Protein AF-0000000074316775 (afdb_homodimer)

Foldseek 3Di:
DPVVVVVPVPPPPPPDPPFPFWAKAKEFEAAPQRAGDFQKWKDQPPDPFIDTAHPRRMDIGTGGPPTFWIWTGDPQWDIDIDGHDPDRYDYHYTYGCPPVQQDWDDLAPDTDRNLQDQFDKDKDFLVQQPPDPAQFQQVSCDFRDWQWHWFQFFQFHQWFIAIFGLDAFFDQFDLGAFEAEPNRTEDHTRRNFDDSNFWGMKMKTHFCLRQCVVFARAQRTYIYTYGDWADAPDKKKKKKKKKWKWDADDFQFFFDWLVRLLVVLCVQCHAPNNVQDCVDPVSVVVSVLLVVFFAQLLVVWFDMKIKIKIKMKIHYYHDFKTKIKMWIWIWIDAGTPFWIKIKIKIWIWMWGPPDPFKIKIKTKIKMKMKTWDQPPFQDCACLGSLNCSRWFHRSDDCADPVGHGPADPLGRHFSNSCCRVQKTKMKMKIWMKIKIKMKGHPDPFKIKMKMKIKIKMKIKMWIWGACPGPPQPLIKIKIKMKIKIKMKIKMKIWGWDDDVQKTKIKIKMKMKMKIKIKMKMKMWGRADNVDGRDPVRGDDDDPVDRDMDIDIDIDMKMKIKIKMKMWMDGNSFKIKIKMKMKMAILQAAPVARIDMKMKIKMKGWPCPDPVNVPPQFWPTKMKHKMKIKHWHDRSDDSHQQDWDWDWDDDDPDIDIDTDHPHNNPQHIWMKIKIKIKIWTAGNPNQKTKMKMWMKIKIFQHWDWAADDCVVVDGTGTGRAWMKMKTWMKMWMKGFPDDDNQKTKIKIKMKMFIDIFTQTDGPDQWDDDVQAIDGGGHHPAWGKFWAWDAAALAAQATWTQFQVRDIDSDDDRVTHIDTDFGQDFRMWHKMKMWIGGQQKIKIWMKIWTFGGKAFEVVQVLQQWLVNSNIIHTPLVVQGRDHRRRHDRRGDNVYGDDRGCVRIDTLIKIWRAKIKIKGKDDCVPVDPPWNIKMKMKMKGRPDMGGPDSGSHSSHPDRYDGSRNHNIIMIMIMMMTMD/DVVVVVVVVPPPPPPDPPFDFWAKAKEFEAAPQRAGDFQKWKDQPPDPFIDTAHPRRMDIGGGTPPTFWIWTGDPQWDIDIDGHDPDRYDYHYTYGCPPVQQDWDDLAPDTDRNLQDQFDKDKDFLVQQPPDQAQFQQVSCDFRDWQWHWFQFFQFHQWFIAIFGLDAFFFQFDLGAFEAEPNRTEDHTRRNFDDSNFWGMKMKTHFCLRQCVVFARAQRTYIYTYGDWADAPDKKKKKKKKKWKWDADDFQFFFDWLVLLLVVLCVQCHAPNNVQDCVDPVSVVVSVLLVVFFAQLCVVWFDMKIKIKIKMKIWYDHPFKTKIKMWIWIWIDAGTPFWIKIKIKIWIWMWGPPDPFKIKIKTKIKMKMKTWDQPPFQDCACLGSLNCSRWFHRSDDQADPVGHGPADPLGSHFSNSCCRVQKTKMKMKIWMKIKIKMKGHPDPFKIKMKMKIKIKMKIKMWIWGACPGPPQPLIKIKIKMKIKIKMKIKMKIWGWDDDVQKTKIKIKMKMKMKIKIKMKMKMWGRADNVDGRDPVRGDDDDPVDRDMDIDIDIDMKMKIKIKMKMWMDGNSFKIKIKMKMKMAILQAAPVARIDMKMKIKMKGWPCPDPVNVPDQFWPTKMKHKMKIKHWHDRSGDSHQQDFDWDWDDDDPDIDIDTDHPHNNPQHIWMKIKIKIKIWTAGNPNQKTKMKMWMKIKIFQHWDWAADDCVVVDGTGTGRAWMKMKTWMKMWMKGFPDDDNQKTKIKIKMKMFIAIFTQTDGPDQWDDDVQAIDGGGHHPAWGKFWAWDAAQAAAQATWTQFQVRDIDSDDDRPTHIDTDFGQDFRMWHKMKMWIGGQQKIKIWMKIWTFGGKAFEVVQVLQQWLVNSSIIHTPLVVQGHDHHRRHDRRGDNVYGDDRGCVRIDTLIKMWRAKIKIKGKDPCVPVPPPWNIKMKMKMKGRPDMGGPDSGSHSSHPDRYDGSRNHNIIMIMIMMMIMD

Solvent-accessible surface area (backbone atoms only — not comparable to full-atom values): 95181 Å² total; per-residue (Å²): 129,73,80,67,60,67,64,67,74,69,62,78,74,70,74,80,80,80,78,55,76,50,48,64,36,30,32,37,32,17,31,81,81,66,42,52,37,52,63,26,38,37,28,37,66,97,54,92,54,61,40,52,19,38,84,72,3,39,38,70,43,76,40,52,59,95,64,39,39,36,32,35,37,40,95,64,30,39,70,41,76,43,75,51,82,87,65,50,64,57,73,43,68,34,41,66,36,74,77,50,52,76,40,65,41,65,61,70,96,48,70,38,42,52,72,58,49,25,47,55,69,41,74,45,48,31,85,78,49,47,94,57,107,56,59,27,52,66,62,65,49,47,32,70,35,60,41,43,44,56,28,50,40,47,40,48,57,58,46,48,49,50,51,30,41,64,54,78,74,47,87,62,31,64,39,57,45,33,37,26,51,62,83,23,71,44,74,80,61,64,34,44,44,47,63,60,75,49,32,41,34,37,32,39,27,69,34,26,50,40,17,24,86,52,27,48,52,16,58,30,17,29,38,36,35,36,61,52,68,33,42,62,76,36,54,38,37,37,39,38,40,37,42,31,42,30,36,76,62,81,67,73,68,55,63,40,51,30,71,56,44,43,53,49,19,43,68,68,68,40,41,84,55,13,69,41,50,75,85,37,74,70,39,33,52,54,49,50,52,30,70,72,26,68,45,61,43,49,70,74,41,47,45,76,8,50,32,40,37,43,35,44,34,43,31,16,31,37,95,48,33,25,29,22,38,36,43,37,40,37,42,36,42,28,40,46,66,72,24,23,28,39,33,40,33,40,36,44,28,41,40,30,51,57,42,98,48,32,39,42,38,39,41,38,40,37,15,37,26,45,27,35,47,64,58,56,75,44,34,94,38,47,60,9,65,60,27,28,43,57,33,45,47,20,35,49,55,75,47,40,96,92,68,46,71,44,62,51,90,93,41,76,52,63,38,36,65,51,54,58,72,48,28,48,38,39,45,34,36,42,38,41,38,41,27,42,34,42,34,39,45,84,43,95,42,35,34,39,36,41,35,45,20,39,31,38,38,38,39,39,38,40,38,29,35,34,36,84,37,87,86,33,51,50,9,35,44,30,44,35,40,41,38,41,40,34,42,36,44,38,40,36,43,36,36,47,48,76,53,92,59,35,36,43,35,39,36,41,38,42,39,42,38,42,42,42,38,44,35,39,35,40,35,35,21,42,37,38,79,88,37,66,90,43,57,65,16,41,39,79,45,44,71,89,42,46,62,35,46,74,50,36,41,73,49,63,48,44,38,42,36,43,36,40,39,38,40,40,30,44,72,83,30,43,23,39,39,40,40,42,32,39,42,33,39,59,41,34,19,89,83,35,24,60,51,76,31,32,21,38,19,31,21,40,37,49,38,77,33,84,99,43,54,82,46,72,58,52,69,34,39,31,42,26,33,27,33,22,30,19,25,38,61,73,49,53,55,62,57,48,24,40,64,38,71,38,81,35,72,63,82,94,41,79,45,78,36,86,69,40,77,36,32,46,78,33,56,61,25,37,34,40,27,37,37,42,34,41,40,41,19,27,63,81,63,34,34,34,38,37,39,36,40,40,44,34,40,23,34,35,27,59,38,79,41,76,47,62,65,88,76,75,43,64,54,44,70,35,60,43,22,30,36,36,34,35,36,44,32,38,37,45,38,32,56,78,42,77,60,90,67,35,40,34,37,42,35,36,25,37,18,38,44,48,50,29,27,71,37,52,60,92,41,63,56,49,76,56,84,60,20,35,45,35,55,77,34,34,72,52,18,33,39,37,38,38,60,66,48,38,38,37,71,78,18,42,50,28,23,39,40,78,86,65,43,79,31,71,69,85,47,91,87,45,42,61,42,76,70,55,25,48,54,56,32,32,37,28,13,44,35,40,36,40,37,45,87,46,36,35,40,40,38,35,30,32,37,37,36,77,20,31,30,34,35,50,55,52,55,51,28,65,28,69,90,39,46,77,32,25,33,30,53,68,53,79,54,32,33,84,53,68,73,42,88,39,87,39,42,17,78,90,45,86,81,74,95,35,45,75,37,51,38,53,32,29,37,40,29,40,47,36,37,36,45,33,39,43,53,56,48,86,73,52,43,95,66,26,66,33,42,34,41,36,43,38,38,26,48,74,46,70,55,56,77,40,64,57,86,58,64,64,44,76,56,56,58,43,53,40,47,48,56,64,53,23,37,42,35,41,36,39,38,38,29,60,124,75,72,66,62,59,59,70,69,64,62,75,67,68,73,79,78,78,76,52,75,50,48,59,36,29,29,36,34,18,32,79,82,67,42,51,37,54,62,25,37,37,28,37,67,98,54,91,56,60,39,54,20,38,84,71,2,39,36,69,43,76,40,53,59,92,64,38,40,37,33,37,36,38,95,64,28,41,70,41,77,44,75,50,83,88,64,49,66,57,72,42,69,32,41,64,36,72,75,49,53,76,39,65,42,64,62,69,95,46,68,38,41,53,73,61,50,26,47,55,69,41,73,44,49,30,86,77,47,46,93,54,98,59,60,28,51,67,62,65,51,49,31,70,35,59,43,44,46,57,28,49,41,45,41,49,56,56,47,49,45,50,53,29,40,65,54,77,73,47,87,62,32,61,38,58,44,32,37,27,51,61,82,23,70,45,73,80,60,67,35,44,42,48,65,58,73,49,34,42,33,38,30,37,26,69,36,26,52,41,16,24,86,52,26,47,52,17,58,30,18,29,38,38,35,36,58,50,68,34,42,65,75,37,54,38,38,38,40,39,40,37,41,33,43,32,36,76,61,82,69,74,70,56,64,41,51,32,70,56,45,41,53,49,20,45,69,68,67,41,39,84,56,13,69,42,44,76,86,38,72,69,40,32,52,54,49,51,52,31,70,73,28,68,45,59,43,48,70,75,43,49,42,76,10,48,32,40,37,44,35,45,33,43,32,16,32,37,94,49,36,27,28,21,37,34,44,39,40,38,42,36,43,27,41,46,67,71,24,24,29,38,31,40,34,42,37,45,26,39,39,31,50,58,42,99,49,32,38,39,39,37,41,37,40,37,16,38,28,44,26,35,49,63,58,57,73,44,36,92,37,47,60,9,64,62,26,28,42,56,33,44,47,20,37,50,54,74,48,41,98,89,67,43,73,44,62,46,90,96,39,76,45,64,36,36,67,51,53,58,72,48,28,49,36,39,46,35,35,41,38,41,38,40,28,41,35,41,34,40,45,84,42,96,40,33,35,38,36,41,35,44,22,39,30,39,37,36,39,39,37,39,39,30,35,34,37,86,38,86,84,34,54,49,10,34,46,30,43,35,41,40,38,42,41,34,41,38,43,38,41,35,44,36,37,47,48,75,57,94,57,35,36,44,35,38,36,41,36,42,38,41,37,40,41,42,38,42,34,40,35,40,36,36,21,43,38,39,82,89,36,67,89,44,56,66,17,41,38,80,45,44,70,89,42,44,62,35,46,72,52,37,42,74,50,63,50,42,38,42,38,44,35,38,38,39,40,38,29,44,72,83,32,43,24,39,37,41,39,41,31,38,42,33,38,59,40,34,19,89,82,35,26,60,51,76,32,32,22,38,18,30,22,40,37,51,38,77,34,84,101,44,54,82,47,72,56,52,69,35,39,32,44,27,34,26,34,22,31,18,24,38,61,72,50,54,56,60,57,48,24,40,65,37,68,36,80,35,72,62,82,97,41,79,44,76,36,87,68,39,77,36,30,46,78,31,57,62,24,37,33,40,28,38,38,41,34,41,38,41,20,27,62,79,63,35,34,35,38,38,41,37,40,41,44,33,40,23,35,36,26,60,38,79,41,77,45,63,64,87,78,76,46,64,53,43,68,36,58,42,21,28,34,34,31,34,37,42,33,38,36,44,36,33,56,79,42,78,60,90,68,34,40,35,37,41,32,36,24,37,18,37,45,48,52,28,26,72,38,52,60,93,40,62,55,50,74,56,84,61,21,34,46,36,58,80,34,33,70,54,18,33,38,36,38,39,58,65,47,38,39,38,66,84,17,44,49,27,23,37,41,78,86,65,44,79,31,72,69,85,47,92,84,45,40,61,42,78,71,55,26,49,54,58,33,33,37,27,14,42,36,40,36,39,36,46,88,46,37,35,40,39,39,34,32,32,37,36,36,76,18,28,30,34,35,50,56,52,56,50,26,64,28,69,89,39,47,78,31,26,36,32,52,68,53,78,54,34,34,85,52,61,69,40,86,40,86,38,44,17,79,89,47,85,81,73,95,36,46,75,37,52,37,54,32,29,37,40,29,41,48,35,38,37,44,34,41,43,52,56,46,87,74,53,43,95,66,27,64,32,42,35,41,36,42,37,38,27,46,75,47,70,53,55,78,41,62,59,86,58,65,64,43,76,55,57,57,42,52,39,46,48,58,63,55,22,35,42,36,42,36,39,39,38,28,61

pLDDT: mean 86.79, std 12.25, range [25.06, 98.17]

Nearest PDB structures (foldseek):
  8ypt-assembly1_D  TM=9.002E-01  e=1.276E-70  Bacteroides fragilis
  6zm1-assembly1_B  TM=8.806E-01  e=8.532E-60  Bacteroides thetaiotaomicron VPI-5482
  6z8a-assembly1_A  TM=6.923E-01  e=7.657E-22  Pseudomonas aeruginosa PAO1
  6e4v-assembly1_A  TM=6.858E-01  e=3.384E-20  Escherichia coli BW25113
  8the-assembly1_A  TM=6.339E-01  e=4.425E-22  Pseudomonas aeruginosa

Sequence (1952 aa):
MYRLLVLIFLSFMLQIEVSGQGKVITGTVTDQDNAPIPGANVIIRGTAQGTVTDVDGNYSINMPPGYTILVFSFVGFMNEEVRVTTETTIDVTLYPDIQSLTELVITGYTSEKLDRLSGSVGTVESKQMEDIPIPSFDQVLQGKTAGLYISSGSGQPGSSATVRLRGSGSINAGNTPLYILDNVPISAGEFSTLNVNDFESVTVLKDASATAIYGSRGANGVIVITSKSGKKNSANITYRMQYGISQQAREKFEMMNTEEKIAFEQYIGRGPAGTLDPNDAADRKILEEYQRTNTDWKNVFIREGKLQSHEIAFSGGGDKTTYYTSLGYLDQEGQALKSDLKRYTLRLNLSSHALDRIKLDFNSSFGYSRANVIPAEGQIMTSNPFATVYLANPYISPYTDSGDYNTGPGRVGPNTLELVEEGTRTDNQIKAIVSTSGQFNISEPLYIKTTFGIDYTQTNTERYISPDSYEGGAGSFGQGQLQDFSYVWTNLLGYSKNFSDHFLEATFGHEIYTNLLNSYGYTGYGINPKLPQTPEGITPGSEDGFIPDIDGFKSSYSLHSLFAIANYSFQDKYNFKASIRRDGSSRFGENNRFAIFWSLGASWSLKKEAFLENSQLFDELKLRASYGTVGNQSGIGNFQSLPTYSPVNYGSNQGNGIFNAGNSNLKWEVSNQANIGIDFSLLNNKIFGKLDLYNNITSDLFVQYQLSRTIGYRSIQSNEGKMNNRGVELTLNADILTINDFVWTIGGNIAYNQNEILDLGQVNEFEQGTSIVKVGLPLGTHYITEWAGVNQSNGEPLYYGQNGEITENYDQAGPKAIFGTSQPPLTGGVFSTFNYKGLKLDAFFTFAQGYSRFNNQLFFSENPNFVNYNLSKKMTTMWKEPGDITEIQSYLYERQFSSRDIEDASFLRLRNIRLSYTFSEKLTGKMLKGLNIYLQGQNLYTWTNFTGFDPEDSNNIAQFEYPASKVYSIGLSAKFMYRLLVLIFLSFMLQIEVSGQGKVITGTVTDQDNAPIPGANVIIRGTAQGTVTDVDGNYSINMPPGYTILVFSFVGFMNEEVRVTTETTIDVTLYPDIQSLTELVITGYTSEKLDRLSGSVGTVESKQMEDIPIPSFDQVLQGKTAGLYISSGSGQPGSSATVRLRGSGSINAGNTPLYILDNVPISAGEFSTLNVNDFESVTVLKDASATAIYGSRGANGVIVITSKSGKKNSANITYRMQYGISQQAREKFEMMNTEEKIAFEQYIGRGPAGTLDPNDAADRKILEEYQRTNTDWKNVFIREGKLQSHEIAFSGGGDKTTYYTSLGYLDQEGQALKSDLKRYTLRLNLSSHALDRIKLDFNSSFGYSRANVIPAEGQIMTSNPFATVYLANPYISPYTDSGDYNTGPGRVGPNTLELVEEGTRTDNQIKAIVSTSGQFNISEPLYIKTTFGIDYTQTNTERYISPDSYEGGAGSFGQGQLQDFSYVWTNLLGYSKNFSDHFLEATFGHEIYTNLLNSYGYTGYGINPKLPQTPEGITPGSEDGFIPDIDGFKSSYSLHSLFAIANYSFQDKYNFKASIRRDGSSRFGENNRFAIFWSLGASWSLKKEAFLENSQLFDELKLRASYGTVGNQSGIGNFQSLPTYSPVNYGSNQGNGIFNAGNSNLKWEVSNQANIGIDFSLLNNKIFGKLDLYNNITSDLFVQYQLSRTIGYRSIQSNEGKMNNRGVELTLNADILTINDFVWTIGGNIAYNQNEILDLGQVNEFEQGTSIVKVGLPLGTHYITEWAGVNQSNGEPLYYGQNGEITENYDQAGPKAIFGTSQPPLTGGVFSTFNYKGLKLDAFFTFAQGYSRFNNQLFFSENPNFVNYNLSKKMTTMWKEPGDITEIQSYLYERQFSSRDIEDASFLRLRNIRLSYTFSEKLTGKMLKGLNIYLQGQNLYTWTNFTGFDPEDSNNIAQFEYPASKVYSIGLSAKF

Radius of gyration: 41.33 Å; Cα contacts (8 Å, |Δi|>4): 5565; chains: 2; bounding box: 124×113×105 Å

InterPro domains:
  IPR000531 TonB-dependent receptor-like, beta-barrel [PF00593] (397-940)
  IPR008969 Carboxypeptidase-like, regulatory domain superfamily [SSF49464] (24-103)
  IPR012910 TonB-dependent receptor, plug domain [PF07715] (116-222)
  IPR023996 TonB-dependent outer membrane protein, SusC/RagA [TIGR04056] (24-976)
  IPR023997 TonB-dependent outer membrane protein SusC/RagA, conserved site [TIGR04057] (198-228)
  IPR036942 TonB-dependent receptor-like, beta-barrel domain superfamily [G3DSA:2.40.170.20] (304-976)
  IPR037066 TonB-dependent receptor, plug domain superfamily [G3DSA:2.170.130.10] (97-226)
  IPR039426 TonB-dependent receptor-like [PS52016] (113-976)

Structure (mmCIF, N/CA/C/O backbone):
data_AF-0000000074316775-model_v1
#
loop_
_entity.id
_entity.type
_entity.pdbx_description
1 polymer 'TonB-linked outer membrane protein, SusC/RagA family'
#
loop_
_atom_site.group_PDB
_atom_site.id
_atom_site.type_symbol
_atom_site.label_atom_id
_atom_site.label_alt_id
_atom_site.label_comp_id
_atom_site.label_asym_id
_atom_site.label_entity_id
_atom_site.label_seq_id
_atom_site.pdbx_PDB_ins_code
_atom_site.Cartn_x
_atom_site.Cartn_y
_atom_site.Cartn_z
_atom_site.occupancy
_atom_site.B_iso_or_equiv
_atom_site.auth_seq_id
_atom_site.auth_comp_id
_atom_site.auth_asym_id
_atom_site.auth_atom_id
_atom_site.pdbx_PDB_model_num
ATOM 1 N N . MET A 1 1 ? 67.697 21.241 -51.792 1 25.55 1 MET A N 1
ATOM 2 C CA . MET A 1 1 ? 67.09 21.926 -50.654 1 25.55 1 MET A CA 1
ATOM 3 C C . MET A 1 1 ? 66.351 20.939 -49.757 1 25.55 1 MET A C 1
ATOM 5 O O . MET A 1 1 ? 65.926 21.292 -48.656 1 25.55 1 MET A O 1
ATOM 9 N N . TYR A 1 2 ? 65.897 19.728 -50.267 1 25.06 2 TYR A N 1
ATOM 10 C CA . TYR A 1 2 ? 65.074 18.631 -49.769 1 25.06 2 TYR A CA 1
ATOM 11 C C . TYR A 1 2 ? 65.761 17.915 -48.613 1 25.06 2 TYR A C 1
ATOM 13 O O . TYR A 1 2 ? 65.105 17.496 -47.656 1 25.06 2 TYR A O 1
ATOM 21 N N . ARG A 1 3 ? 67.084 17.479 -48.904 1 30.71 3 ARG A N 1
ATOM 22 C CA . ARG A 1 3 ? 67.859 16.532 -48.11 1 30.71 3 ARG A CA 1
ATOM 23 C C . ARG A 1 3 ? 68.093 17.062 -46.7 1 30.71 3 ARG A C 1
ATOM 25 O O . ARG A 1 3 ? 68.28 16.284 -45.762 1 30.71 3 ARG A O 1
ATOM 32 N N . LEU A 1 4 ? 68.315 18.428 -46.658 1 30.47 4 LEU A N 1
ATOM 33 C CA . LEU A 1 4 ? 68.731 19.144 -45.458 1 30.47 4 LEU A CA 1
ATOM 34 C C . LEU A 1 4 ? 67.628 19.126 -44.405 1 30.47 4 LEU A C 1
ATOM 36 O O . LEU A 1 4 ? 67.909 19.157 -43.204 1 30.47 4 LEU A O 1
ATOM 40 N N . LEU A 1 5 ? 66.303 18.973 -44.866 1 31.12 5 LEU A N 1
ATOM 41 C CA . LEU A 1 5 ? 65.165 19.233 -43.99 1 31.12 5 LEU A CA 1
ATOM 42 C C . LEU A 1 5 ? 65.001 18.115 -42.966 1 31.12 5 LEU A C 1
ATOM 44 O O . LEU A 1 5 ? 64.48 18.342 -41.872 1 31.12 5 LEU A O 1
ATOM 48 N N . VAL A 1 6 ? 65.483 16.863 -43.29 1 35.67 6 VAL A N 1
ATOM 49 C CA . VAL A 1 6 ? 65.26 15.667 -42.484 1 35.67 6 VAL A CA 1
ATOM 50 C C . VAL A 1 6 ? 66.017 15.786 -41.163 1 35.67 6 VAL A C 1
ATOM 52 O O . VAL A 1 6 ? 65.568 15.275 -40.135 1 35.67 6 VAL A O 1
ATOM 55 N N . LEU A 1 7 ? 67.238 16.523 -41.167 1 33.39 7 LEU A N 1
ATOM 56 C CA . LEU A 1 7 ? 68.169 16.551 -40.044 1 33.39 7 LEU A CA 1
ATOM 57 C C . LEU A 1 7 ? 67.54 17.234 -38.834 1 33.39 7 LEU A C 1
ATOM 59 O O . LEU A 1 7 ? 67.814 16.858 -37.692 1 33.39 7 LEU A O 1
ATOM 63 N N . ILE A 1 8 ? 66.774 18.381 -39.071 1 33.02 8 ILE A N 1
ATOM 64 C CA . ILE A 1 8 ? 66.427 19.27 -37.968 1 33.02 8 ILE A CA 1
ATOM 65 C C . ILE A 1 8 ? 65.373 18.609 -37.083 1 33.02 8 ILE A C 1
ATOM 67 O O . ILE A 1 8 ? 65.287 18.899 -35.887 1 33.02 8 ILE A O 1
ATOM 71 N N . PHE A 1 9 ? 64.546 17.629 -37.606 1 31.76 9 PHE A N 1
ATOM 72 C CA . PHE A 1 9 ? 63.417 17.143 -36.823 1 31.76 9 PHE A CA 1
ATOM 73 C C . PHE A 1 9 ? 63.895 16.272 -35.667 1 31.76 9 PHE A C 1
ATOM 75 O O . PHE A 1 9 ? 63.121 15.951 -34.763 1 31.76 9 PHE A O 1
ATOM 82 N N . LEU A 1 10 ? 65.155 15.651 -35.679 1 31.12 10 LEU A N 1
ATOM 83 C CA . LEU A 1 10 ? 65.671 14.722 -34.68 1 31.12 10 LEU A CA 1
ATOM 84 C C . LEU A 1 10 ? 65.984 15.446 -33.374 1 31.12 10 LEU A C 1
ATOM 86 O O . LEU A 1 10 ? 66.168 14.809 -32.335 1 31.12 10 LEU A O 1
ATOM 90 N N . SER A 1 11 ? 66.364 16.698 -33.41 1 30.11 11 SER A N 1
ATOM 91 C CA . SER A 1 11 ? 67.027 17.284 -32.249 1 30.11 11 SER A CA 1
ATOM 92 C C . SER A 1 11 ? 66.059 17.444 -31.082 1 30.11 11 SER A C 1
ATOM 94 O O . SER A 1 11 ? 66.48 17.537 -29.927 1 30.11 11 SER A O 1
ATOM 96 N N . PHE A 1 12 ? 64.838 17.935 -31.284 1 30.03 12 PHE A N 1
ATOM 97 C CA . PHE A 1 12 ? 64.228 18.598 -30.138 1 30.03 12 PHE A CA 1
ATOM 98 C C . PHE A 1 12 ? 63.766 17.577 -29.105 1 30.03 12 PHE A C 1
ATOM 100 O O . PHE A 1 12 ? 63.122 17.935 -28.116 1 30.03 12 PHE A O 1
ATOM 107 N N . MET A 1 13 ? 63.862 16.257 -29.281 1 28.68 13 MET A N 1
ATOM 108 C CA . MET A 1 13 ? 63.211 15.36 -28.329 1 28.68 13 MET A CA 1
ATOM 109 C C . MET A 1 13 ? 64.044 15.218 -27.059 1 28.68 13 MET A C 1
ATOM 111 O O . MET A 1 13 ? 63.727 14.401 -26.193 1 28.68 13 MET A O 1
ATOM 115 N N . LEU A 1 14 ? 65.261 15.709 -26.951 1 29.45 14 LEU A N 1
ATOM 116 C CA . LEU A 1 14 ? 66.051 15.238 -25.819 1 29.45 14 LEU A CA 1
ATOM 117 C C . LEU A 1 14 ? 65.657 15.967 -24.539 1 29.45 14 LEU A C 1
ATOM 119 O O . LEU A 1 14 ? 66.376 16.858 -24.08 1 29.45 14 LEU A O 1
ATOM 123 N N . GLN A 1 15 ? 64.512 16.564 -24.301 1 29.01 15 GLN A N 1
ATOM 124 C CA . GLN A 1 15 ? 64.518 17.278 -23.029 1 29.01 15 GLN A CA 1
ATOM 125 C C . GLN A 1 15 ? 64.695 16.316 -21.858 1 29.01 15 GLN A C 1
ATOM 127 O O . GLN A 1 15 ? 64.015 15.29 -21.783 1 29.01 15 GLN A O 1
ATOM 132 N N . ILE A 1 16 ? 65.867 16.338 -21.144 1 31.42 16 ILE A N 1
ATOM 133 C CA . ILE A 1 16 ? 66.39 15.7 -19.94 1 31.42 16 ILE A CA 1
ATOM 134 C C . ILE A 1 16 ? 65.469 15.995 -18.758 1 31.42 16 ILE A C 1
ATOM 136 O O . ILE A 1 16 ? 65.243 17.157 -18.414 1 31.42 16 ILE A O 1
ATOM 140 N N . GLU A 1 17 ? 64.528 15.145 -18.383 1 31 17 GLU A N 1
ATOM 141 C CA . GLU A 1 17 ? 63.708 15.166 -17.176 1 31 17 GLU A CA 1
ATOM 142 C C . GLU A 1 17 ? 64.574 15.179 -15.92 1 31 17 GLU A C 1
ATOM 144 O O . GLU A 1 17 ? 65.369 14.263 -15.699 1 31 17 GLU A O 1
ATOM 149 N N . VAL A 1 18 ? 65.077 16.347 -15.452 1 34.76 18 VAL A N 1
ATOM 150 C CA . VAL A 1 18 ? 65.675 16.54 -14.135 1 34.76 18 VAL A CA 1
ATOM 151 C C . VAL A 1 18 ? 64.743 15.989 -13.058 1 34.76 18 VAL A C 1
ATOM 153 O O . VAL A 1 18 ? 63.6 16.433 -12.931 1 34.76 18 VAL A O 1
ATOM 156 N N . SER A 1 19 ? 64.857 14.796 -12.645 1 36.53 19 SER A N 1
ATOM 157 C CA . SER A 1 19 ? 64.234 14.058 -11.552 1 36.53 19 SER A CA 1
ATOM 158 C C . SER A 1 19 ? 64.471 14.748 -10.213 1 36.53 19 SER A C 1
ATOM 160 O O . SER A 1 19 ? 65.574 14.69 -9.665 1 36.53 19 SER A O 1
ATOM 162 N N . GLY A 1 20 ? 64.099 15.955 -9.968 1 40.63 20 GLY A N 1
ATOM 163 C CA . GLY A 1 20 ? 64.136 16.493 -8.617 1 40.63 20 GLY A CA 1
ATOM 164 C C . GLY A 1 20 ? 63.565 15.544 -7.581 1 40.63 20 GLY A C 1
ATOM 165 O O . GLY A 1 20 ? 62.583 14.846 -7.845 1 40.63 20 GLY A O 1
ATOM 166 N N . GLN A 1 21 ? 64.406 15.152 -6.601 1 51.34 21 GLN A N 1
ATOM 167 C CA . GLN A 1 21 ? 64.148 14.231 -5.499 1 51.34 21 GLN A CA 1
ATOM 168 C C . GLN A 1 21 ? 62.919 14.658 -4.701 1 51.34 21 GLN A C 1
ATOM 170 O O . GLN A 1 21 ? 62.775 15.832 -4.354 1 51.34 21 GLN A O 1
ATOM 175 N N . GLY A 1 22 ? 61.899 14.011 -4.641 1 61.38 22 GLY A N 1
ATOM 176 C CA . GLY A 1 22 ? 60.704 14.188 -3.832 1 61.38 22 GLY A CA 1
ATOM 177 C C . GLY A 1 22 ? 60.998 14.293 -2.348 1 61.38 22 GLY A C 1
ATOM 178 O O . GLY A 1 22 ? 62.018 13.787 -1.874 1 61.38 22 GLY A O 1
ATOM 179 N N . LYS A 1 23 ? 60.585 15.266 -1.665 1 76.04 23 LYS A N 1
ATOM 180 C CA . LYS A 1 23 ? 60.753 15.428 -0.223 1 76.04 23 LYS A CA 1
ATOM 181 C C . LYS A 1 23 ? 59.576 14.826 0.538 1 76.04 23 LYS A C 1
ATOM 183 O O . LYS A 1 23 ? 58.438 14.869 0.067 1 76.04 23 LYS A O 1
ATOM 188 N N . VAL A 1 24 ? 60.003 14.294 1.705 1 81.74 24 VAL A N 1
ATOM 189 C CA . VAL A 1 24 ? 58.992 13.728 2.592 1 81.74 24 VAL A CA 1
ATOM 190 C C . VAL A 1 24 ? 58.48 14.805 3.546 1 81.74 24 VAL A C 1
ATOM 192 O O . VAL A 1 24 ? 59.265 15.437 4.257 1 81.74 24 VAL A O 1
ATOM 195 N N . ILE A 1 25 ? 57.241 15.167 3.447 1 84.12 25 ILE A N 1
ATOM 196 C CA . ILE A 1 25 ? 56.594 16.118 4.346 1 84.12 25 ILE A CA 1
ATOM 197 C C . ILE A 1 25 ? 55.83 15.364 5.432 1 84.12 25 ILE A C 1
ATOM 199 O O . ILE A 1 25 ? 55.098 14.415 5.139 1 84.12 25 ILE A O 1
ATOM 203 N N . THR A 1 26 ? 56.168 15.676 6.672 1 84.9 26 THR A N 1
ATOM 204 C CA . THR A 1 26 ? 55.483 15.103 7.825 1 84.9 26 THR A CA 1
ATOM 205 C C . THR A 1 26 ? 54.759 16.188 8.618 1 84.9 26 THR A C 1
ATOM 207 O O . THR A 1 26 ? 55.061 17.374 8.474 1 84.9 26 THR A O 1
ATOM 210 N N . GLY A 1 27 ? 53.703 15.919 9.287 1 84.66 27 GLY A N 1
ATOM 211 C CA . GLY A 1 27 ? 53.006 16.864 10.146 1 84.66 27 GLY A CA 1
ATOM 212 C C . GLY A 1 27 ? 51.82 16.252 10.867 1 84.66 27 GLY A C 1
ATOM 213 O O . GLY A 1 27 ? 51.59 15.044 10.781 1 84.66 27 GLY A O 1
ATOM 214 N N . THR A 1 28 ? 51.184 17.072 11.689 1 84.74 28 THR A N 1
ATOM 215 C CA . THR A 1 28 ? 49.992 16.694 12.439 1 84.74 28 THR A CA 1
ATOM 216 C C . THR A 1 28 ? 48.799 17.551 12.026 1 84.74 28 THR A C 1
ATOM 218 O O . THR A 1 28 ? 48.937 18.759 11.821 1 84.74 28 THR A O 1
ATOM 221 N N . VAL A 1 29 ? 47.741 16.932 11.702 1 83.96 29 VAL A N 1
ATOM 222 C CA . VAL A 1 29 ? 46.484 17.626 11.441 1 83.96 29 VAL A CA 1
ATOM 223 C C . VAL A 1 29 ? 45.631 17.643 12.707 1 83.96 29 VAL A C 1
ATOM 225 O O . VAL A 1 29 ? 45.31 16.589 13.262 1 83.96 29 VAL A O 1
ATOM 228 N N . THR A 1 30 ? 45.293 18.774 13.169 1 79.57 30 THR A N 1
ATOM 229 C CA . THR A 1 30 ? 44.495 18.956 14.377 1 79.57 30 THR A CA 1
ATOM 230 C C . THR A 1 30 ? 43.271 19.82 14.091 1 79.57 30 THR A C 1
ATOM 232 O O . THR A 1 30 ? 43.2 20.482 13.054 1 79.57 30 THR A O 1
ATOM 235 N N . ASP A 1 31 ? 42.268 19.702 14.946 1 71.69 31 ASP A N 1
ATOM 236 C CA . ASP A 1 31 ? 41.143 20.63 14.877 1 71.69 31 ASP A CA 1
ATOM 237 C C . ASP A 1 31 ? 41.431 21.902 15.67 1 71.69 31 ASP A C 1
ATOM 239 O O . ASP A 1 31 ? 42.538 22.085 16.181 1 71.69 31 ASP A O 1
ATOM 243 N N . GLN A 1 32 ? 40.493 22.861 15.668 1 64.83 32 GLN A N 1
ATOM 244 C CA . GLN A 1 32 ? 40.665 24.161 16.307 1 64.83 32 GLN A CA 1
ATOM 245 C C . GLN A 1 32 ? 41.025 24.007 17.782 1 64.83 32 GLN A C 1
ATOM 247 O O . GLN A 1 32 ? 41.631 24.901 18.375 1 64.83 32 GLN A O 1
ATOM 252 N N . ASP A 1 33 ? 40.665 22.914 18.261 1 59.31 33 ASP A N 1
ATOM 253 C CA . ASP A 1 33 ? 40.965 22.687 19.671 1 59.31 33 ASP A CA 1
ATOM 254 C C . ASP A 1 33 ? 42.264 21.903 19.837 1 59.31 33 ASP A C 1
ATOM 256 O O . ASP A 1 33 ? 42.519 21.331 20.9 1 59.31 33 ASP A O 1
ATOM 260 N N . ASN A 1 34 ? 43.012 21.786 18.863 1 63.68 34 ASN A N 1
ATOM 261 C CA . ASN A 1 34 ? 44.314 21.129 18.816 1 63.68 34 ASN A CA 1
ATOM 262 C C . ASN A 1 34 ? 44.192 19.627 19.054 1 63.68 34 ASN A C 1
ATOM 264 O O . ASN A 1 34 ? 45.145 18.986 19.502 1 63.68 34 ASN A O 1
ATOM 268 N N . ALA A 1 35 ? 43.04 19.145 18.89 1 71.03 35 ALA A N 1
ATOM 269 C CA . ALA A 1 35 ? 42.878 17.694 18.92 1 71.03 35 ALA A CA 1
ATOM 270 C C . ALA A 1 35 ? 43.268 17.07 17.583 1 71.03 35 ALA A C 1
ATOM 272 O O . ALA A 1 35 ? 42.886 17.57 16.522 1 71.03 35 ALA A O 1
ATOM 273 N N . PRO A 1 36 ? 44.005 15.854 17.676 1 74.35 36 PRO A N 1
ATOM 274 C CA . PRO A 1 36 ? 44.385 15.235 16.404 1 74.35 36 PRO A CA 1
ATOM 275 C C . PRO A 1 36 ? 43.18 14.755 15.598 1 74.35 36 PRO A C 1
ATOM 277 O O . PRO A 1 36 ? 42.185 14.309 16.175 1 74.35 36 PRO A O 1
ATOM 280 N N . ILE A 1 37 ? 43.09 15.134 14.362 1 74.77 37 ILE A N 1
ATOM 281 C CA . ILE A 1 37 ? 42.057 14.655 13.45 1 74.77 37 ILE A CA 1
ATOM 282 C C . ILE A 1 37 ? 42.54 13.391 12.743 1 74.77 37 ILE A C 1
ATOM 284 O O . ILE A 1 37 ? 43.321 13.464 11.791 1 74.77 37 ILE A O 1
ATOM 288 N N . PRO A 1 38 ? 42.058 12.264 13.339 1 74.04 38 PRO A N 1
ATOM 289 C CA . PRO A 1 38 ? 42.414 11.026 12.64 1 74.04 38 PRO A CA 1
ATOM 290 C C . PRO A 1 38 ? 41.607 10.819 11.36 1 74.04 38 PRO A C 1
ATOM 292 O O . PRO A 1 38 ? 40.413 11.125 11.323 1 74.04 38 PRO A O 1
ATOM 295 N N . GLY A 1 39 ? 42.217 10.391 10.215 1 72.53 39 GLY A N 1
ATOM 296 C CA . GLY A 1 39 ? 41.541 10.068 8.969 1 72.53 39 GLY A CA 1
ATOM 297 C C . GLY A 1 39 ? 41.38 11.264 8.05 1 72.53 39 GLY A C 1
ATOM 298 O O . GLY A 1 39 ? 40.592 11.224 7.103 1 72.53 39 GLY A O 1
ATOM 299 N N . ALA A 1 40 ? 42.001 12.394 8.362 1 77.22 40 ALA A N 1
ATOM 300 C CA . ALA A 1 40 ? 41.987 13.535 7.449 1 77.22 40 ALA A CA 1
ATOM 301 C C . ALA A 1 40 ? 42.747 13.218 6.164 1 77.22 40 ALA A C 1
ATOM 303 O O . ALA A 1 40 ? 43.831 12.632 6.204 1 77.22 40 ALA A O 1
ATOM 304 N N . ASN A 1 41 ? 42.163 13.583 5.134 1 81.73 41 ASN A N 1
ATOM 305 C CA . ASN A 1 41 ? 42.824 13.421 3.844 1 81.73 41 ASN A CA 1
ATOM 306 C C . ASN A 1 41 ? 43.889 14.49 3.621 1 81.73 41 ASN A C 1
ATOM 308 O O . ASN A 1 41 ? 43.624 15.682 3.789 1 81.73 41 ASN A O 1
ATOM 312 N N . VAL A 1 42 ? 45.083 14.028 3.33 1 84.41 42 VAL A N 1
ATOM 313 C CA . VAL A 1 42 ? 46.168 14.903 2.898 1 84.41 42 VAL A CA 1
ATOM 314 C C . VAL A 1 42 ? 46.555 14.575 1.457 1 84.41 42 VAL A C 1
ATOM 316 O O . VAL A 1 42 ? 47.119 13.513 1.185 1 84.41 42 VAL A O 1
ATOM 319 N N . ILE A 1 43 ? 46.149 15.437 0.591 1 81.26 43 ILE A N 1
ATOM 320 C CA . ILE A 1 43 ? 46.351 15.188 -0.832 1 81.26 43 ILE A CA 1
ATOM 321 C C . ILE A 1 43 ? 47.219 16.293 -1.432 1 81.26 43 ILE A C 1
ATOM 323 O O . ILE A 1 43 ? 47.126 17.453 -1.025 1 81.26 43 ILE A O 1
ATOM 327 N N . ILE A 1 44 ? 48.207 15.913 -2.358 1 78.98 44 ILE A N 1
ATOM 328 C CA . ILE A 1 44 ? 48.959 16.884 -3.144 1 78.98 44 ILE A CA 1
ATOM 329 C C . ILE A 1 44 ? 48.055 17.491 -4.215 1 78.98 44 ILE A C 1
ATOM 331 O O . ILE A 1 44 ? 47.51 16.773 -5.057 1 78.98 44 ILE A O 1
ATOM 335 N N . ARG A 1 45 ? 47.819 18.861 -4.015 1 75.2 45 ARG A N 1
ATOM 336 C CA . ARG A 1 45 ? 46.926 19.528 -4.956 1 75.2 45 ARG A CA 1
ATOM 337 C C . ARG A 1 45 ? 47.309 19.206 -6.397 1 75.2 45 ARG A C 1
ATOM 339 O O . ARG A 1 45 ? 48.473 19.339 -6.78 1 75.2 45 ARG A O 1
ATOM 346 N N . GLY A 1 46 ? 46.382 18.708 -7.299 1 66.59 46 GLY A N 1
ATOM 347 C CA . GLY A 1 46 ? 46.581 18.43 -8.713 1 66.59 46 GLY A CA 1
ATOM 348 C C . GLY A 1 46 ? 46.977 16.992 -8.988 1 66.59 46 GLY A C 1
ATOM 349 O O . GLY A 1 46 ? 47.212 16.616 -10.138 1 66.59 46 GLY A O 1
ATOM 350 N N . THR A 1 47 ? 47.307 16.198 -7.898 1 67.11 47 THR A N 1
ATOM 351 C CA . THR A 1 47 ? 47.65 14.792 -8.086 1 67.11 47 THR A CA 1
ATOM 352 C C . THR A 1 47 ? 46.697 13.894 -7.302 1 67.11 47 THR A C 1
ATOM 354 O O . THR A 1 47 ? 45.929 14.375 -6.465 1 67.11 47 THR A O 1
ATOM 357 N N . ALA A 1 48 ? 46.66 12.572 -7.613 1 64.7 48 ALA A N 1
ATOM 358 C CA . ALA A 1 48 ? 45.9 11.591 -6.842 1 64.7 48 ALA A CA 1
ATOM 359 C C . ALA A 1 48 ? 46.744 11.009 -5.712 1 64.7 48 ALA A C 1
ATOM 361 O O . ALA A 1 48 ? 46.298 10.109 -4.996 1 64.7 48 ALA A O 1
ATOM 362 N N . GLN A 1 49 ? 47.848 11.575 -5.522 1 73.94 49 GLN A N 1
ATOM 363 C CA . GLN A 1 49 ? 48.722 11.094 -4.457 1 73.94 49 GLN A CA 1
ATOM 364 C C . GLN A 1 49 ? 48.378 11.751 -3.124 1 73.94 49 GLN A C 1
ATOM 366 O O . GLN A 1 49 ? 48.275 12.976 -3.038 1 73.94 49 GLN A O 1
ATOM 371 N N . GLY A 1 50 ? 47.853 11.037 -2.227 1 76.56 50 GLY A N 1
ATOM 372 C CA . GLY A 1 50 ? 47.522 11.533 -0.901 1 76.56 50 GLY A CA 1
ATOM 373 C C . GLY A 1 50 ? 47.721 10.499 0.19 1 76.56 50 GLY A C 1
ATOM 374 O O . GLY A 1 50 ? 48.125 9.368 -0.086 1 76.56 50 GLY A O 1
ATOM 375 N N . THR A 1 51 ? 47.76 10.977 1.437 1 79.94 51 THR A N 1
ATOM 376 C CA . THR A 1 51 ? 47.791 10.143 2.633 1 79.94 51 THR A CA 1
ATOM 377 C C . THR A 1 51 ? 46.679 10.542 3.6 1 79.94 51 THR A C 1
ATOM 379 O O . THR A 1 51 ? 45.997 11.547 3.388 1 79.94 51 THR A O 1
ATOM 382 N N . VAL A 1 52 ? 46.385 9.709 4.521 1 80.45 52 VAL A N 1
ATOM 383 C CA . VAL A 1 52 ? 45.436 10.025 5.582 1 80.45 52 VAL A CA 1
ATOM 384 C C . VAL A 1 52 ? 46.158 10.067 6.927 1 80.45 52 VAL A C 1
ATOM 386 O O . VAL A 1 52 ? 47.147 9.358 7.129 1 80.45 52 VAL A O 1
ATOM 389 N N . THR A 1 53 ? 45.658 10.944 7.754 1 80.43 53 THR A N 1
ATOM 390 C CA . THR A 1 53 ? 46.286 11.08 9.064 1 80.43 53 THR A CA 1
ATOM 391 C C . THR A 1 53 ? 46.04 9.837 9.914 1 80.43 53 THR A C 1
ATOM 393 O O . THR A 1 53 ? 45.024 9.158 9.751 1 80.43 53 THR A O 1
ATOM 396 N N . ASP A 1 54 ? 47.017 9.466 10.81 1 78.19 54 ASP A N 1
ATOM 397 C CA . ASP A 1 54 ? 46.879 8.337 11.725 1 78.19 54 ASP A CA 1
ATOM 398 C C . ASP A 1 54 ? 46.056 8.722 12.952 1 78.19 54 ASP A C 1
ATOM 400 O O . ASP A 1 54 ? 45.499 9.82 13.013 1 78.19 54 ASP A O 1
ATOM 404 N N . VAL A 1 55 ? 45.97 7.876 13.949 1 74.59 55 VAL A N 1
ATOM 405 C CA . VAL A 1 55 ? 45.111 8.044 15.117 1 74.59 55 VAL A CA 1
ATOM 406 C C . VAL A 1 55 ? 45.533 9.289 15.894 1 74.59 55 VAL A C 1
ATOM 408 O O . VAL A 1 55 ? 44.749 9.837 16.673 1 74.59 55 VAL A O 1
ATOM 411 N N . ASP A 1 56 ? 46.73 9.65 15.803 1 75.11 56 ASP A N 1
ATOM 412 C CA . ASP A 1 56 ? 47.24 10.825 16.504 1 75.11 56 ASP A CA 1
ATOM 413 C C . ASP A 1 56 ? 47.281 12.041 15.581 1 75.11 56 ASP A C 1
ATOM 415 O O . ASP A 1 56 ? 47.899 13.055 15.91 1 75.11 56 ASP A O 1
ATOM 419 N N . GLY A 1 57 ? 46.689 11.976 14.4 1 76.73 57 GLY A N 1
ATOM 420 C CA . GLY A 1 57 ? 46.621 13.06 13.433 1 76.73 57 GLY A CA 1
ATOM 421 C C . GLY A 1 57 ? 47.899 13.227 12.633 1 76.73 57 GLY A C 1
ATOM 422 O O . GLY A 1 57 ? 48.056 14.207 11.902 1 76.73 57 GLY A O 1
ATOM 423 N N . ASN A 1 58 ? 48.858 12.327 12.761 1 80.77 58 ASN A N 1
ATOM 424 C CA . ASN A 1 58 ? 50.125 12.457 12.05 1 80.77 58 ASN A CA 1
ATOM 425 C C . ASN A 1 58 ? 50.004 11.992 10.601 1 80.77 58 ASN A C 1
ATOM 427 O O . ASN A 1 58 ? 49.279 11.039 10.308 1 80.77 58 ASN A O 1
ATOM 431 N N . TYR A 1 59 ? 50.662 12.748 9.658 1 84.08 59 TYR A N 1
ATOM 432 C CA . TYR A 1 59 ? 50.727 12.334 8.261 1 84.08 59 TYR A CA 1
ATOM 433 C C . TYR A 1 59 ? 52.158 12.393 7.741 1 84.08 59 TYR A C 1
ATOM 435 O O . TYR A 1 59 ? 52.998 13.105 8.296 1 84.08 59 TYR A O 1
ATOM 443 N N . SER A 1 60 ? 52.531 11.426 6.838 1 85.09 60 SER A N 1
ATOM 444 C CA . SER A 1 60 ? 53.752 11.438 6.038 1 85.09 60 SER A CA 1
ATOM 445 C C . SER A 1 60 ? 53.441 11.281 4.553 1 85.09 60 SER A C 1
ATOM 447 O O . SER A 1 60 ? 52.75 10.341 4.154 1 85.09 60 SER A O 1
ATOM 449 N N . ILE A 1 61 ? 53.864 12.259 3.75 1 81.1 61 ILE A N 1
ATOM 450 C CA . ILE A 1 61 ? 53.59 12.206 2.318 1 81.1 61 ILE A CA 1
ATOM 451 C C . ILE A 1 61 ? 54.851 12.571 1.538 1 81.1 61 ILE A C 1
ATOM 453 O O . ILE A 1 61 ? 55.573 13.498 1.912 1 81.1 61 ILE A O 1
ATOM 457 N N . ASN A 1 62 ? 55.151 11.77 0.565 1 79.92 62 ASN A N 1
ATOM 458 C CA . ASN A 1 62 ? 56.239 12.085 -0.355 1 79.92 62 ASN A CA 1
ATOM 459 C C . ASN A 1 62 ? 55.788 13.052 -1.446 1 79.92 62 ASN A C 1
ATOM 461 O O . ASN A 1 62 ? 54.917 12.722 -2.253 1 79.92 62 ASN A O 1
ATOM 465 N N . MET A 1 63 ? 56.28 14.202 -1.42 1 75.41 63 MET A N 1
ATOM 466 C CA . MET A 1 63 ? 55.938 15.244 -2.383 1 75.41 63 MET A CA 1
ATOM 467 C C . MET A 1 63 ? 56.9 15.227 -3.567 1 75.41 63 MET A C 1
ATOM 469 O O . MET A 1 63 ? 58.093 15.487 -3.406 1 75.41 63 MET A O 1
ATOM 473 N N . PRO A 1 64 ? 56.52 14.807 -4.748 1 76.69 64 PRO A N 1
ATOM 474 C CA . PRO A 1 64 ? 57.41 14.868 -5.91 1 76.69 64 PRO A CA 1
ATOM 475 C C . PRO A 1 64 ? 57.89 16.286 -6.212 1 76.69 64 PRO A C 1
ATOM 477 O O . PRO A 1 64 ? 57.236 17.258 -5.827 1 76.69 64 PRO A O 1
ATOM 480 N N . PRO A 1 65 ? 59.009 16.372 -6.835 1 74.18 65 PRO A N 1
ATOM 481 C CA . PRO A 1 65 ? 59.483 17.701 -7.227 1 74.18 65 PRO A CA 1
ATOM 482 C C . PRO A 1 65 ? 58.502 18.432 -8.141 1 74.18 65 PRO A C 1
ATOM 484 O O . PRO A 1 65 ? 57.863 17.807 -8.991 1 74.18 65 PRO A O 1
ATOM 487 N N . GLY A 1 66 ? 58.104 19.814 -7.92 1 72.24 66 GLY A N 1
ATOM 488 C CA . GLY A 1 66 ? 57.225 20.642 -8.73 1 72.24 66 GLY A CA 1
ATOM 489 C C . GLY A 1 66 ? 55.878 20.896 -8.079 1 72.24 66 GLY A C 1
ATOM 490 O O . GLY A 1 66 ? 55.148 21.803 -8.483 1 72.24 66 GLY A O 1
ATOM 491 N N . TYR A 1 67 ? 55.6 20.152 -7.082 1 74.39 67 TYR A N 1
ATOM 492 C CA . TYR A 1 67 ? 54.349 20.359 -6.361 1 74.39 67 TYR A CA 1
ATOM 493 C C . TYR A 1 67 ? 54.599 21.036 -5.018 1 74.39 67 TYR A C 1
ATOM 495 O O . TYR A 1 67 ? 55.583 20.735 -4.338 1 74.39 67 TYR A O 1
ATOM 503 N N . THR A 1 68 ? 53.681 22.013 -4.695 1 77.94 68 THR A N 1
ATOM 504 C CA . THR A 1 68 ? 54.007 22.805 -3.514 1 77.94 68 THR A CA 1
ATOM 505 C C . THR A 1 68 ? 52.791 22.945 -2.603 1 77.94 68 THR A C 1
ATOM 507 O O . THR A 1 68 ? 52.85 23.633 -1.582 1 77.94 68 THR A O 1
ATOM 510 N N . ILE A 1 69 ? 51.693 22.355 -2.953 1 80.26 69 ILE A N 1
ATOM 511 C CA . ILE A 1 69 ? 50.518 22.586 -2.12 1 80.26 69 ILE A CA 1
ATOM 512 C C . ILE A 1 69 ? 49.959 21.251 -1.634 1 80.26 69 ILE A C 1
ATOM 514 O O . ILE A 1 69 ? 49.753 20.331 -2.429 1 80.26 69 ILE A O 1
ATOM 518 N N . LEU A 1 70 ? 49.729 21.188 -0.354 1 82.09 70 LEU A N 1
ATOM 519 C CA . LEU A 1 70 ? 48.996 20.099 0.284 1 82.09 70 LEU A CA 1
ATOM 520 C C . LEU A 1 70 ? 47.581 20.535 0.647 1 82.09 70 LEU A C 1
ATOM 522 O O . LEU A 1 70 ? 47.376 21.647 1.138 1 82.09 70 LEU A O 1
ATOM 526 N N . VAL A 1 71 ? 46.671 19.723 0.29 1 81.16 71 VAL A N 1
ATOM 527 C CA . VAL A 1 71 ? 45.284 19.947 0.683 1 81.16 71 VAL A CA 1
ATOM 528 C C . VAL A 1 71 ? 44.898 18.974 1.795 1 81.16 71 VAL A C 1
ATOM 530 O O . VAL A 1 71 ? 45.003 17.757 1.628 1 81.16 71 VAL A O 1
ATOM 533 N N . PHE A 1 72 ? 44.497 19.548 2.946 1 79.44 72 PHE A N 1
ATOM 534 C CA . PHE A 1 72 ? 43.999 18.803 4.096 1 79.44 72 PHE A CA 1
ATOM 535 C C . PHE A 1 72 ? 42.479 18.873 4.17 1 79.44 72 PHE A C 1
ATOM 537 O O . PHE A 1 72 ? 41.902 19.963 4.158 1 79.44 72 PHE A O 1
ATOM 544 N N . SER A 1 73 ? 41.869 17.757 4.049 1 75.92 73 SER A N 1
ATOM 545 C CA . SER A 1 73 ? 40.411 17.743 4.104 1 75.92 73 SER A CA 1
ATOM 546 C C . SER A 1 73 ? 39.904 16.672 5.064 1 75.92 73 SER A C 1
ATOM 548 O O . SER A 1 73 ? 40.54 15.629 5.231 1 75.92 73 SER A O 1
ATOM 550 N N . PHE A 1 74 ? 38.92 17.038 5.919 1 70.89 74 PHE A N 1
ATOM 551 C CA . PHE A 1 74 ? 38.203 16.14 6.816 1 70.89 74 PHE A CA 1
ATOM 552 C C . PHE A 1 74 ? 36.733 16.531 6.911 1 70.89 74 PHE A C 1
ATOM 554 O O . PHE A 1 74 ? 36.401 17.717 6.941 1 70.89 74 PHE A O 1
ATOM 561 N N . VAL A 1 75 ? 35.848 15.547 6.848 1 58.72 75 VAL A N 1
ATOM 562 C CA . VAL A 1 75 ? 34.413 15.8 6.908 1 58.72 75 VAL A CA 1
ATOM 563 C C . VAL A 1 75 ? 34.084 16.62 8.154 1 58.72 75 VAL A C 1
ATOM 565 O O . VAL A 1 75 ? 34.506 16.275 9.26 1 58.72 75 VAL A O 1
ATOM 568 N N . GLY A 1 76 ? 33.335 17.731 8.046 1 56.82 76 GLY A N 1
ATOM 569 C CA . GLY A 1 76 ? 32.964 18.648 9.112 1 56.82 76 GLY A CA 1
ATOM 570 C C . GLY A 1 76 ? 33.965 19.771 9.308 1 56.82 76 GLY A C 1
ATOM 571 O O . GLY A 1 76 ? 33.769 20.642 10.159 1 56.82 76 GLY A O 1
ATOM 572 N N . PHE A 1 77 ? 35.149 19.676 8.571 1 62.97 77 PHE A N 1
ATOM 573 C CA . PHE A 1 77 ? 36.173 20.709 8.679 1 62.97 77 PHE A CA 1
ATOM 574 C C . PHE A 1 77 ? 36.419 21.371 7.328 1 62.97 77 PHE A C 1
ATOM 576 O O . PHE A 1 77 ? 36.198 20.758 6.282 1 62.97 77 PHE A O 1
ATOM 583 N N . MET A 1 78 ? 36.775 22.618 7.231 1 62.73 78 MET A N 1
ATOM 584 C CA . MET A 1 78 ? 37.2 23.34 6.035 1 62.73 78 MET A CA 1
ATOM 585 C C . MET A 1 78 ? 38.493 22.755 5.477 1 62.73 78 MET A C 1
ATOM 587 O O . MET A 1 78 ? 39.403 22.414 6.235 1 62.73 78 MET A O 1
ATOM 591 N N . ASN A 1 79 ? 38.444 22.533 4.114 1 68.89 79 ASN A N 1
ATOM 592 C CA . ASN A 1 79 ? 39.71 22.145 3.501 1 68.89 79 ASN A CA 1
ATOM 593 C C . ASN A 1 79 ? 40.802 23.176 3.77 1 68.89 79 ASN A C 1
ATOM 595 O O . ASN A 1 79 ? 40.552 24.381 3.711 1 68.89 79 ASN A O 1
ATOM 599 N N . GLU A 1 80 ? 41.938 22.755 4.212 1 72.31 80 GLU A N 1
ATOM 600 C CA . GLU A 1 80 ? 43.097 23.624 4.394 1 72.31 80 GLU A CA 1
ATOM 601 C C . GLU A 1 80 ? 44.191 23.304 3.38 1 72.31 80 GLU A C 1
ATOM 603 O O . GLU A 1 80 ? 44.613 22.152 3.256 1 72.31 80 GLU A O 1
ATOM 608 N N . GLU A 1 81 ? 44.47 24.29 2.477 1 76.02 81 GLU A N 1
ATOM 609 C CA . GLU A 1 81 ? 45.594 24.164 1.554 1 76.02 81 GLU A CA 1
ATOM 610 C C . GLU A 1 81 ? 46.86 24.785 2.137 1 76.02 81 GLU A C 1
ATOM 612 O O . GLU A 1 81 ? 46.852 25.944 2.557 1 76.02 81 GLU A O 1
ATOM 617 N N . VAL A 1 82 ? 47.883 24.012 2.22 1 78.94 82 VAL A N 1
ATOM 618 C CA . VAL A 1 82 ? 49.149 24.498 2.759 1 78.94 82 VAL A CA 1
ATOM 619 C C . VAL A 1 82 ? 50.239 24.39 1.696 1 78.94 82 VAL A C 1
ATOM 621 O O . VAL A 1 82 ? 50.458 23.316 1.129 1 78.94 82 VAL A O 1
ATOM 624 N N . ARG A 1 83 ? 50.898 25.516 1.35 1 76.67 83 ARG A N 1
ATOM 625 C CA . ARG A 1 83 ? 52.028 25.512 0.427 1 76.67 83 ARG A CA 1
ATOM 626 C C . ARG A 1 83 ? 53.291 24.996 1.108 1 76.67 83 ARG A C 1
ATOM 628 O O . ARG A 1 83 ? 53.655 25.465 2.189 1 76.67 83 ARG A O 1
ATOM 635 N N . VAL A 1 84 ? 53.893 24.051 0.529 1 76.76 84 VAL A N 1
ATOM 636 C CA . VAL A 1 84 ? 55.143 23.471 1.011 1 76.76 84 VAL A CA 1
ATOM 637 C C . VAL A 1 84 ? 56.325 24.132 0.306 1 76.76 84 VAL A C 1
ATOM 639 O O . VAL A 1 84 ? 56.469 24.021 -0.914 1 76.76 84 VAL A O 1
ATOM 642 N N . THR A 1 85 ? 57.054 24.99 0.936 1 72.36 85 THR A N 1
ATOM 643 C CA . THR A 1 85 ? 58.238 25.603 0.344 1 72.36 85 THR A CA 1
ATOM 644 C C . THR A 1 85 ? 59.493 24.816 0.709 1 72.36 85 THR A C 1
ATOM 646 O O . THR A 1 85 ? 60.064 24.121 -0.135 1 72.36 85 THR A O 1
ATOM 649 N N . THR A 1 86 ? 60.156 25.062 1.994 1 70.56 86 THR A N 1
ATOM 650 C CA . THR A 1 86 ? 61.383 24.405 2.43 1 70.56 86 THR A CA 1
ATOM 651 C C . THR A 1 86 ? 61.129 23.555 3.672 1 70.56 86 THR A C 1
ATOM 653 O O . THR A 1 86 ? 61.996 22.786 4.092 1 70.56 86 THR A O 1
ATOM 656 N N . GLU A 1 87 ? 59.931 23.582 4.136 1 72.92 87 GLU A N 1
ATOM 657 C CA . GLU A 1 87 ? 59.659 22.898 5.397 1 72.92 87 GLU A CA 1
ATOM 658 C C . GLU A 1 87 ? 59.409 21.409 5.174 1 72.92 87 GLU A C 1
ATOM 660 O O . GLU A 1 87 ? 58.818 21.017 4.166 1 72.92 87 GLU A O 1
ATOM 665 N N . THR A 1 88 ? 60.001 20.627 6.028 1 78.8 88 THR A N 1
ATOM 666 C CA . THR A 1 88 ? 59.812 19.182 5.968 1 78.8 88 THR A CA 1
ATOM 667 C C . THR A 1 88 ? 58.793 18.727 7.009 1 78.8 88 THR A C 1
ATOM 669 O O . THR A 1 88 ? 58.422 17.552 7.049 1 78.8 88 THR A O 1
ATOM 672 N N . THR A 1 89 ? 58.315 19.596 7.906 1 80.51 89 THR A N 1
ATOM 673 C CA . THR A 1 89 ? 57.252 19.325 8.867 1 80.51 89 THR A CA 1
ATOM 674 C C . THR A 1 89 ? 56.174 20.402 8.799 1 80.51 89 THR A C 1
ATOM 676 O O . THR A 1 89 ? 56.462 21.588 8.975 1 80.51 89 THR A O 1
ATOM 679 N N . ILE A 1 90 ? 54.916 20.093 8.402 1 81.82 90 ILE A N 1
ATOM 680 C CA . ILE A 1 90 ? 53.795 21.021 8.297 1 81.82 90 ILE A CA 1
ATOM 681 C C . ILE A 1 90 ? 52.64 20.536 9.17 1 81.82 90 ILE A C 1
ATOM 683 O O . ILE A 1 90 ? 52.04 19.495 8.895 1 81.82 90 ILE A O 1
ATOM 687 N N . ASP A 1 91 ? 52.388 21.262 10.276 1 81.3 91 ASP A N 1
ATOM 688 C CA . ASP A 1 91 ? 51.219 21.022 11.116 1 81.3 91 ASP A CA 1
ATOM 689 C C . ASP A 1 91 ? 50.036 21.879 10.667 1 81.3 91 ASP A C 1
ATOM 691 O O . ASP A 1 91 ? 50.201 23.06 10.357 1 81.3 91 ASP A O 1
ATOM 695 N N . VAL A 1 92 ? 48.924 21.252 10.45 1 79.72 92 VAL A N 1
ATOM 696 C CA . VAL A 1 92 ? 47.75 21.965 9.956 1 79.72 92 VAL A CA 1
ATOM 697 C C . VAL A 1 92 ? 46.6 21.818 10.949 1 79.72 92 VAL A C 1
ATOM 699 O O . VAL A 1 92 ? 46.373 20.733 11.489 1 79.72 92 VAL A O 1
ATOM 702 N N . THR A 1 93 ? 45.963 22.858 11.31 1 75.65 93 THR A N 1
ATOM 703 C CA . THR A 1 93 ? 44.716 22.879 12.066 1 75.65 93 THR A CA 1
ATOM 704 C C . THR A 1 93 ? 43.518 23.007 11.13 1 75.65 93 THR A C 1
ATOM 706 O O . THR A 1 93 ? 43.456 23.93 10.315 1 75.65 93 THR A O 1
ATOM 709 N N . LEU A 1 94 ? 42.689 21.981 11.18 1 70.86 94 LEU A N 1
ATOM 710 C CA . LEU A 1 94 ? 41.445 22.079 10.425 1 70.86 94 LEU A CA 1
ATOM 711 C C . LEU A 1 94 ? 40.347 22.721 11.266 1 70.86 94 LEU A C 1
ATOM 713 O O . LEU A 1 94 ? 40.235 22.445 12.463 1 70.86 94 LEU A O 1
ATOM 717 N N . TYR A 1 95 ? 39.728 23.709 10.84 1 62.13 95 TYR A N 1
ATOM 718 C CA . TYR A 1 95 ? 38.615 24.374 11.508 1 62.13 95 TYR A CA 1
ATOM 719 C C . TYR A 1 95 ? 37.283 23.774 11.076 1 62.13 95 TYR A C 1
ATOM 721 O O . TYR A 1 95 ? 37.117 23.382 9.919 1 62.13 95 TYR A O 1
ATOM 729 N N . PRO A 1 96 ? 36.422 23.479 12.108 1 53.39 96 PRO A N 1
ATOM 730 C CA . PRO A 1 96 ? 35.112 22.951 11.719 1 53.39 96 PRO A CA 1
ATOM 731 C C . PRO A 1 96 ? 34.465 23.751 10.591 1 53.39 96 PRO A C 1
ATOM 733 O O . PRO A 1 96 ? 34.631 24.972 10.521 1 53.39 96 PRO A O 1
ATOM 736 N N . ASP A 1 97 ? 34.148 23.062 9.578 1 44.01 97 ASP A N 1
ATOM 737 C CA . ASP A 1 97 ? 33.39 23.7 8.507 1 44.01 97 ASP A CA 1
ATOM 738 C C . ASP A 1 97 ? 32.06 24.244 9.024 1 44.01 97 ASP A C 1
ATOM 740 O O . ASP A 1 97 ? 31.068 23.514 9.089 1 44.01 97 ASP A O 1
ATOM 744 N N . ILE A 1 98 ? 32.132 25.019 10.095 1 38.35 98 ILE A N 1
ATOM 745 C CA . ILE A 1 98 ? 30.837 25.599 10.434 1 38.35 98 ILE A CA 1
ATOM 746 C C . ILE A 1 98 ? 30.084 25.962 9.155 1 38.35 98 ILE A C 1
ATOM 748 O O . ILE A 1 98 ? 28.907 25.627 9.005 1 38.35 98 ILE A O 1
ATOM 752 N N . GLN A 1 99 ? 30.16 27.312 8.73 1 37.85 99 GLN A N 1
ATOM 753 C CA . GLN A 1 99 ? 29.467 27.963 7.622 1 37.85 99 GLN A CA 1
ATOM 754 C C . GLN A 1 99 ? 30.055 27.537 6.28 1 37.85 99 GLN A C 1
ATOM 756 O O . GLN A 1 99 ? 30.789 28.299 5.647 1 37.85 99 GLN A O 1
ATOM 761 N N . SER A 1 100 ? 30.636 26.557 6.073 1 38.17 100 SER A N 1
ATOM 762 C CA . SER A 1 100 ? 31.265 26.531 4.756 1 38.17 100 SER A CA 1
ATOM 763 C C . SER A 1 100 ? 30.293 26.982 3.671 1 38.17 100 SER A C 1
ATOM 765 O O . SER A 1 100 ? 29.174 26.472 3.581 1 38.17 100 SER A O 1
ATOM 767 N N . LEU A 1 101 ? 30.384 28.135 3.273 1 39.05 101 LEU A N 1
ATOM 768 C CA . LEU A 1 101 ? 29.9 28.767 2.05 1 39.05 101 LEU A CA 1
ATOM 769 C C . LEU A 1 101 ? 29.842 27.762 0.905 1 39.05 101 LEU A C 1
ATOM 771 O O . LEU A 1 101 ? 29.319 28.067 -0.169 1 39.05 101 LEU A O 1
ATOM 775 N N . THR A 1 102 ? 30.536 26.62 0.981 1 44.34 102 THR A N 1
ATOM 776 C CA . THR A 1 102 ? 30.524 25.659 -0.116 1 44.34 102 THR A CA 1
ATOM 777 C C . THR A 1 102 ? 29.407 24.636 0.072 1 44.34 102 THR A C 1
ATOM 779 O O . THR A 1 102 ? 29.323 23.657 -0.672 1 44.34 102 THR A O 1
ATOM 782 N N . GLU A 1 103 ? 28.526 24.958 1.084 1 57.58 103 GLU A N 1
ATOM 783 C CA . GLU A 1 103 ? 27.4 24.059 1.315 1 57.58 103 GLU A CA 1
ATOM 784 C C . GLU A 1 103 ? 26.356 24.186 0.21 1 57.58 103 GLU A C 1
ATOM 786 O O . GLU A 1 103 ? 26.102 25.284 -0.288 1 57.58 103 GLU A O 1
ATOM 791 N N . LEU A 1 104 ? 26.196 23.133 -0.337 1 67.01 104 LEU A N 1
ATOM 792 C CA . LEU A 1 104 ? 25.151 23.071 -1.353 1 67.01 104 LEU A CA 1
ATOM 793 C C . LEU A 1 104 ? 23.768 23.065 -0.71 1 67.01 104 LEU A C 1
ATOM 795 O O . LEU A 1 104 ? 23.552 22.395 0.303 1 67.01 104 LEU A O 1
ATOM 799 N N . VAL A 1 105 ? 23.089 24.089 -1.026 1 71.48 105 VAL A N 1
ATOM 800 C CA . VAL A 1 105 ? 21.693 24.141 -0.605 1 71.48 105 VAL A CA 1
ATOM 801 C C . VAL A 1 105 ? 20.795 23.621 -1.726 1 71.48 105 VAL A C 1
ATOM 803 O O . VAL A 1 105 ? 20.926 24.039 -2.878 1 71.48 105 VAL A O 1
ATOM 806 N N . ILE A 1 106 ? 20.081 22.688 -1.342 1 71.62 106 ILE A N 1
ATOM 807 C CA . ILE A 1 106 ? 19.15 22.142 -2.323 1 71.62 106 ILE A CA 1
ATOM 808 C C . ILE A 1 106 ? 17.925 23.048 -2.432 1 71.62 106 ILE A C 1
ATOM 810 O O . ILE A 1 106 ? 17.227 23.279 -1.442 1 71.62 106 ILE A O 1
ATOM 814 N N . THR A 1 107 ? 17.771 23.657 -3.513 1 64.39 107 THR A N 1
ATOM 815 C CA . THR A 1 107 ? 16.645 24.565 -3.708 1 64.39 107 THR A CA 1
ATOM 816 C C . THR A 1 107 ? 15.645 23.98 -4.701 1 64.39 107 THR A C 1
ATOM 818 O O . THR A 1 107 ? 14.971 24.721 -5.421 1 64.39 107 THR A O 1
ATOM 821 N N . GLY A 1 108 ? 15.553 22.684 -4.592 1 65.14 108 GLY A N 1
ATOM 822 C CA . GLY A 1 108 ? 14.591 22.085 -5.504 1 65.14 108 GLY A CA 1
ATOM 823 C C . GLY A 1 108 ? 15.214 21.074 -6.448 1 65.14 108 GLY A C 1
ATOM 824 O O . GLY A 1 108 ? 15.803 20.085 -6.007 1 65.14 108 GLY A O 1
ATOM 825 N N . TYR A 1 109 ? 15.127 21.629 -7.69 1 77.15 109 TYR A N 1
ATOM 826 C CA . TYR A 1 109 ? 15.573 20.781 -8.79 1 77.15 109 TYR A CA 1
ATOM 827 C C . TYR A 1 109 ? 17.086 20.851 -8.953 1 77.15 109 TYR A C 1
ATOM 829 O O . TYR A 1 109 ? 17.684 20.007 -9.624 1 77.15 109 TYR A O 1
ATOM 837 N N . THR A 1 110 ? 17.591 21.899 -8.216 1 73.8 110 THR A N 1
ATOM 838 C CA . THR A 1 110 ? 19.028 22.118 -8.344 1 73.8 110 THR A CA 1
ATOM 839 C C . THR A 1 110 ? 19.671 22.303 -6.972 1 73.8 110 THR A C 1
ATOM 841 O O . THR A 1 110 ? 18.972 22.469 -5.971 1 73.8 110 THR A O 1
ATOM 844 N N . SER A 1 111 ? 20.858 22.096 -6.967 1 77.8 111 SER A N 1
ATOM 845 C CA . SER A 1 111 ? 21.671 22.421 -5.8 1 77.8 111 SER A CA 1
ATOM 846 C C . SER A 1 111 ? 22.582 23.611 -6.075 1 77.8 111 SER A C 1
ATOM 848 O O . SER A 1 111 ? 23.159 23.721 -7.159 1 77.8 111 SER A O 1
ATOM 850 N N . GLU A 1 112 ? 22.489 24.532 -5.165 1 77.99 112 GLU A N 1
ATOM 851 C CA . GLU A 1 112 ? 23.288 25.741 -5.343 1 77.99 112 GLU A CA 1
ATOM 852 C C . GLU A 1 112 ? 24.236 25.954 -4.166 1 77.99 112 GLU A C 1
ATOM 854 O O . GLU A 1 112 ? 23.898 25.633 -3.025 1 77.99 112 GLU A O 1
ATOM 859 N N . LYS A 1 113 ? 25.349 26.619 -4.548 1 76.31 113 LYS A N 1
ATOM 860 C CA . LYS A 1 113 ? 26.273 27.04 -3.498 1 76.31 113 LYS A CA 1
ATOM 861 C C . LYS A 1 113 ? 25.699 28.205 -2.696 1 76.31 113 LYS A C 1
ATOM 863 O O . LYS A 1 113 ? 25.084 29.112 -3.262 1 76.31 113 LYS A O 1
ATOM 868 N N . LEU A 1 114 ? 25.832 28.083 -1.506 1 74.98 114 LEU A N 1
ATOM 869 C CA . LEU A 1 114 ? 25.296 29.088 -0.594 1 74.98 114 LEU A CA 1
ATOM 870 C C . LEU A 1 114 ? 25.783 30.482 -0.975 1 74.98 114 LEU A C 1
ATOM 872 O O . LEU A 1 114 ? 25.042 31.459 -0.847 1 74.98 114 LEU A O 1
ATOM 876 N N . ASP A 1 115 ? 27.062 30.575 -1.41 1 76.15 115 ASP A N 1
ATOM 877 C CA . ASP A 1 115 ? 27.649 31.874 -1.724 1 76.15 115 ASP A CA 1
ATOM 878 C C . ASP A 1 115 ? 27.013 32.477 -2.974 1 76.15 115 ASP A C 1
ATOM 880 O O . ASP A 1 115 ? 27.104 33.685 -3.203 1 76.15 115 ASP A O 1
ATOM 884 N N . ARG A 1 116 ? 26.335 31.848 -3.825 1 82 116 ARG A N 1
ATOM 885 C CA . ARG A 1 116 ? 25.76 32.35 -5.069 1 82 116 ARG A CA 1
ATOM 886 C C . ARG A 1 116 ? 24.251 32.528 -4.943 1 82 116 ARG A C 1
ATOM 888 O O . ARG A 1 116 ? 23.589 32.953 -5.892 1 82 116 ARG A O 1
ATOM 895 N N . LEU A 1 117 ? 23.831 32.119 -3.773 1 84.89 117 LEU A N 1
ATOM 896 C CA . LEU A 1 117 ? 22.385 32.139 -3.583 1 84.89 117 LEU A CA 1
ATOM 897 C C . LEU A 1 117 ? 21.853 33.568 -3.613 1 84.89 117 LEU A C 1
ATOM 899 O O . LEU A 1 117 ? 22.377 34.445 -2.922 1 84.89 117 LEU A O 1
ATOM 903 N N . SER A 1 118 ? 20.889 33.79 -4.371 1 85.13 118 SER A N 1
ATOM 904 C CA . SER A 1 118 ? 20.249 35.099 -4.454 1 85.13 118 SER A CA 1
ATOM 905 C C . SER A 1 118 ? 18.958 35.135 -3.643 1 85.13 118 SER A C 1
ATOM 907 O O . SER A 1 118 ? 18.44 36.212 -3.34 1 85.13 118 SER A O 1
ATOM 909 N N . GLY A 1 119 ? 18.41 33.998 -3.268 1 84.93 119 GLY A N 1
ATOM 910 C CA . GLY A 1 119 ? 17.131 33.938 -2.579 1 84.93 119 GLY A CA 1
ATOM 911 C C . GLY A 1 119 ? 17.27 33.847 -1.071 1 84.93 119 GLY A C 1
ATOM 912 O O . GLY A 1 119 ? 18.358 33.579 -0.557 1 84.93 119 GLY A O 1
ATOM 913 N N . SER A 1 120 ? 16.152 34.185 -0.425 1 88.85 120 SER A N 1
ATOM 914 C CA . SER A 1 120 ? 16.078 34.031 1.024 1 88.85 120 SER A CA 1
ATOM 915 C C . SER A 1 120 ? 15.785 32.586 1.413 1 88.85 120 SER A C 1
ATOM 917 O O . SER A 1 120 ? 14.737 32.042 1.056 1 88.85 120 SER A O 1
ATOM 919 N N . VAL A 1 121 ? 16.691 31.964 2.093 1 88.54 121 VAL A N 1
ATOM 920 C CA . VAL A 1 121 ? 16.544 30.566 2.486 1 88.54 121 VAL A CA 1
ATOM 921 C C . VAL A 1 121 ? 16.93 30.398 3.954 1 88.54 121 VAL A C 1
ATOM 923 O O . VAL A 1 121 ? 17.815 31.097 4.454 1 88.54 121 VAL A O 1
ATOM 926 N N . GLY A 1 122 ? 16.139 29.655 4.685 1 88.28 122 GLY A N 1
ATOM 927 C CA . GLY A 1 122 ? 16.494 29.184 6.015 1 88.28 122 GLY A CA 1
ATOM 928 C C . GLY A 1 122 ? 16.731 27.687 6.074 1 88.28 122 GLY A C 1
ATOM 929 O O . GLY A 1 122 ? 15.961 26.908 5.509 1 88.28 122 GLY A O 1
ATOM 930 N N . THR A 1 123 ? 17.842 27.265 6.6 1 88.11 123 THR A N 1
ATOM 931 C CA . THR A 1 123 ? 18.166 25.843 6.652 1 88.11 123 THR A CA 1
ATOM 932 C C . THR A 1 123 ? 18.283 25.368 8.098 1 88.11 123 THR A C 1
ATOM 934 O O . THR A 1 123 ? 18.897 26.04 8.929 1 88.11 123 THR A O 1
ATOM 937 N N . VAL A 1 124 ? 17.665 24.301 8.343 1 89.4 124 VAL A N 1
ATOM 938 C CA . VAL A 1 124 ? 17.774 23.611 9.624 1 89.4 124 VAL A CA 1
ATOM 939 C C . VAL A 1 124 ? 18.519 22.291 9.439 1 89.4 124 VAL A C 1
ATOM 941 O O . VAL A 1 124 ? 18.089 21.431 8.667 1 89.4 124 VAL A O 1
ATOM 944 N N . GLU A 1 125 ? 19.527 22.168 10.214 1 87.55 125 GLU A N 1
ATOM 945 C CA . GLU A 1 125 ? 20.364 20.981 10.07 1 87.55 125 GLU A CA 1
ATOM 946 C C . GLU A 1 125 ? 19.919 19.874 11.021 1 87.55 125 GLU A C 1
ATOM 948 O O . GLU A 1 125 ? 19.185 20.128 11.978 1 87.55 125 GLU A O 1
ATOM 953 N N . SER A 1 126 ? 20.422 18.75 10.791 1 85.83 126 SER A N 1
ATOM 954 C CA . SER A 1 126 ? 20.038 17.55 11.526 1 85.83 126 SER A CA 1
ATOM 955 C C . SER A 1 126 ? 20.311 17.705 13.019 1 85.83 126 SER A C 1
ATOM 957 O O . SER A 1 126 ? 19.512 17.268 13.85 1 85.83 126 SER A O 1
ATOM 959 N N . LYS A 1 127 ? 21.4 18.277 13.387 1 78.39 127 LYS A N 1
ATOM 960 C CA . LYS A 1 127 ? 21.798 18.405 14.786 1 78.39 127 LYS A CA 1
ATOM 961 C C . LYS A 1 127 ? 20.77 19.207 15.579 1 78.39 127 LYS A C 1
ATOM 963 O O . LYS A 1 127 ? 20.634 19.025 16.79 1 78.39 127 LYS A O 1
ATOM 968 N N . GLN A 1 128 ? 20.085 20.026 14.862 1 80.52 128 GLN A N 1
ATOM 969 C CA . GLN A 1 128 ? 19.093 20.871 15.518 1 80.52 128 GLN A CA 1
ATOM 970 C C . GLN A 1 128 ? 17.758 20.145 15.659 1 80.52 128 GLN A C 1
ATOM 972 O O . GLN A 1 128 ? 16.886 20.581 16.413 1 80.52 128 GLN A O 1
ATOM 977 N N . MET A 1 129 ? 17.592 19.01 14.997 1 82.5 129 MET A N 1
ATOM 978 C CA . MET A 1 129 ? 16.295 18.34 14.962 1 82.5 129 MET A CA 1
ATOM 979 C C . MET A 1 129 ? 16.371 16.975 15.638 1 82.5 129 MET A C 1
ATOM 981 O O . MET A 1 129 ? 15.348 16.423 16.049 1 82.5 129 MET A O 1
ATOM 985 N N . GLU A 1 130 ? 17.488 16.509 15.807 1 81.23 130 GLU A N 1
ATOM 986 C CA . GLU A 1 130 ? 17.638 15.133 16.271 1 81.23 130 GLU A CA 1
ATOM 987 C C . GLU A 1 130 ? 17.276 15.006 17.748 1 81.23 130 GLU A C 1
ATOM 989 O O . GLU A 1 130 ? 17.497 15.934 18.529 1 81.23 130 GLU A O 1
ATOM 994 N N . ASP A 1 131 ? 16.704 13.933 18.18 1 74.04 131 ASP A N 1
ATOM 995 C CA . ASP A 1 131 ? 16.453 13.454 19.536 1 74.04 131 ASP A CA 1
ATOM 996 C C . ASP A 1 131 ? 15.441 14.344 20.255 1 74.04 131 ASP A C 1
ATOM 998 O O . ASP A 1 131 ? 15.567 14.591 21.456 1 74.04 131 ASP A O 1
ATOM 1002 N N . ILE A 1 132 ? 14.597 15.028 19.54 1 77.47 132 ILE A N 1
ATOM 1003 C CA . ILE A 1 132 ? 13.492 15.772 20.135 1 77.47 132 ILE A CA 1
ATOM 1004 C C . ILE A 1 132 ? 12.26 14.875 20.234 1 77.47 132 ILE A C 1
ATOM 1006 O O . ILE A 1 132 ? 11.841 14.274 19.243 1 77.47 132 ILE A O 1
ATOM 1010 N N . PRO A 1 133 ? 11.242 15.095 21.682 1 70.73 133 PRO A N 1
ATOM 1011 C CA . PRO A 1 133 ? 10.148 14.146 21.904 1 70.73 133 PRO A CA 1
ATOM 1012 C C . PRO A 1 133 ? 8.806 14.663 21.391 1 70.73 133 PRO A C 1
ATOM 1014 O O . PRO A 1 133 ? 7.822 14.679 22.134 1 70.73 133 PRO A O 1
ATOM 1017 N N . ILE A 1 134 ? 9.213 14.762 19.899 1 74.11 134 ILE A N 1
ATOM 1018 C CA . ILE A 1 134 ? 7.979 15.199 19.255 1 74.11 134 ILE A CA 1
ATOM 1019 C C . ILE A 1 134 ? 7.688 14.315 18.044 1 74.11 134 ILE A C 1
ATOM 1021 O O . ILE A 1 134 ? 8.546 14.139 17.177 1 74.11 134 ILE A O 1
ATOM 1025 N N . PRO A 1 135 ? 6.504 13.834 18.091 1 69.12 135 PRO A N 1
ATOM 1026 C CA . PRO A 1 135 ? 6.209 12.825 17.071 1 69.12 135 PRO A CA 1
ATOM 1027 C C . PRO A 1 135 ? 5.968 13.433 15.691 1 69.12 135 PRO A C 1
ATOM 1029 O O . PRO A 1 135 ? 6.008 12.723 14.683 1 69.12 135 PRO A O 1
ATOM 1032 N N . SER A 1 136 ? 5.693 14.691 15.582 1 79.47 136 SER A N 1
ATOM 1033 C CA . SER A 1 136 ? 5.399 15.251 14.267 1 79.47 136 SER A CA 1
ATOM 1034 C C . SER A 1 136 ? 6.528 16.156 13.787 1 79.47 136 SER A C 1
ATOM 1036 O O . SER A 1 136 ? 6.928 17.085 14.491 1 79.47 136 SER A O 1
ATOM 1038 N N . PHE A 1 137 ? 6.927 16.025 12.614 1 80.46 137 PHE A N 1
ATOM 1039 C CA . PHE A 1 137 ? 8.065 16.698 12 1 80.46 137 PHE A CA 1
ATOM 1040 C C . PHE A 1 137 ? 7.843 18.205 11.955 1 80.46 137 PHE A C 1
ATOM 1042 O O . PHE A 1 137 ? 8.765 18.982 12.213 1 80.46 137 PHE A O 1
ATOM 1049 N N . ASP A 1 138 ? 6.714 18.6 11.68 1 79.36 138 ASP A N 1
ATOM 1050 C CA . ASP A 1 138 ? 6.436 20.022 11.509 1 79.36 138 ASP A CA 1
ATOM 1051 C C . ASP A 1 138 ? 6.658 20.785 12.813 1 79.36 138 ASP A C 1
ATOM 1053 O O . ASP A 1 138 ? 7.137 21.921 12.8 1 79.36 138 ASP A O 1
ATOM 1057 N N . GLN A 1 139 ? 6.482 20.152 13.873 1 81.69 139 GLN A N 1
ATOM 1058 C CA . GLN A 1 139 ? 6.604 20.815 15.167 1 81.69 139 GLN A CA 1
ATOM 1059 C C . GLN A 1 139 ? 8.069 21.013 15.547 1 81.69 139 GLN A C 1
ATOM 1061 O O . GLN A 1 139 ? 8.398 21.912 16.324 1 81.69 139 GLN A O 1
ATOM 1066 N N . VAL A 1 140 ? 8.913 20.26 14.96 1 83.06 140 VAL A N 1
ATOM 1067 C CA . VAL A 1 140 ? 10.332 20.343 15.292 1 83.06 140 VAL A CA 1
ATOM 1068 C C . VAL A 1 140 ? 10.927 21.618 14.699 1 83.06 140 VAL A C 1
ATOM 1070 O O . VAL A 1 140 ? 11.923 22.139 15.206 1 83.06 140 VAL A O 1
ATOM 1073 N N . LEU A 1 141 ? 10.278 22.205 13.742 1 87.72 141 LEU A N 1
ATOM 1074 C CA . LEU A 1 141 ? 10.803 23.375 13.046 1 87.72 141 LEU A CA 1
ATOM 1075 C C . LEU A 1 141 ? 10.371 24.661 13.744 1 87.72 141 LEU A C 1
ATOM 1077 O O . LEU A 1 141 ? 10.824 25.75 13.383 1 87.72 141 LEU A O 1
ATOM 1081 N N . GLN A 1 142 ? 9.67 24.545 14.727 1 89.05 142 GLN A N 1
ATOM 1082 C CA . GLN A 1 142 ? 9.135 25.725 15.4 1 89.05 142 GLN A CA 1
ATOM 1083 C C . GLN A 1 142 ? 10.258 26.621 15.914 1 89.05 142 GLN A C 1
ATOM 1085 O O . GLN A 1 142 ? 11.118 26.174 16.676 1 89.05 142 GLN A O 1
ATOM 1090 N N . GLY A 1 143 ? 10.286 27.844 15.461 1 90.07 143 GLY A N 1
ATOM 1091 C CA . GLY A 1 143 ? 11.203 28.86 15.95 1 90.07 143 GLY A CA 1
ATOM 1092 C C . GLY A 1 143 ? 12.61 28.708 15.403 1 90.07 143 GLY A C 1
ATOM 1093 O O . GLY A 1 143 ? 13.523 29.427 15.814 1 90.07 143 GLY A O 1
ATOM 1094 N N . LYS A 1 144 ? 12.747 27.864 14.49 1 91.18 144 LYS A N 1
ATOM 1095 C CA . LYS A 1 144 ? 14.108 27.591 14.037 1 91.18 144 LYS A CA 1
ATOM 1096 C C . LYS A 1 144 ? 14.442 28.396 12.784 1 91.18 144 LYS A C 1
ATOM 1098 O O . LYS A 1 144 ? 15.614 28.559 12.438 1 91.18 144 LYS A O 1
ATOM 1103 N N . THR A 1 145 ? 13.451 28.855 12.17 1 91.25 145 THR A N 1
ATOM 1104 C CA . THR A 1 145 ? 13.638 29.687 10.988 1 91.25 145 THR A CA 1
ATOM 1105 C C . THR A 1 145 ? 12.779 30.946 11.07 1 91.25 145 THR A C 1
ATOM 1107 O O . THR A 1 145 ? 11.607 30.88 11.446 1 91.25 145 THR A O 1
ATOM 1110 N N . ALA A 1 146 ? 13.401 31.999 10.664 1 93.96 146 ALA A N 1
ATOM 1111 C CA . ALA A 1 146 ? 12.656 33.255 10.69 1 93.96 146 ALA A CA 1
ATOM 1112 C C . ALA A 1 146 ? 11.516 33.236 9.675 1 93.96 146 ALA A C 1
ATOM 1114 O O . ALA A 1 146 ? 11.678 32.739 8.558 1 93.96 146 ALA A O 1
ATOM 1115 N N . GLY A 1 147 ? 10.411 33.722 10.146 1 93.58 147 GLY A N 1
ATOM 1116 C CA . GLY A 1 147 ? 9.271 33.863 9.254 1 93.58 147 GLY A CA 1
ATOM 1117 C C . GLY A 1 147 ? 8.385 32.633 9.219 1 93.58 147 GLY A C 1
ATOM 1118 O O . GLY A 1 147 ? 7.273 32.677 8.687 1 93.58 147 GLY A O 1
ATOM 1119 N N . LEU A 1 148 ? 8.897 31.579 9.686 1 93.41 148 LEU A N 1
ATOM 1120 C CA . LEU A 1 148 ? 8.111 30.351 9.747 1 93.41 148 LEU A CA 1
ATOM 1121 C C . LEU A 1 148 ? 7.39 30.234 11.086 1 93.41 148 LEU A C 1
ATOM 1123 O O . LEU A 1 148 ? 8.024 30.018 12.121 1 93.41 148 LEU A O 1
ATOM 1127 N N . TYR A 1 149 ? 6.153 30.361 10.987 1 92.41 149 TYR A N 1
ATOM 1128 C CA . TYR A 1 149 ? 5.342 30.228 12.192 1 92.41 149 TYR A CA 1
ATOM 1129 C C . TYR A 1 149 ? 4.613 28.89 12.214 1 92.41 149 TYR A C 1
ATOM 1131 O O . TYR A 1 149 ? 3.893 28.553 11.271 1 92.41 149 TYR A O 1
ATOM 1139 N N . ILE A 1 150 ? 4.813 28.114 13.272 1 90.53 150 ILE A N 1
ATOM 1140 C CA . ILE A 1 150 ? 4.181 26.81 13.439 1 90.53 150 ILE A CA 1
ATOM 1141 C C . ILE A 1 150 ? 3.351 26.799 14.721 1 90.53 150 ILE A C 1
ATOM 1143 O O . ILE A 1 150 ? 3.87 27.065 15.807 1 90.53 150 ILE A O 1
ATOM 1147 N N . SER A 1 151 ? 2.125 26.504 14.497 1 87.35 151 SER A N 1
ATOM 1148 C CA . SER A 1 151 ? 1.228 26.357 15.64 1 87.35 151 SER A CA 1
ATOM 1149 C C . SER A 1 151 ? 0.822 24.901 15.84 1 87.35 151 SER A C 1
ATOM 1151 O O . SER A 1 151 ? 0.269 24.275 14.933 1 87.35 151 SER A O 1
ATOM 1153 N N . SER A 1 152 ? 1.055 24.235 16.912 1 76.96 152 SER A N 1
ATOM 1154 C CA . SER A 1 152 ? 0.823 22.818 17.173 1 76.96 152 SER A CA 1
ATOM 1155 C C . SER A 1 152 ? -0.666 22.518 17.308 1 76.96 152 SER A C 1
ATOM 1157 O O . SER A 1 152 ? -1.103 21.394 17.055 1 76.96 152 SER A O 1
ATOM 1159 N N . GLY A 1 153 ? -1.487 23.456 17.457 1 73.98 153 GLY A N 1
ATOM 1160 C CA . GLY A 1 153 ? -2.918 23.244 17.603 1 73.98 153 GLY A CA 1
ATOM 1161 C C . GLY A 1 153 ? -3.267 22.285 18.726 1 73.98 153 GLY A C 1
ATOM 1162 O O . GLY A 1 153 ? -3.012 22.573 19.897 1 73.98 153 GLY A O 1
ATOM 1163 N N . SER A 1 154 ? -3.497 20.834 18.383 1 81.01 154 SER A N 1
ATOM 1164 C CA . SER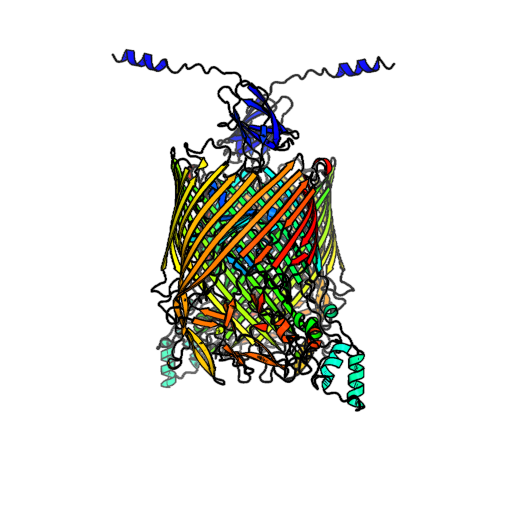 A 1 154 ? -3.859 19.805 19.352 1 81.01 154 SER A CA 1
ATOM 1165 C C . SER A 1 154 ? -2.623 19.091 19.889 1 81.01 154 SER A C 1
ATOM 1167 O O . SER A 1 154 ? -1.689 18.806 19.137 1 81.01 154 SER A O 1
ATOM 1169 N N . GLY A 1 155 ? -2.632 18.969 21.208 1 82.22 155 GLY A N 1
ATOM 1170 C CA . GLY A 1 155 ? -1.553 18.221 21.833 1 82.22 155 GLY A CA 1
ATOM 1171 C C . GLY A 1 155 ? -1.74 16.718 21.748 1 82.22 155 GLY A C 1
ATOM 1172 O O . GLY A 1 155 ? -0.944 15.956 22.299 1 82.22 155 GLY A O 1
ATOM 1173 N N . GLN A 1 156 ? -2.77 16.3 21.098 1 88.28 156 GLN A N 1
ATOM 1174 C CA . GLN A 1 156 ? -3.006 14.868 20.951 1 88.28 156 GLN A CA 1
ATOM 1175 C C . GLN A 1 156 ? -1.881 14.202 20.164 1 88.28 156 GLN A C 1
ATOM 1177 O O . GLN A 1 156 ? -1.447 14.72 19.133 1 88.28 156 GLN A O 1
ATOM 1182 N N . PRO A 1 157 ? -1.407 13.067 20.672 1 86.65 157 PRO A N 1
ATOM 1183 C CA . PRO A 1 157 ? -0.307 12.409 19.963 1 86.65 157 PRO A CA 1
ATOM 1184 C C . PRO A 1 157 ? -0.617 12.167 18.487 1 86.65 157 PRO A C 1
ATOM 1186 O O . PRO A 1 157 ? -1.665 11.608 18.157 1 86.65 157 PRO A O 1
ATOM 1189 N N . GLY A 1 158 ? 0.29 12.689 17.665 1 79.93 158 GLY A N 1
ATOM 1190 C CA . GLY A 1 158 ? 0.171 12.437 16.238 1 79.93 158 GLY A CA 1
ATOM 1191 C C . GLY A 1 158 ? -0.509 13.566 15.487 1 79.93 158 GLY A C 1
ATOM 1192 O O . GLY A 1 158 ? -0.605 13.532 14.259 1 79.93 158 GLY A O 1
ATOM 1193 N N . SER A 1 159 ? -0.977 14.537 16.122 1 82.96 159 SER A N 1
ATOM 1194 C CA . SER A 1 159 ? -1.664 15.652 15.478 1 82.96 159 SER A CA 1
ATOM 1195 C C . SER A 1 159 ? -0.69 16.518 14.686 1 82.96 159 SER A C 1
ATOM 1197 O O . SER A 1 159 ? 0.467 16.679 15.079 1 82.96 159 SER A O 1
ATOM 1199 N N . SER A 1 160 ? -1.206 17.066 13.643 1 81.41 160 SER A N 1
ATOM 1200 C CA . SER A 1 160 ? -0.392 17.927 12.792 1 81.41 160 SER A CA 1
ATOM 1201 C C . SER A 1 160 ? -0.515 19.39 13.205 1 81.41 160 SER A C 1
ATOM 1203 O O . SER A 1 160 ? -1.513 19.787 13.81 1 81.41 160 SER A O 1
ATOM 1205 N N . ALA A 1 161 ? 0.538 20.14 12.857 1 84.68 161 ALA A N 1
ATOM 1206 C CA . ALA A 1 161 ? 0.569 21.57 13.149 1 84.68 161 ALA A CA 1
ATOM 1207 C C . ALA A 1 161 ? 0.172 22.388 11.923 1 84.68 161 ALA A C 1
ATOM 1209 O O . ALA A 1 161 ? 0.153 21.872 10.803 1 84.68 161 ALA A O 1
ATOM 1210 N N . THR A 1 162 ? -0.192 23.527 12.218 1 88.21 162 THR A N 1
ATOM 1211 C CA . THR A 1 162 ? -0.408 24.498 11.152 1 88.21 162 THR A CA 1
ATOM 1212 C C . THR A 1 162 ? 0.869 25.286 10.871 1 88.21 162 THR A C 1
ATOM 1214 O O . THR A 1 162 ? 1.469 25.853 11.786 1 88.21 162 THR A O 1
ATOM 1217 N N . VAL A 1 163 ? 1.22 25.352 9.614 1 90.89 163 VAL A N 1
ATOM 1218 C CA . VAL A 1 163 ? 2.466 26.004 9.227 1 90.89 163 VAL A CA 1
ATOM 1219 C C . VAL A 1 163 ? 2.168 27.181 8.3 1 90.89 163 VAL A C 1
ATOM 1221 O O . VAL A 1 163 ? 1.411 27.043 7.335 1 90.89 163 VAL A O 1
ATOM 1224 N N . ARG A 1 164 ? 2.727 28.339 8.661 1 92.83 164 ARG A N 1
ATOM 1225 C CA . ARG A 1 164 ? 2.61 29.543 7.846 1 92.83 164 ARG A CA 1
ATOM 1226 C C . ARG A 1 164 ? 3.974 30.188 7.621 1 92.83 164 ARG A C 1
ATOM 1228 O O . ARG A 1 164 ? 4.788 30.266 8.543 1 92.83 164 ARG A O 1
ATOM 1235 N N . LEU A 1 165 ? 4.194 30.506 6.468 1 94.31 165 LEU A N 1
ATOM 1236 C CA . LEU A 1 165 ? 5.418 31.218 6.117 1 94.31 165 LEU A CA 1
ATOM 1237 C C . LEU A 1 165 ? 5.109 32.64 5.661 1 94.31 165 LEU A C 1
ATOM 1239 O O . LEU A 1 165 ? 4.416 32.839 4.661 1 94.31 165 LEU A O 1
ATOM 1243 N N . ARG A 1 166 ? 5.669 33.66 6.376 1 95.21 166 ARG A N 1
ATOM 1244 C CA . ARG A 1 166 ? 5.506 35.079 6.078 1 95.21 166 ARG A CA 1
ATOM 1245 C C . ARG A 1 166 ? 4.03 35.452 5.982 1 95.21 166 ARG A C 1
ATOM 1247 O O . ARG A 1 166 ? 3.621 36.154 5.055 1 95.21 166 ARG A O 1
ATOM 1254 N N . GLY A 1 167 ? 3.254 34.803 6.865 1 92.31 167 GLY A N 1
ATOM 1255 C CA . GLY A 1 167 ? 1.854 35.165 7.017 1 92.31 167 GLY A CA 1
ATOM 1256 C C . GLY A 1 167 ? 0.94 34.431 6.054 1 92.31 167 GLY A C 1
ATOM 1257 O O . GLY A 1 167 ? 1.394 33.579 5.287 1 92.31 167 GLY A O 1
ATOM 1258 N N . SER A 1 168 ? -0.344 34.737 6.079 1 91.6 168 SER A N 1
ATOM 1259 C CA . SER A 1 168 ? -1.345 34.139 5.201 1 91.6 168 SER A CA 1
ATOM 1260 C C . SER A 1 168 ? -1.417 34.871 3.865 1 91.6 168 SER A C 1
ATOM 1262 O O . SER A 1 168 ? -1.634 36.084 3.827 1 91.6 168 SER A O 1
ATOM 1264 N N . GLY A 1 169 ? -1.279 34.118 2.856 1 88.37 169 GLY A N 1
ATOM 1265 C CA . GLY A 1 169 ? -1.253 34.731 1.538 1 88.37 169 GLY A CA 1
ATOM 1266 C C . GLY A 1 169 ? -2.587 34.657 0.819 1 88.37 169 GLY A C 1
ATOM 1267 O O . GLY A 1 169 ? -2.745 35.218 -0.268 1 88.37 169 GLY A O 1
ATOM 1268 N N . SER A 1 170 ? -3.548 33.976 1.431 1 91.16 170 SER A N 1
ATOM 1269 C CA . SER A 1 170 ? -4.852 33.817 0.795 1 91.16 170 SER A CA 1
ATOM 1270 C C . SER A 1 170 ? -5.978 33.869 1.823 1 91.16 170 SER A C 1
ATOM 1272 O O . SER A 1 170 ? -5.775 33.529 2.991 1 91.16 170 SER A O 1
ATOM 1274 N N . ILE A 1 171 ? -7.114 34.243 1.363 1 88.51 171 ILE A N 1
ATOM 1275 C CA . ILE A 1 171 ? -8.264 34.364 2.253 1 88.51 171 ILE A CA 1
ATOM 1276 C C . ILE A 1 171 ? -8.994 33.025 2.337 1 88.51 171 ILE A C 1
ATOM 1278 O O . ILE A 1 171 ? -9.314 32.552 3.43 1 88.51 171 ILE A O 1
ATOM 1282 N N . ASN A 1 172 ? -9.197 32.431 1.172 1 80.6 172 ASN A N 1
ATOM 1283 C CA . ASN A 1 172 ? -10.022 31.228 1.149 1 80.6 172 ASN A CA 1
ATOM 1284 C C . ASN A 1 172 ? -9.237 30.019 0.648 1 80.6 172 ASN A C 1
ATOM 1286 O O . ASN A 1 172 ? -9.755 28.901 0.633 1 80.6 172 ASN A O 1
ATOM 1290 N N . ALA A 1 173 ? -8.068 30.264 0.248 1 80.36 173 ALA A N 1
ATOM 1291 C CA . ALA A 1 173 ? -7.28 29.153 -0.281 1 80.36 173 ALA A CA 1
ATOM 1292 C C . ALA A 1 173 ? -6.286 28.642 0.757 1 80.36 173 ALA A C 1
ATOM 1294 O O . ALA A 1 173 ? -6.205 29.179 1.865 1 80.36 173 ALA A O 1
ATOM 1295 N N . GLY A 1 174 ? -5.683 27.603 0.331 1 80.54 174 GLY A N 1
ATOM 1296 C CA . GLY A 1 174 ? -4.703 27.003 1.222 1 80.54 174 GLY A CA 1
ATOM 1297 C C . GLY A 1 174 ? -3.493 27.886 1.461 1 80.54 174 GLY A C 1
ATOM 1298 O O . GLY A 1 174 ? -3.027 28.57 0.547 1 80.54 174 GLY A O 1
ATOM 1299 N N . ASN A 1 175 ? -3.035 27.954 2.689 1 87.28 175 ASN A N 1
ATOM 1300 C CA . ASN A 1 175 ? -1.877 28.741 3.098 1 87.28 175 ASN A CA 1
ATOM 1301 C C . ASN A 1 175 ? -0.719 27.849 3.535 1 87.28 175 ASN A C 1
ATOM 1303 O O . ASN A 1 175 ? 0.273 28.335 4.082 1 87.28 175 ASN A O 1
ATOM 1307 N N . THR A 1 176 ? -0.894 26.573 3.243 1 89.12 176 THR A N 1
ATOM 1308 C CA . THR A 1 176 ? 0.128 25.625 3.674 1 89.12 176 THR A CA 1
ATOM 1309 C C . THR A 1 176 ? 1.281 25.582 2.676 1 89.12 176 THR A C 1
ATOM 1311 O O . THR A 1 176 ? 1.059 25.564 1.463 1 89.12 176 THR A O 1
ATOM 1314 N N . PRO A 1 177 ? 2.499 25.61 3.189 1 91.85 177 PRO A N 1
ATOM 1315 C CA . PRO A 1 177 ? 3.632 25.471 2.272 1 91.85 177 PRO A CA 1
ATOM 1316 C C . PRO A 1 177 ? 3.677 24.105 1.591 1 91.85 177 PRO A C 1
ATOM 1318 O O . PRO A 1 177 ? 3.054 23.153 2.068 1 91.85 177 PRO A O 1
ATOM 1321 N N . LEU A 1 178 ? 4.355 24.135 0.442 1 92.84 178 LEU A N 1
ATOM 1322 C CA . LEU A 1 178 ? 4.627 22.877 -0.245 1 92.84 178 LEU A CA 1
ATOM 1323 C C . LEU A 1 178 ? 5.744 22.108 0.451 1 92.84 178 LEU A C 1
ATOM 1325 O O . LEU A 1 178 ? 6.778 22.684 0.797 1 92.84 178 LEU A O 1
ATOM 1329 N N . TYR A 1 179 ? 5.533 20.888 0.73 1 93.3 179 TYR A N 1
ATOM 1330 C CA . TYR A 1 179 ? 6.568 20.03 1.296 1 93.3 179 TYR A CA 1
ATOM 1331 C C . TYR A 1 179 ? 7.166 19.121 0.23 1 93.3 179 TYR A C 1
ATOM 1333 O O . TYR A 1 179 ? 6.437 18.437 -0.493 1 93.3 179 TYR A O 1
ATOM 1341 N N . ILE A 1 180 ? 8.434 19.152 0.117 1 94.6 180 ILE A N 1
ATOM 1342 C CA . ILE A 1 180 ? 9.16 18.277 -0.798 1 94.6 180 ILE A CA 1
ATOM 1343 C C . ILE A 1 180 ? 10.125 17.393 -0.01 1 94.6 180 ILE A C 1
ATOM 1345 O O . ILE A 1 180 ? 11.01 17.897 0.686 1 94.6 180 ILE A O 1
ATOM 1349 N N . LEU A 1 181 ? 9.994 16.163 -0.053 1 94.48 181 LEU A N 1
ATOM 1350 C CA . LEU A 1 181 ? 10.929 15.216 0.545 1 94.48 181 LEU A CA 1
ATOM 1351 C C . LEU A 1 181 ? 11.703 14.463 -0.532 1 94.48 181 LEU A C 1
ATOM 1353 O O . LEU A 1 181 ? 11.132 13.641 -1.253 1 94.48 181 LEU A O 1
ATOM 1357 N N . ASP A 1 182 ? 12.984 14.719 -0.665 1 93.15 182 ASP A N 1
ATOM 1358 C CA . ASP A 1 182 ? 13.833 14.078 -1.663 1 93.15 182 ASP A CA 1
ATOM 1359 C C . ASP A 1 182 ? 13.229 14.203 -3.06 1 93.15 182 ASP A C 1
ATOM 1361 O O . ASP A 1 182 ? 13.077 13.206 -3.768 1 93.15 182 ASP A O 1
ATOM 1365 N N . ASN A 1 183 ? 12.754 15.382 -3.397 1 90.36 183 ASN A N 1
ATOM 1366 C CA . ASN A 1 183 ? 12.268 15.764 -4.719 1 90.36 183 ASN A CA 1
ATOM 1367 C C . ASN A 1 183 ? 10.84 15.28 -4.952 1 90.36 183 ASN A C 1
ATOM 1369 O O . ASN A 1 183 ? 10.343 15.32 -6.079 1 90.36 183 ASN A O 1
ATOM 1373 N N . VAL A 1 184 ? 10.169 14.792 -3.901 1 93.63 184 VAL A N 1
ATOM 1374 C CA . VAL A 1 184 ? 8.778 14.368 -4.024 1 93.63 184 VAL A CA 1
ATOM 1375 C C . VAL A 1 184 ? 7.882 15.287 -3.196 1 93.63 184 VAL A C 1
ATOM 1377 O O . VAL A 1 184 ? 8.092 15.448 -1.992 1 93.63 184 VAL A O 1
ATOM 1380 N N . PRO A 1 185 ? 6.892 15.894 -3.828 1 93.55 185 PRO A N 1
ATOM 1381 C CA . PRO A 1 185 ? 5.892 16.597 -3.021 1 93.55 185 PRO A CA 1
ATOM 1382 C C . PRO A 1 185 ? 5.091 15.656 -2.123 1 93.55 185 PRO A C 1
ATOM 1384 O O . PRO A 1 185 ? 4.607 14.619 -2.586 1 93.55 185 PRO A O 1
ATOM 1387 N N . ILE A 1 186 ? 4.992 15.971 -0.893 1 92.41 186 ILE A N 1
ATOM 1388 C CA . ILE A 1 186 ? 4.259 15.091 0.01 1 92.41 186 ILE A CA 1
ATOM 1389 C C . ILE A 1 186 ? 3.092 15.851 0.637 1 92.41 186 ILE A C 1
ATOM 1391 O O . ILE A 1 186 ? 3.108 17.083 0.7 1 92.41 186 ILE A O 1
ATOM 1395 N N . SER A 1 187 ? 2.172 15.148 1.07 1 86.31 187 SER A N 1
ATOM 1396 C CA . SER A 1 187 ? 0.979 15.723 1.683 1 86.31 187 SER A CA 1
ATOM 1397 C C . SER A 1 187 ? 1.308 16.391 3.014 1 86.31 187 SER A C 1
ATOM 1399 O O . SER A 1 187 ? 2.031 15.825 3.836 1 86.31 187 SER A O 1
ATOM 1401 N N . ALA A 1 188 ? 0.685 17.504 3.162 1 74.43 188 ALA A N 1
ATOM 1402 C CA . ALA A 1 188 ? 0.881 18.263 4.394 1 74.43 188 ALA A CA 1
ATOM 1403 C C . ALA A 1 188 ? 0.066 17.67 5.54 1 74.43 188 ALA A C 1
ATOM 1405 O O . ALA A 1 188 ? -1.049 17.186 5.332 1 74.43 188 ALA A O 1
ATOM 1406 N N . GLY A 1 189 ? 0.597 17.62 6.592 1 66.73 189 GLY A N 1
ATOM 1407 C CA . GLY A 1 189 ? -0.183 17.267 7.767 1 66.73 189 GLY A CA 1
ATOM 1408 C C . GLY A 1 189 ? -0.07 15.801 8.14 1 66.73 189 GLY A C 1
ATOM 1409 O O . GLY A 1 189 ? -0.625 15.368 9.153 1 66.73 189 GLY A O 1
ATOM 1410 N N . GLU A 1 190 ? 0.564 15.108 7.32 1 75.77 190 GLU A N 1
ATOM 1411 C CA . GLU A 1 190 ? 0.666 13.684 7.626 1 75.77 190 GLU A CA 1
ATOM 1412 C C . GLU A 1 190 ? 2.111 13.282 7.907 1 75.77 190 GLU A C 1
ATOM 1414 O O . GLU A 1 190 ? 2.684 12.462 7.186 1 75.77 190 GLU A O 1
ATOM 1419 N N . PHE A 1 191 ? 2.527 13.814 9.01 1 81.69 191 PHE A N 1
ATOM 1420 C CA . PHE A 1 191 ? 3.942 13.605 9.292 1 81.69 191 PHE A CA 1
ATOM 1421 C C . PHE A 1 191 ? 4.126 12.616 10.437 1 81.69 191 PHE A C 1
ATOM 1423 O O . PHE A 1 191 ? 5.25 12.374 10.881 1 81.69 191 PHE A O 1
ATOM 1430 N N . SER A 1 192 ? 3.008 12.09 10.939 1 81.63 192 SER A N 1
ATOM 1431 C CA . SER A 1 192 ? 3.096 11.208 12.098 1 81.63 192 SER A CA 1
ATOM 1432 C C . SER A 1 192 ? 3.794 9.899 11.745 1 81.63 192 SER A C 1
ATOM 1434 O O . SER A 1 192 ? 4.206 9.15 12.634 1 81.63 192 SER A O 1
ATOM 1436 N N . THR A 1 193 ? 4.001 9.669 10.432 1 88.01 193 THR A N 1
ATOM 1437 C CA . THR A 1 193 ? 4.624 8.422 10.004 1 88.01 193 THR A CA 1
ATOM 1438 C C . THR A 1 193 ? 6.06 8.663 9.547 1 88.01 193 THR A C 1
ATOM 1440 O O . THR A 1 193 ? 6.68 7.786 8.941 1 88.01 193 THR A O 1
ATOM 1443 N N . LEU A 1 194 ? 6.577 9.831 9.859 1 90.02 194 LEU A N 1
ATOM 1444 C CA . LEU A 1 194 ? 7.949 10.148 9.475 1 90.02 194 LEU A CA 1
ATOM 1445 C C . LEU A 1 194 ? 8.841 10.276 10.705 1 90.02 194 LEU A C 1
ATOM 1447 O O . LEU A 1 194 ? 8.41 10.791 11.74 1 90.02 194 LEU A O 1
ATOM 1451 N N . ASN A 1 195 ? 10.036 9.848 10.546 1 91.19 195 ASN A N 1
ATOM 1452 C CA . ASN A 1 195 ? 11.044 9.987 11.592 1 91.19 195 ASN A CA 1
ATOM 1453 C C . ASN A 1 195 ? 11.983 11.157 11.313 1 91.19 195 ASN A C 1
ATOM 1455 O O . ASN A 1 195 ? 12.773 11.113 10.369 1 91.19 195 ASN A O 1
ATOM 1459 N N . VAL A 1 196 ? 11.989 12.075 12.13 1 89.63 196 VAL A N 1
ATOM 1460 C CA . VAL A 1 196 ? 12.749 13.306 11.939 1 89.63 196 VAL A CA 1
ATOM 1461 C C . VAL A 1 196 ? 14.244 12.998 11.956 1 89.63 196 VAL A C 1
ATOM 1463 O O . VAL A 1 196 ? 15.03 13.668 11.281 1 89.63 196 VAL A O 1
ATOM 1466 N N . ASN A 1 197 ? 14.674 11.957 12.647 1 91.61 197 ASN A N 1
ATOM 1467 C CA . ASN A 1 197 ? 16.087 11.607 12.752 1 91.61 197 ASN A CA 1
ATOM 1468 C C . ASN A 1 197 ? 16.655 11.16 11.409 1 91.61 197 ASN A C 1
ATOM 1470 O O . ASN A 1 197 ? 17.873 11.081 11.24 1 91.61 197 ASN A O 1
ATOM 1474 N N . ASP A 1 198 ? 15.807 10.977 10.47 1 93.3 198 ASP A N 1
ATOM 1475 C CA . ASP A 1 198 ? 16.246 10.529 9.152 1 93.3 198 ASP A CA 1
ATOM 1476 C C . ASP A 1 198 ? 16.576 11.715 8.249 1 93.3 198 ASP A C 1
ATOM 1478 O O . ASP A 1 198 ? 17.085 11.536 7.141 1 93.3 198 ASP A O 1
ATOM 1482 N N . PHE A 1 199 ? 16.354 12.888 8.699 1 93 199 PHE A N 1
ATOM 1483 C CA . PHE A 1 199 ? 16.53 14.053 7.84 1 93 199 PHE A CA 1
ATOM 1484 C C . PHE A 1 199 ? 17.895 14.692 8.067 1 93 199 PHE A C 1
ATOM 1486 O O . PHE A 1 199 ? 18.339 14.831 9.208 1 93 199 PHE A O 1
ATOM 1493 N N . GLU A 1 200 ? 18.553 14.988 7.035 1 92.09 200 GLU A N 1
ATOM 1494 C CA . GLU A 1 200 ? 19.845 15.666 7.068 1 92.09 200 GLU A CA 1
ATOM 1495 C C . GLU A 1 200 ? 19.672 17.176 7.206 1 92.09 200 GLU A C 1
ATOM 1497 O O . GLU A 1 200 ? 20.456 17.836 7.891 1 92.09 200 GLU A O 1
ATOM 1502 N N . SER A 1 201 ? 18.726 17.66 6.447 1 91.03 201 SER A N 1
ATOM 1503 C CA . SER A 1 201 ? 18.487 19.098 6.502 1 91.03 201 SER A CA 1
ATOM 1504 C C . SER A 1 201 ? 17.082 19.443 6.02 1 91.03 201 SER A C 1
ATOM 1506 O O . SER A 1 201 ? 16.453 18.657 5.308 1 91.03 201 SER A O 1
ATOM 1508 N N . VAL A 1 202 ? 16.564 20.475 6.482 1 92.14 202 VAL A N 1
ATOM 1509 C CA . VAL A 1 202 ? 15.31 21.076 6.038 1 92.14 202 VAL A CA 1
ATOM 1510 C C . VAL A 1 202 ? 15.558 22.511 5.58 1 92.14 202 VAL A C 1
ATOM 1512 O O . VAL A 1 202 ? 16.1 23.325 6.332 1 92.14 202 VAL A O 1
ATOM 1515 N N . THR A 1 203 ? 15.212 22.767 4.355 1 92.03 203 THR A N 1
ATOM 1516 C CA . THR A 1 203 ? 15.4 24.099 3.792 1 92.03 203 THR A CA 1
ATOM 1517 C C . THR A 1 203 ? 14.055 24.768 3.522 1 92.03 203 THR A C 1
ATOM 1519 O O . THR A 1 203 ? 13.196 24.195 2.849 1 92.03 203 THR A O 1
ATOM 1522 N N . VAL A 1 204 ? 13.919 25.916 4.019 1 93.41 204 VAL A N 1
ATOM 1523 C CA . VAL A 1 204 ? 12.7 26.691 3.811 1 93.41 204 VAL A CA 1
ATOM 1524 C C . VAL A 1 204 ? 12.949 27.775 2.765 1 93.41 204 VAL A C 1
ATOM 1526 O O . VAL A 1 204 ? 13.786 28.658 2.964 1 93.41 204 VAL A O 1
ATOM 1529 N N . LEU A 1 205 ? 12.31 27.677 1.709 1 93.09 205 LEU A N 1
ATOM 1530 C CA . LEU A 1 205 ? 12.382 28.67 0.643 1 93.09 205 LEU A CA 1
ATOM 1531 C C . LEU A 1 205 ? 11.294 29.726 0.808 1 93.09 205 LEU A C 1
ATOM 1533 O O . LEU A 1 205 ? 10.107 29.397 0.859 1 93.09 205 LEU A O 1
ATOM 1537 N N . LYS A 1 206 ? 11.653 31.007 0.722 1 92.87 206 LYS A N 1
ATOM 1538 C CA . LYS A 1 206 ? 10.712 32.01 1.214 1 92.87 206 LYS A CA 1
ATOM 1539 C C . LYS A 1 206 ? 10.376 33.028 0.128 1 92.87 206 LYS A C 1
ATOM 1541 O O . LYS A 1 206 ? 9.362 33.724 0.214 1 92.87 206 LYS A O 1
ATOM 1546 N N . ASP A 1 207 ? 11.29 33.249 -0.785 1 90.59 207 ASP A N 1
ATOM 1547 C CA . ASP A 1 207 ? 11.032 34.303 -1.762 1 90.59 207 ASP A CA 1
ATOM 1548 C C . ASP A 1 207 ? 10.887 33.725 -3.168 1 90.59 207 ASP A C 1
ATOM 1550 O O . ASP A 1 207 ? 10.981 32.51 -3.359 1 90.59 207 ASP A O 1
ATOM 1554 N N . ALA A 1 208 ? 10.675 34.57 -4.135 1 87.25 208 ALA A N 1
ATOM 1555 C CA . ALA A 1 208 ? 10.325 34.146 -5.488 1 87.25 208 ALA A CA 1
ATOM 1556 C C . ALA A 1 208 ? 11.499 33.441 -6.163 1 87.25 208 ALA A C 1
ATOM 1558 O O . ALA A 1 208 ? 11.304 32.505 -6.942 1 87.25 208 ALA A O 1
ATOM 1559 N N . SER A 1 209 ? 12.632 33.915 -5.92 1 84.99 209 SER A N 1
ATOM 1560 C CA . SER A 1 209 ? 13.797 33.312 -6.558 1 84.99 209 SER A CA 1
ATOM 1561 C C . SER A 1 209 ? 13.943 31.845 -6.169 1 84.99 209 SER A C 1
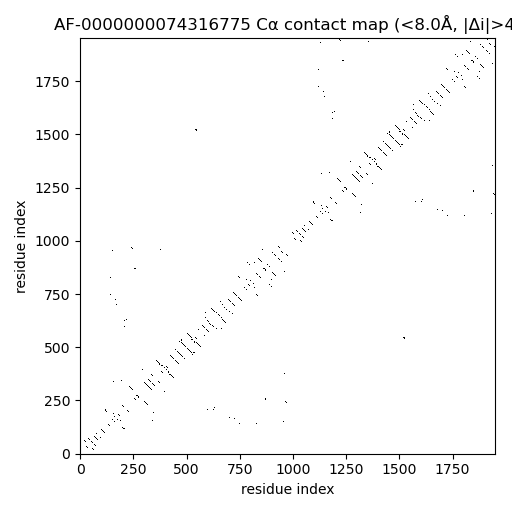ATOM 1563 O O . SER A 1 209 ? 14.52 31.053 -6.917 1 84.99 209 SER A O 1
ATOM 1565 N N . ALA A 1 210 ? 13.446 31.55 -5.07 1 79.04 210 ALA A N 1
ATOM 1566 C CA . ALA A 1 210 ? 13.578 30.187 -4.562 1 79.04 210 ALA A CA 1
ATOM 1567 C C . ALA A 1 210 ? 12.316 29.375 -4.836 1 79.04 210 ALA A C 1
ATOM 1569 O O . ALA A 1 210 ? 12.381 28.156 -5.014 1 79.04 210 ALA A O 1
ATOM 1570 N N . THR A 1 211 ? 11.135 29.927 -4.845 1 83.95 211 THR A N 1
ATOM 1571 C CA . THR A 1 211 ? 9.88 29.182 -4.828 1 83.95 211 THR A CA 1
ATOM 1572 C C . THR A 1 211 ? 9.264 29.131 -6.223 1 83.95 211 THR A C 1
ATOM 1574 O O . THR A 1 211 ? 8.452 28.251 -6.517 1 83.95 211 THR A O 1
ATOM 1577 N N . ALA A 1 212 ? 9.659 30.054 -7.06 1 83.38 212 ALA A N 1
ATOM 1578 C CA . ALA A 1 212 ? 9 30.174 -8.358 1 83.38 212 ALA A CA 1
ATOM 1579 C C . ALA A 1 212 ? 9.212 28.919 -9.199 1 83.38 212 ALA A C 1
ATOM 1581 O O . ALA A 1 212 ? 8.409 28.615 -10.085 1 83.38 212 ALA A O 1
ATOM 1582 N N . ILE A 1 213 ? 10.194 28.284 -8.895 1 84.11 213 ILE A N 1
ATOM 1583 C CA . ILE A 1 213 ? 10.497 27.072 -9.649 1 84.11 213 ILE A CA 1
ATOM 1584 C C . ILE A 1 213 ? 9.423 26.019 -9.385 1 84.11 213 ILE A C 1
ATOM 1586 O O . ILE A 1 213 ? 9.29 25.056 -10.144 1 84.11 213 ILE A O 1
ATOM 1590 N N . TYR A 1 214 ? 8.67 26.257 -8.382 1 87.58 214 TYR A N 1
ATOM 1591 C CA . TYR A 1 214 ? 7.593 25.326 -8.063 1 87.58 214 TYR A CA 1
ATOM 1592 C C . TYR A 1 214 ? 6.248 25.864 -8.538 1 87.58 214 TYR A C 1
ATOM 1594 O O . TYR A 1 214 ? 5.21 25.235 -8.322 1 87.58 214 TYR A O 1
ATOM 1602 N N . GLY A 1 215 ? 6.32 27.02 -9.03 1 86.72 215 GLY A N 1
ATOM 1603 C CA . GLY A 1 215 ? 5.16 27.595 -9.692 1 86.72 215 GLY A CA 1
ATOM 1604 C C . GLY A 1 215 ? 3.975 27.782 -8.763 1 86.72 215 GLY A C 1
ATOM 1605 O O . GLY A 1 215 ? 4.096 28.418 -7.714 1 86.72 215 GLY A O 1
ATOM 1606 N N . SER A 1 216 ? 2.856 27.068 -9.199 1 84.82 216 SER A N 1
ATOM 1607 C CA . SER A 1 216 ? 1.551 27.25 -8.573 1 84.82 216 SER A CA 1
ATOM 1608 C C . SER A 1 216 ? 1.488 26.561 -7.214 1 84.82 216 SER A C 1
ATOM 1610 O O . SER A 1 216 ? 0.486 26.666 -6.504 1 84.82 216 SER A O 1
ATOM 1612 N N . ARG A 1 217 ? 2.452 25.955 -6.781 1 84.02 217 ARG A N 1
ATOM 1613 C CA . ARG A 1 217 ? 2.443 25.261 -5.497 1 84.02 217 ARG A CA 1
ATOM 1614 C C . ARG A 1 217 ? 3.373 25.944 -4.5 1 84.02 217 ARG A C 1
ATOM 1616 O O . ARG A 1 217 ? 3.417 25.567 -3.327 1 84.02 217 ARG A O 1
ATOM 1623 N N . GLY A 1 218 ? 4.061 26.978 -4.913 1 85.34 218 GLY A N 1
ATOM 1624 C CA . GLY A 1 218 ? 5.085 27.58 -4.073 1 85.34 218 GLY A CA 1
ATOM 1625 C C . GLY A 1 218 ? 4.667 28.915 -3.487 1 85.34 218 GLY A C 1
ATOM 1626 O O . GLY A 1 218 ? 5.472 29.599 -2.851 1 85.34 218 GLY A O 1
ATOM 1627 N N . ALA A 1 219 ? 3.489 29.252 -3.67 1 85.3 219 ALA A N 1
ATOM 1628 C CA . ALA A 1 219 ? 3.053 30.591 -3.281 1 85.3 219 ALA A CA 1
ATOM 1629 C C . ALA A 1 219 ? 3.182 30.793 -1.774 1 85.3 219 ALA A C 1
ATOM 1631 O O . ALA A 1 219 ? 3.458 31.902 -1.311 1 85.3 219 ALA A O 1
ATOM 1632 N N . ASN A 1 220 ? 2.999 29.775 -1.069 1 88.88 220 ASN A N 1
ATOM 1633 C CA . ASN A 1 220 ? 3.026 29.871 0.387 1 88.88 220 ASN A CA 1
ATOM 1634 C C . ASN A 1 220 ? 4.353 29.377 0.956 1 88.88 220 ASN A C 1
ATOM 1636 O O . ASN A 1 220 ? 4.436 29.029 2.135 1 88.88 220 ASN A O 1
ATOM 1640 N N . GLY A 1 221 ? 5.35 29.309 0.09 1 91.04 221 GLY A N 1
ATOM 1641 C CA . GLY A 1 221 ? 6.645 28.816 0.531 1 91.04 221 GLY A CA 1
ATOM 1642 C C . GLY A 1 221 ? 6.834 27.331 0.284 1 91.04 221 GLY A C 1
ATOM 1643 O O . GLY A 1 221 ? 5.867 26.612 0.022 1 91.04 221 GLY A O 1
ATOM 1644 N N . VAL A 1 222 ? 8.067 26.949 0.294 1 92.83 222 VAL A N 1
ATOM 1645 C CA . VAL A 1 222 ? 8.401 25.548 0.062 1 92.83 222 VAL A CA 1
ATOM 1646 C C . VAL A 1 222 ? 9.356 25.058 1.148 1 92.83 222 VAL A C 1
ATOM 1648 O O . VAL A 1 222 ? 10.308 25.755 1.507 1 92.83 222 VAL A O 1
ATOM 1651 N N . ILE A 1 223 ? 9.073 23.952 1.682 1 93.67 223 ILE A N 1
ATOM 1652 C CA . ILE A 1 223 ? 9.947 23.279 2.636 1 93.67 223 ILE A CA 1
ATOM 1653 C C . ILE A 1 223 ? 10.542 22.027 1.997 1 93.67 223 ILE A C 1
ATOM 1655 O O . ILE A 1 223 ? 9.821 21.074 1.695 1 93.67 223 ILE A O 1
ATOM 1659 N N . VAL A 1 224 ? 11.805 22.076 1.809 1 93.32 224 VAL A N 1
ATOM 1660 C CA . VAL A 1 224 ? 12.512 20.967 1.176 1 93.32 224 VAL A CA 1
ATOM 1661 C C . VAL A 1 224 ? 13.217 20.129 2.24 1 93.32 224 VAL A C 1
ATOM 1663 O O . VAL A 1 224 ? 14.063 20.637 2.98 1 93.32 224 VAL A O 1
ATOM 1666 N N . ILE A 1 225 ? 12.889 18.924 2.314 1 93.58 225 ILE A N 1
ATOM 1667 C CA . ILE A 1 225 ? 13.468 17.992 3.275 1 93.58 225 ILE A CA 1
ATOM 1668 C C . ILE A 1 225 ? 14.423 17.04 2.558 1 93.58 225 ILE A C 1
ATOM 1670 O O . ILE A 1 225 ? 14.051 16.406 1.568 1 93.58 225 ILE A O 1
ATOM 1674 N N . THR A 1 226 ? 15.602 17.023 3.021 1 92.89 226 THR A N 1
ATOM 1675 C CA . THR A 1 226 ? 16.606 16.099 2.505 1 92.89 226 THR A CA 1
ATOM 1676 C C . THR A 1 226 ? 16.916 15.01 3.528 1 92.89 226 THR A C 1
ATOM 1678 O O . THR A 1 226 ? 17.258 15.307 4.674 1 92.89 226 THR A O 1
ATOM 1681 N N . SER A 1 227 ? 16.831 13.845 3.142 1 93.96 227 SER A N 1
ATOM 1682 C CA . SER A 1 227 ? 17.097 12.736 4.052 1 93.96 227 SER A CA 1
ATOM 1683 C C . SER A 1 227 ? 18.585 12.405 4.1 1 93.96 227 SER A C 1
ATOM 1685 O O . SER A 1 227 ? 19.348 12.823 3.226 1 93.96 227 SER A O 1
ATOM 1687 N N . LYS A 1 228 ? 18.962 11.803 5.15 1 93.02 228 LYS A N 1
ATOM 1688 C CA . LYS A 1 228 ? 20.355 11.414 5.349 1 93.02 228 LYS A CA 1
ATOM 1689 C C . LYS A 1 228 ? 20.804 10.415 4.286 1 93.02 228 LYS A C 1
ATOM 1691 O O . LYS A 1 228 ? 20 9.617 3.798 1 93.02 228 LYS A O 1
ATOM 1696 N N . SER A 1 229 ? 22.074 10.552 3.906 1 88.48 229 SER A N 1
ATOM 1697 C CA . SER A 1 229 ? 22.698 9.647 2.946 1 88.48 229 SER A CA 1
ATOM 1698 C C . SER A 1 229 ? 23.923 8.964 3.545 1 88.48 229 SER A C 1
ATOM 1700 O O . SER A 1 229 ? 24.397 9.354 4.614 1 88.48 229 SER A O 1
ATOM 1702 N N . GLY A 1 230 ? 24.346 7.942 2.88 1 84.78 230 GLY A N 1
ATOM 1703 C CA . GLY A 1 230 ? 25.54 7.254 3.341 1 84.78 230 GLY A CA 1
ATOM 1704 C C . GLY A 1 230 ? 26.814 8.04 3.096 1 84.78 230 GLY A C 1
ATOM 1705 O O . GLY A 1 230 ? 26.828 8.976 2.294 1 84.78 230 GLY A O 1
ATOM 1706 N N . LYS A 1 231 ? 27.762 7.742 3.931 1 77.35 231 LYS A N 1
ATOM 1707 C CA . LYS A 1 231 ? 29.08 8.34 3.734 1 77.35 231 LYS A CA 1
ATOM 1708 C C . LYS A 1 231 ? 30.058 7.331 3.139 1 77.35 231 LYS A C 1
ATOM 1710 O O . LYS A 1 231 ? 30.024 6.148 3.483 1 77.35 231 LYS A O 1
ATOM 1715 N N . LYS A 1 232 ? 30.858 7.764 2.285 1 74.85 232 LYS A N 1
ATOM 1716 C CA . LYS A 1 232 ? 31.83 6.904 1.616 1 74.85 232 LYS A CA 1
ATOM 1717 C C . LYS A 1 232 ? 32.839 6.338 2.61 1 74.85 232 LYS A C 1
ATOM 1719 O O . LYS A 1 232 ? 33.286 7.042 3.519 1 74.85 232 LYS A O 1
ATOM 1724 N N . ASN A 1 233 ? 33.141 5.135 2.448 1 64.14 233 ASN A N 1
ATOM 1725 C CA . ASN A 1 233 ? 34.196 4.396 3.133 1 64.14 233 ASN A CA 1
ATOM 1726 C C . ASN A 1 233 ? 34.05 4.486 4.649 1 64.14 233 ASN A C 1
ATOM 1728 O O . ASN A 1 233 ? 35.038 4.667 5.363 1 64.14 233 ASN A O 1
ATOM 1732 N N . SER A 1 234 ? 32.882 4.651 5.107 1 70.98 234 SER A N 1
ATOM 1733 C CA . SER A 1 234 ? 32.597 4.703 6.538 1 70.98 234 SER A CA 1
ATOM 1734 C C . SER A 1 234 ? 31.37 3.869 6.888 1 70.98 234 SER A C 1
ATOM 1736 O O . SER A 1 234 ? 30.393 3.848 6.137 1 70.98 234 SER A O 1
ATOM 1738 N N . ALA A 1 235 ? 31.549 2.855 7.74 1 77.02 235 ALA A N 1
ATOM 1739 C CA . ALA A 1 235 ? 30.392 2.127 8.255 1 77.02 235 ALA A CA 1
ATOM 1740 C C . ALA A 1 235 ? 30.085 2.533 9.694 1 77.02 235 ALA A C 1
ATOM 1742 O O . ALA A 1 235 ? 30.954 2.455 10.566 1 77.02 235 ALA A O 1
ATOM 1743 N N . ASN A 1 236 ? 28.998 3.147 9.898 1 83.01 236 ASN A N 1
ATOM 1744 C CA . ASN A 1 236 ? 28.582 3.613 11.217 1 83.01 236 ASN A CA 1
ATOM 1745 C C . ASN A 1 236 ? 27.217 3.052 11.604 1 83.01 236 ASN A C 1
ATOM 1747 O O . ASN A 1 236 ? 26.322 2.951 10.764 1 83.01 236 ASN A O 1
ATOM 1751 N N . ILE A 1 237 ? 27.154 2.544 12.792 1 87.65 237 ILE A N 1
ATOM 1752 C CA . ILE A 1 237 ? 25.881 2.144 13.383 1 87.65 237 ILE A CA 1
ATOM 1753 C C . ILE A 1 237 ? 25.532 3.079 14.538 1 87.65 237 ILE A C 1
ATOM 1755 O O . ILE A 1 237 ? 26.346 3.294 15.439 1 87.65 237 ILE A O 1
ATOM 1759 N N . THR A 1 238 ? 24.399 3.618 14.452 1 91.25 238 THR A N 1
ATOM 1760 C CA . THR A 1 238 ? 23.939 4.504 15.516 1 91.25 238 THR A CA 1
ATOM 1761 C C . THR A 1 238 ? 22.691 3.938 16.188 1 91.25 238 THR A C 1
ATOM 1763 O O . THR A 1 238 ? 21.711 3.613 15.515 1 91.25 238 THR A O 1
ATOM 1766 N N . TYR A 1 239 ? 22.754 3.748 17.409 1 92.71 239 TYR A N 1
ATOM 1767 C CA . TYR A 1 239 ? 21.589 3.364 18.197 1 92.71 239 TYR A CA 1
ATOM 1768 C C . TYR A 1 239 ? 21.129 4.513 19.087 1 92.71 239 TYR A C 1
ATOM 1770 O O . TYR A 1 239 ? 21.923 5.074 19.846 1 92.71 239 TYR A O 1
ATOM 1778 N N . ARG A 1 240 ? 19.854 4.832 19.027 1 95.1 240 ARG A N 1
ATOM 1779 C CA . ARG A 1 240 ? 19.255 5.88 19.847 1 95.1 240 ARG A CA 1
ATOM 1780 C C . ARG A 1 240 ? 18.098 5.334 20.676 1 95.1 240 ARG A C 1
ATOM 1782 O O . ARG A 1 240 ? 17.235 4.625 20.154 1 95.1 240 ARG A O 1
ATOM 1789 N N . MET A 1 241 ? 18.124 5.626 21.893 1 95.34 241 MET A N 1
ATOM 1790 C CA . MET A 1 241 ? 17.058 5.246 22.816 1 95.34 241 MET A CA 1
ATOM 1791 C C . MET A 1 241 ? 16.605 6.442 23.647 1 95.34 241 MET A C 1
ATOM 1793 O O . MET A 1 241 ? 17.427 7.258 24.067 1 95.34 241 MET A O 1
ATOM 1797 N N . GLN A 1 242 ? 15.303 6.556 23.829 1 95.62 242 GLN A N 1
ATOM 1798 C CA . GLN A 1 242 ? 14.739 7.633 24.636 1 95.62 242 GLN A CA 1
ATOM 1799 C C . GLN A 1 242 ? 13.543 7.144 25.448 1 95.62 242 GLN A C 1
ATOM 1801 O O . GLN A 1 242 ? 12.691 6.419 24.932 1 95.62 242 GLN A O 1
ATOM 1806 N N . TYR A 1 243 ? 13.499 7.414 26.707 1 96.42 243 TYR A N 1
ATOM 1807 C CA . TYR A 1 243 ? 12.384 7.163 27.613 1 96.42 243 TYR A CA 1
ATOM 1808 C C . TYR A 1 243 ? 11.925 8.453 28.282 1 96.42 243 TYR A C 1
ATOM 1810 O O . TYR A 1 243 ? 12.748 9.289 28.663 1 96.42 243 TYR A O 1
ATOM 1818 N N . GLY A 1 244 ? 10.589 8.636 28.304 1 95.2 244 GLY A N 1
ATOM 1819 C CA . GLY A 1 244 ? 10.113 9.87 28.908 1 95.2 244 GLY A CA 1
ATOM 1820 C C . GLY A 1 244 ? 8.731 9.741 29.522 1 95.2 244 GLY A C 1
ATOM 1821 O O . GLY A 1 244 ? 8.106 8.682 29.437 1 95.2 244 GLY A O 1
ATOM 1822 N N . ILE A 1 245 ? 8.348 10.763 30.238 1 95.52 245 ILE A N 1
ATOM 1823 C CA . ILE A 1 245 ? 7.037 10.894 30.865 1 95.52 245 ILE A CA 1
ATOM 1824 C C . ILE A 1 245 ? 6.407 12.228 30.469 1 95.52 245 ILE A C 1
ATOM 1826 O O . ILE A 1 245 ? 7.095 13.249 30.394 1 95.52 245 ILE A O 1
ATOM 1830 N N . SER A 1 246 ? 5.12 12.191 30.138 1 92.47 246 SER A N 1
ATOM 1831 C CA . SER A 1 246 ? 4.376 13.393 29.775 1 92.47 246 SER A CA 1
ATOM 1832 C C . SER A 1 246 ? 3.338 13.742 30.836 1 92.47 246 SER A C 1
ATOM 1834 O O . SER A 1 246 ? 2.691 12.854 31.396 1 92.47 246 SER A O 1
ATOM 1836 N N . GLN A 1 247 ? 3.267 15.025 31.095 1 91.05 247 GLN A N 1
ATOM 1837 C CA . GLN A 1 247 ? 2.327 15.54 32.086 1 91.05 247 GLN A CA 1
ATOM 1838 C C . GLN A 1 247 ? 1.579 16.759 31.554 1 91.05 247 GLN A C 1
ATOM 1840 O O . GLN A 1 247 ? 2.044 17.421 30.624 1 91.05 247 GLN A O 1
ATOM 1845 N N . GLN A 1 248 ? 0.408 16.928 32.068 1 87.67 248 GLN A N 1
ATOM 1846 C CA . GLN A 1 248 ? -0.355 18.115 31.696 1 87.67 248 GLN A CA 1
ATOM 1847 C C . GLN A 1 248 ? 0.25 19.374 32.31 1 87.67 248 GLN A C 1
ATOM 1849 O O . GLN A 1 248 ? 0.716 19.351 33.451 1 87.67 248 GLN A O 1
ATOM 1854 N N . ALA A 1 249 ? 0.16 20.409 31.526 1 80.95 249 ALA A N 1
ATOM 1855 C CA . ALA A 1 249 ? 0.602 21.7 32.046 1 80.95 249 ALA A CA 1
ATOM 1856 C C . ALA A 1 249 ? -0.402 22.26 33.049 1 80.95 249 ALA A C 1
ATOM 1858 O O . ALA A 1 249 ? -1.591 21.936 32.994 1 80.95 249 ALA A O 1
ATOM 1859 N N . ARG A 1 250 ? 0.022 23.026 33.924 1 76.29 250 ARG A N 1
ATOM 1860 C CA . ARG A 1 250 ? -0.835 23.595 34.959 1 76.29 250 ARG A CA 1
ATOM 1861 C C . ARG A 1 250 ? -1.8 24.619 34.37 1 76.29 250 ARG A C 1
ATOM 1863 O O . ARG A 1 250 ? -1.404 25.455 33.555 1 76.29 250 ARG A O 1
ATOM 1870 N N . GLU A 1 251 ? -2.982 24.486 34.755 1 77.6 251 GLU A N 1
ATOM 1871 C CA . GLU A 1 251 ? -4 25.443 34.333 1 77.6 251 GLU A CA 1
ATOM 1872 C C . GLU A 1 251 ? -3.959 26.705 35.189 1 77.6 251 GLU A C 1
ATOM 1874 O O . GLU A 1 251 ? -3.497 26.673 36.332 1 77.6 251 GLU A O 1
ATOM 1879 N N . LYS A 1 252 ? -4.477 27.775 34.66 1 79.77 252 LYS A N 1
ATOM 1880 C CA . LYS A 1 252 ? -4.43 29.053 35.364 1 79.77 252 LYS A CA 1
ATOM 1881 C C . LYS A 1 252 ? -5.781 29.384 35.994 1 79.77 252 LYS A C 1
ATOM 1883 O O . LYS A 1 252 ? -6.015 30.52 36.412 1 79.77 252 LYS A O 1
ATOM 1888 N N . PHE A 1 253 ? -6.709 28.59 35.929 1 83.02 253 PHE A N 1
ATOM 1889 C CA . PHE A 1 253 ? -7.986 28.846 36.586 1 83.02 253 PHE A CA 1
ATOM 1890 C C . PHE A 1 253 ? -8.378 27.677 37.481 1 83.02 253 PHE A C 1
ATOM 1892 O O . PHE A 1 253 ? -7.891 26.559 37.3 1 83.02 253 PHE A O 1
ATOM 1899 N N . GLU A 1 254 ? -9.165 28.029 38.48 1 89.4 254 GLU A N 1
ATOM 1900 C CA . GLU A 1 254 ? -9.64 27.04 39.443 1 89.4 254 GLU A CA 1
ATOM 1901 C C . GLU A 1 254 ? -11.157 26.888 39.375 1 89.4 254 GLU A C 1
ATOM 1903 O O . GLU A 1 254 ? -11.879 27.874 39.217 1 89.4 254 GLU A O 1
ATOM 1908 N N . MET A 1 255 ? -11.596 25.731 39.442 1 93.53 255 MET A N 1
ATOM 1909 C CA . MET A 1 255 ? -13.028 25.446 39.404 1 93.53 255 MET A CA 1
ATOM 1910 C C . MET A 1 255 ? -13.594 25.313 40.814 1 93.53 255 MET A C 1
ATOM 1912 O O . MET A 1 255 ? -12.848 25.085 41.768 1 93.53 255 MET A O 1
ATOM 1916 N N . MET A 1 256 ? -14.9 25.419 40.921 1 95.84 256 MET A N 1
ATOM 1917 C CA . MET A 1 256 ? -15.548 25.31 42.225 1 95.84 256 MET A CA 1
ATOM 1918 C C . MET A 1 256 ? -15.572 23.862 42.701 1 95.84 256 MET A C 1
ATOM 1920 O O . MET A 1 256 ? -15.749 22.943 41.899 1 95.84 256 MET A O 1
ATOM 1924 N N . ASN A 1 257 ? -15.232 23.646 43.966 1 95.28 257 ASN A N 1
ATOM 1925 C CA . ASN A 1 257 ? -15.507 22.341 44.558 1 95.28 257 ASN A CA 1
ATOM 1926 C C . ASN A 1 257 ? -16.981 22.19 44.922 1 95.28 257 ASN A C 1
ATOM 1928 O O . ASN A 1 257 ? -17.787 23.08 44.646 1 95.28 257 ASN A O 1
ATOM 1932 N N . THR A 1 258 ? -17.405 21.123 45.496 1 95.93 258 THR A N 1
ATOM 1933 C CA . THR A 1 258 ? -18.801 20.799 45.768 1 95.93 258 THR A CA 1
ATOM 1934 C C . THR A 1 258 ? -19.426 21.835 46.698 1 95.93 258 THR A C 1
ATOM 1936 O O . THR A 1 258 ? -20.515 22.344 46.427 1 95.93 258 THR A O 1
ATOM 1939 N N . GLU A 1 259 ? -18.744 22.16 47.812 1 95.61 259 GLU A N 1
ATOM 1940 C CA . GLU A 1 259 ? -19.266 23.112 48.787 1 95.61 259 GLU A CA 1
ATOM 1941 C C . GLU A 1 259 ? -19.488 24.483 48.156 1 95.61 259 GLU A C 1
ATOM 1943 O O . GLU A 1 259 ? -20.542 25.095 48.344 1 95.61 259 GLU A O 1
ATOM 1948 N N . GLU A 1 260 ? -18.517 24.87 47.46 1 95.89 260 GLU A N 1
ATOM 1949 C CA . GLU A 1 260 ? -18.602 26.172 46.805 1 95.89 260 GLU A CA 1
ATOM 1950 C C . GLU A 1 260 ? -19.703 26.188 45.748 1 95.89 260 GLU A C 1
ATOM 1952 O O . GLU A 1 260 ? -20.44 27.169 45.628 1 95.89 260 GLU A O 1
ATOM 1957 N N . LYS A 1 261 ? -19.793 25.15 44.986 1 95.69 261 LYS A N 1
ATOM 1958 C CA . LYS A 1 261 ? -20.769 25.064 43.904 1 95.69 261 LYS A CA 1
ATOM 1959 C C . LYS A 1 261 ? -22.195 25.048 44.449 1 95.69 261 LYS A C 1
ATOM 1961 O O . LYS A 1 261 ? -23.067 25.754 43.94 1 95.69 261 LYS A O 1
ATOM 1966 N N . ILE A 1 262 ? -22.466 24.297 45.499 1 94.61 262 ILE A N 1
ATOM 1967 C CA . ILE A 1 262 ? -23.791 24.231 46.107 1 94.61 262 ILE A CA 1
ATOM 1968 C C . ILE A 1 262 ? -24.161 25.595 46.686 1 94.61 262 ILE A C 1
ATOM 1970 O O . ILE A 1 262 ? -25.277 26.079 46.486 1 94.61 262 ILE A O 1
ATOM 1974 N N . ALA A 1 263 ? -23.198 26.177 47.402 1 94.56 263 ALA A N 1
ATOM 1975 C CA . ALA A 1 263 ? -23.446 27.494 47.983 1 94.56 263 ALA A CA 1
ATOM 1976 C C . ALA A 1 263 ? -23.797 28.513 46.903 1 94.56 263 ALA A C 1
ATOM 1978 O O . ALA A 1 263 ? -24.696 29.337 47.087 1 94.56 263 ALA A O 1
ATOM 1979 N N . PHE A 1 264 ? -23.092 28.428 45.87 1 96.03 264 PHE A N 1
ATOM 1980 C CA . PHE A 1 264 ? -23.334 29.362 44.777 1 96.03 264 PHE A CA 1
ATOM 1981 C C . PHE A 1 264 ? -24.707 29.125 44.157 1 96.03 264 PHE A C 1
ATOM 1983 O O . PHE A 1 264 ? -25.452 30.074 43.907 1 96.03 264 PHE A O 1
ATOM 1990 N N . GLU A 1 265 ? -25.058 27.93 43.839 1 95.6 265 GLU A N 1
ATOM 1991 C CA . GLU A 1 265 ? -26.344 27.58 43.243 1 95.6 265 GLU A CA 1
ATOM 1992 C C . GLU A 1 265 ? -27.502 27.997 44.146 1 95.6 265 GLU A C 1
ATOM 1994 O O . GLU A 1 265 ? -28.526 28.486 43.665 1 95.6 265 GLU A O 1
ATOM 1999 N N . GLN A 1 266 ? -27.359 27.813 45.419 1 93.01 266 GLN A N 1
ATOM 2000 C CA . GLN A 1 266 ? -28.393 28.205 46.371 1 93.01 266 GLN A CA 1
ATOM 2001 C C . GLN A 1 266 ? -28.54 29.723 46.429 1 93.01 266 GLN A C 1
ATOM 2003 O O . GLN A 1 266 ? -29.653 30.24 46.543 1 93.01 266 GLN A O 1
ATOM 2008 N N . TYR A 1 267 ? -27.508 30.304 46.345 1 93.51 267 TYR A N 1
ATOM 2009 C CA . TYR A 1 267 ? -27.532 31.762 46.378 1 93.51 267 TYR A CA 1
ATOM 2010 C C . TYR A 1 267 ? -28.313 32.321 45.195 1 93.51 267 TYR A C 1
ATOM 2012 O O . TYR A 1 267 ? -29.144 33.218 45.36 1 93.51 267 TYR A O 1
ATOM 2020 N N . ILE A 1 268 ? -28.078 31.844 44.001 1 94.6 268 ILE A N 1
ATOM 2021 C CA . ILE A 1 268 ? -28.704 32.441 42.827 1 94.6 268 ILE A CA 1
ATOM 2022 C C . ILE A 1 268 ? -30.057 31.78 42.572 1 94.6 268 ILE A C 1
ATOM 2024 O O . ILE A 1 268 ? -30.806 32.205 41.689 1 94.6 268 ILE A O 1
ATOM 2028 N N . GLY A 1 269 ? -30.747 31.241 43.263 1 92.4 269 GLY A N 1
ATOM 2029 C CA . GLY A 1 269 ? -32.018 30.545 43.145 1 92.4 269 GLY A CA 1
ATOM 2030 C C . GLY A 1 269 ? -32.165 29.789 41.838 1 92.4 269 GLY A C 1
ATOM 2031 O O . GLY A 1 269 ? -33.272 29.654 41.314 1 92.4 269 GLY A O 1
ATOM 2032 N N . ARG A 1 270 ? -30.596 28.92 41.264 1 93.12 270 ARG A N 1
ATOM 2033 C CA . ARG A 1 270 ? -30.554 28.182 40.005 1 93.12 270 ARG A CA 1
ATOM 2034 C C . ARG A 1 270 ? -29.589 27.004 40.094 1 93.12 270 ARG A C 1
ATOM 2036 O O . ARG A 1 270 ? -28.758 26.943 41.002 1 93.12 270 ARG A O 1
ATOM 2043 N N . GLY A 1 271 ? -29.712 26.03 39.084 1 90.3 271 GLY A N 1
ATOM 2044 C CA . GLY A 1 271 ? -28.874 24.842 39.06 1 90.3 271 GLY A CA 1
ATOM 2045 C C . GLY A 1 271 ? -29.477 23.67 39.812 1 90.3 271 GLY A C 1
ATOM 2046 O O . GLY A 1 271 ? -30.463 23.831 40.535 1 90.3 271 GLY A O 1
ATOM 2047 N N . PRO A 1 272 ? -28.795 22.599 39.695 1 87.06 272 PRO A N 1
ATOM 2048 C CA . PRO A 1 272 ? -29.362 21.384 40.283 1 87.06 272 PRO A CA 1
ATOM 2049 C C . PRO A 1 272 ? -29.514 21.477 41.8 1 87.06 272 PRO A C 1
ATOM 2051 O O . PRO A 1 272 ? -30.471 20.939 42.362 1 87.06 272 PRO A O 1
ATOM 2054 N N . ALA A 1 273 ? -28.63 22.191 42.487 1 90.16 273 ALA A N 1
ATOM 2055 C CA . ALA A 1 273 ? -28.695 22.286 43.943 1 90.16 273 ALA A CA 1
ATOM 2056 C C . ALA A 1 273 ? -29.444 23.543 44.377 1 90.16 273 ALA A C 1
ATOM 2058 O O . ALA A 1 273 ? -29.892 23.641 45.522 1 90.16 273 ALA A O 1
ATOM 2059 N N . GLY A 1 274 ? -29.534 24.506 43.464 1 91 274 GLY A N 1
ATOM 2060 C CA . GLY A 1 274 ? -30.122 25.792 43.804 1 91 274 GLY A CA 1
ATOM 2061 C C . GLY A 1 274 ? -31.633 25.741 43.937 1 91 274 GLY A C 1
ATOM 2062 O O . GLY A 1 274 ? -32.229 26.569 44.629 1 91 274 GLY A O 1
ATOM 2063 N N . THR A 1 275 ? -32.198 24.783 43.33 1 87.85 275 THR A N 1
ATOM 2064 C CA . THR A 1 275 ? -33.655 24.704 43.319 1 87.85 275 THR A CA 1
ATOM 2065 C C . THR A 1 275 ? -34.152 23.743 44.395 1 87.85 275 THR A C 1
ATOM 2067 O O . THR A 1 275 ? -35.359 23.542 44.545 1 87.85 275 THR A O 1
ATOM 2070 N N . LEU A 1 276 ? -33.193 23.281 45.156 1 90.27 276 LEU A N 1
ATOM 2071 C CA . LEU A 1 276 ? -33.554 22.337 46.208 1 90.27 276 LEU A CA 1
ATOM 2072 C C . LEU A 1 276 ? -33.865 23.068 47.51 1 90.27 276 LEU A C 1
ATOM 2074 O O . LEU A 1 276 ? -33.129 23.973 47.91 1 90.27 276 LEU A O 1
ATOM 2078 N N . ASP A 1 277 ? -35.051 23.037 48.089 1 88.6 277 ASP A N 1
ATOM 2079 C CA . ASP A 1 277 ? -35.469 23.613 49.364 1 88.6 277 ASP A CA 1
ATOM 2080 C C . ASP A 1 277 ? -34.946 22.788 50.538 1 88.6 277 ASP A C 1
ATOM 2082 O O . ASP A 1 277 ? -35.385 21.657 50.753 1 88.6 277 ASP A O 1
ATOM 2086 N N . PRO A 1 278 ? -34.037 23.089 51.336 1 85.23 278 PRO A N 1
ATOM 2087 C CA . PRO A 1 278 ? -33.44 22.34 52.444 1 85.23 278 PRO A CA 1
ATOM 2088 C C . PRO A 1 278 ? -34.472 21.887 53.474 1 85.23 278 PRO A C 1
ATOM 2090 O O . PRO A 1 278 ? -34.188 21.011 54.295 1 85.23 278 PRO A O 1
ATOM 2093 N N . ASN A 1 279 ? -35.713 22.388 53.415 1 87.93 279 ASN A N 1
ATOM 2094 C CA . ASN A 1 279 ? -36.742 22.036 54.387 1 87.93 279 ASN A CA 1
ATOM 2095 C C . ASN A 1 279 ? -37.578 20.851 53.914 1 87.93 279 ASN A C 1
ATOM 2097 O O . ASN A 1 279 ? -38.308 20.246 54.702 1 87.93 279 ASN A O 1
ATOM 2101 N N . ASP A 1 280 ? -37.481 20.546 52.67 1 92.69 280 ASP A N 1
ATOM 2102 C CA . ASP A 1 280 ? -38.135 19.364 52.115 1 92.69 280 ASP A CA 1
ATOM 2103 C C . ASP A 1 280 ? -37.258 18.125 52.274 1 92.69 280 ASP A C 1
ATOM 2105 O O . ASP A 1 280 ? -36.07 18.152 51.944 1 92.69 280 ASP A O 1
ATOM 2109 N N . ALA A 1 281 ? -37.885 17.049 52.825 1 90.22 281 ALA A N 1
ATOM 2110 C CA . ALA A 1 281 ? -37.139 15.839 53.162 1 90.22 281 ALA A CA 1
ATOM 2111 C C . ALA A 1 281 ? -36.481 15.238 51.924 1 90.22 281 ALA A C 1
ATOM 2113 O O . ALA A 1 281 ? -35.342 14.768 51.985 1 90.22 281 ALA A O 1
ATOM 2114 N N . ALA A 1 282 ? -37.137 15.251 50.831 1 87.11 282 ALA A N 1
ATOM 2115 C CA . ALA A 1 282 ? -36.612 14.685 49.591 1 87.11 282 ALA A CA 1
ATOM 2116 C C . ALA A 1 282 ? -35.453 15.52 49.054 1 87.11 282 ALA A C 1
ATOM 2118 O O . ALA A 1 282 ? -34.435 14.974 48.623 1 87.11 282 ALA A O 1
ATOM 2119 N N . ASP A 1 283 ? -35.831 17.404 49.02 1 90.17 283 ASP A N 1
ATOM 2120 C CA . ASP A 1 283 ? -34.781 18.31 48.563 1 90.17 283 ASP A CA 1
ATOM 2121 C C . ASP A 1 283 ? -33.574 18.268 49.498 1 90.17 283 ASP A C 1
ATOM 2123 O O . ASP A 1 283 ? -32.429 18.335 49.046 1 90.17 283 ASP A O 1
ATOM 2127 N N . ARG A 1 284 ? -33.592 17.519 50.664 1 90.36 284 ARG A N 1
ATOM 2128 C CA . ARG A 1 284 ? -32.504 17.426 51.632 1 90.36 284 ARG A CA 1
ATOM 2129 C C . ARG A 1 284 ? -31.668 16.173 51.396 1 90.36 284 ARG A C 1
ATOM 2131 O O . ARG A 1 284 ? -30.445 16.198 51.551 1 90.36 284 ARG A O 1
ATOM 2138 N N . LYS A 1 285 ? -32.289 15.046 51.061 1 90.57 285 LYS A N 1
ATOM 2139 C CA . LYS A 1 285 ? -31.573 13.809 50.763 1 90.57 285 LYS A CA 1
ATOM 2140 C C . LYS A 1 285 ? -30.654 13.982 49.556 1 90.57 285 LYS A C 1
ATOM 2142 O O . LYS A 1 285 ? -29.516 13.509 49.563 1 90.57 285 LYS A O 1
ATOM 2147 N N . ILE A 1 286 ? -31.167 14.638 48.523 1 88.5 286 ILE A N 1
ATOM 2148 C CA . ILE A 1 286 ? -30.384 14.896 47.32 1 88.5 286 ILE A CA 1
ATOM 2149 C C . ILE A 1 286 ? -29.206 15.806 47.656 1 88.5 286 ILE A C 1
ATOM 2151 O O . ILE A 1 286 ? -28.084 15.575 47.199 1 88.5 286 ILE A O 1
ATOM 2155 N N . LEU A 1 287 ? -29.447 16.789 48.43 1 91.09 287 LEU A N 1
ATOM 2156 C CA . LEU A 1 287 ? -28.401 17.725 48.828 1 91.09 287 LEU A CA 1
ATOM 2157 C C . LEU A 1 287 ? -27.322 17.02 49.644 1 91.09 287 LEU A C 1
ATOM 2159 O O . LEU A 1 287 ? -26.134 17.316 49.499 1 91.09 287 LEU A O 1
ATOM 2163 N N . GLU A 1 288 ? -27.793 16.125 50.472 1 90.58 288 GLU A N 1
ATOM 2164 C CA . GLU A 1 288 ? -26.841 15.354 51.266 1 90.58 288 GLU A CA 1
ATOM 2165 C C . GLU A 1 288 ? -25.991 14.447 50.381 1 90.58 288 GLU A C 1
ATOM 2167 O O . GLU A 1 288 ? -24.8 14.258 50.639 1 90.58 288 GLU A O 1
ATOM 2172 N N . GLU A 1 289 ? -26.582 13.96 49.42 1 87 289 GLU A N 1
ATOM 2173 C CA . GLU A 1 289 ? -25.845 13.132 48.47 1 87 289 GLU A CA 1
ATOM 2174 C C . GLU A 1 289 ? -24.799 13.952 47.719 1 87 289 GLU A C 1
ATOM 2176 O O . GLU A 1 289 ? -23.673 13.495 47.516 1 87 289 GLU A O 1
ATOM 2181 N N . TYR A 1 290 ? -25.258 15.143 47.224 1 90.64 290 TYR A N 1
ATOM 2182 C CA . TYR A 1 290 ? -24.324 16.043 46.557 1 90.64 290 TYR A CA 1
ATOM 2183 C C . TYR A 1 290 ? -23.15 16.383 47.467 1 90.64 290 TYR A C 1
ATOM 2185 O O . TYR A 1 290 ? -21.996 16.374 47.032 1 90.64 290 TYR A O 1
ATOM 2193 N N . GLN A 1 291 ? -23.419 16.648 48.665 1 91.57 291 GLN A N 1
ATOM 2194 C CA . GLN A 1 291 ? -22.41 17.117 49.609 1 91.57 291 GLN A CA 1
ATOM 2195 C C . GLN A 1 291 ? -21.414 16.01 49.946 1 91.57 291 GLN A C 1
ATOM 2197 O O . GLN A 1 291 ? -20.283 16.288 50.348 1 91.57 291 GLN A O 1
ATOM 2202 N N . ARG A 1 292 ? -21.885 14.76 49.717 1 90.88 292 ARG A N 1
ATOM 2203 C CA . ARG A 1 292 ? -21.029 13.623 50.042 1 90.88 292 ARG A CA 1
ATOM 2204 C C . ARG A 1 292 ? -20.018 13.364 48.931 1 90.88 292 ARG A C 1
ATOM 2206 O O . ARG A 1 292 ? -19.069 12.599 49.114 1 90.88 292 ARG A O 1
ATOM 2213 N N . THR A 1 293 ? -20.212 14.048 47.884 1 91.72 293 THR A N 1
ATOM 2214 C CA . THR A 1 293 ? -19.38 13.767 46.72 1 91.72 293 THR A CA 1
ATOM 2215 C C . THR A 1 293 ? -18.581 15.003 46.316 1 91.72 293 THR A C 1
ATOM 2217 O O . THR A 1 293 ? -19.112 16.116 46.305 1 91.72 293 THR A O 1
ATOM 2220 N N . ASN A 1 294 ? -17.285 14.902 46.04 1 94.17 294 ASN A N 1
ATOM 2221 C CA . ASN A 1 294 ? -16.414 15.914 45.451 1 94.17 294 ASN A CA 1
ATOM 2222 C C . ASN A 1 294 ? -15.451 15.303 44.437 1 94.17 294 ASN A C 1
ATOM 2224 O O . ASN A 1 294 ? -14.275 15.092 44.739 1 94.17 294 ASN A O 1
ATOM 2228 N N . THR A 1 295 ? -15.922 15.153 43.313 1 91.79 295 THR A N 1
ATOM 2229 C CA . THR A 1 295 ? -15.165 14.446 42.285 1 91.79 295 THR A CA 1
ATOM 2230 C C . THR A 1 295 ? -14.132 15.368 41.644 1 91.79 295 THR A C 1
ATOM 2232 O O . THR A 1 295 ? -14.473 16.449 41.16 1 91.79 295 THR A O 1
ATOM 2235 N N . ASP A 1 296 ? -12.92 15.004 41.661 1 91.6 296 ASP A N 1
ATOM 2236 C CA . ASP A 1 296 ? -11.885 15.638 40.85 1 91.6 296 ASP A CA 1
ATOM 2237 C C . ASP A 1 296 ? -11.789 14.984 39.473 1 91.6 296 ASP A C 1
ATOM 2239 O O . ASP A 1 296 ? -11.033 14.029 39.285 1 91.6 296 ASP A O 1
ATOM 2243 N N . TRP A 1 297 ? -12.429 15.578 38.604 1 90.61 297 TRP A N 1
ATOM 2244 C CA . TRP A 1 297 ? -12.57 14.998 37.272 1 90.61 297 TRP A CA 1
ATOM 2245 C C . TRP A 1 297 ? -11.224 14.941 36.558 1 90.61 297 TRP A C 1
ATOM 2247 O O . TRP A 1 297 ? -11.043 14.157 35.624 1 90.61 297 TRP A O 1
ATOM 2257 N N . LYS A 1 298 ? -10.305 15.695 36.858 1 89.93 298 LYS A N 1
ATOM 2258 C CA . LYS A 1 298 ? -8.968 15.641 36.273 1 89.93 298 LYS A CA 1
ATOM 2259 C C . LYS A 1 298 ? -8.3 14.298 36.554 1 89.93 298 LYS A C 1
ATOM 2261 O O . LYS A 1 298 ? -7.673 13.713 35.668 1 89.93 298 LYS A O 1
ATOM 2266 N N . ASN A 1 299 ? -8.461 13.856 37.72 1 90.72 299 ASN A N 1
ATOM 2267 C CA . ASN A 1 299 ? -7.856 12.586 38.108 1 90.72 299 ASN A CA 1
ATOM 2268 C C . ASN A 1 299 ? -8.531 11.408 37.412 1 90.72 299 ASN A C 1
ATOM 2270 O O . ASN A 1 299 ? -7.943 10.331 37.294 1 90.72 299 ASN A O 1
ATOM 2274 N N . VAL A 1 300 ? -9.774 11.644 37.112 1 90.23 300 VAL A N 1
ATOM 2275 C CA . VAL A 1 300 ? -10.523 10.576 36.457 1 90.23 300 VAL A CA 1
ATOM 2276 C C . VAL A 1 300 ? -10.059 10.432 35.01 1 90.23 300 VAL A C 1
ATOM 2278 O O . VAL A 1 300 ? -9.931 9.316 34.501 1 90.23 300 VAL A O 1
ATOM 2281 N N . PHE A 1 301 ? -9.696 11.547 34.318 1 91.22 301 PHE A N 1
ATOM 2282 C CA . PHE A 1 301 ? -9.531 11.495 32.87 1 91.22 301 PHE A CA 1
ATOM 2283 C C . PHE A 1 301 ? -8.073 11.71 32.483 1 91.22 301 PHE A C 1
ATOM 2285 O O . PHE A 1 301 ? -7.655 11.336 31.385 1 91.22 301 PHE A O 1
ATOM 2292 N N . ILE A 1 302 ? -7.261 12.358 33.272 1 91.58 302 ILE A N 1
ATOM 2293 C CA . ILE A 1 302 ? -5.904 12.739 32.899 1 91.58 302 ILE A CA 1
ATOM 2294 C C . ILE A 1 302 ? -4.903 11.794 33.56 1 91.58 302 ILE A C 1
ATOM 2296 O O . ILE A 1 302 ? -5.051 11.445 34.734 1 91.58 302 ILE A O 1
ATOM 2300 N N . ARG A 1 303 ? -3.947 11.364 32.818 1 92.39 303 ARG A N 1
ATOM 2301 C CA . ARG A 1 303 ? -2.905 10.472 33.316 1 92.39 303 ARG A CA 1
ATOM 2302 C C . ARG A 1 303 ? -1.52 10.98 32.931 1 92.39 303 ARG A C 1
ATOM 2304 O O . ARG A 1 303 ? -1.393 11.898 32.118 1 92.39 303 ARG A O 1
ATOM 2311 N N . GLU A 1 304 ? -0.588 10.366 33.592 1 93.28 304 GLU A N 1
ATOM 2312 C CA . GLU A 1 304 ? 0.785 10.532 33.126 1 93.28 304 GLU A CA 1
ATOM 2313 C C . GLU A 1 304 ? 1.099 9.573 31.981 1 93.28 304 GLU A C 1
ATOM 2315 O O . GLU A 1 304 ? 0.938 8.359 32.119 1 93.28 304 GLU A O 1
ATOM 2320 N N . GLY A 1 305 ? 1.459 10.171 30.896 1 93.95 305 GLY A N 1
ATOM 2321 C CA . GLY A 1 305 ? 1.745 9.346 29.733 1 93.95 305 GLY A CA 1
ATOM 2322 C C . GLY A 1 305 ? 3.185 8.872 29.678 1 93.95 305 GLY A C 1
ATOM 2323 O O . GLY A 1 305 ? 4.099 9.599 30.073 1 93.95 305 GLY A O 1
ATOM 2324 N N . LYS A 1 306 ? 3.417 7.717 29.194 1 95.44 306 LYS A N 1
ATOM 2325 C CA . LYS A 1 306 ? 4.755 7.174 28.978 1 95.44 306 LYS A CA 1
ATOM 2326 C C . LYS A 1 306 ? 5.178 7.317 27.519 1 95.44 306 LYS A C 1
ATOM 2328 O O . LYS A 1 306 ? 4.339 7.269 26.617 1 95.44 306 LYS A O 1
ATOM 2333 N N . LEU A 1 307 ? 6.484 7.572 27.333 1 94.52 307 LEU A N 1
ATOM 2334 C CA . LEU A 1 307 ? 7.073 7.704 26.005 1 94.52 307 LEU A CA 1
ATOM 2335 C C . LEU A 1 307 ? 8.306 6.817 25.867 1 94.52 307 LEU A C 1
ATOM 2337 O O . LEU A 1 307 ? 9.14 6.761 26.773 1 94.52 307 LEU A O 1
ATOM 2341 N N . GLN A 1 308 ? 8.414 6.083 24.866 1 95.51 308 GLN A N 1
ATOM 2342 C CA . GLN A 1 308 ? 9.621 5.328 24.542 1 95.51 308 GLN A CA 1
ATOM 2343 C C . GLN A 1 308 ? 9.894 5.346 23.041 1 95.51 308 GLN A C 1
ATOM 2345 O O . GLN A 1 308 ? 8.962 5.295 22.234 1 95.51 308 GLN A O 1
ATOM 2350 N N . SER A 1 309 ? 11.114 5.513 22.659 1 94.59 309 SER A N 1
ATOM 2351 C CA . SER A 1 309 ? 11.547 5.528 21.266 1 94.59 309 SER A CA 1
ATOM 2352 C C . SER A 1 309 ? 12.837 4.737 21.08 1 94.59 309 SER A C 1
ATOM 2354 O O . SER A 1 309 ? 13.729 4.785 21.929 1 94.59 309 SER A O 1
ATOM 2356 N N . HIS A 1 310 ? 12.949 3.91 20.102 1 94.92 310 HIS A N 1
ATOM 2357 C CA . HIS A 1 310 ? 14.127 3.153 19.695 1 94.92 310 HIS A CA 1
ATOM 2358 C C . HIS A 1 310 ? 14.408 3.329 18.207 1 94.92 310 HIS A C 1
ATOM 2360 O O . HIS A 1 310 ? 13.485 3.301 17.389 1 94.92 310 HIS A O 1
ATOM 2366 N N . GLU A 1 311 ? 15.645 3.61 17.912 1 94.79 311 GLU A N 1
ATOM 2367 C CA . GLU A 1 311 ? 16.053 3.739 16.517 1 94.79 311 GLU A CA 1
ATOM 2368 C C . GLU A 1 311 ? 17.423 3.109 16.281 1 94.79 311 GLU A C 1
ATOM 2370 O O . GLU A 1 311 ? 18.33 3.259 17.102 1 94.79 311 GLU A O 1
ATOM 2375 N N . ILE A 1 312 ? 17.605 2.403 15.279 1 92.11 312 ILE A N 1
ATOM 2376 C CA . ILE A 1 312 ? 18.894 1.9 14.814 1 92.11 312 ILE A CA 1
ATOM 2377 C C . ILE A 1 312 ? 19.122 2.328 13.366 1 92.11 312 ILE A C 1
ATOM 2379 O O . ILE A 1 312 ? 18.256 2.132 12.511 1 92.11 312 ILE A O 1
ATOM 2383 N N . ALA A 1 313 ? 20.199 2.972 13.12 1 92.16 313 ALA A N 1
ATOM 2384 C CA . ALA A 1 313 ? 20.538 3.461 11.786 1 92.16 313 ALA A CA 1
ATOM 2385 C C . ALA A 1 313 ? 21.884 2.909 11.325 1 92.16 313 ALA A C 1
ATOM 2387 O O . ALA A 1 313 ? 22.823 2.803 12.118 1 92.16 313 ALA A O 1
ATOM 2388 N N . PHE A 1 314 ? 21.975 2.518 10.136 1 87.28 314 PHE A N 1
ATOM 2389 C CA . PHE A 1 314 ? 23.186 2.043 9.477 1 87.28 314 PHE A CA 1
ATOM 2390 C C . PHE A 1 314 ? 23.573 2.964 8.326 1 87.28 314 PHE A C 1
ATOM 2392 O O . PHE A 1 314 ? 22.737 3.297 7.483 1 87.28 314 PHE A O 1
ATOM 2399 N N . SER A 1 315 ? 24.729 3.52 8.342 1 89.34 315 SER A N 1
ATOM 2400 C CA . SER A 1 315 ? 25.241 4.364 7.267 1 89.34 315 SER A CA 1
ATOM 2401 C C . SER A 1 315 ? 26.621 3.902 6.812 1 89.34 315 SER A C 1
ATOM 2403 O O . SER A 1 315 ? 27.453 3.51 7.633 1 89.34 315 SER A O 1
ATOM 2405 N N . GLY A 1 316 ? 26.833 3.825 5.451 1 83.57 316 GLY A N 1
ATOM 2406 C CA . GLY A 1 316 ? 28.125 3.43 4.915 1 83.57 316 GLY A CA 1
ATOM 2407 C C . GLY A 1 316 ? 28.124 3.277 3.406 1 83.57 316 GLY A C 1
ATOM 2408 O O . GLY A 1 316 ? 27.249 3.813 2.723 1 83.57 316 GLY A O 1
ATOM 2409 N N . GLY A 1 317 ? 29.199 2.825 2.876 1 79.03 317 GLY A N 1
ATOM 2410 C CA . GLY A 1 317 ? 29.329 2.57 1.45 1 79.03 317 GLY A CA 1
ATOM 2411 C C . GLY A 1 317 ? 30.764 2.623 0.962 1 79.03 317 GLY A C 1
ATOM 2412 O O . GLY A 1 317 ? 31.683 2.872 1.745 1 79.03 317 GLY A O 1
ATOM 2413 N N . GLY A 1 318 ? 30.928 2.191 -0.295 1 75.72 318 GLY A N 1
ATOM 2414 C CA . GLY A 1 318 ? 32.214 2.283 -0.969 1 75.72 318 GLY A CA 1
ATOM 2415 C C . GLY A 1 318 ? 32.361 3.542 -1.803 1 75.72 318 GLY A C 1
ATOM 2416 O O . GLY A 1 318 ? 31.676 4.537 -1.56 1 75.72 318 GLY A O 1
ATOM 2417 N N . ASP A 1 319 ? 33.275 3.544 -2.694 1 73.52 319 ASP A N 1
ATOM 2418 C CA . ASP A 1 319 ? 33.565 4.715 -3.517 1 73.52 319 ASP A CA 1
ATOM 2419 C C . ASP A 1 319 ? 32.431 4.988 -4.502 1 73.52 319 ASP A C 1
ATOM 2421 O O . ASP A 1 319 ? 32.136 6.145 -4.812 1 73.52 319 ASP A O 1
ATOM 2425 N N . LYS A 1 320 ? 31.829 3.953 -4.986 1 78.76 320 LYS A N 1
ATOM 2426 C CA . LYS A 1 320 ? 30.852 4.141 -6.055 1 78.76 320 LYS A CA 1
ATOM 2427 C C . LYS A 1 320 ? 29.427 4.015 -5.526 1 78.76 320 LYS A C 1
ATOM 2429 O O . LYS A 1 320 ? 28.478 4.469 -6.168 1 78.76 320 LYS A O 1
ATOM 2434 N N . THR A 1 321 ? 29.277 3.376 -4.342 1 82.57 321 THR A N 1
ATOM 2435 C CA . THR A 1 321 ? 27.935 3.152 -3.818 1 82.57 321 THR A CA 1
ATOM 2436 C C . THR A 1 321 ? 27.876 3.473 -2.327 1 82.57 321 THR A C 1
ATOM 2438 O O . THR A 1 321 ? 28.752 3.062 -1.563 1 82.57 321 THR A O 1
ATOM 2441 N N . THR A 1 322 ? 26.912 4.244 -1.93 1 87.14 322 THR A N 1
ATOM 2442 C CA . THR A 1 322 ? 26.669 4.557 -0.526 1 87.14 322 THR A CA 1
ATOM 2443 C C . THR A 1 322 ? 25.227 4.238 -0.143 1 87.14 322 THR A C 1
ATOM 2445 O O . THR A 1 322 ? 24.344 4.205 -1.002 1 87.14 322 THR A O 1
ATOM 2448 N N . TYR A 1 323 ? 25.022 3.921 1.168 1 87.56 323 TYR A N 1
ATOM 2449 C CA . TYR A 1 323 ? 23.677 3.578 1.615 1 87.56 323 TYR A CA 1
ATOM 2450 C C . TYR A 1 323 ? 23.398 4.155 2.997 1 87.56 323 TYR A C 1
ATOM 2452 O O . TYR A 1 323 ? 24.327 4.457 3.75 1 87.56 323 TYR A O 1
ATOM 2460 N N . TYR A 1 324 ? 22.153 4.375 3.316 1 92.07 324 TYR A N 1
ATOM 2461 C CA . TYR A 1 324 ? 21.611 4.732 4.622 1 92.07 324 TYR A CA 1
ATOM 2462 C C . TYR A 1 324 ? 20.303 3.997 4.889 1 92.07 324 TYR A C 1
ATOM 2464 O O . TYR A 1 324 ? 19.372 4.06 4.083 1 92.07 324 TYR A O 1
ATOM 2472 N N . THR A 1 325 ? 20.238 3.253 5.995 1 89.51 325 THR A N 1
ATOM 2473 C CA . THR A 1 325 ? 19.026 2.555 6.409 1 89.51 325 THR A CA 1
ATOM 2474 C C . THR A 1 325 ? 18.73 2.812 7.883 1 89.51 325 THR A C 1
ATOM 2476 O O . THR A 1 325 ? 19.648 2.882 8.703 1 89.51 325 THR A O 1
ATOM 2479 N N . SER A 1 326 ? 17.481 2.976 8.187 1 93.72 326 SER A N 1
ATOM 2480 C CA . SER A 1 326 ? 17.101 3.208 9.577 1 93.72 326 SER A CA 1
ATOM 2481 C C . SER A 1 326 ? 15.771 2.537 9.905 1 93.72 326 SER A C 1
ATOM 2483 O O . SER A 1 326 ? 14.864 2.503 9.071 1 93.72 326 SER A O 1
ATOM 2485 N N . LEU A 1 327 ? 15.735 1.968 11.094 1 91.56 327 LEU A N 1
ATOM 2486 C CA . LEU A 1 327 ? 14.527 1.411 11.694 1 91.56 327 LEU A CA 1
ATOM 2487 C C . LEU A 1 327 ? 14.154 2.166 12.966 1 91.56 327 LEU A C 1
ATOM 2489 O O . LEU A 1 327 ? 15.001 2.377 13.838 1 91.56 327 LEU A O 1
ATOM 2493 N N . GLY A 1 328 ? 12.856 2.553 12.99 1 93.84 328 GLY A N 1
ATOM 2494 C CA . GLY A 1 328 ? 12.411 3.312 14.148 1 93.84 328 GLY A CA 1
ATOM 2495 C C . GLY A 1 328 ? 11.118 2.789 14.744 1 93.84 328 GLY A C 1
ATOM 2496 O O . GLY A 1 328 ? 10.241 2.315 14.019 1 93.84 328 GLY A O 1
ATOM 2497 N N . TYR A 1 329 ? 11.021 2.868 16.069 1 94.3 329 TYR A N 1
ATOM 2498 C CA . TYR A 1 329 ? 9.824 2.556 16.841 1 94.3 329 TYR A CA 1
ATOM 2499 C C . TYR A 1 329 ? 9.536 3.648 17.865 1 94.3 329 TYR A C 1
ATOM 2501 O O . TYR A 1 329 ? 10.432 4.073 18.597 1 94.3 329 TYR A O 1
ATOM 2509 N N . LEU A 1 330 ? 8.288 4.131 17.891 1 95.74 330 LEU A N 1
ATOM 2510 C CA . LEU A 1 330 ? 7.845 5.129 18.859 1 95.74 330 LEU A CA 1
ATOM 2511 C C . LEU A 1 330 ? 6.529 4.711 19.506 1 95.74 330 LEU A C 1
ATOM 2513 O O . LEU A 1 330 ? 5.588 4.318 18.812 1 95.74 330 LEU A O 1
ATOM 2517 N N . ASP A 1 331 ? 6.463 4.717 20.786 1 96.12 331 ASP A N 1
ATOM 2518 C CA . ASP A 1 331 ? 5.261 4.514 21.589 1 96.12 331 ASP A CA 1
ATOM 2519 C C . ASP A 1 331 ? 5.034 5.685 22.543 1 96.12 331 ASP A C 1
ATOM 2521 O O . ASP A 1 331 ? 5.786 5.864 23.503 1 96.12 331 ASP A O 1
ATOM 2525 N N . GLN A 1 332 ? 3.952 6.43 22.269 1 94.38 332 GLN A N 1
ATOM 2526 C CA . GLN A 1 332 ? 3.645 7.61 23.071 1 94.38 332 GLN A CA 1
ATOM 2527 C C . GLN A 1 332 ? 2.216 7.556 23.604 1 94.38 332 GLN A C 1
ATOM 2529 O O . GLN A 1 332 ? 1.257 7.587 22.83 1 94.38 332 GLN A O 1
ATOM 2534 N N . GLU A 1 333 ? 2.177 7.522 24.907 1 94.71 333 GLU A N 1
ATOM 2535 C CA . GLU A 1 333 ? 0.873 7.645 25.552 1 94.71 333 GLU A CA 1
ATOM 2536 C C . GLU A 1 333 ? 0.489 9.11 25.746 1 94.71 333 GLU A C 1
ATOM 2538 O O . GLU A 1 333 ? 1.336 9.94 26.082 1 94.71 333 GLU A O 1
ATOM 2543 N N . GLY A 1 334 ? -0.82 9.406 25.41 1 91.71 334 GLY A N 1
ATOM 2544 C CA . GLY A 1 334 ? -1.299 10.758 25.651 1 91.71 334 GLY A CA 1
ATOM 2545 C C . GLY A 1 334 ? -1.68 11.007 27.098 1 91.71 334 GLY A C 1
ATOM 2546 O O . GLY A 1 334 ? -1.601 10.101 27.931 1 91.71 334 GLY A O 1
ATOM 2547 N N . GLN A 1 335 ? -2.05 12.168 27.405 1 90.35 335 GLN A N 1
ATOM 2548 C CA . GLN A 1 335 ? -2.422 12.535 28.767 1 90.35 335 GLN A CA 1
ATOM 2549 C C . GLN A 1 335 ? -3.866 12.144 29.068 1 90.35 335 GLN A C 1
ATOM 2551 O O . GLN A 1 335 ? -4.216 11.878 30.219 1 90.35 335 GLN A O 1
ATOM 2556 N N . ALA A 1 336 ? -4.664 12.153 28.062 1 91.62 336 ALA A N 1
ATOM 2557 C CA . ALA A 1 336 ? -6.044 11.718 28.261 1 91.62 336 ALA A CA 1
ATOM 2558 C C . ALA A 1 336 ? -6.151 10.196 28.22 1 91.62 336 ALA A C 1
ATOM 2560 O O . ALA A 1 336 ? -5.402 9.534 27.498 1 91.62 336 ALA A O 1
ATOM 2561 N N . LEU A 1 337 ? -7.148 9.772 28.893 1 91.16 337 LEU A N 1
ATOM 2562 C CA . LEU A 1 337 ? -7.415 8.339 28.859 1 91.16 337 LEU A CA 1
ATOM 2563 C C . LEU A 1 337 ? -7.72 7.875 27.439 1 91.16 337 LEU A C 1
ATOM 2565 O O . LEU A 1 337 ? -8.443 8.551 26.703 1 91.16 337 LEU A O 1
ATOM 2569 N N . LYS A 1 338 ? -7.085 6.739 27.034 1 89.79 338 LYS A N 1
ATOM 2570 C CA . LYS A 1 338 ? -7.292 6.05 25.763 1 89.79 338 LYS A CA 1
ATOM 2571 C C . LYS A 1 338 ? -6.775 6.884 24.595 1 89.79 338 LYS A C 1
ATOM 2573 O O . LYS A 1 338 ? -7.395 6.923 23.531 1 89.79 338 LYS A O 1
ATOM 2578 N N . SER A 1 339 ? -5.846 7.697 24.808 1 92.55 339 SER A N 1
ATOM 2579 C CA . SER A 1 339 ? -5.137 8.408 23.749 1 92.55 339 SER A CA 1
ATOM 2580 C C . SER A 1 339 ? -3.686 7.949 23.649 1 92.55 339 SER A C 1
ATOM 2582 O O . SER A 1 339 ? -2.972 7.91 24.653 1 92.55 339 SER A O 1
ATOM 2584 N N . ASP A 1 340 ? -3.273 7.57 22.496 1 94.95 340 ASP A N 1
ATOM 2585 C CA . ASP A 1 340 ? -1.895 7.128 22.307 1 94.95 340 ASP A CA 1
ATOM 2586 C C . ASP A 1 340 ? -1.537 7.065 20.824 1 94.95 340 ASP A C 1
ATOM 2588 O O . ASP A 1 340 ? -2.399 7.252 19.963 1 94.95 340 ASP A O 1
ATOM 2592 N N . LEU A 1 341 ? -0.223 6.941 20.552 1 94.78 341 LEU A N 1
ATOM 2593 C CA . LEU A 1 341 ? 0.318 6.798 19.205 1 94.78 341 LEU A CA 1
ATOM 2594 C C . LEU A 1 341 ? 1.453 5.78 19.18 1 94.78 341 LEU A C 1
ATOM 2596 O O . LEU A 1 341 ? 2.395 5.876 19.97 1 94.78 341 LEU A O 1
ATOM 2600 N N . LYS A 1 342 ? 1.373 4.826 18.375 1 95.44 342 LYS A N 1
ATOM 2601 C CA . LYS A 1 342 ? 2.458 3.906 18.049 1 95.44 342 LYS A CA 1
ATOM 2602 C C . LYS A 1 342 ? 2.888 4.057 16.592 1 95.44 342 LYS A C 1
ATOM 2604 O O . LYS A 1 342 ? 2.046 4.122 15.694 1 95.44 342 LYS A O 1
ATOM 2609 N N . ARG A 1 343 ? 4.207 4.143 16.359 1 95.02 343 ARG A N 1
ATOM 2610 C CA . ARG A 1 343 ? 4.708 4.374 15.008 1 95.02 343 ARG A CA 1
ATOM 2611 C C . ARG A 1 343 ? 5.873 3.444 14.689 1 95.02 343 ARG A C 1
ATOM 2613 O O . ARG A 1 343 ? 6.758 3.241 15.524 1 95.02 343 ARG A O 1
ATOM 2620 N N . TYR A 1 344 ? 5.924 2.889 13.594 1 93.23 344 TYR A N 1
ATOM 2621 C CA . TYR A 1 344 ? 7.01 2.107 13.015 1 93.23 344 TYR A CA 1
ATOM 2622 C C . TYR A 1 344 ? 7.499 2.732 11.714 1 93.23 344 TYR A C 1
ATOM 2624 O O . TYR A 1 344 ? 6.698 3.063 10.837 1 93.23 344 TYR A O 1
ATOM 2632 N N . THR A 1 345 ? 8.795 2.936 11.573 1 93.85 345 THR A N 1
ATOM 2633 C CA . THR A 1 345 ? 9.319 3.584 10.376 1 93.85 345 THR A CA 1
ATOM 2634 C C . THR A 1 345 ? 10.499 2.799 9.809 1 93.85 345 THR A C 1
ATOM 2636 O O . THR A 1 345 ? 11.254 2.176 10.558 1 93.85 345 THR A O 1
ATOM 2639 N N . LEU A 1 346 ? 10.708 2.83 8.525 1 91.64 346 LEU A N 1
ATOM 2640 C CA . LEU A 1 346 ? 11.816 2.261 7.765 1 91.64 346 LEU A CA 1
ATOM 2641 C C . LEU A 1 346 ? 12.281 3.225 6.678 1 91.64 346 LEU A C 1
ATOM 2643 O O . LEU A 1 346 ? 11.465 3.744 5.913 1 91.64 346 LEU A O 1
ATOM 2647 N N . ARG A 1 347 ? 13.502 3.53 6.665 1 94.09 347 ARG A N 1
ATOM 2648 C CA . ARG A 1 347 ? 14.112 4.345 5.62 1 94.09 347 ARG A CA 1
ATOM 2649 C C . ARG A 1 347 ? 15.198 3.568 4.883 1 94.09 347 ARG A C 1
ATOM 2651 O O . ARG A 1 347 ? 15.985 2.851 5.504 1 94.09 347 ARG A O 1
ATOM 2658 N N . LEU A 1 348 ? 15.286 3.728 3.595 1 90.4 348 LEU A N 1
ATOM 2659 C CA . LEU A 1 348 ? 16.317 3.142 2.746 1 90.4 348 LEU A CA 1
ATOM 2660 C C . LEU A 1 348 ? 16.741 4.118 1.653 1 90.4 348 LEU A C 1
ATOM 2662 O O . LEU A 1 348 ? 15.935 4.48 0.792 1 90.4 348 LEU A O 1
ATOM 2666 N N . ASN A 1 349 ? 17.914 4.509 1.707 1 93.33 349 ASN A N 1
ATOM 2667 C CA . ASN A 1 349 ? 18.514 5.368 0.692 1 93.33 349 ASN A CA 1
ATOM 2668 C C . ASN A 1 349 ? 19.738 4.715 0.057 1 93.33 349 ASN A C 1
ATOM 2670 O O . ASN A 1 349 ? 20.598 4.181 0.761 1 93.33 349 ASN A O 1
ATOM 2674 N N . LEU A 1 350 ? 19.818 4.736 -1.259 1 88.67 350 LEU A N 1
ATOM 2675 C CA . LEU A 1 350 ? 20.919 4.168 -2.029 1 88.67 350 LEU A CA 1
ATOM 2676 C C . LEU A 1 350 ? 21.361 5.125 -3.131 1 88.67 350 LEU A C 1
ATOM 2678 O O . LEU A 1 350 ? 20.527 5.679 -3.851 1 88.67 350 LEU A O 1
ATOM 2682 N N . SER A 1 351 ? 22.593 5.393 -3.201 1 88.63 351 SER A N 1
ATOM 2683 C CA . SER A 1 351 ? 23.21 6.169 -4.272 1 88.63 351 SER A CA 1
ATOM 2684 C C . SER A 1 351 ? 24.344 5.393 -4.934 1 88.63 351 SER A C 1
ATOM 2686 O O . SER A 1 351 ? 25.211 4.845 -4.249 1 88.63 351 SER A O 1
ATOM 2688 N N . SER A 1 352 ? 24.356 5.339 -6.251 1 83.59 352 SER A N 1
ATOM 2689 C CA . SER A 1 352 ? 25.371 4.552 -6.944 1 83.59 352 SER A CA 1
ATOM 2690 C C . SER A 1 352 ? 25.813 5.233 -8.235 1 83.59 352 SER A C 1
ATOM 2692 O O . SER A 1 352 ? 24.98 5.71 -9.008 1 83.59 352 SER A O 1
ATOM 2694 N N . HIS A 1 353 ? 27.104 5.38 -8.345 1 82.67 353 HIS A N 1
ATOM 2695 C CA . HIS A 1 353 ? 27.666 5.665 -9.661 1 82.67 353 HIS A CA 1
ATOM 2696 C C . HIS A 1 353 ? 27.853 4.385 -10.469 1 82.67 353 HIS A C 1
ATOM 2698 O O . HIS A 1 353 ? 28.963 3.852 -10.546 1 82.67 353 HIS A O 1
ATOM 2704 N N . ALA A 1 354 ? 26.749 3.887 -11.004 1 72.12 354 ALA A N 1
ATOM 2705 C CA . ALA A 1 354 ? 26.704 2.581 -11.657 1 72.12 354 ALA A CA 1
ATOM 2706 C C . ALA A 1 354 ? 27.735 2.493 -12.779 1 72.12 354 ALA A C 1
ATOM 2708 O O . ALA A 1 354 ? 28.376 1.455 -12.962 1 72.12 354 ALA A O 1
ATOM 2709 N N . LEU A 1 355 ? 27.719 3.537 -13.682 1 75.89 355 LEU A N 1
ATOM 2710 C CA . LEU A 1 355 ? 28.728 3.724 -14.719 1 75.89 355 LEU A CA 1
ATOM 2711 C C . LEU A 1 355 ? 29.355 5.111 -14.624 1 75.89 355 LEU A C 1
ATOM 2713 O O . LEU A 1 355 ? 28.843 5.981 -13.916 1 75.89 355 LEU A O 1
ATOM 2717 N N . ASP A 1 356 ? 30.43 5.285 -15.173 1 75.85 356 ASP A N 1
ATOM 2718 C CA . ASP A 1 356 ? 31.127 6.564 -15.09 1 75.85 356 ASP A CA 1
ATOM 2719 C C . ASP A 1 356 ? 30.216 7.715 -15.513 1 75.85 356 ASP A C 1
ATOM 2721 O O . ASP A 1 356 ? 30.307 8.817 -14.969 1 75.85 356 ASP A O 1
ATOM 2725 N N . ARG A 1 357 ? 29.261 7.4 -16.407 1 83.36 357 ARG A N 1
ATOM 2726 C CA . ARG A 1 357 ? 28.418 8.474 -16.923 1 83.36 357 ARG A CA 1
ATOM 2727 C C . ARG A 1 357 ? 27.006 8.383 -16.353 1 83.36 357 ARG A C 1
ATOM 2729 O O . ARG A 1 357 ? 26.154 9.222 -16.654 1 83.36 357 ARG A O 1
ATOM 2736 N N . ILE A 1 358 ? 26.672 7.402 -15.489 1 87.02 358 ILE A N 1
ATOM 2737 C CA . ILE A 1 358 ? 25.303 7.219 -15.02 1 87.02 358 ILE A CA 1
ATOM 2738 C C . ILE A 1 358 ? 25.281 7.177 -13.493 1 87.02 358 ILE A C 1
ATOM 2740 O O . ILE A 1 358 ? 25.963 6.353 -12.879 1 87.02 358 ILE A O 1
ATOM 2744 N N . LYS A 1 359 ? 24.569 8.028 -12.901 1 88.28 359 LYS A N 1
ATOM 2745 C CA . LYS A 1 359 ? 24.32 8.049 -11.463 1 88.28 359 LYS A CA 1
ATOM 2746 C C . LYS A 1 359 ? 22.874 7.674 -11.15 1 88.28 359 LYS A C 1
ATOM 2748 O O . LYS A 1 359 ? 21.944 8.199 -11.766 1 88.28 359 LYS A O 1
ATOM 2753 N N . LEU A 1 360 ? 22.721 6.759 -10.238 1 87.43 360 LEU A N 1
ATOM 2754 C CA . LEU A 1 360 ? 21.399 6.315 -9.808 1 87.43 360 LEU A CA 1
ATOM 2755 C C . LEU A 1 360 ? 21.183 6.607 -8.327 1 87.43 360 LEU A C 1
ATOM 2757 O O . LEU A 1 360 ? 22.061 6.341 -7.503 1 87.43 360 LEU A O 1
ATOM 2761 N N . ASP A 1 361 ? 20.049 7.23 -8.002 1 91.07 361 ASP A N 1
ATOM 2762 C CA . ASP A 1 361 ? 19.659 7.486 -6.619 1 91.07 361 ASP A CA 1
ATOM 2763 C C . ASP A 1 361 ? 18.294 6.876 -6.31 1 91.07 361 ASP A C 1
ATOM 2765 O O . ASP A 1 361 ? 17.348 7.034 -7.085 1 91.07 361 ASP A O 1
ATOM 2769 N N . PHE A 1 362 ? 18.235 6.16 -5.228 1 89.43 362 PHE A N 1
ATOM 2770 C CA . PHE A 1 362 ? 16.991 5.587 -4.729 1 89.43 362 PHE A CA 1
ATOM 2771 C C . PHE A 1 362 ? 16.751 5.994 -3.28 1 89.43 362 PHE A C 1
ATOM 2773 O O . PHE A 1 362 ? 17.564 5.694 -2.403 1 89.43 362 PHE A O 1
ATOM 2780 N N . ASN A 1 363 ? 15.635 6.707 -2.979 1 93.73 363 ASN A N 1
ATOM 2781 C CA . ASN A 1 363 ? 15.226 7.113 -1.638 1 93.73 363 ASN A CA 1
ATOM 2782 C C . ASN A 1 363 ? 13.822 6.616 -1.307 1 93.73 363 ASN A C 1
ATOM 2784 O O . ASN A 1 363 ? 12.892 6.799 -2.094 1 93.73 363 ASN A O 1
ATOM 2788 N N . SER A 1 364 ? 13.722 5.997 -0.202 1 91.69 364 SER A N 1
ATOM 2789 C CA . SER A 1 364 ? 12.406 5.493 0.177 1 91.69 364 SER A CA 1
ATOM 2790 C C . SER A 1 364 ? 12.155 5.669 1.671 1 91.69 364 SER A C 1
ATOM 2792 O O . SER A 1 364 ? 13.092 5.627 2.472 1 91.69 364 SER A O 1
ATOM 2794 N N . SER A 1 365 ? 10.892 5.91 2.076 1 93.76 365 SER A N 1
ATOM 2795 C CA . SER A 1 365 ? 10.407 6.004 3.449 1 93.76 365 SER A CA 1
ATOM 2796 C C . SER A 1 365 ? 9.076 5.28 3.616 1 93.76 365 SER A C 1
ATOM 2798 O O . SER A 1 365 ? 8.128 5.531 2.868 1 93.76 365 SER A O 1
ATOM 2800 N N . PHE A 1 366 ? 9.078 4.373 4.485 1 91.05 366 PHE A N 1
ATOM 2801 C CA . PHE A 1 366 ? 7.858 3.65 4.825 1 91.05 366 PHE A CA 1
ATOM 2802 C C . PHE A 1 366 ? 7.488 3.868 6.287 1 91.05 366 PHE A C 1
ATOM 2804 O O . PHE A 1 366 ? 8.361 3.879 7.158 1 91.05 366 PHE A O 1
ATOM 2811 N N . GLY A 1 367 ? 6.16 4.07 6.553 1 93.05 367 GLY A N 1
ATOM 2812 C CA . GLY A 1 367 ? 5.698 4.274 7.917 1 93.05 367 GLY A CA 1
ATOM 2813 C C . GLY A 1 367 ? 4.32 3.695 8.173 1 93.05 367 GLY A C 1
ATOM 2814 O O . GLY A 1 367 ? 3.472 3.676 7.278 1 93.05 367 GLY A O 1
ATOM 2815 N N . TYR A 1 368 ? 4.11 3.125 9.318 1 92.91 368 TYR A N 1
ATOM 2816 C CA . TYR A 1 368 ? 2.813 2.72 9.847 1 92.91 368 TYR A CA 1
ATOM 2817 C C . TYR A 1 368 ? 2.562 3.344 11.215 1 92.91 368 TYR A C 1
ATOM 2819 O O . TYR A 1 368 ? 3.45 3.353 12.072 1 92.91 368 TYR A O 1
ATOM 2827 N N . SER A 1 369 ? 1.426 3.897 11.392 1 94 369 SER A N 1
ATOM 2828 C CA . SER A 1 369 ? 1.071 4.448 12.696 1 94 369 SER A CA 1
ATOM 2829 C C . SER A 1 369 ? -0.345 4.047 13.098 1 94 369 SER A C 1
ATOM 2831 O O . SER A 1 369 ? -1.222 3.904 12.243 1 94 369 SER A O 1
ATOM 2833 N N . ARG A 1 370 ? -0.533 3.809 14.355 1 93.45 370 ARG A N 1
ATOM 2834 C CA . ARG A 1 370 ? -1.826 3.571 14.988 1 93.45 370 ARG A CA 1
ATOM 2835 C C . ARG A 1 370 ? -2.079 4.571 16.111 1 93.45 370 ARG A C 1
ATOM 2837 O O . ARG A 1 370 ? -1.283 4.676 17.046 1 93.45 370 ARG A O 1
ATOM 2844 N N . ALA A 1 371 ? -3.184 5.251 16.017 1 93.71 371 ALA A N 1
ATOM 2845 C CA . ALA A 1 371 ? -3.521 6.255 17.023 1 93.71 371 ALA A CA 1
ATOM 2846 C C . ALA A 1 371 ? -4.91 6.006 17.604 1 93.71 371 ALA A C 1
ATOM 2848 O O . ALA A 1 371 ? -5.859 5.734 16.865 1 93.71 371 ALA A O 1
ATOM 2849 N N . ASN A 1 372 ? -4.959 5.963 18.901 1 94.69 372 ASN A N 1
ATOM 2850 C CA . ASN A 1 372 ? -6.232 6.095 19.602 1 94.69 372 ASN A CA 1
ATOM 2851 C C . ASN A 1 372 ? -6.545 7.554 19.925 1 94.69 372 ASN A C 1
ATOM 2853 O O . ASN A 1 372 ? -5.701 8.268 20.47 1 94.69 372 ASN A O 1
ATOM 2857 N N . VAL A 1 373 ? -7.75 7.981 19.567 1 91.59 373 VAL A N 1
ATOM 2858 C CA . VAL A 1 373 ? -8.089 9.391 19.732 1 91.59 373 VAL A CA 1
ATOM 2859 C C . VAL A 1 373 ? -9.32 9.525 20.626 1 91.59 373 VAL A C 1
ATOM 2861 O O . VAL A 1 373 ? -10.165 8.627 20.669 1 91.59 373 VAL A O 1
ATOM 2864 N N . ILE A 1 374 ? -9.405 10.648 21.258 1 88.75 374 ILE A N 1
ATOM 2865 C CA . ILE A 1 374 ? -10.527 10.883 22.16 1 88.75 374 ILE A CA 1
ATOM 2866 C C . ILE A 1 374 ? -11.765 11.271 21.355 1 88.75 374 ILE A C 1
ATOM 2868 O O . ILE A 1 374 ? -11.651 11.796 20.245 1 88.75 374 ILE A O 1
ATOM 2872 N N . PRO A 1 375 ? -12.833 10.999 22.022 1 81.96 375 PRO A N 1
ATOM 2873 C CA . PRO A 1 375 ? -14.055 11.409 21.326 1 81.96 375 PRO A CA 1
ATOM 2874 C C . PRO A 1 375 ? -14.262 12.922 21.34 1 81.96 375 PRO A C 1
ATOM 2876 O O . PRO A 1 375 ? -13.965 13.58 22.34 1 81.96 375 PRO A O 1
ATOM 2879 N N . ALA A 1 376 ? -14.645 13.604 20.284 1 77.53 376 ALA A N 1
ATOM 2880 C CA . ALA A 1 376 ? -15.179 14.959 20.166 1 77.53 376 ALA A CA 1
ATOM 2881 C C . ALA A 1 376 ? -14.134 15.997 20.565 1 77.53 376 ALA A C 1
ATOM 2883 O O . ALA A 1 376 ? -14.449 16.971 21.252 1 77.53 376 ALA A O 1
ATOM 2884 N N . GLU A 1 377 ? -12.964 15.821 20.233 1 77.5 377 GLU A N 1
ATOM 2885 C CA . GLU A 1 377 ? -11.934 16.797 20.576 1 77.5 377 GLU A CA 1
ATOM 2886 C C . GLU A 1 377 ? -12.329 18.199 20.12 1 77.5 377 GLU A C 1
ATOM 2888 O O . GLU A 1 377 ? -12.764 18.388 18.982 1 77.5 377 GLU A O 1
ATOM 2893 N N . GLY A 1 378 ? -12.195 19.141 21.01 1 71.69 378 GLY A N 1
ATOM 2894 C CA . GLY A 1 378 ? -12.434 20.538 20.683 1 71.69 378 GLY A CA 1
ATOM 2895 C C . GLY A 1 378 ? -13.889 20.943 20.821 1 71.69 378 GLY A C 1
ATOM 2896 O O . GLY A 1 378 ? -14.224 22.124 20.713 1 71.69 378 GLY A O 1
ATOM 2897 N N . GLN A 1 379 ? -14.716 20.037 21.086 1 75.07 379 GLN A N 1
ATOM 2898 C CA . GLN A 1 379 ? -16.133 20.354 21.226 1 75.07 379 GLN A CA 1
ATOM 2899 C C . GLN A 1 379 ? -16.477 20.714 22.668 1 75.07 379 GLN A C 1
ATOM 2901 O O . GLN A 1 379 ? -15.823 20.248 23.603 1 75.07 379 GLN A O 1
ATOM 2906 N N . ILE A 1 380 ? -17.457 21.591 22.676 1 80.22 380 ILE A N 1
ATOM 2907 C CA . ILE A 1 380 ? -17.944 21.998 23.99 1 80.22 380 ILE A CA 1
ATOM 2908 C C . ILE A 1 380 ? -19.117 21.112 24.402 1 80.22 380 ILE A C 1
ATOM 2910 O O . ILE A 1 380 ? -20.274 21.533 24.336 1 80.22 380 ILE A O 1
ATOM 2914 N N . MET A 1 381 ? -18.722 19.966 24.725 1 76.46 381 MET A N 1
ATOM 2915 C CA . MET A 1 381 ? -19.711 19 25.193 1 76.46 381 MET A CA 1
ATOM 2916 C C . MET A 1 381 ? -19.08 17.996 26.152 1 76.46 381 MET A C 1
ATOM 2918 O O . MET A 1 381 ? -17.872 17.757 26.101 1 76.46 381 MET A O 1
ATOM 2922 N N . THR A 1 382 ? -19.883 17.577 26.991 1 74.09 382 THR A N 1
ATOM 2923 C CA . THR A 1 382 ? -19.372 16.708 28.045 1 74.09 382 THR A CA 1
ATOM 2924 C C . THR A 1 382 ? -18.994 15.341 27.484 1 74.09 382 THR A C 1
ATOM 2926 O O . THR A 1 382 ? -18.623 14.436 28.235 1 74.09 382 THR A O 1
ATOM 2929 N N . SER A 1 383 ? -19.018 15.186 26.172 1 78.44 383 SER A N 1
ATOM 2930 C CA . SER A 1 383 ? -18.428 13.996 25.569 1 78.44 383 SER A CA 1
ATOM 2931 C C . SER A 1 383 ? -16.927 14.168 25.359 1 78.44 383 SER A C 1
ATOM 2933 O O . SER A 1 383 ? -16.215 13.195 25.104 1 78.44 383 SER A O 1
ATOM 2935 N N . ASN A 1 384 ? -16.551 15.386 25.418 1 87 384 ASN A N 1
ATOM 2936 C CA . ASN A 1 384 ? -15.131 15.72 25.378 1 87 384 ASN A CA 1
ATOM 2937 C C . ASN A 1 384 ? -14.494 15.628 26.762 1 87 384 ASN A C 1
ATOM 2939 O O . ASN A 1 384 ? -14.835 16.401 27.659 1 87 384 ASN A O 1
ATOM 2943 N N . PRO A 1 385 ? -13.537 14.776 26.95 1 87.96 385 PRO A N 1
ATOM 2944 C CA . PRO A 1 385 ? -12.904 14.62 28.261 1 87.96 385 PRO A CA 1
ATOM 2945 C C . PRO A 1 385 ? -12.311 15.925 28.789 1 87.96 385 PRO A C 1
ATOM 2947 O O . PRO A 1 385 ? -12.376 16.195 29.991 1 87.96 385 PRO A O 1
ATOM 2950 N N . PHE A 1 386 ? -11.837 16.767 28.002 1 87.09 386 PHE A N 1
ATOM 2951 C CA . PHE A 1 386 ? -11.206 17.995 28.473 1 87.09 386 PHE A CA 1
ATOM 2952 C C . PHE A 1 386 ? -12.256 19.035 28.845 1 87.09 386 PHE A C 1
ATOM 2954 O O . PHE A 1 386 ? -12.017 19.886 29.704 1 87.09 386 PHE A O 1
ATOM 2961 N N . ALA A 1 387 ? -13.394 18.93 28.197 1 88.76 387 ALA A N 1
ATOM 2962 C CA . ALA A 1 387 ? -14.5 19.768 28.654 1 88.76 387 ALA A CA 1
ATOM 2963 C C . ALA A 1 387 ? -15.064 19.257 29.977 1 88.76 387 ALA A C 1
ATOM 2965 O O . ALA A 1 387 ? -15.389 20.047 30.867 1 88.76 387 ALA A O 1
ATOM 2966 N N . THR A 1 388 ? -15.135 17.991 30.083 1 88.83 388 THR A N 1
ATOM 2967 C CA . THR A 1 388 ? -15.702 17.366 31.273 1 88.83 388 THR A CA 1
ATOM 2968 C C . THR A 1 388 ? -14.858 17.682 32.505 1 88.83 388 THR A C 1
ATOM 2970 O O . THR A 1 388 ? -15.396 17.905 33.592 1 88.83 388 THR A O 1
ATOM 2973 N N . VAL A 1 389 ? -13.629 17.655 32.458 1 88.47 389 VAL A N 1
ATOM 2974 C CA . VAL A 1 389 ? -12.718 17.913 33.568 1 88.47 389 VAL A CA 1
ATOM 2975 C C . VAL A 1 389 ? -13.058 19.254 34.215 1 88.47 389 VAL A C 1
ATOM 2977 O O . VAL A 1 389 ? -12.952 19.406 35.434 1 88.47 389 VAL A O 1
ATOM 2980 N N . TYR A 1 390 ? -13.602 20.194 33.44 1 88.08 390 TYR A N 1
ATOM 2981 C CA . TYR A 1 390 ? -13.784 21.542 33.967 1 88.08 390 TYR A CA 1
ATOM 2982 C C . TYR A 1 390 ? -15.264 21.873 34.119 1 88.08 390 TYR A C 1
ATOM 2984 O O . TYR A 1 390 ? -15.641 22.681 34.971 1 88.08 390 TYR A O 1
ATOM 2992 N N . LEU A 1 391 ? -16.092 21.212 33.309 1 89.51 391 LEU A N 1
ATOM 2993 C CA . LEU A 1 391 ? -17.488 21.634 33.278 1 89.51 391 LEU A CA 1
ATOM 2994 C C . LEU A 1 391 ? -18.365 20.672 34.073 1 89.51 391 LEU A C 1
ATOM 2996 O O . LEU A 1 391 ? -19.476 21.024 34.473 1 89.51 391 LEU A O 1
ATOM 3000 N N . ALA A 1 392 ? -17.865 19.54 34.287 1 89.93 392 ALA A N 1
ATOM 3001 C CA . ALA A 1 392 ? -18.697 18.599 35.032 1 89.93 392 ALA A CA 1
ATOM 3002 C C . ALA A 1 392 ? -18.827 19.019 36.493 1 89.93 392 ALA A C 1
ATOM 3004 O O . ALA A 1 392 ? -17.865 19.501 37.095 1 89.93 392 ALA A O 1
ATOM 3005 N N . ASN A 1 393 ? -19.979 18.777 37.024 1 91.35 393 ASN A N 1
ATOM 3006 C CA . ASN A 1 393 ? -20.213 19.153 38.414 1 91.35 393 ASN A CA 1
ATOM 3007 C C . ASN A 1 393 ? -19.427 18.264 39.374 1 91.35 393 ASN A C 1
ATOM 3009 O O . ASN A 1 393 ? -19.444 17.039 39.248 1 91.35 393 ASN A O 1
ATOM 3013 N N . PRO A 1 394 ? -18.746 18.857 40.356 1 92.65 394 PRO A N 1
ATOM 3014 C CA . PRO A 1 394 ? -17.917 18.083 41.283 1 92.65 394 PRO A CA 1
ATOM 3015 C C . PRO A 1 394 ? -18.744 17.219 42.233 1 92.65 394 PRO A C 1
ATOM 3017 O O . PRO A 1 394 ? -18.212 16.295 42.854 1 92.65 394 PRO A O 1
ATOM 3020 N N . TYR A 1 395 ? -20.059 17.514 42.369 1 92.18 395 TYR A N 1
ATOM 3021 C CA . TYR A 1 395 ? -20.884 16.747 43.296 1 92.18 395 TYR A CA 1
ATOM 3022 C C . TYR A 1 395 ? -21.491 15.53 42.607 1 92.18 395 TYR A C 1
ATOM 3024 O O . TYR A 1 395 ? -22.344 14.847 43.179 1 92.18 395 TYR A O 1
ATOM 3032 N N . ILE A 1 396 ? -21.123 15.275 41.347 1 89.22 396 ILE A N 1
ATOM 3033 C CA . ILE A 1 396 ? -21.535 14.076 40.626 1 89.22 396 ILE A CA 1
ATOM 3034 C C . ILE A 1 396 ? -20.396 13.059 40.621 1 89.22 396 ILE A C 1
ATOM 3036 O O . ILE A 1 396 ? -19.252 13.401 40.309 1 89.22 396 ILE A O 1
ATOM 3040 N N . SER A 1 397 ? -20.701 11.851 40.986 1 88.54 397 SER A N 1
ATOM 3041 C CA . SER A 1 397 ? -19.717 10.774 40.933 1 88.54 397 SER A CA 1
ATOM 3042 C C . SER A 1 397 ? -19.737 10.073 39.578 1 88.54 397 SER A C 1
ATOM 3044 O O . SER A 1 397 ? -20.793 9.942 38.957 1 88.54 397 SER A O 1
ATOM 3046 N N . PRO A 1 398 ? -18.572 9.671 39.121 1 88.62 398 PRO A N 1
ATOM 3047 C CA . PRO A 1 398 ? -18.561 8.926 37.86 1 88.62 398 PRO A CA 1
ATOM 3048 C C . PRO A 1 398 ? -19.306 7.596 37.954 1 88.62 398 PRO A C 1
ATOM 3050 O O . PRO A 1 398 ? -19.787 7.081 36.942 1 88.62 398 PRO A O 1
ATOM 3053 N N . TYR A 1 399 ? -19.413 7.089 39.208 1 90.05 399 TYR A N 1
ATOM 3054 C CA . TYR A 1 399 ? -20.044 5.791 39.42 1 90.05 399 TYR A CA 1
ATOM 3055 C C . TYR A 1 399 ? -21.161 5.889 40.452 1 90.05 399 TYR A C 1
ATOM 3057 O O . TYR A 1 399 ? -21.126 6.751 41.333 1 90.05 399 TYR A O 1
ATOM 3065 N N . THR A 1 400 ? -22.195 4.933 40.287 1 86.48 400 THR A N 1
ATOM 3066 C CA . THR A 1 400 ? -23.211 4.757 41.319 1 86.48 400 THR A CA 1
ATOM 3067 C C . THR A 1 400 ? -22.658 3.949 42.49 1 86.48 400 THR A C 1
ATOM 3069 O O . THR A 1 400 ? -21.549 3.415 42.414 1 86.48 400 THR A O 1
ATOM 3072 N N . ASP A 1 401 ? -23.525 3.951 43.605 1 82.7 401 ASP A N 1
ATOM 3073 C CA . ASP A 1 401 ? -23.116 3.196 44.785 1 82.7 401 ASP A CA 1
ATOM 3074 C C . ASP A 1 401 ? -22.993 1.707 44.47 1 82.7 401 ASP A C 1
ATOM 3076 O O . ASP A 1 401 ? -22.246 0.986 45.134 1 82.7 401 ASP A O 1
ATOM 3080 N N . SER A 1 402 ? -23.811 1.37 43.465 1 83.37 402 SER A N 1
ATOM 3081 C CA . SER A 1 402 ? -23.806 -0.04 43.089 1 83.37 402 SER A CA 1
ATOM 3082 C C . SER A 1 402 ? -22.625 -0.366 42.181 1 83.37 402 SER A C 1
ATOM 3084 O O . SER A 1 402 ? -22.418 -1.524 41.814 1 83.37 402 SER A O 1
ATOM 3086 N N . GLY A 1 403 ? -21.633 0.713 41.622 1 85.51 403 GLY A N 1
ATOM 3087 C CA . GLY A 1 403 ? -20.443 0.535 40.805 1 85.51 403 GLY A CA 1
ATOM 3088 C C . GLY A 1 403 ? -20.698 0.75 39.325 1 85.51 403 GLY A C 1
ATOM 3089 O O . GLY A 1 403 ? -19.772 0.68 38.514 1 85.51 403 GLY A O 1
ATOM 3090 N N . ASP A 1 404 ? -21.84 0.975 38.88 1 84.93 404 ASP A N 1
ATOM 3091 C CA . ASP A 1 404 ? -22.184 1.26 37.49 1 84.93 404 ASP A CA 1
ATOM 3092 C C . ASP A 1 404 ? -21.897 2.719 37.142 1 84.93 404 ASP A C 1
ATOM 3094 O O . ASP A 1 404 ? -21.826 3.572 38.029 1 84.93 404 ASP A O 1
ATOM 3098 N N . TYR A 1 405 ? -21.684 2.979 35.897 1 88.2 405 TYR A N 1
ATOM 3099 C CA . TYR A 1 405 ? -21.513 4.368 35.485 1 88.2 405 TYR A CA 1
ATOM 3100 C C . TYR A 1 405 ? -22.736 5.2 35.852 1 88.2 405 TYR A C 1
ATOM 3102 O O . TYR A 1 405 ? -23.872 4.743 35.707 1 88.2 405 TYR A O 1
ATOM 3110 N N . ASN A 1 406 ? -22.505 6.306 36.348 1 86.9 406 ASN A N 1
ATOM 3111 C CA . ASN A 1 406 ? -23.574 7.216 36.745 1 86.9 406 ASN A CA 1
ATOM 3112 C C . ASN A 1 406 ? -24.152 7.96 35.545 1 86.9 406 ASN A C 1
ATOM 3114 O O . ASN A 1 406 ? -23.705 9.06 35.217 1 86.9 406 ASN A O 1
ATOM 3118 N N . THR A 1 407 ? -25.047 7.228 34.726 1 79.69 407 THR A N 1
ATOM 3119 C CA . THR A 1 407 ? -25.648 7.795 33.523 1 79.69 407 THR A CA 1
ATOM 3120 C C . THR A 1 407 ? -27.072 8.268 33.801 1 79.69 407 THR A C 1
ATOM 3122 O O . THR A 1 407 ? -27.641 7.957 34.849 1 79.69 407 THR A O 1
ATOM 3125 N N . GLY A 1 408 ? -27.669 9.14 32.966 1 63.52 408 GLY A N 1
ATOM 3126 C CA . GLY A 1 408 ? -29.074 9.498 33.08 1 63.52 408 GLY A CA 1
ATOM 3127 C C . GLY A 1 408 ? -29.306 10.996 33.135 1 63.52 408 GLY A C 1
ATOM 3128 O O . GLY A 1 408 ? -28.352 11.778 33.127 1 63.52 408 GLY A O 1
ATOM 3129 N N . PRO A 1 409 ? -30.681 11.349 33.172 1 56.74 409 PRO A N 1
ATOM 3130 C CA . PRO A 1 409 ? -31.116 12.747 33.162 1 56.74 409 PRO A CA 1
ATOM 3131 C C . PRO A 1 409 ? -30.59 13.537 34.358 1 56.74 409 PRO A C 1
ATOM 3133 O O . PRO A 1 409 ? -30.514 13.005 35.469 1 56.74 409 PRO A O 1
ATOM 3136 N N . GLY A 1 410 ? -30.254 14.775 34.312 1 52.17 410 GLY A N 1
ATOM 3137 C CA . GLY A 1 410 ? -29.771 15.69 35.335 1 52.17 410 GLY A CA 1
ATOM 3138 C C . GLY A 1 410 ? -28.265 15.649 35.509 1 52.17 410 GLY A C 1
ATOM 3139 O O . GLY A 1 410 ? -27.706 16.406 36.306 1 52.17 410 GLY A O 1
ATOM 3140 N N . ARG A 1 411 ? -27.854 14.55 34.984 1 54.72 411 ARG A N 1
ATOM 3141 C CA . ARG A 1 411 ? -26.4 14.428 35.039 1 54.72 411 ARG A CA 1
ATOM 3142 C C . ARG A 1 411 ? -25.758 14.943 33.755 1 54.72 411 ARG A C 1
ATOM 3144 O O . ARG A 1 411 ? -26.442 15.138 32.748 1 54.72 411 ARG A O 1
ATOM 3151 N N . VAL A 1 412 ? -24.834 15.619 33.952 1 51.38 412 VAL A N 1
ATOM 3152 C CA . VAL A 1 412 ? -24.217 16.277 32.806 1 51.38 412 VAL A CA 1
ATOM 3153 C C . VAL A 1 412 ? -24.019 15.269 31.675 1 51.38 412 VAL A C 1
ATOM 3155 O O . VAL A 1 412 ? -22.959 14.65 31.567 1 51.38 412 VAL A O 1
ATOM 3158 N N . GLY A 1 413 ? -25.25 14.91 31.042 1 53.63 413 GLY A N 1
ATOM 3159 C CA . GLY A 1 413 ? -25.202 14.185 29.781 1 53.63 413 GLY A CA 1
ATOM 3160 C C . GLY A 1 413 ? -24.653 12.778 29.922 1 53.63 413 GLY A C 1
ATOM 3161 O O . GLY A 1 413 ? -24.787 12.157 30.979 1 53.63 413 GLY A O 1
ATOM 3162 N N . PRO A 1 414 ? -24.109 12.217 28.751 1 60.4 414 PRO A N 1
ATOM 3163 C CA . PRO A 1 414 ? -23.419 10.927 28.824 1 60.4 414 PRO A CA 1
ATOM 3164 C C . PRO A 1 414 ? -22.21 10.957 29.757 1 60.4 414 PRO A C 1
ATOM 3166 O O . PRO A 1 414 ? -21.57 12 29.912 1 60.4 414 PRO A O 1
ATOM 3169 N N . ASN A 1 415 ? -22.218 9.985 30.71 1 80.16 415 ASN A N 1
ATOM 3170 C CA . ASN A 1 415 ? -20.979 9.756 31.445 1 80.16 415 ASN A CA 1
ATOM 3171 C C . ASN A 1 415 ? -19.789 9.6 30.503 1 80.16 415 ASN A C 1
ATOM 3173 O O . ASN A 1 415 ? -19.674 8.593 29.802 1 80.16 415 ASN A O 1
ATOM 3177 N N . THR A 1 416 ? -19.073 10.727 30.342 1 84.12 416 THR A N 1
ATOM 3178 C CA . THR A 1 416 ? -17.928 10.77 29.44 1 84.12 416 THR A CA 1
ATOM 3179 C C . THR A 1 416 ? -17.016 9.567 29.664 1 84.12 416 THR A C 1
ATOM 3181 O O . THR A 1 416 ? -16.408 9.057 28.721 1 84.12 416 THR A O 1
ATOM 3184 N N . LEU A 1 417 ? -16.927 9.17 30.918 1 88.08 417 LEU A N 1
ATOM 3185 C CA . LEU A 1 417 ? -16.072 8.029 31.23 1 88.08 417 LEU A CA 1
ATOM 3186 C C . LEU A 1 417 ? -16.58 6.765 30.545 1 88.08 417 LEU A C 1
ATOM 3188 O O . LEU A 1 417 ? -15.787 5.957 30.057 1 88.08 417 LEU A O 1
ATOM 3192 N N . GLU A 1 418 ? -17.882 6.628 30.549 1 87.67 418 GLU A N 1
ATOM 3193 C CA . GLU A 1 418 ? -18.472 5.497 29.839 1 87.67 418 GLU A CA 1
ATOM 3194 C C . GLU A 1 418 ? -18.156 5.557 28.348 1 87.67 418 GLU A C 1
ATOM 3196 O O . GLU A 1 418 ? -17.832 4.537 27.735 1 87.67 418 GLU A O 1
ATOM 3201 N N . LEU A 1 419 ? -18.304 6.697 27.813 1 83.93 419 LEU A N 1
ATOM 3202 C CA . LEU A 1 419 ? -18.053 6.876 26.387 1 83.93 419 LEU A CA 1
ATOM 3203 C C . LEU A 1 419 ? -16.615 6.505 26.037 1 83.93 419 LEU A C 1
ATOM 3205 O O . LEU A 1 419 ? -16.363 5.9 24.993 1 83.93 419 LEU A O 1
ATOM 3209 N N . VAL A 1 420 ? -15.72 6.881 26.892 1 88.07 420 VAL A N 1
ATOM 3210 C CA . VAL A 1 420 ? -14.302 6.651 26.637 1 88.07 420 VAL A CA 1
ATOM 3211 C C . VAL A 1 420 ? -13.974 5.173 26.835 1 88.07 420 VAL A C 1
ATOM 3213 O O . VAL A 1 420 ? -13.212 4.591 26.059 1 88.07 420 VAL A O 1
ATOM 3216 N N . GLU A 1 421 ? -14.527 4.607 27.808 1 87.46 421 GLU A N 1
ATOM 3217 C CA . GLU A 1 421 ? -14.168 3.234 28.148 1 87.46 421 GLU A CA 1
ATOM 3218 C C . GLU A 1 421 ? -14.928 2.234 27.282 1 87.46 421 GLU A C 1
ATOM 3220 O O . GLU A 1 421 ? -14.412 1.16 26.966 1 87.46 421 GLU A O 1
ATOM 3225 N N . GLU A 1 422 ? -16.186 2.59 26.905 1 88.24 422 GLU A N 1
ATOM 3226 C CA . GLU A 1 422 ? -17.035 1.654 26.174 1 88.24 422 GLU A CA 1
ATOM 3227 C C . GLU A 1 422 ? -17.007 1.939 24.675 1 88.24 422 GLU A C 1
ATOM 3229 O O . GLU A 1 422 ? -17.713 1.288 23.902 1 88.24 422 GLU A O 1
ATOM 3234 N N . GLY A 1 423 ? -16.293 2.869 24.279 1 89.2 423 GLY A N 1
ATOM 3235 C CA . GLY A 1 423 ? -16.111 3.176 22.869 1 89.2 423 GLY A CA 1
ATOM 3236 C C . GLY A 1 423 ? -14.654 3.214 22.449 1 89.2 423 GLY A C 1
ATOM 3237 O O . GLY A 1 423 ? -13.76 3.276 23.296 1 89.2 423 GLY A O 1
ATOM 3238 N N . THR A 1 424 ? -14.491 3.003 21.177 1 91.29 424 THR A N 1
ATOM 3239 C CA . THR A 1 424 ? -13.142 3.115 20.632 1 91.29 424 THR A CA 1
ATOM 3240 C C . THR A 1 424 ? -13.152 3.895 19.32 1 91.29 424 THR A C 1
ATOM 3242 O O . THR A 1 424 ? -14.117 3.823 18.556 1 91.29 424 THR A O 1
ATOM 3245 N N . ARG A 1 425 ? -12.125 4.716 19.146 1 92.61 425 ARG A N 1
ATOM 3246 C CA . ARG A 1 425 ? -11.844 5.387 17.881 1 92.61 425 ARG A CA 1
ATOM 3247 C C . ARG A 1 425 ? -10.368 5.267 17.514 1 92.61 425 ARG A C 1
ATOM 3249 O O . ARG A 1 425 ? -9.5 5.742 18.249 1 92.61 425 ARG A O 1
ATOM 3256 N N . THR A 1 426 ? -10.098 4.692 16.431 1 93.35 426 THR A N 1
ATOM 3257 C CA . THR A 1 426 ? -8.711 4.479 16.032 1 93.35 426 THR A CA 1
ATOM 3258 C C . THR A 1 426 ? -8.466 5.012 14.623 1 93.35 426 THR A C 1
ATOM 3260 O O . THR A 1 426 ? -9.359 4.971 13.774 1 93.35 426 THR A O 1
ATOM 3263 N N . ASP A 1 427 ? -7.228 5.552 14.386 1 92.88 427 ASP A N 1
ATOM 3264 C CA . ASP A 1 427 ? -6.718 5.965 13.083 1 92.88 427 ASP A CA 1
ATOM 3265 C C . ASP A 1 427 ? -5.415 5.242 12.749 1 92.88 427 ASP A C 1
ATOM 3267 O O . ASP A 1 427 ? -4.365 5.547 13.319 1 92.88 427 ASP A O 1
ATOM 3271 N N . ASN A 1 428 ? -5.497 4.36 11.82 1 92.18 428 ASN A N 1
ATOM 3272 C CA . ASN A 1 428 ? -4.313 3.659 11.335 1 92.18 428 ASN A CA 1
ATOM 3273 C C . ASN A 1 428 ? -3.851 4.204 9.987 1 92.18 428 ASN A C 1
ATOM 3275 O O . ASN A 1 428 ? -4.654 4.354 9.064 1 92.18 428 ASN A O 1
ATOM 3279 N N . GLN A 1 429 ? -2.591 4.53 9.89 1 93.53 429 GLN A N 1
ATOM 3280 C CA . GLN A 1 429 ? -2.099 5.138 8.658 1 93.53 429 GLN A CA 1
ATOM 3281 C C . GLN A 1 429 ? -0.9 4.372 8.107 1 93.53 429 GLN A C 1
ATOM 3283 O O . GLN A 1 429 ? -0.009 3.978 8.862 1 93.53 429 GLN A O 1
ATOM 3288 N N . ILE A 1 430 ? -0.911 4.086 6.871 1 92.39 430 ILE A N 1
ATOM 3289 C CA . ILE A 1 430 ? 0.233 3.6 6.108 1 92.39 430 ILE A CA 1
ATOM 3290 C C . ILE A 1 430 ? 0.704 4.683 5.14 1 92.39 430 ILE A C 1
ATOM 3292 O O . ILE A 1 430 ? -0.106 5.289 4.435 1 92.39 430 ILE A O 1
ATOM 3296 N N . LYS A 1 431 ? 1.982 4.932 5.158 1 94.58 431 LYS A N 1
ATOM 3297 C CA . LYS A 1 431 ? 2.548 5.93 4.256 1 94.58 431 LYS A CA 1
ATOM 3298 C C . LYS A 1 431 ? 3.798 5.397 3.562 1 94.58 431 LYS A C 1
ATOM 3300 O O . LYS A 1 431 ? 4.623 4.726 4.186 1 94.58 431 LYS A O 1
ATOM 3305 N N . ALA A 1 432 ? 3.905 5.628 2.292 1 92.89 432 ALA A N 1
ATOM 3306 C CA . ALA A 1 432 ? 5.076 5.28 1.49 1 92.89 432 ALA A CA 1
ATOM 3307 C C . ALA A 1 432 ? 5.484 6.439 0.585 1 92.89 432 ALA A C 1
ATOM 3309 O O . ALA A 1 432 ? 4.658 6.976 -0.157 1 92.89 432 ALA A O 1
ATOM 3310 N N . ILE A 1 433 ? 6.68 6.854 0.706 1 96.03 433 ILE A N 1
ATOM 3311 C CA . ILE A 1 433 ? 7.275 7.842 -0.188 1 96.03 433 ILE A CA 1
ATOM 3312 C C . ILE A 1 433 ? 8.481 7.233 -0.899 1 96.03 433 ILE A C 1
ATOM 3314 O O . ILE A 1 433 ? 9.42 6.763 -0.251 1 96.03 433 ILE A O 1
ATOM 3318 N N . VAL A 1 434 ? 8.541 7.23 -2.171 1 92.89 434 VAL A N 1
ATOM 3319 C CA . VAL A 1 434 ? 9.618 6.644 -2.961 1 92.89 434 VAL A CA 1
ATOM 3320 C C . VAL A 1 434 ? 10.069 7.632 -4.035 1 92.89 434 VAL A C 1
ATOM 3322 O O . VAL A 1 434 ? 9.241 8.287 -4.672 1 92.89 434 VAL A O 1
ATOM 3325 N N . SER A 1 435 ? 11.271 7.825 -4.133 1 94.62 435 SER A N 1
ATOM 3326 C CA . SER A 1 435 ? 11.877 8.659 -5.166 1 94.62 435 SER A CA 1
ATOM 3327 C C . SER A 1 435 ? 13.012 7.925 -5.873 1 94.62 435 SER A C 1
ATOM 3329 O O . SER A 1 435 ? 13.96 7.471 -5.229 1 94.62 435 SER A O 1
ATOM 3331 N N . THR A 1 436 ? 12.987 7.764 -7.156 1 90.44 436 THR A N 1
ATOM 3332 C CA . THR A 1 436 ? 14.041 7.184 -7.98 1 90.44 436 THR A CA 1
ATOM 3333 C C . THR A 1 436 ? 14.53 8.189 -9.02 1 90.44 436 THR A C 1
ATOM 3335 O O . THR A 1 436 ? 13.724 8.841 -9.686 1 90.44 436 THR A O 1
ATOM 3338 N N . SER A 1 437 ? 15.818 8.359 -9.09 1 92.37 437 SER A N 1
ATOM 3339 C CA . SER A 1 437 ? 16.392 9.302 -10.044 1 92.37 437 SER A CA 1
ATOM 3340 C C . SER A 1 437 ? 17.56 8.68 -10.802 1 92.37 437 SER A C 1
ATOM 3342 O O . SER A 1 437 ? 18.339 7.913 -10.231 1 92.37 437 SER A O 1
ATOM 3344 N N . GLY A 1 438 ? 17.658 8.971 -12.066 1 89.59 438 GLY A N 1
ATOM 3345 C CA . GLY A 1 438 ? 18.779 8.637 -12.931 1 89.59 438 GLY A CA 1
ATOM 3346 C C . GLY A 1 438 ? 19.341 9.837 -13.67 1 89.59 438 GLY A C 1
ATOM 3347 O O . GLY A 1 438 ? 18.586 10.655 -14.201 1 89.59 438 GLY A O 1
ATOM 3348 N N . GLN A 1 439 ? 20.619 10.023 -13.568 1 92.71 439 GLN A N 1
ATOM 3349 C CA . GLN A 1 439 ? 21.305 11.088 -14.293 1 92.71 439 GLN A CA 1
ATOM 3350 C C . GLN A 1 439 ? 22.306 10.515 -15.292 1 92.71 439 GLN A C 1
ATOM 3352 O O . GLN A 1 439 ? 23.12 9.658 -14.942 1 92.71 439 GLN A O 1
ATOM 3357 N N . PHE A 1 440 ? 22.212 10.911 -16.546 1 91.89 440 PHE A N 1
ATOM 3358 C CA . PHE A 1 440 ? 23.116 10.532 -17.625 1 91.89 440 PHE A CA 1
ATOM 3359 C C . PHE A 1 440 ? 23.917 11.735 -18.108 1 91.89 440 PHE A C 1
ATOM 3361 O O . PHE A 1 440 ? 23.349 12.698 -18.627 1 91.89 440 PHE A O 1
ATOM 3368 N N . ASN A 1 441 ? 25.177 11.635 -17.953 1 91.19 441 ASN A N 1
ATOM 3369 C CA . ASN A 1 441 ? 26.047 12.693 -18.453 1 91.19 441 ASN A CA 1
ATOM 3370 C C . ASN A 1 441 ? 26.42 12.468 -19.916 1 91.19 441 ASN A C 1
ATOM 3372 O O . ASN A 1 441 ? 27.32 11.682 -20.217 1 91.19 441 ASN A O 1
ATOM 3376 N N . ILE A 1 442 ? 25.817 13.099 -20.886 1 89.59 442 ILE A N 1
ATOM 3377 C CA . ILE A 1 442 ? 26.101 13.012 -22.315 1 89.59 442 ILE A CA 1
ATOM 3378 C C . ILE A 1 442 ? 27.532 13.473 -22.585 1 89.59 442 ILE A C 1
ATOM 3380 O O . ILE A 1 442 ? 28.269 12.825 -23.332 1 89.59 442 ILE A O 1
ATOM 3384 N N . SER A 1 443 ? 27.869 14.638 -21.95 1 87.76 443 SER A N 1
ATOM 3385 C CA . SER A 1 443 ? 29.215 15.2 -21.933 1 87.76 443 SER A CA 1
ATOM 3386 C C . SER A 1 443 ? 29.52 15.864 -20.594 1 87.76 443 SER A C 1
ATOM 3388 O O . SER A 1 443 ? 28.644 15.964 -19.732 1 87.76 443 SER A O 1
ATOM 3390 N N . GLU A 1 444 ? 30.703 16.239 -20.369 1 79.76 444 GLU A N 1
ATOM 3391 C CA . GLU A 1 444 ? 31.084 16.809 -19.081 1 79.76 444 GLU A CA 1
ATOM 3392 C C . GLU A 1 444 ? 30.121 17.916 -18.661 1 79.76 444 GLU A C 1
ATOM 3394 O O . GLU A 1 444 ? 29.671 17.953 -17.514 1 79.76 444 GLU A O 1
ATOM 3399 N N . PRO A 1 445 ? 29.781 18.838 -19.592 1 87.85 445 PRO A N 1
ATOM 3400 C CA . PRO A 1 445 ? 28.916 19.927 -19.131 1 87.85 445 PRO A CA 1
ATOM 3401 C C . PRO A 1 445 ? 27.431 19.611 -19.294 1 87.85 445 PRO A C 1
ATOM 3403 O O . PRO A 1 445 ? 26.582 20.312 -18.738 1 87.85 445 PRO A O 1
ATOM 3406 N N . LEU A 1 446 ? 27.062 18.636 -20.054 1 94.25 446 LEU A N 1
ATOM 3407 C CA . LEU A 1 446 ? 25.675 18.376 -20.425 1 94.25 446 LEU A CA 1
ATOM 3408 C C . LEU A 1 446 ? 25.181 17.075 -19.802 1 94.25 446 LEU A C 1
ATOM 3410 O O . LEU A 1 446 ? 25.838 16.038 -19.918 1 94.25 446 LEU A O 1
ATOM 3414 N N . TYR A 1 447 ? 24.013 17.152 -19.096 1 93.43 447 TYR A N 1
ATOM 3415 C CA . TYR A 1 447 ? 23.469 15.937 -18.5 1 93.43 447 TYR A CA 1
ATOM 3416 C C . TYR A 1 447 ? 21.951 15.899 -18.628 1 93.43 447 TYR A C 1
ATOM 3418 O O . TYR A 1 447 ? 21.313 16.934 -18.837 1 93.43 447 TYR A O 1
ATOM 3426 N N . ILE A 1 448 ? 21.346 14.701 -18.627 1 95.89 448 ILE A N 1
ATOM 3427 C CA . ILE A 1 448 ? 19.913 14.449 -18.533 1 95.89 448 ILE A CA 1
ATOM 3428 C C . ILE A 1 448 ? 19.598 13.745 -17.215 1 95.89 448 ILE A C 1
ATOM 3430 O O . ILE A 1 448 ? 20.29 12.801 -16.828 1 95.89 448 ILE A O 1
ATOM 3434 N N . LYS A 1 449 ? 18.671 14.306 -16.453 1 94.66 449 LYS A N 1
ATOM 3435 C CA . LYS A 1 449 ? 18.24 13.705 -15.194 1 94.66 449 LYS A CA 1
ATOM 3436 C C . LYS A 1 449 ? 16.737 13.439 -15.198 1 94.66 449 LYS A C 1
ATOM 3438 O O . LYS A 1 449 ? 15.948 14.315 -15.558 1 94.66 449 LYS A O 1
ATOM 3443 N N . THR A 1 450 ? 16.317 12.275 -14.924 1 94.8 450 THR A N 1
ATOM 3444 C CA . THR A 1 450 ? 14.915 11.897 -14.79 1 94.8 450 THR A CA 1
ATOM 3445 C C . THR A 1 450 ? 14.615 11.425 -13.37 1 94.8 450 THR A C 1
ATOM 3447 O O . THR A 1 450 ? 15.413 10.702 -12.77 1 94.8 450 THR A O 1
ATOM 3450 N N . THR A 1 451 ? 13.55 11.96 -12.762 1 94.72 451 THR A N 1
ATOM 3451 C CA . THR A 1 451 ? 13.144 11.589 -11.411 1 94.72 451 THR A CA 1
ATOM 3452 C C . THR A 1 451 ? 11.673 11.185 -11.381 1 94.72 451 THR A C 1
ATOM 3454 O O . THR A 1 451 ? 10.814 11.906 -11.893 1 94.72 451 THR A O 1
ATOM 3457 N N . PHE A 1 452 ? 11.392 10.04 -10.874 1 94.03 452 PHE A N 1
ATOM 3458 C CA . PHE A 1 452 ? 10.032 9.57 -10.636 1 94.03 452 PHE A CA 1
ATOM 3459 C C . PHE A 1 452 ? 9.765 9.418 -9.143 1 94.03 452 PHE A C 1
ATOM 3461 O O . PHE A 1 452 ? 10.526 8.756 -8.435 1 94.03 452 PHE A O 1
ATOM 3468 N N . GLY A 1 453 ? 8.685 10.125 -8.599 1 95.18 453 GLY A N 1
ATOM 3469 C CA . GLY A 1 453 ? 8.358 10.109 -7.182 1 95.18 453 GLY A CA 1
ATOM 3470 C C . GLY A 1 453 ? 6.925 9.695 -6.905 1 95.18 453 GLY A C 1
ATOM 3471 O O . GLY A 1 453 ? 6.019 10.024 -7.674 1 95.18 453 GLY A O 1
ATOM 3472 N N . ILE A 1 454 ? 6.744 8.979 -5.809 1 94.68 454 ILE A N 1
ATOM 3473 C CA . ILE A 1 454 ? 5.424 8.537 -5.373 1 94.68 454 ILE A CA 1
ATOM 3474 C C . ILE A 1 454 ? 5.197 8.946 -3.919 1 94.68 454 ILE A C 1
ATOM 3476 O O . ILE A 1 454 ? 6.112 8.867 -3.096 1 94.68 454 ILE A O 1
ATOM 3480 N N . ASP A 1 455 ? 3.935 9.372 -3.562 1 96.3 455 ASP A N 1
ATOM 3481 C CA . ASP A 1 455 ? 3.423 9.572 -2.21 1 96.3 455 ASP A CA 1
ATOM 3482 C C . ASP A 1 455 ? 2.098 8.842 -2.01 1 96.3 455 ASP A C 1
ATOM 3484 O O . ASP A 1 455 ? 1.083 9.213 -2.603 1 96.3 455 ASP A O 1
ATOM 3488 N N . TYR A 1 456 ? 2.172 7.809 -1.306 1 94.17 456 TYR A N 1
ATOM 3489 C CA . TYR A 1 456 ? 0.985 7.015 -1.008 1 94.17 456 TYR A CA 1
ATOM 3490 C C . TYR A 1 456 ? 0.628 7.103 0.471 1 94.17 456 TYR A C 1
ATOM 3492 O O . TYR A 1 456 ? 1.466 6.838 1.335 1 94.17 456 TYR A O 1
ATOM 3500 N N . THR A 1 457 ? -0.608 7.431 0.792 1 95.4 457 THR A N 1
ATOM 3501 C CA . THR A 1 457 ? -1.129 7.465 2.154 1 95.4 457 THR A CA 1
ATOM 3502 C C . THR A 1 457 ? -2.489 6.776 2.231 1 95.4 457 THR A C 1
ATOM 3504 O O . THR A 1 457 ? -3.385 7.07 1.437 1 95.4 457 THR A O 1
ATOM 3507 N N . GLN A 1 458 ? -2.592 5.892 3.084 1 93.73 458 GLN A N 1
ATOM 3508 C CA . GLN A 1 458 ? -3.861 5.24 3.388 1 93.73 458 GLN A CA 1
ATOM 3509 C C . GLN A 1 458 ? -4.212 5.382 4.867 1 93.73 458 GLN A C 1
ATOM 3511 O O . GLN A 1 458 ? -3.413 5.029 5.736 1 93.73 458 GLN A O 1
ATOM 3516 N N . THR A 1 459 ? -5.326 5.905 5.143 1 94.39 459 THR A N 1
ATOM 3517 C CA . THR A 1 459 ? -5.821 6.04 6.508 1 94.39 459 THR A CA 1
ATOM 3518 C C . THR A 1 459 ? -7.079 5.2 6.713 1 94.39 459 THR A C 1
ATOM 3520 O O . THR A 1 459 ? -8.056 5.346 5.975 1 94.39 459 THR A O 1
ATOM 3523 N N . ASN A 1 460 ? -7.018 4.29 7.625 1 93.59 460 ASN A N 1
ATOM 3524 C CA . ASN A 1 460 ? -8.174 3.501 8.037 1 93.59 460 ASN A CA 1
ATOM 3525 C C . ASN A 1 460 ? -8.704 3.949 9.396 1 93.59 460 ASN A C 1
ATOM 3527 O O . ASN A 1 460 ? -7.969 3.948 10.385 1 93.59 460 ASN A O 1
ATOM 3531 N N . THR A 1 461 ? -9.923 4.291 9.428 1 94.47 461 THR A N 1
ATOM 3532 C CA . THR A 1 461 ? -10.558 4.712 10.671 1 94.47 461 THR A CA 1
ATOM 3533 C C . THR A 1 461 ? -11.564 3.667 11.146 1 94.47 461 THR A C 1
ATOM 3535 O O . THR A 1 461 ? -12.26 3.054 10.334 1 94.47 461 THR A O 1
ATOM 3538 N N . GLU A 1 462 ? -11.588 3.435 12.434 1 94.7 462 GLU A N 1
ATOM 3539 C CA . GLU A 1 462 ? -12.565 2.566 13.083 1 94.7 462 GLU A CA 1
ATOM 3540 C C . GLU A 1 462 ? -13.22 3.263 14.272 1 94.7 462 GLU A C 1
ATOM 3542 O O . GLU A 1 462 ? -12.544 3.938 15.052 1 94.7 462 GLU A O 1
ATOM 3547 N N . ARG A 1 463 ? -14.529 3.09 14.36 1 94.69 463 ARG A N 1
ATOM 3548 C CA . ARG A 1 463 ? -15.285 3.636 15.482 1 94.69 463 ARG A CA 1
ATOM 3549 C C . ARG A 1 463 ? -16.284 2.617 16.018 1 94.69 463 ARG A C 1
ATOM 3551 O O . ARG A 1 463 ? -17.078 2.059 15.257 1 94.69 463 ARG A O 1
ATOM 3558 N N . TYR A 1 464 ? -16.213 2.416 17.293 1 94.73 464 TYR A N 1
ATOM 3559 C CA . TYR A 1 464 ? -17.105 1.481 17.969 1 94.73 464 TYR A CA 1
ATOM 3560 C C . TYR A 1 464 ? -17.794 2.144 19.156 1 94.73 464 TYR A C 1
ATOM 3562 O O . TYR A 1 464 ? -17.155 2.859 19.931 1 94.73 464 TYR A O 1
ATOM 3570 N N . ILE A 1 465 ? -19.047 1.921 19.267 1 93.27 465 ILE A N 1
ATOM 3571 C CA . ILE A 1 465 ? -19.855 2.294 20.423 1 93.27 465 ILE A CA 1
ATOM 3572 C C . ILE A 1 465 ? -20.581 1.063 20.962 1 93.27 465 ILE A C 1
ATOM 3574 O O . ILE A 1 465 ? -21.319 0.4 20.23 1 93.27 465 ILE A O 1
ATOM 3578 N N . SER A 1 466 ? -20.399 0.852 22.207 1 92.51 466 SER A N 1
ATOM 3579 C CA . SER A 1 466 ? -20.979 -0.332 22.832 1 92.51 466 SER A CA 1
ATOM 3580 C C . SER A 1 466 ? -22.494 -0.21 22.949 1 92.51 466 SER A C 1
ATOM 3582 O O . SER A 1 466 ? -23.014 0.868 23.247 1 92.51 466 SER A O 1
ATOM 3584 N N . PRO A 1 467 ? -23.175 -1.332 22.695 1 90.83 467 PRO A N 1
ATOM 3585 C CA . PRO A 1 467 ? -24.622 -1.312 22.921 1 90.83 467 PRO A CA 1
ATOM 3586 C C . PRO A 1 467 ? -24.986 -1.161 24.396 1 90.83 467 PRO A C 1
ATOM 3588 O O . PRO A 1 467 ? -26.137 -0.863 24.724 1 90.83 467 PRO A O 1
ATOM 3591 N N . ASP A 1 468 ? -24.002 -1.366 25.197 1 83.01 468 ASP A N 1
ATOM 3592 C CA . ASP A 1 468 ? -24.244 -1.26 26.633 1 83.01 468 ASP A CA 1
ATOM 3593 C C . ASP A 1 468 ? -24.093 0.183 27.11 1 83.01 468 ASP A C 1
ATOM 3595 O O . ASP A 1 468 ? -24.362 0.489 28.273 1 83.01 468 ASP A O 1
ATOM 3599 N N . SER A 1 469 ? -23.711 0.991 26.182 1 82.95 469 SER A N 1
ATOM 3600 C CA . SER A 1 469 ? -23.565 2.391 26.568 1 82.95 469 SER A CA 1
ATOM 3601 C C . SER A 1 469 ? -24.911 3.109 26.562 1 82.95 469 SER A C 1
ATOM 3603 O O . SER A 1 469 ? -25.804 2.759 25.788 1 82.95 469 SER A O 1
ATOM 3605 N N . TYR A 1 470 ? -25.063 4.037 27.399 1 77.33 470 TYR A N 1
ATOM 3606 C CA . TYR A 1 470 ? -26.308 4.788 27.519 1 77.33 470 TYR A CA 1
ATOM 3607 C C . TYR A 1 470 ? -26.644 5.499 26.214 1 77.33 470 TYR A C 1
ATOM 3609 O O . TYR A 1 470 ? -27.79 5.464 25.758 1 77.33 470 TYR A O 1
ATOM 3617 N N . GLU A 1 471 ? -25.712 6.107 25.549 1 70.09 471 GLU A N 1
ATOM 3618 C CA . GLU A 1 471 ? -25.97 6.896 24.348 1 70.09 471 GLU A CA 1
ATOM 3619 C C . GLU A 1 471 ? -25.842 6.042 23.089 1 70.09 471 GLU A C 1
ATOM 3621 O O . GLU A 1 471 ? -26.272 6.452 22.009 1 70.09 471 GLU A O 1
ATOM 3626 N N . GLY A 1 472 ? -25.392 4.934 23.284 1 76.86 472 GLY A N 1
ATOM 3627 C CA . GLY A 1 472 ? -25.045 4.166 22.099 1 76.86 472 GLY A CA 1
ATOM 3628 C C . GLY A 1 472 ? -26.203 3.351 21.555 1 76.86 472 GLY A C 1
ATOM 3629 O O . GLY A 1 472 ? -26.11 2.781 20.466 1 76.86 472 GLY A O 1
ATOM 3630 N N . GLY A 1 473 ? -27.347 3.424 22.374 1 81.07 473 GLY A N 1
ATOM 3631 C CA . GLY A 1 473 ? -28.463 2.622 21.898 1 81.07 473 GLY A CA 1
ATOM 3632 C C . GLY A 1 473 ? -28.117 1.154 21.736 1 81.07 473 GLY A C 1
ATOM 3633 O O . GLY A 1 473 ? -27.641 0.516 22.677 1 81.07 473 GLY A O 1
ATOM 3634 N N . ALA A 1 474 ? -28.357 0.755 20.423 1 87.57 474 ALA A N 1
ATOM 3635 C CA . ALA A 1 474 ? -28.024 -0.637 20.131 1 87.57 474 ALA A CA 1
ATOM 3636 C C . ALA A 1 474 ? -26.571 -0.771 19.683 1 87.57 474 ALA A C 1
ATOM 3638 O O . ALA A 1 474 ? -26.141 -1.849 19.264 1 87.57 474 ALA A O 1
ATOM 3639 N N . GLY A 1 475 ? -25.824 0.329 19.864 1 92.81 475 GLY A N 1
ATOM 3640 C CA . GLY A 1 475 ? -24.412 0.314 19.515 1 92.81 475 GLY A CA 1
ATOM 3641 C C . GLY A 1 475 ? -24.161 0.523 18.034 1 92.81 475 GLY A C 1
ATOM 3642 O O . GLY A 1 475 ? -25.085 0.429 17.223 1 92.81 475 GLY A O 1
ATOM 3643 N N . SER A 1 476 ? -22.944 0.826 17.667 1 95.19 476 SER A N 1
ATOM 3644 C CA . SER A 1 476 ? -22.569 1.018 16.27 1 95.19 476 SER A CA 1
ATOM 3645 C C . SER A 1 476 ? -21.098 0.686 16.042 1 95.19 476 SER A C 1
ATOM 3647 O O . SER A 1 476 ? -20.29 0.753 16.97 1 95.19 476 SER A O 1
ATOM 3649 N N . PHE A 1 477 ? -20.829 0.21 14.887 1 95.31 477 PHE A N 1
ATOM 3650 C CA . PHE A 1 477 ? -19.466 -0.029 14.427 1 95.31 477 PHE A CA 1
ATOM 3651 C C . PHE A 1 477 ? -19.262 0.533 13.025 1 95.31 477 PHE A C 1
ATOM 3653 O O . PHE A 1 477 ? -20.046 0.25 12.117 1 95.31 477 PHE A O 1
ATOM 3660 N N . GLY A 1 478 ? -18.291 1.402 12.914 1 95.57 478 GLY A N 1
ATOM 3661 C CA . GLY A 1 478 ? -17.981 2.001 11.626 1 95.57 478 GLY A CA 1
ATOM 3662 C C . GLY A 1 478 ? -16.527 1.836 11.226 1 95.57 478 GLY A C 1
ATOM 3663 O O . GLY A 1 478 ? -15.635 1.88 12.075 1 95.57 478 GLY A O 1
ATOM 3664 N N . GLN A 1 479 ? -16.332 1.62 9.904 1 94.76 479 GLN A N 1
ATOM 3665 C CA . GLN A 1 479 ? -15 1.591 9.308 1 94.76 479 GLN A CA 1
ATOM 3666 C C . GLN A 1 479 ? -14.942 2.449 8.048 1 94.76 479 GLN A C 1
ATOM 3668 O O . GLN A 1 479 ? -15.92 2.534 7.303 1 94.76 479 GLN A O 1
ATOM 3673 N N . GLY A 1 480 ? -13.87 3.183 7.892 1 93.7 480 GLY A N 1
ATOM 3674 C CA . GLY A 1 480 ? -13.644 3.999 6.709 1 93.7 480 GLY A CA 1
ATOM 3675 C C . GLY A 1 480 ? -12.204 3.972 6.233 1 93.7 480 GLY A C 1
ATOM 3676 O O . GLY A 1 480 ? -11.287 3.748 7.025 1 93.7 480 GLY A O 1
ATOM 3677 N N . GLN A 1 481 ? -12.07 4.113 4.945 1 93.38 481 GLN A N 1
ATOM 3678 C CA . GLN A 1 481 ? -10.745 4.192 4.339 1 93.38 481 GLN A CA 1
ATOM 3679 C C . GLN A 1 481 ? -10.618 5.428 3.452 1 93.38 481 GLN A C 1
ATOM 3681 O O . GLN A 1 481 ? -11.557 5.786 2.739 1 93.38 481 GLN A O 1
ATOM 3686 N N . LEU A 1 482 ? -9.502 6.098 3.571 1 95.33 482 LEU A N 1
ATOM 3687 C CA . LEU A 1 482 ? -9.098 7.169 2.666 1 95.33 482 LEU A CA 1
ATOM 3688 C C . LEU A 1 482 ? -7.743 6.865 2.036 1 95.33 482 LEU A C 1
ATOM 3690 O O . LEU A 1 482 ? -6.748 6.697 2.744 1 95.33 482 LEU A O 1
ATOM 3694 N N . GLN A 1 483 ? -7.734 6.749 0.763 1 93.42 483 GLN A N 1
ATOM 3695 C CA . GLN A 1 483 ? -6.505 6.535 0.006 1 93.42 483 GLN A CA 1
ATOM 3696 C C . GLN A 1 483 ? -6.136 7.774 -0.805 1 93.42 483 GLN A C 1
ATOM 3698 O O . GLN A 1 483 ? -6.927 8.243 -1.627 1 93.42 483 GLN A O 1
ATOM 3703 N N . ASP A 1 484 ? -4.938 8.266 -0.577 1 95.63 484 ASP A N 1
ATOM 3704 C CA . ASP A 1 484 ? -4.372 9.392 -1.313 1 95.63 484 ASP A CA 1
ATOM 3705 C C . ASP A 1 484 ? -3.092 8.986 -2.039 1 95.63 484 ASP A C 1
ATOM 3707 O O . ASP A 1 484 ? -2.063 8.74 -1.405 1 95.63 484 ASP A O 1
ATOM 3711 N N . PHE A 1 485 ? -3.165 8.923 -3.353 1 94.1 485 PHE A N 1
ATOM 3712 C CA . PHE A 1 485 ? -2.023 8.528 -4.169 1 94.1 485 PHE A CA 1
ATOM 3713 C C . PHE A 1 485 ? -1.607 9.658 -5.103 1 94.1 485 PHE A C 1
ATOM 3715 O O . PHE A 1 485 ? -2.424 10.162 -5.877 1 94.1 485 PHE A O 1
ATOM 3722 N N . SER A 1 486 ? -0.332 10.019 -5.028 1 96.38 486 SER A N 1
ATOM 3723 C CA . SER A 1 486 ? 0.21 11.014 -5.948 1 96.38 486 SER A CA 1
ATOM 3724 C C . SER A 1 486 ? 1.513 10.532 -6.578 1 96.38 486 SER A C 1
ATOM 3726 O O . SER A 1 486 ? 2.296 9.828 -5.937 1 96.38 486 SER A O 1
ATOM 3728 N N . TYR A 1 487 ? 1.737 10.927 -7.767 1 95.15 487 TYR A N 1
ATOM 3729 C CA . TYR A 1 487 ? 3.032 10.687 -8.393 1 95.15 487 TYR A CA 1
ATOM 3730 C C . TYR A 1 487 ? 3.514 11.924 -9.142 1 95.15 487 TYR A C 1
ATOM 3732 O O . TYR A 1 487 ? 2.708 12.766 -9.544 1 95.15 487 TYR A O 1
ATOM 3740 N N . VAL A 1 488 ? 4.808 12.078 -9.285 1 96.52 488 VAL A N 1
ATOM 3741 C CA . VAL A 1 488 ? 5.462 13.163 -10.009 1 96.52 488 VAL A CA 1
ATOM 3742 C C . VAL A 1 488 ? 6.55 12.596 -10.918 1 96.52 488 VAL A C 1
ATOM 3744 O O . VAL A 1 488 ? 7.265 11.667 -10.536 1 96.52 488 VAL A O 1
ATOM 3747 N N . TRP A 1 489 ? 6.566 12.992 -12.117 1 96.66 489 TRP A N 1
ATOM 3748 C CA . TRP A 1 489 ? 7.6 12.647 -13.088 1 96.66 489 TRP A CA 1
ATOM 3749 C C . TRP A 1 489 ? 8.297 13.899 -13.609 1 96.66 489 TRP A C 1
ATOM 3751 O O . TRP A 1 489 ? 7.687 14.709 -14.311 1 96.66 489 TRP A O 1
ATOM 3761 N N . THR A 1 490 ? 9.583 14.073 -13.265 1 96.31 490 THR A N 1
ATOM 3762 C CA . THR A 1 490 ? 10.361 15.248 -13.639 1 96.31 490 THR A CA 1
ATOM 3763 C C . THR A 1 490 ? 11.522 14.861 -14.551 1 96.31 490 THR A C 1
ATOM 3765 O O . THR A 1 490 ? 12.309 13.972 -14.22 1 96.31 490 THR A O 1
ATOM 3768 N N . ASN A 1 491 ? 11.683 15.516 -15.658 1 96.7 491 ASN A N 1
ATOM 3769 C CA . ASN A 1 491 ? 12.776 15.363 -16.612 1 96.7 491 ASN A CA 1
ATOM 3770 C C . ASN A 1 491 ? 13.552 16.665 -16.789 1 96.7 491 ASN A C 1
ATOM 3772 O O . ASN A 1 491 ? 12.971 17.699 -17.12 1 96.7 491 ASN A O 1
ATOM 3776 N N . LEU A 1 492 ? 14.834 16.595 -16.556 1 96.24 492 LEU A N 1
ATOM 3777 C CA . LEU A 1 492 ? 15.668 17.79 -16.621 1 96.24 492 LEU A CA 1
ATOM 3778 C C . LEU A 1 492 ? 16.773 17.626 -17.66 1 96.24 492 LEU A C 1
ATOM 3780 O O . LEU A 1 492 ? 17.38 16.558 -17.763 1 96.24 492 LEU A O 1
ATOM 3784 N N . LEU A 1 493 ? 16.987 18.585 -18.481 1 96.93 493 LEU A N 1
ATOM 3785 C CA . LEU A 1 493 ? 18.166 18.79 -19.315 1 96.93 493 LEU A CA 1
ATOM 3786 C C . LEU A 1 493 ? 19.031 19.918 -18.765 1 96.93 493 LEU A C 1
ATOM 3788 O O . LEU A 1 493 ? 18.604 21.074 -18.73 1 96.93 493 LEU A O 1
ATOM 3792 N N . GLY A 1 494 ? 20.203 19.532 -18.244 1 94.8 494 GLY A N 1
ATOM 3793 C CA . GLY A 1 494 ? 21.04 20.509 -17.567 1 94.8 494 GLY A CA 1
ATOM 3794 C C . GLY A 1 494 ? 22.36 20.755 -18.273 1 94.8 494 GLY A C 1
ATOM 3795 O O . GLY A 1 494 ? 22.905 19.853 -18.912 1 94.8 494 GLY A O 1
ATOM 3796 N N . TYR A 1 495 ? 22.787 21.927 -18.229 1 94.11 495 TYR A N 1
ATOM 3797 C CA . TYR A 1 495 ? 24.078 22.392 -18.722 1 94.11 495 TYR A CA 1
ATOM 3798 C C . TYR A 1 495 ? 24.82 23.18 -17.649 1 94.11 495 TYR A C 1
ATOM 3800 O O . TYR A 1 495 ? 24.258 24.092 -17.039 1 94.11 495 TYR A O 1
ATOM 3808 N N . SER A 1 496 ? 26.015 22.783 -17.253 1 91.15 496 SER A N 1
ATOM 3809 C CA . SER A 1 496 ? 26.836 23.47 -16.261 1 91.15 496 SER A CA 1
ATOM 3810 C C . SER A 1 496 ? 28.292 23.55 -16.708 1 91.15 496 SER A C 1
ATOM 3812 O O . SER A 1 496 ? 28.936 22.523 -16.929 1 91.15 496 SER A O 1
ATOM 3814 N N . LYS A 1 497 ? 28.874 24.735 -16.827 1 91.08 497 LYS A N 1
ATOM 3815 C CA . LYS A 1 497 ? 30.245 24.887 -17.303 1 91.08 497 LYS A CA 1
ATOM 3816 C C . LYS A 1 497 ? 30.897 26.134 -16.714 1 91.08 497 LYS A C 1
ATOM 3818 O O . LYS A 1 497 ? 30.254 27.178 -16.592 1 91.08 497 LYS A O 1
ATOM 3823 N N . ASN A 1 498 ? 32.019 25.955 -16.266 1 88.37 498 ASN A N 1
ATOM 3824 C CA . ASN A 1 498 ? 32.893 27.073 -15.927 1 88.37 498 ASN A CA 1
ATOM 3825 C C . ASN A 1 498 ? 33.744 27.501 -17.12 1 88.37 498 ASN A C 1
ATOM 3827 O O . ASN A 1 498 ? 34.343 26.661 -17.793 1 88.37 498 ASN A O 1
ATOM 3831 N N . PHE A 1 499 ? 33.73 28.691 -17.55 1 88.4 499 PHE A N 1
ATOM 3832 C CA . PHE A 1 499 ? 34.595 29.221 -18.597 1 88.4 499 PHE A CA 1
ATOM 3833 C C . PHE A 1 499 ? 35.306 30.484 -18.124 1 88.4 499 PHE A C 1
ATOM 3835 O O . PHE A 1 499 ? 34.72 31.568 -18.121 1 88.4 499 PHE A O 1
ATOM 3842 N N . SER A 1 500 ? 36.617 30.421 -17.835 1 87.59 500 SER A N 1
ATOM 3843 C CA . SER A 1 500 ? 37.429 31.509 -17.301 1 87.59 500 SER A CA 1
ATOM 3844 C C . SER A 1 500 ? 36.817 32.082 -16.027 1 87.59 500 SER A C 1
ATOM 3846 O O . SER A 1 500 ? 36.67 31.373 -15.03 1 87.59 500 SER A O 1
ATOM 3848 N N . ASP A 1 501 ? 36.331 33.31 -16.183 1 90.11 501 ASP A N 1
ATOM 3849 C CA . ASP A 1 501 ? 35.773 33.984 -15.015 1 90.11 501 ASP A CA 1
ATOM 3850 C C . ASP A 1 501 ? 34.253 33.844 -14.974 1 90.11 501 ASP A C 1
ATOM 3852 O O . ASP A 1 501 ? 33.597 34.394 -14.087 1 90.11 501 ASP A O 1
ATOM 3856 N N . HIS A 1 502 ? 33.63 32.88 -15.978 1 93.91 502 HIS A N 1
ATOM 3857 C CA . HIS A 1 502 ? 32.184 32.732 -16.101 1 93.91 502 HIS A CA 1
ATOM 3858 C C . HIS A 1 502 ? 31.739 31.326 -15.712 1 93.91 502 HIS A C 1
ATOM 3860 O O . HIS A 1 502 ? 32.432 30.348 -16.002 1 93.91 502 HIS A O 1
ATOM 3866 N N . PHE A 1 503 ? 30.75 31.384 -14.868 1 92.22 503 PHE A N 1
ATOM 3867 C CA . PHE A 1 503 ? 30.064 30.127 -14.592 1 92.22 503 PHE A CA 1
ATOM 3868 C C . PHE A 1 503 ? 28.617 30.185 -15.068 1 92.22 503 PHE A C 1
ATOM 3870 O O . PHE A 1 503 ? 27.922 31.177 -14.838 1 92.22 503 PHE A O 1
ATOM 3877 N N . LEU A 1 504 ? 28.17 29.222 -15.866 1 93.9 504 LEU A N 1
ATOM 3878 C CA . LEU A 1 504 ? 26.796 29.159 -16.353 1 93.9 504 LEU A CA 1
ATOM 3879 C C . LEU A 1 504 ? 2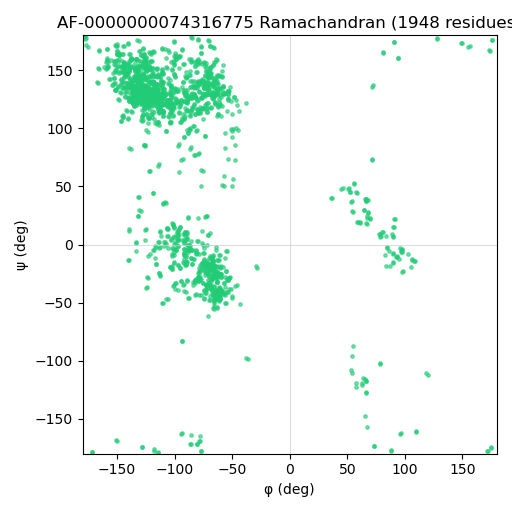6.177 27.797 -16.059 1 93.9 504 LEU A C 1
ATOM 3881 O O . LEU A 1 504 ? 26.77 26.761 -16.371 1 93.9 504 LEU A O 1
ATOM 3885 N N . GLU A 1 505 ? 25.089 27.836 -15.407 1 92.48 505 GLU A N 1
ATOM 3886 C CA . GLU A 1 505 ? 24.25 26.656 -15.222 1 92.48 505 GLU A CA 1
ATOM 3887 C C . GLU A 1 505 ? 22.838 26.895 -15.749 1 92.48 505 GLU A C 1
ATOM 3889 O O . GLU A 1 505 ? 22.168 27.845 -15.338 1 92.48 505 GLU A O 1
ATOM 3894 N N . ALA A 1 506 ? 22.424 26.108 -16.695 1 94.49 506 ALA A N 1
ATOM 3895 C CA . ALA A 1 506 ? 21.089 26.203 -17.28 1 94.49 506 ALA A CA 1
ATOM 3896 C C . ALA A 1 506 ? 20.37 24.858 -17.228 1 94.49 506 ALA A C 1
ATOM 3898 O O . ALA A 1 506 ? 20.981 23.812 -17.458 1 94.49 506 ALA A O 1
ATOM 3899 N N . THR A 1 507 ? 19.14 24.901 -16.85 1 94.41 507 THR A N 1
ATOM 3900 C CA . THR A 1 507 ? 18.345 23.682 -16.76 1 94.41 507 THR A CA 1
ATOM 3901 C C . THR A 1 507 ? 16.981 23.875 -17.415 1 94.41 507 THR A C 1
ATOM 3903 O O . THR A 1 507 ? 16.3 24.871 -17.162 1 94.41 507 THR A O 1
ATOM 3906 N N . PHE A 1 508 ? 16.608 22.999 -18.32 1 96.51 508 PHE A N 1
ATOM 3907 C CA . PHE A 1 508 ? 15.261 22.892 -18.867 1 96.51 508 PHE A CA 1
ATOM 3908 C C . PHE A 1 508 ? 14.526 21.699 -18.268 1 96.51 508 PHE A C 1
ATOM 3910 O O . PHE A 1 508 ? 15.072 20.596 -18.202 1 96.51 508 PHE A O 1
ATOM 3917 N N . GLY A 1 509 ? 13.273 21.958 -17.784 1 95.89 509 GLY A N 1
ATOM 3918 C CA . GLY A 1 509 ? 12.576 20.886 -17.091 1 95.89 509 GLY A CA 1
ATOM 3919 C C . GLY A 1 509 ? 11.153 20.687 -17.577 1 95.89 509 GLY A C 1
ATOM 3920 O O . GLY A 1 509 ? 10.502 21.639 -18.016 1 95.89 509 GLY A O 1
ATOM 3921 N N . HIS A 1 510 ? 10.708 19.457 -17.614 1 97.09 510 HIS A N 1
ATOM 3922 C CA . HIS A 1 510 ? 9.341 18.992 -17.82 1 97.09 510 HIS A CA 1
ATOM 3923 C C . HIS A 1 510 ? 8.836 18.212 -16.611 1 97.09 510 HIS A C 1
ATOM 3925 O O . HIS A 1 510 ? 9.535 17.335 -16.096 1 97.09 510 HIS A O 1
ATOM 3931 N N . GLU A 1 511 ? 7.594 18.57 -16.077 1 96.5 511 GLU A N 1
ATOM 3932 C CA . GLU A 1 511 ? 7.068 17.923 -14.879 1 96.5 511 GLU A CA 1
ATOM 3933 C C . GLU A 1 511 ? 5.584 17.602 -15.031 1 96.5 511 GLU A C 1
ATOM 3935 O O . GLU A 1 511 ? 4.81 18.433 -15.512 1 96.5 511 GLU A O 1
ATOM 3940 N N . ILE A 1 512 ? 5.205 16.368 -14.671 1 97.38 512 ILE A N 1
ATOM 3941 C CA . ILE A 1 512 ? 3.814 15.942 -14.555 1 97.38 512 ILE A CA 1
ATOM 3942 C C . ILE A 1 512 ? 3.521 15.522 -13.117 1 97.38 512 ILE A C 1
ATOM 3944 O O . ILE A 1 512 ? 4.25 14.712 -12.539 1 97.38 512 ILE A O 1
ATOM 3948 N N . TYR A 1 513 ? 2.45 16.124 -12.519 1 95.97 513 TYR A N 1
ATOM 3949 C CA . TYR A 1 513 ? 1.978 15.773 -11.184 1 95.97 513 TYR A CA 1
ATOM 3950 C C . TYR A 1 513 ? 0.507 15.376 -11.212 1 95.97 513 TYR A C 1
ATOM 3952 O O . TYR A 1 513 ? -0.327 16.098 -11.763 1 95.97 513 TYR A O 1
ATOM 3960 N N . THR A 1 514 ? 0.173 14.159 -10.65 1 97 514 THR A N 1
ATOM 3961 C CA . THR A 1 514 ? -1.203 13.678 -10.584 1 97 514 THR A CA 1
ATOM 3962 C C . THR A 1 514 ? -1.541 13.198 -9.175 1 97 514 THR A C 1
ATOM 3964 O O . THR A 1 514 ? -0.724 12.545 -8.523 1 97 514 THR A O 1
ATOM 3967 N N . ASN A 1 515 ? -2.736 13.606 -8.724 1 95.62 515 ASN A N 1
ATOM 3968 C CA . ASN A 1 515 ? -3.277 13.147 -7.449 1 95.62 515 ASN A CA 1
ATOM 3969 C C . ASN A 1 515 ? -4.571 12.361 -7.639 1 95.62 515 ASN A C 1
ATOM 3971 O O . ASN A 1 515 ? -5.434 12.758 -8.423 1 95.62 515 ASN A O 1
ATOM 3975 N N . LEU A 1 516 ? -4.648 11.201 -7.068 1 95.27 516 LEU A N 1
ATOM 3976 C CA . LEU A 1 516 ? -5.847 10.371 -7.042 1 95.27 516 LEU A CA 1
ATOM 3977 C C . LEU A 1 516 ? -6.329 10.156 -5.611 1 95.27 516 LEU A C 1
ATOM 3979 O O . LEU A 1 516 ? -5.586 9.642 -4.772 1 95.27 516 LEU A O 1
ATOM 3983 N N . LEU A 1 517 ? -7.649 10.504 -5.349 1 94.84 517 LEU A N 1
ATOM 3984 C CA . LEU A 1 517 ? -8.272 10.357 -4.039 1 94.84 517 LEU A CA 1
ATOM 3985 C C . LEU A 1 517 ? -9.434 9.371 -4.096 1 94.84 517 LEU A C 1
ATOM 3987 O O . LEU A 1 517 ? -10.288 9.463 -4.981 1 94.84 517 LEU A O 1
ATOM 3991 N N . ASN A 1 518 ? -9.375 8.349 -3.252 1 93.71 518 ASN A N 1
ATOM 3992 C CA . ASN A 1 518 ? -10.445 7.372 -3.082 1 93.71 518 ASN A CA 1
ATOM 3993 C C . ASN A 1 518 ? -10.83 7.213 -1.614 1 93.71 518 ASN A C 1
ATOM 3995 O O . ASN A 1 518 ? -9.975 6.945 -0.769 1 93.71 518 ASN A O 1
ATOM 3999 N N . SER A 1 519 ? -12.136 7.408 -1.323 1 95.07 519 SER A N 1
ATOM 4000 C CA . SER A 1 519 ? -12.641 7.267 0.038 1 95.07 519 SER A CA 1
ATOM 4001 C C . SER A 1 519 ? -13.917 6.431 0.07 1 95.07 519 SER A C 1
ATOM 4003 O O . SER A 1 519 ? -14.764 6.548 -0.818 1 95.07 519 SER A O 1
ATOM 4005 N N . TYR A 1 520 ? -14.071 5.537 1.002 1 94.18 520 TYR A N 1
ATOM 4006 C CA . TYR A 1 520 ? -15.327 4.831 1.235 1 94.18 520 TYR A CA 1
ATOM 4007 C C . TYR A 1 520 ? -15.415 4.337 2.674 1 94.18 520 TYR A C 1
ATOM 4009 O O . TYR A 1 520 ? -14.402 4.255 3.373 1 94.18 520 TYR A O 1
ATOM 4017 N N . GLY A 1 521 ? -16.588 4.079 3.14 1 95.04 521 GLY A N 1
ATOM 4018 C CA . GLY A 1 521 ? -16.828 3.586 4.487 1 95.04 521 GLY A CA 1
ATOM 4019 C C . GLY A 1 521 ? -18.284 3.251 4.75 1 95.04 521 GLY A C 1
ATOM 4020 O O . GLY A 1 521 ? -19.14 3.461 3.888 1 95.04 521 GLY A O 1
ATOM 4021 N N . TYR A 1 522 ? -18.5 2.606 5.908 1 96.25 522 TYR A N 1
ATOM 4022 C CA . TYR A 1 522 ? -19.853 2.278 6.343 1 96.25 522 TYR A CA 1
ATOM 4023 C C . TYR A 1 522 ? -19.983 2.395 7.857 1 96.25 522 TYR A C 1
ATOM 4025 O O . TYR A 1 522 ? -18.979 2.428 8.571 1 96.25 522 TYR A O 1
ATOM 4033 N N . THR A 1 523 ? -21.091 2.572 8.349 1 96.42 523 THR A N 1
ATOM 4034 C CA . THR A 1 523 ? -21.479 2.422 9.747 1 96.42 523 THR A CA 1
ATOM 4035 C C . THR A 1 523 ? -22.662 1.468 9.882 1 96.42 523 THR A C 1
ATOM 4037 O O . THR A 1 523 ? -23.711 1.683 9.272 1 96.42 523 THR A O 1
ATOM 4040 N N . GLY A 1 524 ? -22.411 0.399 10.571 1 95.27 524 GLY A N 1
ATOM 4041 C CA . GLY A 1 524 ? -23.473 -0.54 10.896 1 95.27 524 GLY A CA 1
ATOM 4042 C C . GLY A 1 524 ? -23.993 -0.386 12.313 1 95.27 524 GLY A C 1
ATOM 4043 O O . GLY A 1 524 ? -23.321 0.197 13.167 1 95.27 524 GLY A O 1
ATOM 4044 N N . TYR A 1 525 ? -25.208 -0.841 12.516 1 93.6 525 TYR A N 1
ATOM 4045 C CA . TYR A 1 525 ? -25.878 -0.638 13.795 1 93.6 525 TYR A CA 1
ATOM 4046 C C . TYR A 1 525 ? -26.393 -1.958 14.357 1 93.6 525 TYR A C 1
ATOM 4048 O O . TYR A 1 525 ? -26.37 -2.983 13.671 1 93.6 525 TYR A O 1
ATOM 4056 N N . GLY A 1 526 ? -26.795 -1.922 15.621 1 90.38 526 GLY A N 1
ATOM 4057 C CA . GLY A 1 526 ? -27.288 -3.126 16.27 1 90.38 526 GLY A CA 1
ATOM 4058 C C . GLY A 1 526 ? -26.194 -4.134 16.567 1 90.38 526 GLY A C 1
ATOM 4059 O O . GLY A 1 526 ? -26.175 -5.225 15.994 1 90.38 526 GLY A O 1
ATOM 4060 N N . ILE A 1 527 ? -25.405 -3.78 17.57 1 90.8 527 ILE A N 1
ATOM 4061 C CA . ILE A 1 527 ? -24.205 -4.574 17.814 1 90.8 527 ILE A CA 1
ATOM 4062 C C . ILE A 1 527 ? -24.521 -5.695 18.801 1 90.8 527 ILE A C 1
ATOM 4064 O O . ILE A 1 527 ? -25.086 -5.45 19.869 1 90.8 527 ILE A O 1
ATOM 4068 N N . ASN A 1 528 ? -24.119 -6.853 18.417 1 87.95 528 ASN A N 1
ATOM 4069 C CA . ASN A 1 528 ? -24.124 -7.953 19.377 1 87.95 528 ASN A CA 1
ATOM 4070 C C . ASN A 1 528 ? -23.083 -7.744 20.473 1 87.95 528 ASN A C 1
ATOM 4072 O O . ASN A 1 528 ? -21.882 -7.719 20.198 1 87.95 528 ASN A O 1
ATOM 4076 N N . PRO A 1 529 ? -23.476 -7.625 21.709 1 86.28 529 PRO A N 1
ATOM 4077 C CA . PRO A 1 529 ? -22.543 -7.328 22.798 1 86.28 529 PRO A CA 1
ATOM 4078 C C . PRO A 1 529 ? -21.48 -8.41 22.976 1 86.28 529 PRO A C 1
ATOM 4080 O O . PRO A 1 529 ? -20.445 -8.168 23.602 1 86.28 529 PRO A O 1
ATOM 4083 N N . LYS A 1 530 ? -21.664 -9.502 22.393 1 86.99 530 LYS A N 1
ATOM 4084 C CA . LYS A 1 530 ? -20.703 -10.592 22.529 1 86.99 530 LYS A CA 1
ATOM 4085 C C . LYS A 1 530 ? -19.623 -10.511 21.454 1 86.99 530 LYS A C 1
ATOM 4087 O O . LYS A 1 530 ? -18.599 -11.19 21.544 1 86.99 530 LYS A O 1
ATOM 4092 N N . LEU A 1 531 ? -19.858 -9.739 20.453 1 88.84 531 LEU A N 1
ATOM 4093 C CA . LEU A 1 531 ? -18.889 -9.517 19.385 1 88.84 531 LEU A CA 1
ATOM 4094 C C . LEU A 1 531 ? -18.544 -8.036 19.263 1 88.84 531 LEU A C 1
ATOM 4096 O O . LEU A 1 531 ? -18.712 -7.441 18.196 1 88.84 531 LEU A O 1
ATOM 4100 N N . PRO A 1 532 ? -17.969 -7.538 20.3 1 88.97 532 PRO A N 1
ATOM 4101 C CA . PRO A 1 532 ? -17.656 -6.108 20.252 1 88.97 532 PRO A CA 1
ATOM 4102 C C . PRO A 1 532 ? -16.494 -5.79 19.312 1 88.97 532 PRO A C 1
ATOM 4104 O O . PRO A 1 532 ? -15.633 -6.642 19.079 1 88.97 532 PRO A O 1
ATOM 4107 N N . GLN A 1 533 ? -16.54 -4.617 18.736 1 90.47 533 GLN A N 1
ATOM 4108 C CA . GLN A 1 533 ? -15.441 -4.003 17.999 1 90.47 533 GLN A CA 1
ATOM 4109 C C . GLN A 1 533 ? -15.101 -4.807 16.747 1 90.47 533 GLN A C 1
ATOM 4111 O O . GLN A 1 533 ? -13.93 -4.933 16.383 1 90.47 533 GLN A O 1
ATOM 4116 N N . THR A 1 534 ? -16.122 -5.512 16.145 1 91.26 534 THR A N 1
ATOM 4117 C CA . THR A 1 534 ? -15.95 -6.251 14.898 1 91.26 534 THR A CA 1
ATOM 4118 C C . THR A 1 534 ? -17.17 -6.081 13.997 1 91.26 534 THR A C 1
ATOM 4120 O O . THR A 1 534 ? -18.291 -5.918 14.485 1 91.26 534 THR A O 1
ATOM 4123 N N . PRO A 1 535 ? -16.934 -6.166 12.692 1 92.07 535 PRO A N 1
ATOM 4124 C CA . PRO A 1 535 ? -18.086 -6.065 11.793 1 92.07 535 PRO A CA 1
ATOM 4125 C C . PRO A 1 535 ? -19.059 -7.232 11.947 1 92.07 535 PRO A C 1
ATOM 4127 O O . PRO A 1 535 ? -20.232 -7.114 11.584 1 92.07 535 PRO A O 1
ATOM 4130 N N . GLU A 1 536 ? -18.666 -8.316 12.462 1 88.78 536 GLU A N 1
ATOM 4131 C CA . GLU A 1 536 ? -19.499 -9.506 12.606 1 88.78 536 GLU A CA 1
ATOM 4132 C C . GLU A 1 536 ? -20.609 -9.282 13.63 1 88.78 536 GLU A C 1
ATOM 4134 O O . GLU A 1 536 ? -21.597 -10.019 13.653 1 88.78 536 GLU A O 1
ATOM 4139 N N . GLY A 1 537 ? -20.357 -8.311 14.452 1 89.22 537 GLY A N 1
ATOM 4140 C CA . GLY A 1 537 ? -21.364 -8.017 15.459 1 89.22 537 GLY A CA 1
ATOM 4141 C C . GLY A 1 537 ? -22.517 -7.187 14.926 1 89.22 537 GLY A C 1
ATOM 4142 O O . GLY A 1 537 ? -23.536 -7.026 15.6 1 89.22 537 GLY A O 1
ATOM 4143 N N . ILE A 1 538 ? -22.477 -6.685 13.71 1 90.87 538 ILE A N 1
ATOM 4144 C CA . ILE A 1 538 ? -23.488 -5.806 13.132 1 90.87 538 ILE A CA 1
ATOM 4145 C C . ILE A 1 538 ? -24.727 -6.617 12.762 1 90.87 538 ILE A C 1
ATOM 4147 O O . ILE A 1 538 ? -24.616 -7.711 12.202 1 90.87 538 ILE A O 1
ATOM 4151 N N . THR A 1 539 ? -25.832 -6.041 13.047 1 88.72 539 THR A N 1
ATOM 4152 C CA . THR A 1 539 ? -27.096 -6.615 12.599 1 88.72 539 THR A CA 1
ATOM 4153 C C . THR A 1 539 ? -27.412 -6.179 11.172 1 88.72 539 THR A C 1
ATOM 4155 O O . THR A 1 539 ? -27.39 -4.986 10.862 1 88.72 539 THR A O 1
ATOM 4158 N N . PRO A 1 540 ? -27.696 -7.124 10.315 1 86.53 540 PRO A N 1
ATOM 4159 C CA . PRO A 1 540 ? -28.049 -6.73 8.949 1 86.53 540 PRO A CA 1
ATOM 4160 C C . PRO A 1 540 ? -29.253 -5.792 8.898 1 86.53 540 PRO A C 1
ATOM 4162 O O . PRO A 1 540 ? -30.226 -5.989 9.631 1 86.53 540 PRO A O 1
ATOM 4165 N N . GLY A 1 541 ? -29.128 -4.778 8.074 1 87.45 541 GLY A N 1
ATOM 4166 C CA . GLY A 1 541 ? -30.214 -3.823 7.916 1 87.45 541 GLY A CA 1
ATOM 4167 C C . GLY A 1 541 ? -31.465 -4.436 7.317 1 87.45 541 GLY A C 1
ATOM 4168 O O . GLY A 1 541 ? -31.381 -5.319 6.46 1 87.45 541 GLY A O 1
ATOM 4169 N N . SER A 1 542 ? -32.619 -3.961 7.887 1 84.77 542 SER A N 1
ATOM 4170 C CA . SER A 1 542 ? -33.918 -4.368 7.361 1 84.77 542 SER A CA 1
ATOM 4171 C C . SER A 1 542 ? -34.902 -3.203 7.356 1 84.77 542 SER A C 1
ATOM 4173 O O . SER A 1 542 ? -34.591 -2.119 7.853 1 84.77 542 SER A O 1
ATOM 4175 N N . GLU A 1 543 ? -36.012 -3.437 6.782 1 81.01 543 GLU A N 1
ATOM 4176 C CA . GLU A 1 543 ? -37.065 -2.426 6.767 1 81.01 543 GLU A CA 1
ATOM 4177 C C . GLU A 1 543 ? -37.497 -2.058 8.183 1 81.01 543 GLU A C 1
ATOM 4179 O O . GLU A 1 543 ? -38.032 -0.971 8.412 1 81.01 543 GLU A O 1
ATOM 4184 N N . ASP A 1 544 ? -37.16 -2.983 9.063 1 76.03 544 ASP A N 1
ATOM 4185 C CA . ASP A 1 544 ? -37.604 -2.771 10.438 1 76.03 544 ASP A CA 1
ATOM 4186 C C . ASP A 1 544 ? -36.55 -2.016 11.245 1 76.03 544 ASP A C 1
ATOM 4188 O O . ASP A 1 544 ? -36.765 -1.704 12.418 1 76.03 544 ASP A O 1
ATOM 4192 N N . GLY A 1 545 ? -35.371 -1.869 10.599 1 83.98 545 GLY A N 1
ATOM 4193 C CA . GLY A 1 545 ? -34.431 -1.029 11.323 1 83.98 545 GLY A CA 1
ATOM 4194 C C . GLY A 1 545 ? -32.982 -1.409 11.081 1 83.98 545 GLY A C 1
ATOM 4195 O O . GLY A 1 545 ? -32.696 -2.318 10.299 1 83.98 545 GLY A O 1
ATOM 4196 N N . PHE A 1 546 ? -32.043 -0.515 11.665 1 89.03 546 PHE A N 1
ATOM 4197 C CA . PHE A 1 546 ? -30.591 -0.653 11.683 1 89.03 546 PHE A CA 1
ATOM 4198 C C . PHE A 1 546 ? -30.019 -0.544 10.275 1 89.03 546 PHE A C 1
ATOM 4200 O O . PHE A 1 546 ? -29.211 -1.378 9.861 1 89.03 546 PHE A O 1
ATOM 4207 N N . ILE A 1 547 ? -30.564 0.272 9.519 1 92.63 547 ILE A N 1
ATOM 4208 C CA . ILE A 1 547 ? -30.111 0.507 8.153 1 92.63 547 ILE A CA 1
ATOM 4209 C C . ILE A 1 547 ? -28.711 1.115 8.17 1 92.63 547 ILE A C 1
ATOM 4211 O O . ILE A 1 547 ? -28.504 2.197 8.725 1 92.63 547 ILE A O 1
ATOM 4215 N N . PRO A 1 548 ? -27.783 0.423 7.525 1 94.56 548 PRO A N 1
ATOM 4216 C CA . PRO A 1 548 ? -26.412 0.94 7.547 1 94.56 548 PRO A CA 1
ATOM 4217 C C . PRO A 1 548 ? -26.255 2.23 6.744 1 94.56 548 PRO A C 1
ATOM 4219 O O . PRO A 1 548 ? -27.02 2.475 5.808 1 94.56 548 PRO A O 1
ATOM 4222 N N . ASP A 1 549 ? -25.271 3.001 7.182 1 93.79 549 ASP A N 1
ATOM 4223 C CA . ASP A 1 549 ? -24.838 4.168 6.419 1 93.79 549 ASP A CA 1
ATOM 4224 C C . ASP A 1 549 ? -23.582 3.858 5.608 1 93.79 549 ASP A C 1
ATOM 4226 O O . ASP A 1 549 ? -22.629 3.273 6.129 1 93.79 549 ASP A O 1
ATOM 4230 N N . ILE A 1 550 ? -23.707 4.137 4.349 1 94.05 550 ILE A N 1
ATOM 4231 C CA . ILE A 1 550 ? -22.519 3.985 3.516 1 94.05 550 ILE A CA 1
ATOM 4232 C C . ILE A 1 550 ? -22.176 5.319 2.857 1 94.05 550 ILE A C 1
ATOM 4234 O O . ILE A 1 550 ? -23.066 6.126 2.577 1 94.05 550 ILE A O 1
ATOM 4238 N N . ASP A 1 551 ? -20.897 5.573 2.698 1 88.39 551 ASP A N 1
ATOM 4239 C CA . ASP A 1 551 ? -20.43 6.789 2.039 1 88.39 551 ASP A CA 1
ATOM 4240 C C . ASP A 1 551 ? -19.099 6.553 1.329 1 88.39 551 ASP A C 1
ATOM 4242 O O . ASP A 1 551 ? -18.432 5.544 1.568 1 88.39 551 ASP A O 1
ATOM 4246 N N . GLY A 1 552 ? -18.88 7.483 0.352 1 91.63 552 GLY A N 1
ATOM 4247 C CA . GLY A 1 552 ? -17.61 7.448 -0.354 1 91.63 552 GLY A CA 1
ATOM 4248 C C . GLY A 1 552 ? -17.55 8.412 -1.524 1 91.63 552 GLY A C 1
ATOM 4249 O O . GLY A 1 552 ? -18.565 8.999 -1.903 1 91.63 552 GLY A O 1
ATOM 4250 N N . PHE A 1 553 ? -16.316 8.601 -2.026 1 92.82 553 PHE A N 1
ATOM 4251 C CA . PHE A 1 553 ? -16.123 9.448 -3.197 1 92.82 553 PHE A CA 1
ATOM 4252 C C . PHE A 1 553 ? -14.804 9.122 -3.888 1 92.82 553 PHE A C 1
ATOM 4254 O O . PHE A 1 553 ? -13.921 8.503 -3.292 1 92.82 553 PHE A O 1
ATOM 4261 N N . LYS A 1 554 ? -14.718 9.497 -5.155 1 92.77 554 LYS A N 1
ATOM 4262 C CA . LYS A 1 554 ? -13.497 9.472 -5.956 1 92.77 554 LYS A CA 1
ATOM 4263 C C . LYS A 1 554 ? -13.224 10.834 -6.587 1 92.77 554 LYS A C 1
ATOM 4265 O O . LYS A 1 554 ? -14.154 11.528 -7.004 1 92.77 554 LYS A O 1
ATOM 4270 N N . SER A 1 555 ? -11.921 11.25 -6.548 1 93.74 555 SER A N 1
ATOM 4271 C CA . SER A 1 555 ? -11.527 12.514 -7.162 1 93.74 555 SER A CA 1
ATOM 427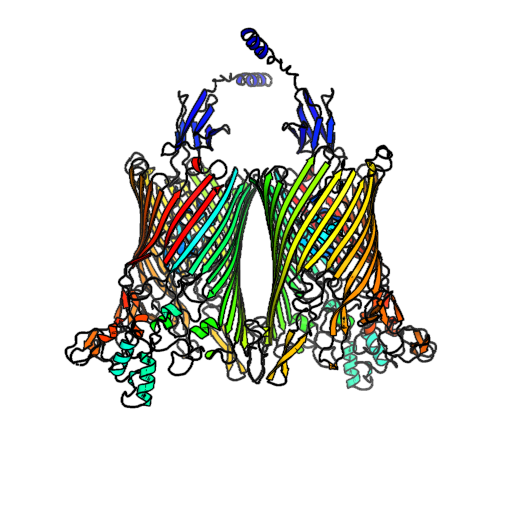2 C C . SER A 1 555 ? -10.091 12.457 -7.672 1 93.74 555 SER A C 1
ATOM 4274 O O . SER A 1 555 ? -9.285 11.663 -7.183 1 93.74 555 SER A O 1
ATOM 4276 N N . SER A 1 556 ? -9.796 13.283 -8.709 1 93.95 556 SER A N 1
ATOM 4277 C CA . SER A 1 556 ? -8.439 13.348 -9.241 1 93.95 556 SER A CA 1
ATOM 4278 C C . SER A 1 556 ? -8.151 14.714 -9.855 1 93.95 556 SER A C 1
ATOM 4280 O O . SER A 1 556 ? -9.075 15.453 -10.199 1 93.95 556 SER A O 1
ATOM 4282 N N . TYR A 1 557 ? -6.935 15.139 -9.929 1 94.83 557 TYR A N 1
ATOM 4283 C CA . TYR A 1 557 ? -6.484 16.3 -10.688 1 94.83 557 TYR A CA 1
ATOM 4284 C C . TYR A 1 557 ? -5.049 16.115 -11.168 1 94.83 557 TYR A C 1
ATOM 4286 O O . TYR A 1 557 ? -4.332 15.24 -10.677 1 94.83 557 TYR A O 1
ATOM 4294 N N . SER A 1 558 ? -4.621 16.918 -12.122 1 96.06 558 SER A N 1
ATOM 4295 C CA . SER A 1 558 ? -3.286 16.822 -12.703 1 96.06 558 SER A CA 1
ATOM 4296 C C . SER A 1 558 ? -2.708 18.204 -12.992 1 96.06 558 SER A C 1
ATOM 4298 O O . SER A 1 558 ? -3.453 19.156 -13.232 1 96.06 558 SER A O 1
ATOM 4300 N N . LEU A 1 559 ? -1.408 18.288 -12.881 1 96.22 559 LEU A N 1
ATOM 4301 C CA . LEU A 1 559 ? -0.617 19.466 -13.22 1 96.22 559 LEU A CA 1
ATOM 4302 C C . LEU A 1 559 ? 0.471 19.118 -14.231 1 96.22 559 LEU A C 1
ATOM 4304 O O . LEU A 1 559 ? 1.199 18.139 -14.053 1 96.22 559 LEU A O 1
ATOM 4308 N N . HIS A 1 560 ? 0.543 19.905 -15.314 1 96.64 560 HIS A N 1
ATOM 4309 C CA . HIS A 1 560 ? 1.567 19.792 -16.346 1 96.64 560 HIS A CA 1
ATOM 4310 C C . HIS A 1 560 ? 2.413 21.058 -16.424 1 96.64 560 HIS A C 1
ATOM 4312 O O . HIS A 1 560 ? 1.88 22.158 -16.587 1 96.64 560 HIS A O 1
ATOM 4318 N N . SER A 1 561 ? 3.781 20.936 -16.361 1 96.9 561 SER A N 1
ATOM 4319 C CA . SER A 1 561 ? 4.63 22.118 -16.258 1 96.9 561 SER A CA 1
ATOM 4320 C C . SER A 1 561 ? 5.841 22.01 -17.178 1 96.9 561 SER A C 1
ATOM 4322 O O . SER A 1 561 ? 6.404 20.926 -17.349 1 96.9 561 SER A O 1
ATOM 4324 N N . LEU A 1 562 ? 6.212 23.099 -17.791 1 97.3 562 LEU A N 1
ATOM 4325 C CA . LEU A 1 562 ? 7.473 23.342 -18.484 1 97.3 562 LEU A CA 1
ATOM 4326 C C . LEU A 1 562 ? 8.215 24.522 -17.865 1 97.3 562 LEU A C 1
ATOM 4328 O O . LEU A 1 562 ? 7.611 25.556 -17.571 1 97.3 562 LEU A O 1
ATOM 4332 N N . PHE A 1 563 ? 9.523 24.33 -17.606 1 95.33 563 PHE A N 1
ATOM 4333 C CA . PHE A 1 563 ? 10.21 25.45 -16.974 1 95.33 563 PHE A CA 1
ATOM 4334 C C . PHE A 1 563 ? 11.678 25.483 -17.379 1 95.33 563 PHE A C 1
ATOM 4336 O O . PHE A 1 563 ? 12.199 24.509 -17.926 1 95.33 563 PHE A O 1
ATOM 4343 N N . ALA A 1 564 ? 12.332 26.591 -17.16 1 96.23 564 ALA A N 1
ATOM 4344 C CA . ALA A 1 564 ? 13.753 26.829 -17.402 1 96.23 564 ALA A CA 1
ATOM 4345 C C . ALA A 1 564 ? 14.359 27.696 -16.301 1 96.23 564 ALA A C 1
ATOM 4347 O O . ALA A 1 564 ? 13.713 28.623 -15.807 1 96.23 564 ALA A O 1
ATOM 4348 N N . ILE A 1 565 ? 15.544 27.368 -15.87 1 94.67 565 ILE A N 1
ATOM 4349 C CA . ILE A 1 565 ? 16.294 28.111 -14.863 1 94.67 565 ILE A CA 1
ATOM 4350 C C . ILE A 1 565 ? 17.714 28.369 -15.363 1 94.67 565 ILE A C 1
ATOM 4352 O O . ILE A 1 565 ? 18.332 27.494 -15.974 1 94.67 565 ILE A O 1
ATOM 4356 N N . ALA A 1 566 ? 18.187 29.513 -15.127 1 94.23 566 ALA A N 1
ATOM 4357 C CA . ALA A 1 566 ? 19.558 29.866 -15.489 1 94.23 566 ALA A CA 1
ATOM 4358 C C . ALA A 1 566 ? 20.262 30.581 -14.339 1 94.23 566 ALA A C 1
ATOM 4360 O O . ALA A 1 566 ? 19.698 31.493 -13.729 1 94.23 566 ALA A O 1
ATOM 4361 N N . ASN A 1 567 ? 21.379 30.116 -13.956 1 92.6 567 ASN A N 1
ATOM 4362 C CA . ASN A 1 567 ? 22.274 30.734 -12.983 1 92.6 567 ASN A CA 1
ATOM 4363 C C . ASN A 1 567 ? 23.58 31.186 -13.63 1 92.6 567 ASN A C 1
ATOM 4365 O O . ASN A 1 567 ? 24.241 30.404 -14.316 1 92.6 567 ASN A O 1
ATOM 4369 N N . TYR A 1 568 ? 23.883 32.445 -13.469 1 94.82 568 TYR A N 1
ATOM 4370 C CA . TYR A 1 568 ? 25.107 33.016 -14.018 1 94.82 568 TYR A CA 1
ATOM 4371 C C . TYR A 1 568 ? 25.934 33.687 -12.928 1 94.82 568 TYR A C 1
ATOM 4373 O O . TYR A 1 568 ? 25.39 34.384 -12.068 1 94.82 568 TYR A O 1
ATOM 4381 N N . SER A 1 569 ? 27.185 33.372 -12.908 1 94.64 569 SER A N 1
ATOM 4382 C CA . SER A 1 569 ? 28.102 33.996 -11.961 1 94.64 569 SER A CA 1
ATOM 4383 C C . SER A 1 569 ? 29.328 34.562 -12.669 1 94.64 569 SER A C 1
ATOM 4385 O O . SER A 1 569 ? 29.874 33.932 -13.577 1 94.64 569 SER A O 1
ATOM 4387 N N . PHE A 1 570 ? 29.71 35.811 -12.281 1 95.46 570 PHE A N 1
ATOM 4388 C CA . PHE A 1 570 ? 30.941 36.439 -12.748 1 95.46 570 PHE A CA 1
ATOM 4389 C C . PHE A 1 570 ? 31.923 36.625 -11.597 1 95.46 570 PHE A C 1
ATOM 4391 O O . PHE A 1 570 ? 31.642 37.357 -10.646 1 95.46 570 PHE A O 1
ATOM 4398 N N . GLN A 1 571 ? 33.085 35.899 -11.618 1 91.39 571 GLN A N 1
ATOM 4399 C CA . GLN A 1 571 ? 34.169 35.941 -10.643 1 91.39 571 GLN A CA 1
ATOM 4400 C C . GLN A 1 571 ? 33.671 35.564 -9.25 1 91.39 571 GLN A C 1
ATOM 4402 O O . GLN A 1 571 ? 34.171 36.077 -8.247 1 91.39 571 GLN A O 1
ATOM 4407 N N . ASP A 1 572 ? 32.51 34.887 -9.175 1 87.48 572 ASP A N 1
ATOM 4408 C CA . ASP A 1 572 ? 31.881 34.497 -7.918 1 87.48 572 ASP A CA 1
ATOM 4409 C C . ASP A 1 572 ? 31.532 35.721 -7.075 1 87.48 572 ASP A C 1
ATOM 4411 O O . ASP A 1 572 ? 31.496 35.645 -5.845 1 87.48 572 ASP A O 1
ATOM 4415 N N . LYS A 1 573 ? 31.472 36.876 -7.762 1 91.11 573 LYS A N 1
ATOM 4416 C CA . LYS A 1 573 ? 31.181 38.156 -7.123 1 91.11 573 LYS A CA 1
ATOM 4417 C C . LYS A 1 573 ? 29.773 38.635 -7.466 1 91.11 573 LYS A C 1
ATOM 4419 O O . LYS A 1 573 ? 29.031 39.078 -6.587 1 91.11 573 LYS A O 1
ATOM 4424 N N . TYR A 1 574 ? 29.446 38.561 -8.708 1 95.76 574 TYR A N 1
ATOM 4425 C CA . TYR A 1 574 ? 28.135 38.941 -9.223 1 95.76 574 TYR A CA 1
ATOM 4426 C C . TYR A 1 574 ? 27.353 37.716 -9.681 1 95.76 574 TYR A C 1
ATOM 4428 O O . TYR A 1 574 ? 27.765 37.022 -10.614 1 95.76 574 TYR A O 1
ATOM 4436 N N . ASN A 1 575 ? 26.28 37.472 -8.989 1 94.86 575 ASN A N 1
ATOM 4437 C CA . ASN A 1 575 ? 25.472 36.296 -9.295 1 94.86 575 ASN A CA 1
ATOM 4438 C C . ASN A 1 575 ? 24.07 36.684 -9.755 1 94.86 575 ASN A C 1
ATOM 4440 O O . ASN A 1 575 ? 23.478 37.628 -9.229 1 94.86 575 ASN A O 1
ATOM 4444 N N . PHE A 1 576 ? 23.575 35.987 -10.8 1 95.45 576 PHE A N 1
ATOM 4445 C CA . PHE A 1 576 ? 22.249 36.215 -11.363 1 95.45 576 PHE A CA 1
ATOM 4446 C C . PHE A 1 576 ? 21.498 34.899 -11.53 1 95.45 576 PHE A C 1
ATOM 4448 O O . PHE A 1 576 ? 22.089 33.885 -11.906 1 95.45 576 PHE A O 1
ATOM 4455 N N . LYS A 1 577 ? 20.188 34.941 -11.101 1 91.51 577 LYS A N 1
ATOM 4456 C CA . LYS A 1 577 ? 19.311 33.786 -11.275 1 91.51 577 LYS A CA 1
ATOM 4457 C C . LYS A 1 577 ? 18.003 34.186 -11.951 1 91.51 577 LYS A C 1
ATOM 4459 O O . LYS A 1 577 ? 17.382 35.182 -11.574 1 91.51 577 LYS A O 1
ATOM 4464 N N . ALA A 1 578 ? 17.701 33.459 -12.982 1 94.93 578 ALA A N 1
ATOM 4465 C CA . ALA A 1 578 ? 16.435 33.677 -13.678 1 94.93 578 ALA A CA 1
ATOM 4466 C C . ALA A 1 578 ? 15.679 32.364 -13.864 1 94.93 578 ALA A C 1
ATOM 4468 O O . ALA A 1 578 ? 16.286 31.322 -14.122 1 94.93 578 ALA A O 1
ATOM 4469 N N . SER A 1 579 ? 14.362 32.462 -13.714 1 93.95 579 SER A N 1
ATOM 4470 C CA . SER A 1 579 ? 13.532 31.284 -13.946 1 93.95 579 SER A CA 1
ATOM 4471 C C . SER A 1 579 ? 12.208 31.661 -14.602 1 93.95 579 SER A C 1
ATOM 4473 O O . SER A 1 579 ? 11.694 32.761 -14.388 1 93.95 579 SER A O 1
ATOM 4475 N N . ILE A 1 580 ? 11.705 30.794 -15.444 1 96.14 580 ILE A N 1
ATOM 4476 C CA . ILE A 1 580 ? 10.396 30.909 -16.078 1 96.14 580 ILE A CA 1
ATOM 4477 C C . ILE A 1 580 ? 9.708 29.545 -16.092 1 96.14 580 ILE A C 1
ATOM 4479 O O . ILE A 1 580 ? 10.361 28.516 -16.278 1 96.14 580 ILE A O 1
ATOM 4483 N N . ARG A 1 581 ? 8.418 29.551 -15.795 1 95.96 581 ARG A N 1
ATOM 4484 C CA . ARG A 1 581 ? 7.66 28.307 -15.707 1 95.96 581 ARG A CA 1
ATOM 4485 C C . ARG A 1 581 ? 6.238 28.496 -16.224 1 95.96 581 ARG A C 1
ATOM 4487 O O . ARG A 1 581 ? 5.606 29.521 -15.96 1 95.96 581 ARG A O 1
ATOM 4494 N N . ARG A 1 582 ? 5.794 27.553 -17.011 1 96.88 582 ARG A N 1
ATOM 4495 C CA . ARG A 1 582 ? 4.41 27.478 -17.468 1 96.88 582 ARG A CA 1
ATOM 4496 C C . ARG A 1 582 ? 3.693 26.282 -16.85 1 96.88 582 ARG A C 1
ATOM 4498 O O . ARG A 1 582 ? 4.102 25.136 -17.048 1 96.88 582 ARG A O 1
ATOM 4505 N N . ASP A 1 583 ? 2.599 26.58 -16.124 1 96.63 583 ASP A N 1
ATOM 4506 C CA . ASP A 1 583 ? 1.818 25.532 -15.473 1 96.63 583 ASP A CA 1
ATOM 4507 C C . ASP A 1 583 ? 0.445 25.385 -16.127 1 96.63 583 ASP A C 1
ATOM 4509 O O . ASP A 1 583 ? -0.173 26.378 -16.516 1 96.63 583 ASP A O 1
ATOM 4513 N N . GLY A 1 584 ? 0.042 24.104 -16.322 1 96.62 584 GLY A N 1
ATOM 4514 C CA . GLY A 1 584 ? -1.322 23.752 -16.683 1 96.62 584 GLY A CA 1
ATOM 4515 C C . GLY A 1 584 ? -2.007 22.878 -15.649 1 96.62 584 GLY A C 1
ATOM 4516 O O . GLY A 1 584 ? -1.469 21.842 -15.25 1 96.62 584 GLY A O 1
ATOM 4517 N N . SER A 1 585 ? -3.248 23.334 -15.174 1 95.61 585 SER A N 1
ATOM 4518 C CA . SER A 1 585 ? -3.973 22.602 -14.141 1 95.61 585 SER A CA 1
ATOM 4519 C C . SER A 1 585 ? -5.351 22.173 -14.631 1 95.61 585 SER A C 1
ATOM 4521 O O . SER A 1 585 ? -6.033 22.93 -15.325 1 95.61 585 SER A O 1
ATOM 4523 N N . SER A 1 586 ? -5.767 20.971 -14.293 1 94.34 586 SER A N 1
ATOM 4524 C CA . SER A 1 586 ? -7.088 20.468 -14.657 1 94.34 586 SER A CA 1
ATOM 4525 C C . SER A 1 586 ? -8.178 21.11 -13.804 1 94.34 586 SER A C 1
ATOM 4527 O O . SER A 1 586 ? -9.368 20.929 -14.07 1 94.34 586 SER A O 1
ATOM 4529 N N . ARG A 1 587 ? -7.883 21.875 -12.815 1 92.37 587 ARG A N 1
ATOM 4530 C CA . ARG A 1 587 ? -8.844 22.489 -11.905 1 92.37 587 ARG A CA 1
ATOM 4531 C C . ARG A 1 587 ? -9.486 23.72 -12.536 1 92.37 587 ARG A C 1
ATOM 4533 O O . ARG A 1 587 ? -10.551 24.164 -12.1 1 92.37 587 ARG A O 1
ATOM 4540 N N . PHE A 1 588 ? -8.765 24.235 -13.476 1 93.63 588 PHE A N 1
ATOM 4541 C CA . PHE A 1 588 ? -9.253 25.449 -14.119 1 93.63 588 PHE A CA 1
ATOM 4542 C C . PHE A 1 588 ? -9.902 25.128 -15.46 1 93.63 588 PHE A C 1
ATOM 4544 O O . PHE A 1 588 ? -9.629 24.081 -16.053 1 93.63 588 PHE A O 1
ATOM 4551 N N . GLY A 1 589 ? -10.779 26.056 -15.817 1 89.76 589 GLY A N 1
ATOM 4552 C CA . GLY A 1 589 ? -11.449 25.896 -17.098 1 89.76 589 GLY A CA 1
ATOM 4553 C C . GLY A 1 589 ? -10.53 26.12 -18.284 1 89.76 589 GLY A C 1
ATOM 4554 O O . GLY A 1 589 ? -9.373 26.509 -18.114 1 89.76 589 GLY A O 1
ATOM 4555 N N . GLU A 1 590 ? -11.044 25.911 -19.427 1 85.88 590 GLU A N 1
ATOM 4556 C CA . GLU A 1 590 ? -10.263 25.925 -20.66 1 85.88 590 GLU A CA 1
ATOM 4557 C C . GLU A 1 590 ? -9.661 27.304 -20.916 1 85.88 590 GLU A C 1
ATOM 4559 O O . GLU A 1 590 ? -8.579 27.416 -21.497 1 85.88 590 GLU A O 1
ATOM 4564 N N . ASN A 1 591 ? -10.255 28.375 -20.421 1 86.88 591 ASN A N 1
ATOM 4565 C CA . ASN A 1 591 ? -9.804 29.733 -20.703 1 86.88 591 ASN A CA 1
ATOM 4566 C C . ASN A 1 591 ? -8.574 30.099 -19.876 1 86.88 591 ASN A C 1
ATOM 4568 O O . ASN A 1 591 ? -7.828 31.012 -20.235 1 86.88 591 ASN A O 1
ATOM 4572 N N . ASN A 1 592 ? -8.418 29.572 -18.718 1 92.5 592 ASN A N 1
ATOM 4573 C CA . ASN A 1 592 ? -7.349 29.95 -17.8 1 92.5 592 ASN A CA 1
ATOM 4574 C C . ASN A 1 592 ? -6.599 28.728 -17.279 1 92.5 592 ASN A C 1
ATOM 4576 O O . ASN A 1 592 ? -6.109 28.73 -16.148 1 92.5 592 ASN A O 1
ATOM 4580 N N . ARG A 1 593 ? -6.577 27.684 -18.093 1 93.09 593 ARG A N 1
ATOM 4581 C CA . ARG A 1 593 ? -5.967 26.421 -17.692 1 93.09 593 ARG A CA 1
ATOM 4582 C C . ARG A 1 593 ? -4.459 26.57 -17.523 1 93.09 593 ARG A C 1
ATOM 4584 O O . ARG A 1 593 ? -3.851 25.887 -16.696 1 93.09 593 ARG A O 1
ATOM 4591 N N . PHE A 1 594 ? -3.811 27.504 -18.27 1 95.34 594 PHE A N 1
ATOM 4592 C CA . PHE A 1 594 ? -2.362 27.665 -18.263 1 95.34 594 PHE A CA 1
ATOM 4593 C C . PHE A 1 594 ? -1.974 29.048 -17.754 1 95.34 594 PHE A C 1
ATOM 4595 O O . PHE A 1 594 ? -2.685 30.026 -17.995 1 95.34 594 PHE A O 1
ATOM 4602 N N . ALA A 1 595 ? -0.847 29.162 -17.022 1 94.9 595 ALA A N 1
ATOM 4603 C CA . ALA A 1 595 ? -0.278 30.425 -16.558 1 94.9 595 ALA A CA 1
ATOM 4604 C C . ALA A 1 595 ? 1.247 30.383 -16.59 1 94.9 595 ALA A C 1
ATOM 4606 O O . ALA A 1 595 ? 1.847 29.307 -16.524 1 94.9 595 ALA A O 1
ATOM 4607 N N . ILE A 1 596 ? 1.837 31.537 -16.663 1 95.84 596 ILE A N 1
ATOM 4608 C CA . ILE A 1 596 ? 3.289 31.67 -16.692 1 95.84 596 ILE A CA 1
ATOM 4609 C C . ILE A 1 596 ? 3.766 32.397 -15.437 1 95.84 596 ILE A C 1
ATOM 4611 O O . ILE A 1 596 ? 3.199 33.423 -15.053 1 95.84 596 ILE A O 1
ATOM 4615 N N . PHE A 1 597 ? 4.722 31.951 -14.798 1 95.67 597 PHE A N 1
ATOM 4616 C CA . PHE A 1 597 ? 5.365 32.537 -13.628 1 95.67 597 PHE A CA 1
ATOM 4617 C C . PHE A 1 597 ? 6.862 32.704 -13.86 1 95.67 597 PHE A C 1
ATOM 4619 O O . PHE A 1 597 ? 7.478 31.908 -14.572 1 95.67 597 PHE A O 1
ATOM 4626 N N . TRP A 1 598 ? 7.45 33.732 -13.238 1 95.69 598 TRP A N 1
ATOM 4627 C CA . TRP A 1 598 ? 8.866 34.007 -13.461 1 95.69 598 TRP A CA 1
ATOM 4628 C C . TRP A 1 598 ? 9.496 34.653 -12.232 1 95.69 598 TRP A C 1
ATOM 4630 O O . TRP A 1 598 ? 8.788 35.139 -11.347 1 95.69 598 TRP A O 1
ATOM 4640 N N . SER A 1 599 ? 10.589 34.877 -11.979 1 95.69 599 SER A N 1
ATOM 4641 C CA . SER A 1 599 ? 11.32 35.523 -10.893 1 95.69 599 SER A CA 1
ATOM 4642 C C . SER A 1 599 ? 12.709 35.96 -11.346 1 95.69 599 SER A C 1
ATOM 4644 O O . SER A 1 599 ? 13.296 35.352 -12.243 1 95.69 599 SER A O 1
ATOM 4646 N N . LEU A 1 600 ? 13.404 36.854 -10.974 1 96.53 600 LEU A N 1
ATOM 4647 C CA . LEU A 1 600 ? 14.758 37.374 -11.134 1 96.53 600 LEU A CA 1
ATOM 4648 C C . LEU A 1 600 ? 15.422 37.587 -9.778 1 96.53 600 LEU A C 1
ATOM 4650 O O . LEU A 1 600 ? 14.778 38.044 -8.831 1 96.53 600 LEU A O 1
ATOM 4654 N N . GLY A 1 601 ? 16.613 37.104 -9.647 1 95.6 601 GLY A N 1
ATOM 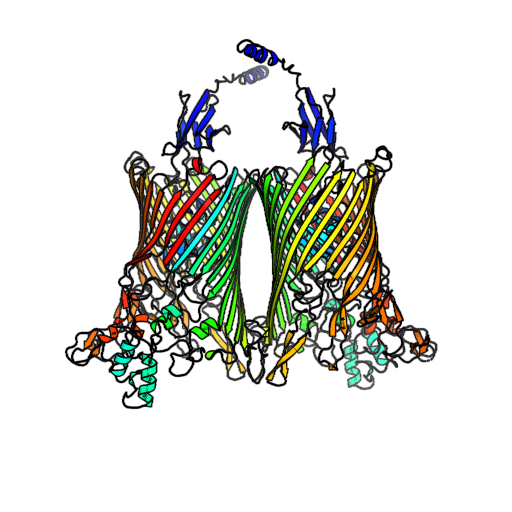4655 C CA . GLY A 1 601 ? 17.4 37.29 -8.438 1 95.6 601 GLY A CA 1
ATOM 4656 C C . GLY A 1 601 ? 18.835 37.693 -8.717 1 95.6 601 GLY A C 1
ATOM 4657 O O . GLY A 1 601 ? 19.402 37.318 -9.745 1 95.6 601 GLY A O 1
ATOM 4658 N N . ALA A 1 602 ? 19.429 38.441 -7.83 1 96.22 602 ALA A N 1
ATOM 4659 C CA . ALA A 1 602 ? 20.824 38.862 -7.921 1 96.22 602 ALA A CA 1
ATOM 4660 C C . ALA A 1 602 ? 21.473 38.913 -6.541 1 96.22 602 ALA A C 1
ATOM 4662 O O . ALA A 1 602 ? 20.803 39.189 -5.543 1 96.22 602 ALA A O 1
ATOM 4663 N N . SER A 1 603 ? 22.656 38.585 -6.48 1 95.64 603 SER A N 1
ATOM 4664 C CA . SER A 1 603 ? 23.443 38.749 -5.262 1 95.64 603 SER A CA 1
ATOM 4665 C C . SER A 1 603 ? 24.819 39.332 -5.567 1 95.64 603 SER A C 1
ATOM 4667 O O . SER A 1 603 ? 25.373 39.098 -6.643 1 95.64 603 SER A O 1
ATOM 4669 N N . TRP A 1 604 ? 25.345 40.188 -4.659 1 96.46 604 TRP A N 1
ATOM 4670 C CA . TRP A 1 604 ? 26.616 40.899 -4.758 1 96.46 604 TRP A CA 1
ATOM 4671 C C . TRP A 1 604 ? 27.462 40.679 -3.509 1 96.46 604 TRP A C 1
ATOM 4673 O O . TRP A 1 604 ? 27.105 41.136 -2.421 1 96.46 604 TRP A O 1
ATOM 4683 N N . SER A 1 605 ? 28.53 39.927 -3.722 1 94.51 605 SER A N 1
ATOM 4684 C CA . SER A 1 605 ? 29.457 39.708 -2.616 1 94.51 605 SER A CA 1
ATOM 4685 C C . SER A 1 605 ? 30.405 40.891 -2.448 1 94.51 605 SER A C 1
ATOM 4687 O O . SER A 1 605 ? 31.505 40.895 -3.004 1 94.51 605 SER A O 1
ATOM 4689 N N . LEU A 1 606 ? 30.15 41.727 -1.595 1 94.06 606 LEU A N 1
ATOM 4690 C CA . LEU A 1 606 ? 30.893 42.969 -1.408 1 94.06 606 LEU A CA 1
ATOM 4691 C C . LEU A 1 606 ? 32.279 42.692 -0.836 1 94.06 606 LEU A C 1
ATOM 4693 O O . LEU A 1 606 ? 33.229 43.426 -1.115 1 94.06 606 LEU A O 1
ATOM 4697 N N . LYS A 1 607 ? 32.384 41.703 -0.043 1 90.1 607 LYS A N 1
ATOM 4698 C CA . LYS A 1 607 ? 33.661 41.363 0.579 1 90.1 607 LYS A CA 1
ATOM 4699 C C . LYS A 1 607 ? 34.719 41.048 -0.475 1 90.1 607 LYS A C 1
ATOM 4701 O O . LYS A 1 607 ? 35.916 41.2 -0.226 1 90.1 607 LYS A O 1
ATOM 4706 N N . LYS A 1 608 ? 34.3 40.631 -1.614 1 89.25 608 LYS A N 1
ATOM 4707 C CA . LYS A 1 608 ? 35.231 40.233 -2.665 1 89.25 608 LYS A CA 1
ATOM 4708 C C . LYS A 1 608 ? 35.647 41.432 -3.514 1 89.25 608 LYS A C 1
ATOM 4710 O O . LYS A 1 608 ? 36.481 41.303 -4.413 1 89.25 608 LYS A O 1
ATOM 4715 N N . GLU A 1 609 ? 35.162 42.637 -3.243 1 93.59 609 GLU A N 1
ATOM 4716 C CA . GLU A 1 609 ? 35.559 43.857 -3.941 1 93.59 609 GLU A CA 1
ATOM 4717 C C . GLU A 1 609 ? 36.887 44.388 -3.41 1 93.59 609 GLU A C 1
ATOM 4719 O O . GLU A 1 609 ? 37.181 44.263 -2.219 1 93.59 609 GLU A O 1
ATOM 4724 N N . ALA A 1 610 ? 37.595 45.295 -4.329 1 90.42 610 ALA A N 1
ATOM 4725 C CA . ALA A 1 610 ? 38.911 45.838 -4 1 90.42 610 ALA A CA 1
ATOM 4726 C C . ALA A 1 610 ? 38.83 46.79 -2.81 1 90.42 610 ALA A C 1
ATOM 4728 O O . ALA A 1 610 ? 39.749 46.847 -1.99 1 90.42 610 ALA A O 1
ATOM 4729 N N . PHE A 1 611 ? 37.779 47.737 -3.331 1 91.58 611 PHE A N 1
ATOM 4730 C CA . PHE A 1 611 ? 37.662 48.763 -2.301 1 91.58 611 PHE A CA 1
ATOM 4731 C C . PHE A 1 611 ? 37.359 48.136 -0.945 1 91.58 611 PHE A C 1
ATOM 4733 O O . PHE A 1 611 ? 37.517 48.783 0.092 1 91.58 611 PHE A O 1
ATOM 4740 N N . LEU A 1 612 ? 36.957 46.437 -0.156 1 91.21 612 LEU A N 1
ATOM 4741 C CA . LEU A 1 612 ? 36.546 45.84 1.111 1 91.21 612 LEU A CA 1
ATOM 4742 C C . LEU A 1 612 ? 37.299 44.539 1.368 1 91.21 612 LEU A C 1
ATOM 4744 O O . LEU A 1 612 ? 37.243 43.992 2.471 1 91.21 612 LEU A O 1
ATOM 4748 N N . GLU A 1 613 ? 37.929 43.99 0.494 1 85.14 613 GLU A N 1
ATOM 4749 C CA . GLU A 1 613 ? 38.585 42.688 0.567 1 85.14 613 GLU A CA 1
ATOM 4750 C C . GLU A 1 613 ? 39.537 42.615 1.757 1 85.14 613 GLU A C 1
ATOM 4752 O O . GLU A 1 613 ? 39.671 41.565 2.388 1 85.14 613 GLU A O 1
ATOM 4757 N N . ASN A 1 614 ? 40.173 43.774 2.199 1 84.6 614 ASN A N 1
ATOM 4758 C CA . ASN A 1 614 ? 41.179 43.744 3.256 1 84.6 614 ASN A CA 1
ATOM 4759 C C . ASN A 1 614 ? 40.595 44.175 4.598 1 84.6 614 ASN A C 1
ATOM 4761 O O . ASN A 1 614 ? 41.315 44.26 5.595 1 84.6 614 ASN A O 1
ATOM 4765 N N . SER A 1 615 ? 39.335 44.37 4.644 1 86.16 615 SER A N 1
ATOM 4766 C CA . SER A 1 615 ? 38.746 44.81 5.904 1 86.16 615 SER A CA 1
ATOM 4767 C C . SER A 1 615 ? 38.76 43.691 6.941 1 86.16 615 SER A C 1
ATOM 4769 O O . SER A 1 615 ? 38.439 42.543 6.628 1 86.16 615 SER A O 1
ATOM 4771 N N . GLN A 1 616 ? 39.094 43.885 8.19 1 85.45 616 GLN A N 1
ATOM 4772 C CA . GLN A 1 616 ? 39.121 42.908 9.273 1 85.45 616 GLN A CA 1
ATOM 4773 C C . GLN A 1 616 ? 37.779 42.853 9.998 1 85.45 616 GLN A C 1
ATOM 4775 O O . GLN A 1 616 ? 37.499 41.897 10.724 1 85.45 616 GLN A O 1
ATOM 4780 N N . LEU A 1 617 ? 36.939 43.766 9.823 1 89.86 617 LEU A N 1
ATOM 4781 C CA . LEU A 1 617 ? 35.637 43.827 10.478 1 89.86 617 LEU A CA 1
ATOM 4782 C C . LEU A 1 617 ? 34.652 42.866 9.82 1 89.86 617 LEU A C 1
ATOM 4784 O O . LEU A 1 617 ? 33.868 42.208 10.507 1 89.86 617 LEU A O 1
ATOM 4788 N N . PHE A 1 618 ? 34.642 42.819 8.47 1 92.18 618 PHE A N 1
ATOM 4789 C CA . PHE A 1 618 ? 33.7 41.997 7.719 1 92.18 618 PHE A CA 1
ATOM 4790 C C . PHE A 1 618 ? 34.385 40.748 7.177 1 92.18 618 PHE A C 1
ATOM 4792 O O . PHE A 1 618 ? 35.388 40.842 6.467 1 92.18 618 PHE A O 1
ATOM 4799 N N . ASP A 1 619 ? 33.857 39.615 7.59 1 88.59 619 ASP A N 1
ATOM 4800 C CA . ASP A 1 619 ? 34.31 38.363 6.992 1 88.59 619 ASP A CA 1
ATOM 4801 C C . ASP A 1 619 ? 33.473 38.005 5.767 1 88.59 619 ASP A C 1
ATOM 4803 O O . ASP A 1 619 ? 33.963 37.355 4.841 1 88.59 619 ASP A O 1
ATOM 4807 N N . GLU A 1 620 ? 32.254 38.411 5.861 1 89.85 620 GLU A N 1
ATOM 4808 C CA . GLU A 1 620 ? 31.325 38.276 4.743 1 89.85 620 GLU A CA 1
ATOM 4809 C C . GLU A 1 620 ? 30.298 39.405 4.739 1 89.85 620 GLU A C 1
ATOM 4811 O O . GLU A 1 620 ? 29.823 39.824 5.796 1 89.85 620 GLU A O 1
ATOM 4816 N N . LEU A 1 621 ? 30.054 39.934 3.629 1 93.62 621 LEU A N 1
ATOM 4817 C CA . LEU A 1 621 ? 28.989 40.902 3.392 1 93.62 621 LEU A CA 1
ATOM 4818 C C . LEU A 1 621 ? 28.39 40.721 2.001 1 93.62 621 LEU A C 1
ATOM 4820 O O . LEU A 1 621 ? 29.066 40.949 0.995 1 93.62 621 LEU A O 1
ATOM 4824 N N . LYS A 1 622 ? 27.254 40.274 1.981 1 94.49 622 LYS A N 1
ATOM 4825 C CA . LYS A 1 622 ? 26.575 39.967 0.726 1 94.49 622 LYS A CA 1
ATOM 4826 C C . LYS A 1 622 ? 25.212 40.65 0.656 1 94.49 622 LYS A C 1
ATOM 4828 O O . LYS A 1 622 ? 24.429 40.583 1.606 1 94.49 622 LYS A O 1
ATOM 4833 N N . LEU A 1 623 ? 24.972 41.327 -0.419 1 96.27 623 LEU A N 1
ATOM 4834 C CA . LEU A 1 623 ? 23.662 41.904 -0.703 1 96.27 623 LEU A CA 1
ATOM 4835 C C . LEU A 1 623 ? 22.881 41.026 -1.675 1 96.27 623 LEU A C 1
ATOM 4837 O O . LEU A 1 623 ? 23.448 40.501 -2.637 1 96.27 623 LEU A O 1
ATOM 4841 N N . ARG A 1 624 ? 21.619 40.788 -1.367 1 95.83 624 ARG A N 1
ATOM 4842 C CA . ARG A 1 624 ? 20.748 39.992 -2.226 1 95.83 624 ARG A CA 1
ATOM 4843 C C . ARG A 1 624 ? 19.462 40.745 -2.55 1 95.83 624 ARG A C 1
ATOM 4845 O O . ARG A 1 624 ? 18.933 41.472 -1.707 1 95.83 624 ARG A O 1
ATOM 4852 N N . ALA A 1 625 ? 18.927 40.528 -3.728 1 96.43 625 ALA A N 1
ATOM 4853 C CA . ALA A 1 625 ? 17.639 41.064 -4.159 1 96.43 625 ALA A CA 1
ATOM 4854 C C . ALA A 1 625 ? 16.928 40.092 -5.098 1 96.43 625 ALA A C 1
ATOM 4856 O O . ALA A 1 625 ? 17.567 39.441 -5.927 1 96.43 625 ALA A O 1
ATOM 4857 N N . SER A 1 626 ? 15.653 39.945 -4.917 1 96.06 626 SER A N 1
ATOM 4858 C CA . SER A 1 626 ? 14.87 39.079 -5.792 1 96.06 626 SER A CA 1
ATOM 4859 C C . SER A 1 626 ? 13.473 39.646 -6.025 1 96.06 626 SER A C 1
ATOM 4861 O O . SER A 1 626 ? 12.942 40.368 -5.179 1 96.06 626 SER A O 1
ATOM 4863 N N . TYR A 1 627 ? 12.884 39.31 -7.153 1 96.6 627 TYR A N 1
ATOM 4864 C CA . TYR A 1 627 ? 11.523 39.67 -7.537 1 96.6 627 TYR A CA 1
ATOM 4865 C C . TYR A 1 627 ? 10.935 38.637 -8.491 1 96.6 627 TYR A C 1
ATOM 4867 O O . TYR A 1 627 ? 11.631 38.13 -9.373 1 96.6 627 TYR A O 1
ATOM 4875 N N . GLY A 1 628 ? 9.693 38.328 -8.282 1 96.05 628 GLY A N 1
ATOM 4876 C CA . GLY A 1 628 ? 9.062 37.376 -9.182 1 96.05 628 GLY A CA 1
ATOM 4877 C C . GLY A 1 628 ? 7.606 37.112 -8.846 1 96.05 628 GLY A C 1
ATOM 4878 O O . GLY A 1 628 ? 7.048 37.74 -7.944 1 96.05 628 GLY A O 1
ATOM 4879 N N . THR A 1 629 ? 6.989 36.232 -9.676 1 95.66 629 THR A N 1
ATOM 4880 C CA . THR A 1 629 ? 5.588 35.857 -9.517 1 95.66 629 THR A CA 1
ATOM 4881 C C . THR A 1 629 ? 5.455 34.36 -9.255 1 95.66 629 THR A C 1
ATOM 4883 O O . THR A 1 629 ? 6.198 33.557 -9.823 1 95.66 629 THR A O 1
ATOM 4886 N N . VAL A 1 630 ? 4.554 34.024 -8.362 1 93.39 630 VAL A N 1
ATOM 4887 C CA . VAL A 1 630 ? 4.239 32.634 -8.045 1 93.39 630 VAL A CA 1
ATOM 4888 C C . VAL A 1 630 ? 2.725 32.442 -8.012 1 93.39 630 VAL A C 1
ATOM 4890 O O . VAL A 1 630 ? 1.991 33.322 -7.555 1 93.39 630 VAL A O 1
ATOM 4893 N N . GLY A 1 631 ? 2.292 31.301 -8.471 1 90.7 631 GLY A N 1
ATOM 4894 C CA . GLY A 1 631 ? 0.863 31.04 -8.529 1 90.7 631 GLY A CA 1
ATOM 4895 C C . GLY A 1 631 ? 0.363 30.193 -7.373 1 90.7 631 GLY A C 1
ATOM 4896 O O . GLY A 1 631 ? 1.159 29.601 -6.642 1 90.7 631 GLY A O 1
ATOM 4897 N N . ASN A 1 632 ? -0.987 30.14 -7.149 1 91.03 632 ASN A N 1
ATOM 4898 C CA . ASN A 1 632 ? -1.68 29.298 -6.18 1 91.03 632 ASN A CA 1
ATOM 4899 C C . ASN A 1 632 ? -2.973 28.727 -6.757 1 91.03 632 ASN A C 1
ATOM 4901 O O . ASN A 1 632 ? -3.771 29.458 -7.345 1 91.03 632 ASN A O 1
ATOM 4905 N N . GLN A 1 633 ? -3.113 27.398 -6.581 1 88.98 633 GLN A N 1
ATOM 4906 C CA . GLN A 1 633 ? -4.327 26.749 -7.065 1 88.98 633 GLN A CA 1
ATOM 4907 C C . GLN A 1 633 ? -5.048 26.019 -5.935 1 88.98 633 GLN A C 1
ATOM 4909 O O . GLN A 1 633 ? -6.083 25.387 -6.158 1 88.98 633 GLN A O 1
ATOM 4914 N N . SER A 1 634 ? -4.529 25.816 -4.721 1 80.19 634 SER A N 1
ATOM 4915 C CA . SER A 1 634 ? -5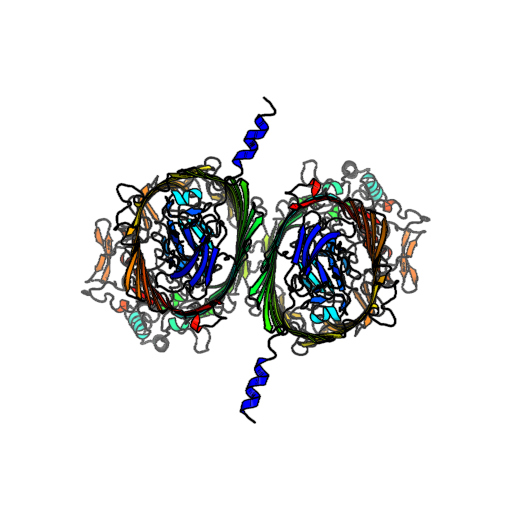.011 24.967 -3.637 1 80.19 634 SER A CA 1
ATOM 4916 C C . SER A 1 634 ? -6.294 25.523 -3.028 1 80.19 634 SER A C 1
ATOM 4918 O O . SER A 1 634 ? -6.958 24.846 -2.24 1 80.19 634 SER A O 1
ATOM 4920 N N . GLY A 1 635 ? -6.952 26.395 -3.443 1 73.51 635 GLY A N 1
ATOM 4921 C CA . GLY A 1 635 ? -8.095 27.02 -2.797 1 73.51 635 GLY A CA 1
ATOM 4922 C C . GLY A 1 635 ? -9.408 26.735 -3.501 1 73.51 635 GLY A C 1
ATOM 4923 O O . GLY A 1 635 ? -10.478 27.08 -2.995 1 73.51 635 GLY A O 1
ATOM 4924 N N . ILE A 1 636 ? -9.253 25.89 -4.433 1 81.42 636 ILE A N 1
ATOM 4925 C CA . ILE A 1 636 ? -10.482 25.579 -5.156 1 81.42 636 ILE A CA 1
ATOM 4926 C C . ILE A 1 636 ? -10.631 24.066 -5.293 1 81.42 636 ILE A C 1
ATOM 4928 O O . ILE A 1 636 ? -9.641 23.332 -5.26 1 81.42 636 ILE A O 1
ATOM 4932 N N . GLY A 1 637 ? -11.78 23.722 -5.36 1 87.38 637 GLY A N 1
ATOM 4933 C CA . GLY A 1 637 ? -12.039 22.311 -5.599 1 87.38 637 GLY A CA 1
ATOM 4934 C C . GLY A 1 637 ? -11.593 21.846 -6.972 1 87.38 637 GLY A C 1
ATOM 4935 O O . GLY A 1 637 ? -11.326 22.665 -7.854 1 87.38 637 GLY A O 1
ATOM 4936 N N . ASN A 1 638 ? -11.589 20.6 -7.228 1 91.68 638 ASN A N 1
ATOM 4937 C CA . ASN A 1 638 ? -11.061 20.02 -8.459 1 91.68 638 ASN A CA 1
ATOM 4938 C C . ASN A 1 638 ? -11.99 20.276 -9.642 1 91.68 638 ASN A C 1
ATOM 4940 O O . ASN A 1 638 ? -11.569 20.187 -10.797 1 91.68 638 ASN A O 1
ATOM 4944 N N . PHE A 1 639 ? -13.255 20.671 -9.304 1 91.09 639 PHE A N 1
ATOM 4945 C CA . PHE A 1 639 ? -14.217 20.845 -10.386 1 91.09 639 PHE A CA 1
ATOM 4946 C C . PHE A 1 639 ? -14.945 22.178 -10.253 1 91.09 639 PHE A C 1
ATOM 4948 O O . PHE A 1 639 ? -16.094 22.308 -10.682 1 91.09 639 PHE A O 1
ATOM 4955 N N . GLN A 1 640 ? -14.382 23.098 -9.636 1 89.09 640 GLN A N 1
ATOM 4956 C CA . GLN A 1 640 ? -15.029 24.368 -9.322 1 89.09 640 GLN A CA 1
ATOM 4957 C C . GLN A 1 640 ? -15.304 25.173 -10.588 1 89.09 640 GLN A C 1
ATOM 4959 O O . GLN A 1 640 ? -16.196 26.024 -10.608 1 89.09 640 GLN A O 1
ATOM 4964 N N . SER A 1 641 ? -14.56 24.983 -11.648 1 90.63 641 SER A N 1
ATOM 4965 C CA . SER A 1 641 ? -14.744 25.71 -12.899 1 90.63 641 SER A CA 1
ATOM 4966 C C . SER A 1 641 ? -15.974 25.213 -13.651 1 90.63 641 SER A C 1
ATOM 4968 O O . SER A 1 641 ? -16.455 25.876 -14.573 1 90.63 641 SER A O 1
ATOM 4970 N N . LEU A 1 642 ? -16.54 24.065 -13.244 1 90.07 642 LEU A N 1
ATOM 4971 C CA . LEU A 1 642 ? -17.656 23.439 -13.945 1 90.07 642 LEU A CA 1
ATOM 4972 C C . LEU A 1 642 ? -18.936 23.533 -13.122 1 90.07 642 LEU A C 1
ATOM 4974 O O . LEU A 1 642 ? -18.891 23.501 -11.89 1 90.07 642 LEU A O 1
ATOM 4978 N N . PRO A 1 643 ? -20.094 23.652 -13.791 1 88.66 643 PRO A N 1
ATOM 4979 C CA . PRO A 1 643 ? -21.339 23.418 -13.056 1 88.66 643 PRO A CA 1
ATOM 4980 C C . PRO A 1 643 ? -21.505 21.963 -12.624 1 88.66 643 PRO A C 1
ATOM 4982 O O . PRO A 1 643 ? -21.257 21.049 -13.414 1 88.66 643 PRO A O 1
ATOM 4985 N N . THR A 1 644 ? -21.713 21.82 -11.435 1 87.82 644 THR A N 1
ATOM 4986 C CA . THR A 1 644 ? -21.853 20.454 -10.943 1 87.82 644 THR A CA 1
ATOM 4987 C C . THR A 1 644 ? -23.232 20.242 -10.323 1 87.82 644 THR A C 1
ATOM 4989 O O . THR A 1 644 ? -23.873 21.197 -9.88 1 87.82 644 THR A O 1
ATOM 4992 N N . TYR A 1 645 ? -23.656 18.992 -10.388 1 85.71 645 TYR A N 1
ATOM 4993 C CA . TYR A 1 645 ? -24.906 18.54 -9.786 1 85.71 645 TYR A CA 1
ATOM 4994 C C . TYR A 1 645 ? -24.649 17.463 -8.739 1 85.71 645 TYR A C 1
ATOM 4996 O O . TYR A 1 645 ? -23.637 16.76 -8.798 1 85.71 645 TYR A O 1
ATOM 5004 N N . SER A 1 646 ? -25.464 17.471 -7.704 1 83.02 646 SER A N 1
ATOM 5005 C CA . SER A 1 646 ? -25.375 16.445 -6.67 1 83.02 646 SER A CA 1
ATOM 5006 C C . SER A 1 646 ? -26.708 15.728 -6.486 1 83.02 646 SER A C 1
ATOM 5008 O O . SER A 1 646 ? -27.769 16.308 -6.726 1 83.02 646 SER A O 1
ATOM 5010 N N . PRO A 1 647 ? -26.641 14.396 -6.07 1 77.07 647 PRO A N 1
ATOM 5011 C CA . PRO A 1 647 ? -27.89 13.71 -5.733 1 77.07 647 PRO A CA 1
ATOM 5012 C C . PRO A 1 647 ? -28.606 14.34 -4.54 1 77.07 647 PRO A C 1
ATOM 5014 O O . PRO A 1 647 ? -27.958 14.762 -3.579 1 77.07 647 PRO A O 1
ATOM 5017 N N . VAL A 1 648 ? -29.858 14.604 -4.766 1 76.9 648 VAL A N 1
ATOM 5018 C CA . VAL A 1 648 ? -30.705 15.111 -3.691 1 76.9 648 VAL A CA 1
ATOM 5019 C C . VAL A 1 648 ? -31.901 14.183 -3.494 1 76.9 648 VAL A C 1
ATOM 5021 O O . VAL A 1 648 ? -32.335 13.511 -4.433 1 76.9 648 VAL A O 1
ATOM 5024 N N . ASN A 1 649 ? -32.258 14.065 -2.243 1 70.55 649 ASN A N 1
ATOM 5025 C CA . ASN A 1 649 ? -33.451 13.286 -1.93 1 70.55 649 ASN A CA 1
ATOM 5026 C C . ASN A 1 649 ? -34.638 14.186 -1.598 1 70.55 649 ASN A C 1
ATOM 5028 O O . ASN A 1 649 ? -34.495 15.16 -0.857 1 70.55 649 ASN A O 1
ATOM 5032 N N . TYR A 1 650 ? -35.639 14.105 -2.38 1 71.33 650 TYR A N 1
ATOM 5033 C CA . TYR A 1 650 ? -36.912 14.741 -2.06 1 71.33 650 TYR A CA 1
ATOM 5034 C C . TYR A 1 650 ? -37.959 13.703 -1.676 1 71.33 650 TYR A C 1
ATOM 5036 O O . TYR A 1 650 ? -38.553 13.061 -2.546 1 71.33 650 TYR A O 1
ATOM 5044 N N . GLY A 1 651 ? -38.141 13.514 -0.566 1 61.35 651 GLY A N 1
ATOM 5045 C CA . GLY A 1 651 ? -38.926 12.382 -0.099 1 61.35 651 GLY A CA 1
ATOM 5046 C C . GLY A 1 651 ? -38.274 11.044 -0.391 1 61.35 651 GLY A C 1
ATOM 5047 O O . GLY A 1 651 ? -37.107 10.829 -0.056 1 61.35 651 GLY A O 1
ATOM 5048 N N . SER A 1 652 ? -38.944 10.117 -1.022 1 60.27 652 SER A N 1
ATOM 5049 C CA . SER A 1 652 ? -38.442 8.788 -1.354 1 60.27 652 SER A CA 1
ATOM 5050 C C . SER A 1 652 ? -37.838 8.759 -2.754 1 60.27 652 SER A C 1
ATOM 5052 O O . SER A 1 652 ? -37.377 7.712 -3.215 1 60.27 652 SER A O 1
ATOM 5054 N N . ASN A 1 653 ? -37.84 9.976 -3.32 1 67.92 653 ASN A N 1
ATOM 5055 C CA . ASN A 1 653 ? -37.366 10.011 -4.699 1 67.92 653 ASN A CA 1
ATOM 5056 C C . ASN A 1 653 ? -35.981 10.644 -4.801 1 67.92 653 ASN A C 1
ATOM 5058 O O . ASN A 1 653 ? -35.711 11.662 -4.161 1 67.92 653 ASN A O 1
ATOM 5062 N N . GLN A 1 654 ? -35.137 9.991 -5.451 1 71.55 654 GLN A N 1
ATOM 5063 C CA . GLN A 1 654 ? -33.81 10.535 -5.716 1 71.55 654 GLN A CA 1
ATOM 5064 C C . GLN A 1 654 ? -33.827 11.461 -6.929 1 71.55 654 GLN A C 1
ATOM 5066 O O . GLN A 1 654 ? -34.524 11.193 -7.91 1 71.55 654 GLN A O 1
ATOM 5071 N N . GLY A 1 655 ? -33.334 12.626 -6.82 1 76.76 655 GLY A N 1
ATOM 5072 C CA . GLY A 1 655 ? -33.137 13.553 -7.923 1 76.76 655 GLY A CA 1
ATOM 5073 C C . GLY A 1 655 ? -31.758 14.185 -7.933 1 76.76 655 GLY A C 1
ATOM 5074 O O . GLY A 1 655 ? -30.869 13.758 -7.195 1 76.76 655 GLY A O 1
ATOM 5075 N N . ASN A 1 656 ? -31.477 14.981 -8.97 1 82.28 656 ASN A N 1
ATOM 5076 C CA . ASN A 1 656 ? -30.25 15.764 -9.067 1 82.28 656 ASN A CA 1
ATOM 5077 C C . ASN A 1 656 ? -30.506 17.244 -8.796 1 82.28 656 ASN A C 1
ATOM 5079 O O . ASN A 1 656 ? -31.472 17.815 -9.306 1 82.28 656 ASN A O 1
ATOM 5083 N N . GLY A 1 657 ? -29.829 17.74 -7.85 1 81.48 657 GLY A N 1
ATOM 5084 C CA . GLY A 1 657 ? -29.889 19.167 -7.578 1 81.48 657 GLY A CA 1
ATOM 5085 C C . GLY A 1 657 ? -28.624 19.904 -7.975 1 81.48 657 GLY A C 1
ATOM 5086 O O . GLY A 1 657 ? -27.558 19.297 -8.094 1 81.48 657 GLY A O 1
ATOM 5087 N N . ILE A 1 658 ? -28.793 21.199 -8.284 1 81.07 658 ILE A N 1
ATOM 5088 C CA . ILE A 1 658 ? -27.653 22.048 -8.612 1 81.07 658 ILE A CA 1
ATOM 5089 C C . ILE A 1 658 ? -26.764 22.216 -7.381 1 81.07 658 ILE A C 1
ATOM 5091 O O . ILE A 1 658 ? -27.257 22.49 -6.285 1 81.07 658 ILE A O 1
ATOM 5095 N N . PHE A 1 659 ? -25.553 21.985 -7.515 1 81.13 659 PHE A N 1
ATOM 5096 C CA . PHE A 1 659 ? -24.62 22.076 -6.397 1 81.13 659 PHE A CA 1
ATOM 5097 C C . PHE A 1 659 ? -23.679 23.261 -6.574 1 81.13 659 PHE A C 1
ATOM 5099 O O . PHE A 1 659 ? -23.488 24.052 -5.647 1 81.13 659 PHE A O 1
ATOM 5106 N N . ASN A 1 660 ? -23.057 23.397 -7.715 1 85.85 660 ASN A N 1
ATOM 5107 C CA . ASN A 1 660 ? -22.108 24.461 -8.027 1 85.85 660 ASN A CA 1
ATOM 5108 C C . ASN A 1 660 ? -22.399 25.091 -9.386 1 85.85 660 ASN A C 1
ATOM 5110 O O . ASN A 1 660 ? -22.658 24.382 -10.361 1 85.85 660 ASN A O 1
ATOM 5114 N N . ALA A 1 661 ? -22.5 26.477 -9.443 1 87.15 661 ALA A N 1
ATOM 5115 C CA . ALA A 1 661 ? -22.773 27.184 -10.692 1 87.15 661 ALA A CA 1
ATOM 5116 C C . ALA A 1 661 ? -21.594 27.074 -11.654 1 87.15 661 ALA A C 1
ATOM 5118 O O . ALA A 1 661 ? -21.776 27.085 -12.874 1 87.15 661 ALA A O 1
ATOM 5119 N N . GLY A 1 662 ? -20.453 26.795 -11.138 1 87.84 662 GLY A N 1
ATOM 5120 C CA . GLY A 1 662 ? -19.259 26.754 -11.967 1 87.84 662 GLY A CA 1
ATOM 5121 C C . GLY A 1 662 ? -18.804 28.126 -12.427 1 87.84 662 GLY A C 1
ATOM 5122 O O . GLY A 1 662 ? -19.63 28.999 -12.702 1 87.84 662 GLY A O 1
ATOM 5123 N N . ASN A 1 663 ? -17.552 28.511 -12.395 1 89.86 663 ASN A N 1
ATOM 5124 C CA . ASN A 1 663 ? -16.943 29.723 -12.932 1 89.86 663 ASN A CA 1
ATOM 5125 C C . ASN A 1 663 ? -15.823 29.398 -13.917 1 89.86 663 ASN A C 1
ATOM 5127 O O . ASN A 1 663 ? -14.68 29.178 -13.513 1 89.86 663 ASN A O 1
ATOM 5131 N N . SER A 1 664 ? -16.096 29.399 -15.155 1 89.42 664 SER A N 1
ATOM 5132 C CA . SER A 1 664 ? -15.131 29.026 -16.184 1 89.42 664 SER A CA 1
ATOM 5133 C C . SER A 1 664 ? -14.005 30.05 -16.284 1 89.42 664 SER A C 1
ATOM 5135 O O . SER A 1 664 ? -12.98 29.792 -16.918 1 89.42 664 SER A O 1
ATOM 5137 N N . ASN A 1 665 ? -14.18 31.264 -15.605 1 89.33 665 ASN A N 1
ATOM 5138 C CA . ASN A 1 665 ? -13.165 32.309 -15.671 1 89.33 665 ASN A CA 1
ATOM 5139 C C . ASN A 1 665 ? -12.24 32.27 -14.457 1 89.33 665 ASN A C 1
ATOM 5141 O O . ASN A 1 665 ? -11.381 33.138 -14.298 1 89.33 665 ASN A O 1
ATOM 5145 N N . LEU A 1 666 ? -12.476 31.3 -13.68 1 91.04 666 LEU A N 1
ATOM 5146 C CA . LEU A 1 666 ? -11.578 31.161 -12.538 1 91.04 666 LEU A CA 1
ATOM 5147 C C . LEU A 1 666 ? -10.13 31.035 -12.998 1 91.04 666 LEU A C 1
ATOM 5149 O O . LEU A 1 666 ? -9.842 30.337 -13.974 1 91.04 666 LEU A O 1
ATOM 5153 N N . LYS A 1 667 ? -9.31 31.825 -12.422 1 91.53 667 LYS A N 1
ATOM 5154 C CA . LYS A 1 667 ? -7.889 31.776 -12.756 1 91.53 667 LYS A CA 1
ATOM 5155 C C . LYS A 1 667 ? -7.032 31.656 -11.499 1 91.53 667 LYS A C 1
ATOM 5157 O O . LYS A 1 667 ? -7.56 31.53 -10.391 1 91.53 667 LYS A O 1
ATOM 5162 N N . TRP A 1 668 ? -5.759 31.713 -11.644 1 92.25 668 TRP A N 1
ATOM 5163 C CA . TRP A 1 668 ? -4.791 31.501 -10.573 1 92.25 668 TRP A CA 1
ATOM 5164 C C . TRP A 1 668 ? -4.709 32.722 -9.664 1 92.25 668 TRP A C 1
ATOM 5166 O O . TRP A 1 668 ? -4.793 33.86 -10.133 1 92.25 668 TRP A O 1
ATOM 5176 N N . GLU A 1 669 ? -4.549 32.467 -8.314 1 93.5 669 GLU A N 1
ATOM 5177 C CA . GLU A 1 669 ? -4.004 33.525 -7.47 1 93.5 669 GLU A CA 1
ATOM 5178 C C . GLU A 1 669 ? -2.528 33.769 -7.774 1 93.5 669 GLU A C 1
ATOM 5180 O O . GLU A 1 669 ? -1.77 32.822 -7.994 1 93.5 669 GLU A O 1
ATOM 5185 N N . VAL A 1 670 ? -2.146 34.981 -7.812 1 94.14 670 VAL A N 1
ATOM 5186 C CA . VAL A 1 670 ? -0.765 35.284 -8.175 1 94.14 670 VAL A CA 1
ATOM 5187 C C . VAL A 1 670 ? -0.12 36.138 -7.086 1 94.14 670 VAL A C 1
ATOM 5189 O O . VAL A 1 670 ? -0.647 37.192 -6.721 1 94.14 670 VAL A O 1
ATOM 5192 N N . SER A 1 671 ? 0.943 35.739 -6.553 1 94.34 671 SER A N 1
ATOM 5193 C CA . SER A 1 671 ? 1.714 36.49 -5.567 1 94.34 671 SER A CA 1
ATOM 5194 C C . SER A 1 671 ? 2.935 37.145 -6.203 1 94.34 671 SER A C 1
ATOM 5196 O O . SER A 1 671 ? 3.781 36.462 -6.784 1 94.34 671 SER A O 1
ATOM 5198 N N . ASN A 1 672 ? 3.028 38.416 -6.174 1 95.82 672 ASN A N 1
ATOM 5199 C CA . ASN A 1 672 ? 4.223 39.17 -6.534 1 95.82 672 ASN A CA 1
ATOM 5200 C C . ASN A 1 672 ? 5.135 39.385 -5.329 1 95.82 672 ASN A C 1
ATOM 5202 O O . ASN A 1 672 ? 4.788 40.125 -4.407 1 95.82 672 ASN A O 1
ATOM 5206 N N . GLN A 1 673 ? 6.25 38.836 -5.394 1 96.79 673 GLN A N 1
ATOM 5207 C CA . GLN A 1 673 ? 7.11 38.807 -4.216 1 96.79 673 GLN A CA 1
ATOM 5208 C C . GLN A 1 673 ? 8.402 39.583 -4.458 1 96.79 673 GLN A C 1
ATOM 5210 O O . GLN A 1 673 ? 9.107 39.334 -5.438 1 96.79 673 GLN A O 1
ATOM 5215 N N . ALA A 1 674 ? 8.704 40.523 -3.591 1 97.16 674 ALA A N 1
ATOM 5216 C CA . ALA A 1 674 ? 9.96 41.268 -3.577 1 97.16 674 ALA A CA 1
ATOM 5217 C C . ALA A 1 674 ? 10.716 41.044 -2.27 1 97.16 674 ALA A C 1
ATOM 5219 O O . ALA A 1 674 ? 10.111 40.983 -1.198 1 97.16 674 ALA A O 1
ATOM 5220 N N . ASN A 1 675 ? 11.986 40.882 -2.424 1 97.5 675 ASN A N 1
ATOM 5221 C CA . ASN A 1 675 ? 12.823 40.651 -1.251 1 97.5 675 ASN A CA 1
ATOM 5222 C C . ASN A 1 675 ? 14.196 41.298 -1.407 1 97.5 675 ASN A C 1
ATOM 5224 O O . ASN A 1 675 ? 14.783 41.267 -2.49 1 97.5 675 ASN A O 1
ATOM 5228 N N . ILE A 1 676 ? 14.692 42.007 -0.355 1 97.59 676 ILE A N 1
ATOM 5229 C CA . ILE A 1 676 ? 16.059 42.501 -0.238 1 97.59 676 ILE A CA 1
ATOM 5230 C C . ILE A 1 676 ? 16.686 41.985 1.055 1 97.59 676 ILE A C 1
ATOM 5232 O O . ILE A 1 676 ? 16.04 41.979 2.106 1 97.59 676 ILE A O 1
ATOM 5236 N N . GLY A 1 677 ? 17.836 41.48 0.917 1 96.51 677 GLY A N 1
ATOM 5237 C CA . GLY A 1 677 ? 18.469 40.899 2.091 1 96.51 677 GLY A CA 1
ATOM 5238 C C . GLY A 1 677 ? 19.948 41.218 2.19 1 96.51 677 GLY A C 1
ATOM 5239 O O . GLY A 1 677 ? 20.579 41.579 1.194 1 96.51 677 GLY A O 1
ATOM 5240 N N . ILE A 1 678 ? 20.492 41.141 3.394 1 96.38 678 ILE A N 1
ATOM 5241 C CA . ILE A 1 678 ? 21.91 41.3 3.694 1 96.38 678 ILE A CA 1
ATOM 5242 C C . ILE A 1 678 ? 22.392 40.127 4.545 1 96.38 678 ILE A C 1
ATOM 5244 O O . ILE A 1 678 ? 21.764 39.779 5.547 1 96.38 678 ILE A O 1
ATOM 5248 N N . ASP A 1 679 ? 23.363 39.493 4.058 1 95.08 679 ASP A N 1
ATOM 5249 C CA . ASP A 1 679 ? 24.068 38.487 4.846 1 95.08 679 ASP A CA 1
ATOM 5250 C C . ASP A 1 679 ? 25.403 39.026 5.357 1 95.08 679 ASP A C 1
ATOM 5252 O O . ASP A 1 679 ? 26.132 39.691 4.619 1 95.08 679 ASP A O 1
ATOM 5256 N N . PHE A 1 680 ? 25.707 38.745 6.654 1 93.98 680 PHE A N 1
ATOM 5257 C CA . PHE A 1 680 ? 26.945 39.31 7.179 1 93.98 680 PHE A CA 1
ATOM 5258 C C . PHE A 1 680 ? 27.594 38.359 8.178 1 93.98 680 PHE A C 1
ATOM 5260 O O . PHE A 1 680 ? 26.911 37.539 8.795 1 93.98 680 PHE A O 1
ATOM 5267 N N . SER A 1 681 ? 28.782 38.364 8.244 1 92.92 681 SER A N 1
ATOM 5268 C CA . SER A 1 681 ? 29.635 37.768 9.268 1 92.92 681 SER A CA 1
ATOM 5269 C C . SER A 1 681 ? 30.711 38.746 9.728 1 92.92 681 SER A C 1
ATOM 5271 O O . SER A 1 681 ? 31.388 39.365 8.905 1 92.92 681 SER A O 1
ATOM 5273 N N . LEU A 1 682 ? 30.834 38.916 11.068 1 93.69 682 LEU A N 1
ATOM 5274 C CA . LEU A 1 682 ? 31.716 39.934 11.627 1 93.69 682 LEU A CA 1
ATOM 5275 C C . LEU A 1 682 ? 32.695 39.32 12.621 1 93.69 682 LEU A C 1
ATOM 5277 O O . LEU A 1 682 ? 32.4 38.29 13.233 1 93.69 682 LEU A O 1
ATOM 5281 N N . LEU A 1 683 ? 33.847 39.98 12.799 1 90.98 683 LEU A N 1
ATOM 5282 C CA . LEU A 1 683 ? 34.815 39.735 13.862 1 90.98 683 LEU A CA 1
ATOM 5283 C C . LEU A 1 683 ? 35.268 38.279 13.862 1 90.98 683 LEU A C 1
ATOM 5285 O O . LEU A 1 683 ? 35.167 37.593 14.881 1 90.98 683 LEU A O 1
ATOM 5289 N N . ASN A 1 684 ? 35.717 37.818 12.681 1 82.41 684 ASN A N 1
ATOM 5290 C CA . ASN A 1 684 ? 36.224 36.465 12.48 1 82.41 684 ASN A CA 1
ATOM 5291 C C . ASN A 1 684 ? 35.126 35.422 12.665 1 82.41 684 ASN A C 1
ATOM 5293 O O . ASN A 1 684 ? 35.311 34.442 13.389 1 82.41 684 ASN A O 1
ATOM 5297 N N . ASN A 1 685 ? 33.936 35.827 12.144 1 81.89 685 ASN A N 1
ATOM 5298 C CA . ASN A 1 685 ? 32.787 34.93 12.09 1 81.89 685 ASN A CA 1
ATOM 5299 C C . ASN A 1 685 ? 32.233 34.643 13.483 1 81.89 685 ASN A C 1
ATOM 5301 O O . ASN A 1 685 ? 31.621 33.597 13.708 1 81.89 685 ASN A O 1
ATOM 5305 N N . LYS A 1 686 ? 32.554 35.599 14.453 1 86.76 686 LYS A N 1
ATOM 5306 C CA . LYS A 1 686 ? 32.021 35.475 15.807 1 86.76 686 LYS A CA 1
ATOM 5307 C C . LYS A 1 686 ? 30.563 35.92 15.867 1 86.76 686 LYS A C 1
ATOM 5309 O O . LYS A 1 686 ? 29.826 35.53 16.774 1 86.76 686 LYS A O 1
ATOM 5314 N N . ILE A 1 687 ? 30.215 36.772 15.02 1 92.96 687 ILE A N 1
ATOM 5315 C CA . ILE A 1 687 ? 28.845 37.248 14.868 1 92.96 687 ILE A CA 1
ATOM 5316 C C . ILE A 1 687 ? 28.407 37.105 13.412 1 92.96 687 ILE A C 1
ATOM 5318 O O . ILE A 1 687 ? 29.085 37.588 12.503 1 92.96 687 ILE A O 1
ATOM 5322 N N . PHE A 1 688 ? 27.358 36.402 13.162 1 91.04 688 PHE A N 1
ATOM 5323 C CA . PHE A 1 688 ? 26.853 36.275 11.8 1 91.04 688 PHE A CA 1
ATOM 5324 C C . PHE A 1 688 ? 25.33 36.244 11.788 1 91.04 688 PHE A C 1
ATOM 5326 O O . PHE A 1 688 ? 24.703 35.881 12.786 1 91.04 688 PHE A O 1
ATOM 5333 N N . GLY A 1 689 ? 24.739 36.631 10.736 1 93.03 689 GLY A N 1
ATOM 5334 C CA . GLY A 1 689 ? 23.291 36.728 10.65 1 93.03 689 GLY A CA 1
ATOM 5335 C C . GLY A 1 689 ? 22.802 37.154 9.279 1 93.03 689 GLY A C 1
ATOM 5336 O O . GLY A 1 689 ? 23.585 37.228 8.33 1 93.03 689 GLY A O 1
ATOM 5337 N N . LYS A 1 690 ? 21.478 37.231 9.177 1 95.18 690 LYS A N 1
ATOM 5338 C CA . LYS A 1 690 ? 20.774 37.649 7.968 1 95.18 690 LYS A CA 1
ATOM 5339 C C . LYS A 1 690 ? 19.641 38.617 8.298 1 95.18 690 LYS A C 1
ATOM 5341 O O . LYS A 1 690 ? 18.951 38.453 9.306 1 95.18 690 LYS A O 1
ATOM 5346 N N . LEU A 1 691 ? 19.59 39.61 7.491 1 96.83 691 LEU A N 1
ATOM 5347 C CA . LEU A 1 691 ? 18.478 40.553 7.546 1 96.83 691 LEU A CA 1
ATOM 5348 C C . LEU A 1 691 ? 17.718 40.576 6.225 1 96.83 691 LEU A C 1
ATOM 5350 O O . LEU A 1 691 ? 18.32 40.728 5.159 1 96.83 691 LEU A O 1
ATOM 5354 N N . ASP A 1 692 ? 16.422 40.375 6.276 1 97.56 692 ASP A N 1
ATOM 5355 C CA . ASP A 1 692 ? 15.586 40.385 5.079 1 97.56 692 ASP A CA 1
ATOM 5356 C C . ASP A 1 692 ? 14.431 41.373 5.225 1 97.56 692 ASP A C 1
ATOM 5358 O O . ASP A 1 692 ? 13.812 41.46 6.287 1 97.56 692 ASP A O 1
ATOM 5362 N N . LEU A 1 693 ? 14.229 42.099 4.179 1 97.98 693 LEU A N 1
ATOM 5363 C CA . LEU A 1 693 ? 13.024 42.899 3.983 1 97.98 693 LEU A CA 1
ATOM 5364 C C . LEU A 1 693 ? 12.21 42.375 2.805 1 97.98 693 LEU A C 1
ATOM 5366 O O . LEU A 1 693 ? 12.762 42.098 1.737 1 97.98 693 LEU A O 1
ATOM 5370 N N . TYR A 1 694 ? 10.943 42.182 3.025 1 97.29 694 TYR A N 1
ATOM 5371 C CA . TYR A 1 694 ? 10.15 41.632 1.931 1 97.29 694 TYR A CA 1
ATOM 5372 C C . TYR A 1 694 ? 8.808 42.346 1.819 1 97.29 694 TYR A C 1
ATOM 5374 O O . TYR A 1 694 ? 8.35 42.975 2.775 1 97.29 694 TYR A O 1
ATOM 5382 N N . ASN A 1 695 ? 8.191 42.256 0.668 1 97.9 695 ASN A N 1
ATOM 5383 C CA . ASN A 1 695 ? 6.859 42.74 0.319 1 97.9 695 ASN A CA 1
ATOM 5384 C C . ASN A 1 695 ? 6.179 41.825 -0.695 1 97.9 695 ASN A C 1
ATOM 5386 O O . ASN A 1 695 ? 6.528 41.832 -1.877 1 97.9 695 ASN A O 1
ATOM 5390 N N . ASN A 1 696 ? 5.208 41.069 -0.227 1 96.67 696 ASN A N 1
ATOM 5391 C CA . ASN A 1 696 ? 4.455 40.142 -1.066 1 96.67 696 ASN A CA 1
ATOM 5392 C C . ASN A 1 696 ? 3.028 40.629 -1.299 1 96.67 696 ASN A C 1
ATOM 5394 O O . ASN A 1 696 ? 2.248 40.754 -0.353 1 96.67 696 ASN A O 1
ATOM 5398 N N . ILE A 1 697 ? 2.659 40.826 -2.517 1 97.06 697 ILE A N 1
ATOM 5399 C CA . ILE A 1 697 ? 1.302 41.226 -2.872 1 97.06 697 ILE A CA 1
ATOM 5400 C C . ILE A 1 697 ? 0.623 40.109 -3.66 1 97.06 697 ILE A C 1
ATOM 5402 O O . ILE A 1 697 ? 1.057 39.767 -4.763 1 97.06 697 ILE A O 1
ATOM 5406 N N . THR A 1 698 ? -0.372 39.564 -3.104 1 95.25 698 THR A N 1
ATOM 5407 C CA . THR A 1 698 ? -1.147 38.53 -3.78 1 95.25 698 THR A CA 1
ATOM 5408 C C . THR A 1 698 ? -2.398 39.123 -4.421 1 95.25 698 THR A C 1
ATOM 5410 O O . THR A 1 698 ? -3.204 39.764 -3.743 1 95.25 698 THR A O 1
ATOM 5413 N N . SER A 1 699 ? -2.485 38.913 -5.682 1 94.71 699 SER A N 1
ATOM 5414 C CA . SER A 1 699 ? -3.642 39.395 -6.429 1 94.71 699 SER A CA 1
ATOM 5415 C C . SER A 1 699 ? -4.514 38.239 -6.905 1 94.71 699 SER A C 1
ATOM 5417 O O . SER A 1 699 ? -4.114 37.076 -6.818 1 94.71 699 SER A O 1
ATOM 5419 N N . ASP A 1 700 ? -5.722 38.553 -7.396 1 92.89 700 ASP A N 1
ATOM 5420 C CA . ASP A 1 700 ? -6.694 37.601 -7.923 1 92.89 700 ASP A CA 1
ATOM 5421 C C . ASP A 1 700 ? -7.063 36.555 -6.873 1 92.89 700 ASP A C 1
ATOM 5423 O O . ASP A 1 700 ? -7.113 35.36 -7.17 1 92.89 700 ASP A O 1
ATOM 5427 N N . LEU A 1 701 ? -7.281 37.08 -5.675 1 93.02 701 LEU A N 1
ATOM 5428 C CA . LEU A 1 701 ? -7.644 36.193 -4.575 1 93.02 701 LEU A CA 1
ATOM 5429 C C . LEU A 1 701 ? -8.988 35.521 -4.838 1 93.02 701 LEU A C 1
ATOM 5431 O O . LEU A 1 701 ? -9.898 36.141 -5.393 1 93.02 701 LEU A O 1
ATOM 5435 N N . PHE A 1 702 ? -9.075 34.279 -4.419 1 90.14 702 PHE A N 1
ATOM 5436 C CA . PHE A 1 702 ? -10.369 33.608 -4.44 1 90.14 702 PHE A CA 1
ATOM 5437 C C . PHE A 1 702 ? -11.291 34.177 -3.368 1 90.14 702 PHE A C 1
ATOM 5439 O O . PHE A 1 702 ? -10.97 34.135 -2.179 1 90.14 702 PHE A O 1
ATOM 5446 N N . VAL A 1 703 ? -12.299 34.711 -3.765 1 86.94 703 VAL A N 1
ATOM 5447 C CA . VAL A 1 703 ? -13.313 35.23 -2.853 1 86.94 703 VAL A CA 1
ATOM 5448 C C . VAL A 1 703 ? -14.694 34.738 -3.282 1 86.94 703 VAL A C 1
ATOM 5450 O O . VAL A 1 703 ? -14.929 34.483 -4.465 1 86.94 703 VAL A O 1
ATOM 5453 N N . GLN A 1 704 ? -15.486 34.496 -2.26 1 82.23 704 GLN A N 1
ATOM 5454 C CA . GLN A 1 704 ? -16.857 34.103 -2.571 1 82.23 704 GLN A CA 1
ATOM 5455 C C . GLN A 1 704 ? -17.7 35.313 -2.964 1 82.23 704 GLN A C 1
ATOM 5457 O O . GLN A 1 704 ? -17.864 36.245 -2.174 1 82.23 704 GLN A O 1
ATOM 5462 N N . TYR A 1 705 ? -18.092 35.301 -4.2 1 80.28 705 TYR A N 1
ATOM 5463 C CA . TYR A 1 705 ? -19.001 36.324 -4.705 1 80.28 705 TYR A CA 1
ATOM 5464 C C . TYR A 1 705 ? -20.453 35.938 -4.447 1 80.28 705 TYR A C 1
ATOM 5466 O O . TYR A 1 705 ? -20.909 34.882 -4.892 1 80.28 705 TYR A O 1
ATOM 5474 N N . GLN A 1 706 ? -21.064 36.721 -3.662 1 79.95 706 GLN A N 1
ATOM 5475 C CA . GLN A 1 706 ? -22.456 36.425 -3.341 1 79.95 706 GLN A CA 1
ATOM 5476 C C . GLN A 1 706 ? -23.375 36.767 -4.511 1 79.95 706 GLN A C 1
ATOM 5478 O O . GLN A 1 706 ? -23.25 37.834 -5.114 1 79.95 706 GLN A O 1
ATOM 5483 N N . LEU A 1 707 ? -24.205 35.791 -4.842 1 80.74 707 LEU A N 1
ATOM 5484 C CA . LEU A 1 707 ? -25.181 35.978 -5.91 1 80.74 707 LEU A CA 1
ATOM 5485 C C . LEU A 1 707 ? -26.58 36.181 -5.338 1 80.74 707 LEU A C 1
ATOM 5487 O O . LEU A 1 707 ? -26.84 35.835 -4.183 1 80.74 707 LEU A O 1
ATOM 5491 N N . SER A 1 708 ? -27.514 36.677 -6.291 1 80.27 708 SER A N 1
ATOM 5492 C CA . SER A 1 708 ? -28.921 36.739 -5.91 1 80.27 708 SER A CA 1
ATOM 5493 C C . SER A 1 708 ? -29.498 35.344 -5.693 1 80.27 708 SER A C 1
ATOM 5495 O O . SER A 1 708 ? -29.264 34.439 -6.495 1 80.27 708 SER A O 1
ATOM 5497 N N . ARG A 1 709 ? -30.067 35.189 -4.61 1 79.24 709 ARG A N 1
ATOM 5498 C CA . ARG A 1 709 ? -30.647 33.887 -4.296 1 79.24 709 ARG A CA 1
ATOM 5499 C C . ARG A 1 709 ? -31.68 33.48 -5.342 1 79.24 709 ARG A C 1
ATOM 5501 O O . ARG A 1 709 ? -31.978 32.294 -5.499 1 79.24 709 ARG A O 1
ATOM 5508 N N . THR A 1 710 ? -32.205 34.466 -6.132 1 81.45 710 THR A N 1
ATOM 5509 C CA . THR A 1 710 ? -33.254 34.201 -7.11 1 81.45 710 THR A CA 1
ATOM 5510 C C . THR A 1 710 ? -32.711 33.382 -8.278 1 81.45 710 THR A C 1
ATOM 5512 O O . THR A 1 710 ? -33.475 32.743 -9.003 1 81.45 710 THR A O 1
ATOM 5515 N N . ILE A 1 711 ? -31.46 33.346 -8.409 1 79.93 711 ILE A N 1
ATOM 5516 C CA . ILE A 1 711 ? -30.873 32.638 -9.541 1 79.93 711 ILE A CA 1
ATOM 5517 C C . ILE A 1 711 ? -30.669 31.168 -9.181 1 79.93 711 ILE A C 1
ATOM 5519 O O . ILE A 1 711 ? -30.347 30.35 -10.045 1 79.93 711 ILE A O 1
ATOM 5523 N N . GLY A 1 712 ? -30.924 30.786 -7.991 1 77.74 712 GLY A N 1
ATOM 5524 C CA . GLY A 1 712 ? -30.845 29.393 -7.581 1 77.74 712 GLY A CA 1
ATOM 5525 C C . GLY A 1 712 ? -29.491 29.014 -7.011 1 77.74 712 GLY A C 1
ATOM 5526 O O . GLY A 1 712 ? -29.294 27.882 -6.566 1 77.74 712 GLY A O 1
ATOM 5527 N N . TYR A 1 713 ? -28.498 29.92 -7.165 1 82.47 713 TYR A N 1
ATOM 5528 C CA . TYR A 1 713 ? -27.193 29.713 -6.548 1 82.47 713 TYR A CA 1
ATOM 5529 C C . TYR A 1 713 ? -26.956 30.713 -5.423 1 82.47 713 TYR A C 1
ATOM 5531 O O . TYR A 1 713 ? -27.468 31.835 -5.464 1 82.47 713 TYR A O 1
ATOM 5539 N N . ARG A 1 714 ? -26.148 30.264 -4.446 1 76.3 714 ARG A N 1
ATOM 5540 C CA . ARG A 1 714 ? -25.884 31.157 -3.323 1 76.3 714 ARG A CA 1
ATOM 5541 C C . ARG A 1 714 ? -24.635 31.996 -3.572 1 76.3 714 ARG A C 1
ATOM 5543 O O . ARG A 1 714 ? -24.576 33.164 -3.181 1 76.3 714 ARG A O 1
ATOM 5550 N N . SER A 1 715 ? -23.641 31.436 -4.126 1 82.68 715 SER A N 1
ATOM 5551 C CA . SER A 1 715 ? -22.353 32.103 -4.293 1 82.68 715 SER A CA 1
ATOM 5552 C C . SER A 1 715 ? -21.527 31.442 -5.391 1 82.68 715 SER A C 1
ATOM 5554 O O . SER A 1 715 ? -21.854 30.343 -5.845 1 82.68 715 SER A O 1
ATOM 5556 N N . ILE A 1 716 ? -20.674 32.132 -5.903 1 85.58 716 ILE A N 1
ATOM 5557 C CA . ILE A 1 716 ? -19.713 31.633 -6.881 1 85.58 716 ILE A CA 1
ATOM 5558 C C . ILE A 1 716 ? -18.302 32.061 -6.483 1 85.58 716 ILE A C 1
ATOM 5560 O O . ILE A 1 716 ? -18.105 33.157 -5.953 1 85.58 716 ILE A O 1
ATOM 5564 N N . GLN A 1 717 ? -17.375 31.172 -6.641 1 86.03 717 GLN A N 1
ATOM 5565 C CA . GLN A 1 717 ? -15.985 31.546 -6.403 1 86.03 717 GLN A CA 1
ATOM 5566 C C . GLN A 1 717 ? -15.452 32.426 -7.53 1 86.03 717 GLN A C 1
ATOM 5568 O O . GLN A 1 717 ? -15.653 32.124 -8.708 1 86.03 717 GLN A O 1
ATOM 5573 N N . SER A 1 718 ? -14.868 33.566 -7.203 1 88.1 718 SER A N 1
ATOM 5574 C CA . SER A 1 718 ? -14.32 34.486 -8.194 1 88.1 718 SER A CA 1
ATOM 5575 C C . SER A 1 718 ? -12.973 35.043 -7.746 1 88.1 718 SER A C 1
ATOM 5577 O O . SER A 1 718 ? -12.664 35.051 -6.552 1 88.1 718 SER A O 1
ATOM 5579 N N . ASN A 1 719 ? -12.187 35.565 -8.783 1 90 719 ASN A N 1
ATOM 5580 C CA . ASN A 1 719 ? -10.9 36.199 -8.518 1 90 719 ASN A CA 1
ATOM 5581 C C . ASN A 1 719 ? -11.048 37.705 -8.317 1 90 719 ASN A C 1
ATOM 5583 O O . ASN A 1 719 ? -11.025 38.469 -9.283 1 90 719 ASN A O 1
ATOM 5587 N N . GLU A 1 720 ? -11.218 38.32 -7.118 1 84.16 720 GLU A N 1
ATOM 5588 C CA . GLU A 1 720 ? -11.494 39.745 -6.965 1 84.16 720 GLU A CA 1
ATOM 5589 C C . GLU A 1 720 ? -10.726 40.332 -5.783 1 84.16 720 GLU A C 1
ATOM 5591 O O . GLU A 1 720 ? -10.856 41.519 -5.479 1 84.16 720 GLU A O 1
ATOM 5596 N N . GLY A 1 721 ? -9.799 39.722 -5.166 1 89.6 721 GLY A N 1
ATOM 5597 C CA . GLY A 1 721 ? -9.194 40.261 -3.959 1 89.6 721 GLY A CA 1
ATOM 5598 C C . GLY A 1 721 ? -7.691 40.438 -4.072 1 89.6 721 GLY A C 1
ATOM 5599 O O . GLY A 1 721 ? -7.074 39.952 -5.023 1 89.6 721 GLY A O 1
ATOM 5600 N N . LYS A 1 722 ? -7.172 41.346 -3.214 1 95.46 722 LYS A N 1
ATOM 5601 C CA . LYS A 1 722 ? -5.738 41.581 -3.077 1 95.46 722 LYS A CA 1
ATOM 5602 C C . LYS A 1 722 ? -5.33 41.651 -1.608 1 95.46 722 LYS A C 1
ATOM 5604 O O . LYS A 1 722 ? -6.075 42.174 -0.776 1 95.46 722 LYS A O 1
ATOM 5609 N N . MET A 1 723 ? -4.173 41.134 -1.336 1 96.16 723 MET A N 1
ATOM 5610 C CA . MET A 1 723 ? -3.643 41.118 0.024 1 96.16 723 MET A CA 1
ATOM 5611 C C . MET A 1 723 ? -2.137 41.357 0.024 1 96.16 723 MET A C 1
ATOM 5613 O O . MET A 1 723 ? -1.441 40.958 -0.911 1 96.16 723 MET A O 1
ATOM 5617 N N . ASN A 1 724 ? -1.694 42.024 1.052 1 97.14 724 ASN A N 1
ATOM 5618 C CA . ASN A 1 724 ? -0.28 42.363 1.167 1 97.14 724 ASN A CA 1
ATOM 5619 C C . ASN A 1 724 ? 0.327 41.805 2.452 1 97.14 724 ASN A C 1
ATOM 5621 O O . ASN A 1 724 ? -0.285 41.886 3.518 1 97.14 724 ASN A O 1
ATOM 5625 N N . ASN A 1 725 ? 1.402 41.123 2.412 1 97.46 725 ASN A N 1
ATOM 5626 C CA . ASN A 1 725 ? 2.288 40.774 3.517 1 97.46 725 ASN A CA 1
ATOM 5627 C C . ASN A 1 725 ? 3.643 41.463 3.389 1 97.46 725 ASN A C 1
ATOM 5629 O O . ASN A 1 725 ? 4.368 41.241 2.418 1 97.46 725 ASN A O 1
ATOM 5633 N N . ARG A 1 726 ? 3.99 42.274 4.305 1 97.44 726 ARG A N 1
ATOM 5634 C CA . ARG A 1 726 ? 5.281 42.953 4.331 1 97.44 726 ARG A CA 1
ATOM 5635 C C . ARG A 1 726 ? 5.937 42.832 5.702 1 97.44 726 ARG A C 1
ATOM 5637 O O . ARG A 1 726 ? 5.254 42.87 6.728 1 97.44 726 ARG A O 1
ATOM 5644 N N . GLY A 1 727 ? 7.255 42.649 5.684 1 97.48 727 GLY A N 1
ATOM 5645 C CA . GLY A 1 727 ? 7.854 42.438 6.992 1 97.48 727 GLY A CA 1
ATOM 5646 C C . GLY A 1 727 ? 9.371 42.439 6.96 1 97.48 727 GLY A C 1
ATOM 5647 O O . GLY A 1 727 ? 9.976 42.809 5.951 1 97.48 727 GLY A O 1
ATOM 5648 N N . VAL A 1 728 ? 9.963 42.228 8.126 1 98.03 728 VAL A N 1
ATOM 5649 C CA . VAL A 1 728 ? 11.401 42.17 8.368 1 98.03 728 VAL A CA 1
ATOM 5650 C C . VAL A 1 728 ? 11.748 40.886 9.118 1 98.03 728 VAL A C 1
ATOM 5652 O O . VAL A 1 728 ? 11.021 40.474 10.025 1 98.03 728 VAL A O 1
ATOM 5655 N N . GLU A 1 729 ? 12.795 40.32 8.692 1 98.16 729 GLU A N 1
ATOM 5656 C CA . GLU A 1 729 ? 13.315 39.117 9.335 1 98.16 729 GLU A CA 1
ATOM 5657 C C . GLU A 1 729 ? 14.783 39.285 9.715 1 98.16 729 GLU A C 1
ATOM 5659 O O . GLU A 1 729 ? 15.581 39.79 8.923 1 98.16 729 GLU A O 1
ATOM 5664 N N . LEU A 1 730 ? 15.082 38.887 10.929 1 97.56 730 LEU A N 1
ATOM 5665 C CA . LEU A 1 730 ? 16.459 38.947 11.408 1 97.56 730 LEU A CA 1
ATOM 5666 C C . LEU A 1 730 ? 16.872 37.622 12.04 1 97.56 730 LEU A C 1
ATOM 5668 O O . LEU A 1 730 ? 16.142 37.067 12.864 1 97.56 730 LEU A O 1
ATOM 5672 N N . THR A 1 731 ? 17.827 37.069 11.583 1 96.8 731 THR A N 1
ATOM 5673 C CA . THR A 1 731 ? 18.516 35.955 12.226 1 96.8 731 THR A CA 1
ATOM 5674 C C . THR A 1 731 ? 19.905 36.377 12.697 1 96.8 731 THR A C 1
ATOM 5676 O O . THR A 1 731 ? 20.681 36.945 11.925 1 96.8 731 THR A O 1
ATOM 5679 N N . LEU A 1 732 ? 20.244 36.107 13.944 1 95.86 732 LEU A N 1
ATOM 5680 C CA . LEU A 1 732 ? 21.521 36.519 14.516 1 95.86 732 LEU A CA 1
ATOM 5681 C C . LEU A 1 732 ? 22.098 35.422 15.404 1 95.86 732 LEU A C 1
ATOM 5683 O O . LEU A 1 732 ? 21.389 34.859 16.242 1 95.86 732 LEU A O 1
ATOM 5687 N N . ASN A 1 733 ? 23.233 35.06 15.164 1 93.35 733 ASN A N 1
ATOM 5688 C CA . ASN A 1 733 ? 23.991 34.123 15.987 1 93.35 733 ASN A CA 1
ATOM 5689 C C . ASN A 1 733 ? 25.318 34.723 16.441 1 93.35 733 ASN A C 1
ATOM 5691 O O . ASN A 1 733 ? 25.973 35.439 15.681 1 93.35 733 ASN A O 1
ATOM 5695 N N . ALA A 1 734 ? 25.748 34.445 17.729 1 94.61 734 ALA A N 1
ATOM 5696 C CA . ALA A 1 734 ? 26.985 35.012 18.26 1 94.61 734 ALA A CA 1
ATOM 5697 C C . ALA A 1 734 ? 27.658 34.046 19.231 1 94.61 734 ALA A C 1
ATOM 5699 O O . ALA A 1 734 ? 26.998 33.461 20.093 1 94.61 734 ALA A O 1
ATOM 5700 N N . ASP A 1 735 ? 28.873 33.855 19.001 1 90.61 735 ASP A N 1
ATOM 5701 C CA . ASP A 1 735 ? 29.688 33.224 20.034 1 90.61 735 ASP A CA 1
ATOM 5702 C C . ASP A 1 735 ? 30.159 34.249 21.064 1 90.61 735 ASP A C 1
ATOM 5704 O O . ASP A 1 735 ? 31.138 34.962 20.834 1 90.61 735 ASP A O 1
ATOM 5708 N N . ILE A 1 736 ? 29.58 34.292 22.146 1 89.4 736 ILE A N 1
ATOM 5709 C CA . ILE A 1 736 ? 29.764 35.344 23.14 1 89.4 736 ILE A CA 1
ATOM 5710 C C . ILE A 1 736 ? 31.105 35.158 23.846 1 89.4 736 ILE A C 1
ATOM 5712 O O . ILE A 1 736 ? 31.794 36.135 24.151 1 89.4 736 ILE A O 1
ATOM 5716 N N . LEU A 1 737 ? 31.326 33.905 24.229 1 87.31 737 LEU A N 1
ATOM 5717 C CA . LEU A 1 737 ? 32.539 33.625 24.99 1 87.31 737 LEU A CA 1
ATOM 5718 C C . LEU A 1 737 ? 33.214 32.352 24.488 1 87.31 737 LEU A C 1
ATOM 5720 O O . LEU A 1 737 ? 32.56 31.319 24.33 1 87.31 737 LEU A O 1
ATOM 5724 N N . THR A 1 738 ? 34.375 32.461 24.115 1 84.78 738 THR A N 1
ATOM 5725 C CA . THR A 1 738 ? 35.228 31.324 23.787 1 84.78 738 THR A CA 1
ATOM 5726 C C . THR A 1 738 ? 36.523 31.369 24.592 1 84.78 738 THR A C 1
ATOM 5728 O O . THR A 1 738 ? 37.48 32.042 24.203 1 84.78 738 THR A O 1
ATOM 5731 N N . ILE A 1 739 ? 36.506 30.845 25.846 1 82.97 739 ILE A N 1
ATOM 5732 C CA . ILE A 1 739 ? 37.66 30.863 26.739 1 82.97 739 ILE A CA 1
ATOM 5733 C C . ILE A 1 739 ? 38.147 29.436 26.982 1 82.97 739 ILE A C 1
ATOM 5735 O O . ILE A 1 739 ? 37.455 28.637 27.617 1 82.97 739 ILE A O 1
ATOM 5739 N N . ASN A 1 740 ? 39.153 28.923 26.439 1 79.23 740 ASN A N 1
ATOM 5740 C CA . ASN A 1 740 ? 39.672 27.567 26.587 1 79.23 740 ASN A CA 1
ATOM 5741 C C . ASN A 1 740 ? 38.702 26.531 26.026 1 79.23 740 ASN A C 1
ATOM 5743 O O . ASN A 1 740 ? 38.362 26.57 24.842 1 79.23 740 ASN A O 1
ATOM 5747 N N . ASP A 1 741 ? 38.174 25.667 26.92 1 81.06 741 ASP A N 1
ATOM 5748 C CA . ASP A 1 741 ? 37.289 24.593 26.48 1 81.06 741 ASP A CA 1
ATOM 5749 C C . ASP A 1 741 ? 35.823 24.99 26.639 1 81.06 741 ASP A C 1
ATOM 5751 O O . ASP A 1 741 ? 34.925 24.191 26.366 1 81.06 741 ASP A O 1
ATOM 5755 N N . PHE A 1 742 ? 35.592 26.265 26.992 1 88.74 742 PHE A N 1
ATOM 5756 C CA . PHE A 1 742 ? 34.232 26.734 27.231 1 88.74 742 PHE A CA 1
ATOM 5757 C C . PHE A 1 742 ? 33.753 27.612 26.081 1 88.74 742 PHE A C 1
ATOM 5759 O O . PHE A 1 742 ? 34.424 28.577 25.707 1 88.74 742 PHE A O 1
ATOM 5766 N N . VAL A 1 743 ? 32.708 27.221 25.444 1 89.77 743 VAL A N 1
ATOM 5767 C CA . VAL A 1 743 ? 32.098 28.005 24.375 1 89.77 743 VAL A CA 1
ATOM 5768 C C . VAL A 1 743 ? 30.645 28.316 24.728 1 89.77 743 VAL A C 1
ATOM 5770 O O . VAL A 1 743 ? 29.876 27.415 25.072 1 89.77 743 VAL A O 1
ATOM 5773 N N . TRP A 1 744 ? 30.314 29.574 24.799 1 94.1 744 TRP A N 1
ATOM 5774 C CA . TRP A 1 744 ? 28.94 30.024 24.99 1 94.1 744 TRP A CA 1
ATOM 5775 C C . TRP A 1 744 ? 28.405 30.691 23.726 1 94.1 744 TRP A C 1
ATOM 5777 O O . TRP A 1 744 ? 28.927 31.72 23.291 1 94.1 744 TRP A O 1
ATOM 5787 N N . THR A 1 745 ? 27.38 30.084 23.1 1 93.25 745 THR A N 1
ATOM 5788 C CA . THR A 1 745 ? 26.761 30.596 21.882 1 93.25 745 THR A CA 1
ATOM 5789 C C . THR A 1 745 ? 25.318 31.017 22.145 1 93.25 745 THR A C 1
ATOM 5791 O O . THR A 1 745 ? 24.57 30.304 22.816 1 93.25 745 THR A O 1
ATOM 5794 N N . ILE A 1 746 ? 24.982 32.204 21.712 1 95.57 746 ILE A N 1
ATOM 5795 C CA . ILE A 1 746 ? 23.599 32.667 21.733 1 95.57 746 ILE A CA 1
ATOM 5796 C C . ILE A 1 746 ? 23.13 32.957 20.309 1 95.57 746 ILE A C 1
ATOM 5798 O O . ILE A 1 746 ? 23.901 33.453 19.484 1 95.57 746 ILE A O 1
ATOM 5802 N N . GLY A 1 747 ? 21.978 32.505 19.979 1 94.16 747 GLY A N 1
ATOM 5803 C CA . GLY A 1 747 ? 21.404 32.787 18.673 1 94.16 747 GLY A CA 1
ATOM 5804 C C . GLY A 1 747 ? 19.887 32.828 18.684 1 94.16 747 GLY A C 1
ATOM 5805 O O . GLY A 1 747 ? 19.259 32.471 19.682 1 94.16 747 GLY A O 1
ATOM 5806 N N . GLY A 1 748 ? 19.361 33.341 17.62 1 94.67 748 GLY A N 1
ATOM 5807 C CA . GLY A 1 748 ? 17.914 33.43 17.506 1 94.67 748 GLY A CA 1
ATOM 5808 C C . GLY A 1 748 ? 17.457 34.14 16.246 1 94.67 748 GLY A C 1
ATOM 5809 O O . GLY A 1 748 ? 18.274 34.477 15.387 1 94.67 748 GLY A O 1
ATOM 5810 N N . ASN A 1 749 ? 16.172 34.151 16.094 1 96.51 749 ASN A N 1
ATOM 5811 C CA . ASN A 1 749 ? 15.542 34.854 14.982 1 96.51 749 ASN A CA 1
ATOM 5812 C C . ASN A 1 749 ? 14.281 35.591 15.425 1 96.51 749 ASN A C 1
ATOM 5814 O O . ASN A 1 749 ? 13.663 35.224 16.426 1 96.51 749 ASN A O 1
ATOM 5818 N N . ILE A 1 750 ? 14.01 36.604 14.757 1 97.43 750 ILE A N 1
ATOM 5819 C CA . ILE A 1 750 ? 12.805 37.4 14.959 1 97.43 750 ILE A CA 1
ATOM 5820 C C . ILE A 1 750 ? 12.215 37.795 13.607 1 97.43 750 ILE A C 1
ATOM 5822 O O . ILE A 1 750 ? 12.952 38.101 12.666 1 97.43 750 ILE A O 1
ATOM 5826 N N . ALA A 1 751 ? 10.942 37.714 13.498 1 97.95 751 ALA A N 1
ATOM 5827 C CA . ALA A 1 751 ? 10.245 38.07 12.265 1 97.95 751 ALA A CA 1
ATOM 5828 C C . ALA A 1 751 ? 9.01 38.918 12.558 1 97.95 751 ALA A C 1
ATOM 5830 O O . ALA A 1 751 ? 8.237 38.606 13.466 1 97.95 751 ALA A O 1
ATOM 5831 N N . TYR A 1 752 ? 8.915 39.94 11.873 1 97.97 752 TYR A N 1
ATOM 5832 C CA . TYR A 1 752 ? 7.738 40.799 11.914 1 97.97 752 TYR A CA 1
ATOM 5833 C C . TYR A 1 752 ? 7.023 40.81 10.568 1 97.97 752 TYR A C 1
ATOM 5835 O O . TYR A 1 752 ? 7.645 41.047 9.53 1 97.97 752 TYR A O 1
ATOM 5843 N N . ASN A 1 753 ? 5.766 40.509 10.533 1 97.62 753 ASN A N 1
ATOM 5844 C CA . ASN A 1 753 ? 4.95 40.505 9.323 1 97.62 753 ASN A CA 1
ATOM 5845 C C . ASN A 1 753 ? 3.684 41.338 9.498 1 97.62 753 ASN A C 1
ATOM 5847 O O . ASN A 1 753 ? 2.902 41.102 10.421 1 97.62 753 ASN A O 1
ATOM 5851 N N . GLN A 1 754 ? 3.496 42.283 8.654 1 96.78 754 GLN A N 1
ATOM 5852 C CA . GLN A 1 754 ? 2.26 43.057 8.604 1 96.78 754 GLN A CA 1
ATOM 5853 C C . GLN A 1 754 ? 1.363 42.587 7.463 1 96.78 754 GLN A C 1
ATOM 5855 O O . GLN A 1 754 ? 1.716 42.726 6.29 1 96.78 754 GLN A O 1
ATOM 5860 N N . ASN A 1 755 ? 0.323 42.015 7.839 1 96.62 755 ASN A N 1
ATOM 5861 C CA . ASN A 1 755 ? -0.687 41.579 6.882 1 96.62 755 ASN A CA 1
ATOM 5862 C C . ASN A 1 755 ? -1.766 42.64 6.682 1 96.62 755 ASN A C 1
ATOM 5864 O O . ASN A 1 755 ? -2.189 43.289 7.641 1 96.62 755 ASN A O 1
ATOM 5868 N N . GLU A 1 756 ? -2.22 42.834 5.415 1 96.88 756 GLU A N 1
ATOM 5869 C CA . GLU A 1 756 ? -3.249 43.826 5.117 1 96.88 756 GLU A CA 1
ATOM 5870 C C . GLU A 1 756 ? -4.066 43.423 3.893 1 96.88 756 GLU A C 1
ATOM 5872 O O . GLU A 1 756 ? -3.504 43.077 2.851 1 96.88 756 GLU A O 1
ATOM 5877 N N . ILE A 1 757 ? -5.317 43.525 4.02 1 96.28 757 ILE A N 1
ATOM 5878 C CA . ILE A 1 757 ? -6.198 43.356 2.869 1 96.28 757 ILE A CA 1
ATOM 5879 C C . ILE A 1 757 ? -6.27 44.66 2.078 1 96.28 757 ILE A C 1
ATOM 5881 O O . ILE A 1 757 ? -6.604 45.711 2.631 1 96.28 757 ILE A O 1
ATOM 5885 N N . LEU A 1 758 ? -6.037 44.609 0.812 1 96.79 758 LEU A N 1
ATOM 5886 C CA . LEU A 1 758 ? -5.963 45.818 0 1 96.79 758 LEU A CA 1
ATOM 5887 C C . LEU A 1 758 ? -7.258 46.033 -0.776 1 96.79 758 LEU A C 1
ATOM 5889 O O . LEU A 1 758 ? -7.632 47.171 -1.066 1 96.79 758 LEU A O 1
ATOM 5893 N N . ASP A 1 759 ? -7.848 44.875 -1.204 1 94.6 759 ASP A N 1
ATOM 5894 C CA . ASP A 1 759 ? -9.038 44.927 -2.047 1 94.6 759 ASP A CA 1
ATOM 5895 C C . ASP A 1 759 ? -9.85 43.639 -1.932 1 94.6 759 ASP A C 1
ATOM 5897 O O . ASP A 1 759 ? -9.285 42.554 -1.775 1 94.6 759 ASP A O 1
ATOM 5901 N N . LEU A 1 760 ? -11.17 43.794 -1.953 1 91.92 760 LEU A N 1
ATOM 5902 C CA . LEU A 1 760 ? -12.055 42.636 -1.884 1 91.92 760 LEU A CA 1
ATOM 5903 C C . LEU A 1 760 ? -13.028 42.625 -3.059 1 91.92 760 LEU A C 1
ATOM 5905 O O . LEU A 1 760 ? -14.012 41.882 -3.048 1 91.92 760 LEU A O 1
ATOM 5909 N N . GLY A 1 761 ? -12.693 43.489 -4.023 1 86.09 761 GLY A N 1
ATOM 5910 C CA . GLY A 1 761 ? -13.522 43.517 -5.217 1 86.09 761 GLY A CA 1
ATOM 5911 C C . GLY A 1 761 ? -14.819 44.281 -5.025 1 86.09 761 GLY A C 1
ATOM 5912 O O . GLY A 1 761 ? -14.808 45.504 -4.87 1 86.09 761 GLY A O 1
ATOM 5913 N N . GLN A 1 762 ? -15.915 43.417 -4.855 1 79.29 762 GLN A N 1
ATOM 5914 C CA . GLN A 1 762 ? -17.252 44 -4.844 1 79.29 762 GLN A CA 1
ATOM 5915 C C . GLN A 1 762 ? -17.569 44.625 -3.489 1 79.29 762 GLN A C 1
ATOM 5917 O O . GLN A 1 762 ? -18.438 45.493 -3.387 1 79.29 762 GLN A O 1
ATOM 5922 N N . VAL A 1 763 ? -16.928 44.149 -2.525 1 83.38 763 VAL A N 1
ATOM 5923 C CA . VAL A 1 763 ? -17.213 44.609 -1.17 1 83.38 763 VAL A CA 1
ATOM 5924 C C . VAL A 1 763 ? -15.927 45.103 -0.51 1 83.38 763 VAL A C 1
ATOM 5926 O O . VAL A 1 763 ? -14.834 44.912 -1.047 1 83.38 763 VAL A O 1
ATOM 5929 N N . ASN A 1 764 ? -16.18 45.876 0.481 1 89.96 764 ASN A N 1
ATOM 5930 C CA . ASN A 1 764 ? -15.014 46.347 1.221 1 89.96 764 ASN A CA 1
ATOM 5931 C C . ASN A 1 764 ? -14.834 45.582 2.529 1 89.96 764 ASN A C 1
ATOM 5933 O O . ASN A 1 764 ? -13.825 45.749 3.216 1 89.96 764 ASN A O 1
ATOM 5937 N N . GLU A 1 765 ? -15.771 44.832 2.856 1 90.79 765 GLU A N 1
ATOM 5938 C CA . GLU A 1 765 ? -15.658 44.014 4.06 1 90.79 765 GLU A CA 1
ATOM 5939 C C . GLU A 1 765 ? -16.73 42.929 4.093 1 90.79 765 GLU A C 1
ATOM 5941 O O . GLU A 1 765 ? -17.778 43.065 3.457 1 90.79 765 GLU A O 1
ATOM 5946 N N . PHE A 1 766 ? -16.504 41.923 4.659 1 88.12 766 PHE A N 1
ATOM 5947 C CA . PHE A 1 766 ? -17.505 40.919 4.999 1 88.12 766 PHE A CA 1
ATOM 5948 C C . PHE A 1 766 ? -17.135 40.202 6.292 1 88.12 766 PHE A C 1
ATOM 5950 O O . PHE A 1 766 ? -15.953 40.057 6.611 1 88.12 766 PHE A O 1
ATOM 5957 N N . GLU A 1 767 ? -18.143 39.803 7.049 1 87.18 767 GLU A N 1
ATOM 5958 C CA . GLU A 1 767 ? -17.929 39.123 8.322 1 87.18 767 GLU A CA 1
ATOM 5959 C C . GLU A 1 767 ? -17.697 37.629 8.118 1 87.18 767 GLU A C 1
ATOM 5961 O O . GLU A 1 767 ? -18.284 37.021 7.22 1 87.18 767 GLU A O 1
ATOM 5966 N N . GLN A 1 768 ? -16.845 37.122 8.842 1 84.74 768 GLN A N 1
ATOM 5967 C CA . GLN A 1 768 ? -16.596 35.688 8.941 1 84.74 768 GLN A CA 1
ATOM 5968 C C . GLN A 1 768 ? -16.642 35.221 10.393 1 84.74 768 GLN A C 1
ATOM 5970 O O . GLN A 1 768 ? -15.602 35.075 11.037 1 84.74 768 GLN A O 1
ATOM 5975 N N . GLY A 1 769 ? -17.795 34.945 10.811 1 81.3 769 GLY A N 1
ATOM 5976 C CA . GLY A 1 769 ? -17.954 34.579 12.21 1 81.3 769 GLY A CA 1
ATOM 5977 C C . GLY A 1 769 ? -17.658 35.721 13.163 1 81.3 769 GLY A C 1
ATOM 5978 O O . GLY A 1 769 ? -18.253 36.796 13.057 1 81.3 769 GLY A O 1
ATOM 5979 N N . THR A 1 770 ? -16.624 35.491 13.993 1 89.59 770 THR A N 1
ATOM 5980 C CA . THR A 1 770 ? -16.226 36.482 14.985 1 89.59 770 THR A CA 1
ATOM 5981 C C . THR A 1 770 ? -15.098 37.36 14.451 1 89.59 770 THR A C 1
ATOM 5983 O O . THR A 1 770 ? -14.394 38.014 15.223 1 89.59 770 THR A O 1
ATOM 5986 N N . SER A 1 771 ? -14.922 37.287 13.161 1 92.25 771 SER A N 1
ATOM 5987 C CA . SER A 1 771 ? -13.876 38.077 12.519 1 92.25 771 SER A CA 1
ATOM 5988 C C . SER A 1 771 ? -14.434 38.892 11.358 1 92.25 771 SER A C 1
ATOM 5990 O O . SER A 1 771 ? -15.556 38.652 10.906 1 92.25 771 SER A O 1
ATOM 5992 N N . ILE A 1 772 ? -13.69 39.851 10.995 1 93.05 772 ILE A N 1
ATOM 5993 C CA . ILE A 1 772 ? -14.067 40.664 9.844 1 93.05 772 ILE A CA 1
ATOM 5994 C C . ILE A 1 772 ? -12.929 40.673 8.825 1 93.05 772 ILE A C 1
ATOM 5996 O O . ILE A 1 772 ? -11.754 40.69 9.197 1 93.05 772 ILE A O 1
ATOM 6000 N N . VAL A 1 773 ? -13.282 40.392 7.604 1 92.73 773 VAL A N 1
ATOM 6001 C CA . VAL A 1 773 ? -12.372 40.621 6.486 1 92.73 773 VAL A CA 1
ATOM 6002 C C . VAL A 1 773 ? -12.633 41.999 5.881 1 92.73 773 VAL A C 1
ATOM 6004 O O . VAL A 1 773 ? -13.688 42.233 5.287 1 92.73 773 VAL A O 1
ATOM 6007 N N . LYS A 1 774 ? -11.71 42.932 6.119 1 94.63 774 LYS A N 1
ATOM 6008 C CA . LYS A 1 774 ? -11.925 44.329 5.752 1 94.63 774 LYS A CA 1
ATOM 6009 C C . LYS A 1 774 ? -10.661 44.941 5.154 1 94.63 774 LYS A C 1
ATOM 6011 O O . LYS A 1 774 ? -9.558 44.713 5.656 1 94.63 774 LYS A O 1
ATOM 6016 N N . VAL A 1 775 ? -10.899 45.799 4.076 1 95.52 775 VAL A N 1
ATOM 6017 C CA . VAL A 1 775 ? -9.782 46.501 3.453 1 95.52 775 VAL A CA 1
ATOM 6018 C C . VAL A 1 775 ? -9.097 47.398 4.483 1 95.52 775 VAL A C 1
ATOM 6020 O O . VAL A 1 775 ? -9.763 48.133 5.215 1 95.52 775 VAL A O 1
ATOM 6023 N N . GLY A 1 776 ? -7.9 47.3 4.602 1 95.93 776 GLY A N 1
ATOM 6024 C CA . GLY A 1 776 ? -7.139 48.126 5.526 1 95.93 776 GLY A CA 1
ATOM 6025 C C . GLY A 1 776 ? -6.747 47.395 6.796 1 95.93 776 GLY A C 1
ATOM 6026 O O . GLY A 1 776 ? -5.933 47.891 7.578 1 95.93 776 GLY A O 1
ATOM 6027 N N . LEU A 1 777 ? -7.241 46.229 7.016 1 96.17 777 LEU A N 1
ATOM 6028 C CA . LEU A 1 777 ? -6.98 45.462 8.229 1 96.17 777 LEU A CA 1
ATOM 6029 C C . LEU A 1 777 ? -6.341 44.118 7.895 1 96.17 777 LEU A C 1
ATOM 6031 O O . LEU A 1 777 ? -6.456 43.635 6.767 1 96.17 777 LEU A O 1
ATOM 6035 N N . PRO A 1 778 ? -5.671 43.55 8.867 1 95.2 778 PRO A N 1
ATOM 6036 C CA . PRO A 1 778 ? -5.127 42.21 8.632 1 95.2 778 PRO A CA 1
ATOM 6037 C C . PRO A 1 778 ? -6.202 41.125 8.652 1 95.2 778 PRO A C 1
ATOM 6039 O O . PRO A 1 778 ? -7.257 41.307 9.264 1 95.2 778 PRO A O 1
ATOM 6042 N N . LEU A 1 779 ? -5.908 40.005 7.996 1 93.24 779 LEU A N 1
ATOM 6043 C CA . LEU A 1 779 ? -6.774 38.833 8.074 1 93.24 779 LEU A CA 1
ATOM 6044 C C . LEU A 1 779 ? -6.83 38.293 9.499 1 93.24 779 LEU A C 1
ATOM 6046 O O . LEU A 1 779 ? -5.809 38.237 10.187 1 93.24 779 LEU A O 1
ATOM 6050 N N . GLY A 1 780 ? -7.999 37.88 9.996 1 92.35 780 GLY A N 1
ATOM 6051 C CA . GLY A 1 780 ? -8.173 37.328 11.33 1 92.35 780 GLY A CA 1
ATOM 6052 C C . GLY A 1 780 ? -8.484 38.381 12.376 1 92.35 780 GLY A C 1
ATOM 6053 O O . GLY A 1 780 ? -8.381 38.121 13.577 1 92.35 780 GLY A O 1
ATOM 6054 N N . THR A 1 781 ? -8.877 39.614 11.998 1 95.2 781 THR A N 1
ATOM 6055 C CA . THR A 1 781 ? -9.238 40.699 12.905 1 95.2 781 THR A CA 1
ATOM 6056 C C . THR A 1 781 ? -10.53 40.374 13.649 1 95.2 781 THR A C 1
ATOM 6058 O O . THR A 1 781 ? -11.549 40.065 13.028 1 95.2 781 THR A O 1
ATOM 6061 N N . HIS A 1 782 ? -10.395 40.499 14.935 1 95.71 782 HIS A N 1
ATOM 6062 C CA . HIS A 1 782 ? -11.573 40.216 15.747 1 95.71 782 HIS A CA 1
ATOM 6063 C C . HIS A 1 782 ? -12.606 41.333 15.628 1 95.71 782 HIS A C 1
ATOM 6065 O O . HIS A 1 782 ? -12.247 42.511 15.566 1 95.71 782 HIS A O 1
ATOM 6071 N N . TYR A 1 783 ? -13.855 40.953 15.513 1 94.51 783 TYR A N 1
ATOM 6072 C CA . TYR A 1 783 ? -14.977 41.866 15.328 1 94.51 783 TYR A CA 1
ATOM 6073 C C . TYR A 1 783 ? -16.19 41.41 16.131 1 94.51 783 TYR A C 1
ATOM 6075 O O . TYR A 1 783 ? -16.824 40.408 15.794 1 94.51 783 TYR A O 1
ATOM 6083 N N . ILE A 1 784 ? -16.425 42.205 17.182 1 93.47 784 ILE A N 1
ATOM 6084 C CA . ILE A 1 784 ? -17.498 41.795 18.08 1 93.47 784 ILE A CA 1
ATOM 6085 C C . ILE A 1 784 ? -17.992 43 18.878 1 93.47 784 ILE A C 1
ATOM 6087 O O . ILE A 1 784 ? -17.385 44.073 18.833 1 93.47 784 ILE A O 1
ATOM 6091 N N . THR A 1 785 ? -19.139 42.853 19.568 1 93 785 THR A N 1
ATOM 6092 C CA . THR A 1 785 ? -19.686 43.893 20.434 1 93 785 THR A CA 1
ATOM 6093 C C . THR A 1 785 ? -18.734 44.19 21.589 1 93 785 THR A C 1
ATOM 6095 O O . THR A 1 785 ? -18.205 43.271 22.217 1 93 785 THR A O 1
ATOM 6098 N N . GLU A 1 786 ? -18.484 45.489 21.86 1 92.93 786 GLU A N 1
ATOM 6099 C CA . GLU A 1 786 ? -17.513 45.893 22.872 1 92.93 786 GLU A CA 1
ATOM 6100 C C . GLU A 1 786 ? -18.13 45.879 24.267 1 92.93 786 GLU A C 1
ATOM 6102 O O . GLU A 1 786 ? -19.212 46.432 24.479 1 92.93 786 GLU A O 1
ATOM 6107 N N . TRP A 1 787 ? -17.462 45.242 25.149 1 94 787 TRP A N 1
ATOM 6108 C CA . TRP A 1 787 ? -17.824 45.142 26.559 1 94 787 TRP A CA 1
ATOM 6109 C C . TRP A 1 787 ? -17.435 46.41 27.311 1 94 787 TRP A C 1
ATOM 6111 O O . TRP A 1 787 ? -16.341 46.945 27.116 1 94 787 TRP A O 1
ATOM 6121 N N . ALA A 1 788 ? -18.398 47.002 28.139 1 93.41 788 ALA A N 1
ATOM 6122 C CA . ALA A 1 788 ? -18.136 48.252 28.849 1 93.41 788 ALA A CA 1
ATOM 6123 C C . ALA A 1 788 ? -18.109 48.03 30.358 1 93.41 788 ALA A C 1
ATOM 6125 O O . ALA A 1 788 ? -17.948 48.98 31.129 1 93.41 788 ALA A O 1
ATOM 6126 N N . GLY A 1 789 ? -18.265 46.809 30.789 1 94 789 GLY A N 1
ATOM 6127 C CA . GLY A 1 789 ? -18.195 46.524 32.213 1 94 789 GLY A CA 1
ATOM 6128 C C . GLY A 1 789 ? -19.539 46.161 32.816 1 94 789 GLY A C 1
ATOM 6129 O O . GLY A 1 789 ? -20.426 45.667 32.116 1 94 789 GLY A O 1
ATOM 6130 N N . VAL A 1 790 ? -19.628 46.285 34.164 1 96.17 790 VAL A N 1
ATOM 6131 C CA . VAL A 1 790 ? -20.834 45.957 34.917 1 96.17 790 VAL A CA 1
ATOM 6132 C C . VAL A 1 790 ? -21.355 47.204 35.627 1 96.17 790 VAL A C 1
ATOM 6134 O O . VAL A 1 790 ? -20.583 47.946 36.239 1 96.17 790 VAL A O 1
ATOM 6137 N N . ASN A 1 791 ? -22.643 47.415 35.418 1 96.1 791 ASN A N 1
ATOM 6138 C CA . ASN A 1 791 ? -23.28 48.519 36.128 1 96.1 791 ASN A CA 1
ATOM 6139 C C . ASN A 1 791 ? -23.22 48.321 37.64 1 96.1 791 ASN A C 1
ATOM 6141 O O . ASN A 1 791 ? -23.811 47.379 38.171 1 96.1 791 ASN A O 1
ATOM 6145 N N . GLN A 1 792 ? -22.653 49.231 38.352 1 94.74 792 GLN A N 1
ATOM 6146 C CA . GLN A 1 792 ? -22.43 49.091 39.787 1 94.74 792 GLN A CA 1
ATOM 6147 C C . GLN A 1 792 ? -23.741 49.199 40.56 1 94.74 792 GLN A C 1
ATOM 6149 O O . GLN A 1 792 ? -23.856 48.679 41.672 1 94.74 792 GLN A O 1
ATOM 6154 N N . SER A 1 793 ? -24.752 49.822 40.006 1 95.69 793 SER A N 1
ATOM 6155 C CA . SER A 1 793 ? -26.004 50.087 40.708 1 95.69 793 SER A CA 1
ATOM 6156 C C . SER A 1 793 ? -26.937 48.882 40.649 1 95.69 793 SER A C 1
ATOM 6158 O O . SER A 1 793 ? -27.682 48.62 41.596 1 95.69 793 SER A O 1
ATOM 6160 N N . ASN A 1 794 ? -26.882 48.183 39.505 1 95.22 794 ASN A N 1
ATOM 6161 C CA . ASN A 1 794 ? -27.887 47.132 39.384 1 95.22 794 ASN A CA 1
ATOM 6162 C C . ASN A 1 794 ? -27.273 45.822 38.9 1 95.22 794 ASN A C 1
ATOM 6164 O O . ASN A 1 794 ? -27.959 44.801 38.821 1 95.22 794 ASN A O 1
ATOM 6168 N N . GLY A 1 795 ? -25.983 45.812 38.549 1 95.9 795 GLY A N 1
ATOM 6169 C CA . GLY A 1 795 ? -25.294 44.58 38.197 1 95.9 795 GLY A CA 1
ATOM 6170 C C . GLY A 1 795 ? -25.498 44.176 36.75 1 95.9 795 GLY A C 1
ATOM 6171 O O . GLY A 1 795 ? -25.071 43.096 36.336 1 95.9 795 GLY A O 1
ATOM 6172 N N . GLU A 1 796 ? -26.105 44.951 35.895 1 95.68 796 GLU A N 1
ATOM 6173 C CA . GLU A 1 796 ? -26.339 44.641 34.487 1 95.68 796 GLU A CA 1
ATOM 6174 C C . GLU A 1 796 ? -25.056 44.772 33.672 1 95.68 796 GLU A C 1
ATOM 6176 O O . GLU A 1 796 ? -24.237 45.656 33.932 1 95.68 796 GLU A O 1
ATOM 6181 N N . PRO A 1 797 ? -24.927 43.814 32.735 1 94.97 797 PRO A N 1
ATOM 6182 C CA . PRO A 1 797 ? -23.786 44.003 31.837 1 94.97 797 PRO A CA 1
ATOM 6183 C C . PRO A 1 797 ? -23.93 45.238 30.952 1 94.97 797 PRO A C 1
ATOM 6185 O O . PRO A 1 797 ? -25.035 45.555 30.503 1 94.97 797 PRO A O 1
ATOM 6188 N N . LEU A 1 798 ? -22.85 45.915 30.754 1 94.64 798 LEU A N 1
ATOM 6189 C CA . LEU A 1 798 ? -22.834 47.126 29.941 1 94.64 798 LEU A CA 1
ATOM 6190 C C . LEU A 1 798 ? -22.055 46.903 28.649 1 94.64 798 LEU A C 1
ATOM 6192 O O . LEU A 1 798 ? -21.05 46.189 28.64 1 94.64 798 LEU A O 1
ATOM 6196 N N . TYR A 1 799 ? -22.552 47.459 27.541 1 93.84 799 TYR A N 1
ATOM 6197 C CA . TYR A 1 799 ? -21.925 47.406 26.225 1 93.84 799 TYR A CA 1
ATOM 6198 C C . TYR A 1 799 ? -21.843 48.795 25.604 1 93.84 799 TYR A C 1
ATOM 6200 O O . TYR A 1 799 ? -22.536 49.718 26.038 1 93.84 799 TYR A O 1
ATOM 6208 N N . TYR A 1 800 ? -20.926 48.854 24.71 1 91.27 800 TYR A N 1
ATOM 6209 C CA . TYR A 1 800 ? -20.892 50.097 23.946 1 91.27 800 TYR A CA 1
ATOM 6210 C C . TYR A 1 800 ? -21.839 50.031 22.754 1 91.27 800 TYR A C 1
ATOM 6212 O O . TYR A 1 800 ? -21.818 49.063 21.99 1 91.27 800 TYR A O 1
ATOM 6220 N N . GLY A 1 801 ? -22.691 50.986 22.625 1 85.05 801 GLY A N 1
ATOM 6221 C CA . GLY A 1 801 ? -23.645 51.051 21.53 1 85.05 801 GLY A CA 1
ATOM 6222 C C . GLY A 1 801 ? -23.088 51.73 20.293 1 85.05 801 GLY A C 1
ATOM 6223 O O . GLY A 1 801 ? -21.893 52.026 20.226 1 85.05 801 GLY A O 1
ATOM 6224 N N . GLN A 1 802 ? -23.914 51.997 19.296 1 77.7 802 GLN A N 1
ATOM 6225 C CA . GLN A 1 802 ? -23.564 52.511 17.977 1 77.7 802 GLN A CA 1
ATOM 6226 C C . GLN A 1 802 ? -22.891 53.877 18.079 1 77.7 802 GLN A C 1
ATOM 6228 O O . GLN A 1 802 ? -22.001 54.197 17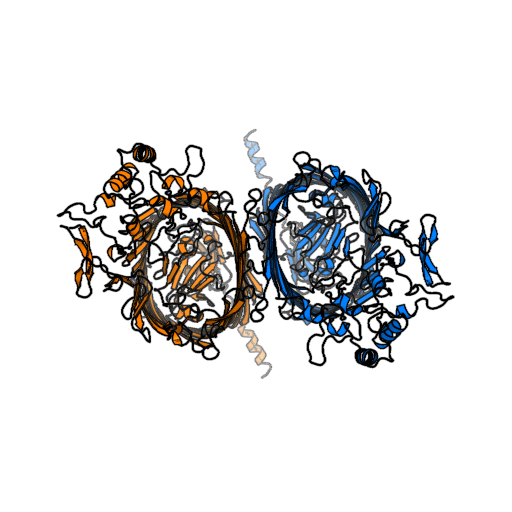.289 1 77.7 802 GLN A O 1
ATOM 6233 N N . ASN A 1 803 ? -23.389 54.726 19.067 1 79.07 803 ASN A N 1
ATOM 6234 C CA . ASN A 1 803 ? -22.845 56.075 19.194 1 79.07 803 ASN A CA 1
ATOM 6235 C C . ASN A 1 803 ? -21.856 56.174 20.351 1 79.07 803 ASN A C 1
ATOM 6237 O O . ASN A 1 803 ? -21.573 57.269 20.839 1 79.07 803 ASN A O 1
ATOM 6241 N N . GLY A 1 804 ? -21.366 54.933 20.817 1 83.31 804 GLY A N 1
ATOM 6242 C CA . GLY A 1 804 ? -20.378 54.941 21.884 1 83.31 804 GLY A CA 1
ATOM 6243 C C . GLY A 1 804 ? -20.995 55.039 23.267 1 83.31 804 GLY A C 1
ATOM 6244 O O . GLY A 1 804 ? -20.279 55.097 24.269 1 83.31 804 GLY A O 1
ATOM 6245 N N . GLU A 1 805 ? -22.328 55.166 23.288 1 88.78 805 GLU A N 1
ATOM 6246 C CA . GLU A 1 805 ? -22.98 55.244 24.591 1 88.78 805 GLU A CA 1
ATOM 6247 C C . GLU A 1 805 ? -22.921 53.904 25.32 1 88.78 805 GLU A C 1
ATOM 6249 O O . GLU A 1 805 ? -22.857 52.849 24.685 1 88.78 805 GLU A O 1
ATOM 6254 N N . ILE A 1 806 ? -22.782 53.974 26.504 1 93.09 806 ILE A N 1
ATOM 6255 C CA . ILE A 1 806 ? -22.856 52.77 27.324 1 93.09 806 ILE A CA 1
ATOM 6256 C C . ILE A 1 806 ? -24.314 52.344 27.485 1 93.09 806 ILE A C 1
ATOM 6258 O O . ILE A 1 806 ? -25.168 53.155 27.848 1 93.09 806 ILE A O 1
ATOM 6262 N N . THR A 1 807 ? -24.607 51.158 26.985 1 91.25 807 THR A N 1
ATOM 6263 C CA . THR A 1 807 ? -25.974 50.652 27.031 1 91.25 807 THR A CA 1
ATOM 6264 C C . THR A 1 807 ? -26.022 49.281 27.699 1 91.25 807 THR A C 1
ATOM 6266 O O . THR A 1 807 ? -25.031 48.549 27.698 1 91.25 807 THR A O 1
ATOM 6269 N N . GLU A 1 808 ? -27.185 48.95 28.232 1 91.21 808 GLU A N 1
ATOM 6270 C CA . GLU A 1 808 ? -27.427 47.642 28.834 1 91.21 808 GLU A CA 1
ATOM 6271 C C . GLU A 1 808 ? -28 46.663 27.813 1 91.21 808 GLU A C 1
ATOM 6273 O O . GLU A 1 808 ? -28.115 45.467 28.089 1 91.21 808 GLU A O 1
ATOM 6278 N N . ASN A 1 809 ? -28.236 47.203 26.621 1 86.32 809 ASN A N 1
ATOM 6279 C CA . ASN A 1 809 ? -28.835 46.372 25.582 1 86.32 809 ASN A CA 1
ATOM 6280 C C . ASN A 1 809 ? -27.775 45.791 24.65 1 86.32 809 ASN A C 1
ATOM 6282 O O . ASN A 1 809 ? -27.08 46.533 23.954 1 86.32 809 ASN A O 1
ATOM 6286 N N . TYR A 1 810 ? -27.738 44.421 24.798 1 88.59 810 TYR A N 1
ATOM 6287 C CA . TYR A 1 810 ? -26.867 43.727 23.857 1 88.59 810 TYR A CA 1
ATOM 6288 C C . TYR A 1 810 ? -27.532 43.597 22.492 1 88.59 810 TYR A C 1
ATOM 6290 O O . TYR A 1 810 ? -28.661 43.111 22.388 1 88.59 810 TYR A O 1
ATOM 6298 N N . ASP A 1 811 ? -26.975 44.145 21.494 1 79.6 811 ASP A N 1
ATOM 6299 C CA . ASP A 1 811 ? -27.464 43.99 20.128 1 79.6 811 ASP A CA 1
ATOM 6300 C C . ASP A 1 811 ? -26.429 43.29 19.25 1 79.6 811 ASP A C 1
ATOM 6302 O O . ASP A 1 811 ? -25.407 43.881 18.895 1 79.6 811 ASP A O 1
ATOM 6306 N N . GLN A 1 812 ? -26.76 42.031 19.017 1 72.38 812 GLN A N 1
ATOM 6307 C CA . GLN A 1 812 ? -25.854 41.266 18.167 1 72.38 812 GLN A CA 1
ATOM 6308 C C . GLN A 1 812 ? -25.665 41.944 16.814 1 72.38 812 GLN A C 1
ATOM 6310 O O . GLN A 1 812 ? -24.604 41.826 16.197 1 72.38 812 GLN A O 1
ATOM 6315 N N . ALA A 1 813 ? -26.701 42.496 16.357 1 70.93 813 ALA A N 1
ATOM 6316 C CA . ALA A 1 813 ? -26.657 43.196 15.076 1 70.93 813 ALA A CA 1
ATOM 6317 C C . ALA A 1 813 ? -26.193 44.639 15.255 1 70.93 813 ALA A C 1
ATOM 6319 O O . ALA A 1 813 ? -26.053 45.378 14.278 1 70.93 813 ALA A O 1
ATOM 6320 N N . GLY A 1 814 ? -25.868 44.944 16.509 1 73.13 814 GLY A N 1
ATOM 6321 C CA . GLY A 1 814 ? -25.476 46.311 16.811 1 73.13 814 GLY A CA 1
ATOM 6322 C C . GLY A 1 814 ? -24.05 46.628 16.402 1 73.13 814 GLY A C 1
ATOM 6323 O O . GLY A 1 814 ? -23.461 45.917 15.585 1 73.13 814 GLY A O 1
ATOM 6324 N N . PRO A 1 815 ? -23.647 47.69 16.954 1 77.19 815 PRO A N 1
ATOM 6325 C CA . PRO A 1 815 ? -22.288 48.127 16.624 1 77.19 815 PRO A CA 1
ATOM 6326 C C . PRO A 1 815 ? -21.219 47.162 17.132 1 77.19 815 PRO A C 1
ATOM 6328 O O . PRO A 1 815 ? -21.332 46.64 18.244 1 77.19 815 PRO A O 1
ATOM 6331 N N . LYS A 1 816 ? -20.332 46.742 16.269 1 89.48 816 LYS A N 1
ATOM 6332 C CA . LYS A 1 816 ? -19.186 45.902 16.606 1 89.48 816 LYS A CA 1
ATOM 6333 C C . LYS A 1 816 ? -17.878 46.675 16.462 1 89.48 816 LYS A C 1
ATOM 6335 O O . LYS A 1 816 ? -17.828 47.7 15.78 1 89.48 816 LYS A O 1
ATOM 6340 N N . ALA A 1 817 ? -16.933 46.353 17.277 1 89.55 817 ALA A N 1
ATOM 6341 C CA . ALA A 1 817 ? -15.632 47.016 17.265 1 89.55 817 ALA A CA 1
ATOM 6342 C C . ALA A 1 817 ? -14.515 46.027 16.946 1 89.55 817 ALA A C 1
ATOM 6344 O O . ALA A 1 817 ? -14.727 44.812 16.968 1 89.55 817 ALA A O 1
ATOM 6345 N N . ILE A 1 818 ? -13.379 46.609 16.629 1 93.18 818 ILE A N 1
ATOM 6346 C CA . ILE A 1 818 ? -12.207 45.839 16.226 1 93.18 818 ILE A CA 1
ATOM 6347 C C . ILE A 1 818 ? -11.274 45.657 17.421 1 93.18 818 ILE A C 1
ATOM 6349 O O . ILE A 1 818 ? -11.034 46.6 18.179 1 93.18 818 ILE A O 1
ATOM 6353 N N . PHE A 1 819 ? -10.748 44.499 17.774 1 91.96 819 PHE A N 1
ATOM 6354 C CA . PHE A 1 819 ? -9.949 44.241 18.966 1 91.96 819 PHE A CA 1
ATOM 6355 C C . PHE A 1 819 ? -8.674 43.485 18.61 1 91.96 819 PHE A C 1
ATOM 6357 O O . PHE A 1 819 ? -8.273 42.563 19.324 1 91.96 819 PHE A O 1
ATOM 6364 N N . GLY A 1 820 ? -8.012 43.769 17.588 1 91.47 820 GLY A N 1
ATOM 6365 C CA . GLY A 1 820 ? -6.747 43.135 17.254 1 91.47 820 GLY A CA 1
ATOM 6366 C C . GLY A 1 820 ? -6.897 41.979 16.283 1 91.47 820 GLY A C 1
ATOM 6367 O O . GLY A 1 820 ? -7.953 41.809 15.671 1 91.47 820 GLY A O 1
ATOM 6368 N N . THR A 1 821 ? -5.786 41.044 16.169 1 92.93 821 THR A N 1
ATOM 6369 C CA . THR A 1 821 ? -5.793 39.968 15.185 1 92.93 821 THR A CA 1
ATOM 6370 C C . THR A 1 821 ? -5.436 38.635 15.838 1 92.93 821 THR A C 1
ATOM 6372 O O . THR A 1 821 ? -4.763 38.605 16.87 1 92.93 821 THR A O 1
ATOM 6375 N N . SER A 1 822 ? -5.919 37.577 15.234 1 92.83 822 SER A N 1
ATOM 6376 C CA . SER A 1 822 ? -5.612 36.237 15.723 1 92.83 822 SER A CA 1
ATOM 6377 C C . SER A 1 822 ? -4.292 35.729 15.152 1 92.83 822 SER A C 1
ATOM 6379 O O . SER A 1 822 ? -3.804 34.67 15.552 1 92.83 822 SER A O 1
ATOM 6381 N N . GLN A 1 823 ? -3.634 36.392 14.292 1 91.72 823 GLN A N 1
ATOM 6382 C CA . GLN A 1 823 ? -2.34 36.031 13.722 1 91.72 823 GLN A CA 1
ATOM 6383 C C . GLN A 1 823 ? -1.217 36.859 14.339 1 91.72 823 GLN A C 1
ATOM 6385 O O . GLN A 1 823 ? -1.226 38.089 14.253 1 91.72 823 GLN A O 1
ATOM 6390 N N . PRO A 1 824 ? -0.277 36.212 14.864 1 93.74 824 PRO A N 1
ATOM 6391 C CA . PRO A 1 824 ? 0.777 36.989 15.519 1 93.74 824 PRO A CA 1
ATOM 6392 C C . PRO A 1 824 ? 1.664 37.735 14.525 1 93.74 824 PRO A C 1
ATOM 6394 O O . PRO A 1 824 ? 2.242 37.12 13.625 1 93.74 824 PRO A O 1
ATOM 6397 N N . PRO A 1 825 ? 1.878 38.996 14.711 1 95.44 825 PRO A N 1
ATOM 6398 C CA . PRO A 1 825 ? 2.741 39.761 13.808 1 95.44 825 PRO A CA 1
ATOM 6399 C C . PRO A 1 825 ? 4.226 39.559 14.099 1 95.44 825 PRO A C 1
ATOM 6401 O O . PRO A 1 825 ? 5.062 39.719 13.205 1 95.44 825 PRO A O 1
ATOM 6404 N N . LEU A 1 826 ? 4.536 39.332 15.38 1 96.93 826 LEU A N 1
ATOM 6405 C CA . LEU A 1 826 ? 5.926 39.157 15.785 1 96.93 826 LEU A CA 1
ATOM 6406 C C . LEU A 1 826 ? 6.163 37.751 16.324 1 96.93 826 LEU A C 1
ATOM 6408 O O . LEU A 1 826 ? 5.508 37.329 17.28 1 96.93 826 LEU A O 1
ATOM 6412 N N . THR A 1 827 ? 6.993 37.015 15.751 1 96.67 827 THR A N 1
ATOM 6413 C CA . THR A 1 827 ? 7.302 35.648 16.154 1 96.67 827 THR A CA 1
ATOM 6414 C C . THR A 1 827 ? 8.806 35.395 16.104 1 96.67 827 THR A C 1
ATOM 6416 O O . THR A 1 827 ? 9.546 36.151 15.471 1 96.67 827 THR A O 1
ATOM 6419 N N . GLY A 1 828 ? 9.284 34.355 16.831 1 96.51 828 GLY A N 1
ATOM 6420 C CA . GLY A 1 828 ? 10.699 34.026 16.765 1 96.51 828 GLY A CA 1
ATOM 6421 C C . GLY A 1 828 ? 11.114 32.971 17.773 1 96.51 828 GLY A C 1
ATOM 6422 O O . GLY A 1 828 ? 10.265 32.356 18.421 1 96.51 828 GLY A O 1
ATOM 6423 N N . GLY A 1 829 ? 12.383 32.697 17.756 1 96.54 829 GLY A N 1
ATOM 6424 C CA . GLY A 1 829 ? 13.016 31.773 18.683 1 96.54 829 GLY A CA 1
ATOM 6425 C C . GLY A 1 829 ? 14.414 32.2 19.09 1 96.54 829 GLY A C 1
ATOM 6426 O O . GLY A 1 829 ? 15.108 32.878 18.33 1 96.54 829 GLY A O 1
ATOM 6427 N N . VAL A 1 830 ? 14.811 31.864 20.321 1 96.74 830 VAL A N 1
ATOM 6428 C CA . VAL A 1 830 ? 16.134 32.169 20.854 1 96.74 830 VAL A CA 1
ATOM 6429 C C . VAL A 1 830 ? 16.724 30.926 21.515 1 96.74 830 VAL A C 1
ATOM 6431 O O . VAL A 1 830 ? 16.02 30.191 22.211 1 96.74 830 VAL A O 1
ATOM 6434 N N . PHE A 1 831 ? 17.937 30.697 21.235 1 94.72 831 PHE A N 1
ATOM 6435 C CA . PHE A 1 831 ? 18.584 29.568 21.892 1 94.72 831 PHE A CA 1
ATOM 6436 C C . PHE A 1 831 ? 19.885 30.002 22.558 1 94.72 831 PHE A C 1
ATOM 6438 O O . PHE A 1 831 ? 20.459 31.033 22.198 1 94.72 831 PHE A O 1
ATOM 6445 N N . SER A 1 832 ? 20.323 29.335 23.536 1 96.06 832 SER A N 1
ATOM 6446 C CA . SER A 1 832 ? 21.588 29.478 24.249 1 96.06 832 SER A CA 1
ATOM 6447 C C . SER A 1 832 ? 22.243 28.123 24.491 1 96.06 832 SER A C 1
ATOM 6449 O O . SER A 1 832 ? 21.597 27.194 24.981 1 96.06 832 SER A O 1
ATOM 6451 N N . THR A 1 833 ? 23.44 28.008 24.097 1 94.38 833 THR A N 1
ATOM 6452 C CA . THR A 1 833 ? 24.162 26.748 24.228 1 94.38 833 THR A CA 1
ATOM 6453 C C . THR A 1 833 ? 25.473 26.952 24.982 1 94.38 833 THR A C 1
ATOM 6455 O O . THR A 1 833 ? 26.265 27.83 24.635 1 94.38 833 THR A O 1
ATOM 6458 N N . PHE A 1 834 ? 25.728 26.15 25.984 1 95.16 834 PHE A N 1
ATOM 6459 C CA . PHE A 1 834 ? 26.984 26.079 26.721 1 95.16 834 PHE A CA 1
ATOM 6460 C C . PHE A 1 834 ? 27.681 24.746 26.477 1 95.16 834 PHE A C 1
ATOM 6462 O O . PHE A 1 834 ? 27.068 23.685 26.616 1 95.16 834 PHE A O 1
ATOM 6469 N N . ASN A 1 835 ? 28.825 24.828 26.049 1 90.93 835 ASN A N 1
ATOM 6470 C CA . ASN A 1 835 ? 29.629 23.627 25.849 1 90.93 835 ASN A CA 1
ATOM 6471 C C . ASN A 1 835 ? 30.912 23.668 26.674 1 90.93 835 ASN A C 1
ATOM 6473 O O . ASN A 1 835 ? 31.654 24.652 26.628 1 90.93 835 ASN A O 1
ATOM 6477 N N . TYR A 1 836 ? 31.234 22.62 27.511 1 92.03 836 TYR A N 1
ATOM 6478 C CA . TYR A 1 836 ? 32.45 22.52 28.31 1 92.03 836 TYR A CA 1
ATOM 6479 C C . TYR A 1 836 ? 32.926 21.075 28.4 1 92.03 836 TYR A C 1
ATOM 6481 O O . TYR A 1 836 ? 32.351 20.27 29.136 1 92.03 836 TYR A O 1
ATOM 6489 N N . LYS A 1 837 ? 33.982 20.611 27.867 1 87.22 837 LYS A N 1
ATOM 6490 C CA . LYS A 1 837 ? 34.645 19.311 27.914 1 87.22 837 LYS A CA 1
ATOM 6491 C C . LYS A 1 837 ? 33.64 18.174 27.758 1 87.22 837 LYS A C 1
ATOM 6493 O O . LYS A 1 837 ? 33.601 17.256 28.579 1 87.22 837 LYS A O 1
ATOM 6498 N N . GLY A 1 838 ? 32.763 18.272 26.763 1 85.92 838 GLY A N 1
ATOM 6499 C CA . GLY A 1 838 ? 31.807 17.219 26.457 1 85.92 838 GLY A CA 1
ATOM 6500 C C . GLY A 1 838 ? 30.431 17.474 27.044 1 85.92 838 GLY A C 1
ATOM 6501 O O . GLY A 1 838 ? 29.45 16.852 26.632 1 85.92 838 GLY A O 1
ATOM 6502 N N . LEU A 1 839 ? 30.417 18.318 28.115 1 93.38 839 LEU A N 1
ATOM 6503 C CA . LEU A 1 839 ? 29.139 18.706 28.7 1 93.38 839 LEU A CA 1
ATOM 6504 C C . LEU A 1 839 ? 28.497 19.837 27.904 1 93.38 839 LEU A C 1
ATOM 6506 O O . LEU A 1 839 ? 29.147 20.843 27.612 1 93.38 839 LEU A O 1
ATOM 6510 N N . LYS A 1 840 ? 27.324 19.625 27.508 1 93.98 840 LYS A N 1
ATOM 6511 C CA . LYS A 1 840 ? 26.616 20.618 26.706 1 93.98 840 LYS A CA 1
ATOM 6512 C C . LYS A 1 840 ? 25.243 20.925 27.297 1 93.98 840 LYS A C 1
ATOM 6514 O O . LYS A 1 840 ? 24.489 20.011 27.638 1 93.98 840 LYS A O 1
ATOM 6519 N N . LEU A 1 841 ? 24.92 22.187 27.503 1 96.09 841 LEU A N 1
ATOM 6520 C CA . LEU A 1 841 ? 23.602 22.654 27.92 1 96.09 841 LEU A CA 1
ATOM 6521 C C . LEU A 1 841 ? 22.951 23.493 26.826 1 96.09 841 LEU A C 1
ATOM 6523 O O . LEU A 1 841 ? 23.488 24.53 26.431 1 96.09 841 LEU A O 1
ATOM 6527 N N . ASP A 1 842 ? 21.878 23.035 26.316 1 94.82 842 ASP A N 1
ATOM 6528 C CA . ASP A 1 842 ? 21.114 23.734 25.287 1 94.82 842 ASP A CA 1
ATOM 6529 C C . ASP A 1 842 ? 19.77 24.214 25.832 1 94.82 842 ASP A C 1
ATOM 6531 O O . ASP A 1 842 ? 19.023 23.437 26.43 1 94.82 842 ASP A O 1
ATOM 6535 N N . ALA A 1 843 ? 19.473 25.435 25.695 1 96.1 843 ALA A N 1
ATOM 6536 C CA . ALA A 1 843 ? 18.17 26.009 26.018 1 96.1 843 ALA A CA 1
ATOM 6537 C C . ALA A 1 843 ? 17.558 26.701 24.803 1 96.1 843 ALA A C 1
ATOM 6539 O O . ALA A 1 843 ? 18.23 27.478 24.12 1 96.1 843 ALA A O 1
ATOM 6540 N N . PHE A 1 844 ? 16.287 26.389 24.518 1 95.32 844 PHE A N 1
ATOM 6541 C CA . PHE A 1 844 ? 15.602 26.934 23.351 1 95.32 844 PHE A CA 1
ATOM 6542 C C . PHE A 1 844 ? 14.253 27.525 23.743 1 95.32 844 PHE A C 1
ATOM 6544 O O . PHE A 1 844 ? 13.428 26.847 24.36 1 95.32 844 PHE A O 1
ATOM 6551 N N . PHE A 1 845 ? 13.257 28.617 23.233 1 96.57 845 PHE A N 1
ATOM 6552 C CA . PHE A 1 845 ? 12.02 29.342 23.5 1 96.57 845 PHE A CA 1
ATOM 6553 C C . PHE A 1 845 ? 11.32 29.716 22.199 1 96.57 845 PHE A C 1
ATOM 6555 O O . PHE A 1 845 ? 11.975 30.059 21.212 1 96.57 845 PHE A O 1
ATOM 6562 N N . THR A 1 846 ? 10.687 29.836 22.319 1 95.73 846 THR A N 1
ATOM 6563 C CA . THR A 1 846 ? 9.882 30.364 21.223 1 95.73 846 THR A CA 1
ATOM 6564 C C . THR A 1 846 ? 8.896 31.411 21.733 1 95.73 846 THR A C 1
ATOM 6566 O O . THR A 1 846 ? 8.511 31.391 22.904 1 95.73 846 THR A O 1
ATOM 6569 N N . PHE A 1 847 ? 8.61 32.378 20.923 1 96.2 847 PHE A N 1
ATOM 6570 C CA . PHE A 1 847 ? 7.664 33.396 21.365 1 96.2 847 PHE A CA 1
ATOM 6571 C C . PHE A 1 847 ? 6.792 33.864 20.207 1 96.2 847 PHE A C 1
ATOM 6573 O O . PHE A 1 847 ? 7.166 33.716 19.042 1 96.2 847 PHE A O 1
ATOM 6580 N N . ALA A 1 848 ? 5.625 34.318 20.442 1 95.93 848 ALA A N 1
ATOM 6581 C CA . ALA A 1 848 ? 4.672 35.025 19.59 1 95.93 848 ALA A CA 1
ATOM 6582 C C . ALA A 1 848 ? 4.041 36.2 20.332 1 95.93 848 ALA A C 1
ATOM 6584 O O . ALA A 1 848 ? 3.615 36.061 21.481 1 95.93 848 ALA A O 1
ATOM 6585 N N . GLN A 1 849 ? 4.067 37.363 19.691 1 95.99 849 GLN A N 1
ATOM 6586 C CA . GLN A 1 849 ? 3.611 38.561 20.388 1 95.99 849 GLN A CA 1
ATOM 6587 C C . GLN A 1 849 ? 2.65 39.369 19.52 1 95.99 849 GLN A C 1
ATOM 6589 O O . GLN A 1 849 ? 2.801 39.419 18.298 1 95.99 849 GLN A O 1
ATOM 6594 N N . GLY A 1 850 ? 1.707 39.973 20.218 1 94.22 850 GLY A N 1
ATOM 6595 C CA . GLY A 1 850 ? 0.867 40.968 19.572 1 94.22 850 GLY A CA 1
ATOM 6596 C C . GLY A 1 850 ? -0.398 40.383 18.972 1 94.22 850 GLY A C 1
ATOM 6597 O O . GLY A 1 850 ? -0.943 40.927 18.009 1 94.22 850 GLY A O 1
ATOM 6598 N N . TYR A 1 851 ? -0.854 39.28 19.396 1 94.07 851 TYR A N 1
ATOM 6599 C CA . TYR A 1 851 ? -2.099 38.717 18.886 1 94.07 851 TYR A CA 1
ATOM 6600 C C . TYR A 1 851 ? -3.045 38.364 20.027 1 94.07 851 TYR A C 1
ATOM 6602 O O . TYR A 1 851 ? -2.662 38.414 21.198 1 94.07 851 TYR A O 1
ATOM 6610 N N . SER A 1 852 ? -4.237 38.206 19.716 1 94.99 852 SER A N 1
ATOM 6611 C CA . SER A 1 852 ? -5.286 37.951 20.699 1 94.99 852 SER A CA 1
ATOM 6612 C C . SER A 1 852 ? -6.184 36.799 20.263 1 94.99 852 SER A C 1
ATOM 6614 O O . SER A 1 852 ? -6.194 36.422 19.089 1 94.99 852 SER A O 1
ATOM 6616 N N . ARG A 1 853 ? -6.86 36.254 21.277 1 94.34 853 ARG A N 1
ATOM 6617 C CA . ARG A 1 853 ? -7.78 35.149 21.029 1 94.34 853 ARG A CA 1
ATOM 6618 C C . ARG A 1 853 ? -9.004 35.242 21.934 1 94.34 853 ARG A C 1
ATOM 6620 O O . ARG A 1 853 ? -8.926 35.786 23.037 1 94.34 853 ARG A O 1
ATOM 6627 N N . PHE A 1 854 ? -10.104 34.687 21.349 1 94.78 854 PHE A N 1
ATOM 6628 C CA . PHE A 1 854 ? -11.271 34.513 22.205 1 94.78 854 PHE A CA 1
ATOM 6629 C C . PHE A 1 854 ? -11.055 33.369 23.189 1 94.78 854 PHE A C 1
ATOM 6631 O O . PHE A 1 854 ? -10.582 32.296 22.807 1 94.78 854 PHE A O 1
ATOM 6638 N N . ASN A 1 855 ? -11.289 33.578 24.376 1 93.14 855 ASN A N 1
ATOM 6639 C CA . ASN A 1 855 ? -11.245 32.53 25.39 1 93.14 855 ASN A CA 1
ATOM 6640 C C . ASN A 1 855 ? -12.634 31.966 25.675 1 93.14 855 ASN A C 1
ATOM 6642 O O . ASN A 1 855 ? -13.295 32.384 26.627 1 93.14 855 ASN A O 1
ATOM 6646 N N . ASN A 1 856 ? -13.026 31.033 24.891 1 92.28 856 ASN A N 1
ATOM 6647 C CA . ASN A 1 856 ? -14.341 30.419 25.044 1 92.28 856 ASN A CA 1
ATOM 6648 C C . ASN A 1 856 ? -14.413 29.553 26.298 1 92.28 856 ASN A C 1
ATOM 6650 O O . ASN A 1 856 ? -15.503 29.26 26.793 1 92.28 856 ASN A O 1
ATOM 6654 N N . GLN A 1 857 ? -13.337 29.196 26.833 1 89.19 857 GLN A N 1
ATOM 6655 C CA . GLN A 1 857 ? -13.294 28.43 28.074 1 89.19 857 GLN A CA 1
ATOM 6656 C C . GLN A 1 857 ? -13.803 29.26 29.249 1 89.19 857 GLN A C 1
ATOM 6658 O O . GLN A 1 857 ? -14.613 28.784 30.048 1 89.19 857 GLN A O 1
ATOM 6663 N N . LEU A 1 858 ? -13.428 30.478 29.332 1 88.65 858 LEU A N 1
ATOM 6664 C CA . LEU A 1 858 ? -13.858 31.383 30.392 1 88.65 858 LEU A CA 1
ATOM 6665 C C . LEU A 1 858 ? -15.315 31.792 30.201 1 88.65 858 LEU A C 1
ATOM 6667 O O . LEU A 1 858 ? -16.027 32.043 31.176 1 88.65 858 LEU A O 1
ATOM 6671 N N . PHE A 1 859 ? -15.697 31.93 28.956 1 93.15 859 PHE A N 1
ATOM 6672 C CA . PHE A 1 859 ? -17.092 32.263 28.697 1 93.15 859 PHE A CA 1
ATOM 6673 C C . PHE A 1 859 ? -18.022 31.262 29.373 1 93.15 859 PHE A C 1
ATOM 6675 O O . PHE A 1 859 ? -19.028 31.648 29.972 1 93.15 859 PHE A O 1
ATOM 6682 N N . PHE A 1 860 ? -17.628 30.002 29.294 1 91.91 860 PHE A N 1
ATOM 6683 C CA . PHE A 1 860 ? -18.497 28.97 29.847 1 91.91 860 PHE A CA 1
ATOM 6684 C C . PHE A 1 860 ? -18.299 28.843 31.352 1 91.91 860 PHE A C 1
ATOM 6686 O O . PHE A 1 860 ? -19.254 28.595 32.091 1 91.91 860 PHE A O 1
ATOM 6693 N N . SER A 1 861 ? -17.142 29.096 31.854 1 91.82 861 SER A N 1
ATOM 6694 C CA . SER A 1 861 ? -16.853 28.856 33.264 1 91.82 861 SER A CA 1
ATOM 6695 C C . SER A 1 861 ? -17.151 30.091 34.107 1 91.82 861 SER A C 1
ATOM 6697 O O . SER A 1 861 ? -17.266 30 35.331 1 91.82 861 SER A O 1
ATOM 6699 N N . GLU A 1 862 ? -17.265 31.229 33.485 1 93.03 862 GLU A N 1
ATOM 6700 C CA . GLU A 1 862 ? -17.583 32.458 34.206 1 93.03 862 GLU A CA 1
ATOM 6701 C C . GLU A 1 862 ? -18.894 33.063 33.714 1 93.03 862 GLU A C 1
ATOM 6703 O O . GLU A 1 862 ? -18.961 34.257 33.416 1 93.03 862 GLU A O 1
ATOM 6708 N N . ASN A 1 863 ? -19.845 32.243 33.551 1 94.27 863 ASN A N 1
ATOM 6709 C CA . ASN A 1 863 ? -21.167 32.591 33.04 1 94.27 863 ASN A CA 1
ATOM 6710 C C . ASN A 1 863 ? -22.273 31.899 33.831 1 94.27 863 ASN A C 1
ATOM 6712 O O . ASN A 1 863 ? -22.42 30.678 33.762 1 94.27 863 ASN A O 1
ATOM 6716 N N . PRO A 1 864 ? -23.08 32.695 34.538 1 92.06 864 PRO A N 1
ATOM 6717 C CA . PRO A 1 864 ? -24.111 32.08 35.376 1 92.06 864 PRO A CA 1
ATOM 6718 C C . PRO A 1 864 ? -25.163 31.33 34.562 1 92.06 864 PRO A C 1
ATOM 6720 O O . PRO A 1 864 ? -25.883 30.487 35.103 1 92.06 864 PRO A O 1
ATOM 6723 N N . ASN A 1 865 ? -25.26 31.618 33.279 1 91.39 865 ASN A N 1
ATOM 6724 C CA . ASN A 1 865 ? -26.212 30.917 32.425 1 91.39 865 ASN A CA 1
ATOM 6725 C C . ASN A 1 865 ? -25.863 29.437 32.293 1 91.39 865 ASN A C 1
ATOM 6727 O O . ASN A 1 865 ? -26.705 28.629 31.896 1 91.39 865 ASN A O 1
ATOM 6731 N N . PHE A 1 866 ? -24.639 29.123 32.615 1 92.49 866 PHE A N 1
ATOM 6732 C CA . PHE A 1 866 ? -24.195 27.741 32.483 1 92.49 866 PHE A CA 1
ATOM 6733 C C . PHE A 1 866 ? -24.035 27.09 33.851 1 92.49 866 PHE A C 1
ATOM 6735 O O . PHE A 1 866 ? -23.15 26.254 34.047 1 92.49 866 PHE A O 1
ATOM 6742 N N . VAL A 1 867 ? -24.912 27.455 34.747 1 92.13 867 VAL A N 1
ATOM 6743 C CA . VAL A 1 867 ? -24.837 27.043 36.145 1 92.13 867 VAL A CA 1
ATOM 6744 C C . VAL A 1 867 ? -25.077 25.539 36.254 1 92.13 867 VAL A C 1
ATOM 6746 O O . VAL A 1 867 ? -24.712 24.917 37.254 1 92.13 867 VAL A O 1
ATOM 6749 N N . ASN A 1 868 ? -25.654 24.957 35.194 1 89.01 868 ASN A N 1
ATOM 6750 C CA . ASN A 1 868 ? -25.833 23.509 35.197 1 89.01 868 ASN A CA 1
ATOM 6751 C C . ASN A 1 868 ? -24.496 22.778 35.117 1 89.01 868 ASN A C 1
ATOM 6753 O O . ASN A 1 868 ? -24.418 21.583 35.405 1 89.01 868 ASN A O 1
ATOM 6757 N N . TYR A 1 869 ? -23.475 23.498 34.744 1 91.38 869 TYR A N 1
ATOM 6758 C CA . TYR A 1 869 ? -22.106 22.997 34.722 1 91.38 869 TYR A CA 1
ATOM 6759 C C . TYR A 1 869 ? -21.279 23.618 35.842 1 91.38 869 TYR A C 1
ATOM 6761 O O . TYR A 1 869 ? -21.758 24.5 36.559 1 91.38 869 TYR A O 1
ATOM 6769 N N . ASN A 1 870 ? -20.152 23.072 36.053 1 91.9 870 ASN A N 1
ATOM 6770 C CA . ASN A 1 870 ? -19.281 23.699 37.041 1 91.9 870 ASN A CA 1
ATOM 6771 C C . ASN A 1 870 ? -18.799 25.07 36.574 1 91.9 870 ASN A C 1
ATOM 6773 O O . ASN A 1 870 ? -18.848 25.377 35.381 1 91.9 870 ASN A O 1
ATOM 6777 N N . LEU A 1 871 ? -18.487 25.857 37.487 1 95.02 871 LEU A N 1
ATOM 6778 C CA . LEU A 1 871 ? -18.058 27.222 37.204 1 95.02 871 LEU A CA 1
ATOM 6779 C C . LEU A 1 871 ? -16.75 27.54 37.921 1 95.02 871 LEU A C 1
ATOM 6781 O O . LEU A 1 871 ? -16.37 26.845 38.866 1 95.02 871 LEU A O 1
ATOM 6785 N N . SER A 1 872 ? -16.123 28.593 37.445 1 94.73 872 SER A N 1
ATOM 6786 C CA . SER A 1 872 ? -14.879 29.055 38.054 1 94.73 872 SER A CA 1
ATOM 6787 C C . SER A 1 872 ? -15.129 29.654 39.434 1 94.73 872 SER A C 1
ATOM 6789 O O . SER A 1 872 ? -16.168 30.276 39.668 1 94.73 872 SER A O 1
ATOM 6791 N N . LYS A 1 873 ? -14.136 29.555 40.27 1 94.64 873 LYS A N 1
ATOM 6792 C CA . LYS A 1 873 ? -14.209 30.153 41.6 1 94.64 873 LYS A CA 1
ATOM 6793 C C . LYS A 1 873 ? -14.351 31.67 41.514 1 94.64 873 LYS A C 1
ATOM 6795 O O . LYS A 1 873 ? -14.862 32.304 42.44 1 94.64 873 LYS A O 1
ATOM 6800 N N . LYS A 1 874 ? -14.027 32.209 40.422 1 93.61 874 LYS A N 1
ATOM 6801 C CA . LYS A 1 874 ? -14.119 33.651 40.216 1 93.61 874 LYS A CA 1
ATOM 6802 C C . LYS A 1 874 ? -15.572 34.118 40.234 1 93.61 874 LYS A C 1
ATOM 6804 O O . LYS A 1 874 ? -15.847 35.301 40.444 1 93.61 874 LYS A O 1
ATOM 6809 N N . MET A 1 875 ? -16.441 33.298 40.065 1 95.33 875 MET A N 1
ATOM 6810 C CA . MET A 1 875 ? -17.861 33.635 40.039 1 95.33 875 MET A CA 1
ATOM 6811 C C . MET A 1 875 ? -18.331 34.116 41.408 1 95.33 875 MET A C 1
ATOM 6813 O O . MET A 1 875 ? -19.377 34.757 41.52 1 95.33 875 MET A O 1
ATOM 6817 N N . THR A 1 876 ? -17.591 33.777 42.416 1 91.12 876 THR A N 1
ATOM 6818 C CA . THR A 1 876 ? -17.95 34.213 43.761 1 91.12 876 THR A CA 1
ATOM 6819 C C . THR A 1 876 ? -17.777 35.723 43.904 1 91.12 876 THR A C 1
ATOM 6821 O O . THR A 1 876 ? -18.284 36.324 44.854 1 91.12 876 THR A O 1
ATOM 6824 N N . THR A 1 877 ? -17.169 36.32 42.94 1 92.27 877 THR A N 1
ATOM 6825 C CA . THR A 1 877 ? -16.957 37.762 42.975 1 92.27 877 THR A CA 1
ATOM 6826 C C . THR A 1 877 ? -17.986 38.481 42.106 1 92.27 877 THR A C 1
ATOM 6828 O O . THR A 1 877 ? -17.826 39.662 41.793 1 92.27 877 THR A O 1
ATOM 6831 N N . MET A 1 878 ? -18.994 37.826 41.733 1 95.5 878 MET A N 1
ATOM 6832 C CA . MET A 1 878 ? -20.059 38.389 40.908 1 95.5 878 MET A CA 1
ATOM 6833 C C . MET A 1 878 ? -20.771 39.523 41.637 1 95.5 878 MET A C 1
ATOM 6835 O O . MET A 1 878 ? -20.736 39.594 42.867 1 95.5 878 MET A O 1
ATOM 6839 N N . TRP A 1 879 ? -21.431 40.392 40.874 1 96.45 879 TRP A N 1
ATOM 6840 C CA . TRP A 1 879 ? -22.208 41.48 41.46 1 96.45 879 TRP A CA 1
ATOM 6841 C C . TRP A 1 879 ? -23.349 40.936 42.313 1 96.45 879 TRP A C 1
ATOM 6843 O O . TRP A 1 879 ? -24.141 40.112 41.849 1 96.45 879 TRP A O 1
ATOM 6853 N N . LYS A 1 880 ? -23.504 41.436 43.582 1 94.77 880 LYS A N 1
ATOM 6854 C CA . LYS A 1 880 ? -24.535 40.942 44.49 1 94.77 880 LYS A CA 1
ATOM 6855 C C . LYS A 1 880 ? -25.427 42.078 44.981 1 94.77 880 LYS A C 1
ATOM 6857 O O . LYS A 1 880 ? -26.636 41.9 45.141 1 94.77 880 LYS A O 1
ATOM 6862 N N . GLU A 1 881 ? -24.704 43.252 45.182 1 94.53 881 GLU A N 1
ATOM 6863 C CA . GLU A 1 881 ? -25.45 44.385 45.72 1 94.53 881 GLU A CA 1
ATOM 6864 C C . GLU A 1 881 ? -24.958 45.702 45.126 1 94.53 881 GLU A C 1
ATOM 6866 O O . GLU A 1 881 ? -23.829 45.785 44.638 1 94.53 881 GLU A O 1
ATOM 6871 N N . PRO A 1 882 ? -25.883 46.689 45.167 1 95.14 882 PRO A N 1
ATOM 6872 C CA . PRO A 1 882 ? -25.482 47.984 44.613 1 95.14 882 PRO A CA 1
ATOM 6873 C C . PRO A 1 882 ? -24.188 48.513 45.227 1 95.14 882 PRO A C 1
ATOM 6875 O O . PRO A 1 882 ? -24.019 48.474 46.448 1 95.14 882 PRO A O 1
ATOM 6878 N N . GLY A 1 883 ? -23.228 48.963 44.433 1 94.5 883 GLY A N 1
ATOM 6879 C CA . GLY A 1 883 ? -21.95 49.48 44.897 1 94.5 883 GLY A CA 1
ATOM 6880 C C . GLY A 1 883 ? -20.797 48.524 44.657 1 94.5 883 GLY A C 1
ATOM 6881 O O . GLY A 1 883 ? -19.632 48.926 44.697 1 94.5 883 GLY A O 1
ATOM 6882 N N . ASP A 1 884 ? -21.124 47.247 44.309 1 94.94 884 ASP A N 1
ATOM 6883 C CA . ASP A 1 884 ? -20.09 46.249 44.051 1 94.94 884 ASP A CA 1
ATOM 6884 C C . ASP A 1 884 ? -19.323 46.572 42.771 1 94.94 884 ASP A C 1
ATOM 6886 O O . ASP A 1 884 ? -19.923 46.921 41.752 1 94.94 884 ASP A O 1
ATOM 6890 N N . ILE A 1 885 ? -17.986 46.547 42.878 1 94.14 885 ILE A N 1
ATOM 6891 C CA . ILE A 1 885 ? -17.127 46.735 41.714 1 94.14 885 ILE A CA 1
ATOM 6892 C C . ILE A 1 885 ? -16.55 45.391 41.276 1 94.14 885 ILE A C 1
ATOM 6894 O O . ILE A 1 885 ? -15.638 44.862 41.916 1 94.14 885 ILE A O 1
ATOM 6898 N N . THR A 1 886 ? -17.089 44.857 40.18 1 94.27 886 THR A N 1
ATOM 6899 C CA . THR A 1 886 ? -16.685 43.546 39.686 1 94.27 886 THR A CA 1
ATOM 6900 C C . THR A 1 886 ? -16.788 43.487 38.164 1 94.27 886 THR A C 1
ATOM 6902 O O . THR A 1 886 ? -17.402 44.357 37.544 1 94.27 886 THR A O 1
ATOM 6905 N N . GLU A 1 887 ? -16.115 42.496 37.645 1 91 887 GLU A N 1
ATOM 6906 C CA . GLU A 1 887 ? -16.157 42.3 36.199 1 91 887 GLU A CA 1
ATOM 6907 C C . GLU A 1 887 ? -17.19 41.244 35.815 1 91 887 GLU A C 1
ATOM 6909 O O . GLU A 1 887 ? -17.393 40.97 34.631 1 91 887 GLU A O 1
ATOM 6914 N N . ILE A 1 888 ? -17.845 40.673 36.769 1 95.11 888 ILE A N 1
ATOM 6915 C CA . ILE A 1 888 ? -18.854 39.654 36.506 1 95.11 888 ILE A CA 1
ATOM 6916 C C . ILE A 1 888 ? -20.238 40.196 36.857 1 95.11 888 ILE A C 1
ATOM 6918 O O . ILE A 1 888 ? -20.493 40.569 38.005 1 95.11 888 ILE A O 1
ATOM 6922 N N . GLN A 1 889 ? -21.131 40.228 35.917 1 95.34 889 GLN A N 1
ATOM 6923 C CA . GLN A 1 889 ? -22.467 40.795 36.073 1 95.34 889 GLN A CA 1
ATOM 6924 C C . GLN A 1 889 ? -23.323 39.936 37 1 95.34 889 GLN A C 1
ATOM 6926 O O . GLN A 1 889 ? -22.948 38.811 37.336 1 95.34 889 GLN A O 1
ATOM 6931 N N . SER A 1 890 ? -24.506 40.521 37.346 1 95.64 890 SER A N 1
ATOM 6932 C CA . SER A 1 890 ? -25.464 39.815 38.191 1 95.64 890 SER A CA 1
ATOM 6933 C C . SER A 1 890 ? -26.057 38.612 37.468 1 95.64 890 SER A C 1
ATOM 6935 O O . SER A 1 890 ? -26.297 38.663 36.26 1 95.64 890 SER A O 1
ATOM 6937 N N . TYR A 1 891 ? -26.296 37.523 38.187 1 95.43 891 TYR A N 1
ATOM 6938 C CA . TYR A 1 891 ? -26.912 36.325 37.628 1 95.43 891 TYR A CA 1
ATOM 6939 C C . TYR A 1 891 ? -28.306 36.628 37.091 1 95.43 891 TYR A C 1
ATOM 6941 O O . TYR A 1 891 ? -28.898 35.809 36.385 1 95.43 891 TYR A O 1
ATOM 6949 N N . LEU A 1 892 ? -28.819 37.801 37.36 1 94.29 892 LEU A N 1
ATOM 6950 C CA . LEU A 1 892 ? -30.154 38.186 36.915 1 94.29 892 LEU A CA 1
ATOM 6951 C C . LEU A 1 892 ? -30.157 38.518 35.427 1 94.29 892 LEU A C 1
ATOM 6953 O O . LEU A 1 892 ? -31.217 38.565 34.799 1 94.29 892 LEU A O 1
ATOM 6957 N N . TYR A 1 893 ? -28.995 38.679 34.98 1 94.28 893 TYR A N 1
ATOM 6958 C CA . TYR A 1 893 ? -28.886 39.078 33.582 1 94.28 893 TYR A CA 1
ATOM 6959 C C . TYR A 1 893 ? -28.038 38.085 32.796 1 94.28 893 TYR A C 1
ATOM 6961 O O . TYR A 1 893 ? -27.106 37.488 33.339 1 94.28 893 TYR A O 1
ATOM 6969 N N . GLU A 1 894 ? -28.261 37.929 31.503 1 91.38 894 GLU A N 1
ATOM 6970 C CA . GLU A 1 894 ? -27.518 37.026 30.629 1 91.38 894 GLU A CA 1
ATOM 6971 C C . GLU A 1 894 ? -26.178 37.632 30.22 1 91.38 894 GLU A C 1
ATOM 6973 O O . GLU A 1 894 ? -26.09 38.832 29.952 1 91.38 894 GLU A O 1
ATOM 6978 N N . ARG A 1 895 ? -25.2 36.798 30.247 1 90.91 895 ARG A N 1
ATOM 6979 C CA . ARG A 1 895 ? -23.891 37.179 29.726 1 90.91 895 ARG A CA 1
ATOM 6980 C C . ARG A 1 895 ? -23.784 36.871 28.236 1 90.91 895 ARG A C 1
ATOM 6982 O O . ARG A 1 895 ? -24.057 35.748 27.808 1 90.91 895 ARG A O 1
ATOM 6989 N N . GLN A 1 896 ? -23.452 37.853 27.455 1 91.71 896 GLN A N 1
ATOM 6990 C CA . GLN A 1 896 ? -23.308 37.666 26.015 1 91.71 896 GLN A CA 1
ATOM 6991 C C . GLN A 1 896 ? -21.841 37.523 25.623 1 91.71 896 GLN A C 1
ATOM 6993 O O . GLN A 1 896 ? -20.956 38.031 26.316 1 91.71 896 GLN A O 1
ATOM 6998 N N . PHE A 1 897 ? -21.568 36.67 24.534 1 92.08 897 PHE A N 1
ATOM 6999 C CA . PHE A 1 897 ? -20.229 36.591 23.96 1 92.08 897 PHE A CA 1
ATOM 7000 C C . PHE A 1 897 ? -19.807 37.938 23.384 1 92.08 897 PHE A C 1
ATOM 7002 O O . PHE A 1 897 ? -20.529 38.527 22.577 1 92.08 897 PHE A O 1
ATOM 7009 N N . SER A 1 898 ? -18.733 38.565 23.89 1 92.89 898 SER A N 1
ATOM 7010 C CA . SER A 1 898 ? -18.335 39.929 23.555 1 92.89 898 SER A CA 1
ATOM 7011 C C . SER A 1 898 ? -16.823 40.103 23.651 1 92.89 898 SER A C 1
ATOM 7013 O O . SER A 1 898 ? -16.086 39.121 23.759 1 92.89 898 SER A O 1
ATOM 7015 N N . SER A 1 899 ? -16.355 41.383 23.591 1 93.7 899 SER A N 1
ATOM 7016 C CA . SER A 1 899 ? -14.927 41.678 23.622 1 93.7 899 SER A CA 1
ATOM 7017 C C . SER A 1 899 ? -14.32 41.335 24.978 1 93.7 899 SER A C 1
ATOM 7019 O O . SER A 1 899 ? -13.098 41.247 25.113 1 93.7 899 SER A O 1
ATOM 7021 N N . ARG A 1 900 ? -15.195 41.075 25.961 1 94.07 900 ARG A N 1
ATOM 7022 C CA . ARG A 1 900 ? -14.709 40.634 27.264 1 94.07 900 ARG A CA 1
ATOM 7023 C C . ARG A 1 900 ? -13.927 39.33 27.143 1 94.07 900 ARG A C 1
ATOM 7025 O O . ARG A 1 900 ? -13.035 39.058 27.95 1 94.07 900 ARG A O 1
ATOM 7032 N N . ASP A 1 901 ? -14.268 38.605 26.196 1 94.82 901 ASP A N 1
ATOM 7033 C CA . ASP A 1 901 ? -13.704 37.265 26.059 1 94.82 901 ASP A CA 1
ATOM 7034 C C . ASP A 1 901 ? -12.452 37.284 25.184 1 94.82 901 ASP A C 1
ATOM 7036 O O . ASP A 1 901 ? -11.883 36.232 24.884 1 94.82 901 ASP A O 1
ATOM 7040 N N . ILE A 1 902 ? -11.97 38.389 24.659 1 96.03 902 ILE A N 1
ATOM 7041 C CA . ILE A 1 902 ? -10.733 38.505 23.895 1 96.03 902 ILE A CA 1
ATOM 7042 C C . ILE A 1 902 ? -9.567 38.789 24.839 1 96.03 902 ILE A C 1
ATOM 7044 O O . ILE A 1 902 ? -9.603 39.755 25.606 1 96.03 902 ILE A O 1
ATOM 7048 N N . GLU A 1 903 ? -8.591 37.95 24.82 1 94.96 903 GLU A N 1
ATOM 7049 C CA . GLU A 1 903 ? -7.42 38.1 25.679 1 94.96 903 GLU A CA 1
ATOM 7050 C C . GLU A 1 903 ? -6.137 38.174 24.856 1 94.96 903 GLU A C 1
ATOM 7052 O O . GLU A 1 903 ? -6.072 37.634 23.749 1 94.96 903 GLU A O 1
ATOM 7057 N N . ASP A 1 904 ? -5.195 38.855 25.414 1 95.44 904 ASP A N 1
ATOM 7058 C CA . ASP A 1 904 ? -3.861 38.828 24.823 1 95.44 904 ASP A CA 1
ATOM 7059 C C . ASP A 1 904 ? -3.256 37.427 24.896 1 95.44 904 ASP A C 1
ATOM 7061 O O . ASP A 1 904 ? -3.1 36.869 25.984 1 95.44 904 ASP A O 1
ATOM 7065 N N . ALA A 1 905 ? -2.913 36.892 23.8 1 94.47 905 ALA A N 1
ATOM 7066 C CA . ALA A 1 905 ? -2.423 35.518 23.739 1 94.47 905 ALA A CA 1
ATOM 7067 C C . ALA A 1 905 ? -0.915 35.483 23.503 1 94.47 905 ALA A C 1
ATOM 7069 O O . ALA A 1 905 ? -0.354 34.43 23.19 1 94.47 905 ALA A O 1
ATOM 7070 N N . SER A 1 906 ? -0.194 36.573 23.66 1 96.36 906 SER A N 1
ATOM 7071 C CA . SER A 1 906 ? 1.261 36.591 23.545 1 96.36 906 SER A CA 1
ATOM 7072 C C . SER A 1 906 ? 1.908 35.644 24.549 1 96.36 906 SER A C 1
ATOM 7074 O O . SER A 1 906 ? 1.412 35.482 25.666 1 96.36 906 SER A O 1
ATOM 7076 N N . PHE A 1 907 ? 3.003 35.031 24.13 1 95.06 907 PHE A N 1
ATOM 7077 C CA . PHE A 1 907 ? 3.64 34.113 25.067 1 95.06 907 PHE A CA 1
ATOM 7078 C C . PHE A 1 907 ? 5.134 34.006 24.789 1 95.06 907 PHE A C 1
ATOM 7080 O O . PHE A 1 907 ? 5.599 34.384 23.711 1 95.06 907 PHE A O 1
ATOM 7087 N N . LEU A 1 908 ? 5.871 33.619 25.72 1 96.81 908 LEU A N 1
ATOM 7088 C CA . LEU A 1 908 ? 7.235 33.101 25.694 1 96.81 908 LEU A CA 1
ATOM 7089 C C . LEU A 1 908 ? 7.293 31.696 26.284 1 96.81 908 LEU A C 1
ATOM 7091 O O . LEU A 1 908 ? 6.836 31.47 27.407 1 96.81 908 LEU A O 1
ATOM 7095 N N . ARG A 1 909 ? 7.743 30.709 25.545 1 95.72 909 ARG A N 1
ATOM 7096 C CA . ARG A 1 909 ? 7.726 29.321 25.993 1 95.72 909 ARG A CA 1
ATOM 7097 C C . ARG A 1 909 ? 9.134 28.735 26.016 1 95.72 909 ARG A C 1
ATOM 7099 O O . ARG A 1 909 ? 9.889 28.883 25.053 1 95.72 909 ARG A O 1
ATOM 7106 N N . LEU A 1 910 ? 9.518 28.123 27.118 1 95.99 910 LEU A N 1
ATOM 7107 C CA . LEU A 1 910 ? 10.702 27.271 27.142 1 95.99 910 LEU A CA 1
ATOM 7108 C C . LEU A 1 910 ? 10.433 25.948 26.433 1 95.99 910 LEU A C 1
ATOM 7110 O O . LEU A 1 910 ? 9.978 24.986 27.057 1 95.99 910 LEU A O 1
ATOM 7114 N N . ARG A 1 911 ? 10.757 25.95 25.231 1 93.46 911 ARG A N 1
ATOM 7115 C CA . ARG A 1 911 ? 10.387 24.85 24.346 1 93.46 911 ARG A CA 1
ATOM 7116 C C . ARG A 1 911 ? 11.22 23.607 24.64 1 93.46 911 ARG A C 1
ATOM 7118 O O . ARG A 1 911 ? 10.729 22.483 24.527 1 93.46 911 ARG A O 1
ATOM 7125 N N . ASN A 1 912 ? 12.493 23.799 24.873 1 93.78 912 ASN A N 1
ATOM 7126 C CA . ASN A 1 912 ? 13.376 22.661 25.101 1 93.78 912 ASN A CA 1
ATOM 7127 C C . ASN A 1 912 ? 14.59 23.052 25.939 1 93.78 912 ASN A C 1
ATOM 7129 O O . ASN A 1 912 ? 15.158 24.13 25.752 1 93.78 912 ASN A O 1
ATOM 7133 N N . ILE A 1 913 ? 14.941 22.25 26.86 1 96.03 913 ILE A N 1
ATOM 7134 C CA . ILE A 1 913 ? 16.205 22.322 27.584 1 96.03 913 ILE A CA 1
ATOM 7135 C C . ILE A 1 913 ? 16.848 20.938 27.637 1 96.03 913 ILE A C 1
ATOM 7137 O O . ILE A 1 913 ? 16.179 19.947 27.939 1 96.03 913 ILE A O 1
ATOM 7141 N N . ARG A 1 914 ? 18.054 20.885 27.295 1 95.42 914 ARG A N 1
ATOM 7142 C CA . ARG A 1 914 ? 18.734 19.599 27.187 1 95.42 914 ARG A CA 1
ATOM 7143 C C . ARG A 1 914 ? 20.128 19.663 27.803 1 95.42 914 ARG A C 1
ATOM 7145 O O . ARG A 1 914 ? 20.922 20.544 27.464 1 95.42 914 ARG A O 1
ATOM 7152 N N . LEU A 1 915 ? 20.426 18.781 28.738 1 96.88 915 LEU A N 1
ATOM 7153 C CA . LEU A 1 915 ? 21.755 18.55 29.293 1 96.88 915 LEU A CA 1
ATOM 7154 C C . LEU A 1 915 ? 22.341 17.242 28.773 1 96.88 915 LEU A C 1
ATOM 7156 O O . LEU A 1 915 ? 21.759 16.173 28.975 1 96.88 915 LEU A O 1
ATOM 7160 N N . SER A 1 916 ? 23.408 17.378 28.107 1 95.25 916 SER A N 1
ATOM 7161 C CA . SER A 1 916 ? 23.976 16.171 27.515 1 95.25 916 SER A CA 1
ATOM 7162 C C . SER A 1 916 ? 25.463 16.048 27.828 1 95.25 916 SER A C 1
ATOM 7164 O O . SER A 1 916 ? 26.137 17.051 28.071 1 95.25 916 SER A O 1
ATOM 7166 N N . TYR A 1 917 ? 25.963 14.863 27.866 1 94.68 917 TYR A N 1
ATOM 7167 C CA . TYR A 1 917 ? 27.381 14.552 28.008 1 94.68 917 TYR A CA 1
ATOM 7168 C C . TYR A 1 917 ? 27.836 13.578 26.928 1 94.68 917 TYR A C 1
ATOM 7170 O O . TYR A 1 917 ? 27.271 12.491 26.785 1 94.68 917 TYR A O 1
ATOM 7178 N N . THR A 1 918 ? 28.737 13.988 26.218 1 89.69 918 THR A N 1
ATOM 7179 C CA . THR A 1 918 ? 29.344 13.137 25.201 1 89.69 918 THR A CA 1
ATOM 7180 C C . THR A 1 918 ? 30.664 12.556 25.7 1 89.69 918 THR A C 1
ATOM 7182 O O . THR A 1 918 ? 31.609 13.296 25.979 1 89.69 918 THR A O 1
ATOM 7185 N N . PHE A 1 919 ? 30.781 11.289 25.744 1 88.46 919 PHE A N 1
ATOM 7186 C CA . PHE A 1 919 ? 31.981 10.612 26.222 1 88.46 919 PHE A CA 1
ATOM 7187 C C . PHE A 1 919 ? 33.07 10.622 25.155 1 88.46 919 PHE A C 1
ATOM 7189 O O . PHE A 1 919 ? 32.782 10.477 23.966 1 88.46 919 PHE A O 1
ATOM 7196 N N . SER A 1 920 ? 34.269 10.813 25.565 1 77.29 920 SER A N 1
ATOM 7197 C CA . SER A 1 920 ? 35.404 10.772 24.65 1 77.29 920 SER A CA 1
ATOM 7198 C C . SER A 1 920 ? 35.673 9.352 24.165 1 77.29 920 SER A C 1
ATOM 7200 O O . SER A 1 920 ? 35.327 8.383 24.844 1 77.29 920 SER A O 1
ATOM 7202 N N . GLU A 1 921 ? 36.159 9.135 22.933 1 68.85 921 GLU A N 1
ATOM 7203 C CA . GLU A 1 921 ? 36.457 7.839 22.331 1 68.85 921 GLU A CA 1
ATOM 7204 C C . GLU A 1 921 ? 37.384 7.017 23.222 1 68.85 921 GLU A C 1
ATOM 7206 O O . GLU A 1 921 ? 37.346 5.785 23.198 1 68.85 921 GLU A O 1
ATOM 7211 N N . LYS A 1 922 ? 38.335 7.638 24.066 1 61.49 922 LYS A N 1
ATOM 7212 C CA . LYS A 1 922 ? 39.294 6.963 24.935 1 61.49 922 LYS A CA 1
ATOM 7213 C C . LYS A 1 922 ? 38.581 6.148 26.011 1 61.49 922 LYS A C 1
ATOM 7215 O O . LYS A 1 922 ? 39.073 5.099 26.431 1 61.49 922 LYS A O 1
ATOM 7220 N N . LEU A 1 923 ? 37.403 6.62 26.262 1 64.23 923 LEU A N 1
ATOM 7221 C CA . LEU A 1 923 ? 36.655 6.022 27.363 1 64.23 923 LEU A CA 1
ATOM 7222 C C . LEU A 1 923 ? 35.763 4.891 26.862 1 64.23 923 LEU A C 1
ATOM 7224 O O . LEU A 1 923 ? 35.445 3.966 27.614 1 64.23 923 LEU A O 1
ATOM 7228 N N . THR A 1 924 ? 35.24 5.063 25.642 1 69.27 924 THR A N 1
ATOM 7229 C CA . THR A 1 924 ? 34.234 4.106 25.194 1 69.27 924 THR A CA 1
ATOM 7230 C C . THR A 1 924 ? 34.894 2.889 24.552 1 69.27 924 THR A C 1
ATOM 7232 O O . THR A 1 924 ? 34.255 1.849 24.379 1 69.27 924 THR A O 1
ATOM 7235 N N . GLY A 1 925 ? 36.264 2.853 24.456 1 62.74 925 GLY A N 1
ATOM 7236 C CA . GLY A 1 925 ? 36.992 1.728 23.89 1 62.74 925 GLY A CA 1
ATOM 7237 C C . GLY A 1 925 ? 36.868 1.635 22.381 1 62.74 925 GLY A C 1
ATOM 7238 O O . GLY A 1 925 ? 36.321 2.536 21.741 1 62.74 925 GLY A O 1
ATOM 7239 N N . LYS A 1 926 ? 37.396 0.55 21.774 1 61.56 926 LYS A N 1
ATOM 7240 C CA . LYS A 1 926 ? 37.542 0.346 20.335 1 61.56 926 LYS A CA 1
ATOM 7241 C C . LYS A 1 926 ? 36.202 0.003 19.69 1 61.56 926 LYS A C 1
ATOM 7243 O O . LYS A 1 926 ? 36.005 0.233 18.495 1 61.56 926 LYS A O 1
ATOM 7248 N N . MET A 1 927 ? 35.172 -0.39 20.517 1 66.86 927 MET A N 1
ATOM 7249 C CA . MET A 1 927 ? 33.922 -0.826 19.901 1 66.86 927 MET A CA 1
ATOM 7250 C C . MET A 1 927 ? 32.934 0.331 19.796 1 66.86 927 MET A C 1
ATOM 7252 O O . MET A 1 927 ? 32.126 0.381 18.867 1 66.86 927 MET A O 1
ATOM 7256 N N . LEU A 1 928 ? 33.007 1.265 20.746 1 78.63 928 LEU A N 1
ATOM 7257 C CA . LEU A 1 928 ? 32.082 2.392 20.784 1 78.63 928 LEU A CA 1
ATOM 7258 C C . LEU A 1 928 ? 32.76 3.669 20.298 1 78.63 928 LEU A C 1
ATOM 7260 O O . LEU A 1 928 ? 33.681 4.173 20.945 1 78.63 928 LEU A O 1
ATOM 7264 N N . LYS A 1 929 ? 32.46 4.105 19.128 1 75.73 929 LYS A N 1
ATOM 7265 C CA . LYS A 1 929 ? 33.02 5.316 18.536 1 75.73 929 LYS A CA 1
ATOM 7266 C C . LYS A 1 929 ? 32.478 6.565 19.224 1 75.73 929 LYS A C 1
ATOM 7268 O O . LYS A 1 929 ? 33.081 7.637 19.142 1 75.73 929 LYS A O 1
ATOM 7273 N N . GLY A 1 930 ? 31.289 6.443 19.817 1 83.23 930 GLY A N 1
ATOM 7274 C CA . GLY A 1 930 ? 30.692 7.599 20.466 1 83.23 930 GLY A CA 1
ATOM 7275 C C . GLY A 1 930 ? 29.52 7.241 21.361 1 83.23 930 GLY A C 1
ATOM 7276 O O . GLY A 1 930 ? 28.741 6.341 21.041 1 83.23 930 GLY A O 1
ATOM 7277 N N . LEU A 1 931 ? 29.436 7.852 22.472 1 90.01 931 LEU A N 1
ATOM 7278 C CA . LEU A 1 931 ? 28.329 7.693 23.409 1 90.01 931 LEU A CA 1
ATOM 7279 C C . LEU A 1 931 ? 27.868 9.046 23.94 1 90.01 931 LEU A C 1
ATOM 7281 O O . LEU A 1 931 ? 28.683 9.841 24.416 1 90.01 931 LEU A O 1
ATOM 7285 N N . ASN A 1 932 ? 26.665 9.341 23.73 1 92.59 932 ASN A N 1
ATOM 7286 C CA . ASN A 1 932 ? 26.051 10.566 24.23 1 92.59 932 ASN A CA 1
ATOM 7287 C C . ASN A 1 932 ? 24.837 10.269 25.105 1 92.59 932 ASN A C 1
ATOM 7289 O O . ASN A 1 932 ? 23.921 9.561 24.682 1 92.59 932 ASN A O 1
ATOM 7293 N N . ILE A 1 933 ? 24.853 10.686 26.332 1 95.1 933 ILE A N 1
ATOM 7294 C CA . ILE A 1 933 ? 23.714 10.565 27.237 1 95.1 933 ILE A CA 1
ATOM 7295 C C . ILE A 1 933 ? 23.14 11.949 27.531 1 95.1 933 ILE A C 1
ATOM 7297 O O . ILE A 1 933 ? 23.888 12.916 27.698 1 95.1 933 ILE A O 1
ATOM 7301 N N . TYR A 1 934 ? 21.802 11.993 27.56 1 95.19 934 TYR A N 1
ATOM 7302 C CA . TYR A 1 934 ? 21.252 13.326 27.782 1 95.19 934 TYR A CA 1
ATOM 7303 C C . TYR A 1 934 ? 19.965 13.257 28.594 1 95.19 934 TYR A C 1
ATOM 7305 O O . TYR A 1 934 ? 19.286 12.227 28.607 1 95.19 934 TYR A O 1
ATOM 7313 N N . LEU A 1 935 ? 19.663 14.334 29.336 1 96.55 935 LEU A N 1
ATOM 7314 C CA . LEU A 1 935 ? 18.404 14.677 29.988 1 96.55 935 LEU A CA 1
ATOM 7315 C C . LEU A 1 935 ? 17.749 15.876 29.31 1 96.55 935 LEU A C 1
ATOM 7317 O O . LEU A 1 935 ? 18.429 16.841 28.955 1 96.55 935 LEU A O 1
ATOM 7321 N N . GLN A 1 936 ? 16.441 15.719 29.059 1 95.28 936 GLN A N 1
ATOM 7322 C CA . GLN A 1 936 ? 15.782 16.771 28.292 1 95.28 936 GLN A CA 1
ATOM 7323 C C . GLN A 1 936 ? 14.398 17.077 28.856 1 95.28 936 GLN A C 1
ATOM 7325 O O . GLN A 1 936 ? 13.713 16.182 29.355 1 95.28 936 GLN A O 1
ATOM 7330 N N . GLY A 1 937 ? 13.992 18.351 28.849 1 94.56 937 GLY A N 1
ATOM 7331 C CA . GLY A 1 937 ? 12.664 18.838 29.184 1 94.56 937 GLY A CA 1
ATOM 7332 C C . GLY A 1 937 ? 12.038 19.67 28.08 1 94.56 937 GLY A C 1
ATOM 7333 O O . GLY A 1 937 ? 12.708 20.505 27.469 1 94.56 937 GLY A O 1
ATOM 7334 N N . GLN A 1 938 ? 10.804 19.376 27.803 1 92.78 938 GLN A N 1
ATOM 7335 C CA . GLN A 1 938 ? 10.098 20.085 26.742 1 92.78 938 GLN A CA 1
ATOM 7336 C C . GLN A 1 938 ? 8.862 20.798 27.284 1 92.78 938 GLN A C 1
ATOM 7338 O O . GLN A 1 938 ? 8.1 20.223 28.064 1 92.78 938 GLN A O 1
ATOM 7343 N N . ASN A 1 939 ? 8.614 21.985 26.815 1 91.77 939 ASN A N 1
ATOM 7344 C CA . ASN A 1 939 ? 7.458 22.796 27.186 1 91.77 939 ASN A CA 1
ATOM 7345 C C . ASN A 1 939 ? 7.313 22.906 28.701 1 91.77 939 ASN A C 1
ATOM 7347 O O . ASN A 1 939 ? 6.235 22.661 29.245 1 91.77 939 ASN A O 1
ATOM 7351 N N . LEU A 1 940 ? 8.373 23.205 29.34 1 93.44 940 LEU A N 1
ATOM 7352 C CA . LEU A 1 940 ? 8.396 23.137 30.797 1 93.44 940 LEU A CA 1
ATOM 7353 C C . LEU A 1 940 ? 7.643 24.314 31.408 1 93.44 940 LEU A C 1
ATOM 7355 O O . LEU A 1 940 ? 7.074 24.194 32.495 1 93.44 940 LEU A O 1
ATOM 7359 N N . TYR A 1 941 ? 7.764 25.452 30.631 1 93.51 941 TYR A N 1
ATOM 7360 C CA . TYR A 1 941 ? 7.088 26.627 31.169 1 93.51 941 TYR A CA 1
ATOM 7361 C C . TYR A 1 941 ? 6.69 27.586 30.053 1 93.51 941 TYR A C 1
ATOM 7363 O O . TYR A 1 941 ? 7.423 27.746 29.074 1 93.51 941 TYR A O 1
ATOM 7371 N N . THR A 1 942 ? 5.55 28.215 30.182 1 93.59 942 THR A N 1
ATOM 7372 C CA . THR A 1 942 ? 5.046 29.218 29.251 1 93.59 942 THR A CA 1
ATOM 7373 C C . THR A 1 942 ? 4.667 30.499 29.988 1 93.59 942 THR A C 1
ATOM 7375 O O . THR A 1 942 ? 3.763 30.495 30.826 1 93.59 942 THR A O 1
ATOM 7378 N N . TRP A 1 943 ? 5.436 31.614 29.757 1 95.58 943 TRP A N 1
ATOM 7379 C CA . TRP A 1 943 ? 5.05 32.932 30.25 1 95.58 943 TRP A CA 1
ATOM 7380 C C . TRP A 1 943 ? 3.996 33.564 29.347 1 95.58 943 TRP A C 1
ATOM 7382 O O . TRP A 1 943 ? 4.248 33.807 28.164 1 95.58 943 TRP A O 1
ATOM 7392 N N . THR A 1 944 ? 2.768 33.802 29.814 1 95.06 944 THR A N 1
ATOM 7393 C CA . THR A 1 944 ? 1.681 34.374 29.027 1 95.06 944 THR A CA 1
ATOM 7394 C C . THR A 1 944 ? 0.63 35.007 29.934 1 95.06 944 THR A C 1
ATOM 7396 O O . THR A 1 944 ? 0.535 34.665 31.115 1 95.06 944 THR A O 1
ATOM 7399 N N . ASN A 1 945 ? -0.108 35.982 29.446 1 93.34 945 ASN A N 1
ATOM 7400 C CA . ASN A 1 945 ? -1.25 36.567 30.142 1 93.34 945 ASN A CA 1
ATOM 7401 C C . ASN A 1 945 ? -2.553 35.865 29.769 1 93.34 945 ASN A C 1
ATOM 7403 O O . ASN A 1 945 ? -3.611 36.18 30.317 1 93.34 945 ASN A O 1
ATOM 7407 N N . PHE A 1 946 ? -2.486 34.999 28.83 1 92.87 946 PHE A N 1
ATOM 7408 C CA . PHE A 1 946 ? -3.662 34.241 28.421 1 92.87 946 PHE A CA 1
ATOM 7409 C C . PHE A 1 946 ? -4.116 33.304 29.534 1 92.87 946 PHE A C 1
ATOM 7411 O O . PHE A 1 946 ? -3.318 32.529 30.065 1 92.87 946 PHE A O 1
ATOM 7418 N N . THR A 1 947 ? -5.33 33.328 29.856 1 91.44 947 THR A N 1
ATOM 7419 C CA . THR A 1 947 ? -5.801 32.606 31.033 1 91.44 947 THR A CA 1
ATOM 7420 C C . THR A 1 947 ? -6.424 31.271 30.634 1 91.44 947 THR A C 1
ATOM 7422 O O . THR A 1 947 ? -6.84 30.492 31.495 1 91.44 947 THR A O 1
ATOM 7425 N N . GLY A 1 948 ? -6.521 30.991 29.332 1 87.61 948 GLY A N 1
ATOM 7426 C CA . GLY A 1 948 ? -7.006 29.696 28.884 1 87.61 948 GLY A CA 1
ATOM 7427 C C . GLY A 1 948 ? -5.957 28.603 28.971 1 87.61 948 GLY A C 1
ATOM 7428 O O . GLY A 1 948 ? -4.942 28.762 29.652 1 87.61 948 GLY A O 1
ATOM 7429 N N . PHE A 1 949 ? -6.229 27.395 28.369 1 82.8 949 PHE A N 1
ATOM 7430 C CA . PHE A 1 949 ? -5.368 26.221 28.459 1 82.8 949 PHE A CA 1
ATOM 7431 C C . PHE A 1 949 ? -4.01 26.496 27.824 1 82.8 949 PHE A C 1
ATOM 7433 O O . PHE A 1 949 ? -2.972 26.145 28.39 1 82.8 949 PHE A O 1
ATOM 7440 N N . ASP A 1 950 ? -4.013 26.942 26.537 1 87.42 950 ASP A N 1
ATOM 7441 C CA . ASP A 1 950 ? -2.783 27.139 25.778 1 87.42 950 ASP A CA 1
ATOM 7442 C C . ASP A 1 950 ? -2.932 28.282 24.776 1 87.42 950 ASP A C 1
ATOM 7444 O O . ASP A 1 950 ? -3.865 28.29 23.97 1 87.42 950 ASP A O 1
ATOM 7448 N N . PRO A 1 951 ? -2.046 29.204 24.89 1 89.28 951 PRO A N 1
ATOM 7449 C CA . PRO A 1 951 ? -2.144 30.315 23.94 1 89.28 951 PRO A CA 1
ATOM 7450 C C . PRO A 1 951 ? -1.771 29.908 22.517 1 89.28 951 PRO A C 1
ATOM 7452 O O . PRO A 1 951 ? -2.135 30.596 21.559 1 89.28 951 PRO A O 1
ATOM 7455 N N . GLU A 1 952 ? -1.048 28.776 22.475 1 86.3 952 GLU A N 1
ATOM 7456 C CA . GLU A 1 952 ? -0.593 28.342 21.157 1 86.3 952 GLU A CA 1
ATOM 7457 C C . GLU A 1 952 ? -1.658 27.506 20.454 1 86.3 952 GLU A C 1
ATOM 7459 O O . GLU A 1 952 ? -1.935 26.375 20.859 1 86.3 952 GLU A O 1
ATOM 7464 N N . ASP A 1 953 ? -2.607 27.932 19.799 1 76.85 953 ASP A N 1
ATOM 7465 C CA . ASP A 1 953 ? -3.625 27.193 19.059 1 76.85 953 ASP A CA 1
ATOM 7466 C C . ASP A 1 953 ? -3.888 27.833 17.698 1 76.85 953 ASP A C 1
ATOM 7468 O O . ASP A 1 953 ? -3.529 28.991 17.471 1 76.85 953 ASP A O 1
ATOM 7472 N N . SER A 1 954 ? -4.334 26.983 16.818 1 73.57 954 SER A N 1
ATOM 7473 C CA . SER A 1 954 ? -4.5 27.467 15.451 1 73.57 954 SER A CA 1
ATOM 7474 C C . SER A 1 954 ? -5.905 28.016 15.227 1 73.57 954 SER A C 1
ATOM 7476 O O . SER A 1 954 ? -6.23 28.473 14.129 1 73.57 954 SER A O 1
ATOM 7478 N N . ASN A 1 955 ? -6.598 28.08 16.262 1 77.88 955 ASN A N 1
ATOM 7479 C CA . ASN A 1 955 ? -7.961 28.588 16.149 1 77.88 955 ASN A CA 1
ATOM 7480 C C . ASN A 1 955 ? -8.111 29.945 16.831 1 77.88 955 ASN A C 1
ATOM 7482 O O . ASN A 1 955 ? -7.364 30.265 17.757 1 77.88 955 ASN A O 1
ATOM 7486 N N . ASN A 1 956 ? -9.022 30.821 16.294 1 88.09 956 ASN A N 1
ATOM 7487 C CA . ASN A 1 956 ? -9.256 32.131 16.893 1 88.09 956 ASN A CA 1
ATOM 7488 C C . ASN A 1 956 ? -10.044 32.02 18.195 1 88.09 956 ASN A C 1
ATOM 7490 O O . ASN A 1 956 ? -10.026 32.939 19.016 1 88.09 956 ASN A O 1
ATOM 7494 N N . ILE A 1 957 ? -10.674 30.888 18.314 1 90.73 957 ILE A N 1
ATOM 7495 C CA . ILE A 1 957 ? -11.468 30.644 19.513 1 90.73 957 ILE A CA 1
ATOM 7496 C C . ILE A 1 957 ? -10.899 29.448 20.274 1 90.73 957 ILE A C 1
ATOM 7498 O O . ILE A 1 957 ? -10.878 28.329 19.758 1 90.73 957 ILE A O 1
ATOM 7502 N N . ALA A 1 958 ? -10.402 29.757 21.44 1 88.95 958 ALA A N 1
ATOM 7503 C CA . ALA A 1 958 ? -9.9 28.676 22.285 1 88.95 958 ALA A CA 1
ATOM 7504 C C . ALA A 1 958 ? -11.046 27.835 22.838 1 88.95 958 ALA A C 1
ATOM 7506 O O . ALA A 1 958 ? -11.986 28.368 23.432 1 88.95 958 ALA A O 1
ATOM 7507 N N . GLN A 1 959 ? -10.972 26.595 22.525 1 88.84 959 GLN A N 1
ATOM 7508 C CA . GLN A 1 959 ? -11.961 25.646 23.025 1 88.84 959 GLN A CA 1
ATOM 7509 C C . GLN A 1 959 ? -11.31 24.587 23.909 1 88.84 959 GLN A C 1
ATOM 7511 O O . GLN A 1 959 ? -10.164 24.746 24.337 1 88.84 959 GLN A O 1
ATOM 7516 N N . PHE A 1 960 ? -12.084 23.651 24.378 1 87 960 PHE A N 1
ATOM 7517 C CA . PHE A 1 960 ? -11.549 22.61 25.247 1 87 960 PHE A CA 1
ATOM 7518 C C . PHE A 1 960 ? -10.75 21.591 24.442 1 87 960 PHE A C 1
ATOM 7520 O O . PHE A 1 960 ? -11.085 20.405 24.425 1 87 960 PHE A O 1
ATOM 7527 N N . GLU A 1 961 ? -9.721 22.135 23.883 1 86.42 961 GLU A N 1
ATOM 7528 C CA . GLU A 1 961 ? -8.866 21.306 23.038 1 86.42 961 GLU A CA 1
ATOM 7529 C C . GLU A 1 961 ? -7.812 20.576 23.866 1 86.42 961 GLU A C 1
ATOM 7531 O O . GLU A 1 961 ? -7.507 20.982 24.989 1 86.42 961 GLU A O 1
ATOM 7536 N N . TYR A 1 962 ? -7.273 19.528 23.317 1 87.47 962 TYR A N 1
ATOM 7537 C CA . TYR A 1 962 ? -6.175 18.781 23.92 1 87.47 962 TYR A CA 1
ATOM 7538 C C . TYR A 1 962 ? -4.937 19.657 24.071 1 87.47 962 TYR A C 1
ATOM 7540 O O . TYR A 1 962 ? -4.359 20.102 23.077 1 87.47 962 TYR A O 1
ATOM 7548 N N . PRO A 1 963 ? -4.505 20 25.252 1 84.75 963 PRO A N 1
ATOM 7549 C CA . PRO A 1 963 ? -3.378 20.918 25.43 1 84.75 963 PRO A CA 1
ATOM 7550 C C . PRO A 1 963 ? -2.028 20.25 25.176 1 84.75 963 PRO A C 1
ATOM 7552 O O . PRO A 1 963 ? -1.924 19.022 25.225 1 84.75 963 PRO A O 1
ATOM 7555 N N . ALA A 1 964 ? -1.005 21.1 25.009 1 85.64 964 ALA A N 1
ATOM 7556 C CA . ALA A 1 964 ? 0.359 20.594 24.876 1 85.64 964 ALA A CA 1
ATOM 7557 C C . ALA A 1 964 ? 0.858 20.009 26.193 1 85.64 964 ALA A C 1
ATOM 7559 O O . ALA A 1 964 ? 0.563 20.539 27.267 1 85.64 964 ALA A O 1
ATOM 7560 N N . SER A 1 965 ? 1.664 19.004 26.116 1 88.66 965 SER A N 1
ATOM 7561 C CA . SER A 1 965 ? 2.138 18.324 27.317 1 88.66 965 SER A CA 1
ATOM 7562 C C . SER A 1 965 ? 3.566 18.736 27.659 1 88.66 965 SER A C 1
ATOM 7564 O O . SER A 1 965 ? 4.341 19.1 26.773 1 88.66 965 SER A O 1
ATOM 7566 N N . LYS A 1 966 ? 3.854 18.707 28.932 1 92.61 966 LYS A N 1
ATOM 7567 C CA . LYS A 1 966 ? 5.236 18.728 29.402 1 92.61 966 LYS A CA 1
ATOM 7568 C C . LYS A 1 966 ? 5.868 17.342 29.315 1 92.61 966 LYS A C 1
ATOM 7570 O O . LYS A 1 966 ? 5.243 16.345 29.682 1 92.61 966 LYS A O 1
ATOM 7575 N N . VAL A 1 967 ? 7.025 17.343 28.823 1 93.5 967 VAL A N 1
ATOM 7576 C CA . VAL A 1 967 ? 7.661 16.039 28.669 1 93.5 967 VAL A CA 1
ATOM 7577 C C . VAL A 1 967 ? 9.047 16.061 29.309 1 93.5 967 VAL A C 1
ATOM 7579 O O . VAL A 1 967 ? 9.822 16.996 29.095 1 93.5 967 VAL A O 1
ATOM 7582 N N . TYR A 1 968 ? 9.376 15.077 30.115 1 95.46 968 TYR A N 1
ATOM 7583 C CA . TYR A 1 968 ? 10.704 14.778 30.639 1 95.46 968 TYR A CA 1
ATOM 7584 C C . TYR A 1 968 ? 11.252 13.491 30.035 1 95.46 968 TYR A C 1
ATOM 7586 O O . TYR A 1 968 ? 10.557 12.473 29.992 1 95.46 968 TYR A O 1
ATOM 7594 N N . SER A 1 969 ? 12.403 13.608 29.564 1 95.7 969 SER A N 1
ATOM 7595 C CA . SER A 1 969 ? 12.909 12.396 28.927 1 95.7 969 SER A CA 1
ATOM 7596 C C . SER A 1 969 ? 14.401 12.217 29.186 1 95.7 969 SER A C 1
ATOM 7598 O O . SER A 1 969 ? 15.107 13.186 29.475 1 95.7 969 SER A O 1
ATOM 7600 N N . ILE A 1 970 ? 14.889 10.989 29.195 1 96.73 970 ILE A N 1
ATOM 7601 C CA . ILE A 1 970 ? 16.287 10.575 29.209 1 96.73 970 ILE A CA 1
ATOM 7602 C C . ILE A 1 970 ? 16.601 9.775 27.947 1 96.73 970 ILE A C 1
ATOM 7604 O O . ILE A 1 970 ? 15.775 8.986 27.483 1 96.73 970 ILE A O 1
ATOM 7608 N N . GLY A 1 971 ? 17.677 10.115 27.392 1 95.59 971 GLY A N 1
ATOM 7609 C CA . GLY A 1 971 ? 18.013 9.411 26.165 1 95.59 971 GLY A CA 1
ATOM 7610 C C . GLY A 1 971 ? 19.484 9.054 26.066 1 95.59 971 GLY A C 1
ATOM 7611 O O . GLY A 1 971 ? 20.295 9.51 26.875 1 95.59 971 GLY A O 1
ATOM 7612 N N . LEU A 1 972 ? 19.762 8.156 25.176 1 94.32 972 LEU A N 1
ATOM 7613 C CA . LEU A 1 972 ? 21.11 7.684 24.882 1 94.32 972 LEU A CA 1
ATOM 7614 C C . LEU A 1 972 ? 21.304 7.491 23.382 1 94.32 972 LEU A C 1
ATOM 7616 O O . LEU A 1 972 ? 20.392 7.036 22.687 1 94.32 972 LEU A O 1
ATOM 7620 N N . SER A 1 973 ? 22.444 7.958 22.881 1 92.03 973 SER A N 1
ATOM 7621 C CA . SER A 1 973 ? 22.875 7.718 21.507 1 92.03 973 SER A CA 1
ATOM 7622 C C . SER A 1 973 ? 24.246 7.05 21.467 1 92.03 973 SER A C 1
ATOM 7624 O O . SER A 1 973 ? 25.228 7.604 21.965 1 92.03 973 SER A O 1
ATOM 7626 N N . ALA A 1 974 ? 24.292 5.9 20.934 1 92.06 974 ALA A N 1
ATOM 7627 C CA . ALA A 1 974 ? 25.533 5.137 20.833 1 92.06 974 ALA A CA 1
ATOM 7628 C C . ALA A 1 974 ? 25.922 4.912 19.375 1 92.06 974 ALA A C 1
ATOM 7630 O O . ALA A 1 974 ? 25.076 4.564 18.547 1 92.06 974 ALA A O 1
ATOM 7631 N N . LYS A 1 975 ? 27.126 5.209 19.141 1 87.23 975 LYS A N 1
ATOM 7632 C CA . LYS A 1 975 ? 27.677 4.987 17.808 1 87.23 975 LYS A CA 1
ATOM 7633 C C . LYS A 1 975 ? 28.761 3.913 17.832 1 87.23 975 LYS A C 1
ATOM 7635 O O . LYS A 1 975 ? 29.623 3.914 18.714 1 87.23 975 LYS A O 1
ATOM 7640 N N . PHE A 1 976 ? 28.717 3.108 16.914 1 85.43 976 PHE A N 1
ATOM 7641 C CA . PHE A 1 976 ? 29.667 2.006 16.812 1 85.43 976 PHE A CA 1
ATOM 7642 C C . PHE A 1 976 ? 30.41 2.053 15.483 1 85.43 976 PHE A C 1
ATOM 7644 O O . PHE A 1 976 ? 29.89 2.573 14.493 1 85.43 976 PHE A O 1
ATOM 7651 N N . MET B 1 1 ? 75.155 -18.61 36.316 1 26.76 1 MET B N 1
ATOM 7652 C CA . MET B 1 1 ? 74.241 -19.372 35.471 1 26.76 1 MET B CA 1
ATOM 7653 C C . MET B 1 1 ? 73.362 -18.442 34.642 1 26.76 1 MET B C 1
ATOM 7655 O O . MET B 1 1 ? 72.629 -18.895 33.761 1 26.76 1 MET B O 1
ATOM 7659 N N . TYR B 1 2 ? 73.126 -17.133 35.151 1 26.31 2 TYR B N 1
ATOM 7660 C CA . TYR B 1 2 ? 72.254 -16.069 34.668 1 26.31 2 TYR B CA 1
ATOM 7661 C C . TYR B 1 2 ? 72.723 -15.552 33.313 1 26.31 2 TYR B C 1
ATOM 7663 O O . TYR B 1 2 ? 71.905 -15.212 32.455 1 26.31 2 TYR B O 1
ATOM 7671 N N . ARG B 1 3 ? 74.16 -15.204 33.295 1 28.82 3 ARG B N 1
ATOM 7672 C CA . ARG B 1 3 ? 74.812 -14.493 32.2 1 28.82 3 ARG B CA 1
ATOM 7673 C C . ARG B 1 3 ? 74.732 -15.291 30.903 1 28.82 3 ARG B C 1
ATOM 7675 O O . ARG B 1 3 ? 74.655 -14.714 29.817 1 28.82 3 ARG B O 1
ATOM 7682 N N . LEU B 1 4 ? 75.096 -16.609 31.178 1 30.52 4 LEU B N 1
ATOM 7683 C CA . LEU B 1 4 ? 75.366 -17.493 30.05 1 30.52 4 LEU B CA 1
ATOM 7684 C C . LEU B 1 4 ? 74.104 -17.725 29.226 1 30.52 4 LEU B C 1
ATOM 7686 O O . LEU B 1 4 ? 74.182 -18.086 28.05 1 30.52 4 LEU B O 1
ATOM 7690 N N . LEU B 1 5 ? 72.899 -17.561 29.929 1 31.5 5 LEU B N 1
ATOM 7691 C CA . LEU B 1 5 ? 71.624 -17.85 29.282 1 31.5 5 LEU B CA 1
ATOM 7692 C C . LEU B 1 5 ? 71.344 -16.854 28.162 1 31.5 5 LEU B C 1
ATOM 7694 O O . LEU B 1 5 ? 70.553 -17.135 27.259 1 31.5 5 LEU B O 1
ATOM 7698 N N . VAL B 1 6 ? 72.07 -15.632 28.242 1 35.65 6 VAL B N 1
ATOM 7699 C CA . VAL B 1 6 ? 71.871 -14.525 27.313 1 35.65 6 VAL B CA 1
ATOM 7700 C C . VAL B 1 6 ? 72.387 -14.912 25.929 1 35.65 6 VAL B C 1
ATOM 7702 O O . VAL B 1 6 ? 71.825 -14.498 24.912 1 35.65 6 VAL B O 1
ATOM 7705 N N . LEU B 1 7 ? 73.533 -15.727 25.944 1 33.24 7 LEU B N 1
ATOM 7706 C CA . LEU B 1 7 ? 74.29 -15.932 24.714 1 33.24 7 LEU B CA 1
ATOM 7707 C C . LEU B 1 7 ? 73.464 -16.7 23.688 1 33.24 7 LEU B C 1
ATOM 7709 O O . LEU B 1 7 ? 73.577 -16.455 22.484 1 33.24 7 LEU B O 1
ATOM 7713 N N . ILE B 1 8 ? 72.774 -17.838 24.206 1 33.11 8 ILE B N 1
ATOM 7714 C CA . ILE B 1 8 ? 72.207 -18.789 23.256 1 33.11 8 ILE B CA 1
ATOM 7715 C C . ILE B 1 8 ? 71.051 -18.137 22.502 1 33.11 8 ILE B C 1
ATOM 7717 O O . ILE B 1 8 ? 70.649 -18.612 21.437 1 33.11 8 ILE B O 1
ATOM 7721 N N . PHE B 1 9 ? 70.48 -16.961 23.027 1 31.17 9 PHE B N 1
ATOM 7722 C CA . PHE B 1 9 ? 69.361 -16.308 22.357 1 31.17 9 PHE B CA 1
ATOM 7723 C C . PHE B 1 9 ? 69.8 -15.719 21.021 1 31.17 9 PHE B C 1
ATOM 7725 O O . PHE B 1 9 ? 68.965 -15.427 20.162 1 31.17 9 PHE B O 1
ATOM 7732 N N . LEU B 1 10 ? 71.139 -15.294 20.891 1 30.33 10 LEU B N 1
ATOM 7733 C CA . LEU B 1 10 ? 71.589 -14.528 19.734 1 30.33 10 LEU B CA 1
ATOM 7734 C C . LEU B 1 10 ? 71.651 -15.408 18.49 1 30.33 10 LEU B C 1
ATOM 7736 O O . LEU B 1 10 ? 71.657 -14.901 17.366 1 30.33 10 LEU B O 1
ATOM 7740 N N . SER B 1 11 ? 72.065 -16.65 18.679 1 30.41 11 SER B N 1
ATOM 7741 C CA . SER B 1 11 ? 72.518 -17.358 17.485 1 30.41 11 SER B CA 1
ATOM 7742 C C . SER B 1 11 ? 71.36 -17.633 16.533 1 30.41 11 SER B C 1
ATOM 7744 O O . SER B 1 11 ? 71.574 -18.004 15.377 1 30.41 11 SER B O 1
ATOM 7746 N N . PHE B 1 12 ? 70.187 -18.002 17.064 1 29.85 12 PHE B N 1
ATOM 7747 C CA . PHE B 1 12 ? 69.303 -18.683 16.126 1 29.85 12 PHE B CA 1
ATOM 7748 C C . PHE B 1 12 ? 68.751 -17.706 15.095 1 29.85 12 PHE B C 1
ATOM 7750 O O . PHE B 1 12 ? 67.873 -18.059 14.305 1 29.85 12 PHE B O 1
ATOM 7757 N N . MET B 1 13 ? 69.088 -16.404 15.134 1 28.04 13 MET B N 1
ATOM 7758 C CA . MET B 1 13 ? 68.435 -15.455 14.237 1 28.04 13 MET B CA 1
ATOM 7759 C C . MET B 1 13 ? 68.991 -15.573 12.821 1 28.04 13 MET B C 1
ATOM 7761 O O . MET B 1 13 ? 68.61 -14.807 11.935 1 28.04 13 MET B O 1
ATOM 7765 N N . LEU B 1 14 ? 70.15 -16.148 12.62 1 29.69 14 LEU B N 1
ATOM 7766 C CA . LEU B 1 14 ? 70.754 -15.82 11.333 1 29.69 14 LEU B CA 1
ATOM 7767 C C . LEU B 1 14 ? 70.075 -16.587 10.203 1 29.69 14 LEU B C 1
ATOM 7769 O O . LEU B 1 14 ? 70.642 -17.543 9.668 1 29.69 14 LEU B O 1
ATOM 7773 N N . GLN B 1 15 ? 68.95 -17.257 10.332 1 28.63 15 GLN B N 1
ATOM 7774 C CA . GLN B 1 15 ? 68.705 -18.03 9.119 1 28.63 15 GLN B CA 1
ATOM 7775 C C . GLN B 1 15 ? 68.592 -17.12 7.899 1 28.63 15 GLN B C 1
ATOM 7777 O O . GLN B 1 15 ? 67.898 -16.102 7.94 1 28.63 15 GLN B O 1
ATOM 7782 N N . ILE B 1 16 ? 69.599 -17.168 6.983 1 31.87 16 ILE B N 1
ATOM 7783 C CA . ILE B 1 16 ? 69.859 -16.594 5.668 1 31.87 16 ILE B CA 1
ATOM 7784 C C . ILE B 1 16 ? 68.674 -16.863 4.744 1 31.87 16 ILE B C 1
ATOM 7786 O O . ILE B 1 16 ? 68.283 -18.016 4.545 1 31.87 16 ILE B O 1
ATOM 7790 N N . GLU B 1 17 ? 67.788 -15.903 4.552 1 30.54 17 GLU B N 1
ATOM 7791 C CA . GLU B 1 17 ? 66.725 -15.817 3.556 1 30.54 17 GLU B CA 1
ATOM 7792 C C . GLU B 1 17 ? 67.273 -16.013 2.145 1 30.54 17 GLU B C 1
ATOM 7794 O O . GLU B 1 17 ? 68.089 -15.217 1.674 1 30.54 17 GLU B O 1
ATOM 7799 N N . VAL B 1 18 ? 67.644 -17.245 1.741 1 34.3 18 VAL B N 1
ATOM 7800 C CA . VAL B 1 18 ? 67.891 -17.515 0.328 1 34.3 18 VAL B CA 1
ATOM 7801 C C . VAL B 1 18 ? 66.746 -16.954 -0.512 1 34.3 18 VAL B C 1
ATOM 7803 O O . VAL B 1 18 ? 65.589 -17.344 -0.336 1 34.3 18 VAL B O 1
ATOM 7806 N N . SER B 1 19 ? 66.802 -15.735 -0.864 1 36.21 19 SER B N 1
ATOM 7807 C CA . SER B 1 19 ? 65.955 -14.996 -1.794 1 36.21 19 SER B CA 1
ATOM 7808 C C . SER B 1 19 ? 65.799 -15.743 -3.113 1 36.21 19 SER B C 1
ATOM 7810 O O . SER B 1 19 ? 66.723 -15.774 -3.929 1 36.21 19 SER B O 1
ATOM 7812 N N . GLY B 1 20 ? 65.353 -16.943 -3.149 1 39.08 20 GLY B N 1
ATOM 7813 C CA . GLY B 1 20 ? 64.984 -17.515 -4.435 1 39.08 20 GLY B CA 1
ATOM 7814 C C . GLY B 1 20 ? 64.193 -16.56 -5.308 1 39.08 20 GLY B C 1
ATOM 7815 O O . GLY B 1 20 ? 63.335 -15.825 -4.815 1 39.08 20 GLY B O 1
ATOM 7816 N N . GLN B 1 21 ? 64.796 -16.169 -6.461 1 50.68 21 GLN B N 1
ATOM 7817 C CA . GLN B 1 21 ? 64.26 -15.286 -7.491 1 50.68 21 GLN B CA 1
ATOM 7818 C C . GLN B 1 21 ? 62.859 -15.72 -7.913 1 50.68 21 GLN B C 1
ATOM 7820 O O . GLN B 1 21 ? 62.616 -16.905 -8.153 1 50.68 21 GLN B O 1
ATOM 7825 N N . GLY B 1 22 ? 61.873 -15.024 -7.659 1 60.84 22 GLY B N 1
ATOM 7826 C CA . GLY B 1 22 ? 60.508 -15.212 -8.125 1 60.84 22 GLY B CA 1
ATOM 7827 C C . GLY B 1 22 ? 60.41 -15.385 -9.629 1 60.84 22 GLY B C 1
ATOM 7828 O O . GLY B 1 22 ? 61.275 -14.916 -10.371 1 60.84 22 GLY B O 1
ATOM 7829 N N . LYS B 1 23 ? 59.857 -16.412 -10.116 1 75.63 23 LYS B N 1
ATOM 7830 C CA . LYS B 1 23 ? 59.626 -16.612 -11.543 1 75.63 23 LYS B CA 1
ATOM 7831 C C . LYS B 1 23 ? 58.305 -15.984 -11.98 1 75.63 23 LYS B C 1
ATOM 7833 O O . LYS B 1 23 ? 57.324 -16.008 -11.234 1 75.63 23 LYS B O 1
ATOM 7838 N N . VAL B 1 24 ? 58.434 -15.403 -13.169 1 81.56 24 VAL B N 1
ATOM 7839 C CA . VAL B 1 24 ? 57.237 -14.833 -13.779 1 81.56 24 VAL B CA 1
ATOM 7840 C C . VAL B 1 24 ? 56.472 -15.92 -14.531 1 81.56 24 VAL B C 1
ATOM 7842 O O . VAL B 1 24 ? 57.035 -16.6 -15.393 1 81.56 24 VAL B O 1
ATOM 7845 N N . ILE B 1 25 ? 55.308 -16.204 -14.127 1 83.77 25 ILE B N 1
ATOM 7846 C CA . ILE B 1 25 ? 54.434 -17.156 -14.803 1 83.77 25 ILE B CA 1
ATOM 7847 C C . ILE B 1 25 ? 53.435 -16.406 -15.682 1 83.77 25 ILE B C 1
ATOM 7849 O O . ILE B 1 25 ? 52.82 -15.433 -15.241 1 83.77 25 ILE B O 1
ATOM 7853 N N . THR B 1 26 ? 53.465 -16.75 -16.949 1 84.78 26 THR B N 1
ATOM 7854 C CA . THR B 1 26 ? 52.523 -16.197 -17.915 1 84.78 26 THR B CA 1
ATOM 7855 C C . THR B 1 26 ? 51.61 -17.288 -18.468 1 84.78 26 THR B C 1
ATOM 7857 O O . THR B 1 26 ? 51.923 -18.476 -18.367 1 84.78 26 THR B O 1
ATOM 7860 N N . GLY B 1 27 ? 50.451 -17.013 -18.861 1 84.39 27 GLY B N 1
ATOM 7861 C CA . GLY B 1 27 ? 49.548 -17.966 -19.486 1 84.39 27 GLY B CA 1
ATOM 7862 C C . GLY B 1 27 ? 48.228 -17.35 -19.908 1 84.39 27 GLY B C 1
ATOM 7863 O O . GLY B 1 27 ? 48.044 -16.135 -19.808 1 84.39 27 GLY B O 1
ATOM 7864 N N . THR B 1 28 ? 47.415 -18.165 -20.526 1 84.75 28 THR B N 1
ATOM 7865 C CA . THR B 1 28 ? 46.079 -17.783 -20.97 1 84.75 28 THR B CA 1
ATOM 7866 C C . THR B 1 28 ? 45.014 -18.608 -20.252 1 84.75 28 THR B C 1
ATOM 7868 O O . THR B 1 28 ? 45.183 -19.813 -20.055 1 84.75 28 THR B O 1
ATOM 7871 N N . VAL B 1 29 ? 44.1 -17.97 -19.703 1 83.7 29 VAL B N 1
ATOM 7872 C CA . VAL B 1 29 ? 42.936 -18.632 -19.122 1 83.7 29 VAL B CA 1
ATOM 7873 C C . VAL B 1 29 ? 41.801 -18.671 -20.143 1 83.7 29 VAL B C 1
ATOM 7875 O O . VAL B 1 29 ? 41.366 -17.628 -20.637 1 83.7 29 VAL B O 1
ATOM 7878 N N . THR B 1 30 ? 41.338 -19.784 -20.464 1 79.56 30 THR B N 1
ATOM 7879 C CA . THR B 1 30 ? 40.268 -19.985 -21.434 1 79.56 30 THR B CA 1
ATOM 7880 C C . THR B 1 30 ? 39.139 -20.816 -20.83 1 79.56 30 THR B C 1
ATOM 7882 O O . THR B 1 30 ? 39.316 -21.446 -19.785 1 79.56 30 THR B O 1
ATOM 7885 N N . ASP B 1 31 ? 37.977 -20.695 -21.398 1 71.74 31 ASP B N 1
ATOM 7886 C CA . ASP B 1 31 ? 36.892 -21.599 -21.027 1 71.74 31 ASP B CA 1
ATOM 7887 C C . ASP B 1 31 ? 36.966 -22.9 -21.822 1 71.74 31 ASP B C 1
ATOM 7889 O O . ASP B 1 31 ? 37.913 -23.118 -22.58 1 71.74 31 ASP B O 1
ATOM 7893 N N . GLN B 1 32 ? 36.06 -23.85 -21.563 1 64.67 32 GLN B N 1
ATOM 7894 C CA . GLN B 1 32 ? 36.056 -25.172 -22.182 1 64.67 32 GLN B CA 1
ATOM 7895 C C . GLN B 1 32 ? 36.051 -25.066 -23.704 1 64.67 32 GLN B C 1
ATOM 7897 O O . GLN B 1 32 ? 36.48 -25.991 -24.397 1 64.67 32 GLN B O 1
ATOM 7902 N N . ASP B 1 33 ? 35.609 -23.97 -24.112 1 59.72 33 ASP B N 1
ATOM 7903 C CA . ASP B 1 33 ? 35.56 -23.789 -25.56 1 59.72 33 ASP B CA 1
ATOM 7904 C C . ASP B 1 33 ? 36.787 -23.032 -26.061 1 59.72 33 ASP B C 1
ATOM 7906 O O . ASP B 1 33 ? 36.782 -22.496 -27.172 1 59.72 33 ASP B O 1
ATOM 7910 N N . ASN B 1 34 ? 37.735 -22.881 -25.306 1 63.73 34 ASN B N 1
ATOM 7911 C CA . ASN B 1 34 ? 39.015 -22.245 -25.599 1 63.73 34 ASN B CA 1
ATOM 7912 C C . ASN B 1 34 ? 38.855 -20.748 -25.845 1 63.73 34 ASN B C 1
ATOM 7914 O O . ASN B 1 34 ? 39.674 -20.136 -26.533 1 63.73 34 ASN B O 1
ATOM 7918 N N . ALA B 1 35 ? 37.801 -20.248 -25.443 1 70.27 35 ALA B N 1
ATOM 7919 C CA . ALA B 1 35 ? 37.655 -18.795 -25.474 1 70.27 35 ALA B CA 1
ATOM 7920 C C . ALA B 1 35 ? 38.367 -18.148 -24.289 1 70.27 35 ALA B C 1
ATOM 7922 O O . ALA B 1 35 ? 38.249 -18.615 -23.154 1 70.27 35 ALA B O 1
ATOM 7923 N N . PRO B 1 36 ? 39.055 -16.92 -24.595 1 73.77 36 PRO B N 1
ATOM 7924 C CA . PRO B 1 36 ? 39.74 -16.276 -23.472 1 73.77 36 PRO B CA 1
ATOM 7925 C C . PRO B 1 36 ? 38.773 -15.756 -22.41 1 73.77 36 PRO B C 1
ATOM 7927 O O . PRO B 1 36 ? 37.676 -15.3 -22.74 1 73.77 36 PRO B O 1
ATOM 7930 N N . ILE B 1 37 ? 38.94 -16.122 -21.187 1 74.96 37 ILE B N 1
ATOM 7931 C CA . ILE B 1 37 ? 38.167 -15.603 -20.064 1 74.96 37 ILE B CA 1
ATOM 7932 C C . ILE B 1 37 ? 38.821 -14.329 -19.532 1 74.96 37 ILE B C 1
ATOM 7934 O O . ILE B 1 37 ? 39.812 -14.391 -18.8 1 74.96 37 ILE B O 1
ATOM 7938 N N . PRO B 1 38 ? 38.221 -13.216 -20.006 1 73.9 38 PRO B N 1
ATOM 7939 C CA . PRO B 1 38 ? 38.748 -11.969 -19.448 1 73.9 38 PRO B CA 1
ATOM 7940 C C . PRO B 1 38 ? 38.276 -11.717 -18.018 1 73.9 38 PRO B C 1
ATOM 7942 O O . PRO B 1 38 ? 37.122 -12 -17.686 1 73.9 38 PRO B O 1
ATOM 7945 N N . GLY B 1 39 ? 39.143 -11.279 -17.07 1 72.86 39 GLY B N 1
ATOM 7946 C CA . GLY B 1 39 ? 38.791 -10.912 -15.708 1 72.86 39 GLY B CA 1
ATOM 7947 C C . GLY B 1 39 ? 38.853 -12.079 -14.741 1 72.86 39 GLY B C 1
ATOM 7948 O O . GLY B 1 39 ? 38.321 -12.002 -13.632 1 72.86 39 GLY B O 1
ATOM 7949 N N . ALA B 1 40 ? 39.356 -13.236 -15.179 1 77.05 40 ALA B N 1
ATOM 7950 C CA . ALA B 1 40 ? 39.556 -14.35 -14.256 1 77.05 40 ALA B CA 1
ATOM 7951 C C . ALA B 1 40 ? 40.61 -14.01 -13.206 1 77.05 40 ALA B C 1
ATOM 7953 O O . ALA B 1 40 ? 41.659 -13.448 -13.53 1 77.05 40 ALA B O 1
ATOM 7954 N N . ASN B 1 41 ? 40.304 -14.32 -12.059 1 81.82 41 ASN B N 1
ATOM 7955 C CA . ASN B 1 41 ? 41.263 -14.136 -10.974 1 81.82 41 ASN B CA 1
ATOM 7956 C C . ASN B 1 41 ? 42.338 -15.219 -10.987 1 81.82 41 ASN B C 1
ATOM 7958 O O . ASN B 1 41 ? 42.025 -16.409 -11.051 1 81.82 41 ASN B O 1
ATOM 7962 N N . VAL B 1 42 ? 43.572 -14.776 -11.012 1 84.12 42 VAL B N 1
ATOM 7963 C CA . VAL B 1 42 ? 44.719 -15.66 -10.833 1 84.12 42 VAL B CA 1
ATOM 7964 C C . VAL B 1 42 ? 45.451 -15.303 -9.541 1 84.12 42 VAL B C 1
ATOM 7966 O O . VAL B 1 42 ? 46.076 -14.244 -9.447 1 84.12 42 VAL B O 1
ATOM 7969 N N . ILE B 1 43 ? 45.265 -16.133 -8.571 1 81.42 43 ILE B N 1
ATOM 7970 C CA . ILE B 1 43 ? 45.812 -15.85 -7.249 1 81.42 43 ILE B CA 1
ATOM 7971 C C . ILE B 1 43 ? 46.789 -16.952 -6.848 1 81.42 43 ILE B C 1
ATOM 7973 O O . ILE B 1 43 ? 46.585 -18.122 -7.18 1 81.42 43 ILE B O 1
ATOM 7977 N N . ILE B 1 44 ? 47.975 -16.566 -6.212 1 78.94 44 ILE B N 1
ATOM 7978 C CA . ILE B 1 44 ? 48.888 -17.527 -5.603 1 78.94 44 ILE B CA 1
ATOM 7979 C C . ILE B 1 44 ? 48.271 -18.085 -4.322 1 78.94 44 ILE B C 1
ATOM 7981 O O . ILE B 1 44 ? 47.961 -17.332 -3.396 1 78.94 44 ILE B O 1
ATOM 7985 N N . ARG B 1 45 ? 47.971 -19.458 -4.408 1 75.02 45 ARG B N 1
ATOM 7986 C CA . ARG B 1 45 ? 47.331 -20.08 -3.252 1 75.02 45 ARG B CA 1
ATOM 7987 C C . ARG B 1 45 ? 48.062 -19.719 -1.963 1 75.02 45 ARG B C 1
ATOM 7989 O O . ARG B 1 45 ? 49.283 -19.864 -1.874 1 75.02 45 ARG B O 1
ATOM 7996 N N . GLY B 1 46 ? 47.377 -19.178 -0.873 1 66.89 46 GLY B N 1
ATOM 7997 C CA . GLY B 1 46 ? 47.92 -18.866 0.439 1 66.89 46 GLY B CA 1
ATOM 7998 C C . GLY B 1 46 ? 48.384 -17.427 0.567 1 66.89 46 GLY B C 1
ATOM 7999 O O . GLY B 1 46 ? 48.901 -17.027 1.612 1 66.89 46 GLY B O 1
ATOM 8000 N N . THR B 1 47 ? 48.461 -16.668 -0.592 1 67.67 47 THR B N 1
ATOM 8001 C CA . THR B 1 47 ? 48.854 -15.264 -0.536 1 67.67 47 THR B CA 1
ATOM 8002 C C . THR B 1 47 ? 47.745 -14.37 -1.082 1 67.67 47 THR B C 1
ATOM 8004 O O . THR B 1 47 ? 46.786 -14.859 -1.684 1 67.67 47 THR B O 1
ATOM 8007 N N . ALA B 1 48 ? 47.825 -13.05 -0.829 1 65.08 48 ALA B N 1
ATOM 8008 C CA . ALA B 1 48 ? 46.91 -12.074 -1.416 1 65.08 48 ALA B CA 1
ATOM 8009 C C . ALA B 1 48 ? 47.455 -11.537 -2.737 1 65.08 48 ALA B C 1
ATOM 8011 O O . ALA B 1 48 ? 46.856 -10.648 -3.347 1 65.08 48 ALA B O 1
ATOM 8012 N N . GLN B 1 49 ? 48.468 -12.127 -3.178 1 74.22 49 GLN B N 1
ATOM 8013 C CA . GLN B 1 49 ? 49.055 -11.692 -4.441 1 74.22 49 GLN B CA 1
ATOM 8014 C C . GLN B 1 49 ? 48.382 -12.38 -5.626 1 74.22 49 GLN B C 1
ATOM 8016 O O . GLN B 1 49 ? 48.248 -13.606 -5.644 1 74.22 49 GLN B O 1
ATOM 8021 N N . GLY B 1 50 ? 47.664 -11.682 -6.411 1 76.65 50 GLY B N 1
ATOM 8022 C CA . GLY B 1 50 ? 47.008 -12.206 -7.598 1 76.65 50 GLY B CA 1
ATOM 8023 C C . GLY B 1 50 ? 46.944 -11.204 -8.736 1 76.65 50 GLY B C 1
ATOM 8024 O O . GLY B 1 50 ? 47.419 -10.075 -8.603 1 76.65 50 GLY B O 1
ATOM 8025 N N . THR B 1 51 ? 46.664 -11.723 -9.944 1 80.17 51 THR B N 1
ATOM 8026 C CA . THR B 1 51 ? 46.404 -10.924 -11.136 1 80.17 51 THR B CA 1
ATOM 8027 C C . THR B 1 51 ? 45.083 -11.33 -11.782 1 80.17 51 THR B C 1
ATOM 8029 O O . THR B 1 51 ? 44.465 -12.316 -11.376 1 80.17 51 THR B O 1
ATOM 8032 N N . VAL B 1 52 ? 44.592 -10.525 -12.626 1 80.41 52 VAL B N 1
ATOM 8033 C CA . VAL B 1 52 ? 43.406 -10.848 -13.412 1 80.41 52 VAL B CA 1
ATOM 8034 C C . VAL B 1 52 ? 43.776 -10.942 -14.891 1 80.41 52 VAL B C 1
ATOM 8036 O O . VAL B 1 52 ? 44.692 -10.258 -15.353 1 80.41 52 VAL B O 1
ATOM 8039 N N . THR B 1 53 ? 43.075 -11.84 -15.539 1 80.4 53 THR B N 1
ATOM 8040 C CA . THR B 1 53 ? 43.358 -12.02 -16.958 1 80.4 53 THR B CA 1
ATOM 8041 C C . THR B 1 53 ? 42.922 -10.794 -17.756 1 80.4 53 THR B C 1
ATOM 8043 O O . THR B 1 53 ? 41.983 -10.095 -17.368 1 80.4 53 THR B O 1
ATOM 8046 N N . ASP B 1 54 ? 43.663 -10.474 -18.864 1 78.17 54 ASP B N 1
ATOM 8047 C CA . ASP B 1 54 ? 43.317 -9.369 -19.752 1 78.17 54 ASP B CA 1
ATOM 8048 C C . ASP B 1 54 ? 42.214 -9.774 -20.728 1 78.17 54 ASP B C 1
ATOM 8050 O O . ASP B 1 54 ? 41.646 -10.862 -20.614 1 78.17 54 ASP B O 1
ATOM 8054 N N . VAL B 1 55 ? 41.908 -8.954 -21.682 1 74.68 55 VAL B N 1
ATOM 8055 C CA . VAL B 1 55 ? 40.788 -9.137 -22.599 1 74.68 55 VAL B CA 1
ATOM 8056 C C . VAL B 1 55 ? 40.993 -10.41 -23.418 1 74.68 55 VAL B C 1
ATOM 8058 O O . VAL B 1 55 ? 40.037 -10.963 -23.966 1 74.68 55 VAL B O 1
ATOM 8061 N N . ASP B 1 56 ? 42.182 -10.785 -23.613 1 75.05 56 ASP B N 1
ATOM 8062 C CA . ASP B 1 56 ? 42.494 -11.987 -24.38 1 75.05 56 ASP B CA 1
ATOM 8063 C C . ASP B 1 56 ? 42.745 -13.177 -23.457 1 75.05 56 ASP B C 1
ATOM 8065 O O . ASP B 1 56 ? 43.262 -14.209 -23.891 1 75.05 56 ASP B O 1
ATOM 8069 N N . GLY B 1 57 ? 42.443 -13.061 -22.179 1 76.93 57 GLY B N 1
ATOM 8070 C CA . GLY B 1 57 ? 42.603 -14.116 -21.191 1 76.93 57 GLY B CA 1
ATOM 8071 C C . GLY B 1 57 ? 44.036 -14.28 -20.72 1 76.93 57 GLY B C 1
ATOM 8072 O O . GLY B 1 57 ? 44.357 -15.24 -20.016 1 76.93 57 GLY B O 1
ATOM 8073 N N . ASN B 1 58 ? 44.945 -13.417 -21.121 1 80.87 58 ASN B N 1
ATOM 8074 C CA . ASN B 1 58 ? 46.346 -13.545 -20.735 1 80.87 58 ASN B CA 1
ATOM 8075 C C . ASN B 1 58 ? 46.585 -13.04 -19.315 1 80.87 58 ASN B C 1
ATOM 8077 O O . ASN B 1 58 ? 45.962 -12.068 -18.884 1 80.87 58 ASN B O 1
ATOM 8081 N N . TYR B 1 59 ? 47.446 -13.796 -18.566 1 84.41 59 TYR B N 1
ATOM 8082 C CA . TYR B 1 59 ? 47.858 -13.344 -17.242 1 84.41 59 TYR B CA 1
ATOM 8083 C C . TYR B 1 59 ? 49.373 -13.414 -17.089 1 84.41 59 TYR B C 1
ATOM 8085 O O . TYR B 1 59 ? 50.043 -14.155 -17.813 1 84.41 59 TYR B O 1
ATOM 8093 N N . SER B 1 60 ? 49.958 -12.436 -16.325 1 84.89 60 SER B N 1
ATOM 8094 C CA . SER B 1 60 ? 51.337 -12.446 -15.85 1 84.89 60 SER B CA 1
ATOM 8095 C C . SER B 1 60 ? 51.403 -12.246 -14.34 1 84.89 60 SER B C 1
ATOM 8097 O O . SER B 1 60 ? 50.844 -11.283 -13.811 1 84.89 60 SER B O 1
ATOM 8099 N N . ILE B 1 61 ? 51.983 -13.22 -13.65 1 81.38 61 ILE B N 1
ATOM 8100 C CA . ILE B 1 61 ? 52.074 -13.124 -12.197 1 81.38 61 ILE B CA 1
ATOM 8101 C C . ILE B 1 61 ? 53.483 -13.496 -11.742 1 81.38 61 ILE B C 1
ATOM 8103 O O . ILE B 1 61 ? 54.077 -14.447 -12.255 1 81.38 61 ILE B O 1
ATOM 8107 N N . ASN B 1 62 ? 54.034 -12.673 -10.904 1 80.09 62 ASN B N 1
ATOM 8108 C CA . ASN B 1 62 ? 55.312 -12.987 -10.274 1 80.09 62 ASN B CA 1
ATOM 8109 C C . ASN B 1 62 ? 55.132 -13.907 -9.069 1 80.09 62 ASN B C 1
ATOM 8111 O O . ASN B 1 62 ? 54.499 -13.528 -8.082 1 80.09 62 ASN B O 1
ATOM 8115 N N . MET B 1 63 ? 55.585 -15.069 -9.169 1 75.73 63 MET B N 1
ATOM 8116 C CA . MET B 1 63 ? 55.482 -16.072 -8.113 1 75.73 63 MET B CA 1
ATOM 8117 C C . MET B 1 63 ? 56.713 -16.043 -7.213 1 75.73 63 MET B C 1
ATOM 8119 O O . MET B 1 63 ? 57.822 -16.338 -7.661 1 75.73 63 MET B O 1
ATOM 8123 N N . PRO B 1 64 ? 56.726 -15.582 -5.91 1 76.94 64 PRO B N 1
ATOM 8124 C CA . PRO B 1 64 ? 57.878 -15.622 -5.005 1 76.94 64 PRO B CA 1
ATOM 8125 C C . PRO B 1 64 ? 58.402 -17.039 -4.781 1 76.94 64 PRO B C 1
ATOM 8127 O O . PRO B 1 64 ? 57.662 -18.01 -4.958 1 76.94 64 PRO B O 1
ATOM 8130 N N . PRO B 1 65 ? 59.577 -17.136 -4.572 1 74.28 65 PRO B N 1
ATOM 8131 C CA . PRO B 1 65 ? 60.114 -18.463 -4.259 1 74.28 65 PRO B CA 1
ATOM 8132 C C . PRO B 1 65 ? 59.386 -19.135 -3.097 1 74.28 65 PRO B C 1
ATOM 8134 O O . PRO B 1 65 ? 58.994 -18.465 -2.139 1 74.28 65 PRO B O 1
ATOM 8137 N N . GLY B 1 66 ? 58.917 -20.522 -3.182 1 72.55 66 GLY B N 1
ATOM 8138 C CA . GLY B 1 66 ? 58.254 -21.297 -2.145 1 72.55 66 GLY B CA 1
ATOM 8139 C C . GLY B 1 66 ? 56.784 -21.54 -2.43 1 72.55 66 GLY B C 1
ATOM 8140 O O . GLY B 1 66 ? 56.165 -22.416 -1.823 1 72.55 66 GLY B O 1
ATOM 8141 N N . TYR B 1 67 ? 56.261 -20.816 -3.354 1 74.27 67 TYR B N 1
ATOM 8142 C CA . TYR B 1 67 ? 54.867 -21.014 -3.734 1 74.27 67 TYR B CA 1
ATOM 8143 C C . TYR B 1 67 ? 54.765 -21.741 -5.07 1 74.27 67 TYR B C 1
ATOM 8145 O O . TYR B 1 67 ? 55.552 -21.486 -5.984 1 74.27 67 TYR B O 1
ATOM 8153 N N . THR B 1 68 ? 53.802 -22.71 -5.131 1 78.1 68 THR B N 1
ATOM 8154 C CA . THR B 1 68 ? 53.811 -23.541 -6.33 1 78.1 68 THR B CA 1
ATOM 8155 C C . THR B 1 68 ? 52.403 -23.682 -6.9 1 78.1 68 THR B C 1
ATOM 8157 O O . THR B 1 68 ? 52.194 -24.397 -7.883 1 78.1 68 THR B O 1
ATOM 8160 N N . ILE B 1 69 ? 51.43 -23.048 -6.308 1 80.3 69 ILE B N 1
ATOM 8161 C CA . ILE B 1 69 ? 50.081 -23.277 -6.814 1 80.3 69 ILE B CA 1
ATOM 8162 C C . ILE B 1 69 ? 49.435 -21.944 -7.183 1 80.3 69 ILE B C 1
ATOM 8164 O O . ILE B 1 69 ? 49.445 -21.001 -6.388 1 80.3 69 ILE B O 1
ATOM 8168 N N . LEU B 1 70 ? 48.908 -21.913 -8.373 1 82.44 70 LEU B N 1
ATOM 8169 C CA . LEU B 1 70 ? 48.053 -20.828 -8.843 1 82.44 70 LEU B CA 1
ATOM 8170 C C . LEU B 1 70 ? 46.587 -21.249 -8.833 1 82.44 70 LEU B C 1
ATOM 8172 O O . LEU B 1 70 ? 46.255 -22.37 -9.225 1 82.44 70 LEU B O 1
ATOM 8176 N N . VAL B 1 71 ? 45.795 -20.407 -8.303 1 81.09 71 VAL B N 1
ATOM 8177 C CA . VAL B 1 71 ? 44.351 -20.615 -8.336 1 81.09 71 VAL B CA 1
ATOM 8178 C C . VAL B 1 71 ? 43.715 -19.665 -9.348 1 81.09 71 VAL B C 1
ATOM 8180 O O . VAL B 1 71 ? 43.875 -18.446 -9.25 1 81.09 71 VAL B O 1
ATOM 8183 N N . PHE B 1 72 ? 43.034 -20.252 -10.346 1 79.67 72 PHE B N 1
ATOM 8184 C CA . PHE B 1 72 ? 42.276 -19.53 -11.361 1 79.67 72 PHE B CA 1
ATOM 8185 C C . PHE B 1 72 ? 40.783 -19.578 -11.058 1 79.67 72 PHE B C 1
ATOM 8187 O O . PHE B 1 72 ? 40.215 -20.657 -10.879 1 79.67 72 PHE B O 1
ATOM 8194 N N . SER B 1 73 ? 40.231 -18.45 -10.815 1 76.3 73 SER B N 1
ATOM 8195 C CA . SER B 1 73 ? 38.804 -18.41 -10.511 1 76.3 73 SER B CA 1
ATOM 8196 C C . SER B 1 73 ? 38.089 -17.358 -11.352 1 76.3 73 SER B C 1
ATOM 8198 O O . SER B 1 73 ? 38.675 -16.33 -11.699 1 76.3 73 SER B O 1
ATOM 8200 N N . PHE B 1 74 ? 36.919 -17.732 -11.923 1 70.95 74 PHE B N 1
ATOM 8201 C CA . PHE B 1 74 ? 36.012 -16.847 -12.646 1 70.95 74 PHE B CA 1
ATOM 8202 C C . PHE B 1 74 ? 34.56 -17.216 -12.368 1 70.95 74 PHE B C 1
ATOM 8204 O O . PHE B 1 74 ? 34.22 -18.398 -12.281 1 70.95 74 PHE B O 1
ATOM 8211 N N . VAL B 1 75 ? 33.734 -16.217 -12.119 1 58.67 75 VAL B N 1
ATOM 8212 C CA . VAL B 1 75 ? 32.324 -16.447 -11.824 1 58.67 75 VAL B CA 1
ATOM 8213 C C . VAL B 1 75 ? 31.698 -17.3 -12.926 1 58.67 75 VAL B C 1
ATOM 8215 O O . VAL B 1 75 ? 31.849 -16.999 -14.112 1 58.67 75 VAL B O 1
ATOM 8218 N N . GLY B 1 76 ? 30.992 -18.4 -12.615 1 56.9 76 GLY B N 1
ATOM 8219 C CA . GLY B 1 76 ? 30.367 -19.341 -13.531 1 56.9 76 GLY B CA 1
ATOM 8220 C C . GLY B 1 76 ? 31.282 -20.484 -13.928 1 56.9 76 GLY B C 1
ATOM 8221 O O . GLY B 1 76 ? 30.883 -21.372 -14.685 1 56.9 76 GLY B O 1
ATOM 8222 N N . PHE B 1 77 ? 32.599 -20.39 -13.515 1 62.65 77 PHE B N 1
ATOM 8223 C CA . PHE B 1 77 ? 33.558 -21.44 -13.836 1 62.65 77 PHE B CA 1
ATOM 8224 C C . PHE B 1 77 ? 34.117 -22.069 -12.565 1 62.65 77 PHE B C 1
ATOM 8226 O O . PHE B 1 77 ? 34.162 -21.425 -11.515 1 62.65 77 PHE B O 1
ATOM 8233 N N . MET B 1 78 ? 34.466 -23.322 -12.504 1 62.61 78 MET B N 1
ATOM 8234 C CA . MET B 1 78 ? 35.16 -24.019 -11.424 1 62.61 78 MET B CA 1
ATOM 8235 C C . MET B 1 78 ? 36.555 -23.441 -11.212 1 62.61 78 MET B C 1
ATOM 8237 O O . MET B 1 78 ? 37.258 -23.134 -12.177 1 62.61 78 MET B O 1
ATOM 8241 N N . ASN B 1 79 ? 36.851 -23.172 -9.894 1 69.03 79 ASN B N 1
ATOM 8242 C CA . ASN B 1 79 ? 38.232 -22.789 -9.621 1 69.03 79 ASN B CA 1
ATOM 8243 C C . ASN B 1 79 ? 39.215 -23.846 -10.116 1 69.03 79 ASN B C 1
ATOM 8245 O O . ASN B 1 79 ? 38.975 -25.044 -9.96 1 69.03 79 ASN B O 1
ATOM 8249 N N . GLU B 1 80 ? 40.204 -23.464 -10.834 1 72.1 80 GLU B N 1
ATOM 8250 C CA . GLU B 1 80 ? 41.275 -24.356 -11.266 1 72.1 80 GLU B CA 1
ATOM 8251 C C . GLU B 1 80 ? 42.586 -24.03 -10.555 1 72.1 80 GLU B C 1
ATOM 8253 O O . GLU B 1 80 ? 43.04 -22.884 -10.574 1 72.1 80 GLU B O 1
ATOM 8258 N N . GLU B 1 81 ? 43.066 -24.993 -9.714 1 76.07 81 GLU B N 1
ATOM 8259 C CA . GLU B 1 81 ? 44.384 -24.864 -9.099 1 76.07 81 GLU B CA 1
ATOM 8260 C C . GLU B 1 81 ? 45.46 -25.526 -9.954 1 76.07 81 GLU B C 1
ATOM 8262 O O . GLU B 1 81 ? 45.334 -26.694 -10.325 1 76.07 81 GLU B O 1
ATOM 8267 N N . VAL B 1 82 ? 46.443 -24.78 -10.317 1 78.68 82 VAL B N 1
ATOM 8268 C CA . VAL B 1 82 ? 47.533 -25.302 -11.134 1 78.68 82 VAL B CA 1
ATOM 8269 C C . VAL B 1 82 ? 48.85 -25.193 -10.37 1 78.68 82 VAL B C 1
ATOM 8271 O O . VAL B 1 82 ? 49.217 -24.112 -9.904 1 78.68 82 VAL B O 1
ATOM 8274 N N . ARG B 1 83 ? 49.566 -26.318 -10.173 1 76.52 83 ARG B N 1
ATOM 8275 C CA . ARG B 1 83 ? 50.888 -26.317 -9.556 1 76.52 83 ARG B CA 1
ATOM 8276 C C . ARG B 1 83 ? 51.954 -25.851 -10.542 1 76.52 83 ARG B C 1
ATOM 8278 O O . ARG B 1 83 ? 52.036 -26.361 -11.662 1 76.52 83 ARG B O 1
ATOM 8285 N N . VAL B 1 84 ? 52.68 -24.909 -10.158 1 76.6 84 VAL B N 1
ATOM 8286 C CA . VAL B 1 84 ? 53.782 -24.376 -10.954 1 76.6 84 VAL B CA 1
ATOM 8287 C C . VAL B 1 84 ? 55.09 -25.047 -10.541 1 76.6 84 VAL B C 1
ATOM 8289 O O . VAL B 1 84 ? 55.534 -24.905 -9.399 1 76.6 84 VAL B O 1
ATOM 8292 N N . THR B 1 85 ? 55.626 -25.948 -11.309 1 72.27 85 THR B N 1
ATOM 8293 C CA . THR B 1 85 ? 56.909 -26.574 -11.01 1 72.27 85 THR B CA 1
ATOM 8294 C C . THR B 1 85 ? 58.048 -25.827 -11.698 1 72.27 85 THR B C 1
ATOM 8296 O O . THR B 1 85 ? 58.828 -25.134 -11.042 1 72.27 85 THR B O 1
ATOM 8299 N N . THR B 1 86 ? 58.36 -26.123 -13.11 1 70.92 86 THR B N 1
ATOM 8300 C CA . THR B 1 86 ? 59.45 -25.507 -13.858 1 70.92 86 THR B CA 1
ATOM 8301 C C . THR B 1 86 ? 58.908 -24.682 -15.022 1 70.92 86 THR B C 1
ATOM 8303 O O . THR B 1 86 ? 59.654 -23.94 -15.664 1 70.92 86 THR B O 1
ATOM 8306 N N . GLU B 1 87 ? 57.629 -24.68 -15.183 1 73.06 87 GLU B N 1
ATOM 8307 C CA . GLU B 1 87 ? 57.067 -24.014 -16.354 1 73.06 87 GLU B CA 1
ATOM 8308 C C . GLU B 1 87 ? 56.892 -22.518 -16.108 1 73.06 87 GLU B C 1
ATOM 8310 O O . GLU B 1 87 ? 56.562 -22.101 -14.996 1 73.06 87 GLU B O 1
ATOM 8315 N N . THR B 1 88 ? 57.258 -21.77 -17.105 1 79.13 88 THR B N 1
ATOM 8316 C CA . THR B 1 88 ? 57.105 -20.321 -17.037 1 79.13 88 THR B CA 1
ATOM 8317 C C . THR B 1 88 ? 55.865 -19.872 -17.805 1 79.13 88 THR B C 1
ATOM 8319 O O . THR B 1 88 ? 55.504 -18.694 -17.777 1 79.13 88 THR B O 1
ATOM 8322 N N . THR B 1 89 ? 55.192 -20.726 -18.557 1 80.62 89 THR B N 1
ATOM 8323 C CA . THR B 1 89 ? 53.928 -20.46 -19.233 1 80.62 89 THR B CA 1
ATOM 8324 C C . THR B 1 89 ? 52.886 -21.513 -18.868 1 80.62 89 THR B C 1
ATOM 8326 O O . THR B 1 89 ? 53.103 -22.708 -19.079 1 80.62 89 THR B O 1
ATOM 8329 N N . ILE B 1 90 ? 51.788 -21.173 -18.197 1 81.64 90 ILE B N 1
ATOM 8330 C CA . ILE B 1 90 ? 50.716 -22.073 -17.785 1 81.64 90 ILE B CA 1
ATOM 8331 C C . ILE B 1 90 ? 49.387 -21.588 -18.36 1 81.64 90 ILE B C 1
ATOM 8333 O O . ILE B 1 90 ? 48.889 -20.526 -17.979 1 81.64 90 ILE B O 1
ATOM 8337 N N . ASP B 1 91 ? 48.864 -22.324 -19.347 1 81.39 91 ASP B N 1
ATOM 8338 C CA . ASP B 1 91 ? 47.524 -22.084 -19.875 1 81.39 91 ASP B CA 1
ATOM 8339 C C . ASP B 1 91 ? 46.481 -22.904 -19.119 1 81.39 91 ASP B C 1
ATOM 8341 O O . ASP B 1 91 ? 46.705 -24.079 -18.82 1 81.39 91 ASP B O 1
ATOM 8345 N N . VAL B 1 92 ? 45.483 -22.259 -18.656 1 79.77 92 VAL B N 1
ATOM 8346 C CA . VAL B 1 92 ? 44.458 -22.932 -17.865 1 79.77 92 VAL B CA 1
ATOM 8347 C C . VAL B 1 92 ? 43.101 -22.793 -18.551 1 79.77 92 VAL B C 1
ATOM 8349 O O . VAL B 1 92 ? 42.76 -21.72 -19.054 1 79.77 92 VAL B O 1
ATOM 8352 N N . THR B 1 93 ? 42.386 -23.825 -18.725 1 75.54 93 THR B N 1
ATOM 8353 C CA . THR B 1 93 ? 40.992 -23.844 -19.155 1 75.54 93 THR B CA 1
ATOM 8354 C C . THR B 1 93 ? 40.056 -23.93 -17.952 1 75.54 93 THR B C 1
ATOM 8356 O O . THR B 1 93 ? 40.188 -24.83 -17.12 1 75.54 93 THR B O 1
ATOM 8359 N N . LEU B 1 94 ? 39.235 -22.908 -17.833 1 70.82 94 LEU B N 1
ATOM 8360 C CA . LEU B 1 94 ? 38.209 -22.964 -16.798 1 70.82 94 LEU B CA 1
ATOM 8361 C C . LEU B 1 94 ? 36.934 -23.61 -17.33 1 70.82 94 LEU B C 1
ATOM 8363 O O . LEU B 1 94 ? 36.541 -23.367 -18.473 1 70.82 94 LEU B O 1
ATOM 8367 N N . TYR B 1 95 ? 36.126 -24.617 -16.743 1 60.82 95 TYR B N 1
ATOM 8368 C CA . TYR B 1 95 ? 34.881 -25.287 -17.102 1 60.82 95 TYR B CA 1
ATOM 8369 C C . TYR B 1 95 ? 33.695 -24.656 -16.381 1 60.82 95 TYR B C 1
ATOM 8371 O O . TYR B 1 95 ? 33.816 -24.23 -15.23 1 60.82 95 TYR B O 1
ATOM 8379 N N . PRO B 1 96 ? 32.882 -24.303 -17.224 1 53.01 96 PRO B N 1
ATOM 8380 C CA . PRO B 1 96 ? 31.711 -23.744 -16.545 1 53.01 96 PRO B CA 1
ATOM 8381 C C . PRO B 1 96 ? 31.353 -24.5 -15.267 1 53.01 96 PRO B C 1
ATOM 8383 O O . PRO B 1 96 ? 31.517 -25.721 -15.201 1 53.01 96 PRO B O 1
ATOM 8386 N N . ASP B 1 97 ? 31.345 -23.775 -14.234 1 43.97 97 ASP B N 1
ATOM 8387 C CA . ASP B 1 97 ? 30.857 -24.375 -12.996 1 43.97 97 ASP B CA 1
ATOM 8388 C C . ASP B 1 97 ? 29.437 -24.91 -13.168 1 43.97 97 ASP B C 1
ATOM 8390 O O . ASP B 1 97 ? 28.466 -24.164 -13.026 1 43.97 97 ASP B O 1
ATOM 8394 N N . ILE B 1 98 ? 29.258 -25.687 -14.224 1 38.19 98 ILE B N 1
ATOM 8395 C CA . ILE B 1 98 ? 27.915 -26.256 -14.239 1 38.19 98 ILE B CA 1
ATOM 8396 C C . ILE B 1 98 ? 27.474 -26.577 -12.813 1 38.19 98 ILE B C 1
ATOM 8398 O O . ILE B 1 98 ? 26.367 -26.218 -12.403 1 38.19 98 ILE B O 1
ATOM 8402 N N . GLN B 1 99 ? 27.618 -27.922 -12.395 1 37.76 99 GLN B N 1
ATOM 8403 C CA . GLN B 1 99 ? 27.217 -28.524 -11.128 1 37.76 99 GLN B CA 1
ATOM 8404 C C . GLN B 1 99 ? 28.122 -28.063 -9.989 1 37.76 99 GLN B C 1
ATOM 8406 O O . GLN B 1 99 ? 29.015 -28.799 -9.562 1 37.76 99 GLN B O 1
ATOM 8411 N N . SER B 1 100 ? 28.727 -27.078 -9.965 1 38.07 100 SER B N 1
ATOM 8412 C CA . SER B 1 100 ? 29.659 -26.996 -8.845 1 38.07 100 SER B CA 1
ATOM 8413 C C . SER B 1 100 ? 29.004 -27.453 -7.546 1 38.07 100 SER B C 1
ATOM 8415 O O . SER B 1 100 ? 27.93 -26.969 -7.183 1 38.07 100 SER B O 1
ATOM 8417 N N . LEU B 1 101 ? 29.217 -28.596 -7.181 1 39.11 101 LEU B N 1
ATOM 8418 C CA . LEU B 1 101 ? 29.061 -29.225 -5.874 1 39.11 101 LEU B CA 1
ATOM 8419 C C . LEU B 1 101 ? 29.246 -28.204 -4.755 1 39.11 101 LEU B C 1
ATOM 8421 O O . LEU B 1 101 ? 28.989 -28.504 -3.587 1 39.11 101 LEU B O 1
ATOM 8425 N N . THR B 1 102 ? 29.898 -27.054 -5.019 1 44.73 102 THR B N 1
ATOM 8426 C CA . THR B 1 102 ? 30.125 -26.077 -3.96 1 44.73 102 THR B CA 1
ATOM 8427 C C . THR B 1 102 ? 28.975 -25.076 -3.893 1 44.73 102 THR B C 1
ATOM 8429 O O . THR B 1 102 ? 29.048 -24.088 -3.158 1 44.73 102 THR B O 1
ATOM 8432 N N . GLU B 1 103 ? 27.884 -25.442 -4.671 1 57.99 103 GLU B N 1
ATOM 8433 C CA . GLU B 1 103 ? 26.716 -24.565 -4.647 1 57.99 103 GLU B CA 1
ATOM 8434 C C . GLU B 1 103 ? 25.958 -24.691 -3.329 1 57.99 103 GLU B C 1
ATOM 8436 O O . GLU B 1 103 ? 25.832 -25.789 -2.782 1 57.99 103 GLU B O 1
ATOM 8441 N N . LEU B 1 104 ? 25.93 -23.649 -2.786 1 67.52 104 LEU B N 1
ATOM 8442 C CA . LEU B 1 104 ? 25.152 -23.587 -1.553 1 67.52 104 LEU B CA 1
ATOM 8443 C C . LEU B 1 104 ? 23.657 -23.588 -1.854 1 67.52 104 LEU B C 1
ATOM 8445 O O . LEU B 1 104 ? 23.206 -22.921 -2.788 1 67.52 104 LEU B O 1
ATOM 8449 N N . VAL B 1 105 ? 23.067 -24.6 -1.385 1 71.91 105 VAL B N 1
ATOM 8450 C CA . VAL B 1 105 ? 21.611 -24.656 -1.467 1 71.91 105 VAL B CA 1
ATOM 8451 C C . VAL B 1 105 ? 20.999 -24.121 -0.174 1 71.91 105 VAL B C 1
ATOM 8453 O O . VAL B 1 105 ? 21.397 -24.524 0.921 1 71.91 105 VAL B O 1
ATOM 8456 N N . ILE B 1 106 ? 20.217 -23.2 -0.392 1 71.92 106 ILE B N 1
ATOM 8457 C CA . ILE B 1 106 ? 19.543 -22.635 0.772 1 71.92 106 ILE B CA 1
ATOM 8458 C C . ILE B 1 106 ? 18.375 -23.53 1.179 1 71.92 106 ILE B C 1
ATOM 8460 O O . ILE B 1 106 ? 17.466 -23.775 0.382 1 71.92 106 ILE B O 1
ATOM 8464 N N . THR B 1 107 ? 18.466 -24.116 2.28 1 64.76 107 THR B N 1
ATOM 8465 C CA . THR B 1 107 ? 17.417 -25.017 2.744 1 64.76 107 THR B CA 1
ATOM 8466 C C . THR B 1 107 ? 16.671 -24.412 3.93 1 64.76 107 THR B C 1
ATOM 8468 O O . THR B 1 107 ? 16.198 -25.137 4.808 1 64.76 107 THR B O 1
ATOM 8471 N N . GLY B 1 108 ? 16.561 -23.105 3.825 1 65.43 108 GLY B N 1
ATOM 8472 C CA . GLY B 1 108 ? 15.834 -22.474 4.915 1 65.43 108 GLY B CA 1
ATOM 8473 C C . GLY B 1 108 ? 16.676 -21.484 5.698 1 65.43 108 GLY B C 1
ATOM 8474 O O . GLY B 1 108 ? 17.166 -20.5 5.139 1 65.43 108 GLY B O 1
ATOM 8475 N N . TYR B 1 109 ? 16.873 -22.082 6.922 1 76.98 109 TYR B N 1
ATOM 8476 C CA . TYR B 1 109 ? 17.57 -21.244 7.891 1 76.98 109 TYR B CA 1
ATOM 8477 C C . TYR B 1 109 ? 19.079 -21.328 7.698 1 76.98 109 TYR B C 1
ATOM 8479 O O . TYR B 1 109 ? 19.825 -20.494 8.218 1 76.98 109 TYR B O 1
ATOM 8487 N N . THR B 1 110 ? 19.393 -22.367 6.87 1 73.81 110 THR B N 1
ATOM 8488 C CA . THR B 1 110 ? 20.818 -22.596 6.66 1 73.81 110 THR B CA 1
ATOM 8489 C C . THR B 1 110 ? 21.122 -22.787 5.177 1 73.81 110 THR B C 1
ATOM 8491 O O . THR B 1 110 ? 20.207 -22.945 4.366 1 73.81 110 THR B O 1
ATOM 8494 N N . SER B 1 111 ? 22.275 -22.592 4.883 1 77.96 111 SER B N 1
ATOM 8495 C CA . SER B 1 111 ? 22.792 -22.927 3.56 1 77.96 111 SER B CA 1
ATOM 8496 C C . SER B 1 111 ? 23.746 -24.115 3.623 1 77.96 111 SER B C 1
ATOM 8498 O O . SER B 1 111 ? 24.554 -24.22 4.548 1 77.96 111 SER B O 1
ATOM 8500 N N . GLU B 1 112 ? 23.454 -25.026 2.768 1 78 112 GLU B N 1
ATOM 8501 C CA . GLU B 1 112 ? 24.278 -26.231 2.763 1 78 112 GLU B CA 1
ATOM 8502 C C . GLU B 1 112 ? 24.923 -26.452 1.398 1 78 112 GLU B C 1
ATOM 8504 O O . GLU B 1 112 ? 24.327 -26.14 0.365 1 78 112 GLU B O 1
ATOM 8509 N N . LYS B 1 113 ? 26.105 -27.104 1.508 1 76.09 113 LYS B N 1
ATOM 8510 C CA . LYS B 1 113 ? 26.756 -27.535 0.275 1 76.09 113 LYS B CA 1
ATOM 8511 C C . LYS B 1 113 ? 26.011 -28.705 -0.36 1 76.09 113 LYS B C 1
ATOM 8513 O O . LYS B 1 113 ? 25.545 -29.605 0.342 1 76.09 113 LYS B O 1
ATOM 8518 N N . LEU B 1 114 ? 25.851 -28.569 -1.525 1 75.33 114 LEU B N 1
ATOM 8519 C CA . LEU B 1 114 ? 25.119 -29.583 -2.276 1 75.33 114 LEU B CA 1
ATOM 8520 C C . LEU B 1 114 ? 25.68 -30.974 -2 1 75.33 114 LEU B C 1
ATOM 8522 O O . LEU B 1 114 ? 24.928 -31.951 -1.943 1 75.33 114 LEU B O 1
ATOM 8526 N N . ASP B 1 115 ? 27.015 -31.053 -1.872 1 76.46 115 ASP B N 1
ATOM 8527 C CA . ASP B 1 115 ? 27.661 -32.349 -1.69 1 76.46 115 ASP B CA 1
ATOM 8528 C C . ASP B 1 115 ? 27.331 -32.94 -0.321 1 76.46 115 ASP B C 1
ATOM 8530 O O . ASP B 1 115 ? 27.458 -34.148 -0.114 1 76.46 115 ASP B O 1
ATOM 8534 N N . ARG B 1 116 ? 26.94 -32.196 0.652 1 83.8 116 ARG B N 1
ATOM 8535 C CA . ARG B 1 116 ? 26.666 -32.686 1.999 1 83.8 116 ARG B CA 1
ATOM 8536 C C . ARG B 1 116 ? 25.169 -32.867 2.222 1 83.8 116 ARG B C 1
ATOM 8538 O O . ARG B 1 116 ? 24.744 -33.307 3.292 1 83.8 116 ARG B O 1
ATOM 8545 N N . LEU B 1 117 ? 24.44 -32.566 1.197 1 84.88 117 LEU B N 1
ATOM 8546 C CA . LEU B 1 117 ? 22.989 -32.587 1.344 1 84.88 117 LEU B CA 1
ATOM 8547 C C . LEU B 1 117 ? 22.48 -34.016 1.502 1 84.88 117 LEU B C 1
ATOM 8549 O O . LEU B 1 117 ? 22.831 -34.896 0.713 1 84.88 117 LEU B O 1
ATOM 8553 N N . SER B 1 118 ? 21.717 -34.242 2.467 1 85.35 118 SER B N 1
ATOM 8554 C CA . SER B 1 118 ? 21.115 -35.551 2.7 1 85.35 118 SER B CA 1
ATOM 8555 C C . SER B 1 118 ? 19.669 -35.589 2.215 1 85.35 118 SER B C 1
ATOM 8557 O O . SER B 1 118 ? 19.091 -36.666 2.053 1 85.35 118 SER B O 1
ATOM 8559 N N . GLY B 1 119 ? 19.058 -34.457 1.953 1 84.91 119 GLY B N 1
ATOM 8560 C CA . GLY B 1 119 ? 17.653 -34.399 1.581 1 84.91 119 GLY B CA 1
ATOM 8561 C C . GLY B 1 119 ? 17.435 -34.33 0.081 1 84.91 119 GLY B C 1
ATOM 8562 O O . GLY B 1 119 ? 18.373 -34.07 -0.676 1 84.91 119 GLY B O 1
ATOM 8563 N N . SER B 1 120 ? 16.206 -34.667 -0.273 1 88.89 120 SER B N 1
ATOM 8564 C CA . SER B 1 120 ? 15.796 -34.527 -1.666 1 88.89 120 SER B CA 1
ATOM 8565 C C . SER B 1 120 ? 15.412 -33.086 -1.987 1 88.89 120 SER B C 1
ATOM 8567 O O . SER B 1 120 ? 14.461 -32.55 -1.416 1 88.89 120 SER B O 1
ATOM 8569 N N . VAL B 1 121 ? 16.14 -32.475 -2.861 1 88.56 121 VAL B N 1
ATOM 8570 C CA . VAL B 1 121 ? 15.896 -31.081 -3.218 1 88.56 121 VAL B CA 1
ATOM 8571 C C . VAL B 1 121 ? 15.931 -30.923 -4.737 1 88.56 121 VAL B C 1
ATOM 8573 O O . VAL B 1 121 ? 16.677 -31.625 -5.423 1 88.56 121 VAL B O 1
ATOM 8576 N N . GLY B 1 122 ? 14.994 -30.186 -5.267 1 88.29 122 GLY B N 1
ATOM 8577 C CA . GLY B 1 122 ? 15.032 -29.724 -6.646 1 88.29 122 GLY B CA 1
ATOM 8578 C C . GLY B 1 122 ? 15.241 -28.226 -6.767 1 88.29 122 GLY B C 1
ATOM 8579 O O . GLY B 1 122 ? 14.608 -27.446 -6.054 1 88.29 122 GLY B O 1
ATOM 8580 N N . THR B 1 123 ? 16.201 -27.813 -7.54 1 88.09 123 THR B N 1
ATOM 8581 C CA . THR B 1 123 ? 16.495 -26.39 -7.672 1 88.09 123 THR B CA 1
ATOM 8582 C C . THR B 1 123 ? 16.273 -25.924 -9.108 1 88.09 123 THR B C 1
ATOM 8584 O O . THR B 1 123 ? 16.691 -26.593 -10.055 1 88.09 123 THR B O 1
ATOM 8587 N N . VAL B 1 124 ? 15.61 -24.851 -9.216 1 89.56 124 VAL B N 1
ATOM 8588 C CA . VAL B 1 124 ? 15.417 -24.168 -10.491 1 89.56 124 VAL B CA 1
ATOM 8589 C C . VAL B 1 124 ? 16.185 -22.849 -10.493 1 89.56 124 VAL B C 1
ATOM 8591 O O . VAL B 1 124 ? 15.942 -21.98 -9.651 1 89.56 124 VAL B O 1
ATOM 8594 N N . GLU B 1 125 ? 16.975 -22.737 -11.487 1 87.64 125 GLU B N 1
ATOM 8595 C CA . GLU B 1 125 ? 17.823 -21.551 -11.548 1 87.64 125 GLU B CA 1
ATOM 8596 C C . GLU B 1 125 ? 17.168 -20.445 -12.371 1 87.64 125 GLU B C 1
ATOM 8598 O O . GLU B 1 125 ? 16.231 -20.702 -13.13 1 87.64 125 GLU B O 1
ATOM 8603 N N . SER B 1 126 ? 17.716 -19.314 -12.282 1 86.08 126 SER B N 1
ATOM 8604 C CA . SER B 1 126 ? 17.168 -18.116 -12.911 1 86.08 126 SER B CA 1
ATOM 8605 C C . SER B 1 126 ? 17.082 -18.276 -14.425 1 86.08 126 SER B C 1
ATOM 8607 O O . SER B 1 126 ? 16.107 -17.847 -15.045 1 86.08 126 SER B O 1
ATOM 8609 N N . LYS B 1 127 ? 18.052 -18.844 -15.031 1 78.59 127 LYS B N 1
ATOM 8610 C CA . LYS B 1 127 ? 18.111 -18.975 -16.483 1 78.59 127 LYS B CA 1
ATOM 8611 C C . LYS B 1 127 ? 16.928 -19.783 -17.011 1 78.59 127 LYS B C 1
ATOM 8613 O O . LYS B 1 127 ? 16.506 -19.601 -18.154 1 78.59 127 LYS B O 1
ATOM 8618 N N . GLN B 1 128 ? 16.44 -20.598 -16.146 1 80.84 128 GLN B N 1
ATOM 8619 C CA . GLN B 1 128 ? 15.324 -21.448 -16.548 1 80.84 128 GLN B CA 1
ATOM 8620 C C . GLN B 1 128 ? 13.991 -20.724 -16.376 1 80.84 128 GLN B C 1
ATOM 8622 O O . GLN B 1 128 ? 12.967 -21.165 -16.903 1 80.84 128 GLN B O 1
ATOM 8627 N N . MET B 1 129 ? 13.982 -19.594 -15.698 1 82.72 129 MET B N 1
ATOM 8628 C CA . MET B 1 129 ? 12.729 -18.923 -15.367 1 82.72 129 MET B CA 1
ATOM 8629 C C . MET B 1 129 ? 12.642 -17.563 -16.051 1 82.72 129 MET B C 1
ATOM 8631 O O . MET B 1 129 ? 11.551 -17.016 -16.219 1 82.72 129 MET B O 1
ATOM 8635 N N . GLU B 1 130 ? 13.702 -17.104 -16.479 1 81.33 130 GLU B N 1
ATOM 8636 C CA . GLU B 1 130 ? 13.739 -15.731 -16.975 1 81.33 130 GLU B CA 1
ATOM 8637 C C . GLU B 1 130 ? 13.046 -15.616 -18.33 1 81.33 130 GLU B C 1
ATOM 8639 O O . GLU B 1 130 ? 13.077 -16.552 -19.131 1 81.33 130 GLU B O 1
ATOM 8644 N N . ASP B 1 131 ? 12.394 -14.528 -18.626 1 74.17 131 ASP B N 1
ATOM 8645 C CA . ASP B 1 131 ? 11.835 -14.064 -19.892 1 74.17 131 ASP B CA 1
ATOM 8646 C C . ASP B 1 131 ? 10.677 -14.953 -20.339 1 74.17 131 ASP B C 1
ATOM 8648 O O . ASP B 1 131 ? 10.515 -15.215 -21.533 1 74.17 131 ASP B O 1
ATOM 8652 N N . ILE B 1 132 ? 10.1 -15.605 -19.438 1 77.6 132 ILE B N 1
ATOM 8653 C CA . ILE B 1 132 ? 8.879 -16.343 -19.74 1 77.6 132 ILE B CA 1
ATOM 8654 C C . ILE B 1 132 ? 7.665 -15.441 -19.533 1 77.6 132 ILE B C 1
ATOM 8656 O O . ILE B 1 132 ? 7.485 -14.868 -18.455 1 77.6 132 ILE B O 1
ATOM 8660 N N . PRO B 1 133 ? 6.854 -15.284 -20.554 1 72.4 133 PRO B N 1
ATOM 8661 C CA . PRO B 1 133 ? 5.744 -14.33 -20.504 1 72.4 133 PRO B CA 1
ATOM 8662 C C . PRO B 1 133 ? 4.555 -14.85 -19.699 1 72.4 133 PRO B C 1
ATOM 8664 O O . PRO B 1 133 ? 3.429 -14.877 -20.201 1 72.4 133 PRO B O 1
ATOM 8667 N N . ILE B 1 134 ? 4.746 -15.315 -18.52 1 74.46 134 ILE B N 1
ATOM 8668 C CA . ILE B 1 134 ? 3.686 -15.753 -17.619 1 74.46 134 ILE B CA 1
ATOM 8669 C C . ILE B 1 134 ? 3.672 -14.871 -16.372 1 74.46 134 ILE B C 1
ATOM 8671 O O . ILE B 1 134 ? 4.702 -14.694 -15.718 1 74.46 134 ILE B O 1
ATOM 8675 N N . PRO B 1 135 ? 2.463 -14.452 -16.154 1 69.71 135 PRO B N 1
ATOM 8676 C CA . PRO B 1 135 ? 2.405 -13.434 -15.103 1 69.71 135 PRO B CA 1
ATOM 8677 C C . PRO B 1 135 ? 2.491 -14.028 -13.699 1 69.71 135 PRO B C 1
ATOM 8679 O O . PRO B 1 135 ? 2.75 -13.306 -12.734 1 69.71 135 PRO B O 1
ATOM 8682 N N . SER B 1 136 ? 2.254 -15.293 -13.528 1 79.79 136 SER B N 1
ATOM 8683 C CA . SER B 1 136 ? 2.276 -15.843 -12.177 1 79.79 136 SER B CA 1
ATOM 8684 C C . SER B 1 136 ? 3.491 -16.741 -11.965 1 79.79 136 SER B C 1
ATOM 8686 O O . SER B 1 136 ? 3.723 -17.672 -12.739 1 79.79 136 SER B O 1
ATOM 8688 N N . PHE B 1 137 ? 4.164 -16.607 -10.923 1 80.97 137 PHE B N 1
ATOM 8689 C CA . PHE B 1 137 ? 5.417 -17.275 -10.592 1 80.97 137 PHE B CA 1
ATOM 8690 C C . PHE B 1 137 ? 5.217 -18.782 -10.492 1 80.97 137 PHE B C 1
ATOM 8692 O O . PHE B 1 137 ? 6.056 -19.557 -10.956 1 80.97 137 PHE B O 1
ATOM 8699 N N . ASP B 1 138 ? 4.158 -19.183 -9.937 1 79.35 138 ASP B N 1
ATOM 8700 C CA . ASP B 1 138 ? 3.934 -20.606 -9.698 1 79.35 138 ASP B CA 1
ATOM 8701 C C . ASP B 1 138 ? 3.847 -21.377 -11.013 1 79.35 138 ASP B C 1
ATOM 8703 O O . ASP B 1 138 ? 4.318 -22.512 -11.105 1 79.35 138 ASP B O 1
ATOM 8707 N N . GLN B 1 139 ? 3.442 -20.74 -12.014 1 81.93 139 GLN B N 1
ATOM 8708 C CA . GLN B 1 139 ? 3.259 -21.412 -13.296 1 81.93 139 GLN B CA 1
ATOM 8709 C C . GLN B 1 139 ? 4.594 -21.612 -14.007 1 81.93 139 GLN B C 1
ATOM 8711 O O . GLN B 1 139 ? 4.734 -22.516 -14.833 1 81.93 139 GLN B O 1
ATOM 8716 N N . VAL B 1 140 ? 5.538 -20.863 -13.639 1 83 140 VAL B N 1
ATOM 8717 C CA . VAL B 1 140 ? 6.84 -20.948 -14.293 1 83 140 VAL B CA 1
ATOM 8718 C C . VAL B 1 140 ? 7.561 -22.218 -13.846 1 83 140 VAL B C 1
ATOM 8720 O O . VAL B 1 140 ? 8.415 -22.74 -14.566 1 83 140 VAL B O 1
ATOM 8723 N N . LEU B 1 141 ? 7.167 -22.791 -12.748 1 87.83 141 LEU B N 1
ATOM 8724 C CA . LEU B 1 141 ? 7.843 -23.955 -12.185 1 87.83 141 LEU B CA 1
ATOM 8725 C C . LEU B 1 141 ? 7.265 -25.247 -12.754 1 87.83 141 LEU B C 1
ATOM 8727 O O . LEU B 1 141 ? 7.794 -26.332 -12.502 1 87.83 141 LEU B O 1
ATOM 8731 N N . GLN B 1 142 ? 6.34 -25.143 -13.554 1 89.19 142 GLN B N 1
ATOM 8732 C CA . GLN B 1 142 ? 5.665 -26.328 -14.074 1 89.19 142 GLN B CA 1
ATOM 8733 C C . GLN B 1 142 ? 6.639 -27.23 -14.827 1 89.19 142 GLN B C 1
ATOM 8735 O O . GLN B 1 142 ? 7.295 -26.791 -15.774 1 89.19 142 GLN B O 1
ATOM 8740 N N . GLY B 1 143 ? 6.783 -28.451 -14.376 1 90.29 143 GLY B N 1
ATOM 8741 C CA . GLY B 1 143 ? 7.562 -29.474 -15.056 1 90.29 143 GLY B CA 1
ATOM 8742 C C . GLY B 1 143 ? 9.057 -29.319 -14.852 1 90.29 143 GLY B C 1
ATOM 8743 O O . GLY B 1 143 ? 9.85 -30.045 -15.456 1 90.29 143 GLY B O 1
ATOM 8744 N N . LYS B 1 144 ? 9.397 -28.468 -14.001 1 91.26 144 LYS B N 1
ATOM 8745 C CA . LYS B 1 144 ? 10.826 -28.193 -13.881 1 91.26 144 LYS B CA 1
ATOM 8746 C C . LYS B 1 144 ? 11.445 -28.991 -12.737 1 91.26 144 LYS B C 1
ATOM 8748 O O . LYS B 1 144 ? 12.666 -29.148 -12.672 1 91.26 144 LYS B O 1
ATOM 8753 N N . THR B 1 145 ? 10.631 -29.448 -11.896 1 91.31 145 THR B N 1
ATOM 8754 C CA . THR B 1 145 ? 11.092 -30.273 -10.785 1 91.31 145 THR B CA 1
ATOM 8755 C C . THR B 1 145 ? 10.241 -31.533 -10.656 1 91.31 145 THR B C 1
ATOM 8757 O O . THR B 1 145 ? 9.012 -31.469 -10.741 1 91.31 145 THR B O 1
ATOM 8760 N N . ALA B 1 146 ? 10.924 -32.575 -10.41 1 94.07 146 ALA B N 1
ATOM 8761 C CA . ALA B 1 146 ? 10.195 -33.831 -10.25 1 94.07 146 ALA B CA 1
ATOM 8762 C C . ALA B 1 146 ? 9.326 -33.805 -8.996 1 94.07 146 ALA B C 1
ATOM 8764 O O . ALA B 1 146 ? 9.746 -33.299 -7.952 1 94.07 146 ALA B O 1
ATOM 8765 N N . GLY B 1 147 ? 8.149 -34.3 -9.19 1 93.74 147 GLY B N 1
ATOM 8766 C CA . GLY B 1 147 ? 7.252 -34.438 -8.054 1 93.74 147 GLY B CA 1
ATOM 8767 C C . GLY B 1 147 ? 6.397 -33.208 -7.816 1 93.74 147 GLY B C 1
ATOM 8768 O O . GLY B 1 147 ? 5.448 -33.247 -7.031 1 93.74 147 GLY B O 1
ATOM 8769 N N . LEU B 1 148 ? 6.775 -32.159 -8.418 1 93.47 148 LEU B N 1
ATOM 8770 C CA . LEU B 1 148 ? 5.992 -30.934 -8.298 1 93.47 148 LEU B CA 1
ATOM 8771 C C . LEU B 1 148 ? 4.976 -30.825 -9.43 1 93.47 148 LEU B C 1
ATOM 8773 O O . LEU B 1 148 ? 5.348 -30.613 -10.586 1 93.47 148 LEU B O 1
ATOM 8777 N N . TYR B 1 149 ? 3.793 -30.935 -9.033 1 92.47 149 TYR B N 1
ATOM 8778 C CA . TYR B 1 149 ? 2.723 -30.81 -10.017 1 92.47 149 TYR B CA 1
ATOM 8779 C C . TYR B 1 149 ? 2.008 -29.471 -9.878 1 92.47 149 TYR B C 1
ATOM 8781 O O . TYR B 1 149 ? 1.522 -29.129 -8.798 1 92.47 149 TYR B O 1
ATOM 8789 N N . ILE B 1 150 ? 1.955 -28.715 -10.969 1 90.65 150 ILE B N 1
ATOM 8790 C CA . ILE B 1 150 ? 1.299 -27.412 -10.993 1 90.65 150 ILE B CA 1
ATOM 8791 C C . ILE B 1 150 ? 0.192 -27.411 -12.045 1 90.65 150 ILE B C 1
ATOM 8793 O O . ILE B 1 150 ? 0.446 -27.676 -13.222 1 90.65 150 ILE B O 1
ATOM 8797 N N . SER B 1 151 ? -0.948 -27.106 -11.543 1 87.51 151 SER B N 1
ATOM 8798 C CA . SER B 1 151 ? -2.087 -26.968 -12.445 1 87.51 151 SER B CA 1
ATOM 8799 C C . SER B 1 151 ? -2.537 -25.515 -12.548 1 87.51 151 SER B C 1
ATOM 8801 O O . SER B 1 151 ? -2.879 -24.892 -11.541 1 87.51 151 SER B O 1
ATOM 8803 N N . SER B 1 152 ? -2.568 -24.854 -13.648 1 77.08 152 SER B N 1
ATOM 8804 C CA . SER B 1 152 ? -2.869 -23.44 -13.849 1 77.08 152 SER B CA 1
ATOM 8805 C C . SER B 1 152 ? -4.353 -23.156 -13.644 1 77.08 152 SER B C 1
ATOM 8807 O O . SER B 1 152 ? -4.733 -22.037 -13.291 1 77.08 152 SER B O 1
ATOM 8809 N N . GLY B 1 153 ? -5.193 -24.098 -13.62 1 74.12 153 GLY B N 1
ATOM 8810 C CA . GLY B 1 153 ? -6.623 -23.924 -13.425 1 74.12 153 GLY B CA 1
ATOM 8811 C C . GLY B 1 153 ? -7.249 -22.967 -14.423 1 74.12 153 GLY B C 1
ATOM 8812 O O . GLY B 1 153 ? -7.43 -23.312 -15.592 1 74.12 153 GLY B O 1
ATOM 8813 N N . SER B 1 154 ? -7.255 -21.502 -14.091 1 81.73 154 SER B N 1
ATOM 8814 C CA . SER B 1 154 ? -7.839 -20.472 -14.944 1 81.73 154 SER B CA 1
ATOM 8815 C C . SER B 1 154 ? -6.767 -19.758 -15.762 1 81.73 154 SER B C 1
ATOM 8817 O O . SER B 1 154 ? -5.679 -19.475 -15.256 1 81.73 154 SER B O 1
ATOM 8819 N N . GLY B 1 155 ? -7.12 -19.618 -17.045 1 82.4 155 GLY B N 1
ATOM 8820 C CA . GLY B 1 155 ? -6.224 -18.868 -17.91 1 82.4 155 GLY B CA 1
ATOM 8821 C C . GLY B 1 155 ? -6.393 -17.365 -17.785 1 82.4 155 GLY B C 1
ATOM 8822 O O . GLY B 1 155 ? -5.753 -16.601 -18.51 1 82.4 155 GLY B O 1
ATOM 8823 N N . GLN B 1 156 ? -7.238 -16.941 -16.913 1 88.42 156 GLN B N 1
ATOM 8824 C CA . GLN B 1 156 ? -7.438 -15.51 -16.716 1 88.42 156 GLN B CA 1
ATOM 8825 C C . GLN B 1 156 ? -6.16 -14.838 -16.222 1 88.42 156 GLN B C 1
ATOM 8827 O O . GLN B 1 156 ? -5.496 -15.346 -15.315 1 88.42 156 GLN B O 1
ATOM 8832 N N . PRO B 1 157 ? -5.833 -13.714 -16.816 1 86.66 157 PRO B N 1
ATOM 8833 C CA . PRO B 1 157 ? -4.597 -13.054 -16.391 1 86.66 157 PRO B CA 1
ATOM 8834 C C . PRO B 1 157 ? -4.546 -12.809 -14.885 1 86.66 157 PRO B C 1
ATOM 8836 O O . PRO B 1 157 ? -5.484 -12.245 -14.316 1 86.66 157 PRO B O 1
ATOM 8839 N N . GLY B 1 158 ? -3.476 -13.314 -14.31 1 80.03 158 GLY B N 1
ATOM 8840 C CA . GLY B 1 158 ? -3.252 -13.054 -12.896 1 80.03 158 GLY B CA 1
ATOM 8841 C C . GLY B 1 158 ? -3.733 -14.18 -12 1 80.03 158 GLY B C 1
ATOM 8842 O O . GLY B 1 158 ? -3.532 -14.141 -10.784 1 80.03 158 GLY B O 1
ATOM 8843 N N . SER B 1 159 ? -4.34 -15.168 -12.502 1 83.14 159 SER B N 1
ATOM 8844 C CA . SER B 1 159 ? -4.857 -16.277 -11.707 1 83.14 159 SER B CA 1
ATOM 8845 C C . SER B 1 159 ? -3.725 -17.14 -11.16 1 83.14 159 SER B C 1
ATOM 8847 O O . SER B 1 159 ? -2.699 -17.319 -11.82 1 83.14 159 SER B O 1
ATOM 8849 N N . SER B 1 160 ? -3.966 -17.66 -10.01 1 81.66 160 SER B N 1
ATOM 8850 C CA . SER B 1 160 ? -2.975 -18.519 -9.369 1 81.66 160 SER B CA 1
ATOM 8851 C C . SER B 1 160 ? -3.198 -19.984 -9.729 1 81.66 160 SER B C 1
ATOM 8853 O O . SER B 1 160 ? -4.313 -20.382 -10.071 1 81.66 160 SER B O 1
ATOM 8855 N N . ALA B 1 161 ? -2.094 -20.732 -9.634 1 84.94 161 ALA B N 1
ATOM 8856 C CA . ALA B 1 161 ? -2.139 -22.165 -9.913 1 84.94 161 ALA B CA 1
ATOM 8857 C C . ALA B 1 161 ? -2.236 -22.972 -8.621 1 84.94 161 ALA B C 1
ATOM 8859 O O . ALA B 1 161 ? -1.994 -22.445 -7.533 1 84.94 161 ALA B O 1
ATOM 8860 N N . THR B 1 162 ? -2.667 -24.127 -8.803 1 88.27 162 THR B N 1
ATOM 8861 C CA . THR B 1 162 ? -2.623 -25.09 -7.708 1 88.27 162 THR B CA 1
ATOM 8862 C C . THR B 1 162 ? -1.317 -25.878 -7.731 1 88.27 162 THR B C 1
ATOM 8864 O O . THR B 1 162 ? -0.95 -26.452 -8.759 1 88.27 162 THR B O 1
ATOM 8867 N N . VAL B 1 163 ? -0.674 -25.927 -6.595 1 90.93 163 VAL B N 1
ATOM 8868 C CA . VAL B 1 163 ? 0.628 -26.58 -6.509 1 90.93 163 VAL B CA 1
ATOM 8869 C C . VAL B 1 163 ? 0.556 -27.751 -5.532 1 90.93 163 VAL B C 1
ATOM 8871 O O . VAL B 1 163 ? 0.054 -27.605 -4.415 1 90.93 163 VAL B O 1
ATOM 8874 N N . ARG B 1 164 ? 1.017 -28.915 -5.984 1 92.78 164 ARG B N 1
ATOM 8875 C CA . ARG B 1 164 ? 1.093 -30.116 -5.158 1 92.78 164 ARG B CA 1
ATOM 8876 C C . ARG B 1 164 ? 2.472 -30.761 -5.254 1 92.78 164 ARG B C 1
ATOM 8878 O O . ARG B 1 164 ? 3.044 -30.855 -6.341 1 92.78 164 ARG B O 1
ATOM 8885 N N . LEU B 1 165 ? 2.96 -31.061 -4.19 1 94.28 165 LEU B N 1
ATOM 8886 C CA . LEU B 1 165 ? 4.231 -31.774 -4.13 1 94.28 165 LEU B CA 1
ATOM 8887 C C . LEU B 1 165 ? 4.035 -33.193 -3.606 1 94.28 165 LEU B C 1
ATOM 8889 O O . LEU B 1 165 ? 3.596 -33.384 -2.47 1 94.28 165 LEU B O 1
ATOM 8893 N N . ARG B 1 166 ? 4.41 -34.223 -4.407 1 95.19 166 ARG B N 1
ATOM 8894 C CA . ARG B 1 166 ? 4.324 -35.64 -4.067 1 95.19 166 ARG B CA 1
ATOM 8895 C C . ARG B 1 166 ? 2.913 -36.012 -3.625 1 95.19 166 ARG B C 1
ATOM 8897 O O . ARG B 1 166 ? 2.734 -36.707 -2.622 1 95.19 166 ARG B O 1
ATOM 8904 N N . GLY B 1 167 ? 1.949 -35.368 -4.303 1 92.3 167 GLY B N 1
ATOM 8905 C CA . GLY B 1 167 ? 0.554 -35.734 -4.12 1 92.3 167 GLY B CA 1
ATOM 8906 C C . GLY B 1 167 ? -0.111 -34.995 -2.973 1 92.3 167 GLY B C 1
ATOM 8907 O O . GLY B 1 167 ? 0.503 -34.128 -2.348 1 92.3 167 GLY B O 1
ATOM 8908 N N . SER B 1 168 ? -1.359 -35.309 -2.705 1 91.57 168 SER B N 1
ATOM 8909 C CA . SER B 1 168 ? -2.126 -34.703 -1.622 1 91.57 168 SER B CA 1
ATOM 8910 C C . SER B 1 168 ? -1.883 -35.425 -0.301 1 91.57 168 SER B C 1
ATOM 8912 O O . SER B 1 168 ? -2.082 -36.638 -0.205 1 91.57 168 SER B O 1
ATOM 8914 N N . GLY B 1 169 ? -1.513 -34.665 0.659 1 88.28 169 GLY B N 1
ATOM 8915 C CA . GLY B 1 169 ? -1.18 -35.27 1.939 1 88.28 169 GLY B CA 1
ATOM 8916 C C . GLY B 1 169 ? -2.31 -35.189 2.949 1 88.28 169 GLY B C 1
ATOM 8917 O O . GLY B 1 169 ? -2.207 -35.736 4.048 1 88.28 169 GLY B O 1
ATOM 8918 N N . SER B 1 170 ? -3.394 -34.511 2.565 1 91.11 170 SER B N 1
ATOM 8919 C CA . SER B 1 170 ? -4.514 -34.346 3.486 1 91.11 170 SER B CA 1
ATOM 8920 C C . SER B 1 170 ? -5.848 -34.405 2.75 1 91.11 170 SER B C 1
ATOM 8922 O O . SER B 1 170 ? -5.923 -34.086 1.562 1 91.11 170 SER B O 1
ATOM 8924 N N . ILE B 1 171 ? -6.833 -34.78 3.459 1 88.61 171 ILE B N 1
ATOM 8925 C CA . ILE B 1 171 ? -8.158 -34.903 2.86 1 88.61 171 ILE B CA 1
ATOM 8926 C C . ILE B 1 171 ? -8.885 -33.563 2.937 1 88.61 171 ILE B C 1
ATOM 8928 O O . ILE B 1 171 ? -9.442 -33.094 1.941 1 88.61 171 ILE B O 1
ATOM 8932 N N . ASN B 1 172 ? -8.821 -32.966 4.112 1 80.81 172 ASN B N 1
ATOM 8933 C CA . ASN B 1 172 ? -9.618 -31.761 4.314 1 80.81 172 ASN B CA 1
ATOM 8934 C C . ASN B 1 172 ? -8.738 -30.55 4.609 1 80.81 172 ASN B C 1
ATOM 8936 O O . ASN B 1 172 ? -9.237 -29.43 4.737 1 80.81 172 ASN B O 1
ATOM 8940 N N . ALA B 1 173 ? -7.506 -30.796 4.729 1 80.27 173 ALA B N 1
ATOM 8941 C CA . ALA B 1 173 ? -6.619 -29.681 5.053 1 80.27 173 ALA B CA 1
ATOM 8942 C C . ALA B 1 173 ? -5.898 -29.174 3.807 1 80.27 173 ALA B C 1
ATOM 8944 O O . ALA B 1 173 ? -6.085 -29.712 2.713 1 80.27 173 ALA B O 1
ATOM 8945 N N . GLY B 1 174 ? -5.208 -28.139 4.064 1 80.5 174 GLY B N 1
ATOM 8946 C CA . GLY B 1 174 ? -4.468 -27.543 2.963 1 80.5 174 GLY B CA 1
ATOM 8947 C C . GLY B 1 174 ? -3.345 -28.425 2.452 1 80.5 174 GLY B C 1
ATOM 8948 O O . GLY B 1 174 ? -2.674 -29.1 3.235 1 80.5 174 GLY B O 1
ATOM 8949 N N . ASN B 1 175 ? -3.189 -28.498 1.145 1 87.21 175 ASN B N 1
ATOM 8950 C CA . ASN B 1 175 ? -2.155 -29.285 0.482 1 87.21 175 ASN B CA 1
ATOM 8951 C C . ASN B 1 175 ? -1.137 -28.394 -0.224 1 87.21 175 ASN B C 1
ATOM 8953 O O . ASN B 1 175 ? -0.305 -28.882 -0.991 1 87.21 175 ASN B O 1
ATOM 8957 N N . THR B 1 176 ? -1.241 -27.137 0.085 1 89.13 176 THR B N 1
ATOM 8958 C CA . THR B 1 176 ? -0.351 -26.192 -0.58 1 89.13 176 THR B CA 1
ATOM 8959 C C . THR B 1 176 ? 1.003 -26.139 0.121 1 89.13 176 THR B C 1
ATOM 8961 O O . THR B 1 176 ? 1.071 -26.115 1.352 1 89.13 176 THR B O 1
ATOM 8964 N N . PRO B 1 177 ? 2.078 -26.148 -0.649 1 91.9 177 PRO B N 1
ATOM 8965 C CA . PRO B 1 177 ? 3.393 -26.008 -0.021 1 91.9 177 PRO B CA 1
ATOM 8966 C C . PRO B 1 177 ? 3.595 -24.639 0.626 1 91.9 177 PRO B C 1
ATOM 8968 O O . PRO B 1 177 ? 2.876 -23.689 0.306 1 91.9 177 PRO B O 1
ATOM 8971 N N . LEU B 1 178 ? 4.513 -24.671 1.566 1 92.73 178 LEU B N 1
ATOM 8972 C CA . LEU B 1 178 ? 4.933 -23.406 2.16 1 92.73 178 LEU B CA 1
ATOM 8973 C C . LEU B 1 178 ? 5.856 -22.642 1.216 1 92.73 178 LEU B C 1
ATOM 8975 O O . LEU B 1 178 ? 6.784 -23.22 0.645 1 92.73 178 LEU B O 1
ATOM 8979 N N . TYR B 1 179 ? 5.589 -21.426 1.003 1 93.37 179 TYR B N 1
ATOM 8980 C CA . TYR B 1 179 ? 6.462 -20.572 0.205 1 93.37 179 TYR B CA 1
ATOM 8981 C C . TYR B 1 179 ? 7.293 -19.657 1.096 1 93.37 179 TYR B C 1
ATOM 8983 O O . TYR B 1 179 ? 6.752 -18.966 1.963 1 93.37 179 TYR B O 1
ATOM 8991 N N . ILE B 1 180 ? 8.547 -19.694 0.895 1 94.57 180 ILE B N 1
ATOM 8992 C CA . ILE B 1 180 ? 9.461 -18.811 1.61 1 94.57 180 ILE B CA 1
ATOM 8993 C C . ILE B 1 180 ? 10.213 -17.931 0.614 1 94.57 180 ILE B C 1
ATOM 8995 O O . ILE B 1 180 ? 10.912 -18.438 -0.267 1 94.57 180 ILE B O 1
ATOM 8999 N N . LEU B 1 181 ? 10.106 -16.705 0.685 1 94.66 181 LEU B N 1
ATOM 9000 C CA . LEU B 1 181 ? 10.873 -15.76 -0.119 1 94.66 181 LEU B CA 1
ATOM 9001 C C . LEU B 1 181 ? 11.876 -15.001 0.743 1 94.66 181 LEU B C 1
ATOM 9003 O O . LEU B 1 181 ? 11.488 -14.177 1.574 1 94.66 181 LEU B O 1
ATOM 9007 N N . ASP B 1 182 ? 13.153 -15.25 0.569 1 93.05 182 ASP B N 1
ATOM 9008 C CA . ASP B 1 182 ? 14.211 -14.602 1.339 1 93.05 182 ASP B CA 1
ATOM 9009 C C . ASP B 1 182 ? 13.951 -14.723 2.839 1 93.05 182 ASP B C 1
ATOM 9011 O O . ASP B 1 182 ? 13.965 -13.722 3.559 1 93.05 182 ASP B O 1
ATOM 9015 N N . ASN B 1 183 ? 13.578 -15.901 3.277 1 90.22 183 ASN B N 1
ATOM 9016 C CA . ASN B 1 183 ? 13.417 -16.278 4.678 1 90.22 183 ASN B CA 1
ATOM 9017 C C . ASN B 1 183 ? 12.082 -15.795 5.238 1 90.22 183 ASN B C 1
ATOM 9019 O O . ASN B 1 183 ? 11.865 -15.826 6.451 1 90.22 183 ASN B O 1
ATOM 9023 N N . VAL B 1 184 ? 11.172 -15.32 4.367 1 93.58 184 VAL B N 1
ATOM 9024 C CA . VAL B 1 184 ? 9.849 -14.897 4.813 1 93.58 184 VAL B CA 1
ATOM 9025 C C . VAL B 1 184 ? 8.785 -15.82 4.222 1 93.58 184 VAL B C 1
ATOM 9027 O O . VAL B 1 184 ? 8.701 -15.98 3.002 1 93.58 184 VAL B O 1
ATOM 9030 N N . PRO B 1 185 ? 7.973 -16.42 5.083 1 93.42 185 PRO B N 1
ATOM 9031 C CA . PRO B 1 185 ? 6.812 -17.126 4.535 1 93.42 185 PRO B CA 1
ATOM 9032 C C . PRO B 1 185 ? 5.82 -16.188 3.85 1 93.42 185 PRO B C 1
ATOM 9034 O O . PRO B 1 185 ? 5.453 -15.153 4.413 1 93.42 185 PRO B O 1
ATOM 9037 N N . ILE B 1 186 ? 5.444 -16.518 2.658 1 92.41 186 ILE B N 1
ATOM 9038 C CA . ILE B 1 186 ? 4.519 -15.643 1.947 1 92.41 186 ILE B CA 1
ATOM 9039 C C . ILE B 1 186 ? 3.241 -16.407 1.611 1 92.41 186 ILE B C 1
ATOM 9041 O O . ILE B 1 186 ? 3.242 -17.639 1.562 1 92.41 186 ILE B O 1
ATOM 9045 N N . SER B 1 187 ? 2.23 -15.696 1.41 1 86.54 187 SER B N 1
ATOM 9046 C CA . SER B 1 187 ? 0.928 -16.277 1.099 1 86.54 187 SER B CA 1
ATOM 9047 C C . SER B 1 187 ? 0.941 -16.966 -0.262 1 86.54 187 SER B C 1
ATOM 9049 O O . SER B 1 187 ? 1.458 -16.416 -1.236 1 86.54 187 SER B O 1
ATOM 9051 N N . ALA B 1 188 ? 0.299 -18.067 -0.25 1 74.83 188 ALA B N 1
ATOM 9052 C CA . ALA B 1 188 ? 0.208 -18.84 -1.486 1 74.83 188 ALA B CA 1
ATOM 9053 C C . ALA B 1 188 ? -0.846 -18.257 -2.422 1 74.83 188 ALA B C 1
ATOM 9055 O O . ALA B 1 188 ? -1.89 -17.779 -1.97 1 74.83 188 ALA B O 1
ATOM 9056 N N . GLY B 1 189 ? -0.554 -18.212 -3.579 1 67.02 189 GLY B N 1
ATOM 9057 C CA . GLY B 1 189 ? -1.58 -17.874 -4.553 1 67.02 189 GLY B CA 1
ATOM 9058 C C . GLY B 1 189 ? -1.572 -16.409 -4.945 1 67.02 189 GLY B C 1
ATOM 9059 O O . GLY B 1 189 ? -2.342 -15.988 -5.81 1 67.02 189 GLY B O 1
ATOM 9060 N N . GLU B 1 190 ? -0.78 -15.708 -4.291 1 76.13 190 GLU B N 1
ATOM 9061 C CA . GLU B 1 190 ? -0.765 -14.286 -4.62 1 76.13 190 GLU B CA 1
ATOM 9062 C C . GLU B 1 190 ? 0.568 -13.878 -5.241 1 76.13 190 GLU B C 1
ATOM 9064 O O . GLU B 1 190 ? 1.288 -13.044 -4.687 1 76.13 190 GLU B O 1
ATOM 9069 N N . PHE B 1 191 ? 0.709 -14.383 -6.401 1 81.95 191 PHE B N 1
ATOM 9070 C CA . PHE B 1 191 ? 2.017 -14.174 -7.01 1 81.95 191 PHE B CA 1
ATOM 9071 C C . PHE B 1 191 ? 1.923 -13.19 -8.17 1 81.95 191 PHE B C 1
ATOM 9073 O O . PHE B 1 191 ? 2.91 -12.949 -8.868 1 81.95 191 PHE B O 1
ATOM 9080 N N . SER B 1 192 ? 0.734 -12.684 -8.395 1 82 192 SER B N 1
ATOM 9081 C CA . SER B 1 192 ? 0.545 -11.807 -9.546 1 82 192 SER B CA 1
ATOM 9082 C C . SER B 1 192 ? 1.304 -10.496 -9.373 1 82 192 SER B C 1
ATOM 9084 O O . SER B 1 192 ? 1.494 -9.751 -10.336 1 82 192 SER B O 1
ATOM 9086 N N . THR B 1 193 ? 1.795 -10.262 -8.153 1 88.2 193 THR B N 1
ATOM 9087 C CA . THR B 1 193 ? 2.499 -9.011 -7.893 1 88.2 193 THR B CA 1
ATOM 9088 C C . THR B 1 193 ? 4.003 -9.25 -7.784 1 88.2 193 THR B C 1
ATOM 9090 O O . THR B 1 193 ? 4.747 -8.367 -7.352 1 88.2 193 THR B O 1
ATOM 9093 N N . LEU B 1 194 ? 4.44 -10.41 -8.19 1 90.05 194 LEU B N 1
ATOM 9094 C CA . LEU B 1 194 ? 5.865 -10.719 -8.139 1 90.05 194 LEU B CA 1
ATOM 9095 C C . LEU B 1 194 ? 6.444 -10.848 -9.544 1 90.05 194 LEU B C 1
ATOM 9097 O O . LEU B 1 194 ? 5.783 -11.367 -10.447 1 90.05 194 LEU B O 1
ATOM 9101 N N . ASN B 1 195 ? 7.63 -10.436 -9.667 1 91.24 195 ASN B N 1
ATOM 9102 C CA . ASN B 1 195 ? 8.368 -10.576 -10.918 1 91.24 195 ASN B CA 1
ATOM 9103 C C . ASN B 1 195 ? 9.351 -11.742 -10.861 1 91.24 195 ASN B C 1
ATOM 9105 O O . ASN B 1 195 ? 10.342 -11.689 -10.129 1 91.24 195 ASN B O 1
ATOM 9109 N N . VAL B 1 196 ? 9.178 -12.655 -11.652 1 89.68 196 VAL B N 1
ATOM 9110 C CA . VAL B 1 196 ? 9.964 -13.884 -11.637 1 89.68 196 VAL B CA 1
ATOM 9111 C C . VAL B 1 196 ? 11.413 -13.576 -12.005 1 89.68 196 VAL B C 1
ATOM 9113 O O . VAL B 1 196 ? 12.336 -14.243 -11.531 1 89.68 196 VAL B O 1
ATOM 9116 N N . ASN B 1 197 ? 11.666 -12.552 -12.775 1 91.67 197 ASN B N 1
ATOM 9117 C CA . ASN B 1 197 ? 13.013 -12.201 -13.211 1 91.67 197 ASN B CA 1
ATOM 9118 C C . ASN B 1 197 ? 13.879 -11.743 -12.041 1 91.67 197 ASN B C 1
ATOM 9120 O O . ASN B 1 197 ? 15.103 -11.66 -12.164 1 91.67 197 ASN B O 1
ATOM 9124 N N . ASP B 1 198 ? 13.274 -11.556 -10.934 1 93.27 198 ASP B N 1
ATOM 9125 C CA . ASP B 1 198 ? 14.007 -11.098 -9.758 1 93.27 198 ASP B CA 1
ATOM 9126 C C . ASP B 1 198 ? 14.546 -12.279 -8.953 1 93.27 198 ASP B C 1
ATOM 9128 O O . ASP B 1 198 ? 15.298 -12.092 -7.995 1 93.27 198 ASP B O 1
ATOM 9132 N N . PHE B 1 199 ? 14.226 -13.467 -9.332 1 92.99 199 PHE B N 1
ATOM 9133 C CA . PHE B 1 199 ? 14.6 -14.628 -8.533 1 92.99 199 PHE B CA 1
ATOM 9134 C C . PHE B 1 199 ? 15.876 -15.266 -9.069 1 92.99 199 PHE B C 1
ATOM 9136 O O . PHE B 1 199 ? 16.039 -15.416 -10.282 1 92.99 199 PHE B O 1
ATOM 9143 N N . GLU B 1 200 ? 16.77 -15.532 -8.21 1 92.17 200 GLU B N 1
ATOM 9144 C CA . GLU B 1 200 ? 18.02 -16.21 -8.543 1 92.17 200 GLU B CA 1
ATOM 9145 C C . GLU B 1 200 ? 17.823 -17.72 -8.63 1 92.17 200 GLU B C 1
ATOM 9147 O O . GLU B 1 200 ? 18.426 -18.382 -9.477 1 92.17 200 GLU B O 1
ATOM 9152 N N . SER B 1 201 ? 17.078 -18.211 -7.671 1 91.08 201 SER B N 1
ATOM 9153 C CA . SER B 1 201 ? 16.833 -19.65 -7.661 1 91.08 201 SER B CA 1
ATOM 9154 C C . SER B 1 201 ? 15.58 -19.992 -6.862 1 91.08 201 SER B C 1
ATOM 9156 O O . SER B 1 201 ? 15.133 -19.2 -6.029 1 91.08 201 SER B O 1
ATOM 9158 N N . VAL B 1 202 ? 14.961 -21.024 -7.182 1 92.18 202 VAL B N 1
ATOM 9159 C CA . VAL B 1 202 ? 13.846 -21.62 -6.453 1 92.18 202 VAL B CA 1
ATOM 9160 C C . VAL B 1 202 ? 14.193 -23.054 -6.06 1 92.18 202 VAL B C 1
ATOM 9162 O O . VAL B 1 202 ? 14.533 -23.874 -6.915 1 92.18 202 VAL B O 1
ATOM 9165 N N . THR B 1 203 ? 14.155 -23.311 -4.776 1 92.04 203 THR B N 1
ATOM 9166 C CA . THR B 1 203 ? 14.473 -24.64 -4.267 1 92.04 203 THR B CA 1
ATOM 9167 C C . THR B 1 203 ? 13.231 -25.308 -3.685 1 92.04 203 THR B C 1
ATOM 9169 O O . THR B 1 203 ? 12.558 -24.737 -2.824 1 92.04 203 THR B O 1
ATOM 9172 N N . VAL B 1 204 ? 12.973 -26.453 -4.144 1 93.37 204 VAL B N 1
ATOM 9173 C CA . VAL B 1 204 ? 11.838 -27.225 -3.651 1 93.37 204 VAL B CA 1
ATOM 9174 C C . VAL B 1 204 ? 12.326 -28.302 -2.685 1 93.37 204 VAL B C 1
ATOM 9176 O O . VAL B 1 204 ? 13.085 -29.194 -3.071 1 93.37 204 VAL B O 1
ATOM 9179 N N . LEU B 1 205 ? 11.96 -28.199 -1.482 1 93.07 205 LEU B N 1
ATOM 9180 C CA . LEU B 1 205 ? 12.285 -29.184 -0.456 1 93.07 205 LEU B CA 1
ATOM 9181 C C . LEU B 1 205 ? 11.191 -30.242 -0.353 1 93.07 205 LEU B C 1
ATOM 9183 O O . LEU B 1 205 ? 10.026 -29.915 -0.114 1 93.07 205 LEU B O 1
ATOM 9187 N N . LYS B 1 206 ? 11.56 -31.519 -0.365 1 92.87 206 LYS B N 1
ATOM 9188 C CA . LYS B 1 206 ? 10.532 -32.525 -0.613 1 92.87 206 LYS B CA 1
ATOM 9189 C C . LYS B 1 206 ? 10.461 -33.532 0.531 1 92.87 206 LYS B C 1
ATOM 9191 O O . LYS B 1 206 ? 9.454 -34.225 0.694 1 92.87 206 LYS B O 1
ATOM 9196 N N . ASP B 1 207 ? 11.571 -33.754 1.21 1 90.53 207 ASP B N 1
ATOM 9197 C CA . ASP B 1 207 ? 11.549 -34.8 2.228 1 90.53 207 ASP B CA 1
ATOM 9198 C C . ASP B 1 207 ? 11.742 -34.212 3.624 1 90.53 207 ASP B C 1
ATOM 9200 O O . ASP B 1 207 ? 11.886 -32.998 3.777 1 90.53 207 ASP B O 1
ATOM 9204 N N . ALA B 1 208 ? 11.76 -35.046 4.615 1 87.03 208 ALA B N 1
ATOM 9205 C CA . ALA B 1 208 ? 11.737 -34.608 6.009 1 87.03 208 ALA B CA 1
ATOM 9206 C C . ALA B 1 208 ? 13.038 -33.903 6.384 1 87.03 208 ALA B C 1
ATOM 9208 O O . ALA B 1 208 ? 13.032 -32.957 7.175 1 87.03 208 ALA B O 1
ATOM 9209 N N . SER B 1 209 ? 14.105 -34.399 5.881 1 84.7 209 SER B N 1
ATOM 9210 C CA . SER B 1 209 ? 15.386 -33.79 6.223 1 84.7 209 SER B CA 1
ATOM 9211 C C . SER B 1 209 ? 15.433 -32.325 5.801 1 84.7 209 SER B C 1
ATOM 9213 O O . SER B 1 209 ? 16.17 -31.529 6.385 1 84.7 209 SER B O 1
ATOM 9215 N N . ALA B 1 210 ? 14.673 -32.025 4.854 1 78.82 210 ALA B N 1
ATOM 9216 C CA . ALA B 1 210 ? 14.677 -30.666 4.319 1 78.82 210 ALA B CA 1
ATOM 9217 C C . ALA B 1 210 ? 13.512 -29.853 4.877 1 78.82 210 ALA B C 1
ATOM 9219 O O . ALA B 1 210 ? 13.606 -28.631 5.008 1 78.82 210 ALA B O 1
ATOM 9220 N N . THR B 1 211 ? 12.357 -30.414 5.171 1 83.41 211 THR B N 1
ATOM 9221 C CA . THR B 1 211 ? 11.131 -29.671 5.442 1 83.41 211 THR B CA 1
ATOM 9222 C C . THR B 1 211 ? 10.857 -29.61 6.942 1 83.41 211 THR B C 1
ATOM 9224 O O . THR B 1 211 ? 10.13 -28.731 7.41 1 83.41 211 THR B O 1
ATOM 9227 N N . ALA B 1 212 ? 11.438 -30.53 7.676 1 82.96 212 ALA B N 1
ATOM 9228 C CA . ALA B 1 212 ? 11.098 -30.642 9.092 1 82.96 212 ALA B CA 1
ATOM 9229 C C . ALA B 1 212 ? 11.496 -29.381 9.854 1 82.96 212 ALA B C 1
ATOM 9231 O O . ALA B 1 212 ? 10.918 -29.071 10.898 1 82.96 212 ALA B O 1
ATOM 9232 N N . ILE B 1 213 ? 12.383 -28.752 9.311 1 83.72 213 ILE B N 1
ATOM 9233 C CA . ILE B 1 213 ? 12.849 -27.537 9.97 1 83.72 213 ILE B CA 1
ATOM 9234 C C . ILE B 1 213 ? 11.743 -26.485 9.956 1 83.72 213 ILE B C 1
ATOM 9236 O O . ILE B 1 213 ? 11.788 -25.517 10.719 1 83.72 213 ILE B O 1
ATOM 9240 N N . TYR B 1 214 ? 10.777 -26.738 9.151 1 87.08 214 TYR B N 1
ATOM 9241 C CA . TYR B 1 214 ? 9.656 -25.807 9.087 1 87.08 214 TYR B CA 1
ATOM 9242 C C . TYR B 1 214 ? 8.458 -26.34 9.864 1 87.08 214 TYR B C 1
ATOM 9244 O O . TYR B 1 214 ? 7.398 -25.711 9.892 1 87.08 214 TYR B O 1
ATOM 9252 N N . GLY B 1 215 ? 8.65 -27.496 10.344 1 85.63 215 GLY B N 1
ATOM 9253 C CA . GLY B 1 215 ? 7.679 -28.066 11.264 1 85.63 215 GLY B CA 1
ATOM 9254 C C . GLY B 1 215 ? 6.311 -28.264 10.641 1 85.63 215 GLY B C 1
ATOM 9255 O O . GLY B 1 215 ? 6.183 -28.919 9.604 1 85.63 215 GLY B O 1
ATOM 9256 N N . SER B 1 216 ? 5.318 -27.529 11.307 1 84.02 216 SER B N 1
ATOM 9257 C CA . SER B 1 216 ? 3.902 -27.719 11.01 1 84.02 216 SER B CA 1
ATOM 9258 C C . SER B 1 216 ? 3.517 -27.043 9.698 1 84.02 216 SER B C 1
ATOM 9260 O O . SER B 1 216 ? 2.375 -27.155 9.247 1 84.02 216 SER B O 1
ATOM 9262 N N . ARG B 1 217 ? 4.353 -26.465 9.038 1 83.84 217 ARG B N 1
ATOM 9263 C CA . ARG B 1 217 ? 4.039 -25.782 7.787 1 83.84 217 ARG B CA 1
ATOM 9264 C C . ARG B 1 217 ? 4.713 -26.469 6.605 1 83.84 217 ARG B C 1
ATOM 9266 O O . ARG B 1 217 ? 4.488 -26.095 5.452 1 83.84 217 ARG B O 1
ATOM 9273 N N . GLY B 1 218 ? 5.482 -27.471 6.87 1 84.94 218 GLY B N 1
ATOM 9274 C CA . GLY B 1 218 ? 6.283 -28.074 5.817 1 84.94 218 GLY B CA 1
ATOM 9275 C C . GLY B 1 218 ? 5.746 -29.415 5.353 1 84.94 218 GLY B C 1
ATOM 9276 O O . GLY B 1 218 ? 6.384 -30.102 4.553 1 84.94 218 GLY B O 1
ATOM 9277 N N . ALA B 1 219 ? 4.637 -29.761 5.81 1 85.03 219 ALA B N 1
ATOM 9278 C CA . ALA B 1 219 ? 4.132 -31.106 5.544 1 85.03 219 ALA B CA 1
ATOM 9279 C C . ALA B 1 219 ? 3.904 -31.32 4.05 1 85.03 219 ALA B C 1
ATOM 9281 O O . ALA B 1 219 ? 4.062 -32.434 3.545 1 85.03 219 ALA B O 1
ATOM 9282 N N . ASN B 1 220 ? 3.567 -30.297 3.404 1 88.77 220 ASN B N 1
ATOM 9283 C CA . ASN B 1 220 ? 3.255 -30.405 1.983 1 88.77 220 ASN B CA 1
ATOM 9284 C C . ASN B 1 220 ? 4.409 -29.908 1.116 1 88.77 220 ASN B C 1
ATOM 9286 O O . ASN B 1 220 ? 4.209 -29.55 -0.046 1 88.77 220 ASN B O 1
ATOM 9290 N N . GLY B 1 221 ? 5.579 -29.83 1.718 1 90.92 221 GLY B N 1
ATOM 9291 C CA . GLY B 1 221 ? 6.734 -29.338 0.984 1 90.92 221 GLY B CA 1
ATOM 9292 C C . GLY B 1 221 ? 6.972 -27.852 1.173 1 90.92 221 GLY B C 1
ATOM 9293 O O . GLY B 1 221 ? 6.093 -27.133 1.654 1 90.92 221 GLY B O 1
ATOM 9294 N N . VAL B 1 222 ? 8.17 -27.475 0.872 1 92.73 222 VAL B N 1
ATOM 9295 C CA . VAL B 1 222 ? 8.545 -26.071 1.01 1 92.73 222 VAL B CA 1
ATOM 9296 C C . VAL B 1 222 ? 9.219 -25.588 -0.273 1 92.73 222 VAL B C 1
ATOM 9298 O O . VAL B 1 222 ? 10.064 -26.285 -0.838 1 92.73 222 VAL B O 1
ATOM 9301 N N . ILE B 1 223 ? 8.813 -24.485 -0.727 1 93.7 223 ILE B N 1
ATOM 9302 C CA . ILE B 1 223 ? 9.438 -23.818 -1.864 1 93.7 223 ILE B CA 1
ATOM 9303 C C . ILE B 1 223 ? 10.164 -22.561 -1.39 1 93.7 223 ILE B C 1
ATOM 9305 O O . ILE B 1 223 ? 9.53 -21.604 -0.939 1 93.7 223 ILE B O 1
ATOM 9309 N N . VAL B 1 224 ? 11.44 -22.615 -1.518 1 93.31 224 VAL B N 1
ATOM 9310 C CA . VAL B 1 224 ? 12.27 -21.5 -1.074 1 93.31 224 VAL B CA 1
ATOM 9311 C C . VAL B 1 224 ? 12.703 -20.666 -2.277 1 93.31 224 VAL B C 1
ATOM 9313 O O . VAL B 1 224 ? 13.362 -21.175 -3.188 1 93.31 224 VAL B O 1
ATOM 9316 N N . ILE B 1 225 ? 12.366 -19.46 -2.274 1 93.71 225 ILE B N 1
ATOM 9317 C CA . ILE B 1 225 ? 12.701 -18.531 -3.348 1 93.71 225 ILE B CA 1
ATOM 9318 C C . ILE B 1 225 ? 13.797 -17.576 -2.881 1 93.71 225 ILE B C 1
ATOM 9320 O O . ILE B 1 225 ? 13.665 -16.932 -1.837 1 93.71 225 ILE B O 1
ATOM 9324 N N . THR B 1 226 ? 14.831 -17.563 -3.621 1 92.9 226 THR B N 1
ATOM 9325 C CA . THR B 1 226 ? 15.924 -16.634 -3.355 1 92.9 226 THR B CA 1
ATOM 9326 C C . THR B 1 226 ? 15.985 -15.55 -4.427 1 92.9 226 THR B C 1
ATOM 9328 O O . THR B 1 226 ? 16.054 -15.852 -5.621 1 92.9 226 THR B O 1
ATOM 9331 N N . SER B 1 227 ? 15.994 -14.381 -4.042 1 94 227 SER B N 1
ATOM 9332 C CA . SER B 1 227 ? 16.039 -13.277 -4.995 1 94 227 SER B CA 1
ATOM 9333 C C . SER B 1 227 ? 17.474 -12.945 -5.389 1 94 227 SER B C 1
ATOM 9335 O O . SER B 1 227 ? 18.42 -13.36 -4.717 1 94 227 SER B O 1
ATOM 9337 N N . LYS B 1 228 ? 17.596 -12.345 -6.49 1 93.05 228 LYS B N 1
ATOM 9338 C CA . LYS B 1 228 ? 18.904 -11.956 -7.01 1 93.05 228 LYS B CA 1
ATOM 9339 C C . LYS B 1 228 ? 19.586 -10.95 -6.087 1 93.05 228 LYS B C 1
ATOM 9341 O O . LYS B 1 228 ? 18.918 -10.15 -5.43 1 93.05 228 LYS B O 1
ATOM 9346 N N . SER B 1 229 ? 20.899 -11.078 -6.028 1 88.56 229 SER B N 1
ATOM 9347 C CA . SER B 1 229 ? 21.725 -10.165 -5.246 1 88.56 229 SER B CA 1
ATOM 9348 C C . SER B 1 229 ? 22.779 -9.489 -6.117 1 88.56 229 SER B C 1
ATOM 9350 O O . SER B 1 229 ? 22.991 -9.886 -7.264 1 88.56 229 SER B O 1
ATOM 9352 N N . GLY B 1 230 ? 23.351 -8.465 -5.563 1 84.91 230 GLY B N 1
ATOM 9353 C CA . GLY B 1 230 ? 24.407 -7.783 -6.293 1 84.91 230 GLY B CA 1
ATOM 9354 C C . GLY B 1 230 ? 25.701 -8.573 -6.348 1 84.91 230 GLY B C 1
ATOM 9355 O O . GLY B 1 230 ? 25.893 -9.514 -5.576 1 84.91 230 GLY B O 1
ATOM 9356 N N . LYS B 1 231 ? 26.443 -8.244 -7.366 1 77.48 231 LYS B N 1
ATOM 9357 C CA . LYS B 1 231 ? 27.769 -8.844 -7.477 1 77.48 231 LYS B CA 1
ATOM 9358 C C . LYS B 1 231 ? 28.861 -7.834 -7.135 1 77.48 231 LYS B C 1
ATOM 9360 O O . LYS B 1 231 ? 28.749 -6.654 -7.471 1 77.48 231 LYS B O 1
ATOM 9365 N N . LYS B 1 232 ? 29.839 -8.282 -6.53 1 75.08 232 LYS B N 1
ATOM 9366 C CA . LYS B 1 232 ? 30.94 -7.419 -6.112 1 75.08 232 LYS B CA 1
ATOM 9367 C C . LYS B 1 232 ? 31.683 -6.853 -7.319 1 75.08 232 LYS B C 1
ATOM 9369 O O . LYS B 1 232 ? 31.902 -7.558 -8.306 1 75.08 232 LYS B O 1
ATOM 9374 N N . ASN B 1 233 ? 32 -5.638 -7.215 1 64.47 233 ASN B N 1
ATOM 9375 C CA . ASN B 1 233 ? 32.861 -4.897 -8.131 1 64.47 233 ASN B CA 1
ATOM 9376 C C . ASN B 1 233 ? 32.365 -4.999 -9.571 1 64.47 233 ASN B C 1
ATOM 9378 O O . ASN B 1 233 ? 33.161 -5.173 -10.495 1 64.47 233 ASN B O 1
ATOM 9382 N N . SER B 1 234 ? 31.136 -5.164 -9.742 1 70.93 234 SER B N 1
ATOM 9383 C CA . SER B 1 234 ? 30.52 -5.229 -11.063 1 70.93 234 SER B CA 1
ATOM 9384 C C . SER B 1 234 ? 29.244 -4.396 -11.119 1 70.93 234 SER B C 1
ATOM 9386 O O . SER B 1 234 ? 28.477 -4.36 -10.155 1 70.93 234 SER B O 1
ATOM 9388 N N . ALA B 1 235 ? 29.221 -3.394 -11.996 1 77.05 235 ALA B N 1
ATOM 9389 C CA . ALA B 1 235 ? 27.975 -2.667 -12.228 1 77.05 235 ALA B CA 1
ATOM 9390 C C . ALA B 1 235 ? 27.334 -3.084 -13.549 1 77.05 235 ALA B C 1
ATOM 9392 O O . ALA B 1 235 ? 27.968 -3.011 -14.604 1 77.05 235 ALA B O 1
ATOM 9393 N N . ASN B 1 236 ? 26.229 -3.705 -13.477 1 83 236 ASN B N 1
ATOM 9394 C CA . ASN B 1 236 ? 25.516 -4.185 -14.656 1 83 236 ASN B CA 1
ATOM 9395 C C . ASN B 1 236 ? 24.098 -3.624 -14.721 1 83 236 ASN B C 1
ATOM 9397 O O . ASN B 1 236 ? 23.423 -3.512 -13.696 1 83 236 ASN B O 1
ATOM 9401 N N . ILE B 1 237 ? 23.759 -3.129 -15.865 1 87.79 237 ILE B N 1
ATOM 9402 C CA . ILE B 1 237 ? 22.384 -2.731 -16.147 1 87.79 237 ILE B CA 1
ATOM 9403 C C . ILE B 1 237 ? 21.776 -3.673 -17.183 1 87.79 237 ILE B C 1
ATOM 9405 O O . ILE B 1 237 ? 22.357 -3.894 -18.248 1 87.79 237 ILE B O 1
ATOM 9409 N N . THR B 1 238 ? 20.694 -4.219 -16.844 1 91.3 238 THR B N 1
ATOM 9410 C CA . THR B 1 238 ? 19.998 -5.109 -17.767 1 91.3 238 THR B CA 1
ATOM 9411 C C . THR B 1 238 ? 18.628 -4.544 -18.132 1 91.3 238 THR B C 1
ATOM 9413 O O . THR B 1 238 ? 17.832 -4.214 -17.251 1 91.3 238 THR B O 1
ATOM 9416 N N . TYR B 1 239 ? 18.401 -4.369 -19.331 1 92.65 239 TYR B N 1
ATOM 9417 C CA . TYR B 1 239 ? 17.084 -3.986 -19.827 1 92.65 239 TYR B CA 1
ATOM 9418 C C . TYR B 1 239 ? 16.43 -5.138 -20.58 1 92.65 239 TYR B C 1
ATOM 9420 O O . TYR B 1 239 ? 17.023 -5.701 -21.504 1 92.65 239 TYR B O 1
ATOM 9428 N N . ARG B 1 240 ? 15.209 -5.465 -20.236 1 95.14 240 ARG B N 1
ATOM 9429 C CA . ARG B 1 240 ? 14.436 -6.515 -20.891 1 95.14 240 ARG B CA 1
ATOM 9430 C C . ARG B 1 240 ? 13.117 -5.969 -21.428 1 95.14 240 ARG B C 1
ATOM 9432 O O . ARG B 1 240 ? 12.4 -5.258 -20.722 1 95.14 240 ARG B O 1
ATOM 9439 N N . MET B 1 241 ? 12.861 -6.266 -22.612 1 95.27 241 MET B N 1
ATOM 9440 C CA . MET B 1 241 ? 11.61 -5.887 -23.263 1 95.27 241 MET B CA 1
ATOM 9441 C C . MET B 1 241 ? 10.974 -7.086 -23.959 1 95.27 241 MET B C 1
ATOM 9443 O O . MET B 1 241 ? 11.674 -7.906 -24.555 1 95.27 241 MET B O 1
ATOM 9447 N N . GLN B 1 242 ? 9.661 -7.203 -23.84 1 95.58 242 GLN B N 1
ATOM 9448 C CA . GLN B 1 242 ? 8.926 -8.284 -24.488 1 95.58 242 GLN B CA 1
ATOM 9449 C C . GLN B 1 242 ? 7.574 -7.8 -25.001 1 95.58 242 GLN B C 1
ATOM 9451 O O . GLN B 1 242 ? 6.865 -7.069 -24.306 1 95.58 242 GLN B O 1
ATOM 9456 N N . TYR B 1 243 ? 7.238 -8.088 -26.207 1 96.35 243 TYR B N 1
ATOM 9457 C CA . TYR B 1 243 ? 5.94 -7.846 -26.826 1 96.35 243 TYR B CA 1
ATOM 9458 C C . TYR B 1 243 ? 5.338 -9.142 -27.356 1 96.35 243 TYR B C 1
ATOM 9460 O O . TYR B 1 243 ? 6.049 -9.982 -27.913 1 96.35 243 TYR B O 1
ATOM 9468 N N . GLY B 1 244 ? 4.027 -9.324 -27.084 1 95.09 244 GLY B N 1
ATOM 9469 C CA . GLY B 1 244 ? 3.425 -10.564 -27.546 1 95.09 244 GLY B CA 1
ATOM 9470 C C . GLY B 1 244 ? 1.939 -10.439 -27.824 1 95.09 244 GLY B C 1
ATOM 9471 O O . GLY B 1 244 ? 1.349 -9.378 -27.609 1 95.09 244 GLY B O 1
ATOM 9472 N N . ILE B 1 245 ? 1.403 -11.484 -28.404 1 95.47 245 ILE B N 1
ATOM 9473 C CA . ILE B 1 245 ? -0.018 -11.617 -28.706 1 95.47 245 ILE B CA 1
ATOM 9474 C C . ILE B 1 245 ? -0.538 -12.947 -28.166 1 95.47 245 ILE B C 1
ATOM 9476 O O . ILE B 1 245 ? 0.145 -13.97 -28.255 1 95.47 245 ILE B O 1
ATOM 9480 N N . SER B 1 246 ? -1.709 -12.905 -27.548 1 92.35 246 SER B N 1
ATOM 9481 C CA . SER B 1 246 ? -2.345 -14.103 -27.011 1 92.35 246 SER B CA 1
ATOM 9482 C C . SER B 1 246 ? -3.6 -14.462 -27.8 1 92.35 246 SER B C 1
ATOM 9484 O O . SER B 1 246 ? -4.367 -13.58 -28.193 1 92.35 246 SER B O 1
ATOM 9486 N N . GLN B 1 247 ? -3.722 -15.764 -28.021 1 91 247 GLN B N 1
ATOM 9487 C CA . GLN B 1 247 ? -4.864 -16.285 -28.766 1 91 247 GLN B CA 1
ATOM 9488 C C . GLN B 1 247 ? -5.467 -17.501 -28.069 1 91 247 GLN B C 1
ATOM 9490 O O . GLN B 1 247 ? -4.798 -18.16 -27.27 1 91 247 GLN B O 1
ATOM 9495 N N . GLN B 1 248 ? -6.733 -17.681 -28.314 1 87.71 248 GLN B N 1
ATOM 9496 C CA . GLN B 1 248 ? -7.386 -18.864 -27.764 1 87.71 248 GLN B CA 1
ATOM 9497 C C . GLN B 1 248 ? -6.937 -20.129 -28.49 1 87.71 248 GLN B C 1
ATOM 9499 O O . GLN B 1 248 ? -6.743 -20.116 -29.707 1 87.71 248 GLN B O 1
ATOM 9504 N N . ALA B 1 249 ? -6.849 -21.175 -27.694 1 81.25 249 ALA B N 1
ATOM 9505 C CA . ALA B 1 249 ? -6.533 -22.471 -28.291 1 81.25 249 ALA B CA 1
ATOM 9506 C C . ALA B 1 249 ? -7.74 -23.042 -29.031 1 81.25 249 ALA B C 1
ATOM 9508 O O . ALA B 1 249 ? -8.884 -22.704 -28.719 1 81.25 249 ALA B O 1
ATOM 9509 N N . ARG B 1 250 ? -7.503 -23.847 -29.924 1 76.31 250 ARG B N 1
ATOM 9510 C CA . ARG B 1 250 ? -8.575 -24.427 -30.727 1 76.31 250 ARG B CA 1
ATOM 9511 C C . ARG B 1 250 ? -9.386 -25.43 -29.914 1 76.31 250 ARG B C 1
ATOM 9513 O O . ARG B 1 250 ? -8.821 -26.25 -29.188 1 76.31 250 ARG B O 1
ATOM 9520 N N . GLU B 1 251 ? -10.658 -25.31 -30.061 1 77.46 251 GLU B N 1
ATOM 9521 C CA . GLU B 1 251 ? -11.554 -26.257 -29.405 1 77.46 251 GLU B CA 1
ATOM 9522 C C . GLU B 1 251 ? -11.701 -27.537 -30.224 1 77.46 251 GLU B C 1
ATOM 9524 O O . GLU B 1 251 ? -11.516 -27.524 -31.442 1 77.46 251 GLU B O 1
ATOM 9529 N N . LYS B 1 252 ? -12.074 -28.598 -29.565 1 79.87 252 LYS B N 1
ATOM 9530 C CA . LYS B 1 252 ? -12.181 -29.887 -30.242 1 79.87 252 LYS B CA 1
ATOM 9531 C C . LYS B 1 252 ? -13.638 -30.236 -30.534 1 79.87 252 LYS B C 1
ATOM 9533 O O . LYS B 1 252 ? -13.955 -31.383 -30.856 1 79.87 252 LYS B O 1
ATOM 9538 N N . PHE B 1 253 ? -14.528 -29.43 -30.287 1 83.04 253 PHE B N 1
ATOM 9539 C CA . PHE B 1 253 ? -15.92 -29.7 -30.629 1 83.04 253 PHE B CA 1
ATOM 9540 C C . PHE B 1 253 ? -16.512 -28.551 -31.436 1 83.04 253 PHE B C 1
ATOM 9542 O O . PHE B 1 253 ? -15.999 -27.431 -31.4 1 83.04 253 PHE B O 1
ATOM 9549 N N . GLU B 1 254 ? -17.502 -28.925 -32.207 1 89.26 254 GLU B N 1
ATOM 9550 C CA . GLU B 1 254 ? -18.193 -27.957 -33.054 1 89.26 254 GLU B CA 1
ATOM 9551 C C . GLU B 1 254 ? -19.651 -27.798 -32.635 1 89.26 254 GLU B C 1
ATOM 9553 O O . GLU B 1 254 ? -20.314 -28.779 -32.292 1 89.26 254 GLU B O 1
ATOM 9558 N N . MET B 1 255 ? -20.082 -26.646 -32.626 1 93.42 255 MET B N 1
ATOM 9559 C CA . MET B 1 255 ? -21.466 -26.36 -32.258 1 93.42 255 MET B CA 1
ATOM 9560 C C . MET B 1 255 ? -22.346 -26.243 -33.498 1 93.42 255 MET B C 1
ATOM 9562 O O . MET B 1 255 ? -21.844 -26.026 -34.602 1 93.42 255 MET B O 1
ATOM 9566 N N . MET B 1 256 ? -23.651 -26.35 -33.291 1 95.8 256 MET B N 1
ATOM 9567 C CA . MET B 1 256 ? -24.585 -26.26 -34.41 1 95.8 256 MET B CA 1
ATOM 9568 C C . MET B 1 256 ? -24.719 -24.82 -34.893 1 95.8 256 MET B C 1
ATOM 9570 O O . MET B 1 256 ? -24.708 -23.887 -34.087 1 95.8 256 MET B O 1
ATOM 9574 N N . ASN B 1 257 ? -24.678 -24.651 -36.207 1 95.22 257 ASN B N 1
ATOM 9575 C CA . ASN B 1 257 ? -25.084 -23.355 -36.74 1 95.22 257 ASN B CA 1
ATOM 9576 C C . ASN B 1 257 ? -26.603 -23.206 -36.754 1 95.22 257 ASN B C 1
ATOM 9578 O O . ASN B 1 257 ? -27.322 -24.092 -36.29 1 95.22 257 ASN B O 1
ATOM 9582 N N . THR B 1 258 ? -27.165 -22.144 -37.228 1 95.95 258 THR B N 1
ATOM 9583 C CA . THR B 1 258 ? -28.587 -21.824 -37.166 1 95.95 258 THR B CA 1
ATOM 9584 C C . THR B 1 258 ? -29.41 -22.871 -37.911 1 95.95 258 THR B C 1
ATOM 9586 O O . THR B 1 258 ? -30.405 -23.374 -37.386 1 95.95 258 THR B O 1
ATOM 9589 N N . GLU B 1 259 ? -29 -23.226 -39.144 1 95.56 259 GLU B N 1
ATOM 9590 C CA . GLU B 1 259 ? -29.735 -24.191 -39.956 1 95.56 259 GLU B CA 1
ATOM 9591 C C . GLU B 1 259 ? -29.806 -25.552 -39.269 1 95.56 259 GLU B C 1
ATOM 9593 O O . GLU B 1 259 ? -30.874 -26.162 -39.198 1 95.56 259 GLU B O 1
ATOM 9598 N N . GLU B 1 260 ? -28.701 -25.941 -38.818 1 95.83 260 GLU B N 1
ATOM 9599 C CA . GLU B 1 260 ? -28.63 -27.233 -38.141 1 95.83 260 GLU B CA 1
ATOM 9600 C C . GLU B 1 260 ? -29.456 -27.23 -36.858 1 95.83 260 GLU B C 1
ATOM 9602 O O . GLU B 1 260 ? -30.145 -28.206 -36.555 1 95.83 260 GLU B O 1
ATOM 9607 N N . LYS B 1 261 ? -29.375 -26.163 -36.109 1 95.59 261 LYS B N 1
ATOM 9608 C CA . LYS B 1 261 ? -30.071 -26.057 -34.83 1 95.59 261 LYS B CA 1
ATOM 9609 C C . LYS B 1 261 ? -31.584 -26.042 -35.027 1 95.59 261 LYS B C 1
ATOM 9611 O O . LYS B 1 261 ? -32.315 -26.737 -34.317 1 95.59 261 LYS B O 1
ATOM 9616 N N . ILE B 1 262 ? -32.092 -25.326 -35.99 1 94.62 262 ILE B N 1
ATOM 9617 C CA . ILE B 1 262 ? -33.522 -25.264 -36.273 1 94.62 262 ILE B CA 1
ATOM 9618 C C . ILE B 1 262 ? -34.018 -26.634 -36.729 1 94.62 262 ILE B C 1
ATOM 9620 O O . ILE B 1 262 ? -35.056 -27.111 -36.265 1 94.62 262 ILE B O 1
ATOM 9624 N N . ALA B 1 263 ? -33.249 -27.221 -37.655 1 94.54 263 ALA B N 1
ATOM 9625 C CA . ALA B 1 263 ? -33.626 -28.545 -38.143 1 94.54 263 ALA B CA 1
ATOM 9626 C C . ALA B 1 263 ? -33.718 -29.547 -36.996 1 94.54 263 ALA B C 1
ATOM 9628 O O . ALA B 1 263 ? -34.634 -30.371 -36.955 1 94.54 263 ALA B O 1
ATOM 9629 N N . PHE B 1 264 ? -32.792 -29.461 -36.152 1 95.99 264 PHE B N 1
ATOM 9630 C CA . PHE B 1 264 ? -32.773 -30.378 -35.019 1 95.99 264 PHE B CA 1
ATOM 9631 C C . PHE B 1 264 ? -33.962 -30.127 -34.099 1 95.99 264 PHE B C 1
ATOM 9633 O O . PHE B 1 264 ? -34.631 -31.069 -33.669 1 95.99 264 PHE B O 1
ATOM 9640 N N . GLU B 1 265 ? -34.231 -28.923 -33.731 1 95.55 265 GLU B N 1
ATOM 9641 C CA . GLU B 1 265 ? -35.341 -28.559 -32.855 1 95.55 265 GLU B CA 1
ATOM 9642 C C . GLU B 1 265 ? -36.679 -28.981 -33.456 1 95.55 265 GLU B C 1
ATOM 9644 O O . GLU B 1 265 ? -37.562 -29.459 -32.741 1 95.55 265 GLU B O 1
ATOM 9649 N N . GLN B 1 266 ? -36.829 -28.821 -34.733 1 92.97 266 GLN B N 1
ATOM 9650 C CA . GLN B 1 266 ? -38.059 -29.22 -35.409 1 92.97 266 GLN B CA 1
ATOM 9651 C C . GLN B 1 266 ? -38.22 -30.737 -35.409 1 92.97 266 GLN B C 1
ATOM 9653 O O . GLN B 1 266 ? -39.331 -31.249 -35.255 1 92.97 266 GLN B O 1
ATOM 9658 N N . TYR B 1 267 ? -37.19 -31.325 -35.556 1 93.58 267 TYR B N 1
ATOM 9659 C CA . TYR B 1 267 ? -37.223 -32.783 -35.559 1 93.58 267 TYR B CA 1
ATOM 9660 C C . TYR B 1 267 ? -37.709 -33.32 -34.218 1 93.58 267 TYR B C 1
ATOM 9662 O O . TYR B 1 267 ? -38.555 -34.216 -34.172 1 93.58 267 TYR B O 1
ATOM 9670 N N . ILE B 1 268 ? -37.21 -32.833 -33.111 1 94.49 268 ILE B N 1
ATOM 9671 C CA . ILE B 1 268 ? -37.546 -33.408 -31.813 1 94.49 268 ILE B CA 1
ATOM 9672 C C . ILE B 1 268 ? -38.802 -32.737 -31.261 1 94.49 268 ILE B C 1
ATOM 9674 O O . ILE B 1 268 ? -39.33 -33.15 -30.226 1 94.49 268 ILE B O 1
ATOM 9678 N N . GLY B 1 269 ? -39.623 -32.195 -31.79 1 92.12 269 GLY B N 1
ATOM 9679 C CA . GLY B 1 269 ? -40.83 -31.489 -31.39 1 92.12 269 GLY B CA 1
ATOM 9680 C C . GLY B 1 269 ? -40.667 -30.714 -30.096 1 92.12 269 GLY B C 1
ATOM 9681 O O . GLY B 1 269 ? -41.621 -30.569 -29.329 1 92.12 269 GLY B O 1
ATOM 9682 N N . ARG B 1 270 ? -38.986 -29.83 -29.914 1 92.77 270 ARG B N 1
ATOM 9683 C CA . ARG B 1 270 ? -38.651 -29.075 -28.711 1 92.77 270 ARG B CA 1
ATOM 9684 C C . ARG B 1 270 ? -37.736 -27.9 -29.038 1 92.77 270 ARG B C 1
ATOM 9686 O O . ARG B 1 270 ? -37.15 -27.846 -30.122 1 92.77 270 ARG B O 1
ATOM 9693 N N . GLY B 1 271 ? -37.628 -26.912 -28.053 1 90.06 271 GLY B N 1
ATOM 9694 C CA . GLY B 1 271 ? -36.809 -25.726 -28.244 1 90.06 271 GLY B CA 1
ATOM 9695 C C . GLY B 1 271 ? -37.572 -24.566 -28.853 1 90.06 271 GLY B C 1
ATOM 9696 O O . GLY B 1 271 ? -38.697 -24.736 -29.326 1 90.06 271 GLY B O 1
ATOM 9697 N N . PRO B 1 272 ? -36.879 -23.505 -28.909 1 86.86 272 PRO B N 1
ATOM 9698 C CA . PRO B 1 272 ? -37.571 -22.298 -29.366 1 86.86 272 PRO B CA 1
ATOM 9699 C C . PRO B 1 272 ? -38.07 -22.413 -30.805 1 86.86 272 PRO B C 1
ATOM 9701 O O . PRO B 1 272 ? -39.135 -21.888 -31.137 1 86.86 272 PRO B O 1
ATOM 9704 N N . ALA B 1 273 ? -37.37 -23.131 -31.654 1 89.99 273 ALA B N 1
ATOM 9705 C CA . ALA B 1 273 ? -37.772 -23.246 -33.053 1 89.99 273 ALA B CA 1
ATOM 9706 C C . ALA B 1 273 ? -38.602 -24.507 -33.283 1 89.99 273 ALA B C 1
ATOM 9708 O O . ALA B 1 273 ? -39.306 -24.619 -34.289 1 89.99 273 ALA B O 1
ATOM 9709 N N . GLY B 1 274 ? -38.475 -25.455 -32.377 1 90.99 274 GLY B N 1
ATOM 9710 C CA . GLY B 1 274 ? -39.128 -26.743 -32.552 1 90.99 274 GLY B CA 1
ATOM 9711 C C . GLY B 1 274 ? -40.626 -26.688 -32.32 1 90.99 274 GLY B C 1
ATOM 9712 O O . GLY B 1 274 ? -41.37 -27.524 -32.838 1 90.99 274 GLY B O 1
ATOM 9713 N N . THR B 1 275 ? -41.032 -25.729 -31.613 1 87.88 275 THR B N 1
ATOM 9714 C CA . THR B 1 275 ? -42.444 -25.645 -31.257 1 87.88 275 THR B CA 1
ATOM 9715 C C . THR B 1 275 ? -43.184 -24.702 -32.202 1 87.88 275 THR B C 1
ATOM 9717 O O . THR B 1 275 ? -44.394 -24.506 -32.07 1 87.88 275 THR B O 1
ATOM 9720 N N . LEU B 1 276 ? -42.444 -24.219 -33.172 1 90.08 276 LEU B N 1
ATOM 9721 C CA . LEU B 1 276 ? -43.047 -23.292 -34.124 1 90.08 276 LEU B CA 1
ATOM 9722 C C . LEU B 1 276 ? -43.65 -24.043 -35.306 1 90.08 276 LEU B C 1
ATOM 9724 O O . LEU B 1 276 ? -43.026 -24.957 -35.85 1 90.08 276 LEU B O 1
ATOM 9728 N N . ASP B 1 277 ? -44.915 -23.746 -35.626 1 88.64 277 ASP B N 1
ATOM 9729 C CA . ASP B 1 277 ? -45.616 -24.341 -36.759 1 88.64 277 ASP B CA 1
ATOM 9730 C C . ASP B 1 277 ? -45.375 -23.54 -38.036 1 88.64 277 ASP B C 1
ATOM 9732 O O . ASP B 1 277 ? -45.858 -22.414 -38.169 1 88.64 277 ASP B O 1
ATOM 9736 N N . PRO B 1 278 ? -44.717 -24.158 -38.97 1 85.19 278 PRO B N 1
ATOM 9737 C CA . PRO B 1 278 ? -44.397 -23.438 -40.205 1 85.19 278 PRO B CA 1
ATOM 9738 C C . PRO B 1 278 ? -45.642 -23.015 -40.981 1 85.19 278 PRO B C 1
ATOM 9740 O O . PRO B 1 278 ? -45.561 -22.159 -41.866 1 85.19 278 PRO B O 1
ATOM 9743 N N . ASN B 1 279 ? -46.821 -23.547 -40.644 1 87.92 279 ASN B N 1
ATOM 9744 C CA . ASN B 1 279 ? -48.051 -23.219 -41.357 1 87.92 279 ASN B CA 1
ATOM 9745 C C . ASN B 1 279 ? -48.761 -22.023 -40.73 1 87.92 279 ASN B C 1
ATOM 9747 O O . ASN B 1 279 ? -49.655 -21.435 -41.343 1 87.92 279 ASN B O 1
ATOM 9751 N N . ASP B 1 280 ? -48.398 -21.705 -39.533 1 92.54 280 ASP B N 1
ATOM 9752 C CA . ASP B 1 280 ? -48.911 -20.511 -38.869 1 92.54 280 ASP B CA 1
ATOM 9753 C C . ASP B 1 280 ? -48.101 -19.276 -39.258 1 92.54 280 ASP B C 1
ATOM 9755 O O . ASP B 1 280 ? -46.869 -19.293 -39.204 1 92.54 280 ASP B O 1
ATOM 9759 N N . ALA B 1 281 ? -48.829 -18.217 -39.661 1 90.34 281 ALA B N 1
ATOM 9760 C CA . ALA B 1 281 ? -48.186 -17.018 -40.193 1 90.34 281 ALA B CA 1
ATOM 9761 C C . ALA B 1 281 ? -47.257 -16.39 -39.158 1 90.34 281 ALA B C 1
ATOM 9763 O O . ALA B 1 281 ? -46.166 -15.925 -39.496 1 90.34 281 ALA B O 1
ATOM 9764 N N . ALA B 1 282 ? -47.611 -16.374 -37.969 1 87.67 282 ALA B N 1
ATOM 9765 C CA . ALA B 1 282 ? -46.812 -15.778 -36.902 1 87.67 282 ALA B CA 1
ATOM 9766 C C . ALA B 1 282 ? -45.558 -16.602 -36.629 1 87.67 282 ALA B C 1
ATOM 9768 O O . ALA B 1 282 ? -44.469 -16.049 -36.458 1 87.67 282 ALA B O 1
ATOM 9769 N N . ASP B 1 283 ? -45.949 -18.5 -36.46 1 89.95 283 ASP B N 1
ATOM 9770 C CA . ASP B 1 283 ? -44.82 -19.397 -36.236 1 89.95 283 ASP B CA 1
ATOM 9771 C C . ASP B 1 283 ? -43.863 -19.384 -37.426 1 89.95 283 ASP B C 1
ATOM 9773 O O . ASP B 1 283 ? -42.644 -19.439 -37.249 1 89.95 283 ASP B O 1
ATOM 9777 N N . ARG B 1 284 ? -44.132 -18.624 -38.557 1 90.68 284 ARG B N 1
ATOM 9778 C CA . ARG B 1 284 ? -43.298 -18.555 -39.753 1 90.68 284 ARG B CA 1
ATOM 9779 C C . ARG B 1 284 ? -42.438 -17.296 -39.749 1 90.68 284 ARG B C 1
ATOM 9781 O O . ARG B 1 284 ? -41.284 -17.325 -40.182 1 90.68 284 ARG B O 1
ATOM 9788 N N . LYS B 1 285 ? -42.962 -16.175 -39.286 1 91.04 285 LYS B N 1
ATOM 9789 C CA . LYS B 1 285 ? -42.204 -14.931 -39.193 1 91.04 285 LYS B CA 1
ATOM 9790 C C . LYS B 1 285 ? -41.026 -15.075 -38.233 1 91.04 285 LYS B C 1
ATOM 9792 O O . LYS B 1 285 ? -39.925 -14.6 -38.517 1 91.04 285 LYS B O 1
ATOM 9797 N N . ILE B 1 286 ? -41.271 -15.71 -37.103 1 88.62 286 ILE B N 1
ATOM 9798 C CA . ILE B 1 286 ? -40.226 -15.937 -36.111 1 88.62 286 ILE B CA 1
ATOM 9799 C C . ILE B 1 286 ? -39.152 -16.854 -36.692 1 88.62 286 ILE B C 1
ATOM 9801 O O . ILE B 1 286 ? -37.956 -16.609 -36.517 1 88.62 286 ILE B O 1
ATOM 9805 N N . LEU B 1 287 ? -39.571 -17.834 -37.364 1 91.16 287 LEU B N 1
ATOM 9806 C CA . LEU B 1 287 ? -38.64 -18.778 -37.972 1 91.16 287 LEU B CA 1
ATOM 9807 C C . LEU B 1 287 ? -37.784 -18.092 -39.032 1 91.16 287 LEU B C 1
ATOM 9809 O O . LEU B 1 287 ? -36.593 -18.383 -39.157 1 91.16 287 LEU B O 1
ATOM 9813 N N . GLU B 1 288 ? -38.433 -17.217 -39.75 1 90.73 288 GLU B N 1
ATOM 9814 C CA . GLU B 1 288 ? -37.696 -16.461 -40.759 1 90.73 288 GLU B CA 1
ATOM 9815 C C . GLU B 1 288 ? -36.669 -15.536 -40.113 1 90.73 288 GLU B C 1
ATOM 9817 O O . GLU B 1 288 ? -35.569 -15.357 -40.641 1 90.73 288 GLU B O 1
ATOM 9822 N N . GLU B 1 289 ? -37.019 -15.042 -39.059 1 87.58 289 GLU B N 1
ATOM 9823 C CA . GLU B 1 289 ? -36.087 -14.191 -38.325 1 87.58 289 GLU B CA 1
ATOM 9824 C C . GLU B 1 289 ? -34.888 -14.991 -37.823 1 87.58 289 GLU B C 1
ATOM 9826 O O . GLU B 1 289 ? -33.75 -14.524 -37.895 1 87.58 289 GLU B O 1
ATOM 9831 N N . TYR B 1 290 ? -35.192 -16.182 -37.209 1 90.75 290 TYR B N 1
ATOM 9832 C CA . TYR B 1 290 ? -34.121 -17.063 -36.757 1 90.75 290 TYR B CA 1
ATOM 9833 C C . TYR B 1 290 ? -33.187 -17.422 -37.908 1 90.75 290 TYR B C 1
ATOM 9835 O O . TYR B 1 290 ? -31.964 -17.389 -37.756 1 90.75 290 TYR B O 1
ATOM 9843 N N . GLN B 1 291 ? -33.737 -17.663 -39.026 1 91.2 291 GLN B N 1
ATOM 9844 C CA . GLN B 1 291 ? -32.968 -18.147 -40.167 1 91.2 291 GLN B CA 1
ATOM 9845 C C . GLN B 1 291 ? -32.081 -17.045 -40.74 1 91.2 291 GLN B C 1
ATOM 9847 O O . GLN B 1 291 ? -31.073 -17.328 -41.39 1 91.2 291 GLN B O 1
ATOM 9852 N N . ARG B 1 292 ? -32.364 -15.779 -40.383 1 87.55 292 ARG B N 1
ATOM 9853 C CA . ARG B 1 292 ? -31.601 -14.651 -40.908 1 87.55 292 ARG B CA 1
ATOM 9854 C C . ARG B 1 292 ? -30.383 -14.361 -40.037 1 87.55 292 ARG B C 1
ATOM 9856 O O . ARG B 1 292 ? -29.526 -13.556 -40.408 1 87.55 292 ARG B O 1
ATOM 9863 N N . THR B 1 293 ? -30.368 -15.075 -38.976 1 91.68 293 THR B N 1
ATOM 9864 C CA . THR B 1 293 ? -29.307 -14.791 -38.015 1 91.68 293 THR B CA 1
ATOM 9865 C C . THR B 1 293 ? -28.444 -16.028 -37.783 1 91.68 293 THR B C 1
ATOM 9867 O O . THR B 1 293 ? -28.964 -17.134 -37.623 1 91.68 293 THR B O 1
ATOM 9870 N N . ASN B 1 294 ? -27.13 -15.911 -37.85 1 94.2 294 ASN B N 1
ATOM 9871 C CA . ASN B 1 294 ? -26.152 -16.921 -37.46 1 94.2 294 ASN B CA 1
ATOM 9872 C C . ASN B 1 294 ? -24.983 -16.304 -36.698 1 94.2 294 ASN B C 1
ATOM 9874 O O . ASN B 1 294 ? -23.903 -16.111 -37.261 1 94.2 294 ASN B O 1
ATOM 9878 N N . THR B 1 295 ? -25.184 -16.11 -35.49 1 91.8 295 THR B N 1
ATOM 9879 C CA . THR B 1 295 ? -24.215 -15.392 -34.67 1 91.8 295 THR B CA 1
ATOM 9880 C C . THR B 1 295 ? -23.059 -16.306 -34.272 1 91.8 295 THR B C 1
ATOM 9882 O O . THR B 1 295 ? -23.277 -17.381 -33.709 1 91.8 295 THR B O 1
ATOM 9885 N N . ASP B 1 296 ? -21.877 -15.921 -34.571 1 91.54 296 ASP B N 1
ATOM 9886 C CA . ASP B 1 296 ? -20.683 -16.544 -34.008 1 91.54 296 ASP B CA 1
ATOM 9887 C C . ASP B 1 296 ? -20.278 -15.872 -32.698 1 91.54 296 ASP B C 1
ATOM 9889 O O . ASP B 1 296 ? -19.503 -14.913 -32.7 1 91.54 296 ASP B O 1
ATOM 9893 N N . TRP B 1 297 ? -20.696 -16.433 -31.706 1 90.52 297 TRP B N 1
ATOM 9894 C CA . TRP B 1 297 ? -20.533 -15.835 -30.386 1 90.52 297 TRP B CA 1
ATOM 9895 C C . TRP B 1 297 ? -19.06 -15.766 -29.997 1 90.52 297 TRP B C 1
ATOM 9897 O O . TRP B 1 297 ? -18.674 -14.972 -29.136 1 90.52 297 TRP B O 1
ATOM 9907 N N . LYS B 1 298 ? -18.232 -16.52 -30.493 1 89.88 298 LYS B N 1
ATOM 9908 C CA . LYS B 1 298 ? -16.798 -16.456 -30.229 1 89.88 298 LYS B CA 1
ATOM 9909 C C . LYS B 1 298 ? -16.217 -15.116 -30.671 1 89.88 298 LYS B C 1
ATOM 9911 O O . LYS B 1 298 ? -15.404 -14.521 -29.961 1 89.88 298 LYS B O 1
ATOM 9916 N N . ASN B 1 299 ? -16.646 -14.683 -31.758 1 90.68 299 ASN B N 1
ATOM 9917 C CA . ASN B 1 299 ? -16.151 -13.418 -32.289 1 90.68 299 ASN B CA 1
ATOM 9918 C C . ASN B 1 299 ? -16.653 -12.231 -31.471 1 90.68 299 ASN B C 1
ATOM 9920 O O . ASN B 1 299 ? -16.061 -11.151 -31.508 1 90.68 299 ASN B O 1
ATOM 9924 N N . VAL B 1 300 ? -17.787 -12.463 -30.884 1 90.23 300 VAL B N 1
ATOM 9925 C CA . VAL B 1 300 ? -18.367 -11.388 -30.087 1 90.23 300 VAL B CA 1
ATOM 9926 C C . VAL B 1 300 ? -17.58 -11.225 -28.788 1 90.23 300 VAL B C 1
ATOM 9928 O O . VAL B 1 300 ? -17.338 -10.102 -28.338 1 90.23 300 VAL B O 1
ATOM 9931 N N . PHE B 1 301 ? -17.067 -12.323 -28.191 1 91.25 301 PHE B N 1
ATOM 9932 C CA . PHE B 1 301 ? -16.57 -12.255 -26.822 1 91.25 301 PHE B CA 1
ATOM 9933 C C . PHE B 1 301 ? -15.061 -12.462 -26.783 1 91.25 301 PHE B C 1
ATOM 9935 O O . PHE B 1 301 ? -14.402 -12.078 -25.815 1 91.25 301 PHE B O 1
ATOM 9942 N N . ILE B 1 302 ? -14.449 -13.112 -27.739 1 91.57 302 ILE B N 1
ATOM 9943 C CA . ILE B 1 302 ? -13.04 -13.487 -27.687 1 91.57 302 ILE B CA 1
ATOM 9944 C C . ILE B 1 302 ? -12.222 -12.546 -28.569 1 91.57 302 ILE B C 1
ATOM 9946 O O . ILE B 1 302 ? -12.638 -12.208 -29.68 1 91.57 302 ILE B O 1
ATOM 9950 N N . ARG B 1 303 ? -11.118 -12.108 -28.053 1 92.39 303 ARG B N 1
ATOM 9951 C CA . ARG B 1 303 ? -10.222 -11.218 -28.785 1 92.39 303 ARG B CA 1
ATOM 9952 C C . ARG B 1 303 ? -8.785 -11.725 -28.734 1 92.39 303 ARG B C 1
ATOM 9954 O O . ARG B 1 303 ? -8.472 -12.645 -27.976 1 92.39 303 ARG B O 1
ATOM 9961 N N . GLU B 1 304 ? -8.037 -11.11 -29.595 1 93.27 304 GLU B N 1
ATOM 9962 C CA . GLU B 1 304 ? -6.593 -11.275 -29.462 1 93.27 304 GLU B CA 1
ATOM 9963 C C . GLU B 1 304 ? -6.019 -10.307 -28.431 1 93.27 304 GLU B C 1
ATOM 9965 O O . GLU B 1 304 ? -6.192 -9.092 -28.549 1 93.27 304 GLU B O 1
ATOM 9970 N N . GLY B 1 305 ? -5.436 -10.882 -27.453 1 93.92 305 GLY B N 1
ATOM 9971 C CA . GLY B 1 305 ? -4.89 -10.045 -26.396 1 93.92 305 GLY B CA 1
ATOM 9972 C C . GLY B 1 305 ? -3.476 -9.573 -26.679 1 93.92 305 GLY B C 1
ATOM 9973 O O . GLY B 1 305 ? -2.672 -10.313 -27.25 1 93.92 305 GLY B O 1
ATOM 9974 N N . LYS B 1 306 ? -3.138 -8.409 -26.261 1 95.42 306 LYS B N 1
ATOM 9975 C CA . LYS B 1 306 ? -1.787 -7.866 -26.368 1 95.42 306 LYS B CA 1
ATOM 9976 C C . LYS B 1 306 ? -1.035 -7.999 -25.047 1 95.42 306 LYS B C 1
ATOM 9978 O O . LYS B 1 306 ? -1.64 -7.945 -23.974 1 95.42 306 LYS B O 1
ATOM 9983 N N . LEU B 1 307 ? 0.273 -8.243 -25.186 1 94.44 307 LEU B N 1
ATOM 9984 C CA . LEU B 1 307 ? 1.153 -8.363 -24.028 1 94.44 307 LEU B CA 1
ATOM 9985 C C . LEU B 1 307 ? 2.383 -7.476 -24.186 1 94.44 307 LEU B C 1
ATOM 9987 O O . LEU B 1 307 ? 2.982 -7.424 -25.263 1 94.44 307 LEU B O 1
ATOM 9991 N N . GLN B 1 308 ? 2.728 -6.724 -23.225 1 95.49 308 GLN B N 1
ATOM 9992 C CA . GLN B 1 308 ? 3.979 -5.974 -23.194 1 95.49 308 GLN B CA 1
ATOM 9993 C C . GLN B 1 308 ? 4.596 -5.99 -21.798 1 95.49 308 GLN B C 1
ATOM 9995 O O . GLN B 1 308 ? 3.879 -5.938 -20.796 1 95.49 308 GLN B O 1
ATOM 10000 N N . SER B 1 309 ? 5.861 -6.151 -21.722 1 94.6 309 SER B N 1
ATOM 10001 C CA . SER B 1 309 ? 6.607 -6.162 -20.468 1 94.6 309 SER B CA 1
ATOM 10002 C C . SER B 1 309 ? 7.905 -5.37 -20.59 1 94.6 309 SER B C 1
ATOM 10004 O O . SER B 1 309 ? 8.575 -5.423 -21.623 1 94.6 309 SER B O 1
ATOM 10006 N N . HIS B 1 310 ? 8.24 -4.536 -19.661 1 94.9 310 HIS B N 1
ATOM 10007 C CA . HIS B 1 310 ? 9.48 -3.778 -19.544 1 94.9 310 HIS B CA 1
ATOM 10008 C C . HIS B 1 310 ? 10.103 -3.949 -18.163 1 94.9 310 HIS B C 1
ATOM 10010 O O . HIS B 1 310 ? 9.398 -3.913 -17.151 1 94.9 310 HIS B O 1
ATOM 10016 N N . GLU B 1 311 ? 11.371 -4.222 -18.169 1 94.77 311 GLU B N 1
ATOM 10017 C CA . GLU B 1 311 ? 12.093 -4.345 -16.906 1 94.77 311 GLU B CA 1
ATOM 10018 C C . GLU B 1 311 ? 13.479 -3.714 -16.999 1 94.77 311 GLU B C 1
ATOM 10020 O O . GLU B 1 311 ? 14.174 -3.874 -18.004 1 94.77 311 GLU B O 1
ATOM 10025 N N . ILE B 1 312 ? 13.895 -3.008 -16.065 1 92.2 312 ILE B N 1
ATOM 10026 C CA . ILE B 1 312 ? 15.255 -2.502 -15.916 1 92.2 312 ILE B CA 1
ATOM 10027 C C . ILE B 1 312 ? 15.816 -2.921 -14.559 1 92.2 312 ILE B C 1
ATOM 10029 O O . ILE B 1 312 ? 15.174 -2.716 -13.525 1 92.2 312 ILE B O 1
ATOM 10033 N N . ALA B 1 313 ? 16.916 -3.555 -14.566 1 92.21 313 ALA B N 1
ATOM 10034 C CA . ALA B 1 313 ? 17.555 -4.035 -13.344 1 92.21 313 ALA B CA 1
ATOM 10035 C C . ALA B 1 313 ? 18.972 -3.484 -13.214 1 92.21 313 ALA B C 1
ATOM 10037 O O . ALA B 1 313 ? 19.7 -3.385 -14.204 1 92.21 313 ALA B O 1
ATOM 10038 N N . PHE B 1 314 ? 19.343 -3.077 -12.056 1 87.38 314 PHE B N 1
ATOM 10039 C CA . PHE B 1 314 ? 20.675 -2.602 -11.699 1 87.38 314 PHE B CA 1
ATOM 10040 C C . PHE B 1 314 ? 21.313 -3.512 -10.656 1 87.38 314 PHE B C 1
ATOM 10042 O O . PHE B 1 314 ? 20.686 -3.844 -9.648 1 87.38 314 PHE B O 1
ATOM 10049 N N . SER B 1 315 ? 22.441 -4.013 -10.934 1 89.36 315 SER B N 1
ATOM 10050 C CA . SER B 1 315 ? 23.179 -4.835 -9.981 1 89.36 315 SER B CA 1
ATOM 10051 C C . SER B 1 315 ? 24.631 -4.383 -9.868 1 89.36 315 SER B C 1
ATOM 10053 O O . SER B 1 315 ? 25.25 -4.012 -10.868 1 89.36 315 SER B O 1
ATOM 10055 N N . GLY B 1 316 ? 25.136 -4.296 -8.643 1 83.98 316 GLY B N 1
ATOM 10056 C CA . GLY B 1 316 ? 26.522 -3.913 -8.43 1 83.98 316 GLY B CA 1
ATOM 10057 C C . GLY B 1 316 ? 26.877 -3.751 -6.964 1 83.98 316 GLY B C 1
ATOM 10058 O O . GLY B 1 316 ? 26.177 -4.265 -6.089 1 83.98 316 GLY B O 1
ATOM 10059 N N . GLY B 1 317 ? 28.049 -3.321 -6.721 1 79 317 GLY B N 1
ATOM 10060 C CA . GLY B 1 317 ? 28.51 -3.058 -5.367 1 79 317 GLY B CA 1
ATOM 10061 C C . GLY B 1 317 ? 30.02 -3.11 -5.231 1 79 317 GLY B C 1
ATOM 10062 O O . GLY B 1 317 ? 30.729 -3.355 -6.209 1 79 317 GLY B O 1
ATOM 10063 N N . GLY B 1 318 ? 30.475 -2.675 -4.041 1 75.85 318 GLY B N 1
ATOM 10064 C CA . GLY B 1 318 ? 31.882 -2.765 -3.688 1 75.85 318 GLY B CA 1
ATOM 10065 C C . GLY B 1 318 ? 32.223 -4.023 -2.911 1 75.85 318 GLY B C 1
ATOM 10066 O O . GLY B 1 318 ? 31.498 -5.017 -2.98 1 75.85 318 GLY B O 1
ATOM 10067 N N . ASP B 1 319 ? 33.327 -4.048 -2.286 1 73.58 319 ASP B N 1
ATOM 10068 C CA . ASP B 1 319 ? 33.804 -5.216 -1.552 1 73.58 319 ASP B CA 1
ATOM 10069 C C . ASP B 1 319 ? 32.936 -5.486 -0.325 1 73.58 319 ASP B C 1
ATOM 10071 O O . ASP B 1 319 ? 32.727 -6.64 0.052 1 73.58 319 ASP B O 1
ATOM 10075 N N . LYS B 1 320 ? 32.455 -4.431 0.294 1 78.73 320 LYS B N 1
ATOM 10076 C CA . LYS B 1 320 ? 31.76 -4.616 1.565 1 78.73 320 LYS B CA 1
ATOM 10077 C C . LYS B 1 320 ? 30.249 -4.498 1.387 1 78.73 320 LYS B C 1
ATOM 10079 O O . LYS B 1 320 ? 29.481 -4.954 2.237 1 78.73 320 LYS B O 1
ATOM 10084 N N . THR B 1 321 ? 29.829 -3.864 0.274 1 82.55 321 THR B N 1
ATOM 10085 C CA . THR B 1 321 ? 28.399 -3.649 0.081 1 82.55 321 THR B CA 1
ATOM 10086 C C . THR B 1 321 ? 27.993 -3.969 -1.355 1 82.55 321 THR B C 1
ATOM 10088 O O . THR B 1 321 ? 28.659 -3.547 -2.303 1 82.55 321 THR B O 1
ATOM 10091 N N . THR B 1 322 ? 26.971 -4.738 -1.522 1 87.3 322 THR B N 1
ATOM 10092 C CA . THR B 1 322 ? 26.406 -5.054 -2.83 1 87.3 322 THR B CA 1
ATOM 10093 C C . THR B 1 322 ? 24.914 -4.737 -2.865 1 87.3 322 THR B C 1
ATOM 10095 O O . THR B 1 322 ? 24.256 -4.703 -1.823 1 87.3 322 THR B O 1
ATOM 10098 N N . TYR B 1 323 ? 24.406 -4.437 -4.073 1 87.61 323 TYR B N 1
ATOM 10099 C CA . TYR B 1 323 ? 22.992 -4.099 -4.192 1 87.61 323 TYR B CA 1
ATOM 10100 C C . TYR B 1 323 ? 22.398 -4.681 -5.468 1 87.61 323 TYR B C 1
ATOM 10102 O O . TYR B 1 323 ? 23.125 -4.981 -6.418 1 87.61 323 TYR B O 1
ATOM 10110 N N . TYR B 1 324 ? 21.119 -4.907 -5.501 1 92.21 324 TYR B N 1
ATOM 10111 C CA . TYR B 1 324 ? 20.285 -5.269 -6.642 1 92.21 324 TYR B CA 1
ATOM 10112 C C . TYR B 1 324 ? 18.95 -4.534 -6.597 1 92.21 324 TYR B C 1
ATOM 10114 O O . TYR B 1 324 ? 18.235 -4.594 -5.594 1 92.21 324 TYR B O 1
ATOM 10122 N N . THR B 1 325 ? 18.634 -3.804 -7.654 1 89.58 325 THR B N 1
ATOM 10123 C CA . THR B 1 325 ? 17.355 -3.112 -7.771 1 89.58 325 THR B CA 1
ATOM 10124 C C . THR B 1 325 ? 16.721 -3.374 -9.134 1 89.58 325 THR B C 1
ATOM 10126 O O . THR B 1 325 ? 17.42 -3.444 -10.147 1 89.58 325 THR B O 1
ATOM 10129 N N . SER B 1 326 ? 15.426 -3.529 -9.148 1 93.76 326 SER B N 1
ATOM 10130 C CA . SER B 1 326 ? 14.734 -3.766 -10.41 1 93.76 326 SER B CA 1
ATOM 10131 C C . SER B 1 326 ? 13.364 -3.097 -10.424 1 93.76 326 SER B C 1
ATOM 10133 O O . SER B 1 326 ? 12.678 -3.053 -9.4 1 93.76 326 SER B O 1
ATOM 10135 N N . LEU B 1 327 ? 13.053 -2.542 -11.57 1 91.56 327 LEU B N 1
ATOM 10136 C CA . LEU B 1 327 ? 11.737 -1.989 -11.872 1 91.56 327 LEU B CA 1
ATOM 10137 C C . LEU B 1 327 ? 11.078 -2.749 -13.018 1 91.56 327 LEU B C 1
ATOM 10139 O O . LEU B 1 327 ? 11.695 -2.961 -14.064 1 91.56 327 LEU B O 1
ATOM 10143 N N . GLY B 1 328 ? 9.805 -3.138 -12.734 1 93.89 328 GLY B N 1
ATOM 10144 C CA . GLY B 1 328 ? 9.104 -3.902 -13.754 1 93.89 328 GLY B CA 1
ATOM 10145 C C . GLY B 1 328 ? 7.709 -3.38 -14.037 1 93.89 328 GLY B C 1
ATOM 10146 O O . GLY B 1 328 ? 7.023 -2.901 -13.13 1 93.89 328 GLY B O 1
ATOM 10147 N N . TYR B 1 329 ? 7.303 -3.472 -15.293 1 94.27 329 TYR B N 1
ATOM 10148 C CA . TYR B 1 329 ? 5.958 -3.164 -15.767 1 94.27 329 TYR B CA 1
ATOM 10149 C C . TYR B 1 329 ? 5.441 -4.26 -16.691 1 94.27 329 TYR B C 1
ATOM 10151 O O . TYR B 1 329 ? 6.141 -4.683 -17.615 1 94.27 329 TYR B O 1
ATOM 10159 N N . LEU B 1 330 ? 4.226 -4.739 -16.433 1 95.79 330 LEU B N 1
ATOM 10160 C CA . LEU B 1 330 ? 3.572 -5.74 -17.268 1 95.79 330 LEU B CA 1
ATOM 10161 C C . LEU B 1 330 ? 2.14 -5.327 -17.592 1 95.79 330 LEU B C 1
ATOM 10163 O O . LEU B 1 330 ? 1.386 -4.933 -16.7 1 95.79 330 LEU B O 1
ATOM 10167 N N . ASP B 1 331 ? 1.78 -5.347 -18.813 1 96.09 331 ASP B N 1
ATOM 10168 C CA . ASP B 1 331 ? 0.423 -5.147 -19.311 1 96.09 331 ASP B CA 1
ATOM 10169 C C . ASP B 1 331 ? -0.021 -6.32 -20.182 1 96.09 331 ASP B C 1
ATOM 10171 O O . ASP B 1 331 ? 0.482 -6.501 -21.293 1 96.09 331 ASP B O 1
ATOM 10175 N N . GLN B 1 332 ? -1.011 -7.071 -19.668 1 94.35 332 GLN B N 1
ATOM 10176 C CA . GLN B 1 332 ? -1.496 -8.253 -20.372 1 94.35 332 GLN B CA 1
ATOM 10177 C C . GLN B 1 332 ? -3.009 -8.198 -20.561 1 94.35 332 GLN B C 1
ATOM 10179 O O . GLN B 1 332 ? -3.763 -8.221 -19.586 1 94.35 332 GLN B O 1
ATOM 10184 N N . GLU B 1 333 ? -3.351 -8.183 -21.796 1 94.67 333 GLU B N 1
ATOM 10185 C CA . GLU B 1 333 ? -4.768 -8.307 -22.123 1 94.67 333 GLU B CA 1
ATOM 10186 C C . GLU B 1 333 ? -5.185 -9.772 -22.221 1 94.67 333 GLU B C 1
ATOM 10188 O O . GLU B 1 333 ? -4.441 -10.6 -22.751 1 94.67 333 GLU B O 1
ATOM 10193 N N . GLY B 1 334 ? -6.373 -10.071 -21.599 1 91.72 334 GLY B N 1
ATOM 10194 C CA . GLY B 1 334 ? -6.888 -11.426 -21.716 1 91.72 334 GLY B CA 1
ATOM 10195 C C . GLY B 1 334 ? -7.595 -11.684 -23.033 1 91.72 334 GLY B C 1
ATOM 10196 O O . GLY B 1 334 ? -7.726 -10.78 -23.861 1 91.72 334 GLY B O 1
ATOM 10197 N N . GLN B 1 335 ? -8 -12.853 -23.239 1 90.36 335 GLN B N 1
ATOM 10198 C CA . GLN B 1 335 ? -8.676 -13.228 -24.477 1 90.36 335 GLN B CA 1
ATOM 10199 C C . GLN B 1 335 ? -10.153 -12.847 -24.435 1 90.36 335 GLN B C 1
ATOM 10201 O O . GLN B 1 335 ? -10.766 -12.6 -25.475 1 90.36 335 GLN B O 1
ATOM 10206 N N . ALA B 1 336 ? -10.706 -12.843 -23.268 1 91.66 336 ALA B N 1
ATOM 10207 C CA . ALA B 1 336 ? -12.097 -12.416 -23.144 1 91.66 336 ALA B CA 1
ATOM 10208 C C . ALA B 1 336 ? -12.2 -10.894 -23.082 1 91.66 336 ALA B C 1
ATOM 10210 O O . ALA B 1 336 ? -11.308 -10.227 -22.552 1 91.66 336 ALA B O 1
ATOM 10211 N N . LEU B 1 337 ? -13.318 -10.465 -23.498 1 91.28 337 LEU B N 1
ATOM 10212 C CA . LEU B 1 337 ? -13.578 -9.033 -23.403 1 91.28 337 LEU B CA 1
ATOM 10213 C C . LEU B 1 337 ? -13.548 -8.571 -21.95 1 91.28 337 LEU B C 1
ATOM 10215 O O . LEU B 1 337 ? -14.076 -9.251 -21.067 1 91.28 337 LEU B O 1
ATOM 10219 N N . LYS B 1 338 ? -12.848 -7.426 -21.71 1 89.82 338 LYS B N 1
ATOM 10220 C CA . LYS B 1 338 ? -12.757 -6.736 -20.427 1 89.82 338 LYS B CA 1
ATOM 10221 C C . LYS B 1 338 ? -11.98 -7.567 -19.41 1 89.82 338 LYS B C 1
ATOM 10223 O O . LYS B 1 338 ? -12.342 -7.613 -18.232 1 89.82 338 LYS B O 1
ATOM 10228 N N . SER B 1 339 ? -11.113 -8.372 -19.836 1 92.59 339 SER B N 1
ATOM 10229 C CA . SER B 1 339 ? -10.173 -9.077 -18.971 1 92.59 339 SER B CA 1
ATOM 10230 C C . SER B 1 339 ? -8.741 -8.614 -19.217 1 92.59 339 SER B C 1
ATOM 10232 O O . SER B 1 339 ? -8.283 -8.578 -20.361 1 92.59 339 SER B O 1
ATOM 10234 N N . ASP B 1 340 ? -8.075 -8.224 -18.177 1 94.98 340 ASP B N 1
ATOM 10235 C CA . ASP B 1 340 ? -6.691 -7.781 -18.318 1 94.98 340 ASP B CA 1
ATOM 10236 C C . ASP B 1 340 ? -5.995 -7.715 -16.961 1 94.98 340 ASP B C 1
ATOM 10238 O O . ASP B 1 340 ? -6.631 -7.898 -15.921 1 94.98 340 ASP B O 1
ATOM 10242 N N . LEU B 1 341 ? -4.66 -7.572 -17.01 1 94.8 341 LEU B N 1
ATOM 10243 C CA . LEU B 1 341 ? -3.822 -7.422 -15.826 1 94.8 341 LEU B CA 1
ATOM 10244 C C . LEU B 1 341 ? -2.715 -6.402 -16.069 1 94.8 341 LEU B C 1
ATOM 10246 O O . LEU B 1 341 ? -1.979 -6.501 -17.054 1 94.8 341 LEU B O 1
ATOM 10250 N N . LYS B 1 342 ? -2.604 -5.467 -15.273 1 95.52 342 LYS B N 1
ATOM 10251 C CA . LYS B 1 342 ? -1.476 -4.543 -15.214 1 95.52 342 LYS B CA 1
ATOM 10252 C C . LYS B 1 342 ? -0.715 -4.687 -13.899 1 95.52 342 LYS B C 1
ATOM 10254 O O . LYS B 1 342 ? -1.322 -4.746 -12.828 1 95.52 342 LYS B O 1
ATOM 10259 N N . ARG B 1 343 ? 0.614 -4.741 -13.982 1 95.01 343 ARG B N 1
ATOM 10260 C CA . ARG B 1 343 ? 1.416 -4.965 -12.784 1 95.01 343 ARG B CA 1
ATOM 10261 C C . ARG B 1 343 ? 2.622 -4.032 -12.75 1 95.01 343 ARG B C 1
ATOM 10263 O O . ARG B 1 343 ? 3.286 -3.83 -13.768 1 95.01 343 ARG B O 1
ATOM 10270 N N . TYR B 1 344 ? 2.925 -3.483 -11.691 1 93.26 344 TYR B N 1
ATOM 10271 C CA . TYR B 1 344 ? 4.114 -2.696 -11.385 1 93.26 344 TYR B CA 1
ATOM 10272 C C . TYR B 1 344 ? 4.896 -3.314 -10.233 1 93.26 344 TYR B C 1
ATOM 10274 O O . TYR B 1 344 ? 4.325 -3.635 -9.188 1 93.26 344 TYR B O 1
ATOM 10282 N N . THR B 1 345 ? 6.199 -3.511 -10.4 1 93.84 345 THR B N 1
ATOM 10283 C CA . THR B 1 345 ? 6.99 -4.153 -9.357 1 93.84 345 THR B CA 1
ATOM 10284 C C . THR B 1 345 ? 8.269 -3.368 -9.087 1 93.84 345 THR B C 1
ATOM 10286 O O . THR B 1 345 ? 8.827 -2.748 -9.995 1 93.84 345 THR B O 1
ATOM 10289 N N . LEU B 1 346 ? 8.768 -3.394 -7.875 1 91.61 346 LEU B N 1
ATOM 10290 C CA . LEU B 1 346 ? 10.023 -2.822 -7.399 1 91.61 346 LEU B CA 1
ATOM 10291 C C . LEU B 1 346 ? 10.73 -3.781 -6.447 1 91.61 346 LEU B C 1
ATOM 10293 O O . LEU B 1 346 ? 10.118 -4.295 -5.509 1 91.61 346 LEU B O 1
ATOM 10297 N N . ARG B 1 347 ? 11.927 -4.093 -6.738 1 94.07 347 ARG B N 1
ATOM 10298 C CA . ARG B 1 347 ? 12.765 -4.905 -5.861 1 94.07 347 ARG B CA 1
ATOM 10299 C C . ARG B 1 347 ? 13.993 -4.126 -5.402 1 94.07 347 ARG B C 1
ATOM 10301 O O . ARG B 1 347 ? 14.612 -3.41 -6.192 1 94.07 347 ARG B O 1
ATOM 10308 N N . LEU B 1 348 ? 14.378 -4.277 -4.152 1 90.33 348 LEU B N 1
ATOM 10309 C CA . LEU B 1 348 ? 15.578 -3.687 -3.57 1 90.33 348 LEU B CA 1
ATOM 10310 C C . LEU B 1 348 ? 16.249 -4.66 -2.606 1 90.33 348 LEU B C 1
ATOM 10312 O O . LEU B 1 348 ? 15.672 -5.017 -1.576 1 90.33 348 LEU B O 1
ATOM 10316 N N . ASN B 1 349 ? 17.378 -5.056 -2.938 1 93.32 349 ASN B N 1
ATOM 10317 C CA . ASN B 1 349 ? 18.201 -5.913 -2.091 1 93.32 349 ASN B CA 1
ATOM 10318 C C . ASN B 1 349 ? 19.54 -5.258 -1.764 1 93.32 349 ASN B C 1
ATOM 10320 O O . ASN B 1 349 ? 20.21 -4.728 -2.652 1 93.32 349 ASN B O 1
ATOM 10324 N N . LEU B 1 350 ? 19.918 -5.262 -0.494 1 88.71 350 LEU B N 1
ATOM 10325 C CA . LEU B 1 350 ? 21.169 -4.693 -0.005 1 88.71 350 LEU B CA 1
ATOM 10326 C C . LEU B 1 350 ? 21.859 -5.649 0.962 1 88.71 350 LEU B C 1
ATOM 10328 O O . LEU B 1 350 ? 21.218 -6.203 1.858 1 88.71 350 LEU B O 1
ATOM 10332 N N . SER B 1 351 ? 23.07 -5.917 0.733 1 88.72 351 SER B N 1
ATOM 10333 C CA . SER B 1 351 ? 23.921 -6.689 1.632 1 88.72 351 SER B CA 1
ATOM 10334 C C . SER B 1 351 ? 25.177 -5.91 2.009 1 88.72 351 SER B C 1
ATOM 10336 O O . SER B 1 351 ? 25.859 -5.364 1.14 1 88.72 351 SER B O 1
ATOM 10338 N N . SER B 1 352 ? 25.5 -5.845 3.289 1 83.55 352 SER B N 1
ATOM 10339 C CA . SER B 1 352 ? 26.646 -5.053 3.723 1 83.55 352 SER B CA 1
ATOM 10340 C C . SER B 1 352 ? 27.379 -5.729 4.877 1 83.55 352 SER B C 1
ATOM 10342 O O . SER B 1 352 ? 26.751 -6.203 5.826 1 83.55 352 SER B O 1
ATOM 10344 N N . HIS B 1 353 ? 28.657 -5.879 4.68 1 82.6 353 HIS B N 1
ATOM 10345 C CA . HIS B 1 353 ? 29.51 -6.164 5.829 1 82.6 353 HIS B CA 1
ATOM 10346 C C . HIS B 1 353 ? 29.878 -4.885 6.573 1 82.6 353 HIS B C 1
ATOM 10348 O O . HIS B 1 353 ? 30.971 -4.345 6.385 1 82.6 353 HIS B O 1
ATOM 10354 N N . ALA B 1 354 ? 28.922 -4.386 7.348 1 72.35 354 ALA B N 1
ATOM 10355 C CA . ALA B 1 354 ? 29.027 -3.081 7.994 1 72.35 354 ALA B CA 1
ATOM 10356 C C . ALA B 1 354 ? 30.292 -2.989 8.843 1 72.35 354 ALA B C 1
ATOM 10358 O O . ALA B 1 354 ? 30.957 -1.95 8.868 1 72.35 354 ALA B O 1
ATOM 10359 N N . LEU B 1 355 ? 30.492 -4.032 9.731 1 75.83 355 LEU B N 1
ATOM 10360 C CA . LEU B 1 355 ? 31.718 -4.21 10.502 1 75.83 355 LEU B CA 1
ATOM 10361 C C . LEU B 1 355 ? 32.308 -5.597 10.272 1 75.83 355 LEU B C 1
ATOM 10363 O O . LEU B 1 355 ? 31.648 -6.471 9.705 1 75.83 355 LEU B O 1
ATOM 10367 N N . ASP B 1 356 ? 33.501 -5.765 10.54 1 75.02 356 ASP B N 1
ATOM 10368 C CA . ASP B 1 356 ? 34.166 -7.043 10.303 1 75.02 356 ASP B CA 1
ATOM 10369 C C . ASP B 1 356 ? 33.381 -8.194 10.928 1 75.02 356 ASP B C 1
ATOM 10371 O O . ASP B 1 356 ? 33.36 -9.303 10.389 1 75.02 356 ASP B O 1
ATOM 10375 N N . ARG B 1 357 ? 32.631 -7.904 12.008 1 83.23 357 ARG B N 1
ATOM 10376 C CA . ARG B 1 357 ? 31.935 -8.98 12.707 1 83.23 357 ARG B CA 1
ATOM 10377 C C . ARG B 1 357 ? 30.429 -8.895 12.482 1 83.23 357 ARG B C 1
ATOM 10379 O O . ARG B 1 357 ? 29.674 -9.735 12.977 1 83.23 357 ARG B O 1
ATOM 10386 N N . ILE B 1 358 ? 29.905 -7.882 11.72 1 86.72 358 ILE B N 1
ATOM 10387 C CA . ILE B 1 358 ? 28.464 -7.707 11.583 1 86.72 358 ILE B CA 1
ATOM 10388 C C . ILE B 1 358 ? 28.086 -7.671 10.104 1 86.72 358 ILE B C 1
ATOM 10390 O O . ILE B 1 358 ? 28.596 -6.842 9.347 1 86.72 358 ILE B O 1
ATOM 10394 N N . LYS B 1 359 ? 27.265 -8.519 9.689 1 88.21 359 LYS B N 1
ATOM 10395 C CA . LYS B 1 359 ? 26.685 -8.543 8.349 1 88.21 359 LYS B CA 1
ATOM 10396 C C . LYS B 1 359 ? 25.207 -8.167 8.383 1 88.21 359 LYS B C 1
ATOM 10398 O O . LYS B 1 359 ? 24.447 -8.689 9.201 1 88.21 359 LYS B O 1
ATOM 10403 N N . LEU B 1 360 ? 24.842 -7.266 7.538 1 87.38 360 LEU B N 1
ATOM 10404 C CA . LEU B 1 360 ? 23.456 -6.824 7.43 1 87.38 360 LEU B CA 1
ATOM 10405 C C . LEU B 1 360 ? 22.898 -7.118 6.041 1 87.38 360 LEU B C 1
ATOM 10407 O O . LEU B 1 360 ? 23.555 -6.847 5.034 1 87.38 360 LEU B O 1
ATOM 10411 N N . ASP B 1 361 ? 21.731 -7.732 5.983 1 91.03 361 ASP B N 1
ATOM 10412 C CA . ASP B 1 361 ? 21.028 -7.991 4.73 1 91.03 361 ASP B CA 1
ATOM 10413 C C . ASP B 1 361 ? 19.628 -7.381 4.75 1 91.03 361 ASP B C 1
ATOM 10415 O O . ASP B 1 361 ? 18.891 -7.538 5.725 1 91.03 361 ASP B O 1
ATOM 10419 N N . PHE B 1 362 ? 19.312 -6.686 3.721 1 89.4 362 PHE B N 1
ATOM 10420 C CA . PHE B 1 362 ? 17.983 -6.118 3.528 1 89.4 362 PHE B CA 1
ATOM 10421 C C . PHE B 1 362 ? 17.41 -6.529 2.176 1 89.4 362 PHE B C 1
ATOM 10423 O O . PHE B 1 362 ? 17.993 -6.229 1.132 1 89.4 362 PHE B O 1
ATOM 10430 N N . ASN B 1 363 ? 16.259 -7.229 2.141 1 93.76 363 ASN B N 1
ATOM 10431 C CA . ASN B 1 363 ? 15.547 -7.636 0.934 1 93.76 363 ASN B CA 1
ATOM 10432 C C . ASN B 1 363 ? 14.105 -7.136 0.939 1 93.76 363 ASN B C 1
ATOM 10434 O O . ASN B 1 363 ? 13.384 -7.319 1.921 1 93.76 363 ASN B O 1
ATOM 10438 N N . SER B 1 364 ? 13.747 -6.539 -0.097 1 91.67 364 SER B N 1
ATOM 10439 C CA . SER B 1 364 ? 12.378 -6.039 -0.157 1 91.67 364 SER B CA 1
ATOM 10440 C C . SER B 1 364 ? 11.784 -6.219 -1.55 1 91.67 364 SER B C 1
ATOM 10442 O O . SER B 1 364 ? 12.506 -6.177 -2.549 1 91.67 364 SER B O 1
ATOM 10444 N N . SER B 1 365 ? 10.462 -6.448 -1.649 1 93.81 365 SER B N 1
ATOM 10445 C CA . SER B 1 365 ? 9.67 -6.541 -2.871 1 93.81 365 SER B CA 1
ATOM 10446 C C . SER B 1 365 ? 8.337 -5.814 -2.724 1 93.81 365 SER B C 1
ATOM 10448 O O . SER B 1 365 ? 7.591 -6.061 -1.774 1 93.81 365 SER B O 1
ATOM 10450 N N . PHE B 1 366 ? 8.133 -4.935 -3.576 1 90.96 366 PHE B N 1
ATOM 10451 C CA . PHE B 1 366 ? 6.867 -4.213 -3.623 1 90.96 366 PHE B CA 1
ATOM 10452 C C . PHE B 1 366 ? 6.168 -4.433 -4.96 1 90.96 366 PHE B C 1
ATOM 10454 O O . PHE B 1 366 ? 6.814 -4.441 -6.01 1 90.96 366 PHE B O 1
ATOM 10461 N N . GLY B 1 367 ? 4.819 -4.625 -4.9 1 93.09 367 GLY B N 1
ATOM 10462 C CA . GLY B 1 367 ? 4.051 -4.832 -6.118 1 93.09 367 GLY B CA 1
ATOM 10463 C C . GLY B 1 367 ? 2.65 -4.256 -6.045 1 93.09 367 GLY B C 1
ATOM 10464 O O . GLY B 1 367 ? 2.038 -4.231 -4.975 1 93.09 367 GLY B O 1
ATOM 10465 N N . TYR B 1 368 ? 2.16 -3.707 -7.109 1 92.89 368 TYR B N 1
ATOM 10466 C CA . TYR B 1 368 ? 0.775 -3.304 -7.323 1 92.89 368 TYR B CA 1
ATOM 10467 C C . TYR B 1 368 ? 0.215 -3.929 -8.595 1 92.89 368 TYR B C 1
ATOM 10469 O O . TYR B 1 368 ? 0.877 -3.934 -9.636 1 92.89 368 TYR B O 1
ATOM 10477 N N . SER B 1 369 ? -0.918 -4.488 -8.495 1 94.05 369 SER B N 1
ATOM 10478 C CA . SER B 1 369 ? -1.564 -5.043 -9.679 1 94.05 369 SER B CA 1
ATOM 10479 C C . SER B 1 369 ? -3.035 -4.645 -9.745 1 94.05 369 SER B C 1
ATOM 10481 O O . SER B 1 369 ? -3.691 -4.501 -8.712 1 94.05 369 SER B O 1
ATOM 10483 N N . ARG B 1 370 ? -3.52 -4.427 -10.92 1 93.4 370 ARG B N 1
ATOM 10484 C CA . ARG B 1 370 ? -4.926 -4.191 -11.234 1 93.4 370 ARG B CA 1
ATOM 10485 C C . ARG B 1 370 ? -5.433 -5.195 -12.265 1 93.4 370 ARG B C 1
ATOM 10487 O O . ARG B 1 370 ? -4.879 -5.299 -13.361 1 93.4 370 ARG B O 1
ATOM 10494 N N . ALA B 1 371 ? -6.486 -5.873 -11.915 1 93.81 371 ALA B N 1
ATOM 10495 C CA . ALA B 1 371 ? -7.045 -6.879 -12.815 1 93.81 371 ALA B CA 1
ATOM 10496 C C . ALA B 1 371 ? -8.531 -6.632 -13.058 1 93.81 371 ALA B C 1
ATOM 10498 O O . ALA B 1 371 ? -9.282 -6.353 -12.12 1 93.81 371 ALA B O 1
ATOM 10499 N N . ASN B 1 372 ? -8.878 -6.605 -14.299 1 94.71 372 ASN B N 1
ATOM 10500 C CA . ASN B 1 372 ? -10.279 -6.742 -14.681 1 94.71 372 ASN B CA 1
ATOM 10501 C C . ASN B 1 372 ? -10.654 -8.202 -14.921 1 94.71 372 ASN B C 1
ATOM 10503 O O . ASN B 1 372 ? -9.959 -8.915 -15.647 1 94.71 372 ASN B O 1
ATOM 10507 N N . VAL B 1 373 ? -11.745 -8.638 -14.292 1 91.65 373 VAL B N 1
ATOM 10508 C CA . VAL B 1 373 ? -12.109 -10.049 -14.379 1 91.65 373 VAL B CA 1
ATOM 10509 C C . VAL B 1 373 ? -13.514 -10.185 -14.962 1 91.65 373 VAL B C 1
ATOM 10511 O O . VAL B 1 373 ? -14.347 -9.289 -14.807 1 91.65 373 VAL B O 1
ATOM 10514 N N . ILE B 1 374 ? -13.735 -11.303 -15.563 1 88.88 374 ILE B N 1
ATOM 10515 C CA . ILE B 1 374 ? -15.035 -11.544 -16.179 1 88.88 374 ILE B CA 1
ATOM 10516 C C . ILE B 1 374 ? -16.053 -11.922 -15.106 1 88.88 374 ILE B C 1
ATOM 10518 O O . ILE B 1 374 ? -15.685 -12.428 -14.043 1 88.88 374 ILE B O 1
ATOM 10522 N N . PRO B 1 375 ? -17.249 -11.682 -15.507 1 82.1 375 PRO B N 1
ATOM 10523 C CA . PRO B 1 375 ? -18.274 -12.082 -14.541 1 82.1 375 PRO B CA 1
ATOM 10524 C C . PRO B 1 375 ? -18.474 -13.595 -14.486 1 82.1 375 PRO B C 1
ATOM 10526 O O . PRO B 1 375 ? -18.415 -14.267 -15.519 1 82.1 375 PRO B O 1
ATOM 10529 N N . ALA B 1 376 ? -18.574 -14.274 -13.382 1 77.75 376 ALA B N 1
ATOM 10530 C CA . ALA B 1 376 ? -19.069 -15.624 -13.125 1 77.75 376 ALA B CA 1
ATOM 10531 C C . ALA B 1 376 ? -18.146 -16.673 -13.738 1 77.75 376 ALA B C 1
ATOM 10533 O O . ALA B 1 376 ? -18.612 -17.66 -14.313 1 77.75 376 ALA B O 1
ATOM 10534 N N . GLU B 1 377 ? -16.943 -16.512 -13.716 1 77.98 377 GLU B N 1
ATOM 10535 C CA . GLU B 1 377 ? -16.021 -17.497 -14.274 1 77.98 377 GLU B CA 1
ATOM 10536 C C . GLU B 1 377 ? -16.306 -18.892 -13.726 1 77.98 377 GLU B C 1
ATOM 10538 O O . GLU B 1 377 ? -16.483 -19.067 -12.518 1 77.98 377 GLU B O 1
ATOM 10543 N N . GLY B 1 378 ? -16.3 -19.921 -14.637 1 73.1 378 GLY B N 1
ATOM 10544 C CA . GLY B 1 378 ? -16.466 -21.314 -14.256 1 73.1 378 GLY B CA 1
ATOM 10545 C C . GLY B 1 378 ? -17.918 -21.714 -14.074 1 73.1 378 GLY B C 1
ATOM 10546 O O . GLY B 1 378 ? -18.226 -22.897 -13.912 1 73.1 378 GLY B O 1
ATOM 10547 N N . GLN B 1 379 ? -18.851 -20.748 -14.098 1 75.32 379 GLN B N 1
ATOM 10548 C CA . GLN B 1 379 ? -20.266 -21.05 -13.913 1 75.32 379 GLN B CA 1
ATOM 10549 C C . GLN B 1 379 ? -20.927 -21.424 -15.236 1 75.32 379 GLN B C 1
ATOM 10551 O O . GLN B 1 379 ? -20.497 -20.974 -16.3 1 75.32 379 GLN B O 1
ATOM 10556 N N . ILE B 1 380 ? -21.917 -22.278 -15.022 1 80.4 380 ILE B N 1
ATOM 10557 C CA . ILE B 1 380 ? -22.691 -22.697 -16.185 1 80.4 380 ILE B CA 1
ATOM 10558 C C . ILE B 1 380 ? -23.928 -21.813 -16.327 1 80.4 380 ILE B C 1
ATOM 10560 O O . ILE B 1 380 ? -25.041 -22.233 -16.001 1 80.4 380 ILE B O 1
ATOM 10564 N N . MET B 1 381 ? -23.622 -20.668 -16.722 1 76.11 381 MET B N 1
ATOM 10565 C CA . MET B 1 381 ? -24.692 -19.703 -16.956 1 76.11 381 MET B CA 1
ATOM 10566 C C . MET B 1 381 ? -24.299 -18.707 -18.041 1 76.11 381 MET B C 1
ATOM 10568 O O . MET B 1 381 ? -23.112 -18.474 -18.275 1 76.11 381 MET B O 1
ATOM 10572 N N . THR B 1 382 ? -25.269 -18.279 -18.673 1 73.52 382 THR B N 1
ATOM 10573 C CA . THR B 1 382 ? -25.014 -17.415 -19.82 1 73.52 382 THR B CA 1
ATOM 10574 C C . THR B 1 382 ? -24.512 -16.048 -19.367 1 73.52 382 THR B C 1
ATOM 10576 O O . THR B 1 382 ? -24.338 -15.142 -20.184 1 73.52 382 THR B O 1
ATOM 10579 N N . SER B 1 383 ? -24.226 -15.896 -18.086 1 78.25 383 SER B N 1
ATOM 10580 C CA . SER B 1 383 ? -23.511 -14.703 -17.645 1 78.25 383 SER B CA 1
ATOM 10581 C C . SER B 1 383 ? -22.003 -14.878 -17.79 1 78.25 383 SER B C 1
ATOM 10583 O O . SER B 1 383 ? -21.25 -13.905 -17.714 1 78.25 383 SER B O 1
ATOM 10585 N N . ASN B 1 384 ? -21.659 -16.086 -17.924 1 86.87 384 ASN B N 1
ATOM 10586 C CA . ASN B 1 384 ? -20.268 -16.422 -18.208 1 86.87 384 ASN B CA 1
ATOM 10587 C C . ASN B 1 384 ? -19.967 -16.347 -19.703 1 86.87 384 ASN B C 1
ATOM 10589 O O . ASN B 1 384 ? -20.502 -17.132 -20.488 1 86.87 384 ASN B O 1
ATOM 10593 N N . PRO B 1 385 ? -19.088 -15.499 -20.107 1 87.89 385 PRO B N 1
ATOM 10594 C CA . PRO B 1 385 ? -18.775 -15.358 -21.53 1 87.89 385 PRO B CA 1
ATOM 10595 C C . PRO B 1 385 ? -18.32 -16.669 -22.168 1 87.89 385 PRO B C 1
ATOM 10597 O O . PRO B 1 385 ? -18.659 -16.949 -23.32 1 87.89 385 PRO B O 1
ATOM 10600 N N . PHE B 1 386 ? -17.679 -17.505 -21.52 1 87.15 386 PHE B N 1
ATOM 10601 C CA . PHE B 1 386 ? -17.171 -18.736 -22.114 1 87.15 386 PHE B CA 1
ATOM 10602 C C . PHE B 1 386 ? -18.274 -19.783 -22.218 1 87.15 386 PHE B C 1
ATOM 10604 O O . PHE B 1 386 ? -18.227 -20.658 -23.085 1 87.15 386 PHE B O 1
ATOM 10611 N N . ALA B 1 387 ? -19.243 -19.675 -21.31 1 88.7 387 ALA B N 1
ATOM 10612 C CA . ALA B 1 387 ? -20.423 -20.516 -21.495 1 88.7 387 ALA B CA 1
ATOM 10613 C C . ALA B 1 387 ? -21.275 -20.018 -22.659 1 88.7 387 ALA B C 1
ATOM 10615 O O . ALA B 1 387 ? -21.786 -20.816 -23.448 1 88.7 387 ALA B O 1
ATOM 10616 N N . THR B 1 388 ? -21.362 -18.744 -22.771 1 88.82 388 THR B N 1
ATOM 10617 C CA . THR B 1 388 ? -22.189 -18.132 -23.805 1 88.82 388 THR B CA 1
ATOM 10618 C C . THR B 1 388 ? -21.649 -18.459 -25.194 1 88.82 388 THR B C 1
ATOM 10620 O O . THR B 1 388 ? -22.421 -18.694 -26.126 1 88.82 388 THR B O 1
ATOM 10623 N N . VAL B 1 389 ? -20.443 -18.441 -25.431 1 88.36 389 VAL B N 1
ATOM 10624 C CA . VAL B 1 389 ? -19.81 -18.709 -26.718 1 88.36 389 VAL B CA 1
ATOM 10625 C C . VAL B 1 389 ? -20.288 -20.054 -27.26 1 88.36 389 VAL B C 1
ATOM 10627 O O . VAL B 1 389 ? -20.465 -20.216 -28.47 1 88.36 389 VAL B O 1
ATOM 10630 N N . TYR B 1 390 ? -20.644 -20.997 -26.376 1 87.89 390 TYR B N 1
ATOM 10631 C CA . TYR B 1 390 ? -20.945 -22.347 -26.838 1 87.89 390 TYR B CA 1
ATOM 10632 C C . TYR B 1 390 ? -22.421 -22.674 -26.644 1 87.89 390 TYR B C 1
ATOM 10634 O O . TYR B 1 390 ? -22.987 -23.482 -27.384 1 87.89 390 TYR B O 1
ATOM 10642 N N . LEU B 1 391 ? -23.042 -22.021 -25.654 1 89.27 391 LEU B N 1
ATOM 10643 C CA . LEU B 1 391 ? -24.393 -22.444 -25.299 1 89.27 391 LEU B CA 1
ATOM 10644 C C . LEU B 1 391 ? -25.431 -21.491 -25.88 1 89.27 391 LEU B C 1
ATOM 10646 O O . LEU B 1 391 ? -26.606 -21.846 -26.003 1 89.27 391 LEU B O 1
ATOM 10650 N N . ALA B 1 392 ? -24.987 -20.359 -26.217 1 89.91 392 ALA B N 1
ATOM 10651 C CA . ALA B 1 392 ? -25.972 -19.427 -26.759 1 89.91 392 ALA B CA 1
ATOM 10652 C C . ALA B 1 392 ? -26.436 -19.864 -28.146 1 89.91 392 ALA B C 1
ATOM 10654 O O . ALA B 1 392 ? -25.639 -20.355 -28.948 1 89.91 392 ALA B O 1
ATOM 10655 N N . ASN B 1 393 ? -27.679 -19.625 -28.415 1 91.12 393 ASN B N 1
ATOM 10656 C CA . ASN B 1 393 ? -28.229 -20.016 -29.708 1 91.12 393 ASN B CA 1
ATOM 10657 C C . ASN B 1 393 ? -27.688 -19.14 -30.835 1 91.12 393 ASN B C 1
ATOM 10659 O O . ASN B 1 393 ? -27.673 -17.914 -30.721 1 91.12 393 ASN B O 1
ATOM 10663 N N . PRO B 1 394 ? -27.271 -19.754 -31.938 1 92.6 394 PRO B N 1
ATOM 10664 C CA . PRO B 1 394 ? -26.679 -18.992 -33.04 1 92.6 394 PRO B CA 1
ATOM 10665 C C . PRO B 1 394 ? -27.702 -18.135 -33.781 1 92.6 394 PRO B C 1
ATOM 10667 O O . PRO B 1 394 ? -27.328 -17.215 -34.513 1 92.6 394 PRO B O 1
ATOM 10670 N N . TYR B 1 395 ? -29.003 -18.426 -33.608 1 92.05 395 TYR B N 1
ATOM 10671 C CA . TYR B 1 395 ? -30.018 -17.665 -34.328 1 92.05 395 TYR B CA 1
ATOM 10672 C C . TYR B 1 395 ? -30.451 -16.441 -33.529 1 92.05 395 TYR B C 1
ATOM 10674 O O . TYR B 1 395 ? -31.415 -15.764 -33.894 1 92.05 395 TYR B O 1
ATOM 10682 N N . ILE B 1 396 ? -29.794 -16.173 -32.387 1 89.29 396 ILE B N 1
ATOM 10683 C CA . ILE B 1 396 ? -30.033 -14.966 -31.604 1 89.29 396 ILE B CA 1
ATOM 10684 C C . ILE B 1 396 ? -28.926 -13.949 -31.874 1 89.29 396 ILE B C 1
ATOM 10686 O O . ILE B 1 396 ? -27.741 -14.286 -31.828 1 89.29 396 ILE B O 1
ATOM 10690 N N . SER B 1 397 ? -29.307 -12.735 -32.147 1 88.38 397 SER B N 1
ATOM 10691 C CA . SER B 1 397 ? -28.341 -11.658 -32.333 1 88.38 397 SER B CA 1
ATOM 10692 C C . SER B 1 397 ? -28.04 -10.951 -31.016 1 88.38 397 SER B C 1
ATOM 10694 O O . SER B 1 397 ? -28.919 -10.815 -30.164 1 88.38 397 SER B O 1
ATOM 10696 N N . PRO B 1 398 ? -26.797 -10.544 -30.871 1 88.6 398 PRO B N 1
ATOM 10697 C CA . PRO B 1 398 ? -26.489 -9.795 -29.651 1 88.6 398 PRO B CA 1
ATOM 10698 C C . PRO B 1 398 ? -27.238 -8.467 -29.569 1 88.6 398 PRO B C 1
ATOM 10700 O O . PRO B 1 398 ? -27.467 -7.95 -28.472 1 88.6 398 PRO B O 1
ATOM 10703 N N . TYR B 1 399 ? -27.626 -7.941 -30.734 1 90.11 399 TYR B N 1
ATOM 10704 C CA . TYR B 1 399 ? -28.293 -6.645 -30.795 1 90.11 399 TYR B CA 1
ATOM 10705 C C . TYR B 1 399 ? -29.616 -6.747 -31.544 1 90.11 399 TYR B C 1
ATOM 10707 O O . TYR B 1 399 ? -29.781 -7.609 -32.411 1 90.11 399 TYR B O 1
ATOM 10715 N N . THR B 1 400 ? -30.573 -5.786 -31.135 1 86.46 400 THR B N 1
ATOM 10716 C CA . THR B 1 400 ? -31.799 -5.617 -31.906 1 86.46 400 THR B CA 1
ATOM 10717 C C . THR B 1 400 ? -31.533 -4.813 -33.176 1 86.46 400 THR B C 1
ATOM 10719 O O . THR B 1 400 ? -30.435 -4.283 -33.363 1 86.46 400 THR B O 1
ATOM 10722 N N . ASP B 1 401 ? -32.626 -4.802 -34.048 1 82.61 401 ASP B N 1
ATOM 10723 C CA . ASP B 1 401 ? -32.503 -4.05 -35.294 1 82.61 401 ASP B CA 1
ATOM 10724 C C . ASP B 1 401 ? -32.307 -2.561 -35.019 1 82.61 401 ASP B C 1
ATOM 10726 O O . ASP B 1 401 ? -31.735 -1.842 -35.842 1 82.61 401 ASP B O 1
ATOM 10730 N N . SER B 1 402 ? -32.806 -2.169 -33.826 1 84.36 402 SER B N 1
ATOM 10731 C CA . SER B 1 402 ? -32.703 -0.76 -33.461 1 84.36 402 SER B CA 1
ATOM 10732 C C . SER B 1 402 ? -31.343 -0.446 -32.846 1 84.36 402 SER B C 1
ATOM 10734 O O . SER B 1 402 ? -31.046 0.71 -32.538 1 84.36 402 SER B O 1
ATOM 10736 N N . GLY B 1 403 ? -30.321 -1.551 -32.58 1 85.84 403 GLY B N 1
ATOM 10737 C CA . GLY B 1 403 ? -28.975 -1.376 -32.057 1 85.84 403 GLY B CA 1
ATOM 10738 C C . GLY B 1 403 ? -28.887 -1.584 -30.557 1 85.84 403 GLY B C 1
ATOM 10739 O O . GLY B 1 403 ? -27.802 -1.501 -29.977 1 85.84 403 GLY B O 1
ATOM 10740 N N . ASP B 1 404 ? -29.928 -1.823 -29.864 1 85.05 404 ASP B N 1
ATOM 10741 C CA . ASP B 1 404 ? -29.944 -2.103 -28.431 1 85.05 404 ASP B CA 1
ATOM 10742 C C . ASP B 1 404 ? -29.574 -3.558 -28.151 1 85.05 404 ASP B C 1
ATOM 10744 O O . ASP B 1 404 ? -29.697 -4.415 -29.029 1 85.05 404 ASP B O 1
ATOM 10748 N N . TYR B 1 405 ? -29.122 -3.785 -26.958 1 88.06 405 TYR B N 1
ATOM 10749 C CA . TYR B 1 405 ? -28.85 -5.17 -26.588 1 88.06 405 TYR B CA 1
ATOM 10750 C C . TYR B 1 405 ? -30.116 -6.014 -26.667 1 88.06 405 TYR B C 1
ATOM 10752 O O . TYR B 1 405 ? -31.195 -5.566 -26.27 1 88.06 405 TYR B O 1
ATOM 10760 N N . ASN B 1 406 ? -29.987 -7.142 -27.232 1 87 406 ASN B N 1
ATOM 10761 C CA . ASN B 1 406 ? -31.114 -8.059 -27.369 1 87 406 ASN B CA 1
ATOM 10762 C C . ASN B 1 406 ? -31.388 -8.808 -26.069 1 87 406 ASN B C 1
ATOM 10764 O O . ASN B 1 406 ? -30.865 -9.904 -25.856 1 87 406 ASN B O 1
ATOM 10768 N N . THR B 1 407 ? -32.076 -8.11 -25.077 1 80.27 407 THR B N 1
ATOM 10769 C CA . THR B 1 407 ? -32.371 -8.681 -23.768 1 80.27 407 THR B CA 1
ATOM 10770 C C . THR B 1 407 ? -33.813 -9.177 -23.707 1 80.27 407 THR B C 1
ATOM 10772 O O . THR B 1 407 ? -34.608 -8.902 -24.607 1 80.27 407 THR B O 1
ATOM 10775 N N . GLY B 1 408 ? -34.183 -10.064 -22.721 1 63.89 408 GLY B N 1
ATOM 10776 C CA . GLY B 1 408 ? -35.573 -10.432 -22.501 1 63.89 408 GLY B CA 1
ATOM 10777 C C . GLY B 1 408 ? -35.797 -11.932 -22.484 1 63.89 408 GLY B C 1
ATOM 10778 O O . GLY B 1 408 ? -34.862 -12.708 -22.696 1 63.89 408 GLY B O 1
ATOM 10779 N N . PRO B 1 409 ? -37.13 -12.29 -22.218 1 56.86 409 PRO B N 1
ATOM 10780 C CA . PRO B 1 409 ? -37.54 -13.69 -22.089 1 56.86 409 PRO B CA 1
ATOM 10781 C C . PRO B 1 409 ? -37.301 -14.495 -23.365 1 56.86 409 PRO B C 1
ATOM 10783 O O . PRO B 1 409 ? -37.521 -13.989 -24.468 1 56.86 409 PRO B O 1
ATOM 10786 N N . GLY B 1 410 ? -36.96 -15.73 -23.366 1 52.47 410 GLY B N 1
ATOM 10787 C CA . GLY B 1 410 ? -36.719 -16.648 -24.468 1 52.47 410 GLY B CA 1
ATOM 10788 C C . GLY B 1 410 ? -35.318 -16.538 -25.04 1 52.47 410 GLY B C 1
ATOM 10789 O O . GLY B 1 410 ? -34.949 -17.294 -25.941 1 52.47 410 GLY B O 1
ATOM 10790 N N . ARG B 1 411 ? -34.868 -15.389 -24.635 1 55.49 411 ARG B N 1
ATOM 10791 C CA . ARG B 1 411 ? -33.499 -15.169 -25.088 1 55.49 411 ARG B CA 1
ATOM 10792 C C . ARG B 1 411 ? -32.496 -15.549 -24.004 1 55.49 411 ARG B C 1
ATOM 10794 O O . ARG B 1 411 ? -32.878 -15.812 -22.862 1 55.49 411 ARG B O 1
ATOM 10801 N N . VAL B 1 412 ? -31.382 -15.922 -24.392 1 51.31 412 VAL B N 1
ATOM 10802 C CA . VAL B 1 412 ? -30.394 -16.492 -23.482 1 51.31 412 VAL B CA 1
ATOM 10803 C C . VAL B 1 412 ? -30.231 -15.587 -22.263 1 51.31 412 VAL B C 1
ATOM 10805 O O . VAL B 1 412 ? -29.169 -14.995 -22.059 1 51.31 412 VAL B O 1
ATOM 10808 N N . GLY B 1 413 ? -31.507 -15.219 -21.62 1 53.6 413 GLY B N 1
ATOM 10809 C CA . GLY B 1 413 ? -31.356 -14.504 -20.362 1 53.6 413 GLY B CA 1
ATOM 10810 C C . GLY B 1 413 ? -30.715 -13.139 -20.526 1 53.6 413 GLY B C 1
ATOM 10811 O O . GLY B 1 413 ? -30.933 -12.461 -21.532 1 53.6 413 GLY B O 1
ATOM 10812 N N . PRO B 1 414 ? -29.911 -12.715 -19.431 1 60.05 414 PRO B N 1
ATOM 10813 C CA . PRO B 1 414 ? -29.127 -11.495 -19.634 1 60.05 414 PRO B CA 1
ATOM 10814 C C . PRO B 1 414 ? -28.162 -11.603 -20.813 1 60.05 414 PRO B C 1
ATOM 10816 O O . PRO B 1 414 ? -27.646 -12.687 -21.096 1 60.05 414 PRO B O 1
ATOM 10819 N N . ASN B 1 415 ? -28.398 -10.68 -21.788 1 80.08 415 ASN B N 1
ATOM 10820 C CA . ASN B 1 415 ? -27.357 -10.535 -22.799 1 80.08 415 ASN B CA 1
ATOM 10821 C C . ASN B 1 415 ? -25.979 -10.371 -22.166 1 80.08 415 ASN B C 1
ATOM 10823 O O . ASN B 1 415 ? -25.695 -9.346 -21.543 1 80.08 415 ASN B O 1
ATOM 10827 N N . THR B 1 416 ? -25.257 -11.499 -22.146 1 83.85 416 THR B N 1
ATOM 10828 C CA . THR B 1 416 ? -23.931 -11.53 -21.54 1 83.85 416 THR B CA 1
ATOM 10829 C C . THR B 1 416 ? -23.108 -10.322 -21.978 1 83.85 416 THR B C 1
ATOM 10831 O O . THR B 1 416 ? -22.299 -9.803 -21.206 1 83.85 416 THR B O 1
ATOM 10834 N N . LEU B 1 417 ? -23.311 -9.921 -23.197 1 88.19 417 LEU B N 1
ATOM 10835 C CA . LEU B 1 417 ? -22.561 -8.779 -23.707 1 88.19 417 LEU B CA 1
ATOM 10836 C C . LEU B 1 417 ? -22.905 -7.511 -22.932 1 88.19 417 LEU B C 1
ATOM 10838 O O . LEU B 1 417 ? -22.028 -6.691 -22.653 1 88.19 417 LEU B O 1
ATOM 10842 N N . GLU B 1 418 ? -24.163 -7.377 -22.629 1 87.65 418 GLU B N 1
ATOM 10843 C CA . GLU B 1 418 ? -24.578 -6.244 -21.808 1 87.65 418 GLU B CA 1
ATOM 10844 C C . GLU B 1 418 ? -23.92 -6.289 -20.432 1 87.65 418 GLU B C 1
ATOM 10846 O O . GLU B 1 418 ? -23.473 -5.261 -19.918 1 87.65 418 GLU B O 1
ATOM 10851 N N . LEU B 1 419 ? -23.924 -7.43 -19.875 1 83.89 419 LEU B N 1
ATOM 10852 C CA . LEU B 1 419 ? -23.344 -7.594 -18.546 1 83.89 419 LEU B CA 1
ATOM 10853 C C . LEU B 1 419 ? -21.867 -7.212 -18.547 1 83.89 419 LEU B C 1
ATOM 10855 O O . LEU B 1 419 ? -21.38 -6.597 -17.596 1 83.89 419 LEU B O 1
ATOM 10859 N N . VAL B 1 420 ? -21.201 -7.577 -19.585 1 88.13 420 VAL B N 1
ATOM 10860 C CA . VAL B 1 420 ? -19.764 -7.339 -19.671 1 88.13 420 VAL B CA 1
ATOM 10861 C C . VAL B 1 420 ? -19.5 -5.861 -19.947 1 88.13 420 VAL B C 1
ATOM 10863 O O . VAL B 1 420 ? -18.578 -5.272 -19.378 1 88.13 420 VAL B O 1
ATOM 10866 N N . GLU B 1 421 ? -20.277 -5.295 -20.743 1 87.52 421 GLU B N 1
ATOM 10867 C CA . GLU B 1 421 ? -20.02 -3.92 -21.16 1 87.52 421 GLU B CA 1
ATOM 10868 C C . GLU B 1 421 ? -20.565 -2.923 -20.142 1 87.52 421 GLU B C 1
ATOM 10870 O O . GLU B 1 421 ? -19.999 -1.843 -19.959 1 87.52 421 GLU B O 1
ATOM 10875 N N . GLU B 1 422 ? -21.68 -3.284 -19.473 1 88.4 422 GLU B N 1
ATOM 10876 C CA . GLU B 1 422 ? -22.343 -2.354 -18.563 1 88.4 422 GLU B CA 1
ATOM 10877 C C . GLU B 1 422 ? -21.967 -2.64 -17.112 1 88.4 422 GLU B C 1
ATOM 10879 O O . GLU B 1 422 ? -22.496 -2.011 -16.193 1 88.4 422 GLU B O 1
ATOM 10884 N N . GLY B 1 423 ? -21.16 -3.541 -16.899 1 89.38 423 GLY B N 1
ATOM 10885 C CA . GLY B 1 423 ? -20.654 -3.847 -15.57 1 89.38 423 GLY B CA 1
ATOM 10886 C C . GLY B 1 423 ? -19.139 -3.884 -15.502 1 89.38 423 GLY B C 1
ATOM 10887 O O . GLY B 1 423 ? -18.467 -3.956 -16.534 1 89.38 423 GLY B O 1
ATOM 10888 N N . THR B 1 424 ? -18.682 -3.668 -14.305 1 91.5 424 THR B N 1
ATOM 10889 C CA . THR B 1 424 ? -17.243 -3.778 -14.09 1 91.5 424 THR B CA 1
ATOM 10890 C C . THR B 1 424 ? -16.945 -4.553 -12.81 1 91.5 424 THR B C 1
ATOM 10892 O O . THR B 1 424 ? -17.707 -4.481 -11.843 1 91.5 424 THR B O 1
ATOM 10895 N N . ARG B 1 425 ? -15.912 -5.365 -12.864 1 92.6 425 ARG B N 1
ATOM 10896 C CA . ARG B 1 425 ? -15.342 -6.033 -11.698 1 92.6 425 ARG B CA 1
ATOM 10897 C C . ARG B 1 425 ? -13.822 -5.909 -11.685 1 92.6 425 ARG B C 1
ATOM 10899 O O . ARG B 1 425 ? -13.148 -6.387 -12.6 1 92.6 425 ARG B O 1
ATOM 10906 N N . THR B 1 426 ? -13.308 -5.33 -10.7 1 93.51 426 THR B N 1
ATOM 10907 C CA . THR B 1 426 ? -11.868 -5.11 -10.64 1 93.51 426 THR B CA 1
ATOM 10908 C C . THR B 1 426 ? -11.294 -5.639 -9.328 1 93.51 426 THR B C 1
ATOM 10910 O O . THR B 1 426 ? -11.961 -5.598 -8.292 1 93.51 426 THR B O 1
ATOM 10913 N N . ASP B 1 427 ? -10.033 -6.16 -9.383 1 92.91 427 ASP B N 1
ATOM 10914 C CA . ASP B 1 427 ? -9.229 -6.566 -8.234 1 92.91 427 ASP B CA 1
ATOM 10915 C C . ASP B 1 427 ? -7.888 -5.837 -8.217 1 92.91 427 ASP B C 1
ATOM 10917 O O . ASP B 1 427 ? -7.001 -6.138 -9.019 1 92.91 427 ASP B O 1
ATOM 10921 N N . ASN B 1 428 ? -7.757 -4.969 -7.296 1 92.29 428 ASN B N 1
ATOM 10922 C CA . ASN B 1 428 ? -6.495 -4.263 -7.106 1 92.29 428 ASN B CA 1
ATOM 10923 C C . ASN B 1 428 ? -5.726 -4.802 -5.903 1 92.29 428 ASN B C 1
ATOM 10925 O O . ASN B 1 428 ? -6.287 -4.943 -4.815 1 92.29 428 ASN B O 1
ATOM 10929 N N . GLN B 1 429 ? -4.476 -5.115 -6.097 1 93.59 429 GLN B N 1
ATOM 10930 C CA . GLN B 1 429 ? -3.71 -5.718 -5.013 1 93.59 429 GLN B CA 1
ATOM 10931 C C . GLN B 1 429 ? -2.414 -4.953 -4.762 1 93.59 429 GLN B C 1
ATOM 10933 O O . GLN B 1 429 ? -1.723 -4.565 -5.707 1 93.59 429 GLN B O 1
ATOM 10938 N N . ILE B 1 430 ? -2.136 -4.667 -3.565 1 92.45 430 ILE B N 1
ATOM 10939 C CA . ILE B 1 430 ? -0.844 -4.178 -3.095 1 92.45 430 ILE B CA 1
ATOM 10940 C C . ILE B 1 430 ? -0.156 -5.256 -2.261 1 92.45 430 ILE B C 1
ATOM 10942 O O . ILE B 1 430 ? -0.777 -5.861 -1.384 1 92.45 430 ILE B O 1
ATOM 10946 N N . LYS B 1 431 ? 1.084 -5.501 -2.577 1 94.52 431 LYS B N 1
ATOM 10947 C CA . LYS B 1 431 ? 1.847 -6.5 -1.833 1 94.52 431 LYS B CA 1
ATOM 10948 C C . LYS B 1 431 ? 3.225 -5.967 -1.452 1 94.52 431 LYS B C 1
ATOM 10950 O O . LYS B 1 431 ? 3.881 -5.298 -2.252 1 94.52 431 LYS B O 1
ATOM 10955 N N . ALA B 1 432 ? 3.618 -6.185 -0.225 1 92.88 432 ALA B N 1
ATOM 10956 C CA . ALA B 1 432 ? 4.941 -5.832 0.282 1 92.88 432 ALA B CA 1
ATOM 10957 C C . ALA B 1 432 ? 5.553 -6.988 1.069 1 92.88 432 ALA B C 1
ATOM 10959 O O . ALA B 1 432 ? 4.925 -7.526 1.984 1 92.88 432 ALA B O 1
ATOM 10960 N N . ILE B 1 433 ? 6.693 -7.408 0.668 1 96.07 433 ILE B N 1
ATOM 10961 C CA . ILE B 1 433 ? 7.483 -8.393 1.398 1 96.07 433 ILE B CA 1
ATOM 10962 C C . ILE B 1 433 ? 8.823 -7.783 1.802 1 96.07 433 ILE B C 1
ATOM 10964 O O . ILE B 1 433 ? 9.583 -7.319 0.949 1 96.07 433 ILE B O 1
ATOM 10968 N N . VAL B 1 434 ? 9.173 -7.77 3.038 1 92.97 434 VAL B N 1
ATOM 10969 C CA . VAL B 1 434 ? 10.406 -7.18 3.549 1 92.97 434 VAL B CA 1
ATOM 10970 C C . VAL B 1 434 ? 11.098 -8.163 4.491 1 92.97 434 VAL B C 1
ATOM 10972 O O . VAL B 1 434 ? 10.444 -8.813 5.31 1 92.97 434 VAL B O 1
ATOM 10975 N N . SER B 1 435 ? 12.289 -8.359 4.292 1 94.59 435 SER B N 1
ATOM 10976 C CA . SER B 1 435 ? 13.12 -9.188 5.159 1 94.59 435 SER B CA 1
ATOM 10977 C C . SER B 1 435 ? 14.39 -8.453 5.576 1 94.59 435 SER B C 1
ATOM 10979 O O . SER B 1 435 ? 15.16 -8.003 4.725 1 94.59 435 SER B O 1
ATOM 10981 N N . THR B 1 436 ? 14.669 -8.275 6.836 1 90.48 436 THR B N 1
ATOM 10982 C CA . THR B 1 436 ? 15.889 -7.694 7.386 1 90.48 436 THR B CA 1
ATOM 10983 C C . THR B 1 436 ? 16.608 -8.697 8.284 1 90.48 436 THR B C 1
ATOM 10985 O O . THR B 1 436 ? 15.983 -9.338 9.132 1 90.48 436 THR B O 1
ATOM 10988 N N . SER B 1 437 ? 17.868 -8.868 8.047 1 92.36 437 SER B N 1
ATOM 10989 C CA . SER B 1 437 ? 18.65 -9.81 8.84 1 92.36 437 SER B CA 1
ATOM 10990 C C . SER B 1 437 ? 19.965 -9.189 9.299 1 92.36 437 SER B C 1
ATOM 10992 O O . SER B 1 437 ? 20.586 -8.422 8.561 1 92.36 437 SER B O 1
ATOM 10994 N N . GLY B 1 438 ? 20.351 -9.475 10.513 1 89.45 438 GLY B N 1
ATOM 10995 C CA . GLY B 1 438 ? 21.644 -9.139 11.089 1 89.45 438 GLY B CA 1
ATOM 10996 C C . GLY B 1 438 ? 22.363 -10.336 11.68 1 89.45 438 GLY B C 1
ATOM 10997 O O . GLY B 1 438 ? 21.755 -11.149 12.38 1 89.45 438 GLY B O 1
ATOM 10998 N N . GLN B 1 439 ? 23.573 -10.512 11.276 1 92.62 439 GLN B N 1
ATOM 10999 C CA . GLN B 1 439 ? 24.41 -11.574 11.826 1 92.62 439 GLN B CA 1
ATOM 11000 C C . GLN B 1 439 ? 25.616 -10.998 12.562 1 92.62 439 GLN B C 1
ATOM 11002 O O . GLN B 1 439 ? 26.327 -10.145 12.026 1 92.62 439 GLN B O 1
ATOM 11007 N N . PHE B 1 440 ? 25.825 -11.394 13.809 1 91.67 440 PHE B N 1
ATOM 11008 C CA . PHE B 1 440 ? 26.955 -11.007 14.646 1 91.67 440 PHE B CA 1
ATOM 11009 C C . PHE B 1 440 ? 27.85 -12.206 14.935 1 91.67 440 PHE B C 1
ATOM 11011 O O . PHE B 1 440 ? 27.426 -13.161 15.589 1 91.67 440 PHE B O 1
ATOM 11018 N N . ASN B 1 441 ? 29.038 -12.102 14.492 1 91.02 441 ASN B N 1
ATOM 11019 C CA . ASN B 1 441 ? 30.003 -13.158 14.779 1 91.02 441 ASN B CA 1
ATOM 11020 C C . ASN B 1 441 ? 30.709 -12.926 16.112 1 91.02 441 ASN B C 1
ATOM 11022 O O . ASN B 1 441 ? 31.662 -12.148 16.187 1 91.02 441 ASN B O 1
ATOM 11026 N N . ILE B 1 442 ? 30.344 -13.543 17.208 1 89.4 442 ILE B N 1
ATOM 11027 C CA . ILE B 1 442 ? 30.952 -13.447 18.53 1 89.4 442 ILE B CA 1
ATOM 11028 C C . ILE B 1 442 ? 32.405 -13.912 18.465 1 89.4 442 ILE B C 1
ATOM 11030 O O . ILE B 1 442 ? 33.297 -13.261 19.015 1 89.4 442 ILE B O 1
ATOM 11034 N N . SER B 1 443 ? 32.583 -15.076 17.765 1 87.66 443 SER B N 1
ATOM 11035 C CA . SER B 1 443 ? 33.889 -15.643 17.444 1 87.66 443 SER B CA 1
ATOM 11036 C C . SER B 1 443 ? 33.879 -16.318 16.077 1 87.66 443 SER B C 1
ATOM 11038 O O . SER B 1 443 ? 32.83 -16.419 15.437 1 87.66 443 SER B O 1
ATOM 11040 N N . GLU B 1 444 ? 35.005 -16.702 15.6 1 79.44 444 GLU B N 1
ATOM 11041 C CA . GLU B 1 444 ? 35.08 -17.282 14.262 1 79.44 444 GLU B CA 1
ATOM 11042 C C . GLU B 1 444 ? 34.046 -18.389 14.082 1 79.44 444 GLU B C 1
ATOM 11044 O O . GLU B 1 444 ? 33.347 -18.433 13.067 1 79.44 444 GLU B O 1
ATOM 11049 N N . PRO B 1 445 ? 33.909 -19.288 15.084 1 87.95 445 PRO B N 1
ATOM 11050 C CA . PRO B 1 445 ? 32.959 -20.376 14.841 1 87.95 445 PRO B CA 1
ATOM 11051 C C . PRO B 1 445 ? 31.553 -20.054 15.343 1 87.95 445 PRO B C 1
ATOM 11053 O O . PRO B 1 445 ? 30.597 -20.754 15.001 1 87.95 445 PRO B O 1
ATOM 11056 N N . LEU B 1 446 ? 31.369 -19.08 16.16 1 94.18 446 LEU B N 1
ATOM 11057 C CA . LEU B 1 446 ? 30.104 -18.819 16.839 1 94.18 446 LEU B CA 1
ATOM 11058 C C . LEU B 1 446 ? 29.479 -17.52 16.341 1 94.18 446 LEU B C 1
ATOM 11060 O O . LEU B 1 446 ? 30.144 -16.482 16.299 1 94.18 446 LEU B O 1
ATOM 11064 N N . TYR B 1 447 ? 28.175 -17.593 15.907 1 93.33 447 TYR B N 1
ATOM 11065 C CA . TYR B 1 447 ? 27.507 -16.38 15.449 1 93.33 447 TYR B CA 1
ATOM 11066 C C . TYR B 1 447 ? 26.061 -16.339 15.928 1 93.33 447 TYR B C 1
ATOM 11068 O O . TYR B 1 447 ? 25.489 -17.373 16.283 1 93.33 447 TYR B O 1
ATOM 11076 N N . ILE B 1 448 ? 25.476 -15.159 16.06 1 95.83 448 ILE B N 1
ATOM 11077 C CA . ILE B 1 448 ? 24.06 -14.91 16.303 1 95.83 448 ILE B CA 1
ATOM 11078 C C . ILE B 1 448 ? 23.443 -14.212 15.093 1 95.83 448 ILE B C 1
ATOM 11080 O O . ILE B 1 448 ? 24.022 -13.266 14.553 1 95.83 448 ILE B O 1
ATOM 11084 N N . LYS B 1 449 ? 22.361 -14.762 14.557 1 94.55 449 LYS B N 1
ATOM 11085 C CA . LYS B 1 449 ? 21.646 -14.168 13.431 1 94.55 449 LYS B CA 1
ATOM 11086 C C . LYS B 1 449 ? 20.185 -13.904 13.785 1 94.55 449 LYS B C 1
ATOM 11088 O O . LYS B 1 449 ? 19.503 -14.779 14.322 1 94.55 449 LYS B O 1
ATOM 11093 N N . THR B 1 450 ? 19.725 -12.766 13.615 1 94.7 450 THR B N 1
ATOM 11094 C CA . THR B 1 450 ? 18.329 -12.393 13.812 1 94.7 450 THR B CA 1
ATOM 11095 C C . THR B 1 450 ? 17.704 -11.924 12.501 1 94.7 450 THR B C 1
ATOM 11097 O O . THR B 1 450 ? 18.337 -11.199 11.73 1 94.7 450 THR B O 1
ATOM 11100 N N . THR B 1 451 ? 16.522 -12.443 12.161 1 94.69 451 THR B N 1
ATOM 11101 C CA . THR B 1 451 ? 15.811 -12.074 10.942 1 94.69 451 THR B CA 1
ATOM 11102 C C . THR B 1 451 ? 14.373 -11.668 11.257 1 94.69 451 THR B C 1
ATOM 11104 O O . THR B 1 451 ? 13.655 -12.393 11.949 1 94.69 451 THR B O 1
ATOM 11107 N N . PHE B 1 452 ? 13.984 -10.557 10.828 1 94.05 452 PHE B N 1
ATOM 11108 C CA . PHE B 1 452 ? 12.604 -10.092 10.915 1 94.05 452 PHE B CA 1
ATOM 11109 C C . PHE B 1 452 ? 11.994 -9.947 9.526 1 94.05 452 PHE B C 1
ATOM 11111 O O . PHE B 1 452 ? 12.562 -9.278 8.659 1 94.05 452 PHE B O 1
ATOM 11118 N N . GLY B 1 453 ? 10.82 -10.621 9.254 1 95.16 453 GLY B N 1
ATOM 11119 C CA . GLY B 1 453 ? 10.17 -10.612 7.954 1 95.16 453 GLY B CA 1
ATOM 11120 C C . GLY B 1 453 ? 8.711 -10.201 8.019 1 95.16 453 GLY B C 1
ATOM 11121 O O . GLY B 1 453 ? 8.014 -10.518 8.985 1 95.16 453 GLY B O 1
ATOM 11122 N N . ILE B 1 454 ? 8.285 -9.517 6.989 1 94.58 454 ILE B N 1
ATOM 11123 C CA . ILE B 1 454 ? 6.9 -9.074 6.87 1 94.58 454 ILE B CA 1
ATOM 11124 C C . ILE B 1 454 ? 6.341 -9.488 5.51 1 94.58 454 ILE B C 1
ATOM 11126 O O . ILE B 1 454 ? 7.041 -9.414 4.497 1 94.58 454 ILE B O 1
ATOM 11130 N N . ASP B 1 455 ? 5.023 -9.901 5.467 1 96.34 455 ASP B N 1
ATOM 11131 C CA . ASP B 1 455 ? 4.209 -10.106 4.273 1 96.34 455 ASP B CA 1
ATOM 11132 C C . ASP B 1 455 ? 2.873 -9.376 4.386 1 96.34 455 ASP B C 1
ATOM 11134 O O . ASP B 1 455 ? 2.024 -9.747 5.199 1 96.34 455 ASP B O 1
ATOM 11138 N N . TYR B 1 456 ? 2.776 -8.37 3.683 1 94.09 456 TYR B N 1
ATOM 11139 C CA . TYR B 1 456 ? 1.551 -7.579 3.67 1 94.09 456 TYR B CA 1
ATOM 11140 C C . TYR B 1 456 ? 0.857 -7.67 2.316 1 94.09 456 TYR B C 1
ATOM 11142 O O . TYR B 1 456 ? 1.469 -7.403 1.279 1 94.09 456 TYR B O 1
ATOM 11150 N N . THR B 1 457 ? -0.412 -7.988 2.295 1 95.51 457 THR B N 1
ATOM 11151 C CA . THR B 1 457 ? -1.235 -8.017 1.091 1 95.51 457 THR B CA 1
ATOM 11152 C C . THR B 1 457 ? -2.572 -7.324 1.333 1 95.51 457 THR B C 1
ATOM 11154 O O . THR B 1 457 ? -3.261 -7.615 2.314 1 95.51 457 THR B O 1
ATOM 11157 N N . GLN B 1 458 ? -2.889 -6.467 0.517 1 93.77 458 GLN B N 1
ATOM 11158 C CA . GLN B 1 458 ? -4.196 -5.819 0.516 1 93.77 458 GLN B CA 1
ATOM 11159 C C . GLN B 1 458 ? -4.881 -5.964 -0.84 1 93.77 458 GLN B C 1
ATOM 11161 O O . GLN B 1 458 ? -4.31 -5.605 -1.871 1 93.77 458 GLN B O 1
ATOM 11166 N N . THR B 1 459 ? -6.012 -6.482 -0.839 1 94.5 459 THR B N 1
ATOM 11167 C CA . THR B 1 459 ? -6.814 -6.618 -2.05 1 94.5 459 THR B CA 1
ATOM 11168 C C . THR B 1 459 ? -8.083 -5.776 -1.956 1 94.5 459 THR B C 1
ATOM 11170 O O . THR B 1 459 ? -8.863 -5.922 -1.013 1 94.5 459 THR B O 1
ATOM 11173 N N . ASN B 1 460 ? -8.244 -4.896 -2.868 1 93.58 460 ASN B N 1
ATOM 11174 C CA . ASN B 1 460 ? -9.462 -4.104 -3.005 1 93.58 460 ASN B CA 1
ATOM 11175 C C . ASN B 1 460 ? -10.293 -4.555 -4.203 1 93.58 460 ASN B C 1
ATOM 11177 O O . ASN B 1 460 ? -9.807 -4.555 -5.335 1 93.58 460 ASN B O 1
ATOM 11181 N N . THR B 1 461 ? -11.491 -4.898 -3.932 1 94.56 461 THR B N 1
ATOM 11182 C CA . THR B 1 461 ? -12.397 -5.322 -4.994 1 94.56 461 THR B CA 1
ATOM 11183 C C . THR B 1 461 ? -13.488 -4.28 -5.221 1 94.56 461 THR B C 1
ATOM 11185 O O . THR B 1 461 ? -13.978 -3.669 -4.269 1 94.56 461 THR B O 1
ATOM 11188 N N . GLU B 1 462 ? -13.816 -4.056 -6.477 1 94.67 462 GLU B N 1
ATOM 11189 C CA . GLU B 1 462 ? -14.92 -3.19 -6.88 1 94.67 462 GLU B CA 1
ATOM 11190 C C . GLU B 1 462 ? -15.831 -3.888 -7.886 1 94.67 462 GLU B C 1
ATOM 11192 O O . GLU B 1 462 ? -15.353 -4.559 -8.803 1 94.67 462 GLU B O 1
ATOM 11197 N N . ARG B 1 463 ? -17.122 -3.726 -7.654 1 94.81 463 ARG B N 1
ATOM 11198 C CA . ARG B 1 463 ? -18.116 -4.275 -8.572 1 94.81 463 ARG B CA 1
ATOM 11199 C C . ARG B 1 463 ? -19.213 -3.256 -8.863 1 94.81 463 ARG B C 1
ATOM 11201 O O . ARG B 1 463 ? -19.813 -2.701 -7.94 1 94.81 463 ARG B O 1
ATOM 11208 N N . TYR B 1 464 ? -19.452 -3.05 -10.12 1 94.74 464 TYR B N 1
ATOM 11209 C CA . TYR B 1 464 ? -20.478 -2.117 -10.573 1 94.74 464 TYR B CA 1
ATOM 11210 C C . TYR B 1 464 ? -21.422 -2.784 -11.566 1 94.74 464 TYR B C 1
ATOM 11212 O O . TYR B 1 464 ? -20.979 -3.501 -12.467 1 94.74 464 TYR B O 1
ATOM 11220 N N . ILE B 1 465 ? -22.666 -2.568 -11.387 1 93.33 465 ILE B N 1
ATOM 11221 C CA . ILE B 1 465 ? -23.719 -2.945 -12.323 1 93.33 465 ILE B CA 1
ATOM 11222 C C . ILE B 1 465 ? -24.557 -1.719 -12.678 1 93.33 465 ILE B C 1
ATOM 11224 O O . ILE B 1 465 ? -25.11 -1.06 -11.794 1 93.33 465 ILE B O 1
ATOM 11228 N N . SER B 1 466 ? -24.665 -1.518 -13.932 1 92.62 466 SER B N 1
ATOM 11229 C CA . SER B 1 466 ? -25.38 -0.339 -14.409 1 92.62 466 SER B CA 1
ATOM 11230 C C . SER B 1 466 ? -26.88 -0.466 -14.166 1 92.62 466 SER B C 1
ATOM 11232 O O . SER B 1 466 ? -27.451 -1.546 -14.33 1 92.62 466 SER B O 1
ATOM 11234 N N . PRO B 1 467 ? -27.487 0.655 -13.762 1 91.02 467 PRO B N 1
ATOM 11235 C CA . PRO B 1 467 ? -28.946 0.626 -13.643 1 91.02 467 PRO B CA 1
ATOM 11236 C C . PRO B 1 467 ? -29.645 0.465 -14.991 1 91.02 467 PRO B C 1
ATOM 11238 O O . PRO B 1 467 ? -30.84 0.161 -15.038 1 91.02 467 PRO B O 1
ATOM 11241 N N . ASP B 1 468 ? -28.876 0.655 -16.006 1 83.25 468 ASP B N 1
ATOM 11242 C CA . ASP B 1 468 ? -29.446 0.535 -17.344 1 83.25 468 ASP B CA 1
ATOM 11243 C C . ASP B 1 468 ? -29.409 -0.913 -17.83 1 83.25 468 ASP B C 1
ATOM 11245 O O . ASP B 1 468 ? -29.952 -1.232 -18.889 1 83.25 468 ASP B O 1
ATOM 11249 N N . SER B 1 469 ? -28.824 -1.719 -17.035 1 83.01 469 SER B N 1
ATOM 11250 C CA . SER B 1 469 ? -28.764 -3.122 -17.431 1 83.01 469 SER B CA 1
ATOM 11251 C C . SER B 1 469 ? -30.071 -3.842 -17.117 1 83.01 469 SER B C 1
ATOM 11253 O O . SER B 1 469 ? -30.763 -3.493 -16.158 1 83.01 469 SER B O 1
ATOM 11255 N N . TYR B 1 470 ? -30.402 -4.779 -17.879 1 77.61 470 TYR B N 1
ATOM 11256 C CA . TYR B 1 470 ? -31.638 -5.536 -17.712 1 77.61 470 TYR B CA 1
ATOM 11257 C C . TYR B 1 470 ? -31.671 -6.235 -16.358 1 77.61 470 TYR B C 1
ATOM 11259 O O . TYR B 1 470 ? -32.682 -6.188 -15.653 1 77.61 470 TYR B O 1
ATOM 11267 N N . GLU B 1 471 ? -30.616 -6.849 -15.927 1 69.78 471 GLU B N 1
ATOM 11268 C CA . GLU B 1 471 ? -30.599 -7.626 -14.69 1 69.78 471 GLU B CA 1
ATOM 11269 C C . GLU B 1 471 ? -30.199 -6.759 -13.5 1 69.78 471 GLU B C 1
ATOM 11271 O O . GLU B 1 471 ? -30.403 -7.147 -12.347 1 69.78 471 GLU B O 1
ATOM 11276 N N . GLY B 1 472 ? -29.769 -5.669 -13.808 1 76.46 472 GLY B N 1
ATOM 11277 C CA . GLY B 1 472 ? -29.177 -4.888 -12.734 1 76.46 472 GLY B CA 1
ATOM 11278 C C . GLY B 1 472 ? -30.194 -4.07 -11.96 1 76.46 472 GLY B C 1
ATOM 11279 O O . GLY B 1 472 ? -29.874 -3.497 -10.917 1 76.46 472 GLY B O 1
ATOM 11280 N N . GLY B 1 473 ? -31.497 -4.143 -12.487 1 80.47 473 GLY B N 1
ATOM 11281 C CA . GLY B 1 473 ? -32.492 -3.357 -11.775 1 80.47 473 GLY B CA 1
ATOM 11282 C C . GLY B 1 473 ? -32.144 -1.882 -11.697 1 80.47 473 GLY B C 1
ATOM 11283 O O . GLY B 1 473 ? -31.909 -1.239 -12.722 1 80.47 473 GLY B O 1
ATOM 11284 N N . ALA B 1 474 ? -32.021 -1.479 -10.353 1 87.78 474 ALA B N 1
ATOM 11285 C CA . ALA B 1 474 ? -31.632 -0.087 -10.142 1 87.78 474 ALA B CA 1
ATOM 11286 C C . ALA B 1 474 ? -30.115 0.051 -10.051 1 87.78 474 ALA B C 1
ATOM 11288 O O . ALA B 1 474 ? -29.6 1.126 -9.735 1 87.78 474 ALA B O 1
ATOM 11289 N N . GLY B 1 475 ? -29.409 -1.016 -10.395 1 92.99 475 GLY B N 1
ATOM 11290 C CA . GLY B 1 475 ? -27.955 -0.996 -10.387 1 92.99 475 GLY B CA 1
ATOM 11291 C C . GLY B 1 475 ? -27.363 -1.197 -9.005 1 92.99 475 GLY B C 1
ATOM 11292 O O . GLY B 1 475 ? -28.072 -1.103 -8.001 1 92.99 475 GLY B O 1
ATOM 11293 N N . SER B 1 476 ? -26.087 -1.475 -8.925 1 95.24 476 SER B N 1
ATOM 11294 C CA . SER B 1 476 ? -25.396 -1.662 -7.653 1 95.24 476 SER B CA 1
ATOM 11295 C C . SER B 1 476 ? -23.914 -1.325 -7.775 1 95.24 476 SER B C 1
ATOM 11297 O O . SER B 1 476 ? -23.343 -1.395 -8.865 1 95.24 476 SER B O 1
ATOM 11299 N N . PHE B 1 477 ? -23.38 -0.835 -6.718 1 95.39 477 PHE B N 1
ATOM 11300 C CA . PHE B 1 477 ? -21.948 -0.592 -6.588 1 95.39 477 PHE B CA 1
ATOM 11301 C C . PHE B 1 477 ? -21.421 -1.154 -5.273 1 95.39 477 PHE B C 1
ATOM 11303 O O . PHE B 1 477 ? -21.968 -0.869 -4.206 1 95.39 477 PHE B O 1
ATOM 11310 N N . GLY B 1 478 ? -20.455 -2.021 -5.381 1 95.58 478 GLY B N 1
ATOM 11311 C CA . GLY B 1 478 ? -19.851 -2.62 -4.201 1 95.58 478 GLY B CA 1
ATOM 11312 C C . GLY B 1 478 ? -18.344 -2.45 -4.151 1 95.58 478 GLY B C 1
ATOM 11313 O O . GLY B 1 478 ? -17.675 -2.485 -5.186 1 95.58 478 GLY B O 1
ATOM 11314 N N . GLN B 1 479 ? -17.85 -2.232 -2.921 1 94.75 479 GLN B N 1
ATOM 11315 C CA . GLN B 1 479 ? -16.416 -2.195 -2.655 1 94.75 479 GLN B CA 1
ATOM 11316 C C . GLN B 1 479 ? -16.06 -3.045 -1.438 1 94.75 479 GLN B C 1
ATOM 11318 O O . GLN B 1 479 ? -16.835 -3.125 -0.482 1 94.75 479 GLN B O 1
ATOM 11323 N N . GLY B 1 480 ? -14.979 -3.784 -1.528 1 93.67 480 GLY B N 1
ATOM 11324 C CA . GLY B 1 480 ? -14.48 -4.592 -0.427 1 93.67 480 GLY B CA 1
ATOM 11325 C C . GLY B 1 480 ? -12.969 -4.565 -0.303 1 93.67 480 GLY B C 1
ATOM 11326 O O . GLY B 1 480 ? -12.263 -4.35 -1.291 1 93.67 480 GLY B O 1
ATOM 11327 N N . GLN B 1 481 ? -12.53 -4.696 0.914 1 93.37 481 GLN B N 1
ATOM 11328 C CA . GLN B 1 481 ? -11.099 -4.772 1.192 1 93.37 481 GLN B CA 1
ATOM 11329 C C . GLN B 1 481 ? -10.766 -6.006 2.025 1 93.37 481 GLN B C 1
ATOM 11331 O O . GLN B 1 481 ? -11.512 -6.365 2.938 1 93.37 481 GLN B O 1
ATOM 11336 N N . LEU B 1 482 ? -9.707 -6.69 1.66 1 95.3 482 LEU B N 1
ATOM 11337 C CA . LEU B 1 482 ? -9.102 -7.758 2.448 1 95.3 482 LEU B CA 1
ATOM 11338 C C . LEU B 1 482 ? -7.638 -7.452 2.745 1 95.3 482 LEU B C 1
ATOM 11340 O O . LEU B 1 482 ? -6.836 -7.283 1.824 1 95.3 482 LEU B O 1
ATOM 11344 N N . GLN B 1 483 ? -7.328 -7.307 3.991 1 93.35 483 GLN B N 1
ATOM 11345 C CA . GLN B 1 483 ? -5.957 -7.093 4.442 1 93.35 483 GLN B CA 1
ATOM 11346 C C . GLN B 1 483 ? -5.409 -8.333 5.143 1 93.35 483 GLN B C 1
ATOM 11348 O O . GLN B 1 483 ? -5.989 -8.807 6.122 1 93.35 483 GLN B O 1
ATOM 11353 N N . ASP B 1 484 ? -4.306 -8.858 4.62 1 95.61 484 ASP B N 1
ATOM 11354 C CA . ASP B 1 484 ? -3.579 -9.984 5.199 1 95.61 484 ASP B CA 1
ATOM 11355 C C . ASP B 1 484 ? -2.165 -9.575 5.604 1 95.61 484 ASP B C 1
ATOM 11357 O O . ASP B 1 484 ? -1.313 -9.334 4.746 1 95.61 484 ASP B O 1
ATOM 11361 N N . PHE B 1 485 ? -1.914 -9.462 6.919 1 94.04 485 PHE B N 1
ATOM 11362 C CA . PHE B 1 485 ? -0.619 -9.058 7.453 1 94.04 485 PHE B CA 1
ATOM 11363 C C . PHE B 1 485 ? 0.005 -10.183 8.271 1 94.04 485 PHE B C 1
ATOM 11365 O O . PHE B 1 485 ? -0.61 -10.686 9.214 1 94.04 485 PHE B O 1
ATOM 11372 N N . SER B 1 486 ? 1.206 -10.58 7.889 1 96.33 486 SER B N 1
ATOM 11373 C CA . SER B 1 486 ? 1.957 -11.57 8.653 1 96.33 486 SER B CA 1
ATOM 11374 C C . SER B 1 486 ? 3.369 -11.08 8.957 1 96.33 486 SER B C 1
ATOM 11376 O O . SER B 1 486 ? 3.971 -10.368 8.151 1 96.33 486 SER B O 1
ATOM 11378 N N . TYR B 1 487 ? 3.878 -11.449 10.078 1 95.11 487 TYR B N 1
ATOM 11379 C CA . TYR B 1 487 ? 5.282 -11.202 10.387 1 95.11 487 TYR B CA 1
ATOM 11380 C C . TYR B 1 487 ? 5.929 -12.433 11.011 1 95.11 487 TYR B C 1
ATOM 11382 O O . TYR B 1 487 ? 5.242 -13.271 11.601 1 95.11 487 TYR B O 1
ATOM 11390 N N . VAL B 1 488 ? 7.205 -12.6 10.841 1 96.51 488 VAL B N 1
ATOM 11391 C CA . VAL B 1 488 ? 8.011 -13.683 11.395 1 96.51 488 VAL B CA 1
ATOM 11392 C C . VAL B 1 488 ? 9.281 -13.112 12.023 1 96.51 488 VAL B C 1
ATOM 11394 O O . VAL B 1 488 ? 9.885 -12.183 11.482 1 96.51 488 VAL B O 1
ATOM 11397 N N . TRP B 1 489 ? 9.598 -13.486 13.175 1 96.61 489 TRP B N 1
ATOM 11398 C CA . TRP B 1 489 ? 10.828 -13.135 13.879 1 96.61 489 TRP B CA 1
ATOM 11399 C C . TRP B 1 489 ? 11.628 -14.383 14.232 1 96.61 489 TRP B C 1
ATOM 11401 O O . TRP B 1 489 ? 11.202 -15.186 15.066 1 96.61 489 TRP B O 1
ATOM 11411 N N . THR B 1 490 ? 12.779 -14.56 13.606 1 96.25 490 THR B N 1
ATOM 11412 C CA . THR B 1 490 ? 13.625 -15.733 13.796 1 96.25 490 THR B CA 1
ATOM 11413 C C . THR B 1 490 ? 14.965 -15.34 14.409 1 96.25 490 THR B C 1
ATOM 11415 O O . THR B 1 490 ? 15.653 -14.454 13.897 1 96.25 490 THR B O 1
ATOM 11418 N N . ASN B 1 491 ? 15.392 -15.989 15.447 1 96.59 491 ASN B N 1
ATOM 11419 C CA . ASN B 1 491 ? 16.678 -15.831 16.118 1 96.59 491 ASN B CA 1
ATOM 11420 C C . ASN B 1 491 ? 17.477 -17.131 16.114 1 96.59 491 ASN B C 1
ATOM 11422 O O . ASN B 1 491 ? 16.997 -18.161 16.589 1 96.59 491 ASN B O 1
ATOM 11426 N N . LEU B 1 492 ? 18.666 -17.058 15.584 1 96.18 492 LEU B N 1
ATOM 11427 C CA . LEU B 1 492 ? 19.494 -18.253 15.457 1 96.18 492 LEU B CA 1
ATOM 11428 C C . LEU B 1 492 ? 20.811 -18.084 16.207 1 96.18 492 LEU B C 1
ATOM 11430 O O . LEU B 1 492 ? 21.425 -17.016 16.158 1 96.18 492 LEU B O 1
ATOM 11434 N N . LEU B 1 493 ? 21.215 -19.026 16.968 1 96.83 493 LEU B N 1
ATOM 11435 C CA . LEU B 1 493 ? 22.556 -19.224 17.508 1 96.83 493 LEU B CA 1
ATOM 11436 C C . LEU B 1 493 ? 23.273 -20.357 16.781 1 96.83 493 LEU B C 1
ATOM 11438 O O . LEU B 1 493 ? 22.856 -21.514 16.863 1 96.83 493 LEU B O 1
ATOM 11442 N N . GLY B 1 494 ? 24.285 -19.974 16 1 94.6 494 GLY B N 1
ATOM 11443 C CA . GLY B 1 494 ? 24.94 -20.958 15.153 1 94.6 494 GLY B CA 1
ATOM 11444 C C . GLY B 1 494 ? 26.389 -21.199 15.531 1 94.6 494 GLY B C 1
ATOM 11445 O O . GLY B 1 494 ? 27.065 -20.297 16.03 1 94.6 494 GLY B O 1
ATOM 11446 N N . TYR B 1 495 ? 26.801 -22.359 15.399 1 93.87 495 TYR B N 1
ATOM 11447 C CA . TYR B 1 495 ? 28.172 -22.823 15.578 1 93.87 495 TYR B CA 1
ATOM 11448 C C . TYR B 1 495 ? 28.643 -23.616 14.365 1 93.87 495 TYR B C 1
ATOM 11450 O O . TYR B 1 495 ? 27.956 -24.534 13.91 1 93.87 495 TYR B O 1
ATOM 11458 N N . SER B 1 496 ? 29.7 -23.228 13.694 1 91.15 496 SER B N 1
ATOM 11459 C CA . SER B 1 496 ? 30.266 -23.923 12.543 1 91.15 496 SER B CA 1
ATOM 11460 C C . SER B 1 496 ? 31.787 -23.997 12.635 1 91.15 496 SER B C 1
ATOM 11462 O O . SER B 1 496 ? 32.462 -22.967 12.682 1 91.15 496 SER B O 1
ATOM 11464 N N . LYS B 1 497 ? 32.38 -25.178 12.643 1 90.98 497 LYS B N 1
ATOM 11465 C CA . LYS B 1 497 ? 33.826 -25.32 12.785 1 90.98 497 LYS B CA 1
ATOM 11466 C C . LYS B 1 497 ? 34.326 -26.576 12.077 1 90.98 497 LYS B C 1
ATOM 11468 O O . LYS B 1 497 ? 33.671 -27.619 12.115 1 90.98 497 LYS B O 1
ATOM 11473 N N . ASN B 1 498 ? 35.322 -26.414 11.388 1 88 498 ASN B N 1
ATOM 11474 C CA . ASN B 1 498 ? 36.091 -27.538 10.865 1 88 498 ASN B CA 1
ATOM 11475 C C . ASN B 1 498 ? 37.187 -27.967 11.835 1 88 498 ASN B C 1
ATOM 11477 O O . ASN B 1 498 ? 37.938 -27.13 12.34 1 88 498 ASN B O 1
ATOM 11481 N N . PHE B 1 499 ? 37.243 -29.154 12.288 1 88.27 499 PHE B N 1
ATOM 11482 C CA . PHE B 1 499 ? 38.317 -29.699 13.111 1 88.27 499 PHE B CA 1
ATOM 11483 C C . PHE B 1 499 ? 38.93 -30.931 12.456 1 88.27 499 PHE B C 1
ATOM 11485 O O . PHE B 1 499 ? 38.395 -32.035 12.577 1 88.27 499 PHE B O 1
ATOM 11492 N N . SER B 1 500 ? 40.174 -30.814 11.847 1 87.07 500 SER B N 1
ATOM 11493 C CA . SER B 1 500 ? 40.854 -31.877 11.115 1 87.07 500 SER B CA 1
ATOM 11494 C C . SER B 1 500 ? 39.959 -32.458 10.026 1 87.07 500 SER B C 1
ATOM 11496 O O . SER B 1 500 ? 39.591 -31.76 9.079 1 87.07 500 SER B O 1
ATOM 11498 N N . ASP B 1 501 ? 39.498 -33.715 10.308 1 90.05 501 ASP B N 1
ATOM 11499 C CA . ASP B 1 501 ? 38.681 -34.393 9.306 1 90.05 501 ASP B CA 1
ATOM 11500 C C . ASP B 1 501 ? 37.194 -34.258 9.628 1 90.05 501 ASP B C 1
ATOM 11502 O O . ASP B 1 501 ? 36.349 -34.821 8.929 1 90.05 501 ASP B O 1
ATOM 11506 N N . HIS B 1 502 ? 36.861 -33.425 10.634 1 93.84 502 HIS B N 1
ATOM 11507 C CA . HIS B 1 502 ? 35.484 -33.281 11.093 1 93.84 502 HIS B CA 1
ATOM 11508 C C . HIS B 1 502 ? 34.957 -31.876 10.824 1 93.84 502 HIS B C 1
ATOM 11510 O O . HIS B 1 502 ? 35.697 -30.897 10.948 1 93.84 502 HIS B O 1
ATOM 11516 N N . PHE B 1 503 ? 33.764 -31.833 10.315 1 92.22 503 PHE B N 1
ATOM 11517 C CA . PHE B 1 503 ? 33.031 -30.577 10.207 1 92.22 503 PHE B CA 1
ATOM 11518 C C . PHE B 1 503 ? 31.738 -30.634 11.012 1 92.22 503 PHE B C 1
ATOM 11520 O O . PHE B 1 503 ? 31.005 -31.623 10.949 1 92.22 503 PHE B O 1
ATOM 11527 N N . LEU B 1 504 ? 31.485 -29.666 11.898 1 93.81 504 LEU B N 1
ATOM 11528 C CA . LEU B 1 504 ? 30.263 -29.603 12.693 1 93.81 504 LEU B CA 1
ATOM 11529 C C . LEU B 1 504 ? 29.592 -28.241 12.549 1 93.81 504 LEU B C 1
ATOM 11531 O O . LEU B 1 504 ? 30.239 -27.205 12.715 1 93.81 504 LEU B O 1
ATOM 11535 N N . GLU B 1 505 ? 28.377 -28.282 12.159 1 92.4 505 GLU B N 1
ATOM 11536 C CA . GLU B 1 505 ? 27.517 -27.102 12.17 1 92.4 505 GLU B CA 1
ATOM 11537 C C . GLU B 1 505 ? 26.268 -27.338 13.016 1 92.4 505 GLU B C 1
ATOM 11539 O O . GLU B 1 505 ? 25.521 -28.289 12.777 1 92.4 505 GLU B O 1
ATOM 11544 N N . ALA B 1 506 ? 26.099 -26.556 14.034 1 94.36 506 ALA B N 1
ATOM 11545 C CA . ALA B 1 506 ? 24.936 -26.648 14.914 1 94.36 506 ALA B CA 1
ATOM 11546 C C . ALA B 1 506 ? 24.226 -25.302 15.028 1 94.36 506 ALA B C 1
ATOM 11548 O O . ALA B 1 506 ? 24.874 -24.255 15.104 1 94.36 506 ALA B O 1
ATOM 11549 N N . THR B 1 507 ? 22.935 -25.339 14.919 1 94.3 507 THR B N 1
ATOM 11550 C CA . THR B 1 507 ? 22.141 -24.118 15.011 1 94.3 507 THR B CA 1
ATOM 11551 C C . THR B 1 507 ? 20.968 -24.306 15.969 1 94.3 507 THR B C 1
ATOM 11553 O O . THR B 1 507 ? 20.242 -25.299 15.882 1 94.3 507 THR B O 1
ATOM 11556 N N . PHE B 1 508 ? 20.823 -23.432 16.934 1 96.42 508 PHE B N 1
ATOM 11557 C CA . PHE B 1 508 ? 19.642 -23.324 17.783 1 96.42 508 PHE B CA 1
ATOM 11558 C C . PHE B 1 508 ? 18.785 -22.134 17.37 1 96.42 508 PHE B C 1
ATOM 11560 O O . PHE B 1 508 ? 19.298 -21.03 17.177 1 96.42 508 PHE B O 1
ATOM 11567 N N . GLY B 1 509 ? 17.451 -22.4 17.176 1 95.76 509 GLY B N 1
ATOM 11568 C CA . GLY B 1 509 ? 16.611 -21.331 16.661 1 95.76 509 GLY B CA 1
ATOM 11569 C C . GLY B 1 509 ? 15.34 -21.132 17.465 1 95.76 509 GLY B C 1
ATOM 11570 O O . GLY B 1 509 ? 14.813 -22.081 18.049 1 95.76 509 GLY B O 1
ATOM 11571 N N . HIS B 1 510 ? 14.909 -19.918 17.607 1 97.04 510 HIS B N 1
ATOM 11572 C CA . HIS B 1 510 ? 13.627 -19.455 18.125 1 97.04 510 HIS B CA 1
ATOM 11573 C C . HIS B 1 510 ? 12.851 -18.68 17.065 1 97.04 510 HIS B C 1
ATOM 11575 O O . HIS B 1 510 ? 13.407 -17.802 16.402 1 97.04 510 HIS B O 1
ATOM 11581 N N . GLU B 1 511 ? 11.519 -19.026 16.829 1 96.42 511 GLU B N 1
ATOM 11582 C CA . GLU B 1 511 ? 10.729 -18.383 15.784 1 96.42 511 GLU B CA 1
ATOM 11583 C C . GLU B 1 511 ? 9.321 -18.058 16.276 1 96.42 511 GLU B C 1
ATOM 11585 O O . GLU B 1 511 ? 8.681 -18.885 16.929 1 96.42 511 GLU B O 1
ATOM 11590 N N . ILE B 1 512 ? 8.863 -16.873 16.008 1 97.33 512 ILE B N 1
ATOM 11591 C CA . ILE B 1 512 ? 7.483 -16.452 16.221 1 97.33 512 ILE B CA 1
ATOM 11592 C C . ILE B 1 512 ? 6.859 -16.038 14.89 1 97.33 512 ILE B C 1
ATOM 11594 O O . ILE B 1 512 ? 7.428 -15.227 14.155 1 97.33 512 ILE B O 1
ATOM 11598 N N . TYR B 1 513 ? 5.694 -16.601 14.56 1 95.94 513 TYR B N 1
ATOM 11599 C CA . TYR B 1 513 ? 4.928 -16.251 13.369 1 95.94 513 TYR B CA 1
ATOM 11600 C C . TYR B 1 513 ? 3.503 -15.853 13.736 1 95.94 513 TYR B C 1
ATOM 11602 O O . TYR B 1 513 ? 2.815 -16.579 14.458 1 95.94 513 TYR B O 1
ATOM 11610 N N . THR B 1 514 ? 3.032 -14.684 13.264 1 97.03 514 THR B N 1
ATOM 11611 C CA . THR B 1 514 ? 1.674 -14.216 13.521 1 97.03 514 THR B CA 1
ATOM 11612 C C . THR B 1 514 ? 1.012 -13.742 12.23 1 97.03 514 THR B C 1
ATOM 11614 O O . THR B 1 514 ? 1.646 -13.075 11.41 1 97.03 514 THR B O 1
ATOM 11617 N N . ASN B 1 515 ? -0.237 -14.114 12.075 1 95.62 515 ASN B N 1
ATOM 11618 C CA . ASN B 1 515 ? -1.061 -13.662 10.959 1 95.62 515 ASN B CA 1
ATOM 11619 C C . ASN B 1 515 ? -2.275 -12.874 11.441 1 95.62 515 ASN B C 1
ATOM 11621 O O . ASN B 1 515 ? -2.933 -13.268 12.405 1 95.62 515 ASN B O 1
ATOM 11625 N N . LEU B 1 516 ? -2.515 -11.775 10.863 1 95.22 516 LEU B N 1
ATOM 11626 C CA . LEU B 1 516 ? -3.688 -10.945 11.117 1 95.22 516 LEU B CA 1
ATOM 11627 C C . LEU B 1 516 ? -4.492 -10.735 9.839 1 95.22 516 LEU B C 1
ATOM 11629 O O . LEU B 1 516 ? -3.966 -10.231 8.845 1 95.22 516 LEU B O 1
ATOM 11633 N N . LEU B 1 517 ? -5.797 -11.051 9.935 1 94.94 517 LEU B N 1
ATOM 11634 C CA . LEU B 1 517 ? -6.701 -10.894 8.801 1 94.94 517 LEU B CA 1
ATOM 11635 C C . LEU B 1 517 ? -7.814 -9.902 9.125 1 94.94 517 LEU B C 1
ATOM 11637 O O . LEU B 1 517 ? -8.446 -9.996 10.18 1 94.94 517 LEU B O 1
ATOM 11641 N N . ASN B 1 518 ? -8.014 -8.91 8.267 1 93.8 518 ASN B N 1
ATOM 11642 C CA . ASN B 1 518 ? -9.103 -7.942 8.358 1 93.8 518 ASN B CA 1
ATOM 11643 C C . ASN B 1 518 ? -9.822 -7.78 7.021 1 93.8 518 ASN B C 1
ATOM 11645 O O . ASN B 1 518 ? -9.192 -7.486 6.004 1 93.8 518 ASN B O 1
ATOM 11649 N N . SER B 1 519 ? -11.1 -7.969 7.05 1 95.15 519 SER B N 1
ATOM 11650 C CA . SER B 1 519 ? -11.905 -7.822 5.842 1 95.15 519 SER B CA 1
ATOM 11651 C C . SER B 1 519 ? -13.153 -6.987 6.108 1 95.15 519 SER B C 1
ATOM 11653 O O . SER B 1 519 ? -13.773 -7.107 7.167 1 95.15 519 SER B O 1
ATOM 11655 N N . TYR B 1 520 ? -13.558 -6.134 5.215 1 94.17 520 TYR B N 1
ATOM 11656 C CA . TYR B 1 520 ? -14.836 -5.436 5.282 1 94.17 520 TYR B CA 1
ATOM 11657 C C . TYR B 1 520 ? -15.257 -4.933 3.906 1 94.17 520 TYR B C 1
ATOM 11659 O O . TYR B 1 520 ? -14.432 -4.839 2.994 1 94.17 520 TYR B O 1
ATOM 11667 N N . GLY B 1 521 ? -16.504 -4.655 3.732 1 95.02 521 GLY B N 1
ATOM 11668 C CA . GLY B 1 521 ? -17.05 -4.159 2.479 1 95.02 521 GLY B CA 1
ATOM 11669 C C . GLY B 1 521 ? -18.53 -3.836 2.56 1 95.02 521 GLY B C 1
ATOM 11670 O O . GLY B 1 521 ? -19.161 -4.044 3.599 1 95.02 521 GLY B O 1
ATOM 11671 N N . TYR B 1 522 ? -19.014 -3.222 1.482 1 96.24 522 TYR B N 1
ATOM 11672 C CA . TYR B 1 522 ? -20.434 -2.905 1.372 1 96.24 522 TYR B CA 1
ATOM 11673 C C . TYR B 1 522 ? -20.909 -3.022 -0.072 1 96.24 522 TYR B C 1
ATOM 11675 O O . TYR B 1 522 ? -20.096 -3.048 -0.999 1 96.24 522 TYR B O 1
ATOM 11683 N N . THR B 1 523 ? -22.101 -3.192 -0.284 1 96.43 523 THR B N 1
ATOM 11684 C CA . THR B 1 523 ? -22.802 -3.042 -1.554 1 96.43 523 THR B CA 1
ATOM 11685 C C . THR B 1 523 ? -23.985 -2.089 -1.41 1 96.43 523 THR B C 1
ATOM 11687 O O . THR B 1 523 ? -24.865 -2.305 -0.574 1 96.43 523 THR B O 1
ATOM 11690 N N . GLY B 1 524 ? -23.907 -1.033 -2.15 1 95.35 524 GLY B N 1
ATOM 11691 C CA . GLY B 1 524 ? -25.015 -0.094 -2.219 1 95.35 524 GLY B CA 1
ATOM 11692 C C . GLY B 1 524 ? -25.848 -0.245 -3.478 1 95.35 524 GLY B C 1
ATOM 11693 O O . GLY B 1 524 ? -25.393 -0.833 -4.462 1 95.35 524 GLY B O 1
ATOM 11694 N N . TYR B 1 525 ? -27.085 0.221 -3.396 1 93.66 525 TYR B N 1
ATOM 11695 C CA . TYR B 1 525 ? -28.033 0.02 -4.487 1 93.66 525 TYR B CA 1
ATOM 11696 C C . TYR B 1 525 ? -28.664 1.341 -4.911 1 93.66 525 TYR B C 1
ATOM 11698 O O . TYR B 1 525 ? -28.472 2.367 -4.255 1 93.66 525 TYR B O 1
ATOM 11706 N N . GLY B 1 526 ? -29.363 1.313 -6.043 1 90.53 526 GLY B N 1
ATOM 11707 C CA . GLY B 1 526 ? -29.999 2.517 -6.553 1 90.53 526 GLY B CA 1
ATOM 11708 C C . GLY B 1 526 ? -29.01 3.527 -7.102 1 90.53 526 GLY B C 1
ATOM 11709 O O . GLY B 1 526 ? -28.87 4.625 -6.56 1 90.53 526 GLY B O 1
ATOM 11710 N N . ILE B 1 527 ? -28.479 3.153 -8.254 1 91.05 527 ILE B N 1
ATOM 11711 C CA . ILE B 1 527 ? -27.371 3.95 -8.771 1 91.05 527 ILE B CA 1
ATOM 11712 C C . ILE B 1 527 ? -27.91 5.071 -9.655 1 91.05 527 ILE B C 1
ATOM 11714 O O . ILE B 1 527 ? -28.712 4.826 -10.559 1 91.05 527 ILE B O 1
ATOM 11718 N N . ASN B 1 528 ? -27.419 6.231 -9.362 1 88.29 528 ASN B N 1
ATOM 11719 C CA . ASN B 1 528 ? -27.649 7.33 -10.293 1 88.29 528 ASN B CA 1
ATOM 11720 C C . ASN B 1 528 ? -26.89 7.125 -11.601 1 88.29 528 ASN B C 1
ATOM 11722 O O . ASN B 1 528 ? -25.658 7.111 -11.613 1 88.29 528 ASN B O 1
ATOM 11726 N N . PRO B 1 529 ? -27.554 7.014 -12.723 1 86.5 529 PRO B N 1
ATOM 11727 C CA . PRO B 1 529 ? -26.896 6.722 -13.999 1 86.5 529 PRO B CA 1
ATOM 11728 C C . PRO B 1 529 ? -25.91 7.811 -14.418 1 86.5 529 PRO B C 1
ATOM 11730 O O . PRO B 1 529 ? -25.048 7.574 -15.267 1 86.5 529 PRO B O 1
ATOM 11733 N N . LYS B 1 530 ? -25.968 8.897 -13.792 1 87.2 530 LYS B N 1
ATOM 11734 C CA . LYS B 1 530 ? -25.071 9.993 -14.148 1 87.2 530 LYS B CA 1
ATOM 11735 C C . LYS B 1 530 ? -23.77 9.918 -13.355 1 87.2 530 LYS B C 1
ATOM 11737 O O . LYS B 1 530 ? -22.799 10.605 -13.679 1 87.2 530 LYS B O 1
ATOM 11742 N N . LEU B 1 531 ? -23.756 9.146 -12.344 1 88.97 531 LEU B N 1
ATOM 11743 C CA . LEU B 1 531 ? -22.565 8.929 -11.531 1 88.97 531 LEU B CA 1
ATOM 11744 C C . LEU B 1 531 ? -22.195 7.45 -11.493 1 88.97 531 LEU B C 1
ATOM 11746 O O . LEU B 1 531 ? -22.103 6.856 -10.416 1 88.97 531 LEU B O 1
ATOM 11750 N N . PRO B 1 532 ? -21.878 6.939 -12.621 1 89.06 532 PRO B N 1
ATOM 11751 C CA . PRO B 1 532 ? -21.558 5.51 -12.65 1 89.06 532 PRO B CA 1
ATOM 11752 C C . PRO B 1 532 ? -20.208 5.195 -12.008 1 89.06 532 PRO B C 1
ATOM 11754 O O . PRO B 1 532 ? -19.32 6.05 -11.978 1 89.06 532 PRO B O 1
ATOM 11757 N N . GLN B 1 533 ? -20.125 4.027 -11.447 1 90.71 533 GLN B N 1
ATOM 11758 C CA . GLN B 1 533 ? -18.883 3.415 -10.986 1 90.71 533 GLN B CA 1
ATOM 11759 C C . GLN B 1 533 ? -18.265 4.218 -9.845 1 90.71 533 GLN B C 1
ATOM 11761 O O . GLN B 1 533 ? -17.042 4.35 -9.763 1 90.71 533 GLN B O 1
ATOM 11766 N N . THR B 1 534 ? -19.124 4.928 -9.018 1 91.35 534 THR B N 1
ATOM 11767 C CA . THR B 1 534 ? -18.669 5.666 -7.845 1 91.35 534 THR B CA 1
ATOM 11768 C C . THR B 1 534 ? -19.644 5.494 -6.685 1 91.35 534 THR B C 1
ATOM 11770 O O . THR B 1 534 ? -20.847 5.327 -6.897 1 91.35 534 THR B O 1
ATOM 11773 N N . PRO B 1 535 ? -19.114 5.57 -5.473 1 92.23 535 PRO B N 1
ATOM 11774 C CA . PRO B 1 535 ? -20.023 5.466 -4.33 1 92.23 535 PRO B CA 1
ATOM 11775 C C . PRO B 1 535 ? -21.008 6.629 -4.252 1 92.23 535 PRO B C 1
ATOM 11777 O O . PRO B 1 535 ? -22.066 6.507 -3.628 1 92.23 535 PRO B O 1
ATOM 11780 N N . GLU B 1 536 ? -20.738 7.741 -4.829 1 88.95 536 GLU B N 1
ATOM 11781 C CA . GLU B 1 536 ? -21.588 8.926 -4.773 1 88.95 536 GLU B CA 1
ATOM 11782 C C . GLU B 1 536 ? -22.904 8.696 -5.511 1 88.95 536 GLU B C 1
ATOM 11784 O O . GLU B 1 536 ? -23.874 9.428 -5.303 1 88.95 536 GLU B O 1
ATOM 11789 N N . GLY B 1 537 ? -22.848 7.715 -6.36 1 89.39 537 GLY B N 1
ATOM 11790 C CA . GLY B 1 537 ? -24.06 7.417 -7.107 1 89.39 537 GLY B CA 1
ATOM 11791 C C . GLY B 1 537 ? -25.052 6.577 -6.325 1 89.39 537 GLY B C 1
ATOM 11792 O O . GLY B 1 537 ? -26.197 6.406 -6.747 1 89.39 537 GLY B O 1
ATOM 11793 N N . ILE B 1 538 ? -24.709 6.082 -5.16 1 91.15 538 ILE B N 1
ATOM 11794 C CA . ILE B 1 538 ? -25.551 5.192 -4.368 1 91.15 538 ILE B CA 1
ATOM 11795 C C . ILE B 1 538 ? -26.675 5.993 -3.714 1 91.15 538 ILE B C 1
ATOM 11797 O O . ILE B 1 538 ? -26.449 7.098 -3.214 1 91.15 538 ILE B O 1
ATOM 11801 N N . THR B 1 539 ? -27.778 5.41 -3.714 1 89.07 539 THR B N 1
ATOM 11802 C CA . THR B 1 539 ? -28.904 5.979 -2.98 1 89.07 539 THR B CA 1
ATOM 11803 C C . THR B 1 539 ? -28.877 5.535 -1.52 1 89.07 539 THR B C 1
ATOM 11805 O O . THR B 1 539 ? -28.777 4.34 -1.231 1 89.07 539 THR B O 1
ATOM 11808 N N . PRO B 1 540 ? -28.954 6.509 -0.619 1 87.15 540 PRO B N 1
ATOM 11809 C CA . PRO B 1 540 ? -28.985 6.115 0.791 1 87.15 540 PRO B CA 1
ATOM 11810 C C . PRO B 1 540 ? -30.144 5.175 1.115 1 87.15 540 PRO B C 1
ATOM 11812 O O . PRO B 1 540 ? -31.264 5.384 0.642 1 87.15 540 PRO B O 1
ATOM 11815 N N . GLY B 1 541 ? -29.832 4.134 1.871 1 87.78 541 GLY B N 1
ATOM 11816 C CA . GLY B 1 541 ? -30.853 3.18 2.273 1 87.78 541 GLY B CA 1
ATOM 11817 C C . GLY B 1 541 ? -31.929 3.791 3.15 1 87.78 541 GLY B C 1
ATOM 11818 O O . GLY B 1 541 ? -31.646 4.668 3.969 1 87.78 541 GLY B O 1
ATOM 11819 N N . SER B 1 542 ? -33.18 3.33 2.854 1 85.35 542 SER B N 1
ATOM 11820 C CA . SER B 1 542 ? -34.317 3.739 3.672 1 85.35 542 SER B CA 1
ATOM 11821 C C . SER B 1 542 ? -35.281 2.58 3.898 1 85.35 542 SER B C 1
ATOM 11823 O O . SER B 1 542 ? -35.097 1.495 3.343 1 85.35 542 SER B O 1
ATOM 11825 N N . GLU B 1 543 ? -36.231 2.808 4.707 1 81.48 543 GLU B N 1
ATOM 11826 C CA . GLU B 1 543 ? -37.258 1.802 4.959 1 81.48 543 GLU B CA 1
ATOM 11827 C C . GLU B 1 543 ? -38.007 1.444 3.679 1 81.48 543 GLU B C 1
ATOM 11829 O O . GLU B 1 543 ? -38.583 0.36 3.573 1 81.48 543 GLU B O 1
ATOM 11834 N N . ASP B 1 544 ? -37.886 2.389 2.746 1 76.36 544 ASP B N 1
ATOM 11835 C CA . ASP B 1 544 ? -38.634 2.189 1.509 1 76.36 544 ASP B CA 1
ATOM 11836 C C . ASP B 1 544 ? -37.803 1.422 0.483 1 76.36 544 ASP B C 1
ATOM 11838 O O . ASP B 1 544 ? -38.29 1.101 -0.603 1 76.36 544 ASP B O 1
ATOM 11842 N N . GLY B 1 545 ? -36.515 1.258 0.846 1 84.56 545 GLY B N 1
ATOM 11843 C CA . GLY B 1 545 ? -35.768 0.413 -0.071 1 84.56 545 GLY B CA 1
ATOM 11844 C C . GLY B 1 545 ? -34.302 0.791 -0.171 1 84.56 545 GLY B C 1
ATOM 11845 O O . GLY B 1 545 ? -33.842 1.701 0.522 1 84.56 545 GLY B O 1
ATOM 11846 N N . PHE B 1 546 ? -33.513 -0.115 -0.956 1 89.4 546 PHE B N 1
ATOM 11847 C CA . PHE B 1 546 ? -32.105 0.024 -1.308 1 89.4 546 PHE B CA 1
ATOM 11848 C C . PHE B 1 546 ? -31.224 -0.084 -0.069 1 89.4 546 PHE B C 1
ATOM 11850 O O . PHE B 1 546 ? -30.34 0.748 0.146 1 89.4 546 PHE B O 1
ATOM 11857 N N . ILE B 1 547 ? -31.581 -0.91 0.798 1 92.7 547 ILE B N 1
ATOM 11858 C CA . ILE B 1 547 ? -30.82 -1.148 2.019 1 92.7 547 ILE B CA 1
ATOM 11859 C C . ILE B 1 547 ? -29.463 -1.757 1.671 1 92.7 547 ILE B C 1
ATOM 11861 O O . ILE B 1 547 ? -29.394 -2.836 1.078 1 92.7 547 ILE B O 1
ATOM 11865 N N . PRO B 1 548 ? -28.407 -1.063 2.07 1 94.59 548 PRO B N 1
ATOM 11866 C CA . PRO B 1 548 ? -27.082 -1.58 1.722 1 94.59 548 PRO B CA 1
ATOM 11867 C C . PRO B 1 548 ? -26.739 -2.872 2.46 1 94.59 548 PRO B C 1
ATOM 11869 O O . PRO B 1 548 ? -27.265 -3.124 3.547 1 94.59 548 PRO B O 1
ATOM 11872 N N . ASP B 1 549 ? -25.887 -3.648 1.806 1 93.73 549 ASP B N 1
ATOM 11873 C CA . ASP B 1 549 ? -25.283 -4.816 2.44 1 93.73 549 ASP B CA 1
ATOM 11874 C C . ASP B 1 549 ? -23.874 -4.504 2.939 1 93.73 549 ASP B C 1
ATOM 11876 O O . ASP B 1 549 ? -23.069 -3.916 2.213 1 93.73 549 ASP B O 1
ATOM 11880 N N . ILE B 1 550 ? -23.707 -4.768 4.195 1 93.85 550 ILE B N 1
ATOM 11881 C CA . ILE B 1 550 ? -22.36 -4.607 4.733 1 93.85 550 ILE B CA 1
ATOM 11882 C C . ILE B 1 550 ? -21.863 -5.941 5.286 1 93.85 550 ILE B C 1
ATOM 11884 O O . ILE B 1 550 ? -22.655 -6.757 5.763 1 93.85 550 ILE B O 1
ATOM 11888 N N . ASP B 1 551 ? -20.578 -6.196 5.136 1 88.24 551 ASP B N 1
ATOM 11889 C CA . ASP B 1 551 ? -19.962 -7.411 5.66 1 88.24 551 ASP B CA 1
ATOM 11890 C C . ASP B 1 551 ? -18.506 -7.166 6.047 1 88.24 551 ASP B C 1
ATOM 11892 O O . ASP B 1 551 ? -17.917 -6.154 5.659 1 88.24 551 ASP B O 1
ATOM 11896 N N . GLY B 1 552 ? -18.064 -8.074 6.962 1 91.52 552 GLY B N 1
ATOM 11897 C CA . GLY B 1 552 ? -16.666 -8.027 7.359 1 91.52 552 GLY B CA 1
ATOM 11898 C C . GLY B 1 552 ? -16.331 -8.991 8.481 1 91.52 552 GLY B C 1
ATOM 11899 O O . GLY B 1 552 ? -17.228 -9.585 9.085 1 91.52 552 GLY B O 1
ATOM 11900 N N . PHE B 1 553 ? -15.025 -9.19 8.686 1 92.85 553 PHE B N 1
ATOM 11901 C CA . PHE B 1 553 ? -14.562 -10.033 9.782 1 92.85 553 PHE B CA 1
ATOM 11902 C C . PHE B 1 553 ? -13.121 -9.7 10.149 1 92.85 553 PHE B C 1
ATOM 11904 O O . PHE B 1 553 ? -12.4 -9.084 9.361 1 92.85 553 PHE B O 1
ATOM 11911 N N . LYS B 1 554 ? -12.739 -10.058 11.358 1 92.72 554 LYS B N 1
ATOM 11912 C CA . LYS B 1 554 ? -11.367 -10.026 11.857 1 92.72 554 LYS B CA 1
ATOM 11913 C C . LYS B 1 554 ? -10.951 -11.387 12.41 1 92.72 554 LYS B C 1
ATOM 11915 O O . LYS B 1 554 ? -11.757 -12.082 13.032 1 92.72 554 LYS B O 1
ATOM 11920 N N . SER B 1 555 ? -9.698 -11.797 12.081 1 93.65 555 SER B N 1
ATOM 11921 C CA . SER B 1 555 ? -9.169 -13.059 12.587 1 93.65 555 SER B CA 1
ATOM 11922 C C . SER B 1 555 ? -7.653 -13 12.741 1 93.65 555 SER B C 1
ATOM 11924 O O . SER B 1 555 ? -6.986 -12.207 12.073 1 93.65 555 SER B O 1
ATOM 11926 N N . SER B 1 556 ? -7.106 -13.822 13.683 1 94.05 556 SER B N 1
ATOM 11927 C CA . SER B 1 556 ? -5.662 -13.885 13.884 1 94.05 556 SER B CA 1
ATOM 11928 C C . SER B 1 556 ? -5.238 -15.247 14.424 1 94.05 556 SER B C 1
ATOM 11930 O O . SER B 1 556 ? -6.058 -15.986 14.973 1 94.05 556 SER B O 1
ATOM 11932 N N . TYR B 1 557 ? -4.055 -15.666 14.222 1 94.72 557 TYR B N 1
ATOM 11933 C CA . TYR B 1 557 ? -3.438 -16.822 14.863 1 94.72 557 TYR B CA 1
ATOM 11934 C C . TYR B 1 557 ? -1.932 -16.633 14.995 1 94.72 557 TYR B C 1
ATOM 11936 O O . TYR B 1 557 ? -1.35 -15.76 14.346 1 94.72 557 TYR B O 1
ATOM 11944 N N . SER B 1 558 ? -1.274 -17.42 15.831 1 96.03 558 SER B N 1
ATOM 11945 C CA . SER B 1 558 ? 0.159 -17.318 16.088 1 96.03 558 SER B CA 1
ATOM 11946 C C . SER B 1 558 ? 0.792 -18.697 16.241 1 96.03 558 SER B C 1
ATOM 11948 O O . SER B 1 558 ? 0.127 -19.649 16.656 1 96.03 558 SER B O 1
ATOM 11950 N N . LEU B 1 559 ? 2.014 -18.783 15.827 1 96.13 559 LEU B N 1
ATOM 11951 C CA . LEU B 1 559 ? 2.866 -19.957 15.977 1 96.13 559 LEU B CA 1
ATOM 11952 C C . LEU B 1 559 ? 4.157 -19.603 16.706 1 96.13 559 LEU B C 1
ATOM 11954 O O . LEU B 1 559 ? 4.815 -18.615 16.369 1 96.13 559 LEU B O 1
ATOM 11958 N N . HIS B 1 560 ? 4.499 -20.374 17.742 1 96.53 560 HIS B N 1
ATOM 11959 C CA . HIS B 1 560 ? 5.734 -20.255 18.51 1 96.53 560 HIS B CA 1
ATOM 11960 C C . HIS B 1 560 ? 6.576 -21.522 18.398 1 96.53 560 HIS B C 1
ATOM 11962 O O . HIS B 1 560 ? 6.098 -22.619 18.699 1 96.53 560 HIS B O 1
ATOM 11968 N N . SER B 1 561 ? 7.883 -21.399 18.015 1 96.81 561 SER B N 1
ATOM 11969 C CA . SER B 1 561 ? 8.683 -22.584 17.726 1 96.81 561 SER B CA 1
ATOM 11970 C C . SER B 1 561 ? 10.077 -22.472 18.334 1 96.81 561 SER B C 1
ATOM 11972 O O . SER B 1 561 ? 10.664 -21.388 18.359 1 96.81 561 SER B O 1
ATOM 11974 N N . LEU B 1 562 ? 10.58 -23.555 18.857 1 97.16 562 LEU B N 1
ATOM 11975 C CA . LEU B 1 562 ? 11.969 -23.79 19.237 1 97.16 562 LEU B CA 1
ATOM 11976 C C . LEU B 1 562 ? 12.549 -24.974 18.47 1 97.16 562 LEU B C 1
ATOM 11978 O O . LEU B 1 562 ? 11.895 -26.009 18.33 1 97.16 562 LEU B O 1
ATOM 11982 N N . PHE B 1 563 ? 13.76 -24.769 17.909 1 95.17 563 PHE B N 1
ATOM 11983 C CA . PHE B 1 563 ? 14.281 -25.895 17.144 1 95.17 563 PHE B CA 1
ATOM 11984 C C . PHE B 1 563 ? 15.804 -25.925 17.194 1 95.17 563 PHE B C 1
ATOM 11986 O O . PHE B 1 563 ? 16.436 -24.946 17.596 1 95.17 563 PHE B O 1
ATOM 11993 N N . ALA B 1 564 ? 16.395 -27.022 16.839 1 96.12 564 ALA B N 1
ATOM 11994 C CA . ALA B 1 564 ? 17.834 -27.255 16.738 1 96.12 564 ALA B CA 1
ATOM 11995 C C . ALA B 1 564 ? 18.165 -28.129 15.533 1 96.12 564 ALA B C 1
ATOM 11997 O O . ALA B 1 564 ? 17.425 -29.062 15.213 1 96.12 564 ALA B O 1
ATOM 11998 N N . ILE B 1 565 ? 19.208 -27.799 14.837 1 94.53 565 ILE B N 1
ATOM 11999 C CA . ILE B 1 565 ? 19.702 -28.549 13.687 1 94.53 565 ILE B CA 1
ATOM 12000 C C . ILE B 1 565 ? 21.199 -28.804 13.842 1 94.53 565 ILE B C 1
ATOM 12002 O O . ILE B 1 565 ? 21.942 -27.926 14.287 1 94.53 565 ILE B O 1
ATOM 12006 N N . ALA B 1 566 ? 21.61 -29.942 13.509 1 94.06 566 ALA B N 1
ATOM 12007 C CA . ALA B 1 566 ? 23.028 -30.29 13.54 1 94.06 566 ALA B CA 1
ATOM 12008 C C . ALA B 1 566 ? 23.444 -31.012 12.262 1 94.06 566 ALA B C 1
ATOM 12010 O O . ALA B 1 566 ? 22.758 -31.932 11.809 1 94.06 566 ALA B O 1
ATOM 12011 N N . ASN B 1 567 ? 24.43 -30.55 11.627 1 92.48 567 ASN B N 1
ATOM 12012 C CA . ASN B 1 567 ? 25.072 -31.174 10.474 1 92.48 567 ASN B CA 1
ATOM 12013 C C . ASN B 1 567 ? 26.492 -31.627 10.8 1 92.48 567 ASN B C 1
ATOM 12015 O O . ASN B 1 567 ? 27.301 -30.84 11.295 1 92.48 567 ASN B O 1
ATOM 12019 N N . TYR B 1 568 ? 26.742 -32.862 10.602 1 94.64 568 TYR B N 1
ATOM 12020 C CA . TYR B 1 568 ? 28.06 -33.432 10.855 1 94.64 568 TYR B CA 1
ATOM 12021 C C . TYR B 1 568 ? 28.611 -34.107 9.605 1 94.64 568 TYR B C 1
ATOM 12023 O O . TYR B 1 568 ? 27.886 -34.82 8.906 1 94.64 568 TYR B O 1
ATOM 12031 N N . SER B 1 569 ? 29.823 -33.803 9.282 1 94.63 569 SER B N 1
ATOM 12032 C CA . SER B 1 569 ? 30.492 -34.432 8.148 1 94.63 569 SER B CA 1
ATOM 12033 C C . SER B 1 569 ? 31.85 -34.996 8.55 1 94.63 569 SER B C 1
ATOM 12035 O O . SER B 1 569 ? 32.599 -34.356 9.292 1 94.63 569 SER B O 1
ATOM 12037 N N . PHE B 1 570 ? 32.136 -36.221 8.109 1 95.34 570 PHE B N 1
ATOM 12038 C CA . PHE B 1 570 ? 33.443 -36.846 8.275 1 95.34 570 PHE B CA 1
ATOM 12039 C C . PHE B 1 570 ? 34.126 -37.04 6.926 1 95.34 570 PHE B C 1
ATOM 12041 O O . PHE B 1 570 ? 33.632 -37.784 6.076 1 95.34 570 PHE B O 1
ATOM 12048 N N . GLN B 1 571 ? 35.264 -36.323 6.669 1 91.29 571 GLN B N 1
ATOM 12049 C CA . GLN B 1 571 ? 36.085 -36.368 5.464 1 91.29 571 GLN B CA 1
ATOM 12050 C C . GLN B 1 571 ? 35.269 -36.002 4.227 1 91.29 571 GLN B C 1
ATOM 12052 O O . GLN B 1 571 ? 35.518 -36.52 3.137 1 91.29 571 GLN B O 1
ATOM 12057 N N . ASP B 1 572 ? 34.127 -35.326 4.436 1 87.5 572 ASP B N 1
ATOM 12058 C CA . ASP B 1 572 ? 33.214 -34.947 3.363 1 87.5 572 ASP B CA 1
ATOM 12059 C C . ASP B 1 572 ? 32.678 -36.179 2.636 1 87.5 572 ASP B C 1
ATOM 12061 O O . ASP B 1 572 ? 32.352 -36.113 1.45 1 87.5 572 ASP B O 1
ATOM 12065 N N . LYS B 1 573 ? 32.806 -37.321 3.332 1 90.96 573 LYS B N 1
ATOM 12066 C CA . LYS B 1 573 ? 32.376 -38.606 2.787 1 90.96 573 LYS B CA 1
ATOM 12067 C C . LYS B 1 573 ? 31.087 -39.081 3.452 1 90.96 573 LYS B C 1
ATOM 12069 O O . LYS B 1 573 ? 30.16 -39.528 2.773 1 90.96 573 LYS B O 1
ATOM 12074 N N . TYR B 1 574 ? 31.065 -39.008 4.72 1 95.71 574 TYR B N 1
ATOM 12075 C CA . TYR B 1 574 ? 29.909 -39.383 5.527 1 95.71 574 TYR B CA 1
ATOM 12076 C C . TYR B 1 574 ? 29.257 -38.155 6.15 1 95.71 574 TYR B C 1
ATOM 12078 O O . TYR B 1 574 ? 29.873 -37.462 6.964 1 95.71 574 TYR B O 1
ATOM 12086 N N . ASN B 1 575 ? 28.053 -37.904 5.711 1 94.91 575 ASN B N 1
ATOM 12087 C CA . ASN B 1 575 ? 27.338 -36.728 6.197 1 94.91 575 ASN B CA 1
ATOM 12088 C C . ASN B 1 575 ? 26.082 -37.117 6.972 1 94.91 575 ASN B C 1
ATOM 12090 O O . ASN B 1 575 ? 25.385 -38.063 6.6 1 94.91 575 ASN B O 1
ATOM 12094 N N . PHE B 1 576 ? 25.879 -36.471 8.085 1 95.38 576 PHE B N 1
ATOM 12095 C CA . PHE B 1 576 ? 24.724 -36.702 8.943 1 95.38 576 PHE B CA 1
ATOM 12096 C C . PHE B 1 576 ? 24.032 -35.388 9.287 1 95.38 576 PHE B C 1
ATOM 12098 O O . PHE B 1 576 ? 24.695 -34.375 9.519 1 95.38 576 PHE B O 1
ATOM 12105 N N . LYS B 1 577 ? 22.629 -35.408 9.167 1 91.55 577 LYS B N 1
ATOM 12106 C CA . LYS B 1 577 ? 21.818 -34.252 9.537 1 91.55 577 LYS B CA 1
ATOM 12107 C C . LYS B 1 577 ? 20.705 -34.649 10.503 1 91.55 577 LYS B C 1
ATOM 12109 O O . LYS B 1 577 ? 20.015 -35.648 10.287 1 91.55 577 LYS B O 1
ATOM 12114 N N . ALA B 1 578 ? 20.652 -33.897 11.581 1 94.86 578 ALA B N 1
ATOM 12115 C CA . ALA B 1 578 ? 19.583 -34.113 12.552 1 94.86 578 ALA B CA 1
ATOM 12116 C C . ALA B 1 578 ? 18.888 -32.801 12.903 1 94.86 578 ALA B C 1
ATOM 12118 O O . ALA B 1 578 ? 19.535 -31.756 13.007 1 94.86 578 ALA B O 1
ATOM 12119 N N . SER B 1 579 ? 17.568 -32.895 13.063 1 93.82 579 SER B N 1
ATOM 12120 C CA . SER B 1 579 ? 16.812 -31.717 13.478 1 93.82 579 SER B CA 1
ATOM 12121 C C . SER B 1 579 ? 15.679 -32.093 14.427 1 93.82 579 SER B C 1
ATOM 12123 O O . SER B 1 579 ? 15.129 -33.193 14.34 1 93.82 579 SER B O 1
ATOM 12125 N N . ILE B 1 580 ? 15.371 -31.234 15.39 1 96.03 580 ILE B N 1
ATOM 12126 C CA . ILE B 1 580 ? 14.245 -31.344 16.311 1 96.03 580 ILE B CA 1
ATOM 12127 C C . ILE B 1 580 ? 13.577 -29.98 16.474 1 96.03 580 ILE B C 1
ATOM 12129 O O . ILE B 1 580 ? 14.254 -28.95 16.5 1 96.03 580 ILE B O 1
ATOM 12133 N N . ARG B 1 581 ? 12.267 -29.995 16.452 1 95.85 581 ARG B N 1
ATOM 12134 C CA . ARG B 1 581 ? 11.507 -28.751 16.53 1 95.85 581 ARG B CA 1
ATOM 12135 C C . ARG B 1 581 ? 10.245 -28.932 17.367 1 95.85 581 ARG B C 1
ATOM 12137 O O . ARG B 1 581 ? 9.568 -29.957 17.264 1 95.85 581 ARG B O 1
ATOM 12144 N N . ARG B 1 582 ? 10.006 -27.998 18.239 1 96.79 582 ARG B N 1
ATOM 12145 C CA . ARG B 1 582 ? 8.767 -27.922 19.007 1 96.79 582 ARG B CA 1
ATOM 12146 C C . ARG B 1 582 ? 7.923 -26.731 18.567 1 96.79 582 ARG B C 1
ATOM 12148 O O . ARG B 1 582 ? 8.361 -25.583 18.665 1 96.79 582 ARG B O 1
ATOM 12155 N N . ASP B 1 583 ? 6.683 -27.026 18.106 1 96.52 583 ASP B N 1
ATOM 12156 C CA . ASP B 1 583 ? 5.769 -25.983 17.65 1 96.52 583 ASP B CA 1
ATOM 12157 C C . ASP B 1 583 ? 4.587 -25.834 18.605 1 96.52 583 ASP B C 1
ATOM 12159 O O . ASP B 1 583 ? 4.077 -26.826 19.13 1 96.52 583 ASP B O 1
ATOM 12163 N N . GLY B 1 584 ? 4.241 -24.571 18.895 1 96.55 584 GLY B N 1
ATOM 12164 C CA . GLY B 1 584 ? 2.999 -24.217 19.563 1 96.55 584 GLY B CA 1
ATOM 12165 C C . GLY B 1 584 ? 2.091 -23.347 18.714 1 96.55 584 GLY B C 1
ATOM 12166 O O . GLY B 1 584 ? 2.514 -22.305 18.21 1 96.55 584 GLY B O 1
ATOM 12167 N N . SER B 1 585 ? 0.754 -23.786 18.529 1 95.44 585 SER B N 1
ATOM 12168 C CA . SER B 1 585 ? -0.194 -23.057 17.693 1 95.44 585 SER B CA 1
ATOM 12169 C C . SER B 1 585 ? -1.42 -22.628 18.491 1 95.44 585 SER B C 1
ATOM 12171 O O . SER B 1 585 ? -1.92 -23.385 19.325 1 95.44 585 SER B O 1
ATOM 12173 N N . SER B 1 586 ? -1.905 -21.452 18.249 1 94.26 586 SER B N 1
ATOM 12174 C CA . SER B 1 586 ? -3.103 -20.951 18.915 1 94.26 586 SER B CA 1
ATOM 12175 C C . SER B 1 586 ? -4.362 -21.594 18.345 1 94.26 586 SER B C 1
ATOM 12177 O O . SER B 1 586 ? -5.456 -21.413 18.883 1 94.26 586 SER B O 1
ATOM 12179 N N . ARG B 1 587 ? -4.298 -22.356 17.297 1 92.34 587 ARG B N 1
ATOM 12180 C CA . ARG B 1 587 ? -5.446 -22.971 16.639 1 92.34 587 ARG B CA 1
ATOM 12181 C C . ARG B 1 587 ? -5.926 -24.198 17.407 1 92.34 587 ARG B C 1
ATOM 12183 O O . ARG B 1 587 ? -7.064 -24.639 17.234 1 92.34 587 ARG B O 1
ATOM 12190 N N . PHE B 1 588 ? -4.999 -24.71 18.167 1 93.55 588 PHE B N 1
ATOM 12191 C CA . PHE B 1 588 ? -5.327 -25.919 18.913 1 93.55 588 PHE B CA 1
ATOM 12192 C C . PHE B 1 588 ? -5.645 -25.588 20.367 1 93.55 588 PHE B C 1
ATOM 12194 O O . PHE B 1 588 ? -5.243 -24.538 20.872 1 93.55 588 PHE B O 1
ATOM 12201 N N . GLY B 1 589 ? -6.436 -26.503 20.923 1 89.52 589 GLY B N 1
ATOM 12202 C CA . GLY B 1 589 ? -6.786 -26.329 22.324 1 89.52 589 GLY B CA 1
ATOM 12203 C C . GLY B 1 589 ? -5.616 -26.552 23.264 1 89.52 589 GLY B C 1
ATOM 12204 O O . GLY B 1 589 ? -4.53 -26.943 22.829 1 89.52 589 GLY B O 1
ATOM 12205 N N . GLU B 1 590 ? -5.826 -26.324 24.497 1 85.46 590 GLU B N 1
ATOM 12206 C CA . GLU B 1 590 ? -4.776 -26.334 25.511 1 85.46 590 GLU B CA 1
ATOM 12207 C C . GLU B 1 590 ? -4.137 -27.714 25.631 1 85.46 590 GLU B C 1
ATOM 12209 O O . GLU B 1 590 ? -2.952 -27.83 25.95 1 85.46 590 GLU B O 1
ATOM 12214 N N . ASN B 1 591 ? -4.86 -28.805 25.29 1 86.25 591 ASN B N 1
ATOM 12215 C CA . ASN B 1 591 ? -4.364 -30.165 25.472 1 86.25 591 ASN B CA 1
ATOM 12216 C C . ASN B 1 591 ? -3.357 -30.543 24.389 1 86.25 591 ASN B C 1
ATOM 12218 O O . ASN B 1 591 ? -2.571 -31.476 24.565 1 86.25 591 ASN B O 1
ATOM 12222 N N . ASN B 1 592 ? -3.455 -30.009 23.226 1 92.15 592 ASN B N 1
ATOM 12223 C CA . ASN B 1 592 ? -2.619 -30.397 22.094 1 92.15 592 ASN B CA 1
ATOM 12224 C C . ASN B 1 592 ? -2.012 -29.18 21.402 1 92.15 592 ASN B C 1
ATOM 12226 O O . ASN B 1 592 ? -1.815 -29.186 20.186 1 92.15 592 ASN B O 1
ATOM 12230 N N . ARG B 1 593 ? -1.785 -28.147 22.168 1 93.04 593 ARG B N 1
ATOM 12231 C CA . ARG B 1 593 ? -1.288 -26.89 21.62 1 93.04 593 ARG B CA 1
ATOM 12232 C C . ARG B 1 593 ? 0.14 -27.043 21.107 1 93.04 593 ARG B C 1
ATOM 12234 O O . ARG B 1 593 ? 0.536 -26.376 20.149 1 93.04 593 ARG B O 1
ATOM 12241 N N . PHE B 1 594 ? 0.942 -27.949 21.699 1 95.21 594 PHE B N 1
ATOM 12242 C CA . PHE B 1 594 ? 2.35 -28.11 21.357 1 95.21 594 PHE B CA 1
ATOM 12243 C C . PHE B 1 594 ? 2.612 -29.495 20.779 1 95.21 594 PHE B C 1
ATOM 12245 O O . PHE B 1 594 ? 1.974 -30.471 21.179 1 95.21 594 PHE B O 1
ATOM 12252 N N . ALA B 1 595 ? 3.536 -29.609 19.816 1 94.81 595 ALA B N 1
ATOM 12253 C CA . ALA B 1 595 ? 3.986 -30.874 19.242 1 94.81 595 ALA B CA 1
ATOM 12254 C C . ALA B 1 595 ? 5.477 -30.829 18.917 1 94.81 595 ALA B C 1
ATOM 12256 O O . ALA B 1 595 ? 6.042 -29.752 18.715 1 94.81 595 ALA B O 1
ATOM 12257 N N . ILE B 1 596 ? 6.079 -31.975 18.858 1 95.77 596 ILE B N 1
ATOM 12258 C CA . ILE B 1 596 ? 7.498 -32.102 18.545 1 95.77 596 ILE B CA 1
ATOM 12259 C C . ILE B 1 596 ? 7.67 -32.838 17.218 1 95.77 596 ILE B C 1
ATOM 12261 O O . ILE B 1 596 ? 7.042 -33.875 16.99 1 95.77 596 ILE B O 1
ATOM 12265 N N . PHE B 1 597 ? 8.447 -32.386 16.37 1 95.54 597 PHE B N 1
ATOM 12266 C CA . PHE B 1 597 ? 8.799 -32.98 15.086 1 95.54 597 PHE B CA 1
ATOM 12267 C C . PHE B 1 597 ? 10.309 -33.147 14.962 1 95.54 597 PHE B C 1
ATOM 12269 O O . PHE B 1 597 ? 11.073 -32.346 15.505 1 95.54 597 PHE B O 1
ATOM 12276 N N . TRP B 1 598 ? 10.73 -34.175 14.231 1 95.57 598 TRP B N 1
ATOM 12277 C CA . TRP B 1 598 ? 12.159 -34.447 14.117 1 95.57 598 TRP B CA 1
ATOM 12278 C C . TRP B 1 598 ? 12.485 -35.099 12.778 1 95.57 598 TRP B C 1
ATOM 12280 O O . TRP B 1 598 ? 11.589 -35.584 12.083 1 95.57 598 TRP B O 1
ATOM 12290 N N . SER B 1 599 ? 13.45 -35.361 12.258 1 95.55 599 SER B N 1
ATOM 12291 C CA . SER B 1 599 ? 13.907 -36.01 11.033 1 95.55 599 SER B CA 1
ATOM 12292 C C . SER B 1 599 ? 15.364 -36.443 11.148 1 95.55 599 SER B C 1
ATOM 12294 O O . SER B 1 599 ? 16.142 -35.835 11.885 1 95.55 599 SER B O 1
ATOM 12296 N N . LEU B 1 600 ? 16.001 -37.295 10.652 1 96.48 600 LEU B N 1
ATOM 12297 C CA . LEU B 1 600 ? 17.357 -37.809 10.491 1 96.48 600 LEU B CA 1
ATOM 12298 C C . LEU B 1 600 ? 17.685 -38.026 9.018 1 96.48 600 LEU B C 1
ATOM 12300 O O . LEU B 1 600 ? 16.837 -38.489 8.251 1 96.48 600 LEU B O 1
ATOM 12304 N N . GLY B 1 601 ? 18.81 -37.542 8.608 1 95.58 601 GLY B N 1
ATOM 12305 C CA . GLY B 1 601 ? 19.292 -37.733 7.249 1 95.58 601 GLY B CA 1
ATOM 12306 C C . GLY B 1 601 ? 20.754 -38.132 7.185 1 95.58 601 GLY B C 1
ATOM 12307 O O . GLY B 1 601 ? 21.546 -37.746 8.047 1 95.58 601 GLY B O 1
ATOM 12308 N N . ALA B 1 602 ? 21.123 -38.879 6.196 1 96.17 602 ALA B N 1
ATOM 12309 C CA . ALA B 1 602 ? 22.503 -39.297 5.962 1 96.17 602 ALA B CA 1
ATOM 12310 C C . ALA B 1 602 ? 22.813 -39.357 4.469 1 96.17 602 ALA B C 1
ATOM 12312 O O . ALA B 1 602 ? 21.932 -39.647 3.657 1 96.17 602 ALA B O 1
ATOM 12313 N N . SER B 1 603 ? 23.945 -39.025 4.138 1 95.59 603 SER B N 1
ATOM 12314 C CA . SER B 1 603 ? 24.428 -39.198 2.772 1 95.59 603 SER B CA 1
ATOM 12315 C C . SER B 1 603 ? 25.835 -39.785 2.753 1 95.59 603 SER B C 1
ATOM 12317 O O . SER B 1 603 ? 26.626 -39.544 3.667 1 95.59 603 SER B O 1
ATOM 12319 N N . TRP B 1 604 ? 26.123 -40.629 1.766 1 96.4 604 TRP B N 1
ATOM 12320 C CA . TRP B 1 604 ? 27.381 -41.341 1.572 1 96.4 604 TRP B CA 1
ATOM 12321 C C . TRP B 1 604 ? 27.913 -41.134 0.158 1 96.4 604 TRP B C 1
ATOM 12323 O O . TRP B 1 604 ? 27.317 -41.608 -0.812 1 96.4 604 TRP B O 1
ATOM 12333 N N . SER B 1 605 ? 29 -40.393 0.106 1 94.56 605 SER B N 1
ATOM 12334 C CA . SER B 1 605 ? 29.641 -40.182 -1.187 1 94.56 605 SER B CA 1
ATOM 12335 C C . SER B 1 605 ? 30.528 -41.363 -1.564 1 94.56 605 SER B C 1
ATOM 12337 O O . SER B 1 605 ? 31.73 -41.357 -1.289 1 94.56 605 SER B O 1
ATOM 12339 N N . LEU B 1 606 ? 30.077 -42.218 -2.317 1 94.08 606 LEU B N 1
ATOM 12340 C CA . LEU B 1 606 ? 30.762 -43.459 -2.662 1 94.08 606 LEU B CA 1
ATOM 12341 C C . LEU B 1 606 ? 31.974 -43.183 -3.545 1 94.08 606 LEU B C 1
ATOM 12343 O O . LEU B 1 606 ? 32.965 -43.914 -3.492 1 94.08 606 LEU B O 1
ATOM 12347 N N . LYS B 1 607 ? 31.88 -42.192 -4.346 1 90.2 607 LYS B N 1
ATOM 12348 C CA . LYS B 1 607 ? 32.975 -41.856 -5.252 1 90.2 607 LYS B CA 1
ATOM 12349 C C . LYS B 1 607 ? 34.248 -41.53 -4.477 1 90.2 607 LYS B C 1
ATOM 12351 O O . LYS B 1 607 ? 35.355 -41.691 -4.996 1 90.2 607 LYS B O 1
ATOM 12356 N N . LYS B 1 608 ? 34.103 -41.107 -3.268 1 89.39 608 LYS B N 1
ATOM 12357 C CA . LYS B 1 608 ? 35.255 -40.7 -2.468 1 89.39 608 LYS B CA 1
ATOM 12358 C C . LYS B 1 608 ? 35.863 -41.891 -1.734 1 89.39 608 LYS B C 1
ATOM 12360 O O . LYS B 1 608 ? 36.881 -41.753 -1.052 1 89.39 608 LYS B O 1
ATOM 12365 N N . GLU B 1 609 ? 35.328 -43.112 -1.86 1 93.69 609 GLU B N 1
ATOM 12366 C CA . GLU B 1 609 ? 35.882 -44.324 -1.265 1 93.69 609 GLU B CA 1
ATOM 12367 C C . GLU B 1 609 ? 37.052 -44.857 -2.087 1 93.69 609 GLU B C 1
ATOM 12369 O O . GLU B 1 609 ? 37.063 -44.735 -3.314 1 93.69 609 GLU B O 1
ATOM 12374 N N . ALA B 1 610 ? 37.964 -45.751 -1.359 1 90.58 610 ALA B N 1
ATOM 12375 C CA . ALA B 1 610 ? 39.169 -46.296 -1.979 1 90.58 610 ALA B CA 1
ATOM 12376 C C . ALA B 1 610 ? 38.818 -47.252 -3.115 1 90.58 610 ALA B C 1
ATOM 12378 O O . ALA B 1 610 ? 39.521 -47.31 -4.126 1 90.58 610 ALA B O 1
ATOM 12379 N N . PHE B 1 611 ? 37.915 -48.214 -2.338 1 91.87 611 PHE B N 1
ATOM 12380 C CA . PHE B 1 611 ? 37.567 -49.243 -3.312 1 91.87 611 PHE B CA 1
ATOM 12381 C C . PHE B 1 611 ? 36.958 -48.621 -4.562 1 91.87 611 PHE B C 1
ATOM 12383 O O . PHE B 1 611 ? 36.873 -49.27 -5.607 1 91.87 611 PHE B O 1
ATOM 12390 N N . LEU B 1 612 ? 36.367 -46.917 -5.29 1 91.4 612 LEU B N 1
ATOM 12391 C CA . LEU B 1 612 ? 35.668 -46.328 -6.427 1 91.4 612 LEU B CA 1
ATOM 12392 C C . LEU B 1 612 ? 36.333 -45.024 -6.857 1 91.4 612 LEU B C 1
ATOM 12394 O O . LEU B 1 612 ? 36.013 -44.479 -7.916 1 91.4 612 LEU B O 1
ATOM 12398 N N . GLU B 1 613 ? 37.154 -44.458 -6.156 1 85.57 613 GLU B N 1
ATOM 12399 C CA . GLU B 1 613 ? 37.763 -43.15 -6.384 1 85.57 613 GLU B CA 1
ATOM 12400 C C . GLU B 1 613 ? 38.405 -43.074 -7.766 1 85.57 613 GLU B C 1
ATOM 12402 O O . GLU B 1 613 ? 38.379 -42.023 -8.411 1 85.57 613 GLU B O 1
ATOM 12407 N N . ASN B 1 614 ? 38.918 -44.221 -8.375 1 85.05 614 ASN B N 1
ATOM 12408 C CA . ASN B 1 614 ? 39.648 -44.185 -9.638 1 85.05 614 ASN B CA 1
ATOM 12409 C C . ASN B 1 614 ? 38.766 -44.611 -10.808 1 85.05 614 ASN B C 1
ATOM 12411 O O . ASN B 1 614 ? 39.231 -44.684 -11.947 1 85.05 614 ASN B O 1
ATOM 12415 N N . SER B 1 615 ? 37.552 -44.805 -10.611 1 87.89 615 SER B N 1
ATOM 12416 C CA . SER B 1 615 ? 36.668 -45.22 -11.695 1 87.89 615 SER B CA 1
ATOM 12417 C C . SER B 1 615 ? 36.441 -44.086 -12.689 1 87.89 615 SER B C 1
ATOM 12419 O O . SER B 1 615 ? 36.222 -42.94 -12.292 1 87.89 615 SER B O 1
ATOM 12421 N N . GLN B 1 616 ? 36.469 -44.359 -13.975 1 86.07 616 GLN B N 1
ATOM 12422 C CA . GLN B 1 616 ? 36.235 -43.379 -15.03 1 86.07 616 GLN B CA 1
ATOM 12423 C C . GLN B 1 616 ? 34.761 -43.336 -15.424 1 86.07 616 GLN B C 1
ATOM 12425 O O . GLN B 1 616 ? 34.312 -42.385 -16.067 1 86.07 616 GLN B O 1
ATOM 12430 N N . LEU B 1 617 ? 34.014 -44.29 -14.995 1 90 617 LEU B N 1
ATOM 12431 C CA . LEU B 1 617 ? 32.596 -44.363 -15.33 1 90 617 LEU B CA 1
ATOM 12432 C C . LEU B 1 617 ? 31.784 -43.4 -14.47 1 90 617 LEU B C 1
ATOM 12434 O O . LEU B 1 617 ? 30.859 -42.75 -14.963 1 90 617 LEU B O 1
ATOM 12438 N N . PHE B 1 618 ? 32.093 -43.36 -13.134 1 92.26 618 PHE B N 1
ATOM 12439 C CA . PHE B 1 618 ? 31.347 -42.53 -12.195 1 92.26 618 PHE B CA 1
ATOM 12440 C C . PHE B 1 618 ? 32.135 -41.276 -11.837 1 92.26 618 PHE B C 1
ATOM 12442 O O . PHE B 1 618 ? 33.275 -41.363 -11.376 1 92.26 618 PHE B O 1
ATOM 12449 N N . ASP B 1 619 ? 31.534 -40.154 -12.123 1 88.66 619 ASP B N 1
ATOM 12450 C CA . ASP B 1 619 ? 32.112 -38.897 -11.657 1 88.66 619 ASP B CA 1
ATOM 12451 C C . ASP B 1 619 ? 31.578 -38.528 -10.274 1 88.66 619 ASP B C 1
ATOM 12453 O O . ASP B 1 619 ? 32.263 -37.859 -9.497 1 88.66 619 ASP B O 1
ATOM 12457 N N . GLU B 1 620 ? 30.377 -38.95 -10.08 1 89.94 620 GLU B N 1
ATOM 12458 C CA . GLU B 1 620 ? 29.734 -38.804 -8.778 1 89.94 620 GLU B CA 1
ATOM 12459 C C . GLU B 1 620 ? 28.74 -39.934 -8.524 1 89.94 620 GLU B C 1
ATOM 12461 O O . GLU B 1 620 ? 28.031 -40.361 -9.438 1 89.94 620 GLU B O 1
ATOM 12466 N N . LEU B 1 621 ? 28.77 -40.464 -7.387 1 93.71 621 LEU B N 1
ATOM 12467 C CA . LEU B 1 621 ? 27.79 -41.43 -6.901 1 93.71 621 LEU B CA 1
ATOM 12468 C C . LEU B 1 621 ? 27.532 -41.237 -5.41 1 93.71 621 LEU B C 1
ATOM 12470 O O . LEU B 1 621 ? 28.421 -41.467 -4.587 1 93.71 621 LEU B O 1
ATOM 12474 N N . LYS B 1 622 ? 26.429 -40.78 -5.129 1 94.48 622 LYS B N 1
ATOM 12475 C CA . LYS B 1 622 ? 26.063 -40.462 -3.752 1 94.48 622 LYS B CA 1
ATOM 12476 C C . LYS B 1 622 ? 24.756 -41.144 -3.359 1 94.48 622 LYS B C 1
ATOM 12478 O O . LYS B 1 622 ? 23.771 -41.081 -4.097 1 94.48 622 LYS B O 1
ATOM 12483 N N . LEU B 1 623 ? 24.773 -41.815 -2.253 1 96.25 623 LEU B N 1
ATOM 12484 C CA . LEU B 1 623 ? 23.566 -42.387 -1.666 1 96.25 623 LEU B CA 1
ATOM 12485 C C . LEU B 1 623 ? 23.033 -41.499 -0.547 1 96.25 623 LEU B C 1
ATOM 12487 O O . LEU B 1 623 ? 23.808 -40.967 0.252 1 96.25 623 LEU B O 1
ATOM 12491 N N . ARG B 1 624 ? 21.741 -41.27 -0.562 1 95.75 624 ARG B N 1
ATOM 12492 C CA . ARG B 1 624 ? 21.096 -40.466 0.471 1 95.75 624 ARG B CA 1
ATOM 12493 C C . ARG B 1 624 ? 19.923 -41.215 1.094 1 95.75 624 ARG B C 1
ATOM 12495 O O . ARG B 1 624 ? 19.211 -41.948 0.405 1 95.75 624 ARG B O 1
ATOM 12502 N N . ALA B 1 625 ? 19.679 -40.991 2.368 1 96.33 625 ALA B N 1
ATOM 12503 C CA . ALA B 1 625 ? 18.527 -41.523 3.091 1 96.33 625 ALA B CA 1
ATOM 12504 C C . ALA B 1 625 ? 18.051 -40.544 4.161 1 96.33 625 ALA B C 1
ATOM 12506 O O . ALA B 1 625 ? 18.864 -39.883 4.812 1 96.33 625 ALA B O 1
ATOM 12507 N N . SER B 1 626 ? 16.778 -40.4 4.271 1 95.98 626 SER B N 1
ATOM 12508 C CA . SER B 1 626 ? 16.218 -39.527 5.297 1 95.98 626 SER B CA 1
ATOM 12509 C C . SER B 1 626 ? 14.916 -40.093 5.855 1 95.98 626 SER B C 1
ATOM 12511 O O . SER B 1 626 ? 14.202 -40.82 5.161 1 95.98 626 SER B O 1
ATOM 12513 N N . TYR B 1 627 ? 14.604 -39.76 7.087 1 96.53 627 TYR B N 1
ATOM 12514 C CA . TYR B 1 627 ? 13.373 -40.122 7.781 1 96.53 627 TYR B CA 1
ATOM 12515 C C . TYR B 1 627 ? 13.019 -39.084 8.84 1 96.53 627 TYR B C 1
ATOM 12517 O O . TYR B 1 627 ? 13.9 -38.57 9.533 1 96.53 627 TYR B O 1
ATOM 12525 N N . GLY B 1 628 ? 11.769 -38.784 8.925 1 95.97 628 GLY B N 1
ATOM 12526 C CA . GLY B 1 628 ? 11.363 -37.826 9.942 1 95.97 628 GLY B CA 1
ATOM 12527 C C . GLY B 1 628 ? 9.869 -37.565 9.952 1 95.97 628 GLY B C 1
ATOM 12528 O O . GLY B 1 628 ? 9.117 -38.201 9.21 1 95.97 628 GLY B O 1
ATOM 12529 N N . THR B 1 629 ? 9.461 -36.687 10.897 1 95.57 629 THR B N 1
ATOM 12530 C CA . THR B 1 629 ? 8.06 -36.315 11.066 1 95.57 629 THR B CA 1
ATOM 12531 C C . THR B 1 629 ? 7.866 -34.819 10.836 1 95.57 629 THR B C 1
ATOM 12533 O O . THR B 1 629 ? 8.721 -34.013 11.209 1 95.57 629 THR B O 1
ATOM 12536 N N . VAL B 1 630 ? 6.771 -34.492 10.157 1 93.28 630 VAL B N 1
ATOM 12537 C CA . VAL B 1 630 ? 6.39 -33.104 9.919 1 93.28 630 VAL B CA 1
ATOM 12538 C C . VAL B 1 630 ? 4.909 -32.912 10.239 1 93.28 630 VAL B C 1
ATOM 12540 O O . VAL B 1 630 ? 4.09 -33.795 9.973 1 93.28 630 VAL B O 1
ATOM 12543 N N . GLY B 1 631 ? 4.607 -31.763 10.797 1 90.55 631 GLY B N 1
ATOM 12544 C CA . GLY B 1 631 ? 3.23 -31.501 11.185 1 90.55 631 GLY B CA 1
ATOM 12545 C C . GLY B 1 631 ? 2.475 -30.66 10.173 1 90.55 631 GLY B C 1
ATOM 12546 O O . GLY B 1 631 ? 3.078 -30.074 9.271 1 90.55 631 GLY B O 1
ATOM 12547 N N . ASN B 1 632 ? 1.095 -30.634 10.244 1 90.82 632 ASN B N 1
ATOM 12548 C CA . ASN B 1 632 ? 0.194 -29.799 9.457 1 90.82 632 ASN B CA 1
ATOM 12549 C C . ASN B 1 632 ? -0.931 -29.225 10.314 1 90.82 632 ASN B C 1
ATOM 12551 O O . ASN B 1 632 ? -1.573 -29.954 11.072 1 90.82 632 ASN B O 1
ATOM 12555 N N . GLN B 1 633 ? -1.073 -27.902 10.177 1 88.96 633 GLN B N 1
ATOM 12556 C CA . GLN B 1 633 ? -2.144 -27.249 10.921 1 88.96 633 GLN B CA 1
ATOM 12557 C C . GLN B 1 633 ? -3.109 -26.532 9.982 1 88.96 633 GLN B C 1
ATOM 12559 O O . GLN B 1 633 ? -4.059 -25.888 10.432 1 88.96 633 GLN B O 1
ATOM 12564 N N . SER B 1 634 ? -2.868 -26.387 8.615 1 80.41 634 SER B N 1
ATOM 12565 C CA . SER B 1 634 ? -3.59 -25.555 7.658 1 80.41 634 SER B CA 1
ATOM 12566 C C . SER B 1 634 ? -4.965 -26.136 7.348 1 80.41 634 SER B C 1
ATOM 12568 O O . SER B 1 634 ? -5.745 -25.536 6.605 1 80.41 634 SER B O 1
ATOM 12570 N N . GLY B 1 635 ? -5.626 -26.855 8.029 1 73.4 635 GLY B N 1
ATOM 12571 C CA . GLY B 1 635 ? -6.892 -27.48 7.679 1 73.4 635 GLY B CA 1
ATOM 12572 C C . GLY B 1 635 ? -7.998 -27.185 8.674 1 73.4 635 GLY B C 1
ATOM 12573 O O . GLY B 1 635 ? -9.159 -27.526 8.439 1 73.4 635 GLY B O 1
ATOM 12574 N N . ILE B 1 636 ? -7.589 -26.41 9.525 1 81.37 636 ILE B N 1
ATOM 12575 C CA . ILE B 1 636 ? -8.611 -26.092 10.516 1 81.37 636 ILE B CA 1
ATOM 12576 C C . ILE B 1 636 ? -8.72 -24.577 10.677 1 81.37 636 ILE B C 1
ATOM 12578 O O . ILE B 1 636 ? -7.759 -23.849 10.419 1 81.37 636 ILE B O 1
ATOM 12582 N N . GLY B 1 637 ? -9.803 -24.219 10.99 1 87.38 637 GLY B N 1
ATOM 12583 C CA . GLY B 1 637 ? -9.999 -22.805 11.27 1 87.38 637 GLY B CA 1
ATOM 12584 C C . GLY B 1 637 ? -9.249 -22.331 12.5 1 87.38 637 GLY B C 1
ATOM 12585 O O . GLY B 1 637 ? -8.794 -23.143 13.308 1 87.38 637 GLY B O 1
ATOM 12586 N N . ASN B 1 638 ? -9.177 -21.101 12.726 1 91.67 638 ASN B N 1
ATOM 12587 C CA . ASN B 1 638 ? -8.384 -20.512 13.799 1 91.67 638 ASN B CA 1
ATOM 12588 C C . ASN B 1 638 ? -9.015 -20.761 15.165 1 91.67 638 ASN B C 1
ATOM 12590 O O . ASN B 1 638 ? -8.34 -20.668 16.192 1 91.67 638 ASN B O 1
ATOM 12594 N N . PHE B 1 639 ? -10.323 -21.156 15.125 1 90.95 639 PHE B N 1
ATOM 12595 C CA . PHE B 1 639 ? -11.012 -21.329 16.398 1 90.95 639 PHE B CA 1
ATOM 12596 C C . PHE B 1 639 ? -11.748 -22.663 16.438 1 90.95 639 PHE B C 1
ATOM 12598 O O . PHE B 1 639 ? -12.762 -22.797 17.127 1 90.95 639 PHE B O 1
ATOM 12605 N N . GLN B 1 640 ? -11.344 -23.58 15.701 1 88.9 640 GLN B N 1
ATOM 12606 C CA . GLN B 1 640 ? -12.045 -24.851 15.544 1 88.9 640 GLN B CA 1
ATOM 12607 C C . GLN B 1 640 ? -12.027 -25.653 16.842 1 88.9 640 GLN B C 1
ATOM 12609 O O . GLN B 1 640 ? -12.902 -26.49 17.072 1 88.9 640 GLN B O 1
ATOM 12614 N N . SER B 1 641 ? -11.056 -25.471 17.71 1 90.59 641 SER B N 1
ATOM 12615 C CA . SER B 1 641 ? -10.946 -26.202 18.969 1 90.59 641 SER B CA 1
ATOM 12616 C C . SER B 1 641 ? -11.967 -25.705 19.987 1 90.59 641 SER B C 1
ATOM 12618 O O . SER B 1 641 ? -12.227 -26.374 20.99 1 90.59 641 SER B O 1
ATOM 12620 N N . LEU B 1 642 ? -12.606 -24.553 19.723 1 90.03 642 LEU B N 1
ATOM 12621 C CA . LEU B 1 642 ? -13.526 -23.928 20.668 1 90.03 642 LEU B CA 1
ATOM 12622 C C . LEU B 1 642 ? -14.964 -24.021 20.168 1 90.03 642 LEU B C 1
ATOM 12624 O O . LEU B 1 642 ? -15.209 -23.995 18.96 1 90.03 642 LEU B O 1
ATOM 12628 N N . PRO B 1 643 ? -15.934 -24.152 21.092 1 88.52 643 PRO B N 1
ATOM 12629 C CA . PRO B 1 643 ? -17.316 -23.922 20.665 1 88.52 643 PRO B CA 1
ATOM 12630 C C . PRO B 1 643 ? -17.579 -22.469 20.275 1 88.52 643 PRO B C 1
ATOM 12632 O O . PRO B 1 643 ? -17.167 -21.551 20.988 1 88.52 643 PRO B O 1
ATOM 12635 N N . THR B 1 644 ? -18.05 -22.333 19.153 1 87.65 644 THR B N 1
ATOM 12636 C CA . THR B 1 644 ? -18.302 -20.97 18.697 1 87.65 644 THR B CA 1
ATOM 12637 C C . THR B 1 644 ? -19.787 -20.761 18.414 1 87.65 644 THR B C 1
ATOM 12639 O O . THR B 1 644 ? -20.515 -21.719 18.146 1 87.65 644 THR B O 1
ATOM 12642 N N . TYR B 1 645 ? -20.182 -19.527 18.574 1 85.38 645 TYR B N 1
ATOM 12643 C CA . TYR B 1 645 ? -21.54 -19.079 18.286 1 85.38 645 TYR B CA 1
ATOM 12644 C C . TYR B 1 645 ? -21.543 -18.006 17.204 1 85.38 645 TYR B C 1
ATOM 12646 O O . TYR B 1 645 ? -20.547 -17.302 17.017 1 85.38 645 TYR B O 1
ATOM 12654 N N . SER B 1 646 ? -22.578 -18.009 16.377 1 82.48 646 SER B N 1
ATOM 12655 C CA . SER B 1 646 ? -22.74 -16.988 15.347 1 82.48 646 SER B CA 1
ATOM 12656 C C . SER B 1 646 ? -24.08 -16.273 15.483 1 82.48 646 SER B C 1
ATOM 12658 O O . SER B 1 646 ? -25.051 -16.852 15.976 1 82.48 646 SER B O 1
ATOM 12660 N N . PRO B 1 647 ? -24.126 -14.952 15.068 1 76.53 647 PRO B N 1
ATOM 12661 C CA . PRO B 1 647 ? -25.423 -14.271 15.037 1 76.53 647 PRO B CA 1
ATOM 12662 C C . PRO B 1 647 ? -26.402 -14.91 14.055 1 76.53 647 PRO B C 1
ATOM 12664 O O . PRO B 1 647 ? -26.002 -15.335 12.968 1 76.53 647 PRO B O 1
ATOM 12667 N N . VAL B 1 648 ? -27.563 -15.171 14.57 1 76.26 648 VAL B N 1
ATOM 12668 C CA . VAL B 1 648 ? -28.64 -15.685 13.73 1 76.26 648 VAL B CA 1
ATOM 12669 C C . VAL B 1 648 ? -29.854 -14.764 13.825 1 76.26 648 VAL B C 1
ATOM 12671 O O . VAL B 1 648 ? -30.046 -14.082 14.834 1 76.26 648 VAL B O 1
ATOM 12674 N N . ASN B 1 649 ? -30.513 -14.661 12.698 1 70.5 649 ASN B N 1
ATOM 12675 C CA . ASN B 1 649 ? -31.751 -13.889 12.684 1 70.5 649 ASN B CA 1
ATOM 12676 C C . ASN B 1 649 ? -32.978 -14.796 12.665 1 70.5 649 ASN B C 1
ATOM 12678 O O . ASN B 1 649 ? -33.02 -15.775 11.917 1 70.5 649 ASN B O 1
ATOM 12682 N N . TYR B 1 650 ? -33.761 -14.71 13.677 1 71.07 650 TYR B N 1
ATOM 12683 C CA . TYR B 1 650 ? -35.071 -15.352 13.677 1 71.07 650 TYR B CA 1
ATOM 12684 C C . TYR B 1 650 ? -36.184 -14.32 13.543 1 71.07 650 TYR B C 1
ATOM 12686 O O . TYR B 1 650 ? -36.553 -13.664 14.521 1 71.07 650 TYR B O 1
ATOM 12694 N N . GLY B 1 651 ? -36.624 -14.146 12.515 1 61.44 651 GLY B N 1
ATOM 12695 C CA . GLY B 1 651 ? -37.497 -13.017 12.235 1 61.44 651 GLY B CA 1
ATOM 12696 C C . GLY B 1 651 ? -36.794 -11.678 12.345 1 61.44 651 GLY B C 1
ATOM 12697 O O . GLY B 1 651 ? -35.741 -11.472 11.738 1 61.44 651 GLY B O 1
ATOM 12698 N N . SER B 1 652 ? -37.297 -10.724 13.092 1 60.34 652 SER B N 1
ATOM 12699 C CA . SER B 1 652 ? -36.73 -9.393 13.28 1 60.34 652 SER B CA 1
ATOM 12700 C C . SER B 1 652 ? -35.803 -9.354 14.491 1 60.34 652 SER B C 1
ATOM 12702 O O . SER B 1 652 ? -35.249 -8.303 14.821 1 60.34 652 SER B O 1
ATOM 12704 N N . ASN B 1 653 ? -35.662 -10.573 15.056 1 67.74 653 ASN B N 1
ATOM 12705 C CA . ASN B 1 653 ? -34.87 -10.594 16.282 1 67.74 653 ASN B CA 1
ATOM 12706 C C . ASN B 1 653 ? -33.5 -11.226 16.054 1 67.74 653 ASN B C 1
ATOM 12708 O O . ASN B 1 653 ? -33.39 -12.254 15.384 1 67.74 653 ASN B O 1
ATOM 12712 N N . GLN B 1 654 ? -32.515 -10.571 16.467 1 71.12 654 GLN B N 1
ATOM 12713 C CA . GLN B 1 654 ? -31.161 -11.113 16.411 1 71.12 654 GLN B CA 1
ATOM 12714 C C . GLN B 1 654 ? -30.886 -12.029 17.6 1 71.12 654 GLN B C 1
ATOM 12716 O O . GLN B 1 654 ? -31.323 -11.752 18.719 1 71.12 654 GLN B O 1
ATOM 12721 N N . GLY B 1 655 ? -30.456 -13.209 17.386 1 76.47 655 GLY B N 1
ATOM 12722 C CA . GLY B 1 655 ? -29.997 -14.125 18.418 1 76.47 655 GLY B CA 1
ATOM 12723 C C . GLY B 1 655 ? -28.654 -14.756 18.101 1 76.47 655 GLY B C 1
ATOM 12724 O O . GLY B 1 655 ? -27.967 -14.331 17.17 1 76.47 655 GLY B O 1
ATOM 12725 N N . ASN B 1 656 ? -28.116 -15.533 19.037 1 81.9 656 ASN B N 1
ATOM 12726 C CA . ASN B 1 656 ? -26.9 -16.316 18.844 1 81.9 656 ASN B CA 1
ATOM 12727 C C . ASN B 1 656 ? -27.211 -17.796 18.644 1 81.9 656 ASN B C 1
ATOM 12729 O O . ASN B 1 656 ? -28.013 -18.371 19.383 1 81.9 656 ASN B O 1
ATOM 12733 N N . GLY B 1 657 ? -26.799 -18.283 17.574 1 81.09 657 GLY B N 1
ATOM 12734 C CA . GLY B 1 657 ? -26.924 -19.71 17.323 1 81.09 657 GLY B CA 1
ATOM 12735 C C . GLY B 1 657 ? -25.602 -20.449 17.41 1 81.09 657 GLY B C 1
ATOM 12736 O O . GLY B 1 657 ? -24.537 -19.845 17.266 1 81.09 657 GLY B O 1
ATOM 12737 N N . ILE B 1 658 ? -25.68 -21.742 17.771 1 80.87 658 ILE B N 1
ATOM 12738 C CA . ILE B 1 658 ? -24.493 -22.589 17.825 1 80.87 658 ILE B CA 1
ATOM 12739 C C . ILE B 1 658 ? -23.921 -22.766 16.42 1 80.87 658 ILE B C 1
ATOM 12741 O O . ILE B 1 658 ? -24.66 -23.042 15.472 1 80.87 658 ILE B O 1
ATOM 12745 N N . PHE B 1 659 ? -22.709 -22.522 16.258 1 81.1 659 PHE B N 1
ATOM 12746 C CA . PHE B 1 659 ? -22.066 -22.623 14.954 1 81.1 659 PHE B CA 1
ATOM 12747 C C . PHE B 1 659 ? -21.106 -23.806 14.914 1 81.1 659 PHE B C 1
ATOM 12749 O O . PHE B 1 659 ? -21.146 -24.614 13.984 1 81.1 659 PHE B O 1
ATOM 12756 N N . ASN B 1 660 ? -20.234 -23.929 15.886 1 85.86 660 ASN B N 1
ATOM 12757 C CA . ASN B 1 660 ? -19.232 -24.986 15.973 1 85.86 660 ASN B CA 1
ATOM 12758 C C . ASN B 1 660 ? -19.196 -25.61 17.365 1 85.86 660 ASN B C 1
ATOM 12760 O O . ASN B 1 660 ? -19.213 -24.897 18.37 1 85.86 660 ASN B O 1
ATOM 12764 N N . ALA B 1 661 ? -19.274 -26.988 17.452 1 87.2 661 ALA B N 1
ATOM 12765 C CA . ALA B 1 661 ? -19.252 -27.689 18.733 1 87.2 661 ALA B CA 1
ATOM 12766 C C . ALA B 1 661 ? -17.884 -27.573 19.399 1 87.2 661 ALA B C 1
ATOM 12768 O O . ALA B 1 661 ? -17.781 -27.583 20.628 1 87.2 661 ALA B O 1
ATOM 12769 N N . GLY B 1 662 ? -16.888 -27.309 18.612 1 87.94 662 GLY B N 1
ATOM 12770 C CA . GLY B 1 662 ? -15.534 -27.264 19.142 1 87.94 662 GLY B CA 1
ATOM 12771 C C . GLY B 1 662 ? -14.983 -28.634 19.488 1 87.94 662 GLY B C 1
ATOM 12772 O O . GLY B 1 662 ? -15.722 -29.509 19.945 1 87.94 662 GLY B O 1
ATOM 12773 N N . ASN B 1 663 ? -13.787 -28.988 19.201 1 89.75 663 ASN B N 1
ATOM 12774 C CA . ASN B 1 663 ? -13.069 -30.198 19.586 1 89.75 663 ASN B CA 1
ATOM 12775 C C . ASN B 1 663 ? -11.748 -29.871 20.276 1 89.75 663 ASN B C 1
ATOM 12777 O O . ASN B 1 663 ? -10.733 -29.654 19.612 1 89.75 663 ASN B O 1
ATOM 12781 N N . SER B 1 664 ? -11.721 -29.904 21.532 1 89.46 664 SER B N 1
ATOM 12782 C CA . SER B 1 664 ? -10.544 -29.523 22.305 1 89.46 664 SER B CA 1
ATOM 12783 C C . SER B 1 664 ? -9.422 -30.544 22.144 1 89.46 664 SER B C 1
ATOM 12785 O O . SER B 1 664 ? -8.277 -30.28 22.517 1 89.46 664 SER B O 1
ATOM 12787 N N . ASN B 1 665 ? -9.757 -31.722 21.552 1 89.2 665 ASN B N 1
ATOM 12788 C CA . ASN B 1 665 ? -8.75 -32.765 21.389 1 89.2 665 ASN B CA 1
ATOM 12789 C C . ASN B 1 665 ? -8.135 -32.738 19.993 1 89.2 665 ASN B C 1
ATOM 12791 O O . ASN B 1 665 ? -7.349 -33.618 19.639 1 89.2 665 ASN B O 1
ATOM 12795 N N . LEU B 1 666 ? -8.545 -31.76 19.287 1 90.95 666 LEU B N 1
ATOM 12796 C CA . LEU B 1 666 ? -7.939 -31.631 17.966 1 90.95 666 LEU B CA 1
ATOM 12797 C C . LEU B 1 666 ? -6.424 -31.497 18.075 1 90.95 666 LEU B C 1
ATOM 12799 O O . LEU B 1 666 ? -5.92 -30.78 18.942 1 90.95 666 LEU B O 1
ATOM 12803 N N . LYS B 1 667 ? -5.753 -32.29 17.324 1 91.3 667 LYS B N 1
ATOM 12804 C CA . LYS B 1 667 ? -4.295 -32.234 17.318 1 91.3 667 LYS B CA 1
ATOM 12805 C C . LYS B 1 667 ? -3.755 -32.121 15.894 1 91.3 667 LYS B C 1
ATOM 12807 O O . LYS B 1 667 ? -4.527 -31.995 14.941 1 91.3 667 LYS B O 1
ATOM 12812 N N . TRP B 1 668 ? -2.478 -32.184 15.748 1 92.14 668 TRP B N 1
ATOM 12813 C CA . TRP B 1 668 ? -1.788 -31.978 14.479 1 92.14 668 TRP B CA 1
ATOM 12814 C C . TRP B 1 668 ? -1.924 -33.203 13.581 1 92.14 668 TRP B C 1
ATOM 12816 O O . TRP B 1 668 ? -1.895 -34.339 14.06 1 92.14 668 TRP B O 1
ATOM 12826 N N . GLU B 1 669 ? -2.093 -32.94 12.247 1 93.34 669 GLU B N 1
ATOM 12827 C CA . GLU B 1 669 ? -1.759 -34.001 11.301 1 93.34 669 GLU B CA 1
ATOM 12828 C C . GLU B 1 669 ? -0.252 -34.238 11.247 1 93.34 669 GLU B C 1
ATOM 12830 O O . GLU B 1 669 ? 0.532 -33.287 11.272 1 93.34 669 GLU B O 1
ATOM 12835 N N . VAL B 1 670 ? 0.139 -35.446 11.207 1 94.01 670 VAL B N 1
ATOM 12836 C CA . VAL B 1 670 ? 1.568 -35.74 11.239 1 94.01 670 VAL B CA 1
ATOM 12837 C C . VAL B 1 670 ? 1.944 -36.604 10.038 1 94.01 670 VAL B C 1
ATOM 12839 O O . VAL B 1 670 ? 1.36 -37.669 9.823 1 94.01 670 VAL B O 1
ATOM 12842 N N . SER B 1 671 ? 2.848 -36.202 9.275 1 94.29 671 SER B N 1
ATOM 12843 C CA . SER B 1 671 ? 3.368 -36.96 8.142 1 94.29 671 SER B CA 1
ATOM 12844 C C . SER B 1 671 ? 4.706 -37.611 8.48 1 94.29 671 SER B C 1
ATOM 12846 O O . SER B 1 671 ? 5.665 -36.922 8.835 1 94.29 671 SER B O 1
ATOM 12848 N N . ASN B 1 672 ? 4.793 -38.874 8.444 1 95.76 672 ASN B N 1
ATOM 12849 C CA . ASN B 1 672 ? 6.042 -39.625 8.522 1 95.76 672 ASN B CA 1
ATOM 12850 C C . ASN B 1 672 ? 6.646 -39.853 7.139 1 95.76 672 ASN B C 1
ATOM 12852 O O . ASN B 1 672 ? 6.106 -40.619 6.339 1 95.76 672 ASN B O 1
ATOM 12856 N N . GLN B 1 673 ? 7.744 -39.305 6.927 1 96.73 673 GLN B N 1
ATOM 12857 C CA . GLN B 1 673 ? 8.303 -39.288 5.58 1 96.73 673 GLN B CA 1
ATOM 12858 C C . GLN B 1 673 ? 9.618 -40.059 5.52 1 96.73 673 GLN B C 1
ATOM 12860 O O . GLN B 1 673 ? 10.53 -39.805 6.31 1 96.73 673 GLN B O 1
ATOM 12865 N N . ALA B 1 674 ? 9.717 -40.992 4.624 1 97.19 674 ALA B N 1
ATOM 12866 C CA . ALA B 1 674 ? 10.939 -41.733 4.323 1 97.19 674 ALA B CA 1
ATOM 12867 C C . ALA B 1 674 ? 11.368 -41.519 2.875 1 97.19 674 ALA B C 1
ATOM 12869 O O . ALA B 1 674 ? 10.527 -41.469 1.973 1 97.19 674 ALA B O 1
ATOM 12870 N N . ASN B 1 675 ? 12.629 -41.359 2.718 1 97.5 675 ASN B N 1
ATOM 12871 C CA . ASN B 1 675 ? 13.166 -41.14 1.38 1 97.5 675 ASN B CA 1
ATOM 12872 C C . ASN B 1 675 ? 14.54 -41.784 1.214 1 97.5 675 ASN B C 1
ATOM 12874 O O . ASN B 1 675 ? 15.366 -41.737 2.127 1 97.5 675 ASN B O 1
ATOM 12878 N N . ILE B 1 676 ? 14.773 -42.491 0.089 1 97.59 676 ILE B N 1
ATOM 12879 C CA . ILE B 1 676 ? 16.078 -42.985 -0.338 1 97.59 676 ILE B CA 1
ATOM 12880 C C . ILE B 1 676 ? 16.384 -42.48 -1.747 1 97.59 676 ILE B C 1
ATOM 12882 O O . ILE B 1 676 ? 15.512 -42.489 -2.619 1 97.59 676 ILE B O 1
ATOM 12886 N N . GLY B 1 677 ? 17.536 -41.981 -1.884 1 96.5 677 GLY B N 1
ATOM 12887 C CA . GLY B 1 677 ? 17.874 -41.412 -3.178 1 96.5 677 GLY B CA 1
ATOM 12888 C C . GLY B 1 677 ? 19.29 -41.732 -3.619 1 96.5 677 GLY B C 1
ATOM 12889 O O . GLY B 1 677 ? 20.137 -42.087 -2.797 1 96.5 677 GLY B O 1
ATOM 12890 N N . ILE B 1 678 ? 19.531 -41.662 -4.909 1 96.36 678 ILE B N 1
ATOM 12891 C CA . ILE B 1 678 ? 20.839 -41.824 -5.534 1 96.36 678 ILE B CA 1
ATOM 12892 C C . ILE B 1 678 ? 21.107 -40.655 -6.479 1 96.36 678 ILE B C 1
ATOM 12894 O O . ILE B 1 678 ? 20.264 -40.316 -7.313 1 96.36 678 ILE B O 1
ATOM 12898 N N . ASP B 1 679 ? 22.165 -40.022 -6.243 1 95.08 679 ASP B N 1
ATOM 12899 C CA . ASP B 1 679 ? 22.665 -39.023 -7.183 1 95.08 679 ASP B CA 1
ATOM 12900 C C . ASP B 1 679 ? 23.843 -39.567 -7.987 1 95.08 679 ASP B C 1
ATOM 12902 O O . ASP B 1 679 ? 24.73 -40.22 -7.434 1 95.08 679 ASP B O 1
ATOM 12906 N N . PHE B 1 680 ? 23.835 -39.282 -9.308 1 94.01 680 PHE B N 1
ATOM 12907 C CA . PHE B 1 680 ? 24.918 -39.853 -10.1 1 94.01 680 PHE B CA 1
ATOM 12908 C C . PHE B 1 680 ? 25.316 -38.911 -11.23 1 94.01 680 PHE B C 1
ATOM 12910 O O . PHE B 1 680 ? 24.51 -38.092 -11.676 1 94.01 680 PHE B O 1
ATOM 12917 N N . SER B 1 681 ? 26.45 -38.925 -11.579 1 93.02 681 SER B N 1
ATOM 12918 C CA . SER B 1 681 ? 27.04 -38.338 -12.777 1 93.02 681 SER B CA 1
ATOM 12919 C C . SER B 1 681 ? 27.979 -39.32 -13.469 1 93.02 681 SER B C 1
ATOM 12921 O O . SER B 1 681 ? 28.838 -39.925 -12.824 1 93.02 681 SER B O 1
ATOM 12923 N N . LEU B 1 682 ? 27.787 -39.515 -14.793 1 93.78 682 LEU B N 1
ATOM 12924 C CA . LEU B 1 682 ? 28.517 -40.539 -15.532 1 93.78 682 LEU B CA 1
ATOM 12925 C C . LEU B 1 682 ? 29.237 -39.934 -16.733 1 93.78 682 LEU B C 1
ATOM 12927 O O . LEU B 1 682 ? 28.807 -38.91 -17.268 1 93.78 682 LEU B O 1
ATOM 12931 N N . LEU B 1 683 ? 30.306 -40.589 -17.163 1 91.02 683 LEU B N 1
ATOM 12932 C CA . LEU B 1 683 ? 31.001 -40.357 -18.424 1 91.02 683 LEU B CA 1
ATOM 12933 C C . LEU B 1 683 ? 31.436 -38.9 -18.545 1 91.02 683 LEU B C 1
ATOM 12935 O O . LEU B 1 683 ? 31.101 -38.226 -19.522 1 91.02 683 LEU B O 1
ATOM 12939 N N . ASN B 1 684 ? 32.139 -38.427 -17.505 1 82.58 684 ASN B N 1
ATOM 12940 C CA . ASN B 1 684 ? 32.676 -37.072 -17.443 1 82.58 684 ASN B CA 1
ATOM 12941 C C . ASN B 1 684 ? 31.563 -36.03 -17.379 1 82.58 684 ASN B C 1
ATOM 12943 O O . ASN B 1 684 ? 31.569 -35.061 -18.141 1 82.58 684 ASN B O 1
ATOM 12947 N N . ASN B 1 685 ? 30.539 -36.433 -16.603 1 82.3 685 ASN B N 1
ATOM 12948 C CA . ASN B 1 685 ? 29.432 -35.535 -16.293 1 82.3 685 ASN B CA 1
ATOM 12949 C C . ASN B 1 685 ? 28.569 -35.263 -17.522 1 82.3 685 ASN B C 1
ATOM 12951 O O . ASN B 1 685 ? 27.93 -34.214 -17.616 1 82.3 685 ASN B O 1
ATOM 12955 N N . LYS B 1 686 ? 28.652 -36.246 -18.513 1 86.88 686 LYS B N 1
ATOM 12956 C CA . LYS B 1 686 ? 27.818 -36.137 -19.706 1 86.88 686 LYS B CA 1
ATOM 12957 C C . LYS B 1 686 ? 26.387 -36.581 -19.418 1 86.88 686 LYS B C 1
ATOM 12959 O O . LYS B 1 686 ? 25.458 -36.206 -20.137 1 86.88 686 LYS B O 1
ATOM 12964 N N . ILE B 1 687 ? 26.246 -37.409 -18.516 1 93.03 687 ILE B N 1
ATOM 12965 C CA . ILE B 1 687 ? 24.949 -37.881 -18.043 1 93.03 687 ILE B CA 1
ATOM 12966 C C . ILE B 1 687 ? 24.864 -37.725 -16.527 1 93.03 687 ILE B C 1
ATOM 12968 O O . ILE B 1 687 ? 25.732 -38.21 -15.797 1 93.03 687 ILE B O 1
ATOM 12972 N N . PHE B 1 688 ? 23.912 -37.025 -16.044 1 91.03 688 PHE B N 1
ATOM 12973 C CA . PHE B 1 688 ? 23.742 -36.884 -14.602 1 91.03 688 PHE B CA 1
ATOM 12974 C C . PHE B 1 688 ? 22.264 -36.841 -14.233 1 91.03 688 PHE B C 1
ATOM 12976 O O . PHE B 1 688 ? 21.422 -36.489 -15.06 1 91.03 688 PHE B O 1
ATOM 12983 N N . GLY B 1 689 ? 21.932 -37.206 -13.074 1 93.07 689 GLY B N 1
ATOM 12984 C CA . GLY B 1 689 ? 20.544 -37.29 -12.647 1 93.07 689 GLY B CA 1
ATOM 12985 C C . GLY B 1 689 ? 20.39 -37.713 -11.199 1 93.07 689 GLY B C 1
ATOM 12986 O O . GLY B 1 689 ? 21.372 -37.775 -10.456 1 93.07 689 GLY B O 1
ATOM 12987 N N . LYS B 1 690 ? 19.125 -37.791 -10.792 1 95.14 690 LYS B N 1
ATOM 12988 C CA . LYS B 1 690 ? 18.727 -38.203 -9.449 1 95.14 690 LYS B CA 1
ATOM 12989 C C . LYS B 1 690 ? 17.552 -39.175 -9.498 1 95.14 690 LYS B C 1
ATOM 12991 O O . LYS B 1 690 ? 16.645 -39.02 -10.318 1 95.14 690 LYS B O 1
ATOM 12996 N N . LEU B 1 691 ? 17.691 -40.159 -8.686 1 96.84 691 LEU B N 1
ATOM 12997 C CA . LEU B 1 691 ? 16.599 -41.102 -8.472 1 96.84 691 LEU B CA 1
ATOM 12998 C C . LEU B 1 691 ? 16.168 -41.112 -7.009 1 96.84 691 LEU B C 1
ATOM 13000 O O . LEU B 1 691 ? 17.002 -41.26 -6.113 1 96.84 691 LEU B O 1
ATOM 13004 N N . ASP B 1 692 ? 14.904 -40.916 -6.758 1 97.56 692 ASP B N 1
ATOM 13005 C CA . ASP B 1 692 ? 14.371 -40.913 -5.399 1 97.56 692 ASP B CA 1
ATOM 13006 C C . ASP B 1 692 ? 13.214 -41.9 -5.261 1 97.56 692 ASP B C 1
ATOM 13008 O O . ASP B 1 692 ? 12.353 -41.982 -6.139 1 97.56 692 ASP B O 1
ATOM 13012 N N . LEU B 1 693 ? 13.264 -42.619 -4.198 1 97.99 693 LEU B N 1
ATOM 13013 C CA . LEU B 1 693 ? 12.14 -43.418 -3.721 1 97.99 693 LEU B CA 1
ATOM 13014 C C . LEU B 1 693 ? 11.623 -42.887 -2.388 1 97.99 693 LEU B C 1
ATOM 13016 O O . LEU B 1 693 ? 12.408 -42.612 -1.478 1 97.99 693 LEU B O 1
ATOM 13020 N N . TYR B 1 694 ? 10.345 -42.704 -2.305 1 97.27 694 TYR B N 1
ATOM 13021 C CA . TYR B 1 694 ? 9.829 -42.147 -1.059 1 97.27 694 TYR B CA 1
ATOM 13022 C C . TYR B 1 694 ? 8.552 -42.861 -0.63 1 97.27 694 TYR B C 1
ATOM 13024 O O . TYR B 1 694 ? 7.887 -43.501 -1.448 1 97.27 694 TYR B O 1
ATOM 13032 N N . ASN B 1 695 ? 8.221 -42.763 0.624 1 97.89 695 ASN B N 1
ATOM 13033 C CA . ASN B 1 695 ? 7.01 -43.246 1.279 1 97.89 695 ASN B CA 1
ATOM 13034 C C . ASN B 1 695 ? 6.584 -42.326 2.419 1 97.89 695 ASN B C 1
ATOM 13036 O O . ASN B 1 695 ? 7.193 -42.336 3.491 1 97.89 695 ASN B O 1
ATOM 13040 N N . ASN B 1 696 ? 5.536 -41.573 2.182 1 96.67 696 ASN B N 1
ATOM 13041 C CA . ASN B 1 696 ? 5.001 -40.64 3.168 1 96.67 696 ASN B CA 1
ATOM 13042 C C . ASN B 1 696 ? 3.667 -41.124 3.731 1 96.67 696 ASN B C 1
ATOM 13044 O O . ASN B 1 696 ? 2.685 -41.242 2.997 1 96.67 696 ASN B O 1
ATOM 13048 N N . ILE B 1 697 ? 3.585 -41.323 5 1 97.06 697 ILE B N 1
ATOM 13049 C CA . ILE B 1 697 ? 2.348 -41.722 5.663 1 97.06 697 ILE B CA 1
ATOM 13050 C C . ILE B 1 697 ? 1.87 -40.6 6.582 1 97.06 697 ILE B C 1
ATOM 13052 O O . ILE B 1 697 ? 2.541 -40.262 7.56 1 97.06 697 ILE B O 1
ATOM 13056 N N . THR B 1 698 ? 0.781 -40.054 6.256 1 95.26 698 THR B N 1
ATOM 13057 C CA . THR B 1 698 ? 0.185 -39.014 7.088 1 95.26 698 THR B CA 1
ATOM 13058 C C . THR B 1 698 ? -0.882 -39.602 8.006 1 95.26 698 THR B C 1
ATOM 13060 O O . THR B 1 698 ? -1.83 -40.237 7.538 1 95.26 698 THR B O 1
ATOM 13063 N N . SER B 1 699 ? -0.676 -39.396 9.25 1 94.71 699 SER B N 1
ATOM 13064 C CA . SER B 1 699 ? -1.625 -39.878 10.248 1 94.71 699 SER B CA 1
ATOM 13065 C C . SER B 1 699 ? -2.366 -38.721 10.91 1 94.71 699 SER B C 1
ATOM 13067 O O . SER B 1 699 ? -2.001 -37.558 10.728 1 94.71 699 SER B O 1
ATOM 13069 N N . ASP B 1 700 ? -3.423 -39.032 11.672 1 92.81 700 ASP B N 1
ATOM 13070 C CA . ASP B 1 700 ? -4.249 -38.079 12.407 1 92.81 700 ASP B CA 1
ATOM 13071 C C . ASP B 1 700 ? -4.855 -37.039 11.468 1 92.81 700 ASP B C 1
ATOM 13073 O O . ASP B 1 700 ? -4.823 -35.841 11.757 1 92.81 700 ASP B O 1
ATOM 13077 N N . LEU B 1 701 ? -5.356 -37.565 10.358 1 92.92 701 LEU B N 1
ATOM 13078 C CA . LEU B 1 701 ? -5.965 -36.685 9.367 1 92.92 701 LEU B CA 1
ATOM 13079 C C . LEU B 1 701 ? -7.207 -36.006 9.933 1 92.92 701 LEU B C 1
ATOM 13081 O O . LEU B 1 701 ? -7.954 -36.612 10.705 1 92.92 701 LEU B O 1
ATOM 13085 N N . PHE B 1 702 ? -7.393 -34.783 9.52 1 90.12 702 PHE B N 1
ATOM 13086 C CA . PHE B 1 702 ? -8.645 -34.107 9.842 1 90.12 702 PHE B CA 1
ATOM 13087 C C . PHE B 1 702 ? -9.796 -34.681 9.025 1 90.12 702 PHE B C 1
ATOM 13089 O O . PHE B 1 702 ? -9.774 -34.633 7.793 1 90.12 702 PHE B O 1
ATOM 13096 N N . VAL B 1 703 ? -10.687 -35.206 9.656 1 87.03 703 VAL B N 1
ATOM 13097 C CA . VAL B 1 703 ? -11.885 -35.733 9.01 1 87.03 703 VAL B CA 1
ATOM 13098 C C . VAL B 1 703 ? -13.128 -35.246 9.752 1 87.03 703 VAL B C 1
ATOM 13100 O O . VAL B 1 703 ? -13.078 -34.986 10.957 1 87.03 703 VAL B O 1
ATOM 13103 N N . GLN B 1 704 ? -14.132 -35.026 8.927 1 82.5 704 GLN B N 1
ATOM 13104 C CA . GLN B 1 704 ? -15.391 -34.638 9.552 1 82.5 704 GLN B CA 1
ATOM 13105 C C . GLN B 1 704 ? -16.107 -35.848 10.146 1 82.5 704 GLN B C 1
ATOM 13107 O O . GLN B 1 704 ? -16.446 -36.79 9.426 1 82.5 704 GLN B O 1
ATOM 13112 N N . TYR B 1 705 ? -16.193 -35.833 11.459 1 80.46 705 TYR B N 1
ATOM 13113 C CA . TYR B 1 705 ? -16.948 -36.855 12.176 1 80.46 705 TYR B CA 1
ATOM 13114 C C . TYR B 1 705 ? -18.424 -36.483 12.26 1 80.46 705 TYR B C 1
ATOM 13116 O O . TYR B 1 705 ? -18.776 -35.435 12.806 1 80.46 705 TYR B O 1
ATOM 13124 N N . GLN B 1 706 ? -19.183 -37.273 11.616 1 80.27 706 GLN B N 1
ATOM 13125 C CA . GLN B 1 706 ? -20.613 -36.986 11.617 1 80.27 706 GLN B CA 1
ATOM 13126 C C . GLN B 1 706 ? -21.241 -37.323 12.966 1 80.27 706 GLN B C 1
ATOM 13128 O O . GLN B 1 706 ? -20.983 -38.39 13.527 1 80.27 706 GLN B O 1
ATOM 13133 N N . LEU B 1 707 ? -21.975 -36.373 13.513 1 80.84 707 LEU B N 1
ATOM 13134 C CA . LEU B 1 707 ? -22.686 -36.549 14.775 1 80.84 707 LEU B CA 1
ATOM 13135 C C . LEU B 1 707 ? -24.176 -36.764 14.533 1 80.84 707 LEU B C 1
ATOM 13137 O O . LEU B 1 707 ? -24.693 -36.417 13.469 1 80.84 707 LEU B O 1
ATOM 13141 N N . SER B 1 708 ? -24.82 -37.415 15.548 1 80.2 708 SER B N 1
ATOM 13142 C CA . SER B 1 708 ? -26.276 -37.483 15.484 1 80.2 708 SER B CA 1
ATOM 13143 C C . SER B 1 708 ? -26.893 -36.089 15.424 1 80.2 708 SER B C 1
ATOM 13145 O O . SER B 1 708 ? -26.492 -35.195 16.172 1 80.2 708 SER B O 1
ATOM 13147 N N . ARG B 1 709 ? -27.714 -35.838 14.575 1 79.36 709 ARG B N 1
ATOM 13148 C CA . ARG B 1 709 ? -28.346 -34.533 14.411 1 79.36 709 ARG B CA 1
ATOM 13149 C C . ARG B 1 709 ? -29.111 -34.133 15.668 1 79.36 709 ARG B C 1
ATOM 13151 O O . ARG B 1 709 ? -29.374 -32.949 15.892 1 79.36 709 ARG B O 1
ATOM 13158 N N . THR B 1 710 ? -29.446 -35.117 16.584 1 80.99 710 THR B N 1
ATOM 13159 C CA . THR B 1 710 ? -30.246 -34.856 17.776 1 80.99 710 THR B CA 1
ATOM 13160 C C . THR B 1 710 ? -29.455 -34.03 18.787 1 80.99 710 THR B C 1
ATOM 13162 O O . THR B 1 710 ? -30.038 -33.391 19.665 1 80.99 710 THR B O 1
ATOM 13165 N N . ILE B 1 711 ? -28.219 -34.126 18.667 1 77.83 711 ILE B N 1
ATOM 13166 C CA . ILE B 1 711 ? -27.403 -33.43 19.656 1 77.83 711 ILE B CA 1
ATOM 13167 C C . ILE B 1 711 ? -27.287 -31.954 19.282 1 77.83 711 ILE B C 1
ATOM 13169 O O . ILE B 1 711 ? -26.775 -31.148 20.062 1 77.83 711 ILE B O 1
ATOM 13173 N N . GLY B 1 712 ? -27.793 -31.438 18.151 1 77.12 712 GLY B N 1
ATOM 13174 C CA . GLY B 1 712 ? -27.815 -30.044 17.738 1 77.12 712 GLY B CA 1
ATOM 13175 C C . GLY B 1 712 ? -26.644 -29.666 16.85 1 77.12 712 GLY B C 1
ATOM 13176 O O . GLY B 1 712 ? -26.573 -28.541 16.352 1 77.12 712 GLY B O 1
ATOM 13177 N N . TYR B 1 713 ? -25.618 -30.508 16.739 1 82.43 713 TYR B N 1
ATOM 13178 C CA . TYR B 1 713 ? -24.499 -30.305 15.826 1 82.43 713 TYR B CA 1
ATOM 13179 C C . TYR B 1 713 ? -24.526 -31.326 14.694 1 82.43 713 TYR B C 1
ATOM 13181 O O . TYR B 1 713 ? -24.988 -32.454 14.879 1 82.43 713 TYR B O 1
ATOM 13189 N N . ARG B 1 714 ? -23.991 -30.858 13.546 1 76.47 714 ARG B N 1
ATOM 13190 C CA . ARG B 1 714 ? -23.992 -31.771 12.407 1 76.47 714 ARG B CA 1
ATOM 13191 C C . ARG B 1 714 ? -22.71 -32.596 12.367 1 76.47 714 ARG B C 1
ATOM 13193 O O . ARG B 1 714 ? -22.734 -33.772 11.995 1 76.47 714 ARG B O 1
ATOM 13200 N N . SER B 1 715 ? -21.63 -32.012 12.631 1 82.83 715 SER B N 1
ATOM 13201 C CA . SER B 1 715 ? -20.334 -32.672 12.501 1 82.83 715 SER B CA 1
ATOM 13202 C C . SER B 1 715 ? -19.278 -31.988 13.363 1 82.83 715 SER B C 1
ATOM 13204 O O . SER B 1 715 ? -19.497 -30.883 13.863 1 82.83 715 SER B O 1
ATOM 13206 N N . ILE B 1 716 ? -18.319 -32.674 13.677 1 85.4 716 ILE B N 1
ATOM 13207 C CA . ILE B 1 716 ? -17.159 -32.151 14.39 1 85.4 716 ILE B CA 1
ATOM 13208 C C . ILE B 1 716 ? -15.879 -32.57 13.671 1 85.4 716 ILE B C 1
ATOM 13210 O O . ILE B 1 716 ? -15.803 -33.669 13.115 1 85.4 716 ILE B O 1
ATOM 13214 N N . GLN B 1 717 ? -14.955 -31.668 13.605 1 86.05 717 GLN B N 1
ATOM 13215 C CA . GLN B 1 717 ? -13.657 -32.035 13.049 1 86.05 717 GLN B CA 1
ATOM 13216 C C . GLN B 1 717 ? -12.867 -32.904 14.023 1 86.05 717 GLN B C 1
ATOM 13218 O O . GLN B 1 717 ? -12.784 -32.594 15.213 1 86.05 717 GLN B O 1
ATOM 13223 N N . SER B 1 718 ? -12.381 -34.049 13.587 1 88.11 718 SER B N 1
ATOM 13224 C CA . SER B 1 718 ? -11.612 -34.959 14.43 1 88.11 718 SER B CA 1
ATOM 13225 C C . SER B 1 718 ? -10.405 -35.517 13.683 1 88.11 718 SER B C 1
ATOM 13227 O O . SER B 1 718 ? -10.384 -35.531 12.45 1 88.11 718 SER B O 1
ATOM 13229 N N . ASN B 1 719 ? -9.4 -36.024 14.503 1 90.01 719 ASN B N 1
ATOM 13230 C CA . ASN B 1 719 ? -8.212 -36.662 13.948 1 90.01 719 ASN B CA 1
ATOM 13231 C C . ASN B 1 719 ? -8.402 -38.169 13.799 1 90.01 719 ASN B C 1
ATOM 13233 O O . ASN B 1 719 ? -8.161 -38.926 14.741 1 90.01 719 ASN B O 1
ATOM 13237 N N . GLU B 1 720 ? -8.858 -38.81 12.69 1 84.43 720 GLU B N 1
ATOM 13238 C CA . GLU B 1 720 ? -9.161 -40.236 12.614 1 84.43 720 GLU B CA 1
ATOM 13239 C C . GLU B 1 720 ? -8.69 -40.83 11.29 1 84.43 720 GLU B C 1
ATOM 13241 O O . GLU B 1 720 ? -8.902 -42.015 11.025 1 84.43 720 GLU B O 1
ATOM 13246 N N . GLY B 1 721 ? -7.892 -40.214 10.476 1 89.49 721 GLY B N 1
ATOM 13247 C CA . GLY B 1 721 ? -7.585 -40.76 9.164 1 89.49 721 GLY B CA 1
ATOM 13248 C C . GLY B 1 721 ? -6.097 -40.925 8.919 1 89.49 721 GLY B C 1
ATOM 13249 O O . GLY B 1 721 ? -5.276 -40.431 9.696 1 89.49 721 GLY B O 1
ATOM 13250 N N . LYS B 1 722 ? -5.803 -41.848 7.968 1 95.41 722 LYS B N 1
ATOM 13251 C CA . LYS B 1 722 ? -4.438 -42.074 7.499 1 95.41 722 LYS B CA 1
ATOM 13252 C C . LYS B 1 722 ? -4.386 -42.15 5.976 1 95.41 722 LYS B C 1
ATOM 13254 O O . LYS B 1 722 ? -5.303 -42.678 5.344 1 95.41 722 LYS B O 1
ATOM 13259 N N . MET B 1 723 ? -3.325 -41.627 5.447 1 96.11 723 MET B N 1
ATOM 13260 C CA . MET B 1 723 ? -3.127 -41.619 4.001 1 96.11 723 MET B CA 1
ATOM 13261 C C . MET B 1 723 ? -1.662 -41.856 3.651 1 96.11 723 MET B C 1
ATOM 13263 O O . MET B 1 723 ? -0.768 -41.438 4.389 1 96.11 723 MET B O 1
ATOM 13267 N N . ASN B 1 724 ? -1.472 -42.531 2.563 1 97.16 724 ASN B N 1
ATOM 13268 C CA . ASN B 1 724 ? -0.122 -42.869 2.124 1 97.16 724 ASN B CA 1
ATOM 13269 C C . ASN B 1 724 ? 0.167 -42.321 0.729 1 97.16 724 ASN B C 1
ATOM 13271 O O . ASN B 1 724 ? -0.674 -42.418 -0.167 1 97.16 724 ASN B O 1
ATOM 13275 N N . ASN B 1 725 ? 1.219 -41.642 0.512 1 97.41 725 ASN B N 1
ATOM 13276 C CA . ASN B 1 725 ? 1.818 -41.299 -0.774 1 97.41 725 ASN B CA 1
ATOM 13277 C C . ASN B 1 725 ? 3.167 -41.985 -0.965 1 97.41 725 ASN B C 1
ATOM 13279 O O . ASN B 1 725 ? 4.103 -41.748 -0.199 1 97.41 725 ASN B O 1
ATOM 13283 N N . ARG B 1 726 ? 3.3 -42.797 -1.921 1 97.53 726 ARG B N 1
ATOM 13284 C CA . ARG B 1 726 ? 4.553 -43.473 -2.242 1 97.53 726 ARG B CA 1
ATOM 13285 C C . ARG B 1 726 ? 4.867 -43.366 -3.73 1 97.53 726 ARG B C 1
ATOM 13287 O O . ARG B 1 726 ? 3.961 -43.415 -4.566 1 97.53 726 ARG B O 1
ATOM 13294 N N . GLY B 1 727 ? 6.137 -43.193 -4.032 1 97.46 727 GLY B N 1
ATOM 13295 C CA . GLY B 1 727 ? 6.411 -42.999 -5.447 1 97.46 727 GLY B CA 1
ATOM 13296 C C . GLY B 1 727 ? 7.893 -42.995 -5.772 1 97.46 727 GLY B C 1
ATOM 13297 O O . GLY B 1 727 ? 8.719 -43.359 -4.933 1 97.46 727 GLY B O 1
ATOM 13298 N N . VAL B 1 728 ? 8.2 -42.792 -7.036 1 98.02 728 VAL B N 1
ATOM 13299 C CA . VAL B 1 728 ? 9.541 -42.733 -7.607 1 98.02 728 VAL B CA 1
ATOM 13300 C C . VAL B 1 728 ? 9.697 -41.456 -8.429 1 98.02 728 VAL B C 1
ATOM 13302 O O . VAL B 1 728 ? 8.777 -41.054 -9.145 1 98.02 728 VAL B O 1
ATOM 13305 N N . GLU B 1 729 ? 10.815 -40.881 -8.266 1 98.17 729 GLU B N 1
ATOM 13306 C CA . GLU B 1 729 ? 11.167 -39.685 -9.025 1 98.17 729 GLU B CA 1
ATOM 13307 C C . GLU B 1 729 ? 12.505 -39.856 -9.737 1 98.17 729 GLU B C 1
ATOM 13309 O O . GLU B 1 729 ? 13.469 -40.35 -9.148 1 98.17 729 GLU B O 1
ATOM 13314 N N . LEU B 1 730 ? 12.508 -39.468 -10.984 1 97.55 730 LEU B N 1
ATOM 13315 C CA . LEU B 1 730 ? 13.736 -39.53 -11.769 1 97.55 730 LEU B CA 1
ATOM 13316 C C . LEU B 1 730 ? 13.988 -38.209 -12.488 1 97.55 730 LEU B C 1
ATOM 13318 O O . LEU B 1 730 ? 13.086 -37.663 -13.127 1 97.55 730 LEU B O 1
ATOM 13322 N N . THR B 1 731 ? 15.015 -37.65 -12.278 1 96.79 731 THR B N 1
ATOM 13323 C CA . THR B 1 731 ? 15.535 -36.543 -13.074 1 96.79 731 THR B CA 1
ATOM 13324 C C . THR B 1 731 ? 16.774 -36.973 -13.854 1 96.79 731 THR B C 1
ATOM 13326 O O . THR B 1 731 ? 17.711 -37.534 -13.282 1 96.79 731 THR B O 1
ATOM 13329 N N . LEU B 1 732 ? 16.822 -36.708 -15.143 1 95.9 732 LEU B N 1
ATOM 13330 C CA . LEU B 1 732 ? 17.93 -37.126 -15.994 1 95.9 732 LEU B CA 1
ATOM 13331 C C . LEU B 1 732 ? 18.282 -36.038 -17.002 1 95.9 732 LEU B C 1
ATOM 13333 O O . LEU B 1 732 ? 17.397 -35.487 -17.661 1 95.9 732 LEU B O 1
ATOM 13337 N N . ASN B 1 733 ? 19.435 -35.685 -17.043 1 93.34 733 ASN B N 1
ATOM 13338 C CA . ASN B 1 733 ? 19.979 -34.757 -18.03 1 93.34 733 ASN B CA 1
ATOM 13339 C C . ASN B 1 733 ? 21.162 -35.365 -18.778 1 93.34 733 ASN B C 1
ATOM 13341 O O . ASN B 1 733 ? 21.978 -36.073 -18.186 1 93.34 733 ASN B O 1
ATOM 13345 N N . ALA B 1 734 ? 21.286 -35.105 -20.123 1 94.69 734 ALA B N 1
ATOM 13346 C CA . ALA B 1 734 ? 22.363 -35.68 -20.925 1 94.69 734 ALA B CA 1
ATOM 13347 C C . ALA B 1 734 ? 22.788 -34.725 -22.037 1 94.69 734 ALA B C 1
ATOM 13349 O O . ALA B 1 734 ? 21.943 -34.148 -22.724 1 94.69 734 ALA B O 1
ATOM 13350 N N . ASP B 1 735 ? 24.011 -34.553 -22.112 1 90.65 735 ASP B N 1
ATOM 13351 C CA . ASP B 1 735 ? 24.559 -33.933 -23.315 1 90.65 735 ASP B CA 1
ATOM 13352 C C . ASP B 1 735 ? 24.772 -34.968 -24.417 1 90.65 735 ASP B C 1
ATOM 13354 O O . ASP B 1 735 ? 25.782 -35.675 -24.425 1 90.65 735 ASP B O 1
ATOM 13358 N N . ILE B 1 736 ? 23.956 -35.039 -25.332 1 89.59 736 ILE B N 1
ATOM 13359 C CA . ILE B 1 736 ? 23.901 -36.099 -26.332 1 89.59 736 ILE B CA 1
ATOM 13360 C C . ILE B 1 736 ? 25.036 -35.921 -27.337 1 89.59 736 ILE B C 1
ATOM 13362 O O . ILE B 1 736 ? 25.633 -36.901 -27.789 1 89.59 736 ILE B O 1
ATOM 13366 N N . LEU B 1 737 ? 25.172 -34.653 -27.765 1 87.67 737 LEU B N 1
ATOM 13367 C CA . LEU B 1 737 ? 26.173 -34.378 -28.791 1 87.67 737 LEU B CA 1
ATOM 13368 C C . LEU B 1 737 ? 26.94 -33.1 -28.472 1 87.67 737 LEU B C 1
ATOM 13370 O O . LEU B 1 737 ? 26.337 -32.066 -28.174 1 87.67 737 LEU B O 1
ATOM 13374 N N . THR B 1 738 ? 28.16 -33.199 -28.379 1 84.74 738 THR B N 1
ATOM 13375 C CA . THR B 1 738 ? 29.057 -32.055 -28.264 1 84.74 738 THR B CA 1
ATOM 13376 C C . THR B 1 738 ? 30.131 -32.099 -29.347 1 84.74 738 THR B C 1
ATOM 13378 O O . THR B 1 738 ? 31.16 -32.758 -29.181 1 84.74 738 THR B O 1
ATOM 13381 N N . ILE B 1 739 ? 29.87 -31.577 -30.556 1 83.71 739 ILE B N 1
ATOM 13382 C CA . ILE B 1 739 ? 30.788 -31.588 -31.69 1 83.71 739 ILE B CA 1
ATOM 13383 C C . ILE B 1 739 ? 31.18 -30.156 -32.049 1 83.71 739 ILE B C 1
ATOM 13385 O O . ILE B 1 739 ? 30.345 -29.375 -32.511 1 83.71 739 ILE B O 1
ATOM 13389 N N . ASN B 1 740 ? 32.273 -29.656 -31.799 1 79.1 740 ASN B N 1
ATOM 13390 C CA . ASN B 1 740 ? 32.734 -28.301 -32.08 1 79.1 740 ASN B CA 1
ATOM 13391 C C . ASN B 1 740 ? 31.913 -27.261 -31.322 1 79.1 740 ASN B C 1
ATOM 13393 O O . ASN B 1 740 ? 31.861 -27.282 -30.091 1 79.1 740 ASN B O 1
ATOM 13397 N N . ASP B 1 741 ? 31.171 -26.405 -32.099 1 81.02 741 ASP B N 1
ATOM 13398 C CA . ASP B 1 741 ? 30.407 -25.327 -31.479 1 81.02 741 ASP B CA 1
ATOM 13399 C C . ASP B 1 741 ? 28.947 -25.73 -31.284 1 81.02 741 ASP B C 1
ATOM 13401 O O . ASP B 1 741 ? 28.13 -24.925 -30.831 1 81.02 741 ASP B O 1
ATOM 13405 N N . PHE B 1 742 ? 28.641 -27.005 -31.539 1 88.81 742 PHE B N 1
ATOM 13406 C CA . PHE B 1 742 ? 27.265 -27.479 -31.446 1 88.81 742 PHE B CA 1
ATOM 13407 C C . PHE B 1 742 ? 27.073 -28.344 -30.206 1 88.81 742 PHE B C 1
ATOM 13409 O O . PHE B 1 742 ? 27.813 -29.307 -29.994 1 88.81 742 PHE B O 1
ATOM 13416 N N . VAL B 1 743 ? 26.21 -27.958 -29.349 1 89.8 743 VAL B N 1
ATOM 13417 C CA . VAL B 1 743 ? 25.873 -28.73 -28.157 1 89.8 743 VAL B CA 1
ATOM 13418 C C . VAL B 1 743 ? 24.379 -29.045 -28.15 1 89.8 743 VAL B C 1
ATOM 13420 O O . VAL B 1 743 ? 23.549 -28.146 -28.304 1 89.8 743 VAL B O 1
ATOM 13423 N N . TRP B 1 744 ? 24.038 -30.301 -28.121 1 94.09 744 TRP B N 1
ATOM 13424 C CA . TRP B 1 744 ? 22.657 -30.752 -27.979 1 94.09 744 TRP B CA 1
ATOM 13425 C C . TRP B 1 744 ? 22.437 -31.408 -26.62 1 94.09 744 TRP B C 1
ATOM 13427 O O . TRP B 1 744 ? 23.05 -32.433 -26.311 1 94.09 744 TRP B O 1
ATOM 13437 N N . THR B 1 745 ? 21.59 -30.795 -25.779 1 93.21 745 THR B N 1
ATOM 13438 C CA . THR B 1 745 ? 21.276 -31.298 -24.446 1 93.21 745 THR B CA 1
ATOM 13439 C C . THR B 1 745 ? 19.811 -31.717 -24.357 1 93.21 745 THR B C 1
ATOM 13441 O O . THR B 1 745 ? 18.926 -31.005 -24.836 1 93.21 745 THR B O 1
ATOM 13444 N N . ILE B 1 746 ? 19.581 -32.904 -23.854 1 95.58 746 ILE B N 1
ATOM 13445 C CA . ILE B 1 746 ? 18.232 -33.363 -23.544 1 95.58 746 ILE B CA 1
ATOM 13446 C C . ILE B 1 746 ? 18.111 -33.637 -22.047 1 95.58 746 ILE B C 1
ATOM 13448 O O . ILE B 1 746 ? 19.056 -34.123 -21.421 1 95.58 746 ILE B O 1
ATOM 13452 N N . GLY B 1 747 ? 17.075 -33.182 -21.451 1 94.21 747 GLY B N 1
ATOM 13453 C CA . GLY B 1 747 ? 16.826 -33.45 -20.044 1 94.21 747 GLY B CA 1
ATOM 13454 C C . GLY B 1 747 ? 15.35 -33.484 -19.695 1 94.21 747 GLY B C 1
ATOM 13455 O O . GLY B 1 747 ? 14.503 -33.135 -20.521 1 94.21 747 GLY B O 1
ATOM 13456 N N . GLY B 1 748 ? 15.092 -33.978 -18.538 1 94.62 748 GLY B N 1
ATOM 13457 C CA . GLY B 1 748 ? 13.713 -34.057 -18.084 1 94.62 748 GLY B CA 1
ATOM 13458 C C . GLY B 1 748 ? 13.564 -34.756 -16.746 1 94.62 748 GLY B C 1
ATOM 13459 O O . GLY B 1 748 ? 14.56 -35.082 -16.095 1 94.62 748 GLY B O 1
ATOM 13460 N N . ASN B 1 749 ? 12.352 -34.773 -16.287 1 96.48 749 ASN B N 1
ATOM 13461 C CA . ASN B 1 749 ? 12.001 -35.465 -15.051 1 96.48 749 ASN B CA 1
ATOM 13462 C C . ASN B 1 749 ? 10.67 -36.201 -15.18 1 96.48 749 ASN B C 1
ATOM 13464 O O . ASN B 1 749 ? 9.833 -35.839 -16.008 1 96.48 749 ASN B O 1
ATOM 13468 N N . ILE B 1 750 ? 10.562 -37.199 -14.466 1 97.44 750 ILE B N 1
ATOM 13469 C CA . ILE B 1 750 ? 9.344 -37.996 -14.375 1 97.44 750 ILE B CA 1
ATOM 13470 C C . ILE B 1 750 ? 9.089 -38.385 -12.921 1 97.44 750 ILE B C 1
ATOM 13472 O O . ILE B 1 750 ? 10.027 -38.688 -12.179 1 97.44 750 ILE B O 1
ATOM 13476 N N . ALA B 1 751 ? 7.877 -38.314 -12.519 1 97.97 751 ALA B N 1
ATOM 13477 C CA . ALA B 1 751 ? 7.492 -38.665 -11.155 1 97.97 751 ALA B CA 1
ATOM 13478 C C . ALA B 1 751 ? 6.224 -39.514 -11.143 1 97.97 751 ALA B C 1
ATOM 13480 O O . ALA B 1 751 ? 5.255 -39.202 -11.839 1 97.97 751 ALA B O 1
ATOM 13481 N N . TYR B 1 752 ? 6.288 -40.534 -10.453 1 97.98 752 TYR B N 1
ATOM 13482 C CA . TYR B 1 752 ? 5.134 -41.392 -10.211 1 97.98 752 TYR B CA 1
ATOM 13483 C C . TYR B 1 752 ? 4.756 -41.394 -8.734 1 97.98 752 TYR B C 1
ATOM 13485 O O . TYR B 1 752 ? 5.602 -41.635 -7.87 1 97.98 752 TYR B O 1
ATOM 13493 N N . ASN B 1 753 ? 3.551 -41.088 -8.407 1 97.63 753 ASN B N 1
ATOM 13494 C CA . ASN B 1 753 ? 3.045 -41.076 -7.039 1 97.63 753 ASN B CA 1
ATOM 13495 C C . ASN B 1 753 ? 1.774 -41.911 -6.904 1 97.63 753 ASN B C 1
ATOM 13497 O O . ASN B 1 753 ? 0.795 -41.678 -7.614 1 97.63 753 ASN B O 1
ATOM 13501 N N . GLN B 1 754 ? 1.789 -42.844 -6.038 1 96.82 754 GLN B N 1
ATOM 13502 C CA . GLN B 1 754 ? 0.602 -43.618 -5.694 1 96.82 754 GLN B CA 1
ATOM 13503 C C . GLN B 1 754 ? -0.006 -43.139 -4.378 1 96.82 754 GLN B C 1
ATOM 13505 O O . GLN B 1 754 ? 0.612 -43.268 -3.32 1 96.82 754 GLN B O 1
ATOM 13510 N N . ASN B 1 755 ? -1.094 -42.575 -4.503 1 96.62 755 ASN B N 1
ATOM 13511 C CA . ASN B 1 755 ? -1.853 -42.129 -3.339 1 96.62 755 ASN B CA 1
ATOM 13512 C C . ASN B 1 755 ? -2.853 -43.187 -2.883 1 96.62 755 ASN B C 1
ATOM 13514 O O . ASN B 1 755 ? -3.487 -43.845 -3.71 1 96.62 755 ASN B O 1
ATOM 13518 N N . GLU B 1 756 ? -2.994 -43.364 -1.547 1 96.89 756 GLU B N 1
ATOM 13519 C CA . GLU B 1 756 ? -3.92 -44.357 -1.01 1 96.89 756 GLU B CA 1
ATOM 13520 C C . GLU B 1 756 ? -4.429 -43.948 0.369 1 96.89 756 GLU B C 1
ATOM 13522 O O . GLU B 1 756 ? -3.64 -43.6 1.25 1 96.89 756 GLU B O 1
ATOM 13527 N N . ILE B 1 757 ? -5.677 -44.054 0.538 1 96.37 757 ILE B N 1
ATOM 13528 C CA . ILE B 1 757 ? -6.263 -43.875 1.862 1 96.37 757 ILE B CA 1
ATOM 13529 C C . ILE B 1 757 ? -6.141 -45.172 2.66 1 96.37 757 ILE B C 1
ATOM 13531 O O . ILE B 1 757 ? -6.601 -46.227 2.216 1 96.37 757 ILE B O 1
ATOM 13535 N N . LEU B 1 758 ? -5.609 -45.112 3.837 1 96.83 758 LEU B N 1
ATOM 13536 C CA . LEU B 1 758 ? -5.343 -46.314 4.618 1 96.83 758 LEU B CA 1
ATOM 13537 C C . LEU B 1 758 ? -6.421 -46.524 5.676 1 96.83 758 LEU B C 1
ATOM 13539 O O . LEU B 1 758 ? -6.694 -47.659 6.074 1 96.83 758 LEU B O 1
ATOM 13543 N N . ASP B 1 759 ? -6.91 -45.371 6.214 1 94.55 759 ASP B N 1
ATOM 13544 C CA . ASP B 1 759 ? -7.871 -45.417 7.312 1 94.55 759 ASP B CA 1
ATOM 13545 C C . ASP B 1 759 ? -8.691 -44.13 7.378 1 94.55 759 ASP B C 1
ATOM 13547 O O . ASP B 1 759 ? -8.183 -43.048 7.077 1 94.55 759 ASP B O 1
ATOM 13551 N N . LEU B 1 760 ? -9.966 -44.272 7.71 1 91.88 760 LEU B N 1
ATOM 13552 C CA . LEU B 1 760 ? -10.844 -43.114 7.838 1 91.88 760 LEU B CA 1
ATOM 13553 C C . LEU B 1 760 ? -11.518 -43.091 9.206 1 91.88 760 LEU B C 1
ATOM 13555 O O . LEU B 1 760 ? -12.487 -42.357 9.413 1 91.88 760 LEU B O 1
ATOM 13559 N N . GLY B 1 761 ? -10.973 -43.961 10.092 1 86.37 761 GLY B N 1
ATOM 13560 C CA . GLY B 1 761 ? -11.499 -43.978 11.447 1 86.37 761 GLY B CA 1
ATOM 13561 C C . GLY B 1 761 ? -12.808 -44.733 11.57 1 86.37 761 GLY B C 1
ATOM 13562 O O . GLY B 1 761 ? -12.841 -45.957 11.427 1 86.37 761 GLY B O 1
ATOM 13563 N N . GLN B 1 762 ? -13.918 -43.869 11.641 1 79.55 762 GLN B N 1
ATOM 13564 C CA . GLN B 1 762 ? -15.225 -44.441 11.947 1 79.55 762 GLN B CA 1
ATOM 13565 C C . GLN B 1 762 ? -15.845 -45.089 10.712 1 79.55 762 GLN B C 1
ATOM 13567 O O . GLN B 1 762 ? -16.715 -45.954 10.828 1 79.55 762 GLN B O 1
ATOM 13572 N N . VAL B 1 763 ? -15.436 -44.632 9.608 1 83.59 763 VAL B N 1
ATOM 13573 C CA . VAL B 1 763 ? -16.025 -45.111 8.362 1 83.59 763 VAL B CA 1
ATOM 13574 C C . VAL B 1 763 ? -14.924 -45.607 7.427 1 83.59 763 VAL B C 1
ATOM 13576 O O . VAL B 1 763 ? -13.736 -45.41 7.697 1 83.59 763 VAL B O 1
ATOM 13579 N N . ASN B 1 764 ? -15.407 -46.396 6.531 1 89.84 764 ASN B N 1
ATOM 13580 C CA . ASN B 1 764 ? -14.44 -46.868 5.546 1 89.84 764 ASN B CA 1
ATOM 13581 C C . ASN B 1 764 ? -14.576 -46.118 4.223 1 89.84 764 ASN B C 1
ATOM 13583 O O . ASN B 1 764 ? -13.756 -46.29 3.32 1 89.84 764 ASN B O 1
ATOM 13587 N N . GLU B 1 765 ? -15.552 -45.364 4.125 1 90.85 765 GLU B N 1
ATOM 13588 C CA . GLU B 1 765 ? -15.729 -44.555 2.923 1 90.85 765 GLU B CA 1
ATOM 13589 C C . GLU B 1 765 ? -16.784 -43.473 3.136 1 90.85 765 GLU B C 1
ATOM 13591 O O . GLU B 1 765 ? -17.645 -43.602 4.009 1 90.85 765 GLU B O 1
ATOM 13596 N N . PHE B 1 766 ? -16.707 -42.486 2.527 1 88.05 766 PHE B N 1
ATOM 13597 C CA . PHE B 1 766 ? -17.766 -41.489 2.427 1 88.05 766 PHE B CA 1
ATOM 13598 C C . PHE B 1 766 ? -17.714 -40.777 1.08 1 88.05 766 PHE B C 1
ATOM 13600 O O . PHE B 1 766 ? -16.641 -40.632 0.49 1 88.05 766 PHE B O 1
ATOM 13607 N N . GLU B 1 767 ? -18.874 -40.365 0.576 1 87.07 767 GLU B N 1
ATOM 13608 C CA . GLU B 1 767 ? -18.967 -39.694 -0.717 1 87.07 767 GLU B CA 1
ATOM 13609 C C . GLU B 1 767 ? -18.7 -38.197 -0.582 1 87.07 767 GLU B C 1
ATOM 13611 O O . GLU B 1 767 ? -19.068 -37.583 0.422 1 87.07 767 GLU B O 1
ATOM 13616 N N . GLN B 1 768 ? -18.043 -37.698 -1.488 1 84.7 768 GLN B N 1
ATOM 13617 C CA . GLN B 1 768 ? -17.828 -36.265 -1.655 1 84.7 768 GLN B CA 1
ATOM 13618 C C . GLN B 1 768 ? -18.213 -35.81 -3.06 1 84.7 768 GLN B C 1
ATOM 13620 O O . GLN B 1 768 ? -17.353 -35.677 -3.933 1 84.7 768 GLN B O 1
ATOM 13625 N N . GLY B 1 769 ? -19.431 -35.53 -3.195 1 81.22 769 GLY B N 1
ATOM 13626 C CA . GLY B 1 769 ? -19.914 -35.176 -4.52 1 81.22 769 GLY B CA 1
ATOM 13627 C C . GLY B 1 769 ? -19.85 -36.327 -5.506 1 81.22 769 GLY B C 1
ATOM 13628 O O . GLY B 1 769 ? -20.407 -37.398 -5.254 1 81.22 769 GLY B O 1
ATOM 13629 N N . THR B 1 770 ? -19.032 -36.107 -6.553 1 89.6 770 THR B N 1
ATOM 13630 C CA . THR B 1 770 ? -18.881 -37.109 -7.602 1 89.6 770 THR B CA 1
ATOM 13631 C C . THR B 1 770 ? -17.661 -37.988 -7.339 1 89.6 770 THR B C 1
ATOM 13633 O O . THR B 1 770 ? -17.166 -38.66 -8.247 1 89.6 770 THR B O 1
ATOM 13636 N N . SER B 1 771 ? -17.184 -37.899 -6.139 1 92.24 771 SER B N 1
ATOM 13637 C CA . SER B 1 771 ? -16.016 -38.687 -5.759 1 92.24 771 SER B CA 1
ATOM 13638 C C . SER B 1 771 ? -16.279 -39.488 -4.488 1 92.24 771 SER B C 1
ATOM 13640 O O . SER B 1 771 ? -17.259 -39.24 -3.784 1 92.24 771 SER B O 1
ATOM 13642 N N . ILE B 1 772 ? -15.473 -40.433 -4.298 1 92.97 772 ILE B N 1
ATOM 13643 C CA . ILE B 1 772 ? -15.567 -41.236 -3.083 1 92.97 772 ILE B CA 1
ATOM 13644 C C . ILE B 1 772 ? -14.221 -41.241 -2.363 1 92.97 772 ILE B C 1
ATOM 13646 O O . ILE B 1 772 ? -13.167 -41.262 -3.003 1 92.97 772 ILE B O 1
ATOM 13650 N N . VAL B 1 773 ? -14.265 -40.96 -1.112 1 92.88 773 VAL B N 1
ATOM 13651 C CA . VAL B 1 773 ? -13.115 -41.182 -0.241 1 92.88 773 VAL B CA 1
ATOM 13652 C C . VAL B 1 773 ? -13.222 -42.555 0.418 1 92.88 773 VAL B C 1
ATOM 13654 O O . VAL B 1 773 ? -14.109 -42.787 1.244 1 92.88 773 VAL B O 1
ATOM 13657 N N . LYS B 1 774 ? -12.384 -43.456 -0.007 1 94.84 774 LYS B N 1
ATOM 13658 C CA . LYS B 1 774 ? -12.501 -44.849 0.415 1 94.84 774 LYS B CA 1
ATOM 13659 C C . LYS B 1 774 ? -11.13 -45.451 0.706 1 94.84 774 LYS B C 1
ATOM 13661 O O . LYS B 1 774 ? -10.173 -45.217 -0.034 1 94.84 774 LYS B O 1
ATOM 13666 N N . VAL B 1 775 ? -11.047 -46.284 1.732 1 95.6 775 VAL B N 1
ATOM 13667 C CA . VAL B 1 775 ? -9.809 -46.968 2.09 1 95.6 775 VAL B CA 1
ATOM 13668 C C . VAL B 1 775 ? -9.361 -47.864 0.938 1 95.6 775 VAL B C 1
ATOM 13670 O O . VAL B 1 775 ? -10.163 -48.619 0.382 1 95.6 775 VAL B O 1
ATOM 13673 N N . GLY B 1 776 ? -7.752 -47.791 0.181 1 96.08 776 GLY B N 1
ATOM 13674 C CA . GLY B 1 776 ? -7.192 -48.608 -0.883 1 96.08 776 GLY B CA 1
ATOM 13675 C C . GLY B 1 776 ? -7.11 -47.882 -2.212 1 96.08 776 GLY B C 1
ATOM 13676 O O . GLY B 1 776 ? -6.487 -48.372 -3.156 1 96.08 776 GLY B O 1
ATOM 13677 N N . LEU B 1 777 ? -8.147 -46.737 -1.96 1 96.16 777 LEU B N 1
ATOM 13678 C CA . LEU B 1 777 ? -8.183 -45.978 -3.205 1 96.16 777 LEU B CA 1
ATOM 13679 C C . LEU B 1 777 ? -7.499 -44.626 -3.038 1 96.16 777 LEU B C 1
ATOM 13681 O O . LEU B 1 777 ? -7.354 -44.133 -1.917 1 96.16 777 LEU B O 1
ATOM 13685 N N . PRO B 1 778 ? -7.139 -44.071 -4.103 1 95.21 778 PRO B N 1
ATOM 13686 C CA . PRO B 1 778 ? -6.562 -42.728 -4.011 1 95.21 778 PRO B CA 1
ATOM 13687 C C . PRO B 1 778 ? -7.616 -41.647 -3.786 1 95.21 778 PRO B C 1
ATOM 13689 O O . PRO B 1 778 ? -8.785 -41.838 -4.131 1 95.21 778 PRO B O 1
ATOM 13692 N N . LEU B 1 779 ? -7.195 -40.547 -3.214 1 93.18 779 LEU B N 1
ATOM 13693 C CA . LEU B 1 779 ? -8.06 -39.378 -3.098 1 93.18 779 LEU B CA 1
ATOM 13694 C C . LEU B 1 779 ? -8.448 -38.85 -4.475 1 93.18 779 LEU B C 1
ATOM 13696 O O . LEU B 1 779 ? -7.613 -38.795 -5.381 1 93.18 779 LEU B O 1
ATOM 13700 N N . GLY B 1 780 ? -9.7 -38.456 -4.691 1 92.32 780 GLY B N 1
ATOM 13701 C CA . GLY B 1 780 ? -10.181 -37.916 -5.953 1 92.32 780 GLY B CA 1
ATOM 13702 C C . GLY B 1 780 ? -10.722 -38.98 -6.889 1 92.32 780 GLY B C 1
ATOM 13703 O O . GLY B 1 780 ? -10.899 -38.732 -8.084 1 92.32 780 GLY B O 1
ATOM 13704 N N . THR B 1 781 ? -11.009 -40.211 -6.425 1 95.25 781 THR B N 1
ATOM 13705 C CA . THR B 1 781 ? -11.565 -41.303 -7.216 1 95.25 781 THR B CA 1
ATOM 13706 C C . THR B 1 781 ? -12.998 -40.99 -7.637 1 95.25 781 THR B C 1
ATOM 13708 O O . THR B 1 781 ? -13.844 -40.679 -6.796 1 95.25 781 THR B O 1
ATOM 13711 N N . HIS B 1 782 ? -13.173 -41.121 -8.902 1 95.81 782 HIS B N 1
ATOM 13712 C CA . HIS B 1 782 ? -14.51 -40.846 -9.417 1 95.81 782 HIS B CA 1
ATOM 13713 C C . HIS B 1 782 ? -15.482 -41.963 -9.05 1 95.81 782 HIS B C 1
ATOM 13715 O O . HIS B 1 782 ? -15.117 -43.141 -9.069 1 95.81 782 HIS B O 1
ATOM 13721 N N . TYR B 1 783 ? -16.692 -41.585 -8.638 1 94.52 783 TYR B N 1
ATOM 13722 C CA . TYR B 1 783 ? -17.736 -42.497 -8.185 1 94.52 783 TYR B CA 1
ATOM 13723 C C . TYR B 1 783 ? -19.104 -42.054 -8.69 1 94.52 783 TYR B C 1
ATOM 13725 O O . TYR B 1 783 ? -19.654 -41.056 -8.218 1 94.52 783 TYR B O 1
ATOM 13733 N N . ILE B 1 784 ? -19.574 -42.874 -9.649 1 93.49 784 ILE B N 1
ATOM 13734 C CA . ILE B 1 784 ? -20.829 -42.478 -10.279 1 93.49 784 ILE B CA 1
ATOM 13735 C C . ILE B 1 784 ? -21.489 -43.696 -10.924 1 93.49 784 ILE B C 1
ATOM 1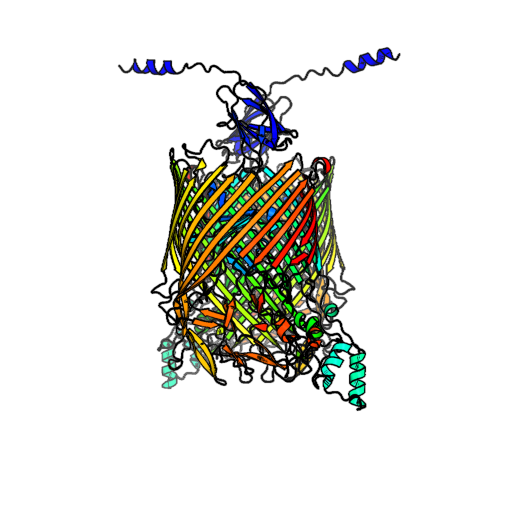3737 O O . ILE B 1 784 ? -20.885 -44.768 -11.002 1 93.49 784 ILE B O 1
ATOM 13741 N N . THR B 1 785 ? -22.77 -43.554 -11.335 1 92.93 785 THR B N 1
ATOM 13742 C CA . THR B 1 785 ? -23.496 -44.607 -12.036 1 92.93 785 THR B CA 1
ATOM 13743 C C . THR B 1 785 ? -22.839 -44.915 -13.378 1 92.93 785 THR B C 1
ATOM 13745 O O . THR B 1 785 ? -22.485 -44.002 -14.126 1 92.93 785 THR B O 1
ATOM 13748 N N . GLU B 1 786 ? -22.652 -46.21 -13.681 1 92.99 786 GLU B N 1
ATOM 13749 C CA . GLU B 1 786 ? -21.941 -46.621 -14.888 1 92.99 786 GLU B CA 1
ATOM 13750 C C . GLU B 1 786 ? -22.869 -46.627 -16.1 1 92.99 786 GLU B C 1
ATOM 13752 O O . GLU B 1 786 ? -23.966 -47.187 -16.046 1 92.99 786 GLU B O 1
ATOM 13757 N N . TRP B 1 787 ? -22.426 -45.993 -17.121 1 94.06 787 TRP B N 1
ATOM 13758 C CA . TRP B 1 787 ? -23.109 -45.913 -18.409 1 94.06 787 TRP B CA 1
ATOM 13759 C C . TRP B 1 787 ? -22.902 -47.19 -19.215 1 94.06 787 TRP B C 1
ATOM 13761 O O . TRP B 1 787 ? -21.788 -47.715 -19.283 1 94.06 787 TRP B O 1
ATOM 13771 N N . ALA B 1 788 ? -24.03 -47.788 -19.792 1 93.44 788 ALA B N 1
ATOM 13772 C CA . ALA B 1 788 ? -23.937 -49.048 -20.525 1 93.44 788 ALA B CA 1
ATOM 13773 C C . ALA B 1 788 ? -24.27 -48.851 -22.001 1 93.44 788 ALA B C 1
ATOM 13775 O O . ALA B 1 788 ? -24.311 -49.815 -22.768 1 93.44 788 ALA B O 1
ATOM 13776 N N . GLY B 1 789 ? -24.526 -47.645 -22.391 1 94.11 789 GLY B N 1
ATOM 13777 C CA . GLY B 1 789 ? -24.791 -47.379 -23.795 1 94.11 789 GLY B CA 1
ATOM 13778 C C . GLY B 1 789 ? -26.241 -47.03 -24.073 1 94.11 789 GLY B C 1
ATOM 13779 O O . GLY B 1 789 ? -26.943 -46.527 -23.193 1 94.11 789 GLY B O 1
ATOM 13780 N N . VAL B 1 790 ? -26.637 -47.156 -25.371 1 96.27 790 VAL B N 1
ATOM 13781 C CA . VAL B 1 790 ? -27.987 -46.839 -25.826 1 96.27 790 VAL B CA 1
ATOM 13782 C C . VAL B 1 790 ? -28.654 -48.095 -26.381 1 96.27 790 VAL B C 1
ATOM 13784 O O . VAL B 1 790 ? -28.045 -48.841 -27.151 1 96.27 790 VAL B O 1
ATOM 13787 N N . ASN B 1 791 ? -29.863 -48.321 -25.893 1 96.06 791 ASN B N 1
ATOM 13788 C CA . ASN B 1 791 ? -30.645 -49.434 -26.422 1 96.06 791 ASN B CA 1
ATOM 13789 C C . ASN B 1 791 ? -30.939 -49.256 -27.908 1 96.06 791 ASN B C 1
ATOM 13791 O O . ASN B 1 791 ? -31.65 -48.328 -28.298 1 96.06 791 ASN B O 1
ATOM 13795 N N . GLN B 1 792 ? -30.527 -50.153 -28.815 1 94.69 792 GLN B N 1
ATOM 13796 C CA . GLN B 1 792 ? -30.633 -50.027 -30.265 1 94.69 792 GLN B CA 1
ATOM 13797 C C . GLN B 1 792 ? -32.084 -50.149 -30.723 1 94.69 792 GLN B C 1
ATOM 13799 O O . GLN B 1 792 ? -32.449 -49.644 -31.787 1 94.69 792 GLN B O 1
ATOM 13804 N N . SER B 1 793 ? -32.876 -50.739 -30.761 1 95.86 793 SER B N 1
ATOM 13805 C CA . SER B 1 793 ? -34.252 -51.008 -31.163 1 95.86 793 SER B CA 1
ATOM 13806 C C . SER B 1 793 ? -35.148 -49.799 -30.914 1 95.86 793 SER B C 1
ATOM 13808 O O . SER B 1 793 ? -36.082 -49.545 -31.677 1 95.86 793 SER B O 1
ATOM 13810 N N . ASN B 1 794 ? -34.902 -49.145 -29.008 1 95.26 794 ASN B N 1
ATOM 13811 C CA . ASN B 1 794 ? -35.85 -48.093 -28.657 1 95.26 794 ASN B CA 1
ATOM 13812 C C . ASN B 1 794 ? -35.139 -46.782 -28.335 1 95.26 794 ASN B C 1
ATOM 13814 O O . ASN B 1 794 ? -35.787 -45.759 -28.105 1 95.26 794 ASN B O 1
ATOM 13818 N N . GLY B 1 795 ? -33.833 -46.758 -28.167 1 95.94 795 GLY B N 1
ATOM 13819 C CA . GLY B 1 795 ? -33.081 -45.526 -27.993 1 95.94 795 GLY B CA 1
ATOM 13820 C C . GLY B 1 795 ? -32.946 -45.108 -26.541 1 95.94 795 GLY B C 1
ATOM 13821 O O . GLY B 1 795 ? -32.44 -44.023 -26.247 1 95.94 795 GLY B O 1
ATOM 13822 N N . GLU B 1 796 ? -33.346 -45.86 -25.543 1 95.72 796 GLU B N 1
ATOM 13823 C CA . GLU B 1 796 ? -33.248 -45.53 -24.125 1 95.72 796 GLU B CA 1
ATOM 13824 C C . GLU B 1 796 ? -31.81 -45.649 -23.629 1 95.72 796 GLU B C 1
ATOM 13826 O O . GLU B 1 796 ? -31.068 -46.532 -24.065 1 95.72 796 GLU B O 1
ATOM 13831 N N . PRO B 1 797 ? -31.468 -44.678 -22.764 1 95.04 797 PRO B N 1
ATOM 13832 C CA . PRO B 1 797 ? -30.148 -44.854 -22.154 1 95.04 797 PRO B CA 1
ATOM 13833 C C . PRO B 1 797 ? -30.077 -46.078 -21.245 1 95.04 797 PRO B C 1
ATOM 13835 O O . PRO B 1 797 ? -31.045 -46.391 -20.548 1 95.04 797 PRO B O 1
ATOM 13838 N N . LEU B 1 798 ? -28.984 -46.745 -21.286 1 94.68 798 LEU B N 1
ATOM 13839 C CA . LEU B 1 798 ? -28.772 -47.946 -20.485 1 94.68 798 LEU B CA 1
ATOM 13840 C C . LEU B 1 798 ? -27.715 -47.704 -19.412 1 94.68 798 LEU B C 1
ATOM 13842 O O . LEU B 1 798 ? -26.741 -46.985 -19.645 1 94.68 798 LEU B O 1
ATOM 13846 N N . TYR B 1 799 ? -27.929 -48.268 -18.218 1 93.92 799 TYR B N 1
ATOM 13847 C CA . TYR B 1 799 ? -27.013 -48.196 -17.085 1 93.92 799 TYR B CA 1
ATOM 13848 C C . TYR B 1 799 ? -26.781 -49.577 -16.482 1 93.92 799 TYR B C 1
ATOM 13850 O O . TYR B 1 799 ? -27.549 -50.508 -16.734 1 93.92 799 TYR B O 1
ATOM 13858 N N . TYR B 1 800 ? -25.683 -49.624 -15.829 1 91.31 800 TYR B N 1
ATOM 13859 C CA . TYR B 1 800 ? -25.464 -50.855 -15.078 1 91.31 800 TYR B CA 1
ATOM 13860 C C . TYR B 1 800 ? -26.101 -50.773 -13.697 1 91.31 800 TYR B C 1
ATOM 13862 O O . TYR B 1 800 ? -25.9 -49.796 -12.97 1 91.31 800 TYR B O 1
ATOM 13870 N N . GLY B 1 801 ? -26.907 -51.715 -13.34 1 85.07 801 GLY B N 1
ATOM 13871 C CA . GLY B 1 801 ? -27.571 -51.766 -12.047 1 85.07 801 GLY B CA 1
ATOM 13872 C C . GLY B 1 801 ? -26.728 -52.421 -10.968 1 85.07 801 GLY B C 1
ATOM 13873 O O . GLY B 1 801 ? -25.549 -52.708 -11.184 1 85.07 801 GLY B O 1
ATOM 13874 N N . GLN B 1 802 ? -27.276 -52.675 -9.808 1 77.98 802 GLN B N 1
ATOM 13875 C CA . GLN B 1 802 ? -26.614 -53.165 -8.603 1 77.98 802 GLN B CA 1
ATOM 13876 C C . GLN B 1 802 ? -25.984 -54.534 -8.84 1 77.98 802 GLN B C 1
ATOM 13878 O O . GLN B 1 802 ? -24.933 -54.845 -8.276 1 77.98 802 GLN B O 1
ATOM 13883 N N . ASN B 1 803 ? -26.692 -55.399 -9.667 1 79.15 803 ASN B N 1
ATOM 13884 C CA . ASN B 1 803 ? -26.194 -56.751 -9.898 1 79.15 803 ASN B CA 1
ATOM 13885 C C . ASN B 1 803 ? -25.501 -56.869 -11.253 1 79.15 803 ASN B C 1
ATOM 13887 O O . ASN B 1 803 ? -25.339 -57.972 -11.778 1 79.15 803 ASN B O 1
ATOM 13891 N N . GLY B 1 804 ? -25.152 -55.653 -11.839 1 83.02 804 GLY B N 1
ATOM 13892 C CA . GLY B 1 804 ? -24.445 -55.677 -13.11 1 83.02 804 GLY B CA 1
ATOM 13893 C C . GLY B 1 804 ? -25.37 -55.796 -14.306 1 83.02 804 GLY B C 1
ATOM 13894 O O . GLY B 1 804 ? -24.911 -55.879 -15.447 1 83.02 804 GLY B O 1
ATOM 13895 N N . GLU B 1 805 ? -26.681 -55.907 -14.012 1 88.79 805 GLU B N 1
ATOM 13896 C CA . GLU B 1 805 ? -27.623 -56.004 -15.123 1 88.79 805 GLU B CA 1
ATOM 13897 C C . GLU B 1 805 ? -27.74 -54.676 -15.866 1 88.79 805 GLU B C 1
ATOM 13899 O O . GLU B 1 805 ? -27.533 -53.611 -15.28 1 88.79 805 GLU B O 1
ATOM 13904 N N . ILE B 1 806 ? -27.88 -54.772 -17.061 1 93.1 806 ILE B N 1
ATOM 13905 C CA . ILE B 1 806 ? -28.151 -53.579 -17.856 1 93.1 806 ILE B CA 1
ATOM 13906 C C . ILE B 1 806 ? -29.607 -53.157 -17.674 1 93.1 806 ILE B C 1
ATOM 13908 O O . ILE B 1 806 ? -30.52 -53.972 -17.827 1 93.1 806 ILE B O 1
ATOM 13912 N N . THR B 1 807 ? -29.771 -51.958 -17.131 1 91.21 807 THR B N 1
ATOM 13913 C CA . THR B 1 807 ? -31.112 -51.453 -16.859 1 91.21 807 THR B CA 1
ATOM 13914 C C . THR B 1 807 ? -31.322 -50.093 -17.517 1 91.21 807 THR B C 1
ATOM 13916 O O . THR B 1 807 ? -30.36 -49.363 -17.766 1 91.21 807 THR B O 1
ATOM 13919 N N . GLU B 1 808 ? -32.578 -49.757 -17.778 1 91.01 808 GLU B N 1
ATOM 13920 C CA . GLU B 1 808 ? -32.958 -48.458 -18.324 1 91.01 808 GLU B CA 1
ATOM 13921 C C . GLU B 1 808 ? -33.28 -47.464 -17.212 1 91.01 808 GLU B C 1
ATOM 13923 O O . GLU B 1 808 ? -33.475 -46.275 -17.472 1 91.01 808 GLU B O 1
ATOM 13928 N N . ASN B 1 809 ? -33.236 -47.983 -16.001 1 86.27 809 ASN B N 1
ATOM 13929 C CA . ASN B 1 809 ? -33.578 -47.137 -14.864 1 86.27 809 ASN B CA 1
ATOM 13930 C C . ASN B 1 809 ? -32.332 -46.541 -14.213 1 86.27 809 ASN B C 1
ATOM 13932 O O . ASN B 1 809 ? -31.486 -47.273 -13.698 1 86.27 809 ASN B O 1
ATOM 13936 N N . TYR B 1 810 ? -32.347 -45.187 -14.419 1 88.37 810 TYR B N 1
ATOM 13937 C CA . TYR B 1 810 ? -31.283 -44.479 -13.716 1 88.37 810 TYR B CA 1
ATOM 13938 C C . TYR B 1 810 ? -31.614 -44.327 -12.236 1 88.37 810 TYR B C 1
ATOM 13940 O O . TYR B 1 810 ? -32.68 -43.82 -11.881 1 88.37 810 TYR B O 1
ATOM 13948 N N . ASP B 1 811 ? -30.888 -44.88 -11.372 1 78.34 811 ASP B N 1
ATOM 13949 C CA . ASP B 1 811 ? -31.068 -44.709 -9.933 1 78.34 811 ASP B CA 1
ATOM 13950 C C . ASP B 1 811 ? -29.869 -43.998 -9.311 1 78.34 811 ASP B C 1
ATOM 13952 O O . ASP B 1 811 ? -28.796 -44.589 -9.168 1 78.34 811 ASP B O 1
ATOM 13956 N N . GLN B 1 812 ? -30.157 -42.731 -9.049 1 70.87 812 GLN B N 1
ATOM 13957 C CA . GLN B 1 812 ? -29.092 -41.97 -8.405 1 70.87 812 GLN B CA 1
ATOM 13958 C C . GLN B 1 812 ? -28.651 -42.633 -7.104 1 70.87 812 GLN B C 1
ATOM 13960 O O . GLN B 1 812 ? -27.494 -42.505 -6.697 1 70.87 812 GLN B O 1
ATOM 13965 N N . ALA B 1 813 ? -29.625 -43.291 -6.6 1 67.02 813 ALA B N 1
ATOM 13966 C CA . ALA B 1 813 ? -29.384 -44.009 -5.351 1 67.02 813 ALA B CA 1
ATOM 13967 C C . ALA B 1 813 ? -28.897 -45.43 -5.621 1 67.02 813 ALA B C 1
ATOM 13969 O O . ALA B 1 813 ? -28.568 -46.167 -4.688 1 67.02 813 ALA B O 1
ATOM 13970 N N . GLY B 1 814 ? -28.732 -45.687 -6.79 1 71.99 814 GLY B N 1
ATOM 13971 C CA . GLY B 1 814 ? -28.393 -47.049 -7.17 1 71.99 814 GLY B CA 1
ATOM 13972 C C . GLY B 1 814 ? -26.906 -47.337 -7.097 1 71.99 814 GLY B C 1
ATOM 13973 O O . GLY B 1 814 ? -26.159 -46.607 -6.442 1 71.99 814 GLY B O 1
ATOM 13974 N N . PRO B 1 815 ? -26.556 -48.396 -7.728 1 77.57 815 PRO B N 1
ATOM 13975 C CA . PRO B 1 815 ? -25.153 -48.816 -7.717 1 77.57 815 PRO B CA 1
ATOM 13976 C C . PRO B 1 815 ? -24.24 -47.845 -8.462 1 77.57 815 PRO B C 1
ATOM 13978 O O . PRO B 1 815 ? -24.61 -47.335 -9.523 1 77.57 815 PRO B O 1
ATOM 13981 N N . LYS B 1 816 ? -23.155 -47.396 -7.818 1 89.77 816 LYS B N 1
ATOM 13982 C CA . LYS B 1 816 ? -22.121 -46.557 -8.418 1 89.77 816 LYS B CA 1
ATOM 13983 C C . LYS B 1 816 ? -20.81 -47.323 -8.567 1 89.77 816 LYS B C 1
ATOM 13985 O O . LYS B 1 816 ? -20.593 -48.33 -7.89 1 89.77 816 LYS B O 1
ATOM 13990 N N . ALA B 1 817 ? -20.081 -47.008 -9.577 1 89.85 817 ALA B N 1
ATOM 13991 C CA . ALA B 1 817 ? -18.812 -47.673 -9.859 1 89.85 817 ALA B CA 1
ATOM 13992 C C . ALA B 1 817 ? -17.652 -46.682 -9.818 1 89.85 817 ALA B C 1
ATOM 13994 O O . ALA B 1 817 ? -17.866 -45.467 -9.788 1 89.85 817 ALA B O 1
ATOM 13995 N N . ILE B 1 818 ? -16.468 -47.254 -9.78 1 93.3 818 ILE B N 1
ATOM 13996 C CA . ILE B 1 818 ? -15.236 -46.48 -9.67 1 93.3 818 ILE B CA 1
ATOM 13997 C C . ILE B 1 818 ? -14.607 -46.313 -11.052 1 93.3 818 ILE B C 1
ATOM 13999 O O . ILE B 1 818 ? -14.536 -47.268 -11.828 1 93.3 818 ILE B O 1
ATOM 14003 N N . PHE B 1 819 ? -14.181 -45.162 -11.52 1 91.88 819 PHE B N 1
ATOM 14004 C CA . PHE B 1 819 ? -13.685 -44.922 -12.869 1 91.88 819 PHE B CA 1
ATOM 14005 C C . PHE B 1 819 ? -12.364 -44.163 -12.833 1 91.88 819 PHE B C 1
ATOM 14007 O O . PHE B 1 819 ? -12.146 -43.247 -13.629 1 91.88 819 PHE B O 1
ATOM 14014 N N . GLY B 1 820 ? -11.483 -44.426 -12.009 1 91.54 820 GLY B N 1
ATOM 14015 C CA . GLY B 1 820 ? -10.177 -43.787 -11.99 1 91.54 820 GLY B CA 1
ATOM 14016 C C . GLY B 1 820 ? -10.096 -42.625 -11.018 1 91.54 820 GLY B C 1
ATOM 14017 O O . GLY B 1 820 ? -10.972 -42.459 -10.166 1 91.54 820 GLY B O 1
ATOM 14018 N N . THR B 1 821 ? -9 -41.679 -11.187 1 92.89 821 THR B N 1
ATOM 14019 C CA . THR B 1 821 ? -8.777 -40.597 -10.235 1 92.89 821 THR B CA 1
ATOM 14020 C C . THR B 1 821 ? -8.583 -39.269 -10.962 1 92.89 821 THR B C 1
ATOM 14022 O O . THR B 1 821 ? -8.172 -39.246 -12.124 1 92.89 821 THR B O 1
ATOM 14025 N N . SER B 1 822 ? -8.906 -38.206 -10.275 1 92.79 822 SER B N 1
ATOM 14026 C CA . SER B 1 822 ? -8.724 -36.871 -10.833 1 92.79 822 SER B CA 1
ATOM 14027 C C . SER B 1 822 ? -7.309 -36.357 -10.59 1 92.79 822 SER B C 1
ATOM 14029 O O . SER B 1 822 ? -6.931 -35.299 -11.096 1 92.79 822 SER B O 1
ATOM 14031 N N . GLN B 1 823 ? -6.469 -37.013 -9.899 1 91.68 823 GLN B N 1
ATOM 14032 C CA . GLN B 1 823 ? -5.078 -36.646 -9.651 1 91.68 823 GLN B CA 1
ATOM 14033 C C . GLN B 1 823 ? -4.129 -37.478 -10.507 1 91.68 823 GLN B C 1
ATOM 14035 O O . GLN B 1 823 ? -4.112 -38.707 -10.409 1 91.68 823 GLN B O 1
ATOM 14040 N N . PRO B 1 824 ? -3.357 -36.828 -11.243 1 93.7 824 PRO B N 1
ATOM 14041 C CA . PRO B 1 824 ? -2.481 -37.611 -12.117 1 93.7 824 PRO B CA 1
ATOM 14042 C C . PRO B 1 824 ? -1.384 -38.345 -11.35 1 93.7 824 PRO B C 1
ATOM 14044 O O . PRO B 1 824 ? -0.616 -37.721 -10.614 1 93.7 824 PRO B O 1
ATOM 14047 N N . PRO B 1 825 ? -1.215 -39.609 -11.556 1 95.52 825 PRO B N 1
ATOM 14048 C CA . PRO B 1 825 ? -0.163 -40.365 -10.872 1 95.52 825 PRO B CA 1
ATOM 14049 C C . PRO B 1 825 ? 1.213 -40.164 -11.504 1 95.52 825 PRO B C 1
ATOM 14051 O O . PRO B 1 825 ? 2.235 -40.314 -10.828 1 95.52 825 PRO B O 1
ATOM 14054 N N . LEU B 1 826 ? 1.216 -39.942 -12.834 1 96.94 826 LEU B N 1
ATOM 14055 C CA . LEU B 1 826 ? 2.474 -39.77 -13.552 1 96.94 826 LEU B CA 1
ATOM 14056 C C . LEU B 1 826 ? 2.575 -38.368 -14.144 1 96.94 826 LEU B C 1
ATOM 14058 O O . LEU B 1 826 ? 1.716 -37.957 -14.927 1 96.94 826 LEU B O 1
ATOM 14062 N N . THR B 1 827 ? 3.518 -37.631 -13.796 1 96.75 827 THR B N 1
ATOM 14063 C CA . THR B 1 827 ? 3.72 -36.267 -14.273 1 96.75 827 THR B CA 1
ATOM 14064 C C . THR B 1 827 ? 5.194 -36.014 -14.578 1 96.75 827 THR B C 1
ATOM 14066 O O . THR B 1 827 ? 6.063 -36.764 -14.13 1 96.75 827 THR B O 1
ATOM 14069 N N . GLY B 1 828 ? 5.484 -34.972 -15.391 1 96.53 828 GLY B N 1
ATOM 14070 C CA . GLY B 1 828 ? 6.874 -34.64 -15.658 1 96.53 828 GLY B CA 1
ATOM 14071 C C . GLY B 1 828 ? 7.041 -33.596 -16.746 1 96.53 828 GLY B C 1
ATOM 14072 O O . GLY B 1 828 ? 6.063 -32.985 -17.182 1 96.53 828 GLY B O 1
ATOM 14073 N N . GLY B 1 829 ? 8.28 -33.326 -17.04 1 96.61 829 GLY B N 1
ATOM 14074 C CA . GLY B 1 829 ? 8.676 -32.411 -18.099 1 96.61 829 GLY B CA 1
ATOM 14075 C C . GLY B 1 829 ? 9.939 -32.844 -18.819 1 96.61 829 GLY B C 1
ATOM 14076 O O . GLY B 1 829 ? 10.792 -33.517 -18.238 1 96.61 829 GLY B O 1
ATOM 14077 N N . VAL B 1 830 ? 10.037 -32.52 -20.105 1 96.77 830 VAL B N 1
ATOM 14078 C CA . VAL B 1 830 ? 11.199 -32.833 -20.93 1 96.77 830 VAL B CA 1
ATOM 14079 C C . VAL B 1 830 ? 11.617 -31.597 -21.723 1 96.77 830 VAL B C 1
ATOM 14081 O O . VAL B 1 830 ? 10.768 -30.868 -22.242 1 96.77 830 VAL B O 1
ATOM 14084 N N . PHE B 1 831 ? 12.855 -31.372 -21.744 1 94.72 831 PHE B N 1
ATOM 14085 C CA . PHE B 1 831 ? 13.328 -30.25 -22.547 1 94.72 831 PHE B CA 1
ATOM 14086 C C . PHE B 1 831 ? 14.434 -30.693 -23.497 1 94.72 831 PHE B C 1
ATOM 14088 O O . PHE B 1 831 ? 15.074 -31.723 -23.276 1 94.72 831 PHE B O 1
ATOM 14095 N N . SER B 1 832 ? 14.64 -30.026 -24.55 1 96.09 832 SER B N 1
ATOM 14096 C CA . SER B 1 832 ? 15.701 -30.179 -25.54 1 96.09 832 SER B CA 1
ATOM 14097 C C . SER B 1 832 ? 16.281 -28.827 -25.942 1 96.09 832 SER B C 1
ATOM 14099 O O . SER B 1 832 ? 15.538 -27.903 -26.282 1 96.09 832 SER B O 1
ATOM 14101 N N . THR B 1 833 ? 17.529 -28.723 -25.841 1 94.41 833 THR B N 1
ATOM 14102 C CA . THR B 1 833 ? 18.199 -27.465 -26.15 1 94.41 833 THR B CA 1
ATOM 14103 C C . THR B 1 833 ? 19.295 -27.678 -27.191 1 94.41 833 THR B C 1
ATOM 14105 O O . THR B 1 833 ? 20.151 -28.55 -27.029 1 94.41 833 THR B O 1
ATOM 14108 N N . PHE B 1 834 ? 19.32 -26.877 -28.234 1 95.21 834 PHE B N 1
ATOM 14109 C CA . PHE B 1 834 ? 20.365 -26.819 -29.249 1 95.21 834 PHE B CA 1
ATOM 14110 C C . PHE B 1 834 ? 21.101 -25.486 -29.193 1 95.21 834 PHE B C 1
ATOM 14112 O O . PHE B 1 834 ? 20.474 -24.424 -29.201 1 95.21 834 PHE B O 1
ATOM 14119 N N . ASN B 1 835 ? 22.305 -25.565 -29.052 1 91.15 835 ASN B N 1
ATOM 14120 C CA . ASN B 1 835 ? 23.136 -24.366 -29.064 1 91.15 835 ASN B CA 1
ATOM 14121 C C . ASN B 1 835 ? 24.182 -24.419 -30.173 1 91.15 835 ASN B C 1
ATOM 14123 O O . ASN B 1 835 ? 24.911 -25.405 -30.299 1 91.15 835 ASN B O 1
ATOM 14127 N N . TYR B 1 836 ? 24.342 -23.382 -31.085 1 92.07 836 TYR B N 1
ATOM 14128 C CA . TYR B 1 836 ? 25.335 -23.288 -32.15 1 92.07 836 TYR B CA 1
ATOM 14129 C C . TYR B 1 836 ? 25.779 -21.845 -32.355 1 92.07 836 TYR B C 1
ATOM 14131 O O . TYR B 1 836 ? 25.054 -21.045 -32.952 1 92.07 836 TYR B O 1
ATOM 14139 N N . LYS B 1 837 ? 26.884 -21.359 -32.085 1 87.04 837 LYS B N 1
ATOM 14140 C CA . LYS B 1 837 ? 27.52 -20.06 -32.284 1 87.04 837 LYS B CA 1
ATOM 14141 C C . LYS B 1 837 ? 26.58 -18.923 -31.897 1 87.04 837 LYS B C 1
ATOM 14143 O O . LYS B 1 837 ? 26.349 -18.004 -32.686 1 87.04 837 LYS B O 1
ATOM 14148 N N . GLY B 1 838 ? 25.958 -19.001 -30.709 1 86.15 838 GLY B N 1
ATOM 14149 C CA . GLY B 1 838 ? 25.102 -17.948 -30.187 1 86.15 838 GLY B CA 1
ATOM 14150 C C . GLY B 1 838 ? 23.626 -18.205 -30.426 1 86.15 838 GLY B C 1
ATOM 14151 O O . GLY B 1 838 ? 22.771 -17.582 -29.793 1 86.15 838 GLY B O 1
ATOM 14152 N N . LEU B 1 839 ? 23.355 -19.047 -31.47 1 93.48 839 LEU B N 1
ATOM 14153 C CA . LEU B 1 839 ? 21.974 -19.435 -31.733 1 93.48 839 LEU B CA 1
ATOM 14154 C C . LEU B 1 839 ? 21.54 -20.564 -30.804 1 93.48 839 LEU B C 1
ATOM 14156 O O . LEU B 1 839 ? 22.243 -21.569 -30.671 1 93.48 839 LEU B O 1
ATOM 14160 N N . LYS B 1 840 ? 20.493 -20.347 -30.157 1 94.09 840 LYS B N 1
ATOM 14161 C CA . LYS B 1 840 ? 19.996 -21.338 -29.207 1 94.09 840 LYS B CA 1
ATOM 14162 C C . LYS B 1 840 ? 18.523 -21.648 -29.457 1 94.09 840 LYS B C 1
ATOM 14164 O O . LYS B 1 840 ? 17.709 -20.736 -29.614 1 94.09 840 LYS B O 1
ATOM 14169 N N . LEU B 1 841 ? 18.166 -22.922 -29.566 1 96.11 841 LEU B N 1
ATOM 14170 C CA . LEU B 1 841 ? 16.788 -23.389 -29.659 1 96.11 841 LEU B CA 1
ATOM 14171 C C . LEU B 1 841 ? 16.412 -24.221 -28.437 1 96.11 841 LEU B C 1
ATOM 14173 O O . LEU B 1 841 ? 17.029 -25.255 -28.171 1 96.11 841 LEU B O 1
ATOM 14177 N N . ASP B 1 842 ? 15.477 -23.748 -27.699 1 94.85 842 ASP B N 1
ATOM 14178 C CA . ASP B 1 842 ? 14.979 -24.441 -26.515 1 94.85 842 ASP B CA 1
ATOM 14179 C C . ASP B 1 842 ? 13.545 -24.923 -26.723 1 94.85 842 ASP B C 1
ATOM 14181 O O . ASP B 1 842 ? 12.678 -24.149 -27.134 1 94.85 842 ASP B O 1
ATOM 14185 N N . ALA B 1 843 ? 13.298 -26.151 -26.5 1 96.1 843 ALA B N 1
ATOM 14186 C CA . ALA B 1 843 ? 11.954 -26.723 -26.502 1 96.1 843 ALA B CA 1
ATOM 14187 C C . ALA B 1 843 ? 11.646 -27.404 -25.172 1 96.1 843 ALA B C 1
ATOM 14189 O O . ALA B 1 843 ? 12.46 -28.175 -24.659 1 96.1 843 ALA B O 1
ATOM 14190 N N . PHE B 1 844 ? 10.507 -27.097 -24.6 1 95.31 844 PHE B N 1
ATOM 14191 C CA . PHE B 1 844 ? 10.115 -27.631 -23.301 1 95.31 844 PHE B CA 1
ATOM 14192 C C . PHE B 1 844 ? 8.711 -28.221 -23.359 1 95.31 844 PHE B C 1
ATOM 14194 O O . PHE B 1 844 ? 7.765 -27.546 -23.771 1 95.31 844 PHE B O 1
ATOM 14201 N N . PHE B 1 845 ? 8.145 -29.381 -22.741 1 96.63 845 PHE B N 1
ATOM 14202 C CA . PHE B 1 845 ? 6.878 -30.101 -22.703 1 96.63 845 PHE B CA 1
ATOM 14203 C C . PHE B 1 845 ? 6.502 -30.461 -21.271 1 96.63 845 PHE B C 1
ATOM 14205 O O . PHE B 1 845 ? 7.37 -30.794 -20.461 1 96.63 845 PHE B O 1
ATOM 14212 N N . THR B 1 846 ? 5.585 -30.518 -21.136 1 95.8 846 THR B N 1
ATOM 14213 C CA . THR B 1 846 ? 5.059 -31.034 -19.877 1 95.8 846 THR B CA 1
ATOM 14214 C C . THR B 1 846 ? 3.982 -32.085 -20.131 1 95.8 846 THR B C 1
ATOM 14216 O O . THR B 1 846 ? 3.333 -32.075 -21.179 1 95.8 846 THR B O 1
ATOM 14219 N N . PHE B 1 847 ? 3.871 -33.037 -19.244 1 96.24 847 PHE B N 1
ATOM 14220 C CA . PHE B 1 847 ? 2.849 -34.058 -19.446 1 96.24 847 PHE B CA 1
ATOM 14221 C C . PHE B 1 847 ? 2.273 -34.518 -18.112 1 96.24 847 PHE B C 1
ATOM 14223 O O . PHE B 1 847 ? 2.907 -34.357 -17.067 1 96.24 847 PHE B O 1
ATOM 14230 N N . ALA B 1 848 ? 1.089 -34.985 -18.054 1 95.97 848 ALA B N 1
ATOM 14231 C CA . ALA B 1 848 ? 0.366 -35.688 -16.997 1 95.97 848 ALA B CA 1
ATOM 14232 C C . ALA B 1 848 ? -0.416 -36.871 -17.561 1 95.97 848 ALA B C 1
ATOM 14234 O O . ALA B 1 848 ? -1.1 -36.742 -18.58 1 95.97 848 ALA B O 1
ATOM 14235 N N . GLN B 1 849 ? -0.251 -38.021 -16.93 1 96.09 849 GLN B N 1
ATOM 14236 C CA . GLN B 1 849 ? -0.853 -39.226 -17.492 1 96.09 849 GLN B CA 1
ATOM 14237 C C . GLN B 1 849 ? -1.583 -40.028 -16.419 1 96.09 849 GLN B C 1
ATOM 14239 O O . GLN B 1 849 ? -1.15 -40.071 -15.266 1 96.09 849 GLN B O 1
ATOM 14244 N N . GLY B 1 850 ? -2.658 -40.653 -16.867 1 94.34 850 GLY B N 1
ATOM 14245 C CA . GLY B 1 850 ? -3.324 -41.643 -16.037 1 94.34 850 GLY B CA 1
ATOM 14246 C C . GLY B 1 850 ? -4.414 -41.053 -15.162 1 94.34 850 GLY B C 1
ATOM 14247 O O . GLY B 1 850 ? -4.709 -41.581 -14.087 1 94.34 850 GLY B O 1
ATOM 14248 N N . TYR B 1 851 ? -4.956 -39.947 -15.48 1 94.19 851 TYR B N 1
ATOM 14249 C CA . TYR B 1 851 ? -6.051 -39.382 -14.699 1 94.19 851 TYR B CA 1
ATOM 14250 C C . TYR B 1 851 ? -7.238 -39.039 -15.591 1 94.19 851 TYR B C 1
ATOM 14252 O O . TYR B 1 851 ? -7.137 -39.099 -16.819 1 94.19 851 TYR B O 1
ATOM 14260 N N . SER B 1 852 ? -8.321 -38.87 -15.012 1 95.07 852 SER B N 1
ATOM 14261 C CA . SER B 1 852 ? -9.569 -38.624 -15.727 1 95.07 852 SER B CA 1
ATOM 14262 C C . SER B 1 852 ? -10.345 -37.469 -15.103 1 95.07 852 SER B C 1
ATOM 14264 O O . SER B 1 852 ? -10.082 -37.083 -13.962 1 95.07 852 SER B O 1
ATOM 14266 N N . ARG B 1 853 ? -11.243 -36.943 -15.949 1 94.42 853 ARG B N 1
ATOM 14267 C CA . ARG B 1 853 ? -12.081 -35.836 -15.501 1 94.42 853 ARG B CA 1
ATOM 14268 C C . ARG B 1 853 ? -13.485 -35.939 -16.089 1 94.42 853 ARG B C 1
ATOM 14270 O O . ARG B 1 853 ? -13.669 -36.492 -17.176 1 94.42 853 ARG B O 1
ATOM 14277 N N . PHE B 1 854 ? -14.426 -35.379 -15.257 1 94.82 854 PHE B N 1
ATOM 14278 C CA . PHE B 1 854 ? -15.763 -35.211 -15.816 1 94.82 854 PHE B CA 1
ATOM 14279 C C . PHE B 1 854 ? -15.785 -34.074 -16.83 1 94.82 854 PHE B C 1
ATOM 14281 O O . PHE B 1 854 ? -15.24 -32.997 -16.576 1 94.82 854 PHE B O 1
ATOM 14288 N N . ASN B 1 855 ? -16.28 -34.298 -17.932 1 93.24 855 ASN B N 1
ATOM 14289 C CA . ASN B 1 855 ? -16.47 -33.256 -18.934 1 93.24 855 ASN B CA 1
ATOM 14290 C C . ASN B 1 855 ? -17.889 -32.694 -18.897 1 93.24 855 ASN B C 1
ATOM 14292 O O . ASN B 1 855 ? -18.748 -33.116 -19.673 1 93.24 855 ASN B O 1
ATOM 14296 N N . ASN B 1 856 ? -18.09 -31.75 -18.069 1 92.44 856 ASN B N 1
ATOM 14297 C CA . ASN B 1 856 ? -19.406 -31.136 -17.922 1 92.44 856 ASN B CA 1
ATOM 14298 C C . ASN B 1 856 ? -19.764 -30.279 -19.132 1 92.44 856 ASN B C 1
ATOM 14300 O O . ASN B 1 856 ? -20.937 -29.985 -19.366 1 92.44 856 ASN B O 1
ATOM 14304 N N . GLN B 1 857 ? -18.837 -29.925 -19.894 1 89.34 857 GLN B N 1
ATOM 14305 C CA . GLN B 1 857 ? -19.081 -29.171 -21.12 1 89.34 857 GLN B CA 1
ATOM 14306 C C . GLN B 1 857 ? -19.841 -30.013 -22.141 1 89.34 857 GLN B C 1
ATOM 14308 O O . GLN B 1 857 ? -20.809 -29.543 -22.742 1 89.34 857 GLN B O 1
ATOM 14313 N N . LEU B 1 858 ? -19.485 -31.228 -22.304 1 88.77 858 LEU B N 1
ATOM 14314 C CA . LEU B 1 858 ? -20.146 -32.143 -23.228 1 88.77 858 LEU B CA 1
ATOM 14315 C C . LEU B 1 858 ? -21.519 -32.549 -22.703 1 88.77 858 LEU B C 1
ATOM 14317 O O . LEU B 1 858 ? -22.439 -32.797 -23.486 1 88.77 858 LEU B O 1
ATOM 14321 N N . PHE B 1 859 ? -21.605 -32.691 -21.396 1 93.25 859 PHE B N 1
ATOM 14322 C CA . PHE B 1 859 ? -22.902 -33.025 -20.819 1 93.25 859 PHE B CA 1
ATOM 14323 C C . PHE B 1 859 ? -23.965 -32.029 -21.265 1 93.25 859 PHE B C 1
ATOM 14325 O O . PHE B 1 859 ? -25.079 -32.42 -21.622 1 93.25 859 PHE B O 1
ATOM 14332 N N . PHE B 1 860 ? -23.567 -30.774 -21.288 1 91.93 860 PHE B N 1
ATOM 14333 C CA . PHE B 1 860 ? -24.547 -29.749 -21.63 1 91.93 860 PHE B CA 1
ATOM 14334 C C . PHE B 1 860 ? -24.706 -29.636 -23.141 1 91.93 860 PHE B C 1
ATOM 14336 O O . PHE B 1 860 ? -25.809 -29.397 -23.638 1 91.93 860 PHE B O 1
ATOM 14343 N N . SER B 1 861 ? -23.703 -29.888 -23.888 1 91.8 861 SER B N 1
ATOM 14344 C CA . SER B 1 861 ? -23.754 -29.662 -25.329 1 91.8 861 SER B CA 1
ATOM 14345 C C . SER B 1 861 ? -24.24 -30.904 -26.067 1 91.8 861 SER B C 1
ATOM 14347 O O . SER B 1 861 ? -24.64 -30.825 -27.23 1 91.8 861 SER B O 1
ATOM 14349 N N . GLU B 1 862 ? -24.201 -32.045 -25.426 1 92.97 862 GLU B N 1
ATOM 14350 C CA . GLU B 1 862 ? -24.678 -33.282 -26.039 1 92.97 862 GLU B CA 1
ATOM 14351 C C . GLU B 1 862 ? -25.839 -33.878 -25.248 1 92.97 862 GLU B C 1
ATOM 14353 O O . GLU B 1 862 ? -25.836 -35.07 -24.935 1 92.97 862 GLU B O 1
ATOM 14358 N N . ASN B 1 863 ? -26.727 -33.057 -24.879 1 94.16 863 ASN B N 1
ATOM 14359 C CA . ASN B 1 863 ? -27.891 -33.399 -24.07 1 94.16 863 ASN B CA 1
ATOM 14360 C C . ASN B 1 863 ? -29.154 -32.716 -24.587 1 94.16 863 ASN B C 1
ATOM 14362 O O . ASN B 1 863 ? -29.286 -31.494 -24.494 1 94.16 863 ASN B O 1
ATOM 14366 N N . PRO B 1 864 ? -30.1 -33.517 -25.068 1 91.85 864 PRO B N 1
ATOM 14367 C CA . PRO B 1 864 ? -31.3 -32.914 -25.652 1 91.85 864 PRO B CA 1
ATOM 14368 C C . PRO B 1 864 ? -32.138 -32.155 -24.625 1 91.85 864 PRO B C 1
ATOM 14370 O O . PRO B 1 864 ? -32.972 -31.325 -24.996 1 91.85 864 PRO B O 1
ATOM 14373 N N . ASN B 1 865 ? -31.922 -32.419 -23.356 1 91.22 865 ASN B N 1
ATOM 14374 C CA . ASN B 1 865 ? -32.653 -31.707 -22.314 1 91.22 865 ASN B CA 1
ATOM 14375 C C . ASN B 1 865 ? -32.288 -30.226 -22.284 1 91.22 865 ASN B C 1
ATOM 14377 O O . ASN B 1 865 ? -33.015 -29.414 -21.71 1 91.22 865 ASN B O 1
ATOM 14381 N N . PHE B 1 866 ? -31.177 -29.922 -22.887 1 92.33 866 PHE B N 1
ATOM 14382 C CA . PHE B 1 866 ? -30.721 -28.537 -22.879 1 92.33 866 PHE B CA 1
ATOM 14383 C C . PHE B 1 866 ? -30.882 -27.906 -24.257 1 92.33 866 PHE B C 1
ATOM 14385 O O . PHE B 1 866 ? -30.062 -27.082 -24.668 1 92.33 866 PHE B O 1
ATOM 14392 N N . VAL B 1 867 ? -31.943 -28.269 -24.911 1 91.89 867 VAL B N 1
ATOM 14393 C CA . VAL B 1 867 ? -32.192 -27.878 -26.295 1 91.89 867 VAL B CA 1
ATOM 14394 C C . VAL B 1 867 ? -32.454 -26.376 -26.368 1 91.89 867 VAL B C 1
ATOM 14396 O O . VAL B 1 867 ? -32.333 -25.77 -27.436 1 91.89 867 VAL B O 1
ATOM 14399 N N . ASN B 1 868 ? -32.77 -25.787 -25.22 1 88.81 868 ASN B N 1
ATOM 14400 C CA . ASN B 1 868 ? -32.944 -24.338 -25.206 1 88.81 868 ASN B CA 1
ATOM 14401 C C . ASN B 1 868 ? -31.625 -23.613 -25.455 1 88.81 868 ASN B C 1
ATOM 14403 O O . ASN B 1 868 ? -31.617 -22.425 -25.782 1 88.81 868 ASN B O 1
ATOM 14407 N N . TYR B 1 869 ? -30.545 -24.32 -25.298 1 91.08 869 TYR B N 1
ATOM 14408 C CA . TYR B 1 869 ? -29.21 -23.824 -25.611 1 91.08 869 TYR B CA 1
ATOM 14409 C C . TYR B 1 869 ? -28.679 -24.457 -26.892 1 91.08 869 TYR B C 1
ATOM 14411 O O . TYR B 1 869 ? -29.318 -25.342 -27.465 1 91.08 869 TYR B O 1
ATOM 14419 N N . ASN B 1 870 ? -27.63 -23.908 -27.374 1 91.7 870 ASN B N 1
ATOM 14420 C CA . ASN B 1 870 ? -27.015 -24.553 -28.53 1 91.7 870 ASN B CA 1
ATOM 14421 C C . ASN B 1 870 ? -26.437 -25.918 -28.168 1 91.7 870 ASN B C 1
ATOM 14423 O O . ASN B 1 870 ? -26.201 -26.206 -26.993 1 91.7 870 ASN B O 1
ATOM 14427 N N . LEU B 1 871 ? -26.354 -26.731 -29.113 1 94.85 871 LEU B N 1
ATOM 14428 C CA . LEU B 1 871 ? -25.866 -28.09 -28.912 1 94.85 871 LEU B CA 1
ATOM 14429 C C . LEU B 1 871 ? -24.763 -28.424 -29.91 1 94.85 871 LEU B C 1
ATOM 14431 O O . LEU B 1 871 ? -24.611 -27.741 -30.926 1 94.85 871 LEU B O 1
ATOM 14435 N N . SER B 1 872 ? -24.027 -29.461 -29.598 1 94.71 872 SER B N 1
ATOM 14436 C CA . SER B 1 872 ? -22.959 -29.937 -30.471 1 94.71 872 SER B CA 1
ATOM 14437 C C . SER B 1 872 ? -23.522 -30.554 -31.747 1 94.71 872 SER B C 1
ATOM 14439 O O . SER B 1 872 ? -24.586 -31.177 -31.724 1 94.71 872 SER B O 1
ATOM 14441 N N . LYS B 1 873 ? -22.763 -30.477 -32.773 1 94.71 873 LYS B N 1
ATOM 14442 C CA . LYS B 1 873 ? -23.142 -31.092 -34.042 1 94.71 873 LYS B CA 1
ATOM 14443 C C . LYS B 1 873 ? -23.257 -32.608 -33.906 1 94.71 873 LYS B C 1
ATOM 14445 O O . LYS B 1 873 ? -23.971 -33.253 -34.676 1 94.71 873 LYS B O 1
ATOM 14450 N N . LYS B 1 874 ? -22.686 -33.145 -32.932 1 93.66 874 LYS B N 1
ATOM 14451 C CA . LYS B 1 874 ? -22.722 -34.585 -32.692 1 93.66 874 LYS B CA 1
ATOM 14452 C C . LYS B 1 874 ? -24.136 -35.053 -32.362 1 93.66 874 LYS B C 1
ATOM 14454 O O . LYS B 1 874 ? -24.449 -36.239 -32.488 1 93.66 874 LYS B O 1
ATOM 14459 N N . MET B 1 875 ? -24.951 -34.226 -31.993 1 95.33 875 MET B N 1
ATOM 14460 C CA . MET B 1 875 ? -26.324 -34.564 -31.629 1 95.33 875 MET B CA 1
ATOM 14461 C C . MET B 1 875 ? -27.102 -35.06 -32.842 1 95.33 875 MET B C 1
ATOM 14463 O O . MET B 1 875 ? -28.141 -35.707 -32.697 1 95.33 875 MET B O 1
ATOM 14467 N N . THR B 1 876 ? -26.614 -34.741 -33.997 1 91.38 876 THR B N 1
ATOM 14468 C CA . THR B 1 876 ? -27.28 -35.191 -35.215 1 91.38 876 THR B CA 1
ATOM 14469 C C . THR B 1 876 ? -27.136 -36.701 -35.383 1 91.38 876 THR B C 1
ATOM 14471 O O . THR B 1 876 ? -27.851 -37.313 -36.179 1 91.38 876 THR B O 1
ATOM 14474 N N . THR B 1 877 ? -26.316 -37.287 -34.589 1 92.43 877 THR B N 1
ATOM 14475 C CA . THR B 1 877 ? -26.111 -38.729 -34.66 1 92.43 877 THR B CA 1
ATOM 14476 C C . THR B 1 877 ? -26.905 -39.443 -33.57 1 92.43 877 THR B C 1
ATOM 14478 O O . THR B 1 877 ? -26.67 -40.621 -33.294 1 92.43 877 THR B O 1
ATOM 14481 N N . MET B 1 878 ? -27.816 -38.806 -32.97 1 95.53 878 MET B N 1
ATOM 14482 C CA . MET B 1 878 ? -28.649 -39.369 -31.911 1 95.53 878 MET B CA 1
ATOM 14483 C C . MET B 1 878 ? -29.511 -40.508 -32.444 1 95.53 878 MET B C 1
ATOM 14485 O O . MET B 1 878 ? -29.754 -40.597 -33.649 1 95.53 878 MET B O 1
ATOM 14489 N N . TRP B 1 879 ? -29.977 -41.364 -31.54 1 96.49 879 TRP B N 1
ATOM 14490 C CA . TRP B 1 879 ? -30.868 -42.455 -31.919 1 96.49 879 TRP B CA 1
ATOM 14491 C C . TRP B 1 879 ? -32.177 -41.917 -32.487 1 96.49 879 TRP B C 1
ATOM 14493 O O . TRP B 1 879 ? -32.836 -41.083 -31.862 1 96.49 879 TRP B O 1
ATOM 14503 N N . LYS B 1 880 ? -32.62 -42.451 -33.663 1 94.91 880 LYS B N 1
ATOM 14504 C CA . LYS B 1 880 ? -33.834 -41.962 -34.311 1 94.91 880 LYS B CA 1
ATOM 14505 C C . LYS B 1 880 ? -34.815 -43.101 -34.571 1 94.91 880 LYS B C 1
ATOM 14507 O O . LYS B 1 880 ? -36.029 -42.92 -34.455 1 94.91 880 LYS B O 1
ATOM 14512 N N . GLU B 1 881 ? -34.157 -44.276 -34.938 1 94.65 881 GLU B N 1
ATOM 14513 C CA . GLU B 1 881 ? -35.007 -45.413 -35.276 1 94.65 881 GLU B CA 1
ATOM 14514 C C . GLU B 1 881 ? -34.388 -46.725 -34.802 1 94.65 881 GLU B C 1
ATOM 14516 O O . GLU B 1 881 ? -33.176 -46.805 -34.592 1 94.65 881 GLU B O 1
ATOM 14521 N N . PRO B 1 882 ? -35.293 -47.735 -34.599 1 95.08 882 PRO B N 1
ATOM 14522 C CA . PRO B 1 882 ? -34.769 -49.023 -34.139 1 95.08 882 PRO B CA 1
ATOM 14523 C C . PRO B 1 882 ? -33.652 -49.558 -35.031 1 95.08 882 PRO B C 1
ATOM 14525 O O . PRO B 1 882 ? -33.772 -49.533 -36.259 1 95.08 882 PRO B O 1
ATOM 14528 N N . GLY B 1 883 ? -32.534 -49.998 -34.473 1 94.57 883 GLY B N 1
ATOM 14529 C CA . GLY B 1 883 ? -31.397 -50.522 -35.213 1 94.57 883 GLY B CA 1
ATOM 14530 C C . GLY B 1 883 ? -30.222 -49.563 -35.26 1 94.57 883 GLY B C 1
ATOM 14531 O O . GLY B 1 883 ? -29.098 -49.965 -35.567 1 94.57 883 GLY B O 1
ATOM 14532 N N . ASP B 1 884 ? -30.47 -48.272 -34.871 1 95.07 884 ASP B N 1
ATOM 14533 C CA . ASP B 1 884 ? -29.406 -47.272 -34.872 1 95.07 884 ASP B CA 1
ATOM 14534 C C . ASP B 1 884 ? -28.36 -47.582 -33.803 1 95.07 884 ASP B C 1
ATOM 14536 O O . ASP B 1 884 ? -28.705 -47.915 -32.668 1 95.07 884 ASP B O 1
ATOM 14540 N N . ILE B 1 885 ? -27.069 -47.555 -34.224 1 94.13 885 ILE B N 1
ATOM 14541 C CA . ILE B 1 885 ? -25.961 -47.725 -33.29 1 94.13 885 ILE B CA 1
ATOM 14542 C C . ILE B 1 885 ? -25.304 -46.374 -33.016 1 94.13 885 ILE B C 1
ATOM 14544 O O . ILE B 1 885 ? -24.564 -45.855 -33.855 1 94.13 885 ILE B O 1
ATOM 14548 N N . THR B 1 886 ? -25.575 -45.822 -31.817 1 94.33 886 THR B N 1
ATOM 14549 C CA . THR B 1 886 ? -25.073 -44.504 -31.448 1 94.33 886 THR B CA 1
ATOM 14550 C C . THR B 1 886 ? -24.813 -44.425 -29.946 1 94.33 886 THR B C 1
ATOM 14552 O O . THR B 1 886 ? -25.257 -45.29 -29.188 1 94.33 886 THR B O 1
ATOM 14555 N N . GLU B 1 887 ? -24.04 -43.41 -29.616 1 91.02 887 GLU B N 1
ATOM 14556 C CA . GLU B 1 887 ? -23.739 -43.192 -28.204 1 91.02 887 GLU B CA 1
ATOM 14557 C C . GLU B 1 887 ? -24.66 -42.135 -27.601 1 91.02 887 GLU B C 1
ATOM 14559 O O . GLU B 1 887 ? -24.582 -41.846 -26.405 1 91.02 887 GLU B O 1
ATOM 14564 N N . ILE B 1 888 ? -25.531 -41.574 -28.384 1 95.12 888 ILE B N 1
ATOM 14565 C CA . ILE B 1 888 ? -26.452 -40.552 -27.902 1 95.12 888 ILE B CA 1
ATOM 14566 C C . ILE B 1 888 ? -27.879 -41.096 -27.915 1 95.12 888 ILE B C 1
ATOM 14568 O O . ILE B 1 888 ? -28.394 -41.48 -28.967 1 95.12 888 ILE B O 1
ATOM 14572 N N . GLN B 1 889 ? -28.535 -41.115 -26.789 1 95.3 889 GLN B N 1
ATOM 14573 C CA . GLN B 1 889 ? -29.87 -41.68 -26.622 1 95.3 889 GLN B CA 1
ATOM 14574 C C . GLN B 1 889 ? -30.92 -40.831 -27.334 1 95.3 889 GLN B C 1
ATOM 14576 O O . GLN B 1 889 ? -30.633 -39.712 -27.765 1 95.3 889 GLN B O 1
ATOM 14581 N N . SER B 1 890 ? -32.146 -41.409 -27.387 1 95.55 890 SER B N 1
ATOM 14582 C CA . SER B 1 890 ? -33.273 -40.711 -27.998 1 95.55 890 SER B CA 1
ATOM 14583 C C . SER B 1 890 ? -33.685 -39.497 -27.173 1 95.55 890 SER B C 1
ATOM 14585 O O . SER B 1 890 ? -33.648 -39.535 -25.941 1 95.55 890 SER B O 1
ATOM 14587 N N . TYR B 1 891 ? -34.102 -38.423 -27.838 1 95.32 891 TYR B N 1
ATOM 14588 C CA . TYR B 1 891 ? -34.573 -37.216 -27.167 1 95.32 891 TYR B CA 1
ATOM 14589 C C . TYR B 1 891 ? -35.802 -37.51 -26.315 1 95.32 891 TYR B C 1
ATOM 14591 O O . TYR B 1 891 ? -36.213 -36.68 -25.5 1 95.32 891 TYR B O 1
ATOM 14599 N N . LEU B 1 892 ? -36.346 -38.672 -26.435 1 94.17 892 LEU B N 1
ATOM 14600 C CA . LEU B 1 892 ? -37.541 -39.046 -25.687 1 94.17 892 LEU B CA 1
ATOM 14601 C C . LEU B 1 892 ? -37.197 -39.365 -24.236 1 94.17 892 LEU B C 1
ATOM 14603 O O . LEU B 1 892 ? -38.081 -39.402 -23.378 1 94.17 892 LEU B O 1
ATOM 14607 N N . TYR B 1 893 ? -35.958 -39.549 -24.074 1 94.26 893 TYR B N 1
ATOM 14608 C CA . TYR B 1 893 ? -35.527 -39.929 -22.733 1 94.26 893 TYR B CA 1
ATOM 14609 C C . TYR B 1 893 ? -34.521 -38.927 -22.179 1 94.26 893 TYR B C 1
ATOM 14611 O O . TYR B 1 893 ? -33.735 -38.346 -22.931 1 94.26 893 TYR B O 1
ATOM 14619 N N . GLU B 1 894 ? -34.43 -38.745 -20.88 1 91.51 894 GLU B N 1
ATOM 14620 C CA . GLU B 1 894 ? -33.509 -37.827 -20.216 1 91.51 894 GLU B CA 1
ATOM 14621 C C . GLU B 1 894 ? -32.107 -38.423 -20.122 1 91.51 894 GLU B C 1
ATOM 14623 O O . GLU B 1 894 ? -31.951 -39.618 -19.864 1 91.51 894 GLU B O 1
ATOM 14628 N N . ARG B 1 895 ? -31.172 -37.593 -20.384 1 91.11 895 ARG B N 1
ATOM 14629 C CA . ARG B 1 895 ? -29.775 -37.963 -20.181 1 91.11 895 ARG B CA 1
ATOM 14630 C C . ARG B 1 895 ? -29.325 -37.645 -18.759 1 91.11 895 ARG B C 1
ATOM 14632 O O . ARG B 1 895 ? -29.494 -36.519 -18.286 1 91.11 895 ARG B O 1
ATOM 14639 N N . GLN B 1 896 ? -28.807 -38.612 -18.062 1 91.76 896 GLN B N 1
ATOM 14640 C CA . GLN B 1 896 ? -28.334 -38.415 -16.696 1 91.76 896 GLN B CA 1
ATOM 14641 C C . GLN B 1 896 ? -26.816 -38.268 -16.656 1 91.76 896 GLN B C 1
ATOM 14643 O O . GLN B 1 896 ? -26.114 -38.778 -17.531 1 91.76 896 GLN B O 1
ATOM 14648 N N . PHE B 1 897 ? -26.298 -37.412 -15.684 1 92.13 897 PHE B N 1
ATOM 14649 C CA . PHE B 1 897 ? -24.863 -37.329 -15.436 1 92.13 897 PHE B CA 1
ATOM 14650 C C . PHE B 1 897 ? -24.318 -38.671 -14.96 1 92.13 897 PHE B C 1
ATOM 14652 O O . PHE B 1 897 ? -24.833 -39.252 -14.002 1 92.13 897 PHE B O 1
ATOM 14659 N N . SER B 1 898 ? -23.389 -39.297 -15.67 1 92.88 898 SER B N 1
ATOM 14660 C CA . SER B 1 898 ? -22.922 -40.656 -15.421 1 92.88 898 SER B CA 1
ATOM 14661 C C . SER B 1 898 ? -21.472 -40.831 -15.859 1 92.88 898 SER B C 1
ATOM 14663 O O . SER B 1 898 ? -20.778 -39.85 -16.135 1 92.88 898 SER B O 1
ATOM 14665 N N . SER B 1 899 ? -20.998 -42.102 -15.91 1 93.69 899 SER B N 1
ATOM 14666 C CA . SER B 1 899 ? -19.614 -42.395 -16.269 1 93.69 899 SER B CA 1
ATOM 14667 C C . SER B 1 899 ? -19.341 -42.064 -17.732 1 93.69 899 SER B C 1
ATOM 14669 O O . SER B 1 899 ? -18.184 -41.98 -18.149 1 93.69 899 SER B O 1
ATOM 14671 N N . ARG B 1 900 ? -20.427 -41.819 -18.476 1 94.11 900 ARG B N 1
ATOM 14672 C CA . ARG B 1 900 ? -20.258 -41.392 -19.862 1 94.11 900 ARG B CA 1
ATOM 14673 C C . ARG B 1 900 ? -19.473 -40.088 -19.941 1 94.11 900 ARG B C 1
ATOM 14675 O O . ARG B 1 900 ? -18.802 -39.82 -20.94 1 94.11 900 ARG B O 1
ATOM 14682 N N . ASP B 1 901 ? -19.577 -39.348 -18.951 1 94.92 901 ASP B N 1
ATOM 14683 C CA . ASP B 1 901 ? -18.998 -38.008 -18.962 1 94.92 901 ASP B CA 1
ATOM 14684 C C . ASP B 1 901 ? -17.578 -38.018 -18.4 1 94.92 901 ASP B C 1
ATOM 14686 O O . ASP B 1 901 ? -16.963 -36.963 -18.234 1 94.92 901 ASP B O 1
ATOM 14690 N N . ILE B 1 902 ? -16.988 -39.116 -18.01 1 96.1 902 ILE B N 1
ATOM 14691 C CA . ILE B 1 902 ? -15.607 -39.224 -17.553 1 96.1 902 ILE B CA 1
ATOM 14692 C C . ILE B 1 902 ? -14.692 -39.521 -18.738 1 96.1 902 ILE B C 1
ATOM 14694 O O . ILE B 1 902 ? -14.896 -40.502 -19.457 1 96.1 902 ILE B O 1
ATOM 14698 N N . GLU B 1 903 ? -13.742 -38.677 -18.945 1 95.02 903 GLU B N 1
ATOM 14699 C CA . GLU B 1 903 ? -12.804 -38.838 -20.052 1 95.02 903 GLU B CA 1
ATOM 14700 C C . GLU B 1 903 ? -11.364 -38.9 -19.55 1 95.02 903 GLU B C 1
ATOM 14702 O O . GLU B 1 903 ? -11.044 -38.348 -18.496 1 95.02 903 GLU B O 1
ATOM 14707 N N . ASP B 1 904 ? -10.581 -39.589 -20.311 1 95.49 904 ASP B N 1
ATOM 14708 C CA . ASP B 1 904 ? -9.146 -39.552 -20.048 1 95.49 904 ASP B CA 1
ATOM 14709 C C . ASP B 1 904 ? -8.582 -38.151 -20.274 1 95.49 904 ASP B C 1
ATOM 14711 O O . ASP B 1 904 ? -8.685 -37.605 -21.374 1 95.49 904 ASP B O 1
ATOM 14715 N N . ALA B 1 905 ? -7.981 -37.602 -19.304 1 94.53 905 ALA B N 1
ATOM 14716 C CA . ALA B 1 905 ? -7.495 -36.227 -19.372 1 94.53 905 ALA B CA 1
ATOM 14717 C C . ALA B 1 905 ? -5.975 -36.187 -19.497 1 94.53 905 ALA B C 1
ATOM 14719 O O . ALA B 1 905 ? -5.359 -35.132 -19.333 1 94.53 905 ALA B O 1
ATOM 14720 N N . SER B 1 906 ? -5.309 -37.277 -19.806 1 96.4 906 SER B N 1
ATOM 14721 C CA . SER B 1 906 ? -3.868 -37.294 -20.032 1 96.4 906 SER B CA 1
ATOM 14722 C C . SER B 1 906 ? -3.475 -36.356 -21.169 1 96.4 906 SER B C 1
ATOM 14724 O O . SER B 1 906 ? -4.217 -36.208 -22.142 1 96.4 906 SER B O 1
ATOM 14726 N N . PHE B 1 907 ? -2.316 -35.725 -21.02 1 95.11 907 PHE B N 1
ATOM 14727 C CA . PHE B 1 907 ? -1.919 -34.817 -22.089 1 95.11 907 PHE B CA 1
ATOM 14728 C C . PHE B 1 907 ? -0.401 -34.705 -22.169 1 95.11 907 PHE B C 1
ATOM 14730 O O . PHE B 1 907 ? 0.304 -35.069 -21.226 1 95.11 907 PHE B O 1
ATOM 14737 N N . LEU B 1 908 ? 0.094 -34.328 -23.252 1 96.83 908 LEU B N 1
ATOM 14738 C CA . LEU B 1 908 ? 1.424 -33.807 -23.547 1 96.83 908 LEU B CA 1
ATOM 14739 C C . LEU B 1 908 ? 1.339 -32.409 -24.15 1 96.83 908 LEU B C 1
ATOM 14741 O O . LEU B 1 908 ? 0.637 -32.198 -25.142 1 96.83 908 LEU B O 1
ATOM 14745 N N . ARG B 1 909 ? 1.95 -31.415 -23.556 1 95.69 909 ARG B N 1
ATOM 14746 C CA . ARG B 1 909 ? 1.825 -30.031 -24.002 1 95.69 909 ARG B CA 1
ATOM 14747 C C . ARG B 1 909 ? 3.187 -29.446 -24.361 1 95.69 909 ARG B C 1
ATOM 14749 O O . ARG B 1 909 ? 4.147 -29.582 -23.6 1 95.69 909 ARG B O 1
ATOM 14756 N N . LEU B 1 910 ? 3.308 -28.845 -25.522 1 96.01 910 LEU B N 1
ATOM 14757 C CA . LEU B 1 910 ? 4.452 -27.993 -25.83 1 96.01 910 LEU B CA 1
ATOM 14758 C C . LEU B 1 910 ? 4.353 -26.662 -25.092 1 96.01 910 LEU B C 1
ATOM 14760 O O . LEU B 1 910 ? 3.768 -25.705 -25.604 1 96.01 910 LEU B O 1
ATOM 14764 N N . ARG B 1 911 ? 4.944 -26.658 -24.016 1 93.41 911 ARG B N 1
ATOM 14765 C CA . ARG B 1 911 ? 4.788 -25.55 -23.079 1 93.41 911 ARG B CA 1
ATOM 14766 C C . ARG B 1 911 ? 5.526 -24.309 -23.571 1 93.41 911 ARG B C 1
ATOM 14768 O O . ARG B 1 911 ? 5.066 -23.184 -23.363 1 93.41 911 ARG B O 1
ATOM 14775 N N . ASN B 1 912 ? 6.714 -24.506 -24.084 1 93.74 912 ASN B N 1
ATOM 14776 C CA . ASN B 1 912 ? 7.516 -23.368 -24.522 1 93.74 912 ASN B CA 1
ATOM 14777 C C . ASN B 1 912 ? 8.5 -23.764 -25.619 1 93.74 912 ASN B C 1
ATOM 14779 O O . ASN B 1 912 ? 9.098 -24.84 -25.563 1 93.74 912 ASN B O 1
ATOM 14783 N N . ILE B 1 913 ? 8.622 -22.96 -26.596 1 96 913 ILE B N 1
ATOM 14784 C CA . ILE B 1 913 ? 9.684 -23.036 -27.594 1 96 913 ILE B CA 1
ATOM 14785 C C . ILE B 1 913 ? 10.295 -21.652 -27.803 1 96 913 ILE B C 1
ATOM 14787 O O . ILE B 1 913 ? 9.573 -20.663 -27.947 1 96 913 ILE B O 1
ATOM 14791 N N . ARG B 1 914 ? 11.542 -21.607 -27.763 1 95.37 914 ARG B N 1
ATOM 14792 C CA . ARG B 1 914 ? 12.227 -20.32 -27.825 1 95.37 914 ARG B CA 1
ATOM 14793 C C . ARG B 1 914 ? 13.437 -20.387 -28.75 1 95.37 914 ARG B C 1
ATOM 14795 O O . ARG B 1 914 ? 14.291 -21.264 -28.601 1 95.37 914 ARG B O 1
ATOM 14802 N N . LEU B 1 915 ? 13.511 -19.507 -29.729 1 96.84 915 LEU B N 1
ATOM 14803 C CA . LEU B 1 915 ? 14.673 -19.278 -30.581 1 96.84 915 LEU B CA 1
ATOM 14804 C C . LEU B 1 915 ? 15.363 -17.967 -30.22 1 96.84 915 LEU B C 1
ATOM 14806 O O . LEU B 1 915 ? 14.749 -16.899 -30.285 1 96.84 915 LEU B O 1
ATOM 14810 N N . SER B 1 916 ? 16.547 -18.096 -29.835 1 95.24 916 SER B N 1
ATOM 14811 C CA . SER B 1 916 ? 17.235 -16.885 -29.401 1 95.24 916 SER B CA 1
ATOM 14812 C C . SER B 1 916 ? 18.608 -16.765 -30.055 1 95.24 916 SER B C 1
ATOM 14814 O O . SER B 1 916 ? 19.205 -17.77 -30.445 1 95.24 916 SER B O 1
ATOM 14816 N N . TYR B 1 917 ? 19.093 -15.571 -30.195 1 94.65 917 TYR B N 1
ATOM 14817 C CA . TYR B 1 917 ? 20.438 -15.261 -30.668 1 94.65 917 TYR B CA 1
ATOM 14818 C C . TYR B 1 917 ? 21.134 -14.283 -29.729 1 94.65 917 TYR B C 1
ATOM 14820 O O . TYR B 1 917 ? 20.622 -13.193 -29.466 1 94.65 917 TYR B O 1
ATOM 14828 N N . THR B 1 918 ? 22.17 -14.694 -29.252 1 89.76 918 THR B N 1
ATOM 14829 C CA . THR B 1 918 ? 22.997 -13.839 -28.409 1 89.76 918 THR B CA 1
ATOM 14830 C C . THR B 1 918 ? 24.166 -13.264 -29.204 1 89.76 918 THR B C 1
ATOM 14832 O O . THR B 1 918 ? 25.023 -14.009 -29.684 1 89.76 918 THR B O 1
ATOM 14835 N N . PHE B 1 919 ? 24.276 -11.983 -29.262 1 88.51 919 PHE B N 1
ATOM 14836 C CA . PHE B 1 919 ? 25.334 -11.312 -30.009 1 88.51 919 PHE B CA 1
ATOM 14837 C C . PHE B 1 919 ? 26.642 -11.327 -29.227 1 88.51 919 PHE B C 1
ATOM 14839 O O . PHE B 1 919 ? 26.642 -11.18 -28.003 1 88.51 919 PHE B O 1
ATOM 14846 N N . SER B 1 920 ? 27.721 -11.542 -29.912 1 77.33 920 SER B N 1
ATOM 14847 C CA . SER B 1 920 ? 29.04 -11.502 -29.288 1 77.33 920 SER B CA 1
ATOM 14848 C C . SER B 1 920 ? 29.418 -10.08 -28.885 1 77.33 920 SER B C 1
ATOM 14850 O O . SER B 1 920 ? 28.927 -9.112 -29.47 1 77.33 920 SER B O 1
ATOM 14852 N N . GLU B 1 921 ? 30.165 -9.867 -27.812 1 68.64 921 GLU B N 1
ATOM 14853 C CA . GLU B 1 921 ? 30.603 -8.57 -27.305 1 68.64 921 GLU B CA 1
ATOM 14854 C C . GLU B 1 921 ? 31.3 -7.759 -28.394 1 68.64 921 GLU B C 1
ATOM 14856 O O . GLU B 1 921 ? 31.27 -6.527 -28.372 1 68.64 921 GLU B O 1
ATOM 14861 N N . LYS B 1 922 ? 32.017 -8.38 -29.414 1 61.49 922 LYS B N 1
ATOM 14862 C CA . LYS B 1 922 ? 32.747 -7.713 -30.489 1 61.49 922 LYS B CA 1
ATOM 14863 C C . LYS B 1 922 ? 31.805 -6.896 -31.369 1 61.49 922 LYS B C 1
ATOM 14865 O O . LYS B 1 922 ? 32.189 -5.85 -31.895 1 61.49 922 LYS B O 1
ATOM 14870 N N . LEU B 1 923 ? 30.634 -7.358 -31.337 1 64.25 923 LEU B N 1
ATOM 14871 C CA . LEU B 1 923 ? 29.653 -6.755 -32.233 1 64.25 923 LEU B CA 1
ATOM 14872 C C . LEU B 1 923 ? 28.907 -5.621 -31.538 1 64.25 923 LEU B C 1
ATOM 14874 O O . LEU B 1 923 ? 28.426 -4.695 -32.195 1 64.25 923 LEU B O 1
ATOM 14878 N N . THR B 1 924 ? 28.687 -5.753 -30.246 1 68.76 924 THR B N 1
ATOM 14879 C CA . THR B 1 924 ? 27.816 -4.793 -29.577 1 68.76 924 THR B CA 1
ATOM 14880 C C . THR B 1 924 ? 28.61 -3.579 -29.105 1 68.76 924 THR B C 1
ATOM 14882 O O . THR B 1 924 ? 28.033 -2.537 -28.786 1 68.76 924 THR B O 1
ATOM 14885 N N . GLY B 1 925 ? 29.96 -3.544 -29.33 1 62.82 925 GLY B N 1
ATOM 14886 C CA . GLY B 1 925 ? 30.799 -2.421 -28.946 1 62.82 925 GLY B CA 1
ATOM 14887 C C . GLY B 1 925 ? 31.027 -2.33 -27.449 1 62.82 925 GLY B C 1
ATOM 14888 O O . GLY B 1 925 ? 30.655 -3.238 -26.703 1 62.82 925 GLY B O 1
ATOM 14889 N N . LYS B 1 926 ? 31.669 -1.248 -26.969 1 61.87 926 LYS B N 1
ATOM 14890 C CA . LYS B 1 926 ? 32.145 -1.048 -25.603 1 61.87 926 LYS B CA 1
ATOM 14891 C C . LYS B 1 926 ? 30.992 -0.709 -24.663 1 61.87 926 LYS B C 1
ATOM 14893 O O . LYS B 1 926 ? 31.078 -0.944 -23.456 1 61.87 926 LYS B O 1
ATOM 14898 N N . MET B 1 927 ? 29.797 -0.304 -25.226 1 66.76 927 MET B N 1
ATOM 14899 C CA . MET B 1 927 ? 28.728 0.134 -24.333 1 66.76 927 MET B CA 1
ATOM 14900 C C . MET B 1 927 ? 27.784 -1.019 -24.008 1 66.76 927 MET B C 1
ATOM 14902 O O . MET B 1 927 ? 27.223 -1.078 -22.912 1 66.76 927 MET B O 1
ATOM 14906 N N . LEU B 1 928 ? 27.624 -1.934 -24.959 1 78.48 928 LEU B N 1
ATOM 14907 C CA . LEU B 1 928 ? 26.709 -3.057 -24.786 1 78.48 928 LEU B CA 1
ATOM 14908 C C . LEU B 1 928 ? 27.474 -4.338 -24.467 1 78.48 928 LEU B C 1
ATOM 14910 O O . LEU B 1 928 ? 28.221 -4.845 -25.307 1 78.48 928 LEU B O 1
ATOM 14914 N N . LYS B 1 929 ? 27.441 -4.78 -23.253 1 75.69 929 LYS B N 1
ATOM 14915 C CA . LYS B 1 929 ? 28.121 -5.991 -22.802 1 75.69 929 LYS B CA 1
ATOM 14916 C C . LYS B 1 929 ? 27.431 -7.241 -23.339 1 75.69 929 LYS B C 1
ATOM 14918 O O . LYS B 1 929 ? 28.035 -8.314 -23.395 1 75.69 929 LYS B O 1
ATOM 14923 N N . GLY B 1 930 ? 26.149 -7.12 -23.657 1 83.22 930 GLY B N 1
ATOM 14924 C CA . GLY B 1 930 ? 25.416 -8.277 -24.145 1 83.22 930 GLY B CA 1
ATOM 14925 C C . GLY B 1 930 ? 24.069 -7.921 -24.745 1 83.22 930 GLY B C 1
ATOM 14926 O O . GLY B 1 930 ? 23.386 -7.018 -24.257 1 83.22 930 GLY B O 1
ATOM 14927 N N . LEU B 1 931 ? 23.72 -8.529 -25.79 1 89.91 931 LEU B N 1
ATOM 14928 C CA . LEU B 1 931 ? 22.426 -8.371 -26.444 1 89.91 931 LEU B CA 1
ATOM 14929 C C . LEU B 1 931 ? 21.852 -9.724 -26.849 1 89.91 931 LEU B C 1
ATOM 14931 O O . LEU B 1 931 ? 22.531 -10.521 -27.502 1 89.91 931 LEU B O 1
ATOM 14935 N N . ASN B 1 932 ? 20.729 -10.024 -26.374 1 92.61 932 ASN B N 1
ATOM 14936 C CA . ASN B 1 932 ? 20.018 -11.252 -26.713 1 92.61 932 ASN B CA 1
ATOM 14937 C C . ASN B 1 932 ? 18.632 -10.959 -27.279 1 92.61 932 ASN B C 1
ATOM 14939 O O . ASN B 1 932 ? 17.839 -10.25 -26.656 1 92.61 932 ASN B O 1
ATOM 14943 N N . ILE B 1 933 ? 18.356 -11.381 -28.461 1 95.04 933 ILE B N 1
ATOM 14944 C CA . ILE B 1 933 ? 17.036 -11.265 -29.072 1 95.04 933 ILE B CA 1
ATOM 14945 C C . ILE B 1 933 ? 16.411 -12.651 -29.217 1 95.04 933 ILE B C 1
ATOM 14947 O O . ILE B 1 933 ? 17.1 -13.617 -29.554 1 95.04 933 ILE B O 1
ATOM 14951 N N . TYR B 1 934 ? 15.11 -12.704 -28.943 1 95.19 934 TYR B N 1
ATOM 14952 C CA . TYR B 1 934 ? 14.528 -14.039 -29.024 1 95.19 934 TYR B CA 1
ATOM 14953 C C . TYR B 1 934 ? 13.085 -13.977 -29.508 1 95.19 934 TYR B C 1
ATOM 14955 O O . TYR B 1 934 ? 12.419 -12.949 -29.364 1 95.19 934 TYR B O 1
ATOM 14963 N N . LEU B 1 935 ? 12.619 -15.063 -30.143 1 96.52 935 LEU B N 1
ATOM 14964 C CA . LEU B 1 935 ? 11.242 -15.409 -30.481 1 96.52 935 LEU B CA 1
ATOM 14965 C C . LEU B 1 935 ? 10.766 -16.604 -29.662 1 96.52 935 LEU B C 1
ATOM 14967 O O . LEU B 1 935 ? 11.513 -17.566 -29.467 1 96.52 935 LEU B O 1
ATOM 14971 N N . GLN B 1 936 ? 9.551 -16.447 -29.136 1 95.22 936 GLN B N 1
ATOM 14972 C CA . GLN B 1 936 ? 9.092 -17.499 -28.235 1 95.22 936 GLN B CA 1
ATOM 14973 C C . GLN B 1 936 ? 7.614 -17.806 -28.456 1 95.22 936 GLN B C 1
ATOM 14975 O O . GLN B 1 936 ? 6.832 -16.913 -28.79 1 95.22 936 GLN B O 1
ATOM 14980 N N . GLY B 1 937 ? 7.221 -19.081 -28.334 1 94.5 937 GLY B N 1
ATOM 14981 C CA . GLY B 1 937 ? 5.851 -19.568 -28.344 1 94.5 937 GLY B CA 1
ATOM 14982 C C . GLY B 1 937 ? 5.501 -20.389 -27.117 1 94.5 937 GLY B C 1
ATOM 14983 O O . GLY B 1 937 ? 6.295 -21.221 -26.672 1 94.5 937 GLY B O 1
ATOM 14984 N N . GLN B 1 938 ? 4.364 -20.089 -26.565 1 92.75 938 GLN B N 1
ATOM 14985 C CA . GLN B 1 938 ? 3.928 -20.79 -25.363 1 92.75 938 GLN B CA 1
ATOM 14986 C C . GLN B 1 938 ? 2.599 -21.505 -25.595 1 92.75 938 GLN B C 1
ATOM 14988 O O . GLN B 1 938 ? 1.676 -20.936 -26.18 1 92.75 938 GLN B O 1
ATOM 14993 N N . ASN B 1 939 ? 2.478 -22.698 -25.063 1 91.74 939 ASN B N 1
ATOM 14994 C CA . ASN B 1 939 ? 1.27 -23.512 -25.146 1 91.74 939 ASN B CA 1
ATOM 14995 C C . ASN B 1 939 ? 0.775 -23.637 -26.584 1 91.74 939 ASN B C 1
ATOM 14997 O O . ASN B 1 939 ? -0.399 -23.392 -26.864 1 91.74 939 ASN B O 1
ATOM 15001 N N . LEU B 1 940 ? 1.655 -23.958 -27.441 1 93.51 940 LEU B N 1
ATOM 15002 C CA . LEU B 1 940 ? 1.34 -23.901 -28.864 1 93.51 940 LEU B CA 1
ATOM 15003 C C . LEU B 1 940 ? 0.464 -25.08 -29.275 1 93.51 940 LEU B C 1
ATOM 15005 O O . LEU B 1 940 ? -0.341 -24.967 -30.203 1 93.51 940 LEU B O 1
ATOM 15009 N N . TYR B 1 941 ? 0.762 -26.207 -28.544 1 93.51 941 TYR B N 1
ATOM 15010 C CA . TYR B 1 941 ? -0.023 -27.384 -28.9 1 93.51 941 TYR B CA 1
ATOM 15011 C C . TYR B 1 941 ? -0.149 -28.335 -27.715 1 93.51 941 TYR B C 1
ATOM 15013 O O . TYR B 1 941 ? 0.792 -28.49 -26.933 1 93.51 941 TYR B O 1
ATOM 15021 N N . THR B 1 942 ? -1.286 -28.975 -27.566 1 93.66 942 THR B N 1
ATOM 15022 C CA . THR B 1 942 ? -1.557 -29.969 -26.532 1 93.66 942 THR B CA 1
ATOM 15023 C C . THR B 1 942 ? -2.095 -31.257 -27.148 1 93.66 942 THR B C 1
ATOM 15025 O O . THR B 1 942 ? -3.175 -31.263 -27.742 1 93.66 942 THR B O 1
ATOM 15028 N N . TRP B 1 943 ? -1.297 -32.361 -27.09 1 95.57 943 TRP B N 1
ATOM 15029 C CA . TRP B 1 943 ? -1.785 -33.683 -27.468 1 95.57 943 TRP B CA 1
ATOM 15030 C C . TRP B 1 943 ? -2.597 -34.308 -26.339 1 95.57 943 TRP B C 1
ATOM 15032 O O . TRP B 1 943 ? -2.074 -34.543 -25.247 1 95.57 943 TRP B O 1
ATOM 15042 N N . THR B 1 944 ? -3.887 -34.565 -26.505 1 94.97 944 THR B N 1
ATOM 15043 C CA . THR B 1 944 ? -4.757 -35.131 -25.481 1 94.97 944 THR B CA 1
ATOM 15044 C C . THR B 1 944 ? -5.99 -35.77 -26.112 1 94.97 944 THR B C 1
ATOM 15046 O O . THR B 1 944 ? -6.358 -35.439 -27.241 1 94.97 944 THR B O 1
ATOM 15049 N N . ASN B 1 945 ? -6.595 -36.737 -25.467 1 93.34 945 ASN B N 1
ATOM 15050 C CA . ASN B 1 945 ? -7.867 -37.327 -25.872 1 93.34 945 ASN B CA 1
ATOM 15051 C C . ASN B 1 945 ? -9.048 -36.62 -25.212 1 93.34 945 ASN B C 1
ATOM 15053 O O . ASN B 1 945 ? -10.204 -36.936 -25.499 1 93.34 945 ASN B O 1
ATOM 15057 N N . PHE B 1 946 ? -8.754 -35.749 -24.326 1 92.9 946 PHE B N 1
ATOM 15058 C CA . PHE B 1 946 ? -9.804 -34.988 -23.659 1 92.9 946 PHE B CA 1
ATOM 15059 C C . PHE B 1 946 ? -10.509 -34.061 -24.642 1 92.9 946 PHE B C 1
ATOM 15061 O O . PHE B 1 946 ? -9.86 -33.287 -25.348 1 92.9 946 PHE B O 1
ATOM 15068 N N . THR B 1 947 ? -11.759 -34.075 -24.663 1 91.37 947 THR B N 1
ATOM 15069 C CA . THR B 1 947 ? -12.494 -33.364 -25.703 1 91.37 947 THR B CA 1
ATOM 15070 C C . THR B 1 947 ? -13.007 -32.025 -25.183 1 91.37 947 THR B C 1
ATOM 15072 O O . THR B 1 947 ? -13.61 -31.252 -25.931 1 91.37 947 THR B O 1
ATOM 15075 N N . GLY B 1 948 ? -12.804 -31.74 -23.895 1 87.6 948 GLY B N 1
ATOM 15076 C CA . GLY B 1 948 ? -13.173 -30.439 -23.36 1 87.6 948 GLY B CA 1
ATOM 15077 C C . GLY B 1 948 ? -12.175 -29.349 -23.702 1 87.6 948 GLY B C 1
ATOM 15078 O O . GLY B 1 948 ? -11.351 -29.515 -24.603 1 87.6 948 GLY B O 1
ATOM 15079 N N . PHE B 1 949 ? -12.291 -28.136 -23.065 1 82.86 949 PHE B N 1
ATOM 15080 C CA . PHE B 1 949 ? -11.48 -26.963 -23.369 1 82.86 949 PHE B CA 1
ATOM 15081 C C . PHE B 1 949 ? -10.01 -27.228 -23.067 1 82.86 949 PHE B C 1
ATOM 15083 O O . PHE B 1 949 ? -9.135 -26.883 -23.864 1 82.86 949 PHE B O 1
ATOM 15090 N N . ASP B 1 950 ? -9.725 -27.674 -21.804 1 87.43 950 ASP B N 1
ATOM 15091 C CA . ASP B 1 950 ? -8.35 -27.859 -21.348 1 87.43 950 ASP B CA 1
ATOM 15092 C C . ASP B 1 950 ? -8.258 -28.991 -20.327 1 87.43 950 ASP B C 1
ATOM 15094 O O . ASP B 1 950 ? -8.973 -28.987 -19.323 1 87.43 950 ASP B O 1
ATOM 15098 N N . PRO B 1 951 ? -7.416 -29.91 -20.625 1 89.38 951 PRO B N 1
ATOM 15099 C CA . PRO B 1 951 ? -7.288 -31.012 -19.669 1 89.38 951 PRO B CA 1
ATOM 15100 C C . PRO B 1 951 ? -6.592 -30.593 -18.376 1 89.38 951 PRO B C 1
ATOM 15102 O O . PRO B 1 951 ? -6.712 -31.277 -17.356 1 89.38 951 PRO B O 1
ATOM 15105 N N . GLU B 1 952 ? -5.881 -29.447 -18.523 1 86.27 952 GLU B N 1
ATOM 15106 C CA . GLU B 1 952 ? -5.125 -29.003 -17.355 1 86.27 952 GLU B CA 1
ATOM 15107 C C . GLU B 1 952 ? -5.992 -28.156 -16.427 1 86.27 952 GLU B C 1
ATOM 15109 O O . GLU B 1 952 ? -6.335 -27.019 -16.756 1 86.27 952 GLU B O 1
ATOM 15114 N N . ASP B 1 953 ? -6.782 -28.574 -15.59 1 76.86 953 ASP B N 1
ATOM 15115 C CA . ASP B 1 953 ? -7.59 -27.82 -14.636 1 76.86 953 ASP B CA 1
ATOM 15116 C C . ASP B 1 953 ? -7.518 -28.442 -13.243 1 76.86 953 ASP B C 1
ATOM 15118 O O . ASP B 1 953 ? -7.076 -29.583 -13.089 1 76.86 953 ASP B O 1
ATOM 15122 N N . SER B 1 954 ? -7.775 -27.595 -12.285 1 73.45 954 SER B N 1
ATOM 15123 C CA . SER B 1 954 ? -7.599 -28.057 -10.912 1 73.45 954 SER B CA 1
ATOM 15124 C C . SER B 1 954 ? -8.902 -28.611 -10.345 1 73.45 954 SER B C 1
ATOM 15126 O O . SER B 1 954 ? -8.965 -28.982 -9.171 1 73.45 954 SER B O 1
ATOM 15128 N N . ASN B 1 955 ? -9.826 -28.744 -11.183 1 77.51 955 ASN B N 1
ATOM 15129 C CA . ASN B 1 955 ? -11.105 -29.267 -10.716 1 77.51 955 ASN B CA 1
ATOM 15130 C C . ASN B 1 955 ? -11.417 -30.624 -11.34 1 77.51 955 ASN B C 1
ATOM 15132 O O . ASN B 1 955 ? -10.875 -30.968 -12.392 1 77.51 955 ASN B O 1
ATOM 15136 N N . ASN B 1 956 ? -12.197 -31.477 -10.619 1 88.06 956 ASN B N 1
ATOM 15137 C CA . ASN B 1 956 ? -12.556 -32.793 -11.135 1 88.06 956 ASN B CA 1
ATOM 15138 C C . ASN B 1 956 ? -13.628 -32.698 -12.217 1 88.06 956 ASN B C 1
ATOM 15140 O O . ASN B 1 956 ? -13.813 -33.633 -12.997 1 88.06 956 ASN B O 1
ATOM 15144 N N . ILE B 1 957 ? -14.25 -31.551 -12.228 1 90.77 957 ILE B N 1
ATOM 15145 C CA . ILE B 1 957 ? -15.298 -31.319 -13.215 1 90.77 957 ILE B CA 1
ATOM 15146 C C . ILE B 1 957 ? -14.92 -30.133 -14.1 1 90.77 957 ILE B C 1
ATOM 15148 O O . ILE B 1 957 ? -14.787 -29.006 -13.615 1 90.77 957 ILE B O 1
ATOM 15152 N N . ALA B 1 958 ? -14.713 -30.446 -15.34 1 89.06 958 ALA B N 1
ATOM 15153 C CA . ALA B 1 958 ? -14.421 -29.373 -16.287 1 89.06 958 ALA B CA 1
ATOM 15154 C C . ALA B 1 958 ? -15.667 -28.541 -16.574 1 89.06 958 ALA B C 1
ATOM 15156 O O . ALA B 1 958 ? -16.709 -29.081 -16.953 1 89.06 958 ALA B O 1
ATOM 15157 N N . GLN B 1 959 ? -15.533 -27.301 -16.292 1 89.23 959 GLN B N 1
ATOM 15158 C CA . GLN B 1 959 ? -16.613 -26.357 -16.558 1 89.23 959 GLN B CA 1
ATOM 15159 C C . GLN B 1 959 ? -16.184 -25.3 -17.571 1 89.23 959 GLN B C 1
ATOM 15161 O O . GLN B 1 959 ? -15.166 -25.458 -18.247 1 89.23 959 GLN B O 1
ATOM 15166 N N . PHE B 1 960 ? -17.058 -24.353 -17.824 1 87.21 960 PHE B N 1
ATOM 15167 C CA . PHE B 1 960 ? -16.742 -23.317 -18.801 1 87.21 960 PHE B CA 1
ATOM 15168 C C . PHE B 1 960 ? -15.783 -22.291 -18.211 1 87.21 960 PHE B C 1
ATOM 15170 O O . PHE B 1 960 ? -16.114 -21.107 -18.115 1 87.21 960 PHE B O 1
ATOM 15177 N N . GLU B 1 961 ? -14.651 -22.809 -17.926 1 86.68 961 GLU B N 1
ATOM 15178 C CA . GLU B 1 961 ? -13.624 -21.973 -17.311 1 86.68 961 GLU B CA 1
ATOM 15179 C C . GLU B 1 961 ? -12.793 -21.252 -18.368 1 86.68 961 GLU B C 1
ATOM 15181 O O . GLU B 1 961 ? -12.762 -21.666 -19.529 1 86.68 961 GLU B O 1
ATOM 15186 N N . TYR B 1 962 ? -12.142 -20.2 -17.962 1 87.74 962 TYR B N 1
ATOM 15187 C CA . TYR B 1 962 ? -11.217 -19.46 -18.814 1 87.74 962 TYR B CA 1
ATOM 15188 C C . TYR B 1 962 ? -10.049 -20.34 -19.244 1 87.74 962 TYR B C 1
ATOM 15190 O O . TYR B 1 962 ? -9.25 -20.773 -18.41 1 87.74 962 TYR B O 1
ATOM 15198 N N . PRO B 1 963 ? -9.908 -20.696 -20.495 1 84.93 963 PRO B N 1
ATOM 15199 C CA . PRO B 1 963 ? -8.852 -21.616 -20.924 1 84.93 963 PRO B CA 1
ATOM 15200 C C . PRO B 1 963 ? -7.482 -20.946 -21.002 1 84.93 963 PRO B C 1
ATOM 15202 O O . PRO B 1 963 ? -7.394 -19.718 -21.081 1 84.93 963 PRO B O 1
ATOM 15205 N N . ALA B 1 964 ? -6.444 -21.792 -21.078 1 85.71 964 ALA B N 1
ATOM 15206 C CA . ALA B 1 964 ? -5.088 -21.283 -21.271 1 85.71 964 ALA B CA 1
ATOM 15207 C C . ALA B 1 964 ? -4.913 -20.706 -22.673 1 85.71 964 ALA B C 1
ATOM 15209 O O . ALA B 1 964 ? -5.451 -21.245 -23.644 1 85.71 964 ALA B O 1
ATOM 15210 N N . SER B 1 965 ? -4.116 -19.706 -22.793 1 88.71 965 SER B N 1
ATOM 15211 C CA . SER B 1 965 ? -3.939 -19.035 -24.076 1 88.71 965 SER B CA 1
ATOM 15212 C C . SER B 1 965 ? -2.629 -19.449 -24.74 1 88.71 965 SER B C 1
ATOM 15214 O O . SER B 1 965 ? -1.669 -19.811 -24.057 1 88.71 965 SER B O 1
ATOM 15216 N N . LYS B 1 966 ? -2.639 -19.418 -26.044 1 92.53 966 LYS B N 1
ATOM 15217 C CA . LYS B 1 966 ? -1.403 -19.442 -26.821 1 92.53 966 LYS B CA 1
ATOM 15218 C C . LYS B 1 966 ? -0.773 -18.053 -26.894 1 92.53 966 LYS B C 1
ATOM 15220 O O . LYS B 1 966 ? -1.471 -17.06 -27.108 1 92.53 966 LYS B O 1
ATOM 15225 N N . VAL B 1 967 ? 0.464 -18.063 -26.703 1 93.51 967 VAL B N 1
ATOM 15226 C CA . VAL B 1 967 ? 1.112 -16.755 -26.714 1 93.51 967 VAL B CA 1
ATOM 15227 C C . VAL B 1 967 ? 2.311 -16.78 -27.66 1 93.51 967 VAL B C 1
ATOM 15229 O O . VAL B 1 967 ? 3.119 -17.711 -27.623 1 93.51 967 VAL B O 1
ATOM 15232 N N . TYR B 1 968 ? 2.445 -15.798 -28.51 1 95.47 968 TYR B N 1
ATOM 15233 C CA . TYR B 1 968 ? 3.613 -15.504 -29.333 1 95.47 968 TYR B CA 1
ATOM 15234 C C . TYR B 1 968 ? 4.284 -14.211 -28.885 1 95.47 968 TYR B C 1
ATOM 15236 O O . TYR B 1 968 ? 3.617 -13.191 -28.696 1 95.47 968 TYR B O 1
ATOM 15244 N N . SER B 1 969 ? 5.507 -14.332 -28.696 1 95.6 969 SER B N 1
ATOM 15245 C CA . SER B 1 969 ? 6.146 -13.115 -28.204 1 95.6 969 SER B CA 1
ATOM 15246 C C . SER B 1 969 ? 7.536 -12.939 -28.805 1 95.6 969 SER B C 1
ATOM 15248 O O . SER B 1 969 ? 8.159 -13.911 -29.236 1 95.6 969 SER B O 1
ATOM 15250 N N . ILE B 1 970 ? 8.004 -11.696 -28.915 1 96.68 970 ILE B N 1
ATOM 15251 C CA . ILE B 1 970 ? 9.361 -11.284 -29.257 1 96.68 970 ILE B CA 1
ATOM 15252 C C . ILE B 1 970 ? 9.959 -10.474 -28.109 1 96.68 970 ILE B C 1
ATOM 15254 O O . ILE B 1 970 ? 9.264 -9.678 -27.474 1 96.68 970 ILE B O 1
ATOM 15258 N N . GLY B 1 971 ? 11.139 -10.814 -27.839 1 95.53 971 GLY B N 1
ATOM 15259 C CA . GLY B 1 971 ? 11.753 -10.102 -26.729 1 95.53 971 GLY B CA 1
ATOM 15260 C C . GLY B 1 971 ? 13.206 -9.746 -26.98 1 95.53 971 GLY B C 1
ATOM 15261 O O . GLY B 1 971 ? 13.804 -10.207 -27.954 1 95.53 971 GLY B O 1
ATOM 15262 N N . LEU B 1 972 ? 13.684 -8.83 -26.159 1 94.28 972 LEU B N 1
ATOM 15263 C CA . LEU B 1 972 ? 15.063 -8.355 -26.191 1 94.28 972 LEU B CA 1
ATOM 15264 C C . LEU B 1 972 ? 15.602 -8.156 -24.779 1 94.28 972 LEU B C 1
ATOM 15266 O O . LEU B 1 972 ? 14.878 -7.698 -23.892 1 94.28 972 LEU B O 1
ATOM 15270 N N . SER B 1 973 ? 16.822 -8.628 -24.563 1 92.03 973 SER B N 1
ATOM 15271 C CA . SER B 1 973 ? 17.562 -8.38 -23.33 1 92.03 973 SER B CA 1
ATOM 15272 C C . SER B 1 973 ? 18.903 -7.713 -23.614 1 92.03 973 SER B C 1
ATOM 15274 O O . SER B 1 973 ? 19.743 -8.273 -24.322 1 92.03 973 SER B O 1
ATOM 15276 N N . ALA B 1 974 ? 19.083 -6.555 -23.096 1 92.02 974 ALA B N 1
ATOM 15277 C CA . ALA B 1 974 ? 20.314 -5.794 -23.291 1 92.02 974 ALA B CA 1
ATOM 15278 C C . ALA B 1 974 ? 21.032 -5.561 -21.964 1 92.02 974 ALA B C 1
ATOM 15280 O O . ALA B 1 974 ? 20.402 -5.211 -20.964 1 92.02 974 ALA B O 1
ATOM 15281 N N . LYS B 1 975 ? 22.27 -5.846 -22.03 1 87.11 975 LYS B N 1
ATOM 15282 C CA . LYS B 1 975 ? 23.115 -5.616 -20.861 1 87.11 975 LYS B CA 1
ATOM 15283 C C . LYS B 1 975 ? 24.165 -4.545 -21.143 1 87.11 975 LYS B C 1
ATOM 15285 O O . LYS B 1 975 ? 24.798 -4.553 -22.201 1 87.11 975 LYS B O 1
ATOM 15290 N N . PHE B 1 976 ? 24.336 -3.73 -20.231 1 85.53 976 PHE B N 1
ATOM 15291 C CA . PHE B 1 976 ? 25.286 -2.631 -20.359 1 85.53 976 PHE B CA 1
ATOM 15292 C C . PHE B 1 976 ? 26.316 -2.672 -19.236 1 85.53 976 PHE B C 1
ATOM 15294 O O . PHE B 1 976 ? 26.036 -3.183 -18.15 1 85.53 976 PHE B O 1
#

Organism: NCBI:txid2715131

Secondary structure (DSSP, 8-state):
--TTHHHHTTGGG---------EEEEEEEEETT--B-TT-EEEETTSS-EEE--TTSEEEEEE-TT--EEEEE-TTB--EEEE-SS-SB--EEEPB-SS-TTPEEE-SSSEEEGGG--S-EEEEEHHHHTT-S-S-HHHHTTTTSTTEEEE----STTPPPEEEESS---SSS--PPEEEETTEEE-TT--TT--GGGEEEEEEE-SHHHHGGGGGG-TT-EEEEEE--PPTT--EEEEEEEEEEEEEPPPS--B--HHHHHHHHHHHT-STTTT--TTSHHHHHHHHHHHT----HHHHHB-PEEEEEEEEEEEEE-SSEEEEEEEEEEEEE-SBTT-EEEEEEEEEEEEEEEETTEEEEEEEEEEEEEEE--TTTT-SSTTSHHHHHHHS-TTS-SB-TTSSB--STTSSSS-HHHHHHHEEEEEEEEEEEEEEEEEEESSSSEEEEEEEEEEEEEEEEEEEE-TTSTTTTT-EEEEEEEEEEEEEEEEEEEEEEEETTEEEEEEEEEEEEEEEEEEEEEEEE---TTSTTSGGGPPPPBTTB-PPEEEEEEEEEEEEEEEEEEEEEETTTEEEEEEEEEEEETTS-GGGSEEEEEEEEEEEEGGGSTTTTT-SSEEEEEEEEEEEEEEE-TTS-TTTTS-EEEEEEETTEEEEEEEE---TT---EEEEEEEEEEEEEETTTTEEEEEEEEEEEEEEEEEEEE--GGGT-SEEEEEEEEEEEEEEEEEEEEEEEEETTEEEEEEEEEEEEEEEEEEBTTBSEEEETTEEEETTS-TTEEEEPPEEEE-TTT--EEEE-TTS-EES---TTS--EEEEESS-SEEEEEEEEEEETTEEEEEEEEEEES-EEEEHHHHHHT-GGGTTS--BGGGGGS--STT---SS--TTSPPPPSGGGEEE--EEEEEEEEEEEEEPHHHHTTT-SEEEEEEEEEEEEEEES--SS-S--SSSEE-S--PPEEEEEEEEEEE-/--SGGGGGGTGGG--------PEEEEEEEEETT--B-TT-EEEETTSS-EEE--TTSEEEEEE-TT--EEEEE-TTB--EEEE-SS-SB--EEEPB-SS-TTPEEE-SSSEEEGGG--S-EEEEEHHHHTT---S-HHHHTTTTSTTEEEE----STTPPPEEEESS---SSS--PPEEEETTEEE-TT--TT--GGGEEEEEEE-SHHHHGGGGGG-TT-EEEEEE----TT--EEEEEEEEEEEEEPPPS--B--HHHHHHHHHHHT-STTTT--TTSHHHHHHHHHHHT----HHHHHB-PEEEEEEEEEEEEE-SSEEEEEEEEEEEEE-SBTT-EEEEEEEEEEEEEEEETTEEEEEEEEEEEEEEE--TTTT-SSTTSHHHHHHHS-TTS-SB-TTSSB--STTSSSS-HHHHHHHEEEEEEEEEEEEEEEEEEESSSSEEEEEEEEEEEEEEEEEEEE-TTSTTTTT-EEEEEEEEEEEEEEEEEEEEEEEETTEEEEEEEEEEEEEEEEEEEEEEEE---TTSTTSGGGPPPPBTTB-PPEEEEEEEEEEEEEEEEEEEEEETTTEEEEEEEEEEEETTS-GGGSEEEEEEEEEEEEGGGSTTTTT-SSEEEEEEEEEEEEEEE-TTS-TTTTS-EEEEEEETTEEEEEEEE---TT---EEEEEEEEEEEEEETTTTEEEEEEEEEEEEEEEEEEEEPPGGGS-SEEEEEEEEEEEEEEEEEEEEEEEEETTEEEEEEEEEEEEEEEEEEBTTBSEEEETTEEEETTS-TTEEEEPPEEEE-TTT--EEEE-TTS-EES---TTS--EEEEESS-SEEEEEEEEEEETTEEEEEEEEEEES-EEEEHHHHHHT-GGGTTS--BGGGGGS--STT---SS--TTSPPPPSGGGEEE--EEEEEEEEEEEEEPHHHHTTT-SEEEEEEEEEEEEEEES--SS-S--SSSEE-S--PPEEEEEEEEEEE-